Protein AF-F1QS24-F1 (afdb_monomer)

Sequence (1726 aa):
MYWSTQLLFSSIIFLLSGGHLGSCASAANSGDDTFKIQHSTDGKCLLVQNGALKLGNCSSVPAVLWKWGSAHRLFHMESSMCLGLEVRTKTVTLFSCDSTEILRWKCYEDVIYTEYQMKLSVGAGESVIAKRDGQDTWKREGSTDNICQRTYRKMHTSGGNSKGAPCEFPFLYNGTWHHSCLPPTDENTLEWCSTTANYDQEQKWGNCLKYVEGCSSLWEKEPVTGRCYQVVSTAVVTWHEARDACRSQGGDLLSLSSPQELQFFKDRKDLPSKLWIGVNHLDWMQGWQWSDGSPLSFAPWETGIPIRSLLSDEDCGVLKESLRFGAETCENRLPFICMKNENDTESTVRDVYKPTNCSDGWIGWKGYCYKLHSAESKMSQHEALDLCKMDDAKLASLHSLDDIEMLHTNFHGDLKTEVWIGLWGNGSTSVFEWVDKAPVSFTYWARAQPPPLLPNTINCVYYSGEHHTWSVSDCDKPRAYMCMRNSQNVNESAAEEGCPPDGNWKRHGDACYTVDTNLVFYKNSCHISINNRFEQAFINSLLKEHISTEVLYFWTGLQDSKGSGEYQWFSQDETADQVTYTNWKWLEPASAGGCVVMSSGNPLGRWAVKNCTSFKAGNICKKPIKSKVQPIPDPFVPNPNASCAPGWVSREGLNYCYKVFHEERLTRKRSWEEAERFCEALGGHLPSFTEVKDMEALHLILRNSVSNNRFFWVGLNRRNPNTNNNWEWSDGRPVSMMIFPEEFKEDDDYNRDCIAFKTMKPTYKPFLFLLIHKASPRPFYPSTFHCDAKLEWVCQIPRGQTPKTPEWYNPDGHHNTSAFIDGQEFWFVTEPKLSYEEAVLYCSSNNSKLASPDTLKAALHLQEQISEHSGPHFIRWWADLRYPGPHVPFMFSHMRYYESSFRGPCPSITPVSLDPGYSRICNEKQPFVCETLNVTSVEKGTPEPHPVGTQCGGNTYHFKNKCYQILSESYFQNFKEANEFCQQLKGSLLTISDQVEQDFITTLLPKLPNQPRKVWIGLKFKRPDTQWVDNSPIEYLNFNPLLHGQFRSIFINPFEHDQLELCAYMYNDDHSDMMGTWDYTSCTDRQFNSICQYFADKLEEPKPENNFTVQNHTFKVVQQDNLTWADALQLCRSFNLELASVPNAYVQAVLTTQVSRRGKPLWIGLFSEDDGEHYKWTDNSHSEFNRWTSEATEGSCVFLDTDGFWKATDCEEELSGAICHIPSIDKTITPDKPCHHKSNGQSWIRFKKNCYTLLLMSSRWGNGDISDHKICSTLDKHGEILTIRDEAENNFIMQQLKPFKDLAMFVWLGMSTNKTDEQLKWLDGTYVQFSNWKYGERPNMTNSFIAGLNLNGEWETISKQHLDVFKQQSIVVCKIENDTKDEFLKGVVDINTPQDISYRRVAKKLNWYQALQECGSNGGHLASITDKTTNENMALIAKRDGFSLWIGLSKQDVSRWPFEWSDGTAVKFKTDGFEDDGDDSEEKCVFIDSTGNWSAVNCHATQQGAICYNHLNEGTSDRFSKSSSSCPKSDGQSSWVLFKDHCYNFNTYNFSVFTMDDAKNVCQTLDSSSNLLTIKSKEENDFVSDYINKNPSITSRVWLALIVDAKGNPTGWQDGSELDFSSWDLSNSKAQHSLDGTQLCAVMLSSSGSWTQASCSNSRSRVVCKAPAHPGTPVALIFFIIIVLILAAAVGFILYQKNKHRFHSPVRYQRNFDDADSTSMINDAD

Structure (mmCIF, N/CA/C/O backbone):
data_AF-F1QS24-F1
#
_entry.id   AF-F1QS24-F1
#
loop_
_atom_site.group_PDB
_atom_site.id
_atom_site.type_symbol
_atom_site.label_atom_id
_atom_site.label_alt_id
_atom_site.label_comp_id
_atom_site.label_asym_id
_atom_site.label_entity_id
_atom_site.label_seq_id
_atom_site.pdbx_PDB_ins_code
_atom_site.Cartn_x
_atom_site.Cartn_y
_atom_site.Cartn_z
_atom_site.occupancy
_atom_site.B_iso_or_equiv
_atom_site.auth_seq_id
_atom_site.auth_comp_id
_atom_site.auth_asym_id
_atom_site.auth_atom_id
_atom_site.pdbx_PDB_model_num
ATOM 1 N N . MET A 1 1 ? -14.516 -34.956 -35.132 1.00 27.47 1 MET A N 1
ATOM 2 C CA . MET A 1 1 ? -15.776 -34.553 -35.800 1.00 27.47 1 MET A CA 1
ATOM 3 C C . MET A 1 1 ? -15.842 -33.041 -35.741 1.00 27.47 1 MET A C 1
ATOM 5 O O . MET A 1 1 ? -15.813 -32.573 -34.623 1.00 27.47 1 MET A O 1
ATOM 9 N N . TYR A 1 2 ? -15.816 -32.341 -36.882 1.00 32.47 2 TYR A N 1
ATOM 10 C CA . TYR A 1 2 ? -16.049 -30.888 -37.114 1.00 32.47 2 TYR A CA 1
ATOM 11 C C . TYR A 1 2 ? -15.115 -30.363 -38.227 1.00 32.47 2 TYR A C 1
ATOM 13 O O . TYR A 1 2 ? -14.418 -29.374 -38.060 1.00 32.47 2 TYR A O 1
ATOM 21 N N . TRP A 1 3 ? -15.056 -31.059 -39.369 1.00 31.64 3 TRP A N 1
ATOM 22 C CA . TRP A 1 3 ? -14.285 -30.620 -40.551 1.00 31.64 3 TRP A CA 1
ATOM 23 C C . TRP A 1 3 ? -15.175 -30.383 -41.786 1.00 31.64 3 TRP A C 1
ATOM 25 O O . TRP A 1 3 ? -14.688 -30.344 -42.906 1.00 31.64 3 TRP A O 1
ATOM 35 N N . SER A 1 4 ? -16.490 -30.206 -41.611 1.00 38.78 4 SER A N 1
ATOM 36 C CA . SER A 1 4 ? -17.432 -30.094 -42.741 1.00 38.78 4 SER A CA 1
ATOM 37 C C . SER A 1 4 ? -18.411 -28.913 -42.691 1.00 38.78 4 SER A C 1
ATOM 39 O O . SER A 1 4 ? -19.319 -28.858 -43.512 1.00 38.78 4 SER A O 1
ATOM 41 N N . THR A 1 5 ? -18.223 -27.921 -41.813 1.00 43.25 5 THR A N 1
ATOM 42 C CA . THR A 1 5 ? -19.091 -26.721 -41.758 1.00 43.25 5 THR A CA 1
ATOM 43 C C . THR A 1 5 ? -18.448 -25.426 -42.268 1.00 43.25 5 THR A C 1
ATOM 45 O O . THR A 1 5 ? -19.099 -24.386 -42.240 1.00 43.25 5 THR A O 1
ATOM 48 N N . GLN A 1 6 ? -17.221 -25.454 -42.807 1.00 42.62 6 GLN A N 1
ATOM 49 C CA . GLN A 1 6 ? -16.571 -24.239 -43.332 1.00 42.62 6 GLN A CA 1
ATOM 50 C C . GLN A 1 6 ? -16.990 -23.825 -44.754 1.00 42.62 6 GLN A C 1
ATOM 52 O O . GLN A 1 6 ? -16.712 -22.699 -45.148 1.00 42.62 6 GLN A O 1
ATOM 57 N N . LEU A 1 7 ? -17.706 -24.655 -45.519 1.00 41.34 7 LEU A N 1
ATOM 58 C CA . LEU A 1 7 ? -18.046 -24.314 -46.913 1.00 41.34 7 LEU A CA 1
ATOM 59 C C . LEU A 1 7 ? -19.401 -23.616 -47.113 1.00 41.34 7 LEU A C 1
ATOM 61 O O . LEU A 1 7 ? -19.664 -23.138 -48.210 1.00 41.34 7 LEU A O 1
ATOM 65 N N . LEU A 1 8 ? -20.239 -23.482 -46.078 1.00 41.41 8 LEU A N 1
ATOM 66 C CA . LEU A 1 8 ? -21.527 -22.774 -46.191 1.00 41.41 8 LEU A CA 1
ATOM 67 C C . LEU A 1 8 ? -21.495 -21.316 -45.702 1.00 41.41 8 LEU A C 1
ATOM 69 O O . LEU A 1 8 ? -22.408 -20.558 -46.015 1.00 41.41 8 LEU A O 1
ATOM 73 N N . PHE A 1 9 ? -20.439 -20.881 -45.006 1.00 39.69 9 PHE A N 1
ATOM 74 C CA . PHE A 1 9 ? -20.346 -19.504 -44.495 1.00 39.69 9 PHE A CA 1
ATOM 75 C C . PHE A 1 9 ? -19.691 -18.504 -45.461 1.00 39.69 9 PHE A C 1
ATOM 77 O O . PHE A 1 9 ? -19.959 -17.306 -45.367 1.00 39.69 9 PHE A O 1
ATOM 84 N N . SER A 1 10 ? -18.900 -18.954 -46.440 1.00 44.06 10 SER A N 1
ATOM 85 C CA . SER A 1 10 ? -18.191 -18.035 -47.347 1.00 44.06 10 SER A CA 1
ATOM 86 C C . SER A 1 10 ? -19.079 -17.357 -48.398 1.00 44.06 10 SER A C 1
ATOM 88 O O . SER A 1 10 ? -18.651 -16.373 -48.993 1.00 44.06 10 SER A O 1
ATOM 90 N N . SER A 1 11 ? -20.315 -17.816 -48.621 1.00 44.66 11 SER A N 1
ATOM 91 C CA . SER A 1 11 ? -21.200 -17.211 -49.634 1.00 44.66 11 SER A CA 1
ATOM 92 C C . SER A 1 11 ? -22.160 -16.155 -49.081 1.00 44.66 11 SER A C 1
ATOM 94 O O . SER A 1 11 ? -22.655 -15.340 -49.851 1.00 44.66 11 SER A O 1
ATOM 96 N N . ILE A 1 12 ? -22.396 -16.110 -47.764 1.00 44.78 12 ILE A N 1
ATOM 97 C CA . ILE A 1 12 ? -23.300 -15.112 -47.161 1.00 44.78 12 ILE A CA 1
ATOM 98 C C . ILE A 1 12 ? -22.544 -13.827 -46.776 1.00 44.78 12 ILE A C 1
ATOM 100 O O . ILE A 1 12 ? -23.121 -12.744 -46.794 1.00 44.78 12 ILE A O 1
ATOM 104 N N . ILE A 1 13 ? -21.232 -13.903 -46.534 1.00 44.75 13 ILE A N 1
ATOM 105 C CA . ILE A 1 13 ? -20.430 -12.733 -46.129 1.00 44.75 13 ILE A CA 1
ATOM 106 C C . ILE A 1 13 ? -20.130 -11.779 -47.305 1.00 44.75 13 ILE A C 1
ATOM 108 O O . ILE A 1 13 ? -19.888 -10.596 -47.087 1.00 44.75 13 ILE A O 1
ATOM 112 N N . PHE A 1 14 ? -20.235 -12.223 -48.562 1.00 39.97 14 PHE A N 1
ATOM 113 C CA . PHE A 1 14 ? -19.926 -11.367 -49.719 1.00 39.97 14 PHE A CA 1
ATOM 114 C C . PHE A 1 14 ? -21.054 -10.423 -50.175 1.00 39.97 14 PHE A C 1
ATOM 116 O O . PHE A 1 14 ? -20.828 -9.634 -51.089 1.00 39.97 14 PHE A O 1
ATOM 123 N N . LEU A 1 15 ? -22.245 -10.456 -49.563 1.00 38.84 15 LEU A N 1
ATOM 124 C CA . LEU A 1 15 ? -23.392 -9.638 -50.002 1.00 38.84 15 LEU A CA 1
ATOM 125 C C . LEU A 1 15 ? -23.828 -8.530 -49.028 1.00 38.84 15 LEU A C 1
ATOM 127 O O . LEU A 1 15 ? -24.825 -7.864 -49.292 1.00 38.84 15 LEU A O 1
ATOM 131 N N . LEU A 1 16 ? -23.084 -8.269 -47.947 1.00 34.06 16 LEU A N 1
ATOM 132 C CA . LEU A 1 16 ? -23.411 -7.192 -46.991 1.00 34.06 16 LEU A CA 1
ATOM 133 C C . LEU A 1 16 ? -22.322 -6.114 -46.843 1.00 34.06 16 LEU A C 1
ATOM 135 O O . LEU A 1 16 ? -22.372 -5.296 -45.929 1.00 34.06 16 LEU A O 1
ATOM 139 N N . SER A 1 17 ? -21.373 -6.039 -47.777 1.00 29.91 17 SER A N 1
ATOM 140 C CA . SER A 1 17 ? -20.393 -4.950 -47.890 1.00 29.91 17 SER A CA 1
ATOM 141 C C . SER A 1 17 ? -20.945 -3.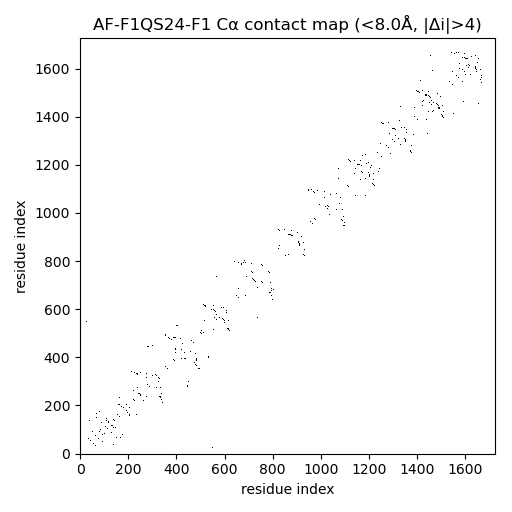777 -48.719 1.00 29.91 17 SER A C 1
ATOM 143 O O . SER A 1 17 ? -20.479 -3.481 -49.817 1.00 29.91 17 SER A O 1
ATOM 145 N N . GLY A 1 18 ? -21.968 -3.100 -48.192 1.00 27.25 18 GLY A N 1
ATOM 146 C CA . GLY A 1 18 ? -22.519 -1.858 -48.744 1.00 27.25 18 GLY A CA 1
ATOM 147 C C . GLY A 1 18 ? -22.177 -0.663 -47.854 1.00 27.25 18 GLY A C 1
ATOM 148 O O . GLY A 1 18 ? -22.786 -0.488 -46.809 1.00 27.25 18 GLY A O 1
ATOM 149 N N . GLY A 1 19 ? -21.179 0.114 -48.282 1.00 27.27 19 GLY A N 1
ATOM 150 C CA . GLY A 1 19 ? -20.576 1.298 -47.656 1.00 27.27 19 GLY A CA 1
ATOM 151 C C . GLY A 1 19 ? -21.374 2.090 -46.610 1.00 27.27 19 GLY A C 1
ATOM 152 O O . GLY A 1 19 ? -22.355 2.754 -46.929 1.00 27.27 19 GLY A O 1
ATOM 153 N N . HIS A 1 20 ? -20.808 2.178 -45.405 1.00 28.56 20 HIS A N 1
ATOM 154 C CA . HIS A 1 20 ? -20.936 3.357 -44.553 1.00 28.56 20 HIS A CA 1
ATOM 155 C C . HIS A 1 20 ? -19.619 4.140 -44.618 1.00 28.56 20 HIS A C 1
ATOM 157 O O . HIS A 1 20 ? -18.613 3.734 -44.039 1.00 28.56 20 HIS A O 1
ATOM 163 N N . LEU A 1 21 ? -19.625 5.255 -45.359 1.00 26.83 21 LEU A N 1
ATOM 164 C CA . LEU A 1 21 ? -18.616 6.306 -45.234 1.00 26.83 21 LEU A CA 1
ATOM 165 C C . LEU A 1 21 ? -18.785 6.953 -43.851 1.00 26.83 21 LEU A C 1
ATOM 167 O O . LEU A 1 21 ? -19.646 7.810 -43.663 1.00 26.83 21 LEU A O 1
ATOM 171 N N . GLY A 1 22 ? -18.001 6.503 -42.873 1.00 27.19 22 GLY A N 1
ATOM 172 C CA . GLY A 1 22 ? -17.864 7.169 -41.582 1.00 27.19 22 GLY A CA 1
ATOM 173 C C . GLY A 1 22 ? -16.982 8.404 -41.734 1.00 27.19 22 GLY A C 1
ATOM 174 O O . GLY A 1 22 ? -15.804 8.285 -42.058 1.00 27.19 22 GLY A O 1
ATOM 175 N N . SER A 1 23 ? -17.574 9.580 -41.534 1.00 24.39 23 SER A N 1
ATOM 176 C CA . SER A 1 23 ? -16.874 10.860 -41.429 1.00 24.39 23 SER A CA 1
ATOM 177 C C . SER A 1 23 ? -15.886 10.814 -40.259 1.00 24.39 23 SER A C 1
ATOM 179 O O . SER A 1 23 ? -16.292 10.576 -39.123 1.00 24.39 23 SER A O 1
ATOM 181 N N . CYS A 1 24 ? -14.603 11.039 -40.541 1.00 23.30 24 CYS A N 1
ATOM 182 C CA . CYS A 1 24 ? -13.529 11.135 -39.556 1.00 23.30 24 CYS A CA 1
ATOM 183 C C . CYS A 1 24 ? -13.788 12.319 -38.611 1.00 23.30 24 CYS A C 1
ATOM 185 O O . CYS A 1 24 ? -13.891 13.458 -39.065 1.00 23.30 24 CYS A O 1
ATOM 187 N N . ALA A 1 25 ? -13.923 12.053 -37.311 1.00 25.53 25 ALA A N 1
ATOM 188 C CA . ALA A 1 25 ? -13.939 13.085 -36.281 1.00 25.53 25 ALA A CA 1
ATOM 189 C C . ALA A 1 25 ? -12.496 13.397 -35.863 1.00 25.53 25 ALA A C 1
ATOM 191 O O . ALA A 1 25 ? -11.712 12.498 -35.561 1.00 25.53 25 ALA A O 1
ATOM 192 N N . SER A 1 26 ? -12.166 14.682 -35.890 1.00 23.38 26 SER A N 1
ATOM 193 C CA . SER A 1 26 ? -10.846 15.260 -35.671 1.00 23.38 26 SER A CA 1
ATOM 194 C C . SER A 1 26 ? -10.369 15.037 -34.233 1.00 23.38 26 SER A C 1
ATOM 196 O O . SER A 1 26 ? -10.944 15.588 -33.297 1.00 23.38 26 SER A O 1
ATOM 198 N N . ALA A 1 27 ? -9.284 14.284 -34.042 1.00 24.72 27 ALA A N 1
ATOM 199 C CA . ALA A 1 27 ? -8.576 14.198 -32.765 1.00 24.72 27 ALA A CA 1
ATOM 200 C C . ALA A 1 27 ? -7.667 15.428 -32.580 1.00 24.72 27 ALA A C 1
ATOM 202 O O . ALA A 1 27 ? -6.444 15.322 -32.555 1.00 24.72 27 ALA A O 1
ATOM 203 N N . ALA A 1 28 ? -8.267 16.617 -32.491 1.00 24.12 28 ALA A N 1
ATOM 204 C CA . ALA A 1 28 ? -7.588 17.751 -31.881 1.00 24.12 28 ALA A CA 1
ATOM 205 C C . ALA A 1 28 ? -7.610 17.542 -30.362 1.00 24.12 28 ALA A C 1
ATOM 207 O O . ALA A 1 28 ? -8.565 16.987 -29.824 1.00 24.12 28 ALA A O 1
ATOM 208 N N . ASN A 1 29 ? -6.557 17.977 -29.678 1.00 29.22 29 ASN A N 1
ATOM 209 C CA . ASN A 1 29 ? -6.343 17.862 -28.236 1.00 29.22 29 ASN A CA 1
ATOM 210 C C . ASN A 1 29 ? -7.324 18.751 -27.424 1.00 29.22 29 ASN A C 1
ATOM 212 O O . ASN A 1 29 ? -6.913 19.489 -26.535 1.00 29.22 29 ASN A O 1
ATOM 216 N N . SER A 1 30 ? -8.621 18.745 -27.759 1.00 29.11 30 SER A N 1
ATOM 217 C CA . SER A 1 30 ? -9.679 19.329 -26.940 1.00 29.11 30 SER A CA 1
ATOM 218 C C . SER A 1 30 ? -9.854 18.438 -25.716 1.00 29.11 30 SER A C 1
ATOM 220 O O . SER A 1 30 ? -10.035 17.233 -25.874 1.00 29.11 30 SER A O 1
ATOM 222 N N . GLY A 1 31 ? -9.771 19.015 -24.518 1.00 44.59 31 GLY A N 1
ATOM 223 C CA . GLY A 1 31 ? -9.753 18.325 -23.222 1.00 44.59 31 GLY A CA 1
ATOM 224 C C . GLY A 1 31 ? -11.025 17.565 -22.819 1.00 44.59 31 GLY A C 1
ATOM 225 O O . GLY A 1 31 ? -11.362 17.569 -21.641 1.00 44.59 31 GLY A O 1
ATOM 226 N N . ASP A 1 32 ? -11.720 16.930 -23.761 1.00 55.03 32 ASP A N 1
ATOM 227 C CA . ASP A 1 32 ? -12.821 16.014 -23.492 1.00 55.03 32 ASP A CA 1
ATOM 228 C C . ASP A 1 32 ? -12.269 14.577 -23.420 1.00 55.03 32 ASP A C 1
ATOM 230 O O . ASP A 1 32 ? -11.969 13.912 -24.416 1.00 55.03 32 ASP A O 1
ATOM 234 N N . ASP A 1 33 ? -12.017 14.131 -22.194 1.00 70.38 33 ASP A N 1
ATOM 235 C CA . ASP A 1 33 ? -11.506 12.805 -21.843 1.00 70.38 33 ASP A CA 1
ATOM 236 C C . ASP A 1 33 ? -12.621 11.762 -21.664 1.00 70.38 33 ASP A C 1
ATOM 238 O O . ASP A 1 33 ? -12.358 10.628 -21.251 1.00 70.38 33 ASP A O 1
ATOM 242 N N . THR A 1 34 ? -13.856 12.119 -22.023 1.00 80.69 34 THR A N 1
ATOM 243 C CA . THR A 1 34 ? -15.001 11.212 -22.032 1.00 80.69 34 THR A CA 1
ATOM 244 C C . THR A 1 34 ? -14.895 10.169 -23.150 1.00 80.69 34 THR A C 1
ATOM 246 O O . THR A 1 34 ? -14.278 10.370 -24.199 1.00 80.69 34 THR A O 1
ATOM 249 N N . PHE A 1 35 ? -15.477 8.996 -22.917 1.00 85.69 35 PHE A N 1
ATOM 250 C CA . PHE A 1 35 ? -15.517 7.894 -23.875 1.00 85.69 35 PHE A CA 1
ATOM 251 C C . PHE A 1 35 ? -16.807 7.087 -23.725 1.00 85.69 35 PHE A C 1
ATOM 253 O O . PHE A 1 35 ? -17.538 7.212 -22.745 1.00 85.69 35 PHE A O 1
ATOM 260 N N . LYS A 1 36 ? -17.085 6.222 -24.702 1.00 88.69 36 LYS A N 1
ATOM 261 C CA . LYS A 1 36 ? -18.207 5.278 -24.651 1.00 88.69 36 LYS A CA 1
ATOM 262 C C . LYS A 1 36 ? -17.684 3.858 -24.496 1.00 88.69 36 LYS A C 1
ATOM 264 O O . LYS A 1 36 ? -16.793 3.449 -25.242 1.00 88.69 36 LYS A O 1
ATOM 269 N N . ILE A 1 37 ? -18.250 3.113 -23.549 1.00 89.38 37 ILE A N 1
ATOM 270 C CA . ILE A 1 37 ? -17.905 1.711 -23.289 1.00 89.38 37 ILE A CA 1
ATOM 271 C C . ILE A 1 37 ? -18.734 0.833 -24.229 1.00 89.38 37 ILE A C 1
ATOM 273 O O . ILE A 1 37 ? -19.949 0.738 -24.073 1.00 89.38 37 ILE A O 1
ATOM 277 N N . GLN A 1 38 ? -18.088 0.197 -25.204 1.00 89.69 38 GLN A N 1
ATOM 278 C CA . GLN A 1 38 ? -18.722 -0.657 -26.207 1.00 89.69 38 GLN A CA 1
ATOM 279 C C . GLN A 1 38 ? -18.381 -2.129 -25.959 1.00 89.69 38 GLN A C 1
ATOM 281 O O . GLN A 1 38 ? -17.214 -2.487 -25.812 1.00 89.69 38 GLN A O 1
ATOM 286 N N . HIS A 1 39 ? -19.387 -2.999 -25.966 1.00 90.00 39 HIS A N 1
ATOM 287 C CA . HIS A 1 39 ? -19.186 -4.443 -25.917 1.00 90.00 39 HIS A CA 1
ATOM 288 C C . HIS A 1 39 ? -18.535 -4.926 -27.223 1.00 90.00 39 HIS A C 1
ATOM 290 O O . HIS A 1 39 ? -19.045 -4.648 -28.315 1.00 90.00 39 HIS A O 1
ATOM 296 N N . SER A 1 40 ? -17.410 -5.641 -27.133 1.00 84.25 40 SER A N 1
ATOM 297 C CA . SER A 1 40 ? -16.603 -6.004 -28.307 1.00 84.25 40 SER A CA 1
ATOM 298 C C . SER A 1 40 ? -17.350 -6.891 -29.305 1.00 84.25 40 SER A C 1
ATOM 300 O O . SER A 1 40 ? -17.178 -6.696 -30.511 1.00 84.25 40 SER A O 1
ATOM 302 N N . THR A 1 41 ? -18.189 -7.814 -28.816 1.00 82.31 41 THR A N 1
ATOM 303 C CA . THR A 1 41 ? -18.911 -8.805 -29.636 1.00 82.31 41 THR A CA 1
ATOM 304 C C . THR A 1 41 ? -20.208 -8.251 -30.223 1.00 82.31 41 THR A C 1
ATOM 306 O O . THR A 1 41 ? -20.439 -8.378 -31.423 1.00 82.31 41 THR A O 1
ATOM 309 N N . ASP A 1 42 ? -21.045 -7.604 -29.405 1.00 82.06 42 ASP A N 1
ATOM 310 C CA . ASP A 1 42 ? -22.376 -7.150 -29.842 1.00 82.06 42 ASP A CA 1
ATOM 311 C C . ASP A 1 42 ? -22.365 -5.750 -30.471 1.00 82.06 42 ASP A C 1
ATOM 313 O O . ASP A 1 42 ? -23.356 -5.328 -31.066 1.00 82.06 42 ASP A O 1
ATOM 317 N N . GLY A 1 43 ? -21.285 -4.982 -30.280 1.00 85.75 43 GLY A N 1
ATOM 318 C CA . GLY A 1 43 ? -21.175 -3.595 -30.740 1.00 85.75 43 GLY A CA 1
ATOM 319 C C . GLY A 1 43 ? -22.093 -2.601 -30.015 1.00 85.75 43 GLY A C 1
ATOM 320 O O . GLY A 1 43 ? -22.116 -1.426 -30.378 1.00 85.75 43 GLY A O 1
ATOM 321 N N . LYS A 1 44 ? -22.839 -3.040 -28.997 1.00 90.19 44 LYS A N 1
ATOM 322 C CA . LYS A 1 44 ? -23.717 -2.198 -28.170 1.00 90.19 44 LYS A CA 1
ATOM 323 C C . LYS A 1 44 ? -22.923 -1.472 -27.088 1.00 90.19 44 LYS A C 1
ATOM 325 O O . LYS A 1 44 ? -21.939 -2.011 -26.588 1.00 90.19 44 LYS A O 1
ATOM 330 N N . CYS A 1 45 ? -23.366 -0.280 -26.704 1.00 91.94 45 CYS A N 1
ATOM 331 C CA . CYS A 1 45 ? -22.731 0.511 -25.655 1.00 91.94 45 CYS A CA 1
ATOM 332 C C . CYS A 1 45 ? -23.435 0.365 -24.307 1.00 91.94 45 CYS A C 1
ATOM 334 O O . CYS A 1 45 ? -24.655 0.199 -24.252 1.00 91.94 45 CYS A O 1
ATOM 336 N N . LEU A 1 46 ? -22.651 0.461 -23.233 1.00 91.62 46 LEU A N 1
ATOM 337 C CA . LEU A 1 46 ? -23.133 0.557 -21.862 1.00 91.62 46 LEU A CA 1
ATOM 338 C C . LEU A 1 46 ? -23.815 1.911 -21.663 1.00 91.62 46 LEU A C 1
ATOM 340 O O . LEU A 1 46 ? -23.157 2.952 -21.725 1.00 91.62 46 LEU A O 1
ATOM 344 N N . LEU A 1 47 ? -25.124 1.881 -21.431 1.00 91.06 47 LEU A N 1
ATOM 345 C CA . LEU A 1 47 ? -25.939 3.069 -21.223 1.00 91.06 47 LEU A CA 1
ATOM 346 C C . LEU A 1 47 ? -26.770 2.970 -19.951 1.00 91.06 47 LEU A C 1
ATOM 348 O O . LEU A 1 47 ? -27.131 1.880 -19.496 1.00 91.06 47 LEU A O 1
ATOM 352 N N . VAL A 1 48 ? -27.101 4.128 -19.401 1.00 87.94 48 VAL A N 1
ATOM 353 C CA . VAL A 1 48 ? -27.948 4.251 -18.217 1.00 87.94 48 VAL A CA 1
ATOM 354 C C . VAL A 1 48 ? -29.324 4.725 -18.661 1.00 87.94 48 VAL A C 1
ATOM 356 O O . VAL A 1 48 ? -29.461 5.776 -19.272 1.00 87.94 48 VAL A O 1
ATOM 359 N N . GLN A 1 49 ? -30.365 3.950 -18.358 1.00 82.19 49 GLN A N 1
ATOM 360 C CA . GLN A 1 49 ? -31.741 4.315 -18.693 1.00 82.19 49 GLN A CA 1
ATOM 361 C C . GLN A 1 49 ? -32.649 4.070 -17.492 1.00 82.19 49 GLN A C 1
ATOM 363 O O . GLN A 1 49 ? -32.738 2.949 -16.990 1.00 82.19 49 GLN A O 1
ATOM 368 N N . ASN A 1 50 ? -33.339 5.119 -17.034 1.00 77.44 50 ASN A N 1
ATOM 369 C CA . ASN A 1 50 ? -34.199 5.090 -15.843 1.00 77.44 50 ASN A CA 1
ATOM 370 C C . ASN A 1 50 ? -33.479 4.549 -14.584 1.00 77.44 50 ASN A C 1
ATOM 372 O O . ASN A 1 50 ? -34.065 3.792 -13.815 1.00 77.44 50 ASN A O 1
ATOM 376 N N . GLY A 1 51 ? -32.195 4.880 -14.404 1.00 73.00 51 GLY A N 1
ATOM 377 C CA . GLY A 1 51 ? -31.377 4.430 -13.268 1.00 73.00 51 GLY A CA 1
ATOM 378 C C . GLY A 1 51 ? -30.834 2.996 -13.364 1.00 73.00 51 GLY A C 1
ATOM 379 O O . GLY A 1 51 ? -30.052 2.593 -12.509 1.00 73.00 51 GLY A O 1
ATOM 380 N N . ALA A 1 52 ? -31.194 2.232 -14.401 1.00 80.12 52 ALA A N 1
ATOM 381 C CA . ALA A 1 52 ? -30.691 0.877 -14.627 1.00 80.12 52 ALA A CA 1
ATOM 382 C C . ALA A 1 52 ? -29.626 0.839 -15.735 1.00 80.12 52 ALA A C 1
ATOM 384 O O . ALA A 1 52 ? -29.734 1.546 -16.740 1.00 80.12 52 ALA A O 1
ATOM 385 N N . LEU A 1 53 ? -28.629 -0.035 -15.573 1.00 89.12 53 LEU A N 1
ATOM 386 C CA . LEU A 1 53 ? -27.587 -0.287 -16.571 1.00 89.12 53 LEU A CA 1
ATOM 387 C C . LEU A 1 53 ? -28.080 -1.274 -17.626 1.00 89.12 53 LEU A C 1
ATOM 389 O O . LEU A 1 53 ? -28.537 -2.374 -17.298 1.00 89.12 53 LEU A O 1
ATOM 393 N N . LYS A 1 54 ? -27.961 -0.891 -18.897 1.00 89.69 54 LYS A N 1
ATOM 394 C CA . LYS A 1 54 ? -28.329 -1.725 -20.044 1.00 89.69 54 LYS A CA 1
ATOM 395 C C . LYS A 1 54 ? -27.338 -1.564 -21.186 1.00 89.69 54 LYS A C 1
ATOM 397 O O . LYS A 1 54 ? -26.606 -0.581 -21.264 1.00 89.69 54 LYS A O 1
ATOM 402 N N . LEU A 1 55 ? -27.344 -2.525 -22.100 1.00 90.06 55 LEU A N 1
ATOM 403 C CA . LEU A 1 55 ? -26.685 -2.388 -23.393 1.00 90.06 55 LEU A CA 1
ATOM 404 C C . LEU A 1 55 ? -27.656 -1.837 -24.434 1.00 90.06 55 LEU A C 1
ATOM 406 O O . LEU A 1 55 ? -28.762 -2.348 -24.583 1.00 90.06 55 LEU A O 1
ATOM 410 N N . GLY A 1 56 ? -27.229 -0.849 -25.216 1.00 89.00 56 GLY A N 1
ATOM 411 C CA . GLY A 1 56 ? -28.029 -0.346 -26.333 1.00 89.00 56 GLY A CA 1
ATOM 412 C C . GLY A 1 56 ? -27.234 0.467 -27.348 1.00 89.00 56 GLY A C 1
ATOM 413 O O . GLY A 1 56 ? -26.038 0.247 -27.539 1.00 89.00 56 GLY A O 1
ATOM 414 N N . ASN A 1 57 ? -27.917 1.360 -28.066 1.00 88.19 57 ASN A N 1
ATOM 415 C CA . ASN A 1 57 ? -27.317 2.100 -29.175 1.00 88.19 57 ASN A CA 1
ATOM 416 C C . ASN A 1 57 ? -26.336 3.178 -28.670 1.00 88.19 57 ASN A C 1
ATOM 418 O O . ASN A 1 57 ? -26.693 4.020 -27.851 1.00 88.19 57 ASN A O 1
ATOM 422 N N . CYS A 1 58 ? -25.119 3.182 -29.215 1.00 86.00 58 CYS A N 1
ATOM 423 C CA . CYS A 1 58 ? -24.055 4.130 -28.888 1.00 86.00 58 CYS A CA 1
ATOM 424 C C . CYS A 1 58 ? -24.347 5.587 -29.307 1.00 86.00 58 CYS A C 1
ATOM 426 O O . CYS A 1 58 ? -23.625 6.504 -28.912 1.00 86.00 58 CYS A O 1
ATOM 428 N N . SER A 1 59 ? -25.403 5.835 -30.091 1.00 85.06 59 SER A N 1
ATOM 429 C CA . SER A 1 59 ? -25.840 7.191 -30.460 1.00 85.06 59 SER A CA 1
ATOM 430 C C . SER A 1 59 ? -26.608 7.932 -29.353 1.00 85.06 59 SER A C 1
ATOM 432 O O . SER A 1 59 ? -26.863 9.124 -29.502 1.00 85.06 59 SER A O 1
ATOM 434 N N . SER A 1 60 ? -26.973 7.264 -28.254 1.00 76.38 60 SER A N 1
ATOM 435 C CA . SER A 1 60 ? -27.771 7.829 -27.153 1.00 76.38 60 SER A CA 1
ATOM 436 C C . SER A 1 60 ? -26.953 8.739 -26.220 1.00 76.38 60 SER A C 1
ATOM 438 O O . SER A 1 60 ? -26.780 8.436 -25.045 1.00 76.38 60 SER A O 1
ATOM 440 N N . VAL A 1 61 ? -26.403 9.839 -26.736 1.00 72.44 61 VAL A N 1
ATOM 441 C CA . VAL A 1 61 ? -25.661 10.845 -25.951 1.00 72.44 61 VAL A CA 1
ATOM 442 C C . VAL A 1 61 ? -26.656 11.734 -25.179 1.00 72.44 61 VAL A C 1
ATOM 444 O O . VAL A 1 61 ? -27.633 12.166 -25.795 1.00 72.44 61 VAL A O 1
ATOM 447 N N . PRO A 1 62 ? -26.447 12.040 -23.880 1.00 78.50 62 PRO A N 1
ATOM 448 C CA . PRO A 1 62 ? -25.260 11.762 -23.057 1.00 78.50 62 PRO A CA 1
ATOM 449 C C . PRO A 1 62 ? -25.276 10.440 -22.264 1.00 78.50 62 PRO A C 1
ATOM 451 O O . PRO A 1 62 ? -24.265 10.123 -21.645 1.00 78.50 62 PRO A O 1
ATOM 454 N N . ALA A 1 63 ? -26.343 9.636 -22.336 1.00 84.50 63 ALA A N 1
ATOM 455 C CA . ALA A 1 63 ? -26.548 8.393 -21.565 1.00 84.50 63 ALA A CA 1
ATOM 456 C C . ALA A 1 63 ? -25.503 7.272 -21.756 1.00 84.50 63 ALA A C 1
ATOM 458 O O . ALA A 1 63 ? -25.575 6.234 -21.101 1.00 84.50 63 ALA A O 1
ATOM 459 N N . VAL A 1 64 ? -24.575 7.431 -22.702 1.00 90.06 64 VAL A N 1
ATOM 460 C CA . VAL A 1 64 ? -23.495 6.482 -23.038 1.00 90.06 64 VAL A CA 1
ATOM 461 C C . VAL A 1 64 ? -22.102 7.011 -22.683 1.00 90.06 64 VAL A C 1
ATOM 463 O O . VAL A 1 64 ? -21.114 6.340 -22.981 1.00 90.06 64 VAL A O 1
ATOM 466 N N . LEU A 1 65 ? -21.997 8.228 -22.138 1.00 89.38 65 LEU A N 1
ATOM 467 C CA . LEU A 1 65 ? -20.717 8.881 -21.870 1.00 89.38 65 LEU A CA 1
ATOM 468 C C . LEU A 1 65 ? -20.198 8.536 -20.471 1.00 89.38 65 LEU A C 1
ATOM 470 O O . LEU A 1 65 ? -20.863 8.761 -19.458 1.00 89.38 65 LEU A O 1
ATOM 474 N N . TRP A 1 66 ? -18.967 8.039 -20.441 1.00 89.38 66 TRP A N 1
ATOM 475 C CA . TRP A 1 66 ? -18.246 7.610 -19.250 1.00 89.38 66 TRP A CA 1
ATOM 476 C C . TRP A 1 66 ? -16.884 8.287 -19.173 1.00 89.38 66 TRP A C 1
ATOM 478 O O . TRP A 1 66 ? -16.307 8.679 -20.190 1.00 89.38 66 TRP A O 1
ATOM 488 N N . LYS A 1 67 ? -16.353 8.387 -17.959 1.00 86.75 67 LYS A N 1
ATOM 489 C CA . LYS A 1 67 ? -15.022 8.925 -17.694 1.00 86.75 67 LYS A CA 1
ATOM 490 C C . LYS A 1 67 ? -14.368 8.180 -16.530 1.00 86.75 67 LYS A C 1
ATOM 492 O O . LYS A 1 67 ? -15.037 7.839 -15.557 1.00 86.75 67 LYS A O 1
ATOM 497 N N . TRP A 1 68 ? -13.059 7.951 -16.623 1.00 84.19 68 TRP A N 1
ATOM 498 C CA . TRP A 1 68 ? -12.261 7.471 -15.494 1.00 84.19 68 TRP A CA 1
ATOM 499 C C . TRP A 1 68 ? -11.971 8.633 -14.536 1.00 84.19 68 TRP A C 1
ATOM 501 O O . TRP A 1 68 ? -11.433 9.661 -14.947 1.00 84.19 68 TRP A O 1
ATOM 511 N N . GLY A 1 69 ? -12.343 8.470 -13.271 1.00 79.56 69 GLY A N 1
ATOM 512 C CA . GLY A 1 69 ? -11.967 9.354 -12.172 1.00 79.56 69 GLY A CA 1
ATOM 513 C C . GLY A 1 69 ? -10.756 8.837 -11.390 1.00 79.56 69 GLY A C 1
ATOM 514 O O . GLY A 1 69 ? -10.232 7.754 -11.663 1.00 79.56 69 GLY A O 1
ATOM 515 N N . SER A 1 70 ? -10.350 9.600 -10.375 1.00 75.31 70 SER A N 1
ATOM 516 C CA . SER A 1 70 ? -9.462 9.152 -9.305 1.00 75.31 70 SER A CA 1
ATOM 517 C C . SER A 1 70 ? -9.985 7.858 -8.674 1.00 75.31 70 SER A C 1
ATOM 519 O O . SER A 1 70 ? -11.191 7.573 -8.717 1.00 75.31 70 SER A O 1
ATOM 521 N N . ALA A 1 71 ? -9.072 7.064 -8.109 1.00 67.06 71 ALA A N 1
ATOM 522 C CA . ALA A 1 71 ? -9.373 5.754 -7.522 1.00 67.06 71 ALA A CA 1
ATOM 523 C C . ALA A 1 71 ? -9.941 4.715 -8.520 1.00 67.06 71 ALA A C 1
ATOM 525 O O . ALA A 1 71 ? -10.601 3.756 -8.122 1.00 67.06 71 ALA A O 1
ATOM 526 N N . HIS A 1 72 ? -9.724 4.897 -9.832 1.00 77.69 72 HIS A N 1
ATOM 527 C CA . HIS A 1 72 ? -10.321 4.094 -10.918 1.00 77.69 72 HIS A CA 1
ATOM 528 C C . HIS A 1 72 ? -11.848 3.954 -10.790 1.00 77.69 72 HIS A C 1
ATOM 530 O O . HIS A 1 72 ? -12.436 2.885 -10.989 1.00 77.69 72 HIS A O 1
ATOM 536 N N . ARG A 1 73 ? -12.509 5.053 -10.425 1.00 84.81 73 ARG A N 1
ATOM 537 C CA . ARG A 1 73 ? -13.970 5.137 -10.432 1.00 84.81 73 ARG A CA 1
ATOM 538 C C . ARG A 1 73 ? -14.451 5.384 -11.858 1.00 84.81 73 ARG A C 1
ATOM 540 O O . ARG A 1 73 ? -13.911 6.238 -12.560 1.00 84.81 73 ARG A O 1
ATOM 547 N N . LEU A 1 74 ? -15.478 4.659 -12.291 1.00 87.69 74 LEU A N 1
ATOM 548 C CA . LEU A 1 74 ? -16.141 4.903 -13.576 1.00 87.69 74 LEU A CA 1
ATOM 549 C C . LEU A 1 74 ? -17.314 5.859 -13.362 1.00 87.69 74 LEU A C 1
ATOM 551 O O . LEU A 1 74 ? -18.369 5.458 -12.872 1.00 87.69 74 LEU A O 1
ATOM 555 N N . PHE A 1 75 ? -17.113 7.125 -13.717 1.00 89.06 75 PHE A N 1
ATOM 556 C CA . PHE A 1 75 ? -18.110 8.183 -13.590 1.00 89.06 75 PHE A CA 1
ATOM 557 C C . PHE A 1 75 ? -19.006 8.236 -14.829 1.00 89.06 75 PHE A C 1
ATOM 559 O O . PHE A 1 75 ? -18.513 8.291 -15.960 1.00 89.06 75 PHE A O 1
ATOM 566 N N . HIS A 1 76 ? -20.320 8.232 -14.615 1.00 91.38 76 HIS A N 1
ATOM 567 C CA . HIS A 1 76 ? -21.319 8.388 -15.665 1.00 91.38 76 HIS A CA 1
ATOM 568 C C . HIS A 1 76 ? -21.756 9.850 -15.786 1.00 91.38 76 HIS A C 1
ATOM 570 O O . HIS A 1 76 ? -22.242 10.444 -14.821 1.00 91.38 76 HIS A O 1
ATOM 576 N N . MET A 1 77 ? -21.620 10.413 -16.987 1.00 85.69 77 MET A N 1
ATOM 577 C CA . MET A 1 77 ? -21.721 11.858 -17.217 1.00 85.69 77 MET A CA 1
ATOM 578 C C . MET A 1 77 ? -23.137 12.420 -17.058 1.00 85.69 77 MET A C 1
ATOM 580 O O . MET A 1 77 ? -23.298 13.520 -16.547 1.00 85.69 77 MET A O 1
ATOM 584 N N . GLU A 1 78 ? -24.170 11.693 -17.496 1.00 85.31 78 GLU A N 1
ATOM 585 C CA . GLU A 1 78 ? -25.553 12.196 -17.442 1.00 85.31 78 GLU A CA 1
ATOM 586 C C . GLU A 1 78 ? -26.151 12.107 -16.035 1.00 85.31 78 GLU A C 1
ATOM 588 O O . GLU A 1 78 ? -26.892 12.989 -15.612 1.00 85.31 78 GLU A O 1
ATOM 593 N N . SER A 1 79 ? -25.848 11.030 -15.309 1.00 86.38 79 SER A N 1
ATOM 594 C CA . SER A 1 79 ? -26.441 10.791 -13.991 1.00 86.38 79 SER A CA 1
ATOM 595 C C . SER A 1 79 ? -25.622 11.367 -12.841 1.00 86.38 79 SER A C 1
ATOM 597 O O . SER A 1 79 ? -26.072 11.282 -11.704 1.00 86.38 79 SER A O 1
ATOM 599 N N . SER A 1 80 ? -24.410 11.861 -13.110 1.00 87.94 80 SER A N 1
ATOM 600 C CA . SER A 1 80 ? -23.443 12.317 -12.105 1.00 87.94 80 SER A CA 1
ATOM 601 C C . SER A 1 80 ? -23.228 11.316 -10.963 1.00 87.94 80 SER A C 1
ATOM 603 O O . SER A 1 80 ? -23.193 11.679 -9.790 1.00 87.94 80 SER A O 1
ATOM 605 N N . MET A 1 81 ? -23.119 10.034 -11.314 1.00 88.44 81 MET A N 1
ATOM 606 C CA . MET A 1 81 ? -22.978 8.917 -10.373 1.00 88.44 81 MET A CA 1
ATOM 607 C C . MET A 1 81 ? -21.862 7.977 -10.821 1.00 88.44 81 MET A C 1
ATOM 609 O O . MET A 1 81 ? -21.478 7.960 -11.992 1.00 88.44 81 MET A O 1
ATOM 613 N N . CYS A 1 82 ? -21.362 7.171 -9.890 1.00 90.25 82 CYS A N 1
ATOM 614 C CA . CYS A 1 82 ? -20.281 6.226 -10.125 1.00 90.25 82 CYS A CA 1
ATOM 615 C C . CYS A 1 82 ? -20.819 4.801 -10.292 1.00 90.25 82 CYS A C 1
ATOM 617 O O . CYS A 1 82 ? -21.748 4.385 -9.601 1.00 90.25 82 CYS A O 1
ATOM 619 N N . LEU A 1 83 ? -20.223 4.038 -11.208 1.00 92.06 83 LEU A N 1
ATOM 620 C CA . LEU A 1 83 ? -20.491 2.610 -11.354 1.00 92.06 83 LEU A CA 1
ATOM 621 C C . LEU A 1 83 ? -19.961 1.862 -10.129 1.00 92.06 83 LEU A C 1
ATOM 623 O O . LEU A 1 83 ? -18.775 1.965 -9.821 1.00 92.06 83 LEU A O 1
ATOM 627 N N . GLY A 1 84 ? -20.795 1.053 -9.483 1.00 90.31 84 GLY A N 1
ATOM 628 C CA . GLY A 1 84 ? -20.376 0.237 -8.349 1.00 90.31 84 GLY A CA 1
ATOM 629 C C . GLY A 1 84 ? -20.980 -1.159 -8.328 1.00 90.31 84 GLY A C 1
ATOM 630 O O . GLY A 1 84 ? -21.888 -1.487 -9.096 1.00 90.31 84 GLY A O 1
ATOM 631 N N . LEU A 1 85 ? -20.444 -1.990 -7.439 1.00 87.12 85 LEU A N 1
ATOM 632 C CA . LEU A 1 85 ? -20.869 -3.364 -7.202 1.00 87.12 85 LEU A CA 1
ATOM 633 C C . LEU A 1 85 ? -21.290 -3.539 -5.743 1.00 87.12 85 LEU A C 1
ATOM 635 O O . LEU A 1 85 ? -20.453 -3.472 -4.845 1.00 87.12 85 LEU A O 1
ATOM 639 N N . GLU A 1 86 ? -22.555 -3.896 -5.532 1.00 83.56 86 GLU A N 1
ATOM 640 C CA . GLU A 1 86 ? -23.018 -4.387 -4.235 1.00 83.56 86 GLU A CA 1
ATOM 641 C C . GLU A 1 86 ? -22.641 -5.871 -4.095 1.00 83.56 86 GLU A C 1
ATOM 643 O O . GLU A 1 86 ? -23.140 -6.744 -4.812 1.00 83.56 86 GLU A O 1
ATOM 648 N N . VAL A 1 87 ? -21.730 -6.194 -3.174 1.00 72.62 87 VAL A N 1
ATOM 649 C CA . VAL A 1 87 ? -21.136 -7.546 -3.074 1.00 72.62 87 VAL A CA 1
ATOM 650 C C . VAL A 1 87 ? -22.158 -8.609 -2.678 1.00 72.62 87 VAL A C 1
ATOM 652 O O . VAL A 1 87 ? -22.101 -9.741 -3.168 1.00 72.62 87 VAL A O 1
ATOM 655 N N . ARG A 1 88 ? -23.085 -8.265 -1.775 1.00 71.00 88 ARG A N 1
ATOM 656 C CA . ARG A 1 88 ? -24.044 -9.217 -1.187 1.00 71.00 88 ARG A CA 1
ATOM 657 C C . ARG A 1 88 ? -25.034 -9.733 -2.227 1.00 71.00 88 ARG A C 1
ATOM 659 O O . ARG A 1 88 ? -25.303 -10.931 -2.283 1.00 71.00 88 ARG A O 1
ATOM 666 N N . THR A 1 89 ? -25.536 -8.832 -3.060 1.00 78.06 89 THR A N 1
ATOM 667 C CA . THR A 1 89 ? -26.510 -9.104 -4.125 1.00 78.06 89 THR A CA 1
ATOM 668 C C . THR A 1 89 ? -25.834 -9.422 -5.462 1.00 78.06 89 THR A C 1
ATOM 670 O O . THR A 1 89 ? -26.458 -10.032 -6.331 1.00 78.06 89 THR A O 1
ATOM 673 N N . LYS A 1 90 ? -24.547 -9.069 -5.619 1.00 75.06 90 LYS A N 1
ATOM 674 C CA . LYS A 1 90 ? -23.757 -9.149 -6.863 1.00 75.06 90 LYS A CA 1
ATOM 675 C C . LYS A 1 90 ? -24.339 -8.303 -8.000 1.00 75.06 90 LYS A C 1
ATOM 677 O O . LYS A 1 90 ? -24.105 -8.601 -9.176 1.00 75.06 90 LYS A O 1
ATOM 682 N N . THR A 1 91 ? -25.113 -7.271 -7.671 1.00 81.31 91 THR A N 1
ATOM 683 C CA . THR A 1 91 ? -25.714 -6.367 -8.652 1.00 81.31 91 THR A CA 1
ATOM 684 C C . THR A 1 91 ? -24.778 -5.208 -8.959 1.00 81.31 91 THR A C 1
ATOM 686 O O . THR A 1 91 ? -24.227 -4.587 -8.053 1.00 81.31 91 THR A O 1
ATOM 689 N N . VAL A 1 92 ? -24.608 -4.919 -10.250 1.00 88.25 92 VAL A N 1
ATOM 690 C CA . VAL A 1 92 ? -23.882 -3.737 -10.722 1.00 88.25 92 VAL A CA 1
ATOM 691 C C . VAL A 1 92 ? -24.901 -2.631 -10.941 1.00 88.25 92 VAL A C 1
ATOM 693 O O . VAL A 1 92 ? -25.862 -2.828 -11.686 1.00 88.25 92 VAL A O 1
ATOM 696 N N . THR A 1 93 ? -24.711 -1.491 -10.287 1.00 89.62 93 THR A N 1
ATOM 697 C CA . THR A 1 93 ? -25.620 -0.339 -10.353 1.00 89.62 93 THR A CA 1
ATOM 698 C C . THR A 1 93 ? -24.835 0.966 -10.245 1.00 89.62 93 THR A C 1
ATOM 700 O O . THR A 1 93 ? -23.611 0.966 -10.120 1.00 89.62 93 THR A O 1
ATOM 703 N N . LEU A 1 94 ? -25.540 2.092 -10.333 1.00 89.69 94 LEU A N 1
ATOM 704 C CA . LEU A 1 94 ? -24.971 3.402 -10.047 1.00 89.69 94 LEU A CA 1
ATOM 705 C C . LEU A 1 94 ? -25.150 3.740 -8.571 1.00 89.69 94 LEU A C 1
ATOM 707 O O . LEU A 1 94 ? -26.224 3.526 -8.011 1.00 89.69 94 LEU A O 1
ATOM 711 N N . PHE A 1 95 ? -24.104 4.294 -7.977 1.00 88.06 95 PHE A N 1
ATOM 712 C CA . PHE A 1 95 ? -24.083 4.794 -6.612 1.00 88.06 95 PHE A CA 1
ATOM 713 C C . PHE A 1 95 ? -23.640 6.255 -6.608 1.00 88.06 95 PHE A C 1
ATOM 715 O O . PHE A 1 95 ? -22.982 6.727 -7.541 1.00 88.06 95 PHE A O 1
ATOM 722 N N . SER A 1 96 ? -23.959 6.968 -5.528 1.00 85.50 96 SER A N 1
ATOM 723 C CA . SER A 1 96 ? -23.257 8.217 -5.236 1.00 85.50 96 SER A CA 1
ATOM 724 C C . SER A 1 96 ? -21.753 7.936 -5.127 1.00 85.50 96 SER A C 1
ATOM 726 O O . SER A 1 96 ? -21.351 6.865 -4.668 1.00 85.50 96 SER A O 1
ATOM 728 N N . CYS A 1 97 ? -20.911 8.856 -5.593 1.00 83.56 97 CYS A N 1
ATOM 729 C CA . CYS A 1 97 ? -19.468 8.617 -5.706 1.00 83.56 97 CYS A CA 1
ATOM 730 C C . CYS A 1 97 ? -18.713 8.617 -4.359 1.00 83.56 97 CYS A C 1
ATOM 732 O O . CYS A 1 97 ? -17.507 8.363 -4.349 1.00 83.56 97 CYS A O 1
ATOM 734 N N . ASP A 1 98 ? -19.425 8.868 -3.258 1.00 78.12 98 ASP A N 1
ATOM 735 C CA . ASP A 1 98 ? -19.029 8.742 -1.847 1.00 78.12 98 ASP A CA 1
ATOM 736 C C . ASP A 1 98 ? -19.622 7.488 -1.169 1.00 78.12 98 ASP A C 1
ATOM 738 O O . ASP A 1 98 ? -19.512 7.323 0.045 1.00 78.12 98 ASP A O 1
ATOM 742 N N . SER A 1 99 ? -20.283 6.605 -1.927 1.00 77.12 99 SER A N 1
ATOM 743 C CA . SER A 1 99 ? -20.859 5.375 -1.386 1.00 77.12 99 SER A CA 1
ATOM 744 C C . SER A 1 99 ? -19.787 4.455 -0.800 1.00 77.12 99 SER A C 1
ATOM 746 O O . SER A 1 99 ? -18.693 4.322 -1.341 1.00 77.12 99 SER A O 1
ATOM 748 N N . THR A 1 100 ? -20.148 3.758 0.279 1.00 68.50 100 THR A N 1
ATOM 749 C CA . THR A 1 100 ? -19.324 2.722 0.917 1.00 68.50 100 THR A CA 1
ATOM 750 C C . THR A 1 100 ? -19.300 1.396 0.146 1.00 68.50 100 THR A C 1
ATOM 752 O O . THR A 1 100 ? -18.576 0.478 0.534 1.00 68.50 100 THR A O 1
ATOM 755 N N . GLU A 1 101 ? -20.086 1.273 -0.930 1.00 76.44 101 GLU A N 1
ATOM 756 C CA . GLU A 1 101 ? -20.046 0.131 -1.847 1.00 76.44 101 GLU A CA 1
ATOM 757 C C . GLU A 1 101 ? -18.795 0.171 -2.742 1.00 76.44 101 GLU A C 1
ATOM 759 O O . GLU A 1 101 ? -18.081 1.168 -2.827 1.00 76.44 101 GLU A O 1
ATOM 764 N N . ILE A 1 102 ? -18.497 -0.926 -3.442 1.00 75.88 102 ILE A N 1
ATOM 765 C CA . ILE A 1 102 ? -17.275 -1.009 -4.254 1.00 75.88 102 ILE A CA 1
ATOM 766 C C . ILE A 1 102 ? -17.438 -0.188 -5.530 1.00 75.88 102 ILE A C 1
ATOM 768 O O . ILE A 1 102 ? -18.113 -0.627 -6.460 1.00 75.88 102 ILE A O 1
ATOM 772 N N . LEU A 1 103 ? -16.764 0.959 -5.605 1.00 78.69 103 LEU A N 1
ATOM 773 C CA . LEU A 1 103 ? -16.761 1.840 -6.784 1.00 78.69 103 LEU A CA 1
ATOM 774 C C . LEU A 1 103 ? -15.507 1.700 -7.661 1.00 78.69 103 LEU A C 1
ATOM 776 O O . LEU A 1 103 ? -15.454 2.254 -8.760 1.00 78.69 103 LEU A O 1
ATOM 780 N N . ARG A 1 104 ? -14.487 0.979 -7.180 1.00 76.25 104 ARG A N 1
ATOM 781 C CA . ARG A 1 104 ? -13.199 0.820 -7.861 1.00 76.25 104 ARG A CA 1
ATOM 782 C C . ARG A 1 104 ? -13.254 -0.297 -8.895 1.00 76.25 104 ARG A C 1
ATOM 784 O O . ARG A 1 104 ? -13.503 -1.462 -8.571 1.00 76.25 104 ARG A O 1
ATOM 791 N N . TRP A 1 105 ? -12.929 0.055 -10.132 1.00 83.56 105 TRP A N 1
ATOM 792 C CA . TRP A 1 105 ? -12.828 -0.878 -11.244 1.00 83.56 105 TRP A CA 1
ATOM 793 C C . TRP A 1 105 ? -11.402 -0.892 -11.775 1.00 83.56 105 TRP A C 1
ATOM 795 O O . TRP A 1 105 ? -10.885 0.117 -12.233 1.00 83.56 105 TRP A O 1
ATOM 805 N N . LYS A 1 106 ? -10.761 -2.054 -11.731 1.00 75.50 106 LYS A N 1
ATOM 806 C CA . LYS A 1 106 ? -9.513 -2.303 -12.442 1.00 75.50 106 LYS A CA 1
ATOM 807 C C . LYS A 1 106 ? -9.805 -2.650 -13.895 1.00 75.50 106 LYS A C 1
ATOM 809 O O . LYS A 1 106 ? -10.887 -3.136 -14.239 1.00 75.50 106 LYS A O 1
ATOM 814 N N . CYS A 1 107 ? -8.809 -2.419 -14.734 1.00 74.00 107 CYS A N 1
ATOM 815 C CA . CYS A 1 107 ? -8.870 -2.691 -16.154 1.00 74.00 107 CYS A CA 1
ATOM 816 C C . CYS A 1 107 ? -7.646 -3.514 -16.550 1.00 74.00 107 CYS A C 1
ATOM 818 O O . CYS A 1 107 ? -6.527 -3.153 -16.197 1.00 74.00 107 CYS A O 1
ATOM 820 N N . TYR A 1 108 ? -7.868 -4.636 -17.228 1.00 64.75 108 TYR A N 1
ATOM 821 C CA . TYR A 1 108 ? -6.807 -5.481 -17.769 1.00 64.75 108 TYR A CA 1
ATOM 822 C C . TYR A 1 108 ? -7.210 -5.916 -19.173 1.00 64.75 108 TYR A C 1
ATOM 824 O O . TYR A 1 108 ? -8.260 -6.538 -19.344 1.00 64.75 108 TYR A O 1
ATOM 832 N N . GLU A 1 109 ? -6.388 -5.564 -20.154 1.00 66.25 109 GLU A N 1
ATOM 833 C CA . GLU A 1 109 ? -6.618 -5.693 -21.589 1.00 66.25 109 GLU A CA 1
ATOM 834 C C . GLU A 1 109 ? -7.930 -5.024 -22.021 1.00 66.25 109 GLU A C 1
ATOM 836 O O . GLU A 1 109 ? -7.986 -3.820 -22.261 1.00 66.25 109 GLU A O 1
ATOM 841 N N . ASP A 1 110 ? -9.002 -5.794 -22.130 1.00 74.69 110 ASP A N 1
ATOM 842 C CA . ASP A 1 110 ? -10.347 -5.367 -22.498 1.00 74.69 110 ASP A CA 1
ATOM 843 C C . ASP A 1 110 ? -11.390 -5.769 -21.438 1.00 74.69 110 ASP A C 1
ATOM 845 O O . ASP A 1 110 ? -12.594 -5.651 -21.659 1.00 74.69 110 ASP A O 1
ATOM 849 N N . VAL A 1 111 ? -10.954 -6.197 -20.251 1.00 80.62 111 VAL A N 1
ATOM 850 C CA . VAL A 1 111 ? -11.818 -6.635 -19.151 1.00 80.62 111 VAL A CA 1
ATOM 851 C C . VAL A 1 111 ? -11.830 -5.603 -18.027 1.00 80.62 111 VAL A C 1
ATOM 853 O O . VAL A 1 111 ? -10.791 -5.184 -17.523 1.00 80.62 111 VAL A O 1
ATOM 856 N N . ILE A 1 112 ? -13.034 -5.255 -17.572 1.00 86.06 112 ILE A N 1
ATOM 857 C CA . ILE A 1 112 ? -13.270 -4.387 -16.412 1.00 86.06 112 ILE A CA 1
ATOM 858 C C . ILE A 1 112 ? -13.646 -5.274 -15.217 1.00 86.06 112 ILE A C 1
ATOM 860 O O . ILE A 1 112 ? -14.561 -6.092 -15.331 1.00 86.06 112 ILE A O 1
ATOM 864 N N . TYR A 1 113 ? -12.952 -5.161 -14.081 1.00 84.81 113 TYR A N 1
ATOM 865 C CA . TYR A 1 113 ? -13.144 -6.052 -12.928 1.00 84.81 113 TYR A CA 1
ATOM 866 C C . TYR A 1 113 ? -12.909 -5.373 -11.578 1.00 84.81 113 TYR A C 1
ATOM 868 O O . TYR A 1 113 ? -12.178 -4.397 -11.479 1.00 84.81 113 TYR A O 1
ATOM 876 N N . THR A 1 114 ? -13.514 -5.901 -10.515 1.00 79.06 114 THR A N 1
ATOM 877 C CA . THR A 1 114 ? -13.301 -5.408 -9.145 1.00 79.06 114 THR A CA 1
ATOM 878 C C . THR A 1 114 ? -12.174 -6.157 -8.433 1.00 79.06 114 THR A C 1
ATOM 880 O O . THR A 1 114 ? -11.749 -7.239 -8.842 1.00 79.06 114 THR A O 1
ATOM 883 N N . GLU A 1 115 ? -11.737 -5.632 -7.293 1.00 67.06 115 GLU A N 1
ATOM 884 C CA . GLU A 1 115 ? -10.768 -6.254 -6.377 1.00 67.06 115 GLU A CA 1
ATOM 885 C C . GLU A 1 115 ? -11.159 -7.663 -5.872 1.00 67.06 115 GLU A C 1
ATOM 887 O O . GLU A 1 115 ? -10.288 -8.458 -5.516 1.00 67.06 115 GLU A O 1
ATOM 892 N N . TYR A 1 116 ? -12.441 -8.041 -5.946 1.00 69.56 116 TYR A N 1
ATOM 893 C CA . TYR A 1 116 ? -12.928 -9.400 -5.648 1.00 69.56 116 TYR A CA 1
ATOM 894 C C . TYR A 1 116 ? -12.914 -10.344 -6.866 1.00 69.56 116 TYR A C 1
ATOM 896 O O . TYR A 1 116 ? -13.506 -11.434 -6.820 1.00 69.56 116 TYR A O 1
ATOM 904 N N . GLN A 1 117 ? -12.247 -9.924 -7.949 1.00 70.94 117 GLN A N 1
ATOM 905 C CA . GLN A 1 117 ? -12.188 -10.584 -9.258 1.00 70.94 117 GLN A CA 1
ATOM 906 C C . GLN A 1 117 ? -13.563 -10.744 -9.917 1.00 70.94 117 GLN A C 1
ATOM 908 O O . GLN A 1 117 ? -13.787 -11.671 -10.693 1.00 70.94 117 GLN A O 1
ATOM 913 N N . MET A 1 118 ? -14.511 -9.865 -9.592 1.00 81.00 118 MET A N 1
ATOM 914 C CA . MET A 1 118 ? -15.830 -9.854 -10.218 1.00 81.00 118 MET A CA 1
ATOM 915 C C . MET A 1 118 ? -15.752 -8.990 -11.476 1.00 81.00 118 MET A C 1
ATOM 917 O O . MET A 1 118 ? -15.523 -7.788 -11.388 1.00 81.00 118 MET A O 1
ATOM 921 N N . LYS A 1 119 ? -15.896 -9.610 -12.645 1.00 86.69 119 LYS A N 1
ATOM 922 C CA . LYS A 1 119 ? -15.767 -8.965 -13.955 1.00 86.69 119 LYS A CA 1
ATOM 923 C C . LYS A 1 119 ? -17.110 -8.415 -14.422 1.00 86.69 119 LYS A C 1
ATOM 925 O O . LYS A 1 119 ? -18.136 -9.066 -14.220 1.00 86.69 119 LYS A O 1
ATOM 930 N N . LEU A 1 120 ? -17.096 -7.250 -15.064 1.00 90.06 120 LEU A N 1
ATOM 931 C CA . LEU A 1 120 ? -18.257 -6.650 -15.713 1.00 90.06 120 LEU A CA 1
ATOM 932 C C . LEU A 1 120 ? -18.648 -7.498 -16.926 1.00 90.06 120 LEU A C 1
ATOM 934 O O . LEU A 1 120 ? -17.834 -7.746 -17.815 1.00 90.06 120 LEU A O 1
ATOM 938 N N . SER A 1 121 ? -19.883 -7.983 -16.943 1.00 90.19 121 SER A N 1
ATOM 939 C CA . SER A 1 121 ? -20.341 -9.009 -17.877 1.00 90.19 121 SER A CA 1
ATOM 940 C C . SER A 1 121 ? -21.764 -8.757 -18.352 1.00 90.19 121 SER A C 1
ATOM 942 O O . SER A 1 121 ? -22.570 -8.119 -17.670 1.00 90.19 121 SER A O 1
ATOM 944 N N . VAL A 1 122 ? -22.092 -9.310 -19.516 1.00 88.19 122 VAL A N 1
ATOM 945 C CA . VAL A 1 122 ? -23.430 -9.205 -20.095 1.00 88.19 122 VAL A CA 1
ATOM 946 C C . VAL A 1 122 ? -24.342 -10.264 -19.466 1.00 88.19 122 VAL A C 1
ATOM 948 O O . VAL A 1 122 ? -24.014 -11.452 -19.343 1.00 88.19 122 VAL A O 1
ATOM 951 N N . GLY A 1 123 ? -25.493 -9.813 -18.978 1.00 84.31 123 GLY A N 1
ATOM 952 C CA . GLY A 1 123 ? -26.547 -10.631 -18.397 1.00 84.31 123 GLY A CA 1
ATOM 953 C C . GLY A 1 123 ? -27.623 -11.021 -19.409 1.00 84.31 123 GLY A C 1
ATOM 954 O O . GLY A 1 123 ? -27.542 -10.745 -20.604 1.00 84.31 123 GLY A O 1
ATOM 955 N N . ALA A 1 124 ? -28.671 -11.687 -18.924 1.00 79.94 124 ALA A N 1
ATOM 956 C CA . ALA A 1 124 ? -29.826 -12.010 -19.756 1.00 79.94 124 ALA A CA 1
ATOM 957 C C . ALA A 1 124 ? -30.609 -10.730 -20.110 1.00 79.94 124 ALA A C 1
ATOM 959 O O . ALA A 1 124 ? -30.810 -9.869 -19.253 1.00 79.94 124 ALA A O 1
ATOM 960 N N . GLY A 1 125 ? -31.067 -10.611 -21.360 1.00 79.12 125 GLY A N 1
ATOM 961 C CA . GLY A 1 125 ? -31.928 -9.504 -21.797 1.00 79.12 125 GLY A CA 1
ATOM 962 C C . GLY A 1 125 ? -31.258 -8.125 -21.784 1.00 79.12 125 GLY A C 1
ATOM 963 O O . GLY A 1 125 ? -31.872 -7.176 -21.311 1.00 79.12 125 GLY A O 1
ATOM 964 N N . GLU A 1 126 ? -30.010 -8.020 -22.262 1.00 82.06 126 GLU A N 1
ATOM 965 C CA . GLU A 1 126 ? -29.236 -6.758 -22.341 1.00 82.06 126 GLU A CA 1
ATOM 966 C C . GLU A 1 126 ? -28.919 -6.108 -20.981 1.00 82.06 126 GLU A C 1
ATOM 968 O O . GLU A 1 126 ? -28.450 -4.971 -20.931 1.00 82.06 126 GLU A O 1
ATOM 973 N N . SER A 1 127 ? -29.156 -6.822 -19.876 1.00 85.44 127 SER A N 1
ATOM 974 C CA . SER A 1 127 ? -28.732 -6.402 -18.539 1.00 85.44 127 SER A CA 1
ATOM 975 C C . SER A 1 127 ? -27.215 -6.501 -18.380 1.00 85.44 127 SER A C 1
ATOM 977 O O . SER A 1 127 ? -26.545 -7.248 -19.095 1.00 85.44 127 SER A O 1
ATOM 979 N N . VAL A 1 128 ? -26.671 -5.759 -17.420 1.00 88.06 128 VAL A N 1
ATOM 980 C CA . VAL A 1 128 ? -25.242 -5.760 -17.091 1.00 88.06 128 VAL A CA 1
ATOM 981 C C . VAL A 1 128 ? -25.078 -6.227 -15.652 1.00 88.06 128 VAL A C 1
ATOM 983 O O . VAL A 1 128 ? -25.796 -5.778 -14.762 1.00 88.06 128 VAL A O 1
ATOM 986 N N . ILE A 1 129 ? -24.180 -7.183 -15.434 1.00 88.19 129 ILE A N 1
ATOM 987 C CA . ILE A 1 129 ? -23.990 -7.881 -14.156 1.00 88.19 129 ILE A CA 1
ATOM 988 C C . ILE A 1 129 ? -22.503 -8.102 -13.879 1.00 88.19 129 ILE A C 1
ATOM 990 O O . ILE A 1 129 ? -21.672 -7.928 -14.767 1.00 88.19 129 ILE A O 1
ATOM 994 N N . ALA A 1 130 ? -22.161 -8.531 -12.663 1.00 87.44 130 ALA A N 1
ATOM 995 C CA . ALA A 1 130 ? -20.796 -8.906 -12.313 1.00 87.44 130 ALA A CA 1
ATOM 996 C C . ALA A 1 130 ? -20.662 -10.420 -12.102 1.00 87.44 130 ALA A C 1
ATOM 998 O O . ALA A 1 130 ? -21.406 -11.025 -11.325 1.00 87.44 130 ALA A O 1
ATOM 999 N N . LYS A 1 131 ? -19.691 -11.050 -12.771 1.00 81.94 131 LYS A N 1
ATOM 1000 C CA . LYS A 1 131 ? -19.394 -12.487 -12.647 1.00 81.94 131 LYS A CA 1
ATOM 1001 C C . LYS A 1 131 ? -17.905 -12.716 -12.444 1.00 81.94 131 LYS A C 1
ATOM 1003 O O . LYS A 1 131 ? -17.086 -12.114 -13.125 1.00 81.94 131 LYS A O 1
ATOM 1008 N N . ARG A 1 132 ? -17.544 -13.657 -11.571 1.00 77.25 132 ARG A N 1
ATOM 1009 C CA . ARG A 1 132 ? -16.138 -14.055 -11.394 1.00 77.25 132 ARG A CA 1
ATOM 1010 C C . ARG A 1 132 ? -15.554 -14.694 -12.664 1.00 77.25 132 ARG A C 1
ATOM 1012 O O . ARG A 1 132 ? -14.478 -14.310 -13.107 1.00 77.25 132 ARG A O 1
ATOM 1019 N N . ASP A 1 133 ? -16.319 -15.574 -13.309 1.00 74.94 133 ASP A N 1
ATOM 1020 C CA . ASP A 1 133 ? -15.926 -16.256 -14.556 1.00 74.94 133 ASP A CA 1
ATOM 1021 C C . ASP A 1 133 ? -16.380 -15.509 -15.828 1.00 74.94 133 ASP A C 1
ATOM 1023 O O . ASP A 1 133 ? -16.637 -16.123 -16.863 1.00 74.94 133 ASP A O 1
ATOM 1027 N N . GLY A 1 134 ? -16.526 -14.180 -15.759 1.00 73.88 134 GLY A N 1
ATOM 1028 C CA . GLY A 1 134 ? -16.864 -13.356 -16.923 1.00 73.88 134 GLY A CA 1
ATOM 1029 C C . GLY A 1 134 ? -15.803 -13.447 -18.030 1.00 73.88 134 GLY A C 1
ATOM 1030 O O . GLY A 1 134 ? -14.600 -13.417 -17.750 1.00 73.88 134 GLY A O 1
ATOM 1031 N N . GLN A 1 135 ? -16.251 -13.564 -19.281 1.00 77.56 135 GLN A N 1
ATOM 1032 C CA . GLN A 1 135 ? -15.401 -13.564 -20.486 1.00 77.56 135 GLN A CA 1
ATOM 1033 C C . GLN A 1 135 ? -15.748 -12.417 -21.446 1.00 77.56 135 GLN A C 1
ATOM 1035 O O . GLN A 1 135 ? -15.223 -12.369 -22.552 1.00 77.56 135 GLN A O 1
ATOM 1040 N N . ASP A 1 136 ? -16.647 -11.521 -21.039 1.00 85.38 136 ASP A N 1
ATOM 1041 C CA . ASP A 1 136 ? -17.036 -10.367 -21.842 1.00 85.38 136 ASP A CA 1
ATOM 1042 C C . ASP A 1 136 ? -15.915 -9.321 -21.862 1.00 85.38 136 ASP A C 1
ATOM 1044 O O . ASP A 1 136 ? -15.258 -9.065 -20.850 1.00 85.38 136 ASP A O 1
ATOM 1048 N N . THR A 1 137 ? -15.735 -8.709 -23.028 1.00 83.94 137 THR A N 1
ATOM 1049 C CA . THR A 1 137 ? -14.642 -7.779 -23.336 1.00 83.94 137 THR A CA 1
ATOM 1050 C C . THR A 1 137 ? -15.188 -6.459 -23.875 1.00 83.94 137 THR A C 1
ATOM 1052 O O . THR A 1 137 ? -16.211 -6.441 -24.571 1.00 83.94 137 THR A O 1
ATOM 1055 N N . TRP A 1 138 ? -14.485 -5.365 -23.608 1.00 86.62 138 TRP A N 1
ATOM 1056 C CA . TRP A 1 138 ? -14.944 -3.995 -23.791 1.00 86.62 138 TRP A CA 1
ATOM 1057 C C . TRP A 1 138 ? -13.908 -3.146 -24.538 1.00 86.62 138 TRP A C 1
ATOM 1059 O O . TRP A 1 138 ? -12.706 -3.200 -24.277 1.00 86.62 138 TRP A O 1
ATOM 1069 N N . LYS A 1 139 ? -14.388 -2.298 -25.447 1.00 84.19 139 LYS A N 1
ATOM 1070 C CA . LYS A 1 139 ? -13.584 -1.369 -26.255 1.00 84.19 139 LYS A CA 1
ATOM 1071 C C . LYS A 1 139 ? -14.203 0.025 -26.270 1.00 84.19 139 LYS A C 1
ATOM 1073 O O . LYS A 1 139 ? -15.334 0.213 -25.822 1.00 84.19 139 LYS A O 1
ATOM 1078 N N . ARG A 1 140 ? -13.479 1.008 -26.801 1.00 79.31 140 ARG A N 1
ATOM 1079 C CA . ARG A 1 140 ? -14.007 2.368 -26.991 1.00 79.31 140 ARG A CA 1
ATOM 1080 C C . ARG A 1 140 ? -14.708 2.499 -28.333 1.00 79.31 140 ARG A C 1
ATOM 1082 O O . ARG A 1 140 ? -14.196 2.031 -29.345 1.00 79.31 140 ARG A O 1
ATOM 1089 N N . GLU A 1 141 ? -15.862 3.161 -28.359 1.00 68.88 141 GLU A N 1
ATOM 1090 C CA . GLU A 1 141 ? -16.526 3.468 -29.632 1.00 68.88 141 GLU A CA 1
ATOM 1091 C C . GLU A 1 141 ? -15.620 4.364 -30.502 1.00 68.88 141 GLU A C 1
ATOM 1093 O O . GLU A 1 141 ? -15.074 5.357 -30.026 1.00 68.88 141 GLU A O 1
ATOM 1098 N N . GLY A 1 142 ? -15.449 4.007 -31.779 1.00 64.94 142 GLY A N 1
ATOM 1099 C CA . GLY A 1 142 ? -14.684 4.795 -32.753 1.00 64.94 142 GLY A CA 1
ATOM 1100 C C . GLY A 1 142 ? -13.166 4.576 -32.740 1.00 64.94 142 GLY A C 1
ATOM 1101 O O . GLY A 1 142 ? -12.493 5.083 -33.634 1.00 64.94 142 GLY A O 1
ATOM 1102 N N . SER A 1 143 ? -12.627 3.791 -31.799 1.00 61.28 143 SER A N 1
ATOM 1103 C CA . SER A 1 143 ? -11.206 3.422 -31.760 1.00 61.28 143 SER A CA 1
ATOM 1104 C C . SER A 1 143 ? -11.008 1.900 -31.748 1.00 61.28 143 SER A C 1
ATOM 1106 O O . SER A 1 143 ? -11.852 1.145 -31.270 1.00 61.28 143 SER A O 1
ATOM 1108 N N . THR A 1 144 ? -9.877 1.431 -32.286 1.00 56.88 144 THR A N 1
ATOM 1109 C CA . THR A 1 144 ? -9.391 0.051 -32.081 1.00 56.88 144 THR A CA 1
ATOM 1110 C C . THR A 1 144 ? -8.754 -0.149 -30.707 1.00 56.88 144 THR A C 1
ATOM 1112 O O . THR A 1 144 ? -8.375 -1.266 -30.366 1.00 56.88 144 THR A O 1
ATOM 1115 N N . ASP A 1 145 ? -8.584 0.930 -29.950 1.00 60.22 145 ASP A N 1
ATOM 1116 C CA . ASP A 1 145 ? -7.955 0.925 -28.640 1.00 60.22 145 ASP A CA 1
ATOM 1117 C C . ASP A 1 145 ? -8.852 0.227 -27.606 1.00 60.22 145 ASP A C 1
ATOM 1119 O O . ASP A 1 145 ? -10.078 0.409 -27.573 1.00 60.22 145 ASP A O 1
ATOM 1123 N N . ASN A 1 146 ? -8.226 -0.578 -26.747 1.00 65.69 146 ASN A N 1
ATOM 1124 C CA . ASN A 1 146 ? -8.918 -1.229 -25.642 1.00 65.69 146 ASN A CA 1
ATOM 1125 C C . ASN A 1 146 ? -9.440 -0.186 -24.630 1.00 65.69 146 ASN A C 1
ATOM 1127 O O . ASN A 1 146 ? -9.040 0.985 -24.634 1.00 65.69 146 ASN A O 1
ATOM 1131 N N . ILE A 1 147 ? -10.364 -0.588 -23.754 1.00 73.31 147 ILE A N 1
ATOM 1132 C CA . ILE A 1 147 ? -10.980 0.347 -22.802 1.00 73.31 147 ILE A CA 1
ATOM 1133 C C . ILE A 1 147 ? -9.994 0.880 -21.741 1.00 73.31 147 ILE A C 1
ATOM 1135 O O . ILE A 1 147 ? -10.222 1.970 -21.203 1.00 73.31 147 ILE A O 1
ATOM 1139 N N . CYS A 1 148 ? -8.881 0.173 -21.512 1.00 70.38 148 CYS A N 1
ATOM 1140 C CA . CYS A 1 148 ? -7.855 0.487 -20.515 1.00 70.38 148 CYS A CA 1
ATOM 1141 C C . CYS A 1 148 ? -6.819 1.533 -20.979 1.00 70.38 148 CYS A C 1
ATOM 1143 O O . CYS A 1 148 ? -6.131 2.118 -20.153 1.00 70.38 148 CYS A O 1
ATOM 1145 N N . GLN A 1 149 ? -6.710 1.830 -22.281 1.00 60.69 149 GLN A N 1
ATOM 1146 C CA . GLN A 1 149 ? -5.600 2.632 -22.830 1.00 60.69 149 GLN A CA 1
ATOM 1147 C C . GLN A 1 149 ? -5.569 4.132 -22.468 1.00 60.69 149 GLN A C 1
ATOM 1149 O O . GLN A 1 149 ? -4.506 4.741 -22.528 1.00 60.69 149 GLN A O 1
ATOM 1154 N N . ARG A 1 150 ? -6.699 4.770 -22.122 1.00 61.12 150 ARG A N 1
ATOM 1155 C CA . ARG A 1 150 ? -6.684 6.084 -21.423 1.00 61.12 150 ARG A CA 1
ATOM 1156 C C . ARG A 1 150 ? -7.099 5.848 -19.987 1.00 61.12 150 ARG A C 1
ATOM 1158 O O . ARG A 1 150 ? -8.277 5.585 -19.750 1.00 61.12 150 ARG A O 1
ATOM 1165 N N . THR A 1 151 ? -6.146 5.973 -19.092 1.00 60.34 151 THR A N 1
ATOM 1166 C CA . THR A 1 151 ? -6.351 5.958 -17.654 1.00 60.34 151 THR A CA 1
ATOM 1167 C C . THR A 1 151 ? -6.645 7.373 -17.159 1.00 60.34 151 THR A C 1
ATOM 1169 O O . THR A 1 151 ? -6.607 8.348 -17.920 1.00 60.34 151 THR A O 1
ATOM 1172 N N . TYR A 1 152 ? -6.987 7.480 -15.880 1.00 68.25 152 TYR A N 1
ATOM 1173 C CA . TYR A 1 152 ? -7.075 8.762 -15.197 1.00 68.25 152 TYR A CA 1
ATOM 1174 C C . TYR A 1 152 ? -5.710 9.468 -15.230 1.00 68.25 152 TYR A C 1
ATOM 1176 O O . TYR A 1 152 ? -4.701 8.877 -14.854 1.00 68.25 152 TYR A O 1
ATOM 1184 N N . ARG A 1 153 ? -5.675 10.734 -15.666 1.00 65.56 153 ARG A N 1
ATOM 1185 C CA . ARG A 1 153 ? -4.479 11.583 -15.582 1.00 65.56 153 ARG A CA 1
ATOM 1186 C C . ARG A 1 153 ? -4.648 12.560 -14.428 1.00 65.56 153 ARG A C 1
ATOM 1188 O O . ARG A 1 153 ? -5.597 13.345 -14.417 1.00 65.56 153 ARG A O 1
ATOM 1195 N N . LYS A 1 154 ? -3.711 12.525 -13.484 1.00 74.06 154 LYS A N 1
ATOM 1196 C CA . LYS A 1 154 ? -3.709 13.403 -12.316 1.00 74.06 154 LYS A CA 1
ATOM 1197 C C . LYS A 1 154 ? -3.635 14.871 -12.759 1.00 74.06 154 LYS A C 1
ATOM 1199 O O . LYS A 1 154 ? -2.788 15.252 -13.566 1.00 74.06 154 LYS A O 1
ATOM 1204 N N . MET A 1 155 ? -4.556 15.693 -12.259 1.00 83.62 155 MET A N 1
ATOM 1205 C CA . MET A 1 155 ? -4.584 17.133 -12.520 1.00 83.62 155 MET A CA 1
ATOM 1206 C C . MET A 1 155 ? -3.929 17.849 -11.346 1.00 83.62 155 MET A C 1
ATOM 1208 O O . MET A 1 155 ? -4.478 17.869 -10.248 1.00 83.62 155 MET A O 1
ATOM 1212 N N . HIS A 1 156 ? -2.748 18.412 -11.561 1.00 86.75 156 HIS A N 1
ATOM 1213 C CA . HIS A 1 156 ? -2.030 19.129 -10.515 1.00 86.75 156 HIS A CA 1
ATOM 1214 C C . HIS A 1 156 ? -2.645 20.503 -10.255 1.00 86.75 156 HIS A C 1
ATOM 1216 O O . HIS A 1 156 ? -3.296 21.091 -11.128 1.00 86.75 156 HIS A O 1
ATOM 1222 N N . THR A 1 157 ? -2.402 21.024 -9.054 1.00 89.88 157 THR A N 1
ATOM 1223 C CA . THR A 1 157 ? -2.923 22.324 -8.648 1.00 89.88 157 THR A CA 1
ATOM 1224 C C . THR A 1 157 ? -1.830 23.265 -8.160 1.00 89.88 157 THR A C 1
ATOM 1226 O O . THR A 1 157 ? -0.737 22.852 -7.776 1.00 89.88 157 THR A O 1
ATOM 1229 N N . SER A 1 158 ? -2.135 24.558 -8.176 1.00 88.06 158 SER A N 1
ATOM 1230 C CA . SER A 1 158 ? -1.367 25.598 -7.489 1.00 88.06 158 SER A CA 1
ATOM 1231 C C . SER A 1 158 ? -2.309 26.563 -6.781 1.00 88.06 158 SER A C 1
ATOM 1233 O O . SER A 1 158 ? -3.494 26.643 -7.102 1.00 88.06 158 SER A O 1
ATOM 1235 N N . GLY A 1 159 ? -1.800 27.334 -5.827 1.00 82.88 159 GLY A N 1
ATOM 1236 C CA . GLY A 1 159 ? -2.639 28.202 -5.010 1.00 82.88 159 GLY A CA 1
ATOM 1237 C C . GLY A 1 159 ? -3.657 27.411 -4.187 1.00 82.88 159 GLY A C 1
ATOM 1238 O O . GLY A 1 159 ? -3.464 26.229 -3.891 1.00 82.88 159 GLY A O 1
ATOM 1239 N N . GLY A 1 160 ? -4.737 28.087 -3.798 1.00 85.56 160 GLY A N 1
ATOM 1240 C CA . GLY A 1 160 ? -5.714 27.537 -2.864 1.00 85.56 160 GLY A CA 1
ATOM 1241 C C . GLY A 1 160 ? -5.095 27.199 -1.504 1.00 85.56 160 GLY A C 1
ATOM 1242 O O . GLY A 1 160 ? -4.041 27.710 -1.122 1.00 85.56 160 GLY A O 1
ATOM 1243 N N . ASN A 1 161 ? -5.761 26.323 -0.762 1.00 88.19 161 ASN A N 1
ATOM 1244 C CA . ASN A 1 161 ? -5.355 25.884 0.576 1.00 88.19 161 ASN A CA 1
ATOM 1245 C C . ASN A 1 161 ? -4.794 24.448 0.600 1.00 88.19 161 ASN A C 1
ATOM 1247 O O . ASN A 1 161 ? -4.478 23.934 1.672 1.00 88.19 161 ASN A O 1
ATOM 1251 N N . SER A 1 162 ? -4.629 23.817 -0.568 1.00 86.12 162 SER A N 1
ATOM 1252 C CA . SER A 1 162 ? -4.222 22.405 -0.686 1.00 86.12 162 SER A CA 1
ATOM 1253 C C . SER A 1 162 ? -2.733 22.177 -0.943 1.00 86.12 162 SER A C 1
ATOM 1255 O O . SER A 1 162 ? -2.317 21.041 -1.154 1.00 86.12 162 SER A O 1
ATOM 1257 N N . LYS A 1 163 ? -1.916 23.237 -0.951 1.00 86.88 163 LYS A N 1
ATOM 1258 C CA . LYS A 1 163 ? -0.449 23.159 -1.074 1.00 86.88 163 LYS A CA 1
ATOM 1259 C C . LYS A 1 163 ? 0.066 22.332 -2.269 1.00 86.88 163 LYS A C 1
ATOM 1261 O O . LYS A 1 163 ? 1.126 21.713 -2.187 1.00 86.88 163 LYS A O 1
ATOM 1266 N N . GLY A 1 164 ? -0.663 22.337 -3.386 1.00 84.69 164 GLY A N 1
ATOM 1267 C CA . GLY A 1 164 ? -0.305 21.602 -4.604 1.00 84.69 164 GLY A CA 1
ATOM 1268 C C . GLY A 1 164 ? -0.840 20.172 -4.696 1.00 84.69 164 GLY A C 1
ATOM 1269 O O . GLY A 1 164 ? -0.492 19.464 -5.640 1.00 84.69 164 GLY A O 1
ATOM 1270 N N . ALA A 1 165 ? -1.687 19.733 -3.756 1.00 84.75 165 ALA A N 1
ATOM 1271 C CA . ALA A 1 165 ? -2.376 18.451 -3.883 1.00 84.75 165 ALA A CA 1
ATOM 1272 C C . ALA A 1 165 ? -3.193 18.399 -5.192 1.00 84.75 165 ALA A C 1
ATOM 1274 O O . ALA A 1 165 ? -3.791 19.403 -5.586 1.00 84.75 165 ALA A O 1
ATOM 1275 N N . PRO A 1 166 ? -3.212 17.262 -5.898 1.00 86.12 166 PRO A N 1
ATOM 1276 C CA . PRO A 1 166 ? -3.929 17.144 -7.160 1.00 86.12 166 PRO A CA 1
ATOM 1277 C C . PRO A 1 166 ? -5.447 17.198 -6.962 1.00 86.12 166 PRO A C 1
ATOM 1279 O O . PRO A 1 166 ? -5.952 16.937 -5.873 1.00 86.12 166 PRO A O 1
ATOM 1282 N N . CYS A 1 167 ? -6.179 17.495 -8.033 1.00 88.00 167 CYS A N 1
ATOM 1283 C CA . CYS A 1 167 ? -7.633 17.402 -8.039 1.00 88.00 167 CYS A CA 1
ATOM 1284 C C . CYS A 1 167 ? -8.099 15.968 -7.771 1.00 88.00 167 CYS A C 1
ATOM 1286 O O . CYS A 1 167 ? -7.505 15.012 -8.281 1.00 88.00 167 CYS A O 1
ATOM 1288 N N . GLU A 1 168 ? -9.220 15.829 -7.070 1.00 86.31 168 GLU A N 1
ATOM 1289 C CA . GLU A 1 168 ? -9.894 14.551 -6.875 1.00 86.31 168 GLU A CA 1
ATOM 1290 C C . GLU A 1 168 ? -11.161 14.489 -7.735 1.00 86.31 168 GLU A C 1
ATOM 1292 O O . GLU A 1 168 ? -12.153 15.138 -7.436 1.00 86.31 168 GLU A O 1
ATOM 1297 N N . PHE A 1 169 ? -11.144 13.735 -8.837 1.00 86.06 169 PHE A N 1
ATOM 1298 C CA . PHE A 1 169 ? -12.296 13.642 -9.740 1.00 86.06 169 PHE A CA 1
ATOM 1299 C C . PHE A 1 169 ? -13.018 12.290 -9.620 1.00 86.06 169 PHE A C 1
ATOM 1301 O O . PHE A 1 169 ? -12.367 11.262 -9.722 1.00 86.06 169 PHE A O 1
ATOM 1308 N N . PRO A 1 170 ? -14.352 12.234 -9.526 1.00 88.44 170 PRO A N 1
ATOM 1309 C CA . PRO A 1 170 ? -15.237 13.359 -9.284 1.00 88.44 170 PRO A CA 1
ATOM 1310 C C . PRO A 1 170 ? -15.152 13.850 -7.825 1.00 88.44 170 PRO A C 1
ATOM 1312 O O . PRO A 1 170 ? -14.840 13.064 -6.928 1.00 88.44 170 PRO A O 1
ATOM 1315 N N . PHE A 1 171 ? -15.480 15.125 -7.605 1.00 88.75 171 PHE A N 1
ATOM 1316 C CA . PHE A 1 171 ? -15.671 15.720 -6.278 1.00 88.75 171 PHE A CA 1
ATOM 1317 C C . PHE A 1 171 ? -17.075 16.309 -6.132 1.00 88.75 171 PHE A C 1
ATOM 1319 O O . PHE A 1 171 ? -17.660 16.783 -7.107 1.00 88.75 171 PHE A O 1
ATOM 1326 N N . LEU A 1 172 ? -17.613 16.291 -4.917 1.00 87.94 172 LEU A N 1
ATOM 1327 C CA . LEU A 1 172 ? -18.894 16.888 -4.559 1.00 87.94 172 LEU A CA 1
ATOM 1328 C C . LEU A 1 172 ? -18.705 18.375 -4.233 1.00 87.94 172 LEU A C 1
ATOM 1330 O O . LEU A 1 172 ? -17.883 18.708 -3.381 1.00 87.94 172 LEU A O 1
ATOM 1334 N N . TYR A 1 173 ? -19.455 19.249 -4.906 1.00 88.56 173 TYR A N 1
ATOM 1335 C CA . TYR A 1 173 ? -19.528 20.685 -4.627 1.00 88.56 173 TYR A CA 1
ATOM 1336 C C . TYR A 1 173 ? -20.961 21.193 -4.810 1.00 88.56 173 TYR A C 1
ATOM 1338 O O . TYR A 1 173 ? -21.605 20.921 -5.825 1.00 88.56 173 TYR A O 1
ATOM 1346 N N . ASN A 1 174 ? -21.452 21.938 -3.822 1.00 87.00 174 ASN A N 1
ATOM 1347 C CA . ASN A 1 174 ? -22.806 22.475 -3.739 1.00 87.00 174 ASN A CA 1
ATOM 1348 C C . ASN A 1 174 ? -23.889 21.399 -3.969 1.00 87.00 174 ASN A C 1
ATOM 1350 O O . ASN A 1 174 ? -24.886 21.627 -4.657 1.00 87.00 174 ASN A O 1
ATOM 1354 N N . GLY A 1 175 ? -23.657 20.193 -3.435 1.00 82.12 175 GLY A N 1
ATOM 1355 C CA . GLY A 1 175 ? -24.541 19.036 -3.601 1.00 82.12 175 GLY A CA 1
ATOM 1356 C C . GLY A 1 175 ? -24.510 18.363 -4.982 1.00 82.12 175 GLY A C 1
ATOM 1357 O O . GLY A 1 175 ? -25.301 17.449 -5.219 1.00 82.12 175 GLY A O 1
ATOM 1358 N N . THR A 1 176 ? -23.618 18.766 -5.893 1.00 84.06 176 THR A N 1
ATOM 1359 C CA . THR A 1 176 ? -23.466 18.159 -7.226 1.00 84.06 176 THR A CA 1
ATOM 1360 C C . THR A 1 176 ? -22.061 17.608 -7.460 1.00 84.06 176 THR A C 1
ATOM 1362 O O . THR A 1 176 ? -21.067 18.222 -7.088 1.00 84.06 176 THR A O 1
ATOM 1365 N N . TRP A 1 177 ? -21.963 16.430 -8.084 1.00 87.00 177 TRP A N 1
ATOM 1366 C CA . TRP A 1 177 ? -20.679 15.813 -8.427 1.00 87.00 177 TRP A CA 1
ATOM 1367 C C . TRP A 1 177 ? -20.098 16.411 -9.712 1.00 87.00 177 TRP A C 1
ATOM 1369 O O . TRP A 1 177 ? -20.752 16.417 -10.756 1.00 87.00 177 TRP A O 1
ATOM 1379 N N . HIS A 1 178 ? -18.845 16.855 -9.649 1.00 87.38 178 HIS A N 1
ATOM 1380 C CA . HIS A 1 178 ? -18.101 17.436 -10.762 1.00 87.38 178 HIS A CA 1
ATOM 1381 C C . HIS A 1 178 ? -16.883 16.587 -11.115 1.00 87.38 178 HIS A C 1
ATOM 1383 O O . HIS A 1 178 ? -16.169 16.109 -10.242 1.00 87.38 178 HIS A O 1
ATOM 1389 N N . HIS A 1 179 ? -16.616 16.424 -12.409 1.00 85.50 179 HIS A N 1
ATOM 1390 C CA . HIS A 1 179 ? -15.572 15.537 -12.946 1.00 85.50 179 HIS A CA 1
ATOM 1391 C C . HIS A 1 179 ? -14.461 16.294 -13.704 1.00 85.50 179 HIS A C 1
ATOM 1393 O O . HIS A 1 179 ? -13.624 15.689 -14.385 1.00 85.50 179 HIS A O 1
ATOM 1399 N N . SER A 1 180 ? -14.490 17.623 -13.667 1.00 87.06 180 SER A N 1
ATOM 1400 C CA . SER A 1 180 ? -13.539 18.515 -14.330 1.00 87.06 180 SER A CA 1
ATOM 1401 C C . SER A 1 180 ? -13.373 19.791 -13.515 1.00 87.06 180 SER A C 1
ATOM 1403 O O . SER A 1 180 ? -14.194 20.084 -12.647 1.00 87.06 180 SER A O 1
ATOM 1405 N N . CYS A 1 181 ? -12.319 20.556 -13.797 1.00 89.56 181 CYS A N 1
ATOM 1406 C CA . CYS A 1 181 ? -12.137 21.862 -13.171 1.00 89.56 181 CYS A CA 1
ATOM 1407 C C . CYS A 1 181 ? -13.342 22.761 -13.443 1.00 89.56 181 CYS A C 1
ATOM 1409 O O . CYS A 1 181 ? -13.853 22.802 -14.566 1.00 89.56 181 CYS A O 1
ATOM 1411 N N . LEU A 1 182 ? -13.786 23.440 -12.397 1.00 90.19 182 LEU A N 1
ATOM 1412 C CA . LEU A 1 182 ? -14.878 24.389 -12.419 1.00 90.19 182 LEU A CA 1
ATOM 1413 C C . LEU A 1 182 ? -14.393 25.743 -12.940 1.00 90.19 182 LEU A C 1
ATOM 1415 O O . LEU A 1 182 ? -13.231 26.097 -12.723 1.00 90.19 182 LEU A O 1
ATOM 1419 N N . PRO A 1 183 ? -15.266 26.500 -13.625 1.00 87.62 183 PRO A N 1
ATOM 1420 C CA . PRO A 1 183 ? -14.922 27.816 -14.141 1.00 87.62 183 PRO A CA 1
ATOM 1421 C C . PRO A 1 183 ? -14.584 28.815 -13.014 1.00 87.62 183 PRO A C 1
ATOM 1423 O O . PRO A 1 183 ? -14.995 28.609 -11.867 1.00 87.62 183 PRO A O 1
ATOM 1426 N N . PRO A 1 184 ? -13.865 29.908 -13.341 1.00 80.69 184 PRO A N 1
ATOM 1427 C CA . PRO A 1 184 ? -13.582 31.008 -12.418 1.00 80.69 184 PRO A CA 1
ATOM 1428 C C . PRO A 1 184 ? -14.856 31.560 -11.757 1.00 80.69 184 PRO A C 1
ATOM 1430 O O . PRO A 1 184 ? -15.899 31.665 -12.407 1.00 80.69 184 PRO A O 1
ATOM 1433 N N . THR A 1 185 ? -14.764 31.948 -10.486 1.00 76.44 185 THR A N 1
ATOM 1434 C CA . THR A 1 185 ? -15.827 32.631 -9.723 1.00 76.44 185 THR A CA 1
ATOM 1435 C C . THR A 1 185 ? -15.401 34.069 -9.409 1.00 76.44 185 THR A C 1
ATOM 1437 O O . THR A 1 185 ? -14.249 34.431 -9.633 1.00 76.44 185 THR A O 1
ATOM 1440 N N . ASP A 1 186 ? -16.287 34.907 -8.858 1.00 72.00 186 ASP A N 1
ATOM 1441 C CA . ASP A 1 186 ? -15.916 36.277 -8.448 1.00 72.00 186 ASP A CA 1
ATOM 1442 C C . ASP A 1 186 ? -14.757 36.305 -7.421 1.00 72.00 186 ASP A C 1
ATOM 1444 O O . ASP A 1 186 ? -14.029 37.294 -7.334 1.00 72.00 186 ASP A O 1
ATOM 1448 N N . GLU A 1 187 ? -14.557 35.213 -6.670 1.00 64.00 187 GLU A N 1
ATOM 1449 C CA . GLU A 1 187 ? -13.458 35.032 -5.708 1.00 64.00 187 GLU A CA 1
ATOM 1450 C C . GLU A 1 187 ? -12.185 34.432 -6.341 1.00 64.00 187 GLU A C 1
ATOM 1452 O O . GLU A 1 187 ? -11.077 34.741 -5.900 1.00 64.00 187 GLU A O 1
ATOM 1457 N N . ASN A 1 188 ? -12.327 33.613 -7.393 1.00 63.88 188 ASN A N 1
ATOM 1458 C CA . ASN A 1 188 ? -11.242 32.846 -8.011 1.00 63.88 188 ASN A CA 1
ATOM 1459 C C . ASN A 1 188 ? -11.098 33.198 -9.495 1.00 63.88 188 ASN A C 1
ATOM 1461 O O . ASN A 1 188 ? -11.934 32.822 -10.308 1.00 63.88 188 ASN A O 1
ATOM 1465 N N . THR A 1 189 ? -9.995 33.843 -9.883 1.00 71.62 189 THR A N 1
ATOM 1466 C CA . THR A 1 189 ? -9.732 34.253 -11.279 1.00 71.62 189 THR A CA 1
ATOM 1467 C C . THR A 1 189 ? -9.405 33.099 -12.232 1.00 71.62 189 THR A C 1
ATOM 1469 O O . THR A 1 189 ? -9.391 33.294 -13.448 1.00 71.62 189 THR A O 1
ATOM 1472 N N . LEU A 1 190 ? -9.127 31.907 -11.701 1.00 83.56 190 LEU A N 1
ATOM 1473 C CA . LEU A 1 190 ? -8.692 30.729 -12.446 1.00 83.56 190 LEU A CA 1
ATOM 1474 C C . LEU A 1 190 ? -9.667 29.572 -12.254 1.00 83.56 190 LEU A C 1
ATOM 1476 O O . LEU A 1 190 ? -10.379 29.493 -11.253 1.00 83.56 190 LEU A O 1
ATOM 1480 N N . GLU A 1 191 ? -9.671 28.655 -13.221 1.00 89.19 191 GLU A N 1
ATOM 1481 C CA . GLU A 1 191 ? -10.373 27.388 -13.061 1.00 89.19 191 GLU A CA 1
ATOM 1482 C C . GLU A 1 191 ? -9.800 26.611 -11.878 1.00 89.19 191 GLU A C 1
ATOM 1484 O O . GLU A 1 191 ? -8.581 26.527 -11.697 1.00 89.19 191 GLU A O 1
ATOM 1489 N N . TRP A 1 192 ? -10.677 26.004 -11.091 1.00 91.94 192 TRP A N 1
ATOM 1490 C CA . TRP A 1 192 ? -10.303 25.365 -9.838 1.00 91.94 192 TRP A CA 1
ATOM 1491 C C . TRP A 1 192 ? -10.939 23.987 -9.700 1.00 91.94 192 TRP A C 1
ATOM 1493 O O . TRP A 1 192 ? -11.871 23.625 -10.416 1.00 91.94 192 TRP A O 1
ATOM 1503 N N . CYS A 1 193 ? -10.420 23.187 -8.782 1.00 92.38 193 CYS A N 1
ATOM 1504 C CA . CYS A 1 193 ? -10.983 21.889 -8.440 1.00 92.38 193 CYS A CA 1
ATOM 1505 C C . CYS A 1 193 ? -10.858 21.644 -6.941 1.00 92.38 193 CYS A C 1
ATOM 1507 O O . CYS A 1 193 ? -9.986 22.218 -6.279 1.00 92.38 193 CYS A O 1
ATOM 1509 N N . SER A 1 194 ? -11.692 20.753 -6.414 1.00 91.38 194 SER A N 1
ATOM 1510 C CA . SER A 1 194 ? -11.424 20.196 -5.096 1.00 91.38 194 SER A CA 1
ATOM 1511 C C . SER A 1 194 ? -10.303 19.168 -5.166 1.00 91.38 194 SER A C 1
ATOM 1513 O O . SER A 1 194 ? -10.170 18.427 -6.142 1.00 91.38 194 SER A O 1
ATOM 1515 N N . THR A 1 195 ? -9.500 19.135 -4.113 1.00 87.75 195 THR A N 1
ATOM 1516 C CA . THR A 1 195 ? -8.427 18.155 -3.889 1.00 87.75 195 THR A CA 1
ATOM 1517 C C . THR A 1 195 ? -8.870 17.031 -2.947 1.00 87.75 195 THR A C 1
ATOM 1519 O O . THR A 1 195 ? -8.043 16.257 -2.474 1.00 87.75 195 THR A O 1
ATOM 1522 N N . THR A 1 196 ? -10.175 16.978 -2.663 1.00 84.75 196 THR A N 1
ATOM 1523 C CA . THR A 1 196 ? -10.859 16.030 -1.778 1.00 84.75 196 THR A CA 1
ATOM 1524 C C . THR A 1 196 ? -12.166 15.578 -2.427 1.00 84.75 196 THR A C 1
ATOM 1526 O O . THR A 1 196 ? -12.791 16.362 -3.143 1.00 84.75 196 THR A O 1
ATOM 1529 N N . ALA A 1 197 ? -12.636 14.365 -2.134 1.00 81.88 197 ALA A N 1
ATOM 1530 C CA . ALA A 1 197 ? -13.881 13.827 -2.685 1.00 81.88 197 ALA A CA 1
ATOM 1531 C C . ALA A 1 197 ? -15.096 14.710 -2.373 1.00 81.88 197 ALA A C 1
ATOM 1533 O O . ALA A 1 197 ? -16.025 14.780 -3.174 1.00 81.88 197 ALA A O 1
ATOM 1534 N N . ASN A 1 198 ? -15.100 15.370 -1.211 1.00 86.62 198 ASN A N 1
ATOM 1535 C CA . ASN A 1 198 ? -16.205 16.192 -0.736 1.00 86.62 198 ASN A CA 1
ATOM 1536 C C . ASN A 1 198 ? -15.724 17.597 -0.348 1.00 86.62 198 ASN A C 1
ATOM 1538 O O . ASN A 1 198 ? -15.299 17.845 0.783 1.00 86.62 198 ASN A O 1
ATOM 1542 N N . TYR A 1 199 ? -15.816 18.529 -1.297 1.00 86.69 199 TYR A N 1
ATOM 1543 C CA . TYR A 1 199 ? -15.461 19.926 -1.064 1.00 86.69 199 TYR A CA 1
ATOM 1544 C C . TYR A 1 199 ? -16.383 20.592 -0.044 1.00 86.69 199 TYR A C 1
ATOM 1546 O O . TYR A 1 199 ? -15.919 21.409 0.747 1.00 86.69 199 TYR A O 1
ATOM 1554 N N . ASP A 1 200 ? -17.673 20.246 -0.045 1.00 86.44 200 ASP A N 1
ATOM 1555 C CA . ASP A 1 200 ? -18.669 20.877 0.826 1.00 86.44 200 ASP A CA 1
ATOM 1556 C C . ASP A 1 200 ? -18.333 20.681 2.312 1.00 86.44 200 ASP A C 1
ATOM 1558 O O . ASP A 1 200 ? -18.626 21.548 3.136 1.00 86.44 200 ASP A O 1
ATOM 1562 N N . GLN A 1 201 ? -17.664 19.573 2.643 1.00 80.19 201 GLN A N 1
ATOM 1563 C CA . GLN A 1 201 ? -17.204 19.261 3.992 1.00 80.19 201 GLN A CA 1
ATOM 1564 C C . GLN A 1 201 ? -15.780 19.759 4.279 1.00 80.19 201 GLN A C 1
ATOM 1566 O O . GLN A 1 201 ? -15.547 20.371 5.321 1.00 80.19 201 GLN A O 1
ATOM 1571 N N . GLU A 1 202 ? -14.813 19.472 3.400 1.00 80.94 202 GLU A N 1
ATOM 1572 C CA . GLU A 1 202 ? -13.390 19.725 3.686 1.00 80.94 202 GLU A CA 1
ATOM 1573 C C . GLU A 1 202 ? -12.882 21.092 3.214 1.00 80.94 202 GLU A C 1
ATOM 1575 O O . GLU A 1 202 ? -11.855 21.568 3.700 1.00 80.94 202 GLU A O 1
ATOM 1580 N N . GLN A 1 203 ? -13.567 21.716 2.253 1.00 87.31 203 GLN A N 1
ATOM 1581 C CA . GLN A 1 203 ? -13.213 22.999 1.636 1.00 87.31 203 GLN A CA 1
ATOM 1582 C C . GLN A 1 203 ? -11.761 23.079 1.129 1.00 87.31 203 GLN A C 1
ATOM 1584 O O . GLN A 1 203 ? -11.179 24.165 1.043 1.00 87.31 203 GLN A O 1
ATOM 1589 N N . LYS A 1 204 ? -11.153 21.938 0.774 1.00 87.38 204 LYS A N 1
ATOM 1590 C CA . LYS A 1 204 ? -9.810 21.882 0.188 1.00 87.38 204 LYS A CA 1
ATOM 1591 C C . LYS A 1 204 ? -9.872 21.978 -1.331 1.00 87.38 204 LYS A C 1
ATOM 1593 O O . LYS A 1 204 ? -10.568 21.209 -2.003 1.00 87.38 204 LYS A O 1
ATOM 1598 N N . TRP A 1 205 ? -9.137 22.940 -1.877 1.00 91.44 205 TRP A N 1
ATOM 1599 C CA . TRP A 1 205 ? -9.070 23.193 -3.313 1.00 91.44 205 TRP A CA 1
ATOM 1600 C C . TRP A 1 205 ? -7.727 23.762 -3.771 1.00 91.44 205 TRP A C 1
ATOM 1602 O O . TRP A 1 205 ? -6.886 24.164 -2.957 1.00 91.44 205 TRP A O 1
ATOM 1612 N N . GLY A 1 206 ? -7.550 23.809 -5.090 1.00 89.75 206 GLY A N 1
ATOM 1613 C CA . GLY A 1 206 ? -6.461 24.511 -5.762 1.00 89.75 206 GLY A CA 1
ATOM 1614 C C . GLY A 1 206 ? -6.836 24.909 -7.194 1.00 89.75 206 GLY A C 1
ATOM 1615 O O . GLY A 1 206 ? -7.811 24.408 -7.759 1.00 89.75 206 GLY A O 1
ATOM 1616 N N . ASN A 1 207 ? -6.065 25.826 -7.781 1.00 90.69 207 ASN A N 1
ATOM 1617 C CA . ASN A 1 207 ? -6.214 26.241 -9.176 1.00 90.69 207 ASN A CA 1
ATOM 1618 C C . ASN A 1 207 ? -5.656 25.159 -10.096 1.00 90.69 207 ASN A C 1
ATOM 1620 O O . ASN A 1 207 ? -4.519 24.720 -9.910 1.00 90.69 207 ASN A O 1
ATOM 1624 N N . CYS A 1 208 ? -6.421 24.764 -11.106 1.00 90.12 208 CYS A N 1
ATOM 1625 C CA . CYS A 1 208 ? -6.026 23.719 -12.035 1.00 90.12 208 CYS A CA 1
ATOM 1626 C C . CYS A 1 208 ? -4.907 24.169 -12.975 1.00 90.12 208 CYS A C 1
ATOM 1628 O O . CYS A 1 208 ? -5.043 25.152 -13.703 1.00 90.12 208 CYS A O 1
ATOM 1630 N N . LEU A 1 209 ? -3.828 23.389 -13.028 1.00 87.44 209 LEU A N 1
ATOM 1631 C CA . LEU A 1 209 ? -2.685 23.633 -13.905 1.00 87.44 209 LEU A CA 1
ATOM 1632 C C . LEU A 1 209 ? -2.896 22.963 -15.272 1.00 87.44 209 LEU A C 1
ATOM 1634 O O . LEU A 1 209 ? -2.382 21.875 -15.544 1.00 87.44 209 LEU A O 1
ATOM 1638 N N . LYS A 1 210 ? -3.691 23.612 -16.131 1.00 82.44 210 LYS A N 1
ATOM 1639 C CA . LYS A 1 210 ? -3.990 23.156 -17.500 1.00 82.44 210 LYS A CA 1
ATOM 1640 C C . LYS A 1 210 ? -3.032 23.741 -18.535 1.00 82.44 210 LYS A C 1
ATOM 1642 O O . LYS A 1 210 ? -2.369 24.744 -18.291 1.00 82.44 210 LYS A O 1
ATOM 1647 N N . TYR A 1 211 ? -3.013 23.137 -19.720 1.00 80.31 211 TYR A N 1
ATOM 1648 C CA . TYR A 1 211 ? -2.321 23.682 -20.884 1.00 80.31 211 TYR A CA 1
ATOM 1649 C C . TYR A 1 211 ? -2.845 25.086 -21.212 1.00 80.31 211 TYR A C 1
ATOM 1651 O O . TYR A 1 211 ? -4.047 25.270 -21.408 1.00 80.31 211 TYR A O 1
ATOM 1659 N N . VAL A 1 212 ? -1.936 26.060 -21.278 1.00 73.25 212 VAL A N 1
ATOM 1660 C CA . VAL A 1 212 ? -2.240 27.452 -21.629 1.00 73.25 212 VAL A CA 1
ATOM 1661 C C . VAL A 1 212 ? -1.328 27.873 -22.775 1.00 73.25 212 VAL A C 1
ATOM 1663 O O . VAL A 1 212 ? -0.102 27.876 -22.630 1.00 73.25 212 VAL A O 1
ATOM 1666 N N . GLU A 1 213 ? -1.937 28.247 -23.898 1.00 73.06 213 GLU A N 1
ATOM 1667 C CA . GLU A 1 213 ? -1.236 28.734 -25.086 1.00 73.06 213 GLU A CA 1
ATOM 1668 C C . GLU A 1 213 ? -0.643 30.132 -24.831 1.00 73.06 213 GLU A C 1
ATOM 1670 O O . GLU A 1 213 ? -1.304 31.023 -24.284 1.00 73.06 213 GLU A O 1
ATOM 1675 N N . GLY A 1 214 ? 0.631 30.323 -25.189 1.00 77.69 214 GLY A N 1
ATOM 1676 C CA . GLY A 1 214 ? 1.366 31.562 -24.911 1.00 77.69 214 GLY A CA 1
ATOM 1677 C C . GLY A 1 214 ? 1.470 31.890 -23.414 1.00 77.69 214 GLY A C 1
ATOM 1678 O O . GLY A 1 214 ? 1.273 31.043 -22.548 1.00 77.69 214 GLY A O 1
ATOM 1679 N N . CYS A 1 215 ? 1.797 33.133 -23.071 1.00 81.69 215 CYS A N 1
ATOM 1680 C CA . CYS A 1 215 ? 2.190 33.516 -21.705 1.00 81.69 215 CYS A CA 1
ATOM 1681 C C . CYS A 1 215 ? 1.087 34.240 -20.931 1.00 81.69 215 CYS A C 1
ATOM 1683 O O . CYS A 1 215 ? 1.290 35.344 -20.434 1.00 81.69 215 CYS A O 1
ATOM 1685 N N . SER A 1 216 ? -0.107 33.651 -20.878 1.00 73.69 216 SER A N 1
ATOM 1686 C CA . SER A 1 216 ? -1.270 34.257 -20.222 1.00 73.69 216 SER A CA 1
ATOM 1687 C C . SER A 1 216 ? -1.503 33.739 -18.788 1.00 73.69 216 SER A C 1
ATOM 1689 O O . SER A 1 216 ? -1.024 32.668 -18.414 1.00 73.69 216 SER A O 1
ATOM 1691 N N . SER A 1 217 ? -2.220 34.561 -18.002 1.00 72.50 217 SER A N 1
ATOM 1692 C CA . SER A 1 217 ? -2.700 34.381 -16.614 1.00 72.50 217 SER A CA 1
ATOM 1693 C C . SER A 1 217 ? -1.655 34.114 -15.519 1.00 72.50 217 SER A C 1
ATOM 1695 O O . SER A 1 217 ? -1.457 34.970 -14.662 1.00 72.50 217 SER A O 1
ATOM 1697 N N . LEU A 1 218 ? -1.018 32.942 -15.521 1.00 78.88 218 LEU A N 1
ATOM 1698 C CA . LEU A 1 218 ? -0.098 32.474 -14.471 1.00 78.88 218 LEU A CA 1
ATOM 1699 C C . LEU A 1 218 ? 1.386 32.654 -14.818 1.00 78.88 218 LEU A C 1
ATOM 1701 O O . LEU A 1 218 ? 2.251 32.440 -13.970 1.00 78.88 218 LEU A O 1
ATOM 1705 N N . TRP A 1 219 ? 1.678 33.007 -16.066 1.00 86.81 219 TRP A N 1
ATOM 1706 C CA . TRP A 1 219 ? 3.029 33.066 -16.606 1.00 86.81 219 TRP A CA 1
ATOM 1707 C C . TRP A 1 219 ? 3.483 34.516 -16.760 1.00 86.81 219 TRP A C 1
ATOM 1709 O O . TRP A 1 219 ? 2.827 35.314 -17.427 1.00 86.81 219 TRP A O 1
ATOM 1719 N N . GLU A 1 220 ? 4.628 34.856 -16.176 1.00 87.38 220 GLU A N 1
ATOM 1720 C CA . GLU A 1 220 ? 5.259 36.165 -16.315 1.00 87.38 220 GLU A CA 1
ATOM 1721 C C . GLU A 1 220 ? 6.255 36.135 -17.475 1.00 87.38 220 GLU A C 1
ATOM 1723 O O . GLU A 1 220 ? 7.180 35.321 -17.504 1.00 87.38 220 GLU A O 1
ATOM 1728 N N . LYS A 1 221 ? 6.061 37.024 -18.451 1.00 85.50 221 LYS A N 1
ATOM 1729 C CA . LYS A 1 221 ? 6.925 37.128 -19.627 1.00 85.50 221 LYS A CA 1
ATOM 1730 C C . LYS A 1 221 ? 8.152 37.983 -19.326 1.00 85.50 221 LYS A C 1
ATOM 1732 O O . LYS A 1 221 ? 8.027 39.137 -18.916 1.00 85.50 221 LYS A O 1
ATOM 1737 N N . GLU A 1 222 ? 9.330 37.454 -19.621 1.00 84.00 222 GLU A N 1
ATOM 1738 C CA . GLU A 1 222 ? 10.570 38.212 -19.592 1.00 84.00 222 GLU A CA 1
ATOM 1739 C C . GLU A 1 222 ? 10.676 39.096 -20.855 1.00 84.00 222 GLU A C 1
ATOM 1741 O O . GLU A 1 222 ? 10.621 38.581 -21.976 1.00 84.00 222 GLU A O 1
ATOM 1746 N N . PRO A 1 223 ? 10.834 40.428 -20.722 1.00 78.31 223 PRO A N 1
ATOM 1747 C CA . PRO A 1 223 ? 10.775 41.340 -21.867 1.00 78.31 223 PRO A CA 1
ATOM 1748 C C . PRO A 1 223 ? 11.870 41.136 -22.921 1.00 78.31 223 PRO A C 1
ATOM 1750 O O . PRO A 1 223 ? 11.676 41.531 -24.068 1.00 78.31 223 PRO A O 1
ATOM 1753 N N . VAL A 1 224 ? 13.028 40.593 -22.529 1.00 72.88 224 VAL A N 1
ATOM 1754 C CA . VAL A 1 224 ? 14.230 40.550 -23.375 1.00 72.88 224 VAL A CA 1
ATOM 1755 C C . VAL A 1 224 ? 14.264 39.285 -24.226 1.00 72.88 224 VAL A C 1
ATOM 1757 O O . VAL A 1 224 ? 14.427 39.377 -25.440 1.00 72.88 224 VAL A O 1
ATOM 1760 N N . THR A 1 225 ? 14.102 38.115 -23.612 1.00 77.56 225 THR A N 1
ATOM 1761 C CA . THR A 1 225 ? 14.135 36.823 -24.314 1.00 77.56 225 THR A CA 1
ATOM 1762 C C . THR A 1 225 ? 12.762 36.380 -24.815 1.00 77.56 225 THR A C 1
ATOM 1764 O O . THR A 1 225 ? 12.688 35.511 -25.678 1.00 77.56 225 THR A O 1
ATOM 1767 N N . GLY A 1 226 ? 11.670 36.947 -24.285 1.00 80.88 226 GLY A N 1
ATOM 1768 C CA . GLY A 1 226 ? 10.310 36.477 -24.555 1.00 80.88 226 GLY A CA 1
ATOM 1769 C C . GLY A 1 226 ? 9.966 35.143 -23.882 1.00 80.88 226 GLY A C 1
ATOM 1770 O O . GLY A 1 226 ? 8.882 34.615 -24.127 1.00 80.88 226 GLY A O 1
ATOM 1771 N N . ARG A 1 227 ? 10.859 34.605 -23.036 1.00 87.19 227 ARG A N 1
ATOM 1772 C CA . ARG A 1 227 ? 10.609 33.421 -22.206 1.00 87.19 227 ARG A CA 1
ATOM 1773 C C . ARG A 1 227 ? 9.592 33.728 -21.126 1.00 87.19 227 ARG A C 1
ATOM 1775 O O . ARG A 1 227 ? 9.469 34.863 -20.667 1.00 87.19 227 ARG A O 1
ATOM 1782 N N . CYS A 1 228 ? 8.873 32.701 -20.709 1.00 91.50 228 CYS A N 1
ATOM 1783 C CA . CYS A 1 228 ? 7.790 32.842 -19.757 1.00 91.50 228 CYS A CA 1
ATOM 1784 C C . CYS A 1 228 ? 8.049 31.959 -18.556 1.00 91.50 228 CYS A C 1
ATOM 1786 O O . CYS A 1 228 ? 8.297 30.765 -18.706 1.00 91.50 228 CYS A O 1
ATOM 1788 N N . TYR A 1 229 ? 7.986 32.561 -17.374 1.00 91.50 229 TYR A N 1
ATOM 1789 C CA . TYR A 1 229 ? 8.316 31.926 -16.108 1.00 91.50 229 TYR A CA 1
ATOM 1790 C C . TYR A 1 229 ? 7.099 31.897 -15.191 1.00 91.50 229 TYR A C 1
ATOM 1792 O O . TYR A 1 229 ? 6.319 32.847 -15.141 1.00 91.50 229 TYR A O 1
ATOM 1800 N N . GLN A 1 230 ? 6.953 30.817 -14.435 1.00 91.19 230 GLN A N 1
ATOM 1801 C CA . GLN A 1 230 ? 5.927 30.679 -13.408 1.00 91.19 230 GLN A CA 1
ATOM 1802 C C . GLN A 1 230 ? 6.598 30.199 -12.123 1.00 91.19 230 GLN A C 1
ATOM 1804 O O . GLN A 1 230 ? 7.085 29.073 -12.053 1.00 91.19 230 GLN A O 1
ATOM 1809 N N . VAL A 1 231 ? 6.623 31.053 -11.098 1.00 90.44 231 VAL A N 1
ATOM 1810 C CA . VAL A 1 231 ? 7.110 30.683 -9.763 1.00 90.44 231 VAL A CA 1
ATOM 1811 C C . VAL A 1 231 ? 5.933 30.143 -8.957 1.00 90.44 231 VAL A C 1
ATOM 1813 O O . VAL A 1 231 ? 5.053 30.897 -8.543 1.00 90.44 231 VAL A O 1
ATOM 1816 N N . VAL A 1 232 ? 5.904 28.833 -8.724 1.00 90.50 232 VAL A N 1
ATOM 1817 C CA . VAL A 1 232 ? 4.828 28.161 -7.988 1.00 90.50 232 VAL A CA 1
ATOM 1818 C C . VAL A 1 232 ? 5.228 28.025 -6.518 1.00 90.50 232 VAL A C 1
ATOM 1820 O O . VAL A 1 232 ? 5.613 26.959 -6.045 1.00 90.50 232 VAL A O 1
ATOM 1823 N N . SER A 1 233 ? 5.146 29.130 -5.775 1.00 87.44 233 SER A N 1
ATOM 1824 C CA . SER A 1 233 ? 5.520 29.185 -4.349 1.00 87.44 233 SER A CA 1
ATOM 1825 C C . SER A 1 233 ? 4.492 28.556 -3.401 1.00 87.44 233 SER A C 1
ATOM 1827 O O . SER A 1 233 ? 4.800 28.277 -2.245 1.00 87.44 233 SER A O 1
ATOM 1829 N N . THR A 1 234 ? 3.265 28.334 -3.876 1.00 85.00 234 THR A N 1
ATOM 1830 C CA . THR A 1 234 ? 2.131 27.838 -3.079 1.00 85.00 234 THR A CA 1
ATOM 1831 C C . THR A 1 234 ? 1.974 26.320 -3.105 1.00 85.00 234 THR A C 1
ATOM 1833 O O . THR A 1 234 ? 1.222 25.783 -2.296 1.00 85.00 234 THR A O 1
ATOM 1836 N N . ALA A 1 235 ? 2.671 25.624 -4.003 1.00 88.44 235 ALA A N 1
ATOM 1837 C CA . ALA A 1 235 ? 2.695 24.168 -4.065 1.00 88.44 235 ALA A CA 1
ATOM 1838 C C . ALA A 1 235 ? 3.998 23.646 -3.450 1.00 88.44 235 ALA A C 1
ATOM 1840 O O . ALA A 1 235 ? 5.053 24.205 -3.715 1.00 88.44 235 ALA A O 1
ATOM 1841 N N . VAL A 1 236 ? 3.942 22.588 -2.637 1.00 88.12 236 VAL A N 1
ATOM 1842 C CA . VAL A 1 236 ? 5.133 21.914 -2.086 1.00 88.12 236 VAL A CA 1
ATOM 1843 C C . VAL A 1 236 ? 5.099 20.438 -2.463 1.00 88.12 236 VAL A C 1
ATOM 1845 O O . VAL A 1 236 ? 4.417 19.621 -1.840 1.00 88.12 236 VAL A O 1
ATOM 1848 N N . VAL A 1 237 ? 5.824 20.106 -3.524 1.00 86.94 237 VAL A N 1
ATOM 1849 C CA . VAL A 1 237 ? 5.731 18.818 -4.222 1.00 86.94 237 VAL A CA 1
ATOM 1850 C C . VAL A 1 237 ? 7.125 18.253 -4.498 1.00 86.94 237 VAL A C 1
ATOM 1852 O O . VAL A 1 237 ? 8.127 18.962 -4.380 1.00 86.94 237 VAL A O 1
ATOM 1855 N N . THR A 1 238 ? 7.199 16.962 -4.799 1.00 86.56 238 THR A N 1
ATOM 1856 C CA . THR A 1 238 ? 8.445 16.290 -5.211 1.00 86.56 238 THR A CA 1
ATOM 1857 C C . THR A 1 238 ? 8.939 16.823 -6.557 1.00 86.56 238 THR A C 1
ATOM 1859 O O . THR A 1 238 ? 8.181 17.457 -7.297 1.00 86.56 238 THR A O 1
ATOM 1862 N N . TRP A 1 239 ? 10.202 16.567 -6.907 1.00 87.94 239 TRP A N 1
ATOM 1863 C CA . TRP A 1 239 ? 10.764 17.039 -8.177 1.00 87.94 239 TRP A CA 1
ATOM 1864 C C . TRP A 1 239 ? 10.000 16.487 -9.398 1.00 87.94 239 TRP A C 1
ATOM 1866 O O . TRP A 1 239 ? 9.715 17.229 -10.340 1.00 87.94 239 TRP A O 1
ATOM 1876 N N . HIS A 1 240 ? 9.591 15.212 -9.358 1.00 81.94 240 HIS A N 1
ATOM 1877 C CA . HIS A 1 240 ? 8.797 14.586 -10.422 1.00 81.94 240 HIS A CA 1
ATOM 1878 C C . HIS A 1 240 ? 7.395 15.207 -10.538 1.00 81.94 240 HIS A C 1
ATOM 1880 O O . HIS A 1 240 ? 7.013 15.640 -11.626 1.00 81.94 240 HIS A O 1
ATOM 1886 N N . GLU A 1 241 ? 6.676 15.369 -9.418 1.00 83.69 241 GLU A N 1
ATOM 1887 C CA . GLU A 1 241 ? 5.370 16.051 -9.388 1.00 83.69 241 GLU A CA 1
ATOM 1888 C C . GLU A 1 241 ? 5.470 17.507 -9.890 1.00 83.69 241 GLU A C 1
ATOM 1890 O O . GLU A 1 241 ? 4.575 17.981 -10.589 1.00 83.69 241 GLU A O 1
ATOM 1895 N N . ALA A 1 242 ? 6.554 18.223 -9.559 1.00 90.56 242 ALA A N 1
ATOM 1896 C CA . ALA A 1 242 ? 6.809 19.585 -10.031 1.00 90.56 242 ALA A CA 1
ATOM 1897 C C . ALA A 1 242 ? 7.005 19.637 -11.552 1.00 90.56 242 ALA A C 1
ATOM 1899 O O . ALA A 1 242 ? 6.492 20.533 -12.226 1.00 90.56 242 ALA A O 1
ATOM 1900 N N . ARG A 1 243 ? 7.730 18.665 -12.112 1.00 87.81 243 ARG A N 1
ATOM 1901 C CA . ARG A 1 243 ? 7.949 18.575 -13.556 1.00 87.81 243 ARG A CA 1
ATOM 1902 C C . ARG A 1 243 ? 6.679 18.223 -14.316 1.00 87.81 243 ARG A C 1
ATOM 1904 O O . ARG A 1 243 ? 6.381 18.879 -15.316 1.00 87.81 243 ARG A O 1
ATOM 1911 N N . ASP A 1 244 ? 5.920 17.241 -13.839 1.00 81.69 244 ASP A N 1
ATOM 1912 C CA . ASP A 1 244 ? 4.613 16.896 -14.408 1.00 81.69 244 ASP A CA 1
ATOM 1913 C C . ASP A 1 244 ? 3.649 18.091 -14.308 1.00 81.69 244 ASP A C 1
ATOM 1915 O O . ASP A 1 244 ? 2.965 18.417 -15.282 1.00 81.69 244 ASP A O 1
ATOM 1919 N N . ALA A 1 245 ? 3.754 18.823 -13.193 1.00 87.38 245 ALA A N 1
ATOM 1920 C CA . ALA A 1 245 ? 3.396 20.222 -12.953 1.00 87.38 245 ALA A CA 1
ATOM 1921 C C . ALA A 1 245 ? 3.504 21.162 -14.158 1.00 87.38 245 ALA A C 1
ATOM 1923 O O . ALA A 1 245 ? 2.542 21.740 -14.677 1.00 87.38 245 ALA A O 1
ATOM 1924 N N . CYS A 1 246 ? 4.747 21.369 -14.568 1.00 89.25 246 CYS A N 1
ATOM 1925 C CA . CYS A 1 246 ? 5.088 22.276 -15.649 1.00 89.25 246 CYS A CA 1
ATOM 1926 C C . CYS A 1 246 ? 4.650 21.719 -17.011 1.00 89.25 246 CYS A C 1
ATOM 1928 O O . CYS A 1 246 ? 4.124 22.456 -17.851 1.00 89.25 246 CYS A O 1
ATOM 1930 N N . ARG A 1 247 ? 4.788 20.402 -17.212 1.00 84.31 247 ARG A N 1
ATOM 1931 C CA . ARG A 1 247 ? 4.442 19.717 -18.466 1.00 84.31 247 ARG A CA 1
ATOM 1932 C C . ARG A 1 247 ? 2.951 19.683 -18.747 1.00 84.31 247 ARG A C 1
ATOM 1934 O O . ARG A 1 247 ? 2.558 19.789 -19.910 1.00 84.31 247 ARG A O 1
ATOM 1941 N N . SER A 1 248 ? 2.103 19.579 -17.724 1.00 79.38 248 SER A N 1
ATOM 1942 C CA . SER A 1 248 ? 0.646 19.657 -17.897 1.00 79.38 248 SER A CA 1
ATOM 1943 C C . SER A 1 248 ? 0.204 21.017 -18.447 1.00 79.38 248 SER A C 1
ATOM 1945 O O . SER A 1 248 ? -0.832 21.101 -19.107 1.00 79.38 248 SER A O 1
ATOM 1947 N N . GLN A 1 249 ? 1.018 22.056 -18.236 1.00 85.62 249 GLN A N 1
ATOM 1948 C CA . GLN A 1 249 ? 0.783 23.424 -18.693 1.00 85.62 249 GLN A CA 1
ATOM 1949 C C . GLN A 1 249 ? 1.465 23.770 -20.027 1.00 85.62 249 GLN A C 1
ATOM 1951 O O . GLN A 1 249 ? 1.291 24.884 -20.525 1.00 85.62 249 GLN A O 1
ATOM 1956 N N . GLY A 1 250 ? 2.217 22.833 -20.619 1.00 80.75 250 GLY A N 1
ATOM 1957 C CA . GLY A 1 250 ? 2.975 23.047 -21.857 1.00 80.75 250 GLY A CA 1
ATOM 1958 C C . GLY A 1 250 ? 4.369 23.660 -21.669 1.00 80.75 250 GLY A C 1
ATOM 1959 O O . GLY A 1 250 ? 4.941 24.130 -22.645 1.00 80.75 250 GLY A O 1
ATOM 1960 N N . GLY A 1 251 ? 4.902 23.680 -20.444 1.00 87.19 251 GLY A N 1
ATOM 1961 C CA . GLY A 1 251 ? 6.292 24.044 -20.149 1.00 87.19 251 GLY A CA 1
ATOM 1962 C C . GLY A 1 251 ? 7.110 22.866 -19.608 1.00 87.19 251 GLY A C 1
ATOM 1963 O O . GLY A 1 251 ? 6.685 21.715 -19.670 1.00 87.19 251 GLY A O 1
ATOM 1964 N N . ASP A 1 252 ? 8.269 23.153 -19.028 1.00 89.88 252 ASP A N 1
ATOM 1965 C CA . ASP A 1 252 ? 9.063 22.212 -18.220 1.00 89.88 252 ASP A CA 1
ATOM 1966 C C . ASP A 1 252 ? 9.634 22.974 -17.005 1.00 89.88 252 ASP A C 1
ATOM 1968 O O . ASP A 1 252 ? 9.357 24.167 -16.828 1.00 89.88 252 ASP A O 1
ATOM 1972 N N . LEU A 1 253 ? 10.374 22.301 -16.127 1.00 93.69 253 LEU A N 1
ATOM 1973 C CA . LEU A 1 253 ? 11.067 22.976 -15.028 1.00 93.69 253 LEU A CA 1
ATOM 1974 C C . LEU A 1 253 ? 12.115 23.960 -15.565 1.00 93.69 253 LEU A C 1
ATOM 1976 O O . LEU A 1 253 ? 12.696 23.748 -16.626 1.00 93.69 253 LEU A O 1
ATOM 1980 N N . LEU A 1 254 ? 12.373 25.027 -14.804 1.00 94.00 254 LEU A N 1
ATOM 1981 C CA . LEU A 1 254 ? 13.314 26.084 -15.176 1.00 94.00 254 LEU A CA 1
ATOM 1982 C C . LEU A 1 254 ? 14.695 25.520 -15.543 1.00 94.00 254 LEU A C 1
ATOM 1984 O O . LEU A 1 254 ? 15.340 24.885 -14.711 1.00 94.00 254 LEU A O 1
ATOM 1988 N N . SER A 1 255 ? 15.163 25.848 -16.740 1.00 91.56 255 SER A N 1
ATOM 1989 C CA . SER A 1 255 ? 16.533 25.767 -17.224 1.00 91.56 255 SER A CA 1
ATOM 1990 C C . SER A 1 255 ? 17.117 27.170 -17.376 1.00 91.56 255 SER A C 1
ATOM 1992 O O . SER A 1 255 ? 16.410 28.142 -17.640 1.00 91.56 255 SER A O 1
ATOM 1994 N N . LEU A 1 256 ? 18.422 27.291 -17.134 1.00 89.19 256 LEU A N 1
ATOM 1995 C CA . LEU A 1 256 ? 19.151 28.555 -17.199 1.00 89.19 256 LEU A CA 1
ATOM 1996 C C . LEU A 1 256 ? 20.357 28.381 -18.116 1.00 89.19 256 LEU A C 1
ATOM 1998 O O . LEU A 1 256 ? 21.202 27.513 -17.889 1.00 89.19 256 LEU A O 1
ATOM 2002 N N . SER A 1 257 ? 20.451 29.232 -19.134 1.00 85.88 257 SER A N 1
ATOM 2003 C CA . SER A 1 257 ? 21.532 29.205 -20.124 1.00 85.88 257 SER A CA 1
ATOM 2004 C C . SER A 1 257 ? 22.576 30.299 -19.896 1.00 85.88 257 SER A C 1
ATOM 2006 O O . SER A 1 257 ? 23.718 30.169 -20.349 1.00 85.88 257 SER A O 1
ATOM 2008 N N . SER A 1 258 ? 22.222 31.365 -19.167 1.00 85.75 258 SER A N 1
ATOM 2009 C CA . SER A 1 258 ? 23.112 32.502 -18.937 1.00 85.75 258 SER A CA 1
ATOM 2010 C C . SER A 1 258 ? 22.920 33.191 -17.573 1.00 85.75 258 SER A C 1
ATOM 2012 O O . SER A 1 258 ? 21.842 33.125 -16.977 1.00 85.75 258 SER A O 1
ATOM 2014 N N . PRO A 1 259 ? 23.943 33.918 -17.075 1.00 85.44 259 PRO A N 1
ATOM 2015 C CA . PRO A 1 259 ? 23.824 34.722 -15.858 1.00 85.44 259 PRO A CA 1
ATOM 2016 C C . PRO A 1 259 ? 22.769 35.836 -15.941 1.00 85.44 259 PRO A C 1
ATOM 2018 O O . PRO A 1 259 ? 22.300 36.305 -14.907 1.00 85.44 259 PRO A O 1
ATOM 2021 N N . GLN A 1 260 ? 22.414 36.296 -17.146 1.00 82.81 260 GLN A N 1
ATOM 2022 C CA . GLN A 1 260 ? 21.441 37.370 -17.347 1.00 82.81 260 GLN A CA 1
ATOM 2023 C C . GLN A 1 260 ? 20.026 36.941 -16.944 1.00 82.81 260 GLN A C 1
ATOM 2025 O O . GLN A 1 260 ? 19.293 37.754 -16.393 1.00 82.81 260 GLN A O 1
ATOM 2030 N N . GLU A 1 261 ? 19.669 35.671 -17.139 1.00 85.44 261 GLU A N 1
ATOM 2031 C CA . GLU A 1 261 ? 18.351 35.134 -16.768 1.00 85.44 261 GLU A CA 1
ATOM 2032 C C . GLU A 1 261 ? 18.117 35.180 -15.249 1.00 85.44 261 GLU A C 1
ATOM 2034 O O . GLU A 1 261 ? 17.005 35.426 -14.788 1.00 85.44 261 GLU A O 1
ATOM 2039 N N . LEU A 1 262 ? 19.181 35.050 -14.442 1.00 86.00 262 LEU A N 1
ATOM 2040 C CA . LEU A 1 262 ? 19.089 35.206 -12.984 1.00 86.00 262 LEU A CA 1
ATOM 2041 C C . LEU A 1 262 ? 18.714 36.630 -12.556 1.00 86.00 262 LEU A C 1
ATOM 2043 O O . LEU A 1 262 ? 18.202 36.821 -11.451 1.00 86.00 262 LEU A O 1
ATOM 2047 N N . GLN A 1 263 ? 18.939 37.637 -13.407 1.00 81.56 263 GLN A N 1
ATOM 2048 C CA . GLN A 1 263 ? 18.578 39.020 -13.099 1.00 81.56 263 GLN A CA 1
ATOM 2049 C C . GLN A 1 263 ? 17.060 39.184 -12.944 1.00 81.56 263 GLN A C 1
ATOM 2051 O O . GLN A 1 263 ? 16.639 40.014 -12.142 1.00 81.56 263 GLN A O 1
ATOM 2056 N N . PHE A 1 264 ? 16.255 38.360 -13.630 1.00 83.12 264 PHE A N 1
ATOM 2057 C CA . PHE A 1 264 ? 14.798 38.327 -13.470 1.00 83.12 264 PHE A CA 1
ATOM 2058 C C . PHE A 1 264 ? 14.379 37.967 -12.033 1.00 83.12 264 PHE A C 1
ATOM 2060 O O . PHE A 1 264 ? 13.423 38.524 -11.500 1.00 83.12 264 PHE A O 1
ATOM 2067 N N . PHE A 1 265 ? 15.129 37.079 -11.372 1.00 85.69 265 PHE A N 1
ATOM 2068 C CA . PHE A 1 265 ? 14.830 36.602 -10.017 1.00 85.69 265 PHE A CA 1
ATOM 2069 C C . PHE A 1 265 ? 15.492 37.438 -8.908 1.00 85.69 265 PHE A C 1
ATOM 2071 O O . PHE A 1 265 ? 15.067 37.379 -7.760 1.00 85.69 265 PHE A O 1
ATOM 2078 N N . LYS A 1 266 ? 16.511 38.244 -9.229 1.00 81.25 266 LYS A N 1
ATOM 2079 C CA . LYS A 1 266 ? 17.340 38.969 -8.248 1.00 81.25 266 LYS A CA 1
ATOM 2080 C C . LYS A 1 266 ? 16.597 39.997 -7.401 1.00 81.25 266 LYS A C 1
ATOM 2082 O O . LYS A 1 266 ? 16.938 40.177 -6.234 1.00 81.25 266 LYS A O 1
ATOM 2087 N N . ASP A 1 267 ? 15.595 40.655 -7.974 1.00 76.06 267 ASP A N 1
ATOM 2088 C CA . ASP A 1 267 ? 14.852 41.718 -7.292 1.00 76.06 267 ASP A CA 1
ATOM 2089 C C . ASP A 1 267 ? 13.593 41.198 -6.560 1.00 76.06 267 ASP A C 1
ATOM 2091 O O . ASP A 1 267 ? 12.908 41.966 -5.876 1.00 76.06 267 ASP A O 1
ATOM 2095 N N . ARG A 1 268 ? 13.302 39.888 -6.642 1.00 79.94 268 ARG A N 1
ATOM 2096 C CA . ARG A 1 268 ? 12.181 39.233 -5.949 1.00 79.94 268 ARG A CA 1
ATOM 2097 C C . ARG A 1 268 ? 12.561 38.858 -4.517 1.00 79.94 268 ARG A C 1
ATOM 2099 O O . ARG A 1 268 ? 13.305 37.913 -4.281 1.00 79.94 268 ARG A O 1
ATOM 2106 N N . LYS A 1 269 ? 12.016 39.591 -3.543 1.00 70.75 269 LYS A N 1
ATOM 2107 C CA . LYS A 1 269 ? 12.204 39.318 -2.101 1.00 70.75 269 LYS A CA 1
ATOM 2108 C C . LYS A 1 269 ? 11.278 38.231 -1.545 1.00 70.75 269 LYS A C 1
ATOM 2110 O O . LYS A 1 269 ? 11.411 37.852 -0.390 1.00 70.75 269 LYS A O 1
ATOM 2115 N N . ASP A 1 270 ? 10.315 37.786 -2.339 1.00 76.38 270 ASP A N 1
ATOM 2116 C CA . ASP A 1 270 ? 9.258 36.830 -2.006 1.00 76.38 270 ASP A CA 1
ATOM 2117 C C . ASP A 1 270 ? 9.590 35.384 -2.414 1.00 76.38 270 ASP A C 1
ATOM 2119 O O . ASP A 1 270 ? 8.750 34.495 -2.271 1.00 76.38 270 ASP A O 1
ATOM 2123 N N . LEU A 1 271 ? 10.804 35.128 -2.915 1.00 82.31 271 LEU A N 1
ATOM 2124 C CA . LEU A 1 271 ? 11.228 33.784 -3.296 1.00 82.31 271 LEU A CA 1
ATOM 2125 C C . LEU A 1 271 ? 11.420 32.891 -2.057 1.00 82.31 271 LEU A C 1
ATOM 2127 O O . LEU A 1 271 ? 12.127 33.277 -1.123 1.00 82.31 271 LEU A O 1
ATOM 2131 N N . PRO A 1 272 ? 10.840 31.677 -2.047 1.00 84.56 272 PRO A N 1
ATOM 2132 C CA . PRO A 1 272 ? 11.158 30.661 -1.051 1.00 84.56 272 PRO A CA 1
ATOM 2133 C C . PRO A 1 272 ? 12.656 30.329 -0.993 1.00 84.56 272 PRO A C 1
ATOM 2135 O O . PRO A 1 272 ? 13.380 30.467 -1.978 1.00 84.56 272 PRO A O 1
ATOM 2138 N N . SER A 1 273 ? 13.110 29.814 0.153 1.00 85.81 273 SER A N 1
ATOM 2139 C CA . SER A 1 273 ? 14.532 29.532 0.408 1.00 85.81 273 SER A CA 1
ATOM 2140 C C . SER A 1 273 ? 15.155 28.501 -0.540 1.00 85.81 273 SER A C 1
ATOM 2142 O O . SER A 1 273 ? 16.354 28.576 -0.821 1.00 85.81 273 SER A O 1
ATOM 2144 N N . LYS A 1 274 ? 14.355 27.540 -1.015 1.00 90.31 274 LYS A N 1
ATOM 2145 C CA . LYS A 1 274 ? 14.728 26.509 -1.991 1.00 90.31 274 LYS A CA 1
ATOM 2146 C C . LYS A 1 274 ? 13.570 26.292 -2.960 1.00 90.31 274 LYS A C 1
ATOM 2148 O O . LYS A 1 274 ? 12.431 26.135 -2.520 1.00 90.31 274 LYS A O 1
ATOM 2153 N N . LEU A 1 275 ? 13.873 26.249 -4.252 1.00 93.38 275 LEU A N 1
ATOM 2154 C CA . LEU A 1 275 ? 12.913 26.016 -5.329 1.00 93.38 275 LEU A CA 1
ATOM 2155 C C . LEU A 1 275 ? 13.439 24.931 -6.271 1.00 93.38 275 LEU A C 1
ATOM 2157 O O . LEU A 1 275 ? 14.590 25.010 -6.695 1.00 93.38 275 LEU A O 1
ATOM 2161 N N . TRP A 1 276 ? 12.614 23.952 -6.638 1.00 95.88 276 TRP A N 1
ATOM 2162 C CA . TRP A 1 276 ? 12.965 22.983 -7.674 1.00 95.88 276 TRP A CA 1
ATOM 2163 C C . TRP A 1 276 ? 13.156 23.665 -9.031 1.00 95.88 276 TRP A C 1
ATOM 2165 O O . TRP A 1 276 ? 12.353 24.508 -9.446 1.00 95.88 276 TRP A O 1
ATOM 2175 N N . ILE A 1 277 ? 14.219 23.255 -9.720 1.00 94.75 277 ILE A N 1
ATOM 2176 C CA . ILE A 1 277 ? 14.566 23.644 -11.090 1.00 94.75 277 ILE A CA 1
ATOM 2177 C C . ILE A 1 277 ? 14.882 22.384 -11.908 1.00 94.75 277 ILE A C 1
ATOM 2179 O O . ILE A 1 277 ? 14.990 21.288 -11.362 1.00 94.75 277 ILE A O 1
ATOM 2183 N N . GLY A 1 278 ? 15.032 22.513 -13.224 1.00 91.88 278 GLY A N 1
ATOM 2184 C CA . GLY A 1 278 ? 15.147 21.367 -14.128 1.00 91.88 278 GLY A CA 1
ATOM 2185 C C . GLY A 1 278 ? 16.491 20.634 -14.091 1.00 91.88 278 GLY A C 1
ATOM 2186 O O . GLY A 1 278 ? 16.633 19.614 -14.765 1.00 91.88 278 GLY A O 1
ATOM 2187 N N . VAL A 1 279 ? 17.493 21.133 -13.354 1.00 92.06 279 VAL A N 1
ATOM 2188 C CA . VAL A 1 279 ? 18.830 20.522 -13.326 1.00 92.06 279 VAL A CA 1
ATOM 2189 C C . VAL A 1 279 ? 18.793 19.262 -12.467 1.00 92.06 279 VAL A C 1
ATOM 2191 O O . VAL A 1 279 ? 18.309 19.285 -11.338 1.00 92.06 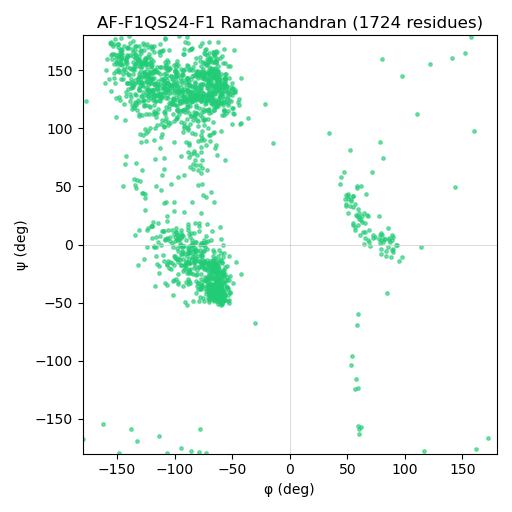279 VAL A O 1
ATOM 2194 N N . ASN A 1 280 ? 19.265 18.148 -13.007 1.00 90.12 280 ASN A N 1
ATOM 2195 C CA . ASN A 1 280 ? 19.204 16.846 -12.350 1.00 90.12 280 ASN A CA 1
ATOM 2196 C C . ASN A 1 280 ? 20.370 15.948 -12.787 1.00 90.12 280 ASN A C 1
ATOM 2198 O O . ASN A 1 280 ? 21.012 16.201 -13.807 1.00 90.12 280 ASN A O 1
ATOM 2202 N N . HIS A 1 281 ? 20.612 14.898 -12.009 1.00 83.50 281 HIS A N 1
ATOM 2203 C CA . HIS A 1 281 ? 21.618 13.858 -12.216 1.00 83.50 281 HIS A CA 1
ATOM 2204 C C . HIS A 1 281 ? 20.965 12.466 -12.114 1.00 83.50 281 HIS A C 1
ATOM 2206 O O . HIS A 1 281 ? 21.443 11.562 -11.439 1.00 83.50 281 HIS A O 1
ATOM 2212 N N . LEU A 1 282 ? 19.803 12.316 -12.757 1.00 81.00 282 LEU A N 1
ATOM 2213 C CA . LEU A 1 282 ? 18.982 11.101 -12.686 1.00 81.00 282 LEU A CA 1
ATOM 2214 C C . LEU A 1 282 ? 19.318 10.063 -13.772 1.00 81.00 282 LEU A C 1
ATOM 2216 O O . LEU A 1 282 ? 18.909 8.910 -13.658 1.00 81.00 282 LEU A O 1
ATOM 2220 N N . ASP A 1 283 ? 20.045 10.459 -14.821 1.00 76.31 283 ASP A N 1
ATOM 2221 C CA . ASP A 1 283 ? 20.609 9.537 -15.814 1.00 76.31 283 ASP A CA 1
ATOM 2222 C C . ASP A 1 283 ? 21.924 8.978 -15.273 1.00 76.31 283 ASP A C 1
ATOM 2224 O O . ASP A 1 283 ? 22.895 9.712 -15.105 1.00 76.31 283 ASP A O 1
ATOM 2228 N N . TRP A 1 284 ? 21.963 7.675 -15.006 1.00 68.56 284 TRP A N 1
ATOM 2229 C CA . TRP A 1 284 ? 23.107 7.041 -14.354 1.00 68.56 284 TRP A CA 1
ATOM 2230 C C . TRP A 1 284 ? 24.402 7.082 -15.192 1.00 68.56 284 TRP A C 1
ATOM 2232 O O . TRP A 1 284 ? 25.496 7.017 -14.623 1.00 68.56 284 TRP A O 1
ATOM 2242 N N . MET A 1 285 ? 24.293 7.222 -16.522 1.00 67.81 285 MET A N 1
ATOM 2243 C CA . MET A 1 285 ? 25.429 7.279 -17.456 1.00 67.81 285 MET A CA 1
ATOM 2244 C C . MET A 1 285 ? 25.951 8.696 -17.700 1.00 67.81 285 MET A C 1
ATOM 2246 O O . MET A 1 285 ? 27.031 8.860 -18.274 1.00 67.81 285 MET A O 1
ATOM 2250 N N . GLN A 1 286 ? 25.195 9.724 -17.315 1.00 77.81 286 GLN A N 1
ATOM 2251 C CA . GLN A 1 286 ? 25.494 11.118 -17.637 1.00 77.81 286 GLN A CA 1
ATOM 2252 C C . GLN A 1 286 ? 25.583 11.986 -16.381 1.00 77.81 286 GLN A C 1
ATOM 2254 O O . GLN A 1 286 ? 25.169 11.620 -15.289 1.00 77.81 286 GLN A O 1
ATOM 2259 N N . GLY A 1 287 ? 26.213 13.146 -16.534 1.00 83.75 287 GLY A N 1
ATOM 2260 C CA . GLY A 1 287 ? 26.331 14.155 -15.492 1.00 83.75 287 GLY A CA 1
ATOM 2261 C C . GLY A 1 287 ? 25.067 14.984 -15.305 1.00 83.75 287 GLY A C 1
ATOM 2262 O O . GLY A 1 287 ? 23.961 14.599 -15.684 1.00 83.75 287 GLY A O 1
ATOM 2263 N N . TRP A 1 288 ? 25.255 16.163 -14.720 1.00 88.06 288 TRP A N 1
ATOM 2264 C CA . TRP A 1 288 ? 24.183 17.134 -14.566 1.00 88.06 288 TRP A CA 1
ATOM 2265 C C . TRP A 1 288 ? 23.655 17.575 -15.929 1.00 88.06 288 TRP A C 1
ATOM 2267 O O . TRP A 1 288 ? 24.419 17.939 -16.827 1.00 88.06 288 TRP A O 1
ATOM 2277 N N . GLN A 1 289 ? 22.334 17.585 -16.060 1.00 87.69 289 GLN A N 1
ATOM 2278 C CA . GLN A 1 289 ? 21.633 17.970 -17.279 1.00 87.69 289 GLN A CA 1
ATOM 2279 C C . GLN A 1 289 ? 20.305 18.651 -16.954 1.00 87.69 289 GLN A C 1
ATOM 2281 O O . GLN A 1 289 ? 19.759 18.480 -15.863 1.00 87.69 289 GLN A O 1
ATOM 2286 N N . TRP A 1 290 ? 19.778 19.418 -17.907 1.00 89.94 290 TRP A N 1
ATOM 2287 C CA . TRP A 1 290 ? 18.452 20.018 -17.792 1.00 89.94 290 TRP A CA 1
ATOM 2288 C C . TRP A 1 290 ? 17.355 19.050 -18.251 1.00 89.94 290 TRP A C 1
ATOM 2290 O O . TRP A 1 290 ? 17.538 18.265 -19.182 1.00 89.94 290 TRP A O 1
ATOM 2300 N N . SER A 1 291 ? 16.198 19.112 -17.594 1.00 86.75 291 SER A N 1
ATOM 2301 C CA . SER A 1 291 ? 15.040 18.250 -17.856 1.00 86.75 291 SER A CA 1
ATOM 2302 C C . SER A 1 291 ? 14.280 18.576 -19.146 1.00 86.75 291 SER A C 1
ATOM 2304 O O . SER A 1 291 ? 13.518 17.737 -19.632 1.00 86.75 291 SER A O 1
ATOM 2306 N N . ASP A 1 292 ? 14.471 19.776 -19.691 1.00 82.69 292 ASP A N 1
ATOM 2307 C CA . ASP A 1 292 ? 13.910 20.249 -20.961 1.00 82.69 292 ASP A CA 1
ATOM 2308 C C . ASP A 1 292 ? 14.796 19.895 -22.174 1.00 82.69 292 ASP A C 1
ATOM 2310 O O . ASP A 1 292 ? 14.384 20.083 -23.318 1.00 82.69 292 ASP A O 1
ATOM 2314 N N . GLY A 1 293 ? 15.999 19.359 -21.936 1.00 78.88 293 GLY A N 1
ATOM 2315 C CA . GLY A 1 293 ? 16.994 19.048 -22.965 1.00 78.88 293 GLY A CA 1
ATOM 2316 C C . GLY A 1 293 ? 17.925 20.208 -23.333 1.00 78.88 293 GLY A C 1
ATOM 2317 O O . GLY A 1 293 ? 18.785 20.031 -24.197 1.00 78.88 293 GLY A O 1
ATOM 2318 N N . SER A 1 294 ? 17.797 21.368 -22.684 1.00 86.62 294 SER A N 1
ATOM 2319 C CA . SER A 1 294 ? 18.711 22.495 -22.871 1.00 86.62 294 SER A CA 1
ATOM 2320 C C . SER A 1 294 ? 20.147 22.133 -22.446 1.00 86.62 294 SER A C 1
ATOM 2322 O O . SER A 1 294 ? 20.349 21.348 -21.514 1.00 86.62 294 SER A O 1
ATOM 2324 N N . PRO A 1 295 ? 21.183 22.706 -23.084 1.00 89.38 295 PRO A N 1
ATOM 2325 C CA . PRO A 1 295 ? 22.573 22.448 -22.715 1.00 89.38 295 PRO A CA 1
ATOM 2326 C C . PRO A 1 295 ? 22.941 23.093 -21.370 1.00 89.38 295 PRO A C 1
ATOM 2328 O O . PRO A 1 295 ? 22.617 24.253 -21.109 1.00 89.38 295 PRO A O 1
ATOM 2331 N N . LEU A 1 296 ? 23.677 22.374 -20.515 1.00 90.69 296 LEU A N 1
ATOM 2332 C CA . LEU A 1 296 ? 24.153 22.899 -19.227 1.00 90.69 296 LEU A CA 1
ATOM 2333 C C . LEU A 1 296 ? 25.441 23.727 -19.409 1.00 90.69 296 LEU A C 1
ATOM 2335 O O . LEU A 1 296 ? 26.539 23.285 -19.067 1.00 90.69 296 LEU A O 1
ATOM 2339 N N . SER A 1 297 ? 25.306 24.927 -19.981 1.00 91.19 297 SER A N 1
ATOM 2340 C CA . SER A 1 297 ? 26.405 25.883 -20.218 1.00 91.19 297 SER A CA 1
ATOM 2341 C C . SER A 1 297 ? 26.684 26.824 -19.041 1.00 91.19 297 SER A C 1
ATOM 2343 O O . SER A 1 297 ? 27.733 27.466 -18.996 1.00 91.19 297 SER A O 1
ATOM 2345 N N . PHE A 1 298 ? 25.760 26.926 -18.087 1.00 91.25 298 PHE A N 1
ATOM 2346 C CA . PHE A 1 298 ? 25.853 27.802 -16.922 1.00 91.25 298 PHE A CA 1
ATOM 2347 C C . PHE A 1 298 ? 25.473 27.027 -15.655 1.00 91.25 298 PHE A C 1
ATOM 2349 O O . PHE A 1 298 ? 24.365 26.505 -15.556 1.00 91.25 298 PHE A O 1
ATOM 2356 N N . ALA A 1 299 ? 26.398 26.934 -14.694 1.00 88.88 299 ALA A N 1
ATOM 2357 C CA . ALA A 1 299 ? 26.226 26.104 -13.496 1.00 88.88 299 ALA A CA 1
ATOM 2358 C C . ALA A 1 299 ? 26.814 26.767 -12.226 1.00 88.88 299 ALA A C 1
ATOM 2360 O O . ALA A 1 299 ? 27.898 26.394 -11.768 1.00 88.88 299 ALA A O 1
ATOM 2361 N N . PRO A 1 300 ? 26.136 27.774 -11.639 1.00 88.88 300 PRO A N 1
ATOM 2362 C CA . PRO A 1 300 ? 26.587 28.492 -10.444 1.00 88.88 300 PRO A CA 1
ATOM 2363 C C . PRO A 1 300 ? 26.346 27.691 -9.147 1.00 88.88 300 PRO A C 1
ATOM 2365 O O . PRO A 1 300 ? 25.528 28.070 -8.308 1.00 88.88 300 PRO A O 1
ATOM 2368 N N . TRP A 1 301 ? 27.065 26.584 -8.958 1.00 86.12 301 TRP A N 1
ATOM 2369 C CA . TRP A 1 301 ? 26.977 25.747 -7.752 1.00 86.12 301 TRP A CA 1
ATOM 2370 C C . TRP A 1 301 ? 27.414 26.472 -6.471 1.00 86.12 301 TRP A C 1
ATOM 2372 O O . TRP A 1 301 ? 28.382 27.237 -6.484 1.00 86.12 301 TRP A O 1
ATOM 2382 N N . GLU A 1 302 ? 26.753 26.201 -5.341 1.00 80.25 302 GLU A N 1
ATOM 2383 C CA . GLU A 1 302 ? 27.129 26.719 -4.017 1.00 80.25 302 GLU A CA 1
ATOM 2384 C C . GLU A 1 302 ? 28.531 26.251 -3.558 1.00 80.25 302 GLU A C 1
ATOM 2386 O O . GLU A 1 302 ? 28.917 25.095 -3.726 1.00 80.25 302 GLU A O 1
ATOM 2391 N N . THR A 1 303 ? 29.328 27.164 -2.990 1.00 64.88 303 THR A N 1
ATOM 2392 C CA . THR A 1 303 ? 30.697 26.900 -2.508 1.00 64.88 303 THR A CA 1
ATOM 2393 C C . THR A 1 303 ? 30.683 26.283 -1.111 1.00 64.88 303 THR A C 1
ATOM 2395 O O . THR A 1 303 ? 29.992 26.798 -0.238 1.00 64.88 303 THR A O 1
ATOM 2398 N N . GLY A 1 304 ? 31.509 25.258 -0.870 1.00 55.84 304 GLY A N 1
ATOM 2399 C CA . GLY A 1 304 ? 31.680 24.632 0.454 1.00 55.84 304 GLY A CA 1
ATOM 2400 C C . GLY A 1 304 ? 31.193 23.184 0.555 1.00 55.84 304 GLY A C 1
ATOM 2401 O O . GLY A 1 304 ? 31.383 22.555 1.590 1.00 55.84 304 GLY A O 1
ATOM 2402 N N . ILE A 1 305 ? 30.620 22.636 -0.518 1.00 50.53 305 ILE A N 1
ATOM 2403 C CA . ILE A 1 305 ? 30.261 21.219 -0.602 1.00 50.53 305 ILE A CA 1
ATOM 2404 C C . ILE A 1 305 ? 31.543 20.446 -0.974 1.00 50.53 305 ILE A C 1
ATOM 2406 O O . ILE A 1 305 ? 32.131 20.755 -2.018 1.00 50.53 305 ILE A O 1
ATOM 2410 N N . PRO A 1 306 ? 32.040 19.492 -0.155 1.00 47.22 306 PRO A N 1
ATOM 2411 C CA . PRO A 1 306 ? 33.117 18.603 -0.590 1.00 47.22 306 PRO A CA 1
ATOM 2412 C C . PRO A 1 306 ? 32.657 17.903 -1.868 1.00 47.22 306 PRO A C 1
ATOM 2414 O O . PRO A 1 306 ? 31.467 17.623 -1.980 1.00 47.22 306 PRO A O 1
ATOM 2417 N N . ILE A 1 307 ? 33.568 17.665 -2.826 1.00 50.28 307 ILE A N 1
ATOM 2418 C CA . ILE A 1 307 ? 33.299 16.901 -4.062 1.00 50.28 307 ILE A CA 1
ATOM 2419 C C . ILE A 1 307 ? 32.342 15.772 -3.688 1.00 50.28 307 ILE A C 1
ATOM 2421 O O . ILE A 1 307 ? 32.722 14.923 -2.879 1.00 50.28 307 ILE A O 1
ATOM 2425 N N . ARG A 1 308 ? 31.079 15.887 -4.130 1.00 49.84 308 ARG A N 1
ATOM 2426 C CA . ARG A 1 308 ? 29.961 15.170 -3.509 1.00 49.84 308 ARG A CA 1
ATOM 2427 C C . ARG A 1 308 ? 30.326 13.704 -3.385 1.00 49.84 308 ARG A C 1
ATOM 2429 O O . ARG A 1 308 ? 30.794 13.104 -4.353 1.00 49.84 308 ARG A O 1
ATOM 2436 N N . SER A 1 309 ? 30.171 13.161 -2.178 1.00 49.12 309 SER A N 1
ATOM 2437 C CA . SER A 1 309 ? 30.415 11.743 -1.950 1.00 49.12 309 SER A CA 1
ATOM 2438 C C . SER A 1 309 ? 29.581 10.964 -2.960 1.00 49.12 309 SER A C 1
ATOM 2440 O O . SER A 1 309 ? 28.384 11.217 -3.083 1.00 49.12 309 SER A O 1
ATOM 2442 N N . LEU A 1 310 ? 30.202 10.008 -3.652 1.00 50.03 310 LEU A N 1
ATOM 2443 C CA . LEU A 1 310 ? 29.541 9.084 -4.583 1.00 50.03 310 LEU A CA 1
ATOM 2444 C C . LEU A 1 310 ? 28.339 8.346 -3.959 1.00 50.03 310 LEU A C 1
ATOM 2446 O O . LEU A 1 310 ? 27.619 7.671 -4.677 1.00 50.03 310 LEU A O 1
ATOM 2450 N N . LEU A 1 311 ? 28.140 8.451 -2.642 1.00 50.47 311 LEU A N 1
ATOM 2451 C CA . LEU A 1 311 ? 27.068 7.829 -1.869 1.00 50.47 311 LEU A CA 1
ATOM 2452 C C . LEU A 1 311 ? 25.871 8.754 -1.567 1.00 50.47 311 LEU A C 1
ATOM 2454 O O . LEU A 1 311 ? 24.928 8.285 -0.941 1.00 50.47 311 LEU A O 1
ATOM 2458 N N . SER A 1 312 ? 25.903 10.036 -1.947 1.00 61.03 312 SER A N 1
ATOM 2459 C CA . SER A 1 312 ? 24.787 10.966 -1.701 1.00 61.03 312 SER A CA 1
ATOM 2460 C C . SER A 1 312 ? 23.618 10.722 -2.669 1.00 61.03 312 SER A C 1
ATOM 2462 O O . SER A 1 312 ? 23.829 10.402 -3.840 1.00 61.03 312 SER A O 1
ATOM 2464 N N . ASP A 1 313 ? 22.400 10.870 -2.157 1.00 66.56 313 ASP A N 1
ATOM 2465 C CA . ASP A 1 313 ? 21.090 10.737 -2.815 1.00 66.56 313 ASP A CA 1
ATOM 2466 C C . ASP A 1 313 ? 20.534 12.082 -3.349 1.00 66.56 313 ASP A C 1
ATOM 2468 O O . ASP A 1 313 ? 19.391 12.173 -3.798 1.00 66.56 313 ASP A O 1
ATOM 2472 N N . GLU A 1 314 ? 21.343 13.147 -3.323 1.00 76.38 314 GLU A N 1
ATOM 2473 C CA . GLU A 1 314 ? 20.981 14.501 -3.765 1.00 76.38 314 GLU A CA 1
ATOM 2474 C C . GLU A 1 314 ? 21.150 14.698 -5.288 1.00 76.38 314 GLU A C 1
ATOM 2476 O O . GLU A 1 314 ? 21.993 15.480 -5.753 1.00 76.38 314 GLU A O 1
ATOM 2481 N N . ASP A 1 315 ? 20.352 13.984 -6.083 1.00 81.56 315 ASP A N 1
ATOM 2482 C CA . ASP A 1 315 ? 20.425 14.014 -7.554 1.00 81.56 315 ASP A CA 1
ATOM 2483 C C . ASP A 1 315 ? 19.556 15.099 -8.213 1.00 81.56 315 ASP A C 1
ATOM 2485 O O . ASP A 1 315 ? 19.695 15.352 -9.412 1.00 81.56 315 ASP A O 1
ATOM 2489 N N . CYS A 1 316 ? 18.677 15.775 -7.469 1.00 88.38 316 CYS A N 1
ATOM 2490 C CA . CYS A 1 316 ? 17.807 16.822 -8.007 1.00 88.38 316 CYS A CA 1
ATOM 2491 C C . CYS A 1 316 ? 18.277 18.213 -7.584 1.00 88.38 316 CYS A C 1
ATOM 2493 O O . CYS A 1 316 ? 18.596 18.462 -6.423 1.00 88.38 316 CYS A O 1
ATOM 2495 N N . GLY A 1 317 ? 18.331 19.148 -8.529 1.00 90.31 317 GLY A N 1
ATOM 2496 C CA . GLY A 1 317 ? 18.852 20.486 -8.292 1.00 90.31 317 GLY A CA 1
ATOM 2497 C C . GLY A 1 317 ? 17.801 21.486 -7.825 1.00 90.31 317 GLY A C 1
ATOM 2498 O O . GLY A 1 317 ? 16.667 21.509 -8.304 1.00 90.31 317 GLY A O 1
ATOM 2499 N N . VAL A 1 318 ? 18.218 22.372 -6.922 1.00 93.00 318 VAL A N 1
ATOM 2500 C CA . VAL A 1 318 ? 17.397 23.474 -6.401 1.00 93.00 318 VAL A CA 1
ATOM 2501 C C . VAL A 1 318 ? 18.059 24.820 -6.652 1.00 93.00 318 VAL A C 1
ATOM 2503 O O . VAL A 1 318 ? 19.281 24.951 -6.566 1.00 93.00 318 VAL A O 1
ATOM 2506 N N . LEU A 1 319 ? 17.251 25.848 -6.885 1.00 92.19 319 LEU A N 1
ATOM 2507 C CA . LEU A 1 319 ? 17.672 27.239 -6.797 1.00 92.19 319 LEU A CA 1
ATOM 2508 C C . LEU A 1 319 ? 17.471 27.724 -5.359 1.00 92.19 319 LEU A C 1
ATOM 2510 O O . LEU A 1 319 ? 16.353 27.696 -4.842 1.00 92.19 319 LEU A O 1
ATOM 2514 N N . LYS A 1 320 ? 18.556 28.140 -4.702 1.00 89.12 320 LYS A N 1
ATOM 2515 C CA . LYS A 1 320 ? 18.509 28.707 -3.346 1.00 89.12 320 LYS A CA 1
ATOM 2516 C C . LYS A 1 320 ? 18.268 30.219 -3.372 1.00 89.12 320 LYS A C 1
ATOM 2518 O O . LYS A 1 320 ? 18.475 30.862 -4.398 1.00 89.12 320 LYS A O 1
ATOM 2523 N N . GLU A 1 321 ? 17.941 30.800 -2.217 1.00 83.62 321 GLU A N 1
ATOM 2524 C CA . GLU A 1 321 ? 17.804 32.259 -2.018 1.00 83.62 321 GLU A CA 1
ATOM 2525 C C . GLU A 1 321 ? 19.043 33.055 -2.484 1.00 83.62 321 GLU A C 1
ATOM 2527 O O . GLU A 1 321 ? 18.933 34.169 -2.987 1.00 83.62 321 GLU A O 1
ATOM 2532 N N . SER A 1 322 ? 20.236 32.454 -2.402 1.00 82.75 322 SER A N 1
ATOM 2533 C CA . SER A 1 322 ? 21.493 33.025 -2.908 1.00 82.75 322 SER A CA 1
ATOM 2534 C C . SER A 1 322 ? 21.619 33.034 -4.442 1.00 82.75 322 SER A C 1
ATOM 2536 O O . SER A 1 322 ? 22.664 33.433 -4.959 1.00 82.75 322 SER A O 1
ATOM 2538 N N . LEU A 1 323 ? 20.587 32.585 -5.169 1.00 88.00 323 LEU A N 1
ATOM 2539 C CA . LEU A 1 323 ? 20.559 32.367 -6.622 1.00 88.00 323 LEU A CA 1
ATOM 2540 C C . LEU A 1 323 ? 21.679 31.450 -7.124 1.00 88.00 323 LEU A C 1
ATOM 2542 O O . LEU A 1 323 ? 22.198 31.602 -8.231 1.00 88.00 323 LEU A O 1
ATOM 2546 N N . ARG A 1 324 ? 22.062 30.490 -6.283 1.00 87.81 324 ARG A N 1
ATOM 2547 C CA . ARG A 1 324 ? 23.045 29.451 -6.585 1.00 87.81 324 ARG A CA 1
ATOM 2548 C C . ARG A 1 324 ? 22.384 28.086 -6.575 1.00 87.81 324 ARG A C 1
ATOM 2550 O O . ARG A 1 324 ? 21.384 27.873 -5.886 1.00 87.81 324 ARG A O 1
ATOM 2557 N N . PHE A 1 325 ? 22.956 27.172 -7.349 1.00 90.38 325 PHE A N 1
ATOM 2558 C CA . PHE A 1 325 ? 22.453 25.811 -7.443 1.00 90.38 325 PHE A CA 1
ATOM 2559 C C . PHE A 1 325 ? 22.875 25.028 -6.201 1.00 90.38 325 PHE A C 1
ATOM 2561 O O . PHE A 1 325 ? 24.058 24.974 -5.850 1.00 90.38 325 PHE A O 1
ATOM 2568 N N . GLY A 1 326 ? 21.894 24.426 -5.541 1.00 88.12 326 GLY A N 1
ATOM 2569 C CA . GLY A 1 326 ? 22.083 23.340 -4.591 1.00 88.12 326 GLY A CA 1
ATOM 2570 C C . GLY A 1 326 ? 21.623 22.024 -5.202 1.00 88.12 326 GLY A C 1
ATOM 2571 O O . GLY A 1 326 ? 21.146 21.988 -6.336 1.00 88.12 326 GLY A O 1
ATOM 2572 N N . ALA A 1 327 ? 21.724 20.949 -4.436 1.00 86.31 327 ALA A N 1
ATOM 2573 C CA . ALA A 1 327 ? 20.924 19.769 -4.702 1.00 86.31 327 ALA A CA 1
ATOM 2574 C C . ALA A 1 327 ? 20.325 19.239 -3.417 1.00 86.31 327 ALA A C 1
ATOM 2576 O O . ALA A 1 327 ? 20.763 19.588 -2.325 1.00 86.31 327 ALA A O 1
ATOM 2577 N N . GLU A 1 328 ? 19.287 18.452 -3.605 1.00 84.50 328 GLU A N 1
ATOM 2578 C CA . GLU A 1 328 ? 18.481 17.848 -2.570 1.00 84.50 328 GLU A CA 1
ATOM 2579 C C . GLU A 1 328 ? 18.014 16.483 -3.083 1.00 84.50 328 GLU A C 1
ATOM 2581 O O . GLU A 1 328 ? 17.979 16.233 -4.295 1.00 84.50 328 GLU A O 1
ATOM 2586 N N . THR A 1 329 ? 17.614 15.609 -2.166 1.00 80.00 329 THR A N 1
ATOM 2587 C CA . THR A 1 329 ? 16.926 14.365 -2.512 1.00 80.00 329 THR A CA 1
ATOM 2588 C C . THR A 1 329 ? 15.633 14.693 -3.262 1.00 80.00 329 THR A C 1
ATOM 2590 O O . THR A 1 329 ? 14.839 15.520 -2.809 1.00 80.00 329 THR A O 1
ATOM 2593 N N . CYS A 1 330 ? 15.407 14.056 -4.412 1.00 81.38 330 CYS A N 1
ATOM 2594 C CA . CYS A 1 330 ? 14.290 14.348 -5.327 1.00 81.38 330 CYS A CA 1
ATOM 2595 C C . CYS A 1 330 ? 12.891 14.241 -4.688 1.00 81.38 330 CYS A C 1
ATOM 2597 O O . CYS A 1 330 ? 11.936 14.867 -5.155 1.00 81.38 330 CYS A O 1
ATOM 2599 N N . GLU A 1 331 ? 12.791 13.493 -3.590 1.00 77.62 331 GLU A N 1
ATOM 2600 C CA . GLU A 1 331 ? 11.566 13.259 -2.820 1.00 77.62 331 GLU A CA 1
ATOM 2601 C C . GLU A 1 331 ? 11.232 14.383 -1.828 1.00 77.62 331 GLU A C 1
ATOM 2603 O O . GLU A 1 331 ? 10.161 14.386 -1.209 1.00 77.62 331 GLU A O 1
ATOM 2608 N N . ASN A 1 332 ? 12.118 15.371 -1.678 1.00 81.56 332 ASN A N 1
ATOM 2609 C CA . ASN A 1 332 ? 11.833 16.549 -0.872 1.00 81.56 332 ASN A CA 1
ATOM 2610 C C . ASN A 1 332 ? 10.675 17.349 -1.492 1.00 81.56 332 ASN A C 1
ATOM 2612 O O . ASN A 1 332 ? 10.627 17.625 -2.690 1.00 81.56 332 ASN A O 1
ATOM 2616 N N . ARG A 1 333 ? 9.715 17.753 -0.654 1.00 84.69 333 ARG A N 1
ATOM 2617 C CA . ARG A 1 333 ? 8.555 18.541 -1.088 1.00 84.69 333 ARG A CA 1
ATOM 2618 C C . ARG A 1 333 ? 8.873 20.028 -1.025 1.00 84.69 333 ARG A C 1
ATOM 2620 O O . ARG A 1 333 ? 8.832 20.623 0.050 1.00 84.69 333 ARG A O 1
ATOM 2627 N N . LEU A 1 334 ? 9.182 20.621 -2.173 1.00 90.00 334 LEU A N 1
ATOM 2628 C CA . LEU A 1 334 ? 9.590 22.020 -2.305 1.00 90.00 334 LEU A CA 1
ATOM 2629 C C . LEU A 1 334 ? 8.703 22.746 -3.330 1.00 90.00 334 LEU A C 1
ATOM 2631 O O . LEU A 1 334 ? 8.083 22.103 -4.182 1.00 90.00 334 LEU A O 1
ATOM 2635 N N . PRO A 1 335 ? 8.613 24.084 -3.253 1.00 93.06 335 PRO A N 1
ATOM 2636 C CA . PRO A 1 335 ? 8.068 24.881 -4.344 1.00 93.06 335 PRO A CA 1
ATOM 2637 C C . PRO A 1 335 ? 8.973 24.809 -5.571 1.00 93.06 335 PRO A C 1
ATOM 2639 O O . PRO A 1 335 ? 10.114 24.361 -5.485 1.00 93.06 335 PRO A O 1
ATOM 2642 N N . PHE A 1 336 ? 8.478 25.239 -6.727 1.00 95.31 336 PHE A N 1
ATOM 2643 C CA . PHE A 1 336 ? 9.165 25.020 -8.001 1.00 95.31 336 PHE A CA 1
ATOM 2644 C C . PHE A 1 336 ? 8.977 26.172 -8.983 1.00 95.31 336 PHE A C 1
ATOM 2646 O O . PHE A 1 336 ? 8.100 27.022 -8.813 1.00 95.31 336 PHE A O 1
ATOM 2653 N N . ILE A 1 337 ? 9.825 26.207 -10.012 1.00 93.75 337 ILE A N 1
ATOM 2654 C CA . ILE A 1 337 ? 9.747 27.192 -11.092 1.00 93.75 337 ILE A CA 1
ATOM 2655 C C . ILE A 1 337 ? 9.570 26.464 -12.422 1.00 93.75 337 ILE A C 1
ATOM 2657 O O . ILE A 1 337 ? 10.389 25.618 -12.781 1.00 93.75 337 ILE A O 1
ATOM 2661 N N . CYS A 1 338 ? 8.530 26.832 -13.164 1.00 93.06 338 CYS A N 1
ATOM 2662 C CA . CYS A 1 338 ? 8.319 26.385 -14.535 1.00 93.06 338 CYS A CA 1
ATOM 2663 C C . CYS A 1 338 ? 8.785 27.439 -15.541 1.00 93.06 338 CYS A C 1
ATOM 2665 O O . CYS A 1 338 ? 8.721 28.643 -15.272 1.00 93.06 338 CYS A O 1
ATOM 2667 N N . MET A 1 339 ? 9.180 26.987 -16.728 1.00 91.81 339 MET A N 1
ATOM 2668 C CA . MET A 1 339 ? 9.474 27.836 -17.879 1.00 91.81 339 MET A CA 1
ATOM 2669 C C . MET A 1 339 ? 8.807 27.320 -19.160 1.00 91.81 339 MET A C 1
ATOM 2671 O O . MET A 1 339 ? 8.562 26.121 -19.304 1.00 91.81 339 MET A O 1
ATOM 2675 N N . LYS A 1 340 ? 8.534 28.225 -20.104 1.00 87.88 340 LYS A N 1
ATOM 2676 C CA . LYS A 1 340 ? 8.113 27.894 -21.474 1.00 87.88 340 LYS A CA 1
ATOM 2677 C C . LYS A 1 340 ? 8.474 29.000 -22.466 1.00 87.88 340 LYS A C 1
ATOM 2679 O O . LYS A 1 340 ? 8.640 30.159 -22.077 1.00 87.88 340 LYS A O 1
ATOM 2684 N N . ASN A 1 341 ? 8.537 28.649 -23.747 1.00 80.31 341 ASN A N 1
ATOM 2685 C CA . ASN A 1 341 ? 8.766 29.590 -24.843 1.00 80.31 341 ASN A CA 1
ATOM 2686 C C . ASN A 1 341 ? 7.429 30.037 -25.466 1.00 80.31 341 ASN A C 1
ATOM 2688 O O . ASN A 1 341 ? 6.492 29.250 -25.564 1.00 80.31 341 ASN A O 1
ATOM 2692 N N . GLU A 1 342 ? 7.326 31.305 -25.880 1.00 69.12 342 GLU A N 1
ATOM 2693 C CA . GLU A 1 342 ? 6.099 31.865 -26.480 1.00 69.12 342 GLU A CA 1
ATOM 2694 C C . GLU A 1 342 ? 5.820 31.312 -27.889 1.00 69.12 342 GLU A C 1
ATOM 2696 O O . GLU A 1 342 ? 4.668 31.077 -28.238 1.00 69.12 342 GLU A O 1
ATOM 2701 N N . ASN A 1 343 ? 6.875 31.071 -28.674 1.00 61.12 343 ASN A N 1
ATOM 2702 C CA . ASN A 1 343 ? 6.810 30.462 -29.999 1.00 61.12 343 ASN A CA 1
ATOM 2703 C C . ASN A 1 343 ? 7.791 29.284 -30.054 1.00 61.12 343 ASN A C 1
ATOM 2705 O O . ASN A 1 343 ? 8.999 29.501 -30.119 1.00 61.12 343 ASN A O 1
ATOM 2709 N N . ASP A 1 344 ? 7.285 28.052 -30.135 1.00 52.06 344 ASP A N 1
ATOM 2710 C CA . ASP A 1 344 ? 8.091 26.835 -30.364 1.00 52.06 344 ASP A CA 1
ATOM 2711 C C . ASP A 1 344 ? 8.738 26.773 -31.768 1.00 52.06 344 ASP A C 1
ATOM 2713 O O . ASP A 1 344 ? 9.288 25.752 -32.187 1.00 52.06 344 ASP A O 1
ATOM 2717 N N . THR A 1 345 ? 8.720 27.869 -32.532 1.00 43.09 345 THR A N 1
ATOM 2718 C CA . THR A 1 345 ? 9.396 27.980 -33.828 1.00 43.09 345 THR A CA 1
ATOM 2719 C C . THR A 1 345 ? 10.892 28.253 -33.667 1.00 43.09 345 THR A C 1
ATOM 2721 O O . THR A 1 345 ? 11.429 29.158 -34.306 1.00 43.09 345 THR A O 1
ATOM 2724 N N . GLU A 1 346 ? 11.607 27.468 -32.863 1.00 39.59 346 GLU A N 1
ATOM 2725 C CA . GLU A 1 346 ? 13.043 27.330 -33.090 1.00 39.59 346 GLU A CA 1
ATOM 2726 C C . GLU A 1 346 ? 13.238 26.442 -34.322 1.00 39.59 346 GLU A C 1
ATOM 2728 O O . GLU A 1 346 ? 13.309 25.210 -34.278 1.00 39.59 346 GLU A O 1
ATOM 2733 N N . SER A 1 347 ? 13.288 27.115 -35.473 1.00 37.28 347 SER A N 1
ATOM 2734 C CA . SER A 1 347 ? 13.895 26.599 -36.694 1.00 37.28 347 SER A CA 1
ATOM 2735 C C . SER A 1 347 ? 15.386 26.396 -36.424 1.00 37.28 347 SER A C 1
ATOM 2737 O O . SER A 1 347 ? 16.216 27.202 -36.844 1.00 37.28 347 SER A O 1
ATOM 2739 N N . THR A 1 348 ? 15.739 25.326 -35.713 1.00 41.16 348 THR A N 1
ATOM 2740 C CA . THR A 1 348 ? 17.114 24.838 -35.682 1.00 41.16 348 THR A CA 1
ATOM 2741 C C . THR A 1 348 ? 17.527 24.563 -37.124 1.00 41.16 348 THR A C 1
ATOM 2743 O O . THR A 1 348 ? 16.955 23.722 -37.823 1.00 41.16 348 THR A O 1
ATOM 2746 N N . VAL A 1 349 ? 18.458 25.384 -37.610 1.00 38.31 349 VAL A N 1
ATOM 2747 C CA . VAL A 1 349 ? 19.075 25.248 -38.926 1.00 38.31 349 VAL A CA 1
ATOM 2748 C C . VAL A 1 349 ? 19.617 23.822 -39.015 1.00 38.31 349 VAL A C 1
ATOM 2750 O O . VAL A 1 349 ? 20.366 23.380 -38.151 1.00 38.31 349 VAL A O 1
ATOM 2753 N N . ARG A 1 350 ? 19.152 23.071 -40.016 1.00 42.16 350 ARG A N 1
ATOM 2754 C CA . ARG A 1 350 ? 19.490 21.656 -40.203 1.00 42.16 350 ARG A CA 1
ATOM 2755 C C . ARG A 1 350 ? 20.985 21.493 -40.475 1.00 42.16 350 ARG A C 1
ATOM 2757 O O . ARG A 1 350 ? 21.443 21.898 -41.542 1.00 42.16 350 ARG A O 1
ATOM 2764 N N . ASP A 1 351 ? 21.698 20.780 -39.613 1.00 50.78 351 ASP A N 1
ATOM 2765 C CA . ASP A 1 351 ? 23.023 20.246 -39.941 1.00 50.78 351 ASP A CA 1
ATOM 2766 C C . ASP A 1 351 ? 22.882 18.920 -40.701 1.00 50.78 351 ASP A C 1
ATOM 2768 O O . ASP A 1 351 ? 22.997 17.827 -40.145 1.00 50.78 351 ASP A O 1
ATOM 2772 N N . VAL A 1 352 ? 22.574 19.021 -41.997 1.00 50.09 352 VAL A N 1
ATOM 2773 C CA . VAL A 1 352 ? 22.548 17.877 -42.926 1.00 50.09 352 VAL A CA 1
ATOM 2774 C C . VAL A 1 352 ? 23.976 17.362 -43.145 1.00 50.09 352 VAL A C 1
ATOM 2776 O O . VAL A 1 352 ? 24.912 18.158 -43.232 1.00 50.09 352 VAL A O 1
ATOM 2779 N N . TYR A 1 353 ? 24.155 16.041 -43.262 1.00 57.72 353 TYR A N 1
ATOM 2780 C CA . TYR A 1 353 ? 25.437 15.434 -43.633 1.00 57.72 353 TYR A CA 1
ATOM 2781 C C . TYR A 1 353 ? 25.928 16.016 -44.966 1.00 57.72 353 TYR A C 1
ATOM 2783 O O . TYR A 1 353 ? 25.321 15.808 -46.014 1.00 57.72 353 TYR A O 1
ATOM 2791 N N . LYS A 1 354 ? 27.037 16.761 -44.928 1.00 61.31 354 LYS A N 1
ATOM 2792 C CA . LYS A 1 354 ? 27.691 17.286 -46.128 1.00 61.31 354 LYS A CA 1
ATOM 2793 C C . LYS A 1 354 ? 28.896 16.402 -46.454 1.00 61.31 354 LYS A C 1
ATOM 2795 O O . LYS A 1 354 ? 29.768 16.263 -45.590 1.00 61.31 354 LYS A O 1
ATOM 2800 N N . PRO A 1 355 ? 28.999 15.829 -47.666 1.00 63.41 355 PRO A N 1
ATOM 2801 C CA . PRO A 1 355 ? 30.224 15.179 -48.119 1.00 63.41 355 PRO A CA 1
ATOM 2802 C C . PRO A 1 355 ? 31.393 16.160 -47.973 1.00 63.41 355 PRO A C 1
ATOM 2804 O O . PRO A 1 355 ? 31.397 17.232 -48.581 1.00 63.41 355 PRO A O 1
ATOM 2807 N N . THR A 1 356 ? 32.343 15.827 -47.101 1.00 73.56 356 THR A N 1
ATOM 2808 C CA . THR A 1 356 ? 33.388 16.752 -46.650 1.00 73.56 356 THR A CA 1
ATOM 2809 C C . THR A 1 356 ? 34.745 16.200 -47.043 1.00 73.56 356 THR A C 1
ATOM 2811 O O . THR A 1 356 ? 35.172 15.178 -46.512 1.00 73.56 356 THR A O 1
ATOM 2814 N N . ASN A 1 357 ? 35.428 16.869 -47.973 1.00 78.81 357 ASN A N 1
ATOM 2815 C CA . ASN A 1 357 ? 36.768 16.462 -48.380 1.00 78.81 357 ASN A CA 1
ATOM 2816 C C . ASN A 1 357 ? 37.819 17.144 -47.489 1.00 78.81 357 ASN A C 1
ATOM 2818 O O . ASN A 1 357 ? 37.783 18.364 -47.303 1.00 78.81 357 ASN A O 1
ATOM 2822 N N . CYS A 1 358 ? 38.749 16.369 -46.938 1.00 84.56 358 CYS A N 1
ATOM 2823 C CA . CYS A 1 358 ? 39.770 16.834 -46.001 1.00 84.56 358 CYS A CA 1
ATOM 2824 C C . CYS A 1 358 ? 41.164 16.386 -46.451 1.00 84.56 358 CYS A C 1
ATOM 2826 O O . CYS A 1 358 ? 41.312 15.426 -47.199 1.00 84.56 358 CYS A O 1
ATOM 2828 N N . SER A 1 359 ? 42.197 17.110 -46.016 1.00 84.25 359 SER A N 1
ATOM 2829 C CA . SER A 1 359 ? 43.597 16.735 -46.264 1.00 84.25 359 SER A CA 1
ATOM 2830 C C . SER A 1 359 ? 43.955 15.412 -45.579 1.00 84.25 359 SER A C 1
ATOM 2832 O O . SER A 1 359 ? 43.347 15.064 -44.568 1.00 84.25 359 SER A O 1
ATOM 2834 N N . ASP A 1 360 ? 44.988 14.724 -46.071 1.00 81.50 360 ASP A N 1
ATOM 2835 C CA . ASP A 1 360 ? 45.459 13.461 -45.491 1.00 81.50 360 ASP A CA 1
ATOM 2836 C C . ASP A 1 360 ? 45.672 13.558 -43.967 1.00 81.50 360 ASP A C 1
ATOM 2838 O O . ASP A 1 360 ? 46.292 14.496 -43.456 1.00 81.50 360 ASP A O 1
ATOM 2842 N N . GLY A 1 361 ? 45.131 12.578 -43.235 1.00 81.56 361 GLY A N 1
ATOM 2843 C CA . GLY A 1 361 ? 45.174 12.508 -41.769 1.00 81.56 361 GLY A CA 1
ATOM 2844 C C . GLY A 1 361 ? 44.070 13.279 -41.032 1.00 81.56 361 GLY A C 1
ATOM 2845 O O . GLY A 1 361 ? 44.025 13.214 -39.806 1.00 81.56 361 GLY A O 1
ATOM 2846 N N . TRP A 1 362 ? 43.184 13.983 -41.742 1.00 89.00 362 TRP A N 1
ATOM 2847 C CA . TRP A 1 362 ? 41.997 14.634 -41.179 1.00 89.00 362 TRP A CA 1
ATOM 2848 C C . TRP A 1 362 ? 40.719 13.901 -41.604 1.00 89.00 362 TRP A C 1
ATOM 2850 O O . TRP A 1 362 ? 40.573 13.530 -42.767 1.00 89.00 362 TRP A O 1
ATOM 2860 N N . ILE A 1 363 ? 39.765 13.749 -40.687 1.00 85.88 3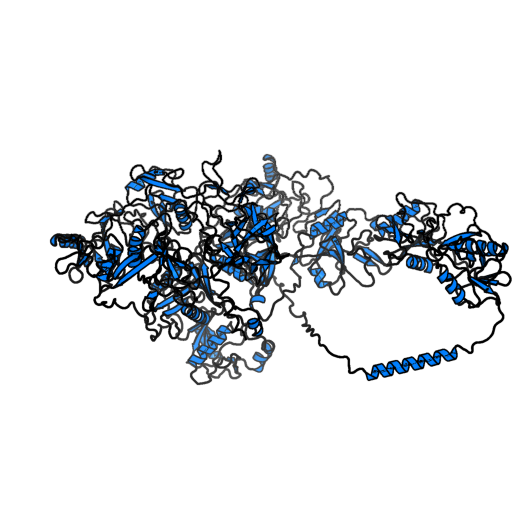63 ILE A N 1
ATOM 2861 C CA . ILE A 1 363 ? 38.464 13.120 -40.951 1.00 85.88 363 ILE A CA 1
ATOM 2862 C C . ILE A 1 363 ? 37.412 14.200 -41.198 1.00 85.88 363 ILE A C 1
ATOM 2864 O O . ILE A 1 363 ? 37.217 15.081 -40.363 1.00 85.88 363 ILE A O 1
ATOM 2868 N N . GLY A 1 364 ? 36.741 14.133 -42.347 1.00 82.50 364 GLY A N 1
ATOM 2869 C CA . GLY A 1 364 ? 35.664 15.051 -42.709 1.00 82.50 364 GLY A CA 1
ATOM 2870 C C . GLY A 1 364 ? 34.318 14.646 -42.119 1.00 82.50 364 GLY A C 1
ATOM 2871 O O . GLY A 1 364 ? 33.870 13.519 -42.314 1.00 82.50 364 GLY A O 1
ATOM 2872 N N . TRP A 1 365 ? 33.649 15.581 -41.450 1.00 80.06 365 TRP A N 1
ATOM 2873 C CA . TRP A 1 365 ? 32.321 15.408 -40.870 1.00 80.06 365 TRP A CA 1
ATOM 2874 C C . TRP A 1 365 ? 31.537 16.725 -40.900 1.00 80.06 365 TRP A C 1
ATOM 2876 O O . TRP A 1 365 ? 32.011 17.741 -40.398 1.00 80.06 365 TRP A O 1
ATOM 2886 N N . LYS A 1 366 ? 30.344 16.721 -41.515 1.00 74.50 366 LYS A N 1
ATOM 2887 C CA . LYS A 1 366 ? 29.408 17.869 -41.575 1.00 74.50 366 LYS A CA 1
ATOM 2888 C C . LYS A 1 366 ? 30.041 19.222 -41.980 1.00 74.50 366 LYS A C 1
ATOM 2890 O O . LYS A 1 366 ? 29.669 20.273 -41.479 1.00 74.50 366 LYS A O 1
ATOM 2895 N N . GLY A 1 367 ? 30.979 19.222 -42.926 1.00 79.00 367 GLY A N 1
ATOM 2896 C CA . GLY A 1 367 ? 31.667 20.426 -43.418 1.00 79.00 367 GLY A CA 1
ATOM 2897 C C . GLY A 1 367 ? 32.939 20.796 -42.648 1.00 79.00 367 GLY A C 1
ATOM 2898 O O . GLY A 1 367 ? 33.656 21.710 -43.059 1.00 79.00 367 GLY A O 1
ATOM 2899 N N . TYR A 1 368 ? 33.265 20.061 -41.586 1.00 86.69 368 TYR A N 1
ATOM 2900 C CA . TYR A 1 368 ? 34.450 20.260 -40.761 1.00 86.69 368 TYR A CA 1
ATOM 2901 C C . TYR A 1 368 ? 35.430 19.098 -40.901 1.00 86.69 368 TYR A C 1
ATOM 2903 O O . TYR A 1 368 ? 35.055 17.971 -41.204 1.00 86.69 368 TYR A O 1
ATOM 2911 N N . CYS A 1 369 ? 36.707 19.374 -40.683 1.00 91.25 369 CYS A N 1
ATOM 2912 C CA . CYS A 1 369 ? 37.776 18.390 -40.657 1.00 91.25 369 CYS A CA 1
ATOM 2913 C C . CYS A 1 369 ? 38.299 18.266 -39.222 1.00 91.25 369 CYS A C 1
ATOM 2915 O O . CYS A 1 369 ? 38.710 19.274 -38.646 1.00 91.25 369 CYS A O 1
ATOM 2917 N N . TYR A 1 370 ? 38.342 17.046 -38.682 1.00 92.00 370 TYR A N 1
ATOM 2918 C CA . TYR A 1 370 ? 38.799 16.722 -37.325 1.00 92.00 370 TYR A CA 1
ATOM 2919 C C . TYR A 1 370 ? 40.096 15.905 -37.338 1.00 92.00 370 TYR A C 1
ATOM 2921 O O . TYR A 1 370 ? 40.309 15.089 -38.239 1.00 92.00 370 TYR A O 1
ATOM 2929 N N . LYS A 1 371 ? 40.961 16.101 -36.338 1.00 90.81 371 LYS A N 1
ATOM 2930 C CA . LYS A 1 371 ? 42.216 15.348 -36.188 1.00 90.81 371 LYS A CA 1
ATOM 2931 C C . LYS A 1 371 ? 42.609 15.173 -34.722 1.00 90.81 371 LYS A C 1
ATOM 2933 O O . LYS A 1 371 ? 42.736 16.148 -33.982 1.00 90.81 371 LYS A O 1
ATOM 2938 N N . LEU A 1 372 ? 42.845 13.919 -34.332 1.00 89.12 372 LEU A N 1
ATOM 2939 C CA . LEU A 1 372 ? 43.281 13.523 -32.994 1.00 89.12 372 LEU A CA 1
ATOM 2940 C C . LEU A 1 372 ? 44.808 13.418 -32.920 1.00 89.12 372 LEU A C 1
ATOM 2942 O O . LEU A 1 372 ? 45.431 12.746 -33.740 1.00 89.12 372 LEU A O 1
ATOM 2946 N N . HIS A 1 373 ? 45.396 13.995 -31.876 1.00 87.75 373 HIS A N 1
ATOM 2947 C CA . HIS A 1 373 ? 46.827 13.918 -31.586 1.00 87.75 373 HIS A CA 1
ATOM 2948 C C . HIS A 1 373 ? 47.055 13.091 -30.297 1.00 87.75 373 HIS A C 1
ATOM 2950 O O . HIS A 1 373 ? 47.123 13.655 -29.205 1.00 87.75 373 HIS A O 1
ATOM 2956 N N . SER A 1 374 ? 47.085 11.745 -30.394 1.00 71.44 374 SER A N 1
ATOM 2957 C CA . SER A 1 374 ? 46.903 10.832 -29.238 1.00 71.44 374 SER A CA 1
ATOM 2958 C C . SER A 1 374 ? 48.149 10.192 -28.604 1.00 71.44 374 SER A C 1
ATOM 2960 O O . SER A 1 374 ? 48.113 9.919 -27.404 1.00 71.44 374 SER A O 1
ATOM 2962 N N . ALA A 1 375 ? 49.234 9.927 -29.345 1.00 60.78 375 ALA A N 1
ATOM 2963 C CA . ALA A 1 375 ? 50.259 8.973 -28.880 1.00 60.78 375 ALA A CA 1
ATOM 2964 C C . ALA A 1 375 ? 51.544 9.595 -28.291 1.00 60.78 375 ALA A C 1
ATOM 2966 O O . ALA A 1 375 ? 52.011 9.144 -27.249 1.00 60.78 375 ALA A O 1
ATOM 2967 N N . GLU A 1 376 ? 52.108 10.636 -28.910 1.00 66.44 376 GLU A N 1
ATOM 2968 C CA . GLU A 1 376 ? 53.436 11.178 -28.538 1.00 66.44 376 GLU A CA 1
ATOM 2969 C C . GLU A 1 376 ? 53.394 12.639 -28.052 1.00 66.44 376 GLU A C 1
ATOM 2971 O O . GLU A 1 376 ? 54.412 13.208 -27.670 1.00 66.44 376 GLU A O 1
ATOM 2976 N N . SER A 1 377 ? 52.210 13.255 -28.034 1.00 73.62 377 SER A N 1
ATOM 2977 C CA . SER A 1 377 ? 52.028 14.702 -27.873 1.00 73.62 377 SER A CA 1
ATOM 2978 C C . SER A 1 377 ? 51.052 15.061 -26.748 1.00 73.62 377 SER A C 1
ATOM 2980 O O . SER A 1 377 ? 50.167 15.890 -26.942 1.00 73.62 377 SER A O 1
ATOM 2982 N N . LYS A 1 378 ? 51.150 14.423 -25.576 1.00 86.69 378 LYS A N 1
ATOM 2983 C CA . LYS A 1 378 ? 50.332 14.834 -24.422 1.00 86.69 378 LYS A CA 1
ATOM 2984 C C . LYS A 1 378 ? 50.841 16.165 -23.873 1.00 86.69 378 LYS A C 1
ATOM 2986 O O . LYS A 1 378 ? 52.031 16.287 -23.602 1.00 86.69 378 LYS A O 1
ATOM 2991 N N . MET A 1 379 ? 49.955 17.136 -23.687 1.00 90.31 379 MET A N 1
ATOM 2992 C CA . MET A 1 379 ? 50.324 18.492 -23.259 1.00 90.31 379 MET A CA 1
ATOM 2993 C C . MET A 1 379 ? 49.170 19.204 -22.553 1.00 90.31 379 MET A C 1
ATOM 2995 O O . MET A 1 379 ? 48.063 18.659 -22.467 1.00 90.31 379 MET A O 1
ATOM 2999 N N . SER A 1 380 ? 49.441 20.392 -22.015 1.00 93.94 380 SER A N 1
ATOM 3000 C CA . SER A 1 380 ? 48.404 21.248 -21.429 1.00 93.94 380 SER A CA 1
ATOM 3001 C C . SER A 1 380 ? 47.401 21.709 -22.496 1.00 93.94 380 SER A C 1
ATOM 3003 O O . SER A 1 380 ? 47.716 21.746 -23.690 1.00 93.94 380 SER A O 1
ATOM 3005 N N . GLN A 1 381 ? 46.184 22.094 -22.094 1.00 92.75 381 GLN A N 1
ATOM 3006 C CA . GLN A 1 381 ? 45.183 22.580 -23.058 1.00 92.75 381 GLN A CA 1
ATOM 3007 C C . GLN A 1 381 ? 45.662 23.862 -23.771 1.00 92.75 381 GLN A C 1
ATOM 3009 O O . GLN A 1 381 ? 45.388 24.049 -24.956 1.00 92.75 381 GLN A O 1
ATOM 3014 N N . HIS A 1 382 ? 46.411 24.722 -23.072 1.00 91.25 382 HIS A N 1
ATOM 3015 C CA . HIS A 1 382 ? 46.966 25.956 -23.634 1.00 91.25 382 HIS A CA 1
ATOM 3016 C C . HIS A 1 382 ? 47.975 25.671 -24.756 1.00 91.25 382 HIS A C 1
ATOM 3018 O O . HIS A 1 382 ? 47.868 26.246 -25.838 1.00 91.25 382 HIS A O 1
ATOM 3024 N N . GLU A 1 383 ? 48.903 24.736 -24.537 1.00 92.75 383 GLU A N 1
ATOM 3025 C CA . GLU A 1 383 ? 49.861 24.305 -25.564 1.00 92.75 383 GLU A CA 1
ATOM 3026 C C . GLU A 1 383 ? 49.151 23.625 -26.743 1.00 92.75 383 GLU A C 1
ATOM 3028 O O . GLU A 1 383 ? 49.453 23.912 -27.903 1.00 92.75 383 GLU A O 1
ATOM 3033 N N . ALA A 1 384 ? 48.158 22.775 -26.459 1.00 92.31 384 ALA A N 1
ATOM 3034 C CA . ALA A 1 384 ? 47.350 22.115 -27.481 1.00 92.31 384 ALA A CA 1
ATOM 3035 C C . ALA A 1 384 ? 46.600 23.122 -28.364 1.00 92.31 384 ALA A C 1
ATOM 3037 O O . ALA A 1 384 ? 46.542 22.970 -29.585 1.00 92.31 384 ALA A O 1
ATOM 3038 N N . LEU A 1 385 ? 46.052 24.177 -27.756 1.00 92.06 385 LEU A N 1
ATOM 3039 C CA . LEU A 1 385 ? 45.381 25.252 -28.472 1.00 92.06 385 LEU A CA 1
ATOM 3040 C C . LEU A 1 385 ? 46.333 25.968 -29.436 1.00 92.06 385 LEU A C 1
ATOM 3042 O O . LEU A 1 385 ? 45.955 26.239 -30.577 1.00 92.06 385 LEU A O 1
ATOM 3046 N N . ASP A 1 386 ? 47.552 26.272 -28.999 1.00 91.88 386 ASP A N 1
ATOM 3047 C CA . ASP A 1 386 ? 48.541 26.934 -29.847 1.00 91.88 386 ASP A CA 1
ATOM 3048 C C . ASP A 1 386 ? 49.017 26.032 -30.992 1.00 91.88 386 ASP A C 1
ATOM 3050 O O . ASP A 1 386 ? 49.192 26.521 -32.109 1.00 91.88 386 ASP A O 1
ATOM 3054 N N . LEU A 1 387 ? 49.119 24.717 -30.777 1.00 90.69 387 LEU A N 1
ATOM 3055 C CA . LEU A 1 387 ? 49.412 23.769 -31.856 1.00 90.69 387 LEU A CA 1
ATOM 3056 C C . LEU A 1 387 ? 48.264 23.620 -32.856 1.00 90.69 387 LEU A C 1
ATOM 3058 O O . LEU A 1 387 ? 48.525 23.610 -34.058 1.00 90.69 387 LEU A O 1
ATOM 3062 N N . CYS A 1 388 ? 47.002 23.584 -32.414 1.00 92.69 388 CYS A N 1
ATOM 3063 C CA . CYS A 1 388 ? 45.884 23.605 -33.359 1.00 92.69 388 CYS A CA 1
ATOM 3064 C C . CYS A 1 388 ? 45.917 24.880 -34.220 1.00 92.69 388 CYS A C 1
ATOM 3066 O O . CYS A 1 388 ? 45.701 24.799 -35.428 1.00 92.69 388 CYS A O 1
ATOM 3068 N N . LYS A 1 389 ? 46.257 26.043 -33.638 1.00 91.94 389 LYS A N 1
ATOM 3069 C CA . LYS A 1 389 ? 46.397 27.299 -34.401 1.00 91.94 389 LYS A CA 1
ATOM 3070 C C . LYS A 1 389 ? 47.505 27.230 -35.453 1.00 91.94 389 LYS A C 1
ATOM 3072 O O . LYS A 1 389 ? 47.348 27.832 -36.511 1.00 91.94 389 LYS A O 1
ATOM 3077 N N . MET A 1 390 ? 48.608 26.522 -35.187 1.00 89.62 390 MET A N 1
ATOM 3078 C CA . MET A 1 390 ? 49.684 26.337 -36.174 1.00 89.62 390 MET A CA 1
ATOM 3079 C C . MET A 1 390 ? 49.209 25.578 -37.422 1.00 89.62 390 MET A C 1
ATOM 3081 O O . MET A 1 390 ? 49.685 25.865 -38.517 1.00 89.62 390 MET A O 1
ATOM 3085 N N . ASP A 1 391 ? 48.235 24.678 -37.267 1.00 85.94 391 ASP A N 1
ATOM 3086 C CA . ASP A 1 391 ? 47.604 23.911 -38.352 1.00 85.94 391 ASP A CA 1
ATOM 3087 C C . ASP A 1 391 ? 46.387 24.635 -38.991 1.00 85.94 391 ASP A C 1
ATOM 3089 O O . ASP A 1 391 ? 45.600 24.015 -39.718 1.00 85.94 391 ASP A O 1
ATOM 3093 N N . ASP A 1 392 ? 46.222 25.943 -38.734 1.00 88.75 392 ASP A N 1
ATOM 3094 C CA . ASP A 1 392 ? 45.050 26.753 -39.126 1.00 88.75 392 ASP A CA 1
ATOM 3095 C C . ASP A 1 392 ? 43.724 26.120 -38.656 1.00 88.75 392 ASP A C 1
ATOM 3097 O O . ASP A 1 392 ? 42.710 26.064 -39.357 1.00 88.75 392 ASP A O 1
ATOM 3101 N N . ALA A 1 393 ? 43.763 25.567 -37.444 1.00 91.38 393 ALA A N 1
ATOM 3102 C CA . ALA A 1 393 ? 42.664 24.893 -36.776 1.00 91.38 393 ALA A CA 1
ATOM 3103 C C . ALA A 1 393 ? 42.446 25.470 -35.369 1.00 91.38 393 ALA A C 1
ATOM 3105 O O . ALA A 1 393 ? 43.194 26.310 -34.864 1.00 91.38 393 ALA A O 1
ATOM 3106 N N . LYS A 1 394 ? 41.384 25.019 -34.708 1.00 93.50 394 LYS A N 1
ATOM 3107 C CA . LYS A 1 394 ? 41.097 25.309 -33.297 1.00 93.50 394 LYS A CA 1
ATOM 3108 C C . LYS A 1 394 ? 40.875 23.997 -32.555 1.00 93.50 394 LYS A C 1
ATOM 3110 O O . LYS A 1 394 ? 40.716 22.959 -33.190 1.00 93.50 394 LYS A O 1
ATOM 3115 N N . LEU A 1 395 ? 40.860 24.025 -31.225 1.00 94.50 395 LEU A N 1
ATOM 3116 C CA . LEU A 1 395 ? 40.398 22.862 -30.464 1.00 94.50 395 LEU A CA 1
ATOM 3117 C C . LEU A 1 395 ? 38.930 22.569 -30.801 1.00 94.50 395 LEU A C 1
ATOM 3119 O O . LEU A 1 395 ? 38.139 23.497 -30.968 1.00 94.50 395 LEU A O 1
ATOM 3123 N N . ALA A 1 396 ? 38.593 21.286 -30.917 1.00 94.12 396 ALA A N 1
ATOM 3124 C CA . ALA A 1 396 ? 37.298 20.847 -31.422 1.00 94.12 396 ALA A CA 1
ATOM 3125 C C . ALA A 1 396 ? 36.127 21.287 -30.539 1.00 94.12 396 ALA A C 1
ATOM 3127 O O . ALA A 1 396 ? 36.203 21.176 -29.311 1.00 94.12 396 ALA A O 1
ATOM 3128 N N . SER A 1 397 ? 35.049 21.728 -31.190 1.00 92.81 397 SER A N 1
ATOM 3129 C CA . SER A 1 397 ? 33.734 21.942 -30.593 1.00 92.81 397 SER A CA 1
ATOM 3130 C C . SER A 1 397 ? 32.755 20.851 -31.040 1.00 92.81 397 SER A C 1
ATOM 3132 O O . SER A 1 397 ? 32.834 20.353 -32.165 1.00 92.81 397 SER A O 1
ATOM 3134 N N . LEU A 1 398 ? 31.897 20.408 -30.117 1.00 90.75 398 LEU A N 1
ATOM 3135 C CA . LEU A 1 398 ? 30.993 19.262 -30.281 1.00 90.75 398 LEU A CA 1
ATOM 3136 C C . LEU A 1 398 ? 29.569 19.721 -29.949 1.00 90.75 398 LEU A C 1
ATOM 3138 O O . LEU A 1 398 ? 29.318 20.162 -28.828 1.00 90.75 398 LEU A O 1
ATOM 3142 N N . HIS A 1 399 ? 28.648 19.635 -30.909 1.00 86.25 399 HIS A N 1
ATOM 3143 C CA . HIS A 1 399 ? 27.350 20.329 -30.864 1.00 86.25 399 HIS A CA 1
ATOM 3144 C C . HIS A 1 399 ? 26.146 19.398 -31.002 1.00 86.25 399 HIS A C 1
ATOM 3146 O O . HIS A 1 399 ? 25.003 19.844 -30.950 1.00 86.25 399 HIS A O 1
ATOM 3152 N N . SER A 1 400 ? 26.367 18.100 -31.181 1.00 79.75 400 SER A N 1
ATOM 3153 C CA . SER A 1 400 ? 25.287 17.138 -31.366 1.00 79.75 400 SER A CA 1
ATOM 3154 C C . SER A 1 400 ? 25.691 15.727 -30.954 1.00 79.75 400 SER A C 1
ATOM 3156 O O . SER A 1 400 ? 26.873 15.393 -30.862 1.00 79.75 400 SER A O 1
ATOM 3158 N N . LEU A 1 401 ? 24.690 14.864 -30.763 1.00 76.62 401 LEU A N 1
ATOM 3159 C CA . LEU A 1 401 ? 24.931 13.434 -30.572 1.00 76.62 401 LEU A CA 1
ATOM 3160 C C . LEU A 1 401 ? 25.602 12.790 -31.791 1.00 76.62 401 LEU A C 1
ATOM 3162 O O . LEU A 1 401 ? 26.424 11.899 -31.613 1.00 76.62 401 LEU A O 1
ATOM 3166 N N . ASP A 1 402 ? 25.344 13.291 -32.999 1.00 74.94 402 ASP A N 1
ATOM 3167 C CA . ASP A 1 402 ? 26.018 12.832 -34.218 1.00 74.94 402 ASP A CA 1
ATOM 3168 C C . ASP A 1 402 ? 27.535 13.101 -34.175 1.00 74.94 402 ASP A C 1
ATOM 3170 O O . ASP A 1 402 ? 28.322 12.340 -34.734 1.00 74.94 402 ASP A O 1
ATOM 3174 N N . ASP A 1 403 ? 27.977 14.171 -33.502 1.00 83.38 403 ASP A N 1
ATOM 3175 C CA . ASP A 1 403 ? 29.410 14.442 -33.324 1.00 83.38 403 ASP A CA 1
ATOM 3176 C C . ASP A 1 403 ? 30.045 13.426 -32.369 1.00 83.38 403 ASP A C 1
ATOM 3178 O O . ASP A 1 403 ? 31.179 13.002 -32.579 1.00 83.38 403 ASP A O 1
ATOM 3182 N N . ILE A 1 404 ? 29.303 12.983 -31.350 1.00 84.44 404 ILE A N 1
ATOM 3183 C CA . ILE A 1 404 ? 29.743 11.919 -30.438 1.00 84.44 404 ILE A CA 1
ATOM 3184 C C . ILE A 1 404 ? 29.817 10.569 -31.169 1.00 84.44 404 ILE A C 1
ATOM 3186 O O . ILE A 1 404 ? 30.778 9.823 -30.981 1.00 84.44 404 ILE A O 1
ATOM 3190 N N . GLU A 1 405 ? 28.861 10.273 -32.053 1.00 78.25 405 GLU A N 1
ATOM 3191 C CA . GLU A 1 405 ? 28.913 9.088 -32.921 1.00 78.25 405 GLU A CA 1
ATOM 3192 C C . GLU A 1 405 ? 30.134 9.122 -33.853 1.00 78.25 405 GLU A C 1
ATOM 3194 O O . GLU A 1 405 ? 30.824 8.113 -34.024 1.00 78.25 405 GLU A O 1
ATOM 3199 N N . MET A 1 406 ? 30.453 10.292 -34.413 1.00 84.25 406 MET A N 1
ATOM 3200 C CA . MET A 1 406 ? 31.654 10.493 -35.223 1.00 84.25 406 MET A CA 1
ATOM 3201 C C . MET A 1 406 ? 32.932 10.222 -34.432 1.00 84.25 406 MET A C 1
ATOM 3203 O O . MET A 1 406 ? 33.824 9.550 -34.966 1.00 84.25 406 MET A O 1
ATOM 3207 N N . LEU A 1 407 ? 33.009 10.696 -33.181 1.00 83.44 407 LEU A N 1
ATOM 3208 C CA . LEU A 1 407 ? 34.130 10.405 -32.289 1.00 83.44 407 LEU A CA 1
ATOM 3209 C C . LEU A 1 407 ? 34.273 8.904 -32.081 1.00 83.44 407 LEU A C 1
ATOM 3211 O O . LEU A 1 407 ? 35.358 8.389 -32.307 1.00 83.44 407 LEU A O 1
ATOM 3215 N N . HIS A 1 408 ? 33.189 8.210 -31.735 1.00 78.75 408 HIS A N 1
ATOM 3216 C CA . HIS A 1 408 ? 33.196 6.764 -31.520 1.00 78.75 408 HIS A CA 1
ATOM 3217 C C . HIS A 1 408 ? 33.593 5.968 -32.776 1.00 78.75 408 HIS A C 1
ATOM 3219 O O . HIS A 1 408 ? 34.329 4.991 -32.685 1.00 78.75 408 HIS A O 1
ATOM 3225 N N . THR A 1 409 ? 33.120 6.383 -33.955 1.00 75.19 409 THR A N 1
ATOM 3226 C CA . THR A 1 409 ? 33.298 5.627 -35.207 1.00 75.19 409 THR A CA 1
ATOM 3227 C C . THR A 1 409 ? 34.683 5.820 -35.828 1.00 75.19 409 THR A C 1
ATOM 3229 O O . THR A 1 409 ? 35.248 4.884 -36.389 1.00 75.19 409 THR A O 1
ATOM 3232 N N . ASN A 1 410 ? 35.232 7.038 -35.771 1.00 79.69 410 ASN A N 1
ATOM 3233 C CA . ASN A 1 410 ? 36.461 7.392 -36.494 1.00 79.69 410 ASN A CA 1
ATOM 3234 C C . ASN A 1 410 ? 37.687 7.529 -35.586 1.00 79.69 410 ASN A C 1
ATOM 3236 O O . ASN A 1 410 ? 38.819 7.522 -36.075 1.00 79.69 410 ASN A O 1
ATOM 3240 N N . PHE A 1 411 ? 37.480 7.679 -34.278 1.00 78.69 411 PHE A N 1
ATOM 3241 C CA . PHE A 1 411 ? 38.527 7.965 -33.310 1.00 78.69 411 PHE A CA 1
ATOM 3242 C C . PHE A 1 411 ? 38.418 6.989 -32.119 1.00 78.69 411 PHE A C 1
ATOM 3244 O O . PHE A 1 411 ? 37.338 6.563 -31.744 1.00 78.69 411 PHE A O 1
ATOM 3251 N N . HIS A 1 412 ? 39.553 6.614 -31.517 1.00 70.75 412 HIS A N 1
ATOM 3252 C CA . HIS A 1 412 ? 39.625 5.739 -30.322 1.00 70.75 412 HIS A CA 1
ATOM 3253 C C . HIS A 1 412 ? 39.286 4.252 -30.511 1.00 70.75 412 HIS A C 1
ATOM 3255 O O . HIS A 1 412 ? 38.447 3.697 -29.811 1.00 70.75 412 HIS A O 1
ATOM 3261 N N . GLY A 1 413 ? 40.069 3.547 -31.335 1.00 60.50 413 GLY A N 1
ATOM 3262 C CA . GLY A 1 413 ? 40.149 2.079 -31.236 1.00 60.50 413 GLY A CA 1
ATOM 3263 C C . GLY A 1 413 ? 40.699 1.571 -29.884 1.00 60.50 413 GLY A C 1
ATOM 3264 O O . GLY A 1 413 ? 40.486 0.414 -29.537 1.00 60.50 413 GLY A O 1
ATOM 3265 N N . ASP A 1 414 ? 41.389 2.432 -29.118 1.00 59.28 414 ASP A N 1
ATOM 3266 C CA . ASP A 1 414 ? 41.847 2.193 -27.740 1.00 59.28 414 ASP A CA 1
ATOM 3267 C C . ASP A 1 414 ? 41.061 3.102 -26.772 1.00 59.28 414 ASP A C 1
ATOM 3269 O O . ASP A 1 414 ? 41.249 4.323 -26.738 1.00 59.28 414 ASP A O 1
ATOM 3273 N N . LEU A 1 415 ? 40.151 2.494 -26.006 1.00 61.31 415 LEU A N 1
ATOM 3274 C CA . LEU A 1 415 ? 39.100 3.144 -25.209 1.00 61.31 415 LEU A CA 1
ATOM 3275 C C . LEU A 1 415 ? 39.616 3.996 -24.027 1.00 61.31 415 LEU A C 1
ATOM 3277 O O . LEU A 1 415 ? 38.828 4.652 -23.362 1.00 61.31 415 LEU A O 1
ATOM 3281 N N . LYS A 1 416 ? 40.919 4.028 -23.719 1.00 68.94 416 LYS A N 1
ATOM 3282 C CA . LYS A 1 416 ? 41.435 4.679 -22.489 1.00 68.94 416 LYS A CA 1
ATOM 3283 C C . LYS A 1 416 ? 42.005 6.089 -22.667 1.00 68.94 416 LYS A C 1
ATOM 3285 O O . LYS A 1 416 ? 42.540 6.658 -21.715 1.00 68.94 416 LYS A O 1
ATOM 3290 N N . THR A 1 417 ? 41.943 6.663 -23.865 1.00 80.19 417 THR A N 1
ATOM 3291 C CA . THR A 1 417 ? 42.578 7.963 -24.140 1.00 80.19 417 THR A CA 1
ATOM 3292 C C . THR A 1 417 ? 41.724 9.125 -23.628 1.00 80.19 417 THR A C 1
ATOM 3294 O O . THR A 1 417 ? 40.554 9.235 -23.969 1.00 80.19 417 THR A O 1
ATOM 3297 N N . GLU A 1 418 ? 42.307 10.031 -22.846 1.00 88.38 418 GLU A N 1
ATOM 3298 C CA . GLU A 1 418 ? 41.655 11.274 -22.411 1.00 88.38 418 GLU A CA 1
ATOM 3299 C C . GLU A 1 418 ? 42.082 12.429 -23.328 1.00 88.38 418 GLU A C 1
ATOM 3301 O O . GLU A 1 418 ? 43.283 12.614 -23.567 1.00 88.38 418 GLU A O 1
ATOM 3306 N N . VAL A 1 419 ? 41.119 13.202 -23.841 1.00 91.69 419 VAL A N 1
ATOM 3307 C CA . VAL A 1 419 ? 41.355 14.153 -24.941 1.00 91.69 419 VAL A CA 1
ATOM 3308 C C . VAL A 1 419 ? 40.800 15.540 -24.636 1.00 91.69 419 VAL A C 1
ATOM 3310 O O . VAL A 1 419 ? 39.600 15.708 -24.430 1.00 91.69 419 VAL A O 1
ATOM 3313 N N . TRP A 1 420 ? 41.667 16.549 -24.670 1.00 94.81 420 TRP A N 1
ATOM 3314 C CA . TRP A 1 420 ? 41.298 17.957 -24.598 1.00 94.81 420 TRP A CA 1
ATOM 3315 C C . TRP A 1 420 ? 40.434 18.379 -25.791 1.00 94.81 420 TRP A C 1
ATOM 3317 O O . TRP A 1 420 ? 40.781 18.139 -26.952 1.00 94.81 420 TRP A O 1
ATOM 3327 N N . ILE A 1 421 ? 39.341 19.072 -25.475 1.00 95.00 421 ILE A N 1
ATOM 3328 C CA . ILE A 1 421 ? 38.452 19.752 -26.422 1.00 95.00 421 ILE A CA 1
ATOM 3329 C C . ILE A 1 421 ? 38.440 21.252 -26.143 1.00 95.00 421 ILE A C 1
ATOM 3331 O O . ILE A 1 421 ? 38.995 21.714 -25.148 1.00 95.00 421 ILE A O 1
ATOM 3335 N N . GLY A 1 422 ? 37.824 22.025 -27.034 1.00 94.31 422 GLY A N 1
ATOM 3336 C CA . GLY A 1 422 ? 37.827 23.484 -26.979 1.00 94.31 422 GLY A CA 1
ATOM 3337 C C . GLY A 1 422 ? 36.847 24.095 -25.982 1.00 94.31 422 GLY A C 1
ATOM 3338 O O . GLY A 1 422 ? 36.501 25.255 -26.165 1.00 94.31 422 GLY A O 1
ATOM 3339 N N . LEU A 1 423 ? 36.345 23.347 -24.995 1.00 95.06 423 LEU A N 1
ATOM 3340 C CA . LEU A 1 423 ? 35.425 23.865 -23.980 1.00 95.06 423 LEU A CA 1
ATOM 3341 C C . LEU A 1 423 ? 36.216 24.213 -22.714 1.00 95.06 423 LEU A C 1
ATOM 3343 O O . LEU A 1 423 ? 37.012 23.408 -22.218 1.00 95.06 423 LEU A O 1
ATOM 3347 N N . TRP A 1 424 ? 35.989 25.408 -22.181 1.00 92.94 424 TRP A N 1
ATOM 3348 C CA . TRP A 1 424 ? 36.523 25.828 -20.887 1.00 92.94 424 TRP A CA 1
ATOM 3349 C C . TRP A 1 424 ? 35.424 26.454 -20.029 1.00 92.94 424 TRP A C 1
ATOM 3351 O O . TRP A 1 424 ? 34.409 26.915 -20.548 1.00 92.94 424 TRP A O 1
ATOM 3361 N N . GLY A 1 425 ? 35.614 26.455 -18.714 1.00 91.44 425 GLY A N 1
ATOM 3362 C CA . GLY A 1 425 ? 34.727 27.059 -17.726 1.00 91.44 425 GLY A CA 1
ATOM 3363 C C . GLY A 1 425 ? 35.435 28.168 -16.957 1.00 91.44 425 GLY A C 1
ATOM 3364 O O . GLY A 1 425 ? 36.528 27.968 -16.422 1.00 91.44 425 GLY A O 1
ATOM 3365 N N . ASN A 1 426 ? 34.805 29.338 -16.870 1.00 89.81 426 ASN A N 1
ATOM 3366 C CA . ASN A 1 426 ? 35.315 30.469 -16.098 1.00 89.81 426 ASN A CA 1
ATOM 3367 C C . ASN A 1 426 ? 34.737 30.441 -14.677 1.00 89.81 426 ASN A C 1
ATOM 3369 O O . ASN A 1 426 ? 33.537 30.630 -14.489 1.00 89.81 426 ASN A O 1
ATOM 3373 N N . GLY A 1 427 ? 35.584 30.257 -13.661 1.00 84.12 427 GLY A N 1
ATOM 3374 C CA . GLY A 1 427 ? 35.148 30.177 -12.266 1.00 84.12 427 GLY A CA 1
ATOM 3375 C C . GLY A 1 427 ? 34.516 31.456 -11.706 1.00 84.12 427 GLY A C 1
ATOM 3376 O O . GLY A 1 427 ? 33.709 31.378 -10.783 1.00 84.12 427 GLY A O 1
ATOM 3377 N N . SER A 1 428 ? 34.819 32.634 -12.260 1.00 84.00 428 SER A N 1
ATOM 3378 C CA . SER A 1 428 ? 34.219 33.900 -11.807 1.00 84.00 428 SER A CA 1
ATOM 3379 C C . SER A 1 428 ? 32.780 34.080 -12.302 1.00 84.00 428 SER A C 1
ATOM 3381 O O . SER A 1 428 ? 31.969 34.680 -11.602 1.00 84.00 428 SER A O 1
ATOM 3383 N N . THR A 1 429 ? 32.447 33.565 -13.490 1.00 86.19 429 THR A N 1
ATOM 3384 C CA . THR A 1 429 ? 31.095 33.663 -14.074 1.00 86.19 429 THR A CA 1
ATOM 3385 C C . THR A 1 429 ? 30.303 32.361 -13.987 1.00 86.19 429 THR A C 1
ATOM 3387 O O . THR A 1 429 ? 29.092 32.391 -14.162 1.00 86.19 429 THR A O 1
ATOM 3390 N N . SER A 1 430 ? 30.958 31.230 -13.706 1.00 87.56 430 SER A N 1
ATOM 3391 C CA . SER A 1 430 ? 30.384 29.874 -13.775 1.00 87.56 430 SER A CA 1
ATOM 3392 C C . SER A 1 430 ? 29.812 29.505 -15.155 1.00 87.56 430 SER A C 1
ATOM 3394 O O . SER A 1 430 ? 28.905 28.679 -15.253 1.00 87.56 430 SER A O 1
ATOM 3396 N N . VAL A 1 431 ? 30.325 30.136 -16.218 1.00 91.12 431 VAL A N 1
ATOM 3397 C CA . VAL A 1 431 ? 29.904 29.921 -17.612 1.00 91.12 431 VAL A CA 1
ATOM 3398 C C . VAL A 1 431 ? 30.947 29.088 -18.349 1.00 91.12 431 VAL A C 1
ATOM 3400 O O . VAL A 1 431 ? 32.149 29.350 -18.230 1.00 91.12 431 VAL A O 1
ATOM 3403 N N . PHE A 1 432 ? 30.470 28.128 -19.136 1.00 93.25 432 PHE A N 1
ATOM 3404 C CA . PHE A 1 432 ? 31.249 27.365 -20.099 1.00 93.25 432 PHE A CA 1
ATOM 3405 C C . PHE A 1 432 ? 31.085 27.947 -21.503 1.00 93.25 432 PHE A C 1
ATOM 3407 O O . PHE A 1 432 ? 29.974 28.253 -21.933 1.00 93.25 432 PHE A O 1
ATOM 3414 N N . GLU A 1 433 ? 32.189 28.099 -22.226 1.00 92.69 433 GLU A N 1
ATOM 3415 C CA . GLU A 1 433 ? 32.189 28.631 -23.589 1.00 92.69 433 GLU A CA 1
ATOM 3416 C C . GLU A 1 433 ? 33.223 27.906 -24.459 1.00 92.69 433 GLU A C 1
ATOM 3418 O O . GLU A 1 433 ? 34.267 27.458 -23.973 1.00 92.69 433 GLU A O 1
ATOM 3423 N N . TRP A 1 434 ? 32.928 27.791 -25.754 1.00 93.50 434 TRP A N 1
ATOM 3424 C CA . TRP A 1 434 ? 33.862 27.227 -26.721 1.00 93.50 434 TRP A CA 1
ATOM 3425 C C . TRP A 1 434 ? 34.923 28.257 -27.133 1.00 93.50 434 TRP A C 1
ATOM 3427 O O . TRP A 1 434 ? 34.640 29.445 -27.324 1.00 93.50 434 TRP A O 1
ATOM 3437 N N . VAL A 1 435 ? 36.157 27.798 -27.344 1.00 91.31 435 VAL A N 1
ATOM 3438 C CA . VAL A 1 435 ? 37.291 28.627 -27.792 1.00 91.31 435 VAL A CA 1
ATOM 3439 C C . VAL A 1 435 ? 37.049 29.240 -29.177 1.00 91.31 435 VAL A C 1
ATOM 3441 O O . VAL A 1 435 ? 37.537 30.329 -29.483 1.00 91.31 435 VAL A O 1
ATOM 3444 N N . ASP A 1 436 ? 36.280 28.565 -30.028 1.00 88.25 436 ASP A N 1
ATOM 3445 C CA . ASP A 1 436 ? 35.893 29.060 -31.349 1.00 88.25 436 ASP A CA 1
ATOM 3446 C C . ASP A 1 436 ? 34.761 30.102 -31.320 1.00 88.25 436 ASP A C 1
ATOM 3448 O O . ASP A 1 436 ? 34.491 30.699 -32.364 1.00 88.25 436 ASP A O 1
ATOM 3452 N N . LYS A 1 437 ? 34.185 30.370 -30.137 1.00 88.94 437 LYS A N 1
ATOM 3453 C CA . LYS A 1 437 ? 33.028 31.244 -29.891 1.00 88.94 437 LYS A CA 1
ATOM 3454 C C . LYS A 1 437 ? 31.716 30.751 -30.507 1.00 88.94 437 LYS A C 1
ATOM 3456 O O . LYS A 1 437 ? 30.772 31.533 -30.617 1.00 88.94 437 LYS A O 1
ATOM 3461 N N . ALA A 1 438 ? 31.627 29.467 -30.855 1.00 88.25 438 ALA A N 1
ATOM 3462 C CA . ALA A 1 438 ? 30.352 28.830 -31.144 1.00 88.25 438 ALA A CA 1
ATOM 3463 C C . ALA A 1 438 ? 29.474 28.797 -29.874 1.00 88.25 438 ALA A C 1
ATOM 3465 O O . ALA A 1 438 ? 29.998 28.638 -28.764 1.00 88.25 438 ALA A O 1
ATOM 3466 N N . PRO A 1 439 ? 28.144 28.950 -30.000 1.00 87.62 439 PRO A N 1
ATOM 3467 C CA . PRO A 1 439 ? 27.243 28.794 -28.865 1.00 87.62 439 PRO A CA 1
ATOM 3468 C C . PRO A 1 439 ? 27.291 27.352 -28.346 1.00 87.62 439 PRO A C 1
ATOM 3470 O O . PRO A 1 439 ? 27.397 26.403 -29.121 1.00 87.62 439 PRO A O 1
ATOM 3473 N N . VAL A 1 440 ? 27.198 27.178 -27.028 1.00 89.19 440 VAL A N 1
ATOM 3474 C CA . VAL A 1 440 ? 27.076 25.847 -26.421 1.00 89.19 440 VAL A CA 1
ATOM 3475 C C . VAL A 1 440 ? 25.643 25.370 -26.640 1.00 89.19 440 VAL A C 1
ATOM 3477 O O . VAL A 1 440 ? 24.739 25.784 -25.925 1.00 89.19 440 VAL A O 1
ATOM 3480 N N . SER A 1 441 ? 25.436 24.551 -27.669 1.00 85.88 441 SER A N 1
ATOM 3481 C CA . SER A 1 441 ? 24.122 24.014 -28.060 1.00 85.88 441 SER A CA 1
ATOM 3482 C C . SER A 1 441 ? 23.865 22.593 -27.543 1.00 85.88 441 SER A C 1
ATOM 3484 O O . SER A 1 441 ? 22.731 22.124 -27.555 1.00 85.88 441 SER A O 1
ATOM 3486 N N . PHE A 1 442 ? 24.907 21.921 -27.047 1.00 87.75 442 PHE A N 1
ATOM 3487 C CA . PHE A 1 442 ? 24.869 20.546 -26.563 1.00 87.75 442 PHE A CA 1
ATOM 3488 C C . PHE A 1 442 ? 25.878 20.352 -25.430 1.00 87.75 442 PHE A C 1
ATOM 3490 O O . PHE A 1 442 ? 26.938 20.981 -25.412 1.00 87.75 442 PHE A O 1
ATOM 3497 N N . THR A 1 443 ? 25.553 19.466 -24.490 1.00 90.00 443 THR A N 1
ATOM 3498 C CA . THR A 1 443 ? 26.450 19.062 -23.404 1.00 90.00 443 THR A CA 1
ATOM 3499 C C . THR A 1 443 ? 26.371 17.565 -23.164 1.00 90.00 443 THR A C 1
ATOM 3501 O O . THR A 1 443 ? 25.275 17.012 -23.154 1.00 90.00 443 THR A O 1
ATOM 3504 N N . TYR A 1 444 ? 27.516 16.927 -22.919 1.00 89.44 444 TYR A N 1
ATOM 3505 C CA . TYR A 1 444 ? 27.600 15.487 -22.656 1.00 89.44 444 TYR A CA 1
ATOM 3506 C C . TYR A 1 444 ? 28.475 15.196 -21.435 1.00 89.44 444 TYR A C 1
ATOM 3508 O O . TYR A 1 444 ? 29.492 14.512 -21.517 1.00 89.44 444 TYR A O 1
ATOM 3516 N N . TRP A 1 445 ? 28.126 15.806 -20.301 1.00 91.56 445 TRP A N 1
ATOM 3517 C CA . TRP A 1 445 ? 28.886 15.711 -19.056 1.00 91.56 445 TRP A CA 1
ATOM 3518 C C . TRP A 1 445 ? 28.983 14.269 -18.544 1.00 91.56 445 TRP A C 1
ATOM 3520 O O . TRP A 1 445 ? 28.036 13.494 -18.643 1.00 91.56 445 TRP A O 1
ATOM 3530 N N . ALA A 1 446 ? 30.136 13.916 -17.981 1.00 87.44 446 ALA A N 1
ATOM 3531 C CA . ALA A 1 446 ? 30.339 12.673 -17.251 1.00 87.44 446 ALA A CA 1
ATOM 3532 C C . ALA A 1 446 ? 29.648 12.730 -15.886 1.00 87.44 446 ALA A C 1
ATOM 3534 O O . ALA A 1 446 ? 29.320 13.807 -15.387 1.00 87.44 446 ALA A O 1
ATOM 3535 N N . ARG A 1 447 ? 29.466 11.569 -15.261 1.00 79.12 447 ARG A N 1
ATOM 3536 C CA . ARG A 1 447 ? 28.801 11.434 -13.960 1.00 79.12 447 ARG A CA 1
ATOM 3537 C C . ARG A 1 447 ? 29.334 12.442 -12.930 1.00 79.12 447 ARG A C 1
ATOM 3539 O O . ARG A 1 447 ? 30.546 12.628 -12.791 1.00 79.12 447 ARG A O 1
ATOM 3546 N N . ALA A 1 448 ? 28.418 13.106 -12.227 1.00 77.44 448 ALA A N 1
ATOM 3547 C CA . ALA A 1 448 ? 28.681 14.177 -11.261 1.00 77.44 448 ALA A CA 1
ATOM 3548 C C . ALA A 1 448 ? 29.466 15.406 -11.792 1.00 77.44 448 ALA A C 1
ATOM 3550 O O . ALA A 1 448 ? 29.951 16.215 -10.999 1.00 77.44 448 ALA A O 1
ATOM 3551 N N . GLN A 1 449 ? 29.590 15.584 -13.113 1.00 87.44 449 GLN A N 1
ATOM 3552 C CA . GLN A 1 449 ? 30.170 16.774 -13.751 1.00 87.44 449 GLN A CA 1
ATOM 3553 C C . GLN A 1 449 ? 29.064 17.717 -14.270 1.00 87.44 449 GLN A C 1
ATOM 3555 O O . GLN A 1 449 ? 27.970 17.244 -14.582 1.00 87.44 449 GLN A O 1
ATOM 3560 N N . PRO A 1 450 ? 29.329 19.031 -14.397 1.00 88.75 450 PRO A N 1
ATOM 3561 C CA . PRO A 1 450 ? 30.536 19.729 -13.961 1.00 88.75 450 PRO A CA 1
ATOM 3562 C C . PRO A 1 450 ? 30.519 20.019 -12.444 1.00 88.75 450 PRO A C 1
ATOM 3564 O O . PRO A 1 450 ? 29.461 20.328 -11.892 1.00 88.75 450 PRO A O 1
ATOM 3567 N N . PRO A 1 451 ? 31.674 19.970 -11.757 1.00 84.94 451 PRO A N 1
ATOM 3568 C CA . PRO A 1 451 ? 31.782 20.323 -10.345 1.00 84.94 451 PRO A CA 1
ATOM 3569 C C . PRO A 1 451 ? 31.677 21.844 -10.129 1.00 84.94 451 PRO A C 1
ATOM 3571 O O . PRO A 1 451 ? 31.801 22.619 -11.085 1.00 84.94 451 PRO A O 1
ATOM 3574 N N . PRO A 1 452 ? 31.526 22.302 -8.870 1.00 82.62 452 PRO A N 1
ATOM 3575 C CA . PRO A 1 452 ? 31.700 23.710 -8.528 1.00 82.62 452 PRO A CA 1
ATOM 3576 C C . PRO A 1 452 ? 33.068 24.221 -9.004 1.00 82.62 452 PRO A C 1
ATOM 3578 O O . PRO A 1 452 ? 34.109 23.704 -8.594 1.00 82.62 452 PRO A O 1
ATOM 3581 N N . LEU A 1 453 ? 33.072 25.232 -9.878 1.00 82.75 453 LEU A N 1
ATOM 3582 C CA . LEU A 1 453 ? 34.308 25.822 -10.391 1.00 82.75 453 LEU A CA 1
ATOM 3583 C C . LEU A 1 453 ? 34.990 26.664 -9.308 1.00 82.75 453 LEU A C 1
ATOM 3585 O O . LEU A 1 453 ? 34.343 27.443 -8.604 1.00 82.75 453 LEU A O 1
ATOM 3589 N N . LEU A 1 454 ? 36.313 26.535 -9.191 1.00 77.19 454 LEU A N 1
ATOM 3590 C CA . LEU A 1 454 ? 37.089 27.316 -8.231 1.00 77.19 454 LEU A CA 1
ATOM 3591 C C . LEU A 1 454 ? 37.071 28.811 -8.618 1.00 77.19 454 LEU A C 1
ATOM 3593 O O . LEU A 1 454 ? 37.318 29.140 -9.785 1.00 77.19 454 LEU A O 1
ATOM 3597 N N . PRO A 1 455 ? 36.822 29.738 -7.673 1.00 77.75 455 PRO A N 1
ATOM 3598 C CA . PRO A 1 455 ? 36.764 31.167 -7.972 1.00 77.75 455 PRO A CA 1
ATOM 3599 C C . PRO A 1 455 ? 38.051 31.675 -8.633 1.00 77.75 455 PRO A C 1
ATOM 3601 O O . PRO A 1 455 ? 39.146 31.331 -8.196 1.00 77.75 455 PRO A O 1
ATOM 3604 N N . ASN A 1 456 ? 37.925 32.533 -9.652 1.00 78.75 456 ASN A N 1
ATOM 3605 C CA . ASN A 1 456 ? 39.048 33.147 -10.381 1.00 78.75 456 ASN A CA 1
ATOM 3606 C C . ASN A 1 456 ? 40.023 32.151 -11.042 1.00 78.75 456 ASN A C 1
ATOM 3608 O O . ASN A 1 456 ? 41.180 32.493 -11.285 1.00 78.75 456 ASN A O 1
ATOM 3612 N N . THR A 1 457 ? 39.563 30.937 -11.354 1.00 83.75 457 THR A N 1
ATOM 3613 C CA . THR A 1 457 ? 40.332 29.947 -12.121 1.00 83.75 457 THR A CA 1
ATOM 3614 C C . THR A 1 457 ? 39.656 29.646 -13.454 1.00 83.75 457 THR A C 1
ATOM 3616 O O . THR A 1 457 ? 38.427 29.697 -13.573 1.00 83.75 457 THR A O 1
ATOM 3619 N N . ILE A 1 458 ? 40.465 29.332 -14.464 1.00 86.62 458 ILE A N 1
ATOM 3620 C CA . ILE A 1 458 ? 39.993 28.753 -15.722 1.00 86.62 458 ILE A CA 1
ATOM 3621 C C . ILE A 1 458 ? 40.093 27.241 -15.565 1.00 86.62 458 ILE A C 1
ATOM 3623 O O . ILE A 1 458 ? 41.139 26.729 -15.176 1.00 86.62 458 ILE A O 1
ATOM 3627 N N . ASN A 1 459 ? 39.000 26.540 -15.842 1.00 90.25 459 ASN A N 1
ATOM 3628 C CA . ASN A 1 459 ? 38.941 25.087 -15.789 1.00 90.25 459 ASN A CA 1
ATOM 3629 C C . ASN A 1 459 ? 38.706 24.555 -17.200 1.00 90.25 459 ASN A C 1
ATOM 3631 O O . ASN A 1 459 ? 37.891 25.100 -17.941 1.00 90.25 459 ASN A O 1
ATOM 3635 N N . CYS A 1 460 ? 39.403 23.494 -17.576 1.00 94.00 460 CYS A N 1
ATOM 3636 C CA . CYS A 1 460 ? 39.397 22.983 -18.938 1.00 94.00 460 CYS A CA 1
ATOM 3637 C C . CYS A 1 460 ? 38.618 21.673 -19.019 1.00 94.00 460 CYS A C 1
ATOM 3639 O O . CYS A 1 460 ? 38.553 20.918 -18.047 1.00 94.00 460 CYS A O 1
ATOM 3641 N N . VAL A 1 461 ? 38.031 21.386 -20.180 1.00 94.81 461 VAL A N 1
ATOM 3642 C CA . VAL A 1 461 ? 37.193 20.199 -20.374 1.00 94.81 461 VAL A CA 1
ATOM 3643 C C . VAL A 1 461 ? 37.850 19.223 -21.341 1.00 94.81 461 VAL A C 1
ATOM 3645 O O . VAL A 1 461 ? 38.343 19.602 -22.406 1.00 94.81 461 VAL A O 1
ATOM 3648 N N . TYR A 1 462 ? 37.839 17.948 -20.968 1.00 93.69 462 TYR A N 1
ATOM 3649 C CA . TYR A 1 462 ? 38.276 16.831 -21.801 1.00 93.69 462 TYR A CA 1
ATOM 3650 C C . TYR A 1 462 ? 37.159 15.791 -21.899 1.00 93.69 462 TYR A C 1
ATOM 3652 O O . TYR A 1 462 ? 36.312 15.724 -21.009 1.00 93.69 462 TYR A O 1
ATOM 3660 N N . TYR A 1 463 ? 37.168 14.960 -22.940 1.00 92.44 463 TYR A N 1
ATOM 3661 C CA . TYR A 1 463 ? 36.325 13.763 -22.986 1.00 92.44 463 TYR A CA 1
ATOM 3662 C C . TYR A 1 463 ? 37.140 12.489 -22.745 1.00 92.44 463 TYR A C 1
ATOM 3664 O O . TYR A 1 463 ? 38.339 12.435 -23.044 1.00 92.44 463 TYR A O 1
ATOM 3672 N N . SER A 1 464 ? 36.489 11.467 -22.185 1.00 85.38 464 SER A N 1
ATOM 3673 C CA . SER A 1 464 ? 37.054 10.121 -22.042 1.00 85.38 464 SER A CA 1
ATOM 3674 C C . SER A 1 464 ? 36.839 9.305 -23.318 1.00 85.38 464 SER A C 1
ATOM 3676 O O . SER A 1 464 ? 35.748 9.312 -23.871 1.00 85.38 464 SER A O 1
ATOM 3678 N N . GLY A 1 465 ? 37.845 8.571 -23.790 1.00 72.69 465 GLY A N 1
ATOM 3679 C CA . GLY A 1 465 ? 37.710 7.727 -24.985 1.00 72.69 465 GLY A CA 1
ATOM 3680 C C . GLY A 1 465 ? 36.711 6.572 -24.831 1.00 72.69 465 GLY A C 1
ATOM 3681 O O . GLY A 1 465 ? 36.176 6.101 -25.828 1.00 72.69 465 GLY A O 1
ATOM 3682 N N . GLU A 1 466 ? 36.440 6.132 -23.597 1.00 71.62 466 GLU A N 1
ATOM 3683 C CA . GLU A 1 466 ? 35.580 4.976 -23.306 1.00 71.62 466 GLU A CA 1
ATOM 3684 C C . GLU A 1 466 ? 34.099 5.316 -23.483 1.00 71.62 466 GLU A C 1
ATOM 3686 O O . GLU A 1 466 ? 33.355 4.576 -24.123 1.00 71.62 466 GLU A O 1
ATOM 3691 N N . HIS A 1 467 ? 33.681 6.459 -22.935 1.00 74.44 467 HIS A N 1
ATOM 3692 C CA . HIS A 1 467 ? 32.275 6.867 -22.887 1.00 74.44 467 HIS A CA 1
ATOM 3693 C C . HIS A 1 467 ? 31.986 8.137 -23.694 1.00 74.44 467 HIS A C 1
ATOM 3695 O O . HIS A 1 467 ? 30.825 8.497 -23.864 1.00 74.44 467 HIS A O 1
ATOM 3701 N N . HIS A 1 468 ? 33.021 8.836 -24.174 1.00 85.94 468 HIS A N 1
ATOM 3702 C CA . HIS A 1 468 ? 32.960 10.148 -24.842 1.00 85.94 468 HIS A CA 1
ATOM 3703 C C . HIS A 1 468 ? 32.380 11.278 -23.982 1.00 85.94 468 HIS A C 1
ATOM 3705 O O . HIS A 1 468 ? 32.183 12.393 -24.462 1.00 85.94 468 HIS A O 1
ATOM 3711 N N . THR A 1 469 ? 32.148 11.013 -22.696 1.00 87.81 469 THR A N 1
ATOM 3712 C CA . THR A 1 469 ? 31.593 11.953 -21.720 1.00 87.81 469 THR A CA 1
ATOM 3713 C C . THR A 1 469 ? 32.623 12.978 -21.261 1.00 87.81 469 THR A C 1
ATOM 3715 O O . THR A 1 469 ? 33.815 12.678 -21.169 1.00 87.81 469 THR A O 1
ATOM 3718 N N . TRP A 1 470 ? 32.162 14.175 -20.920 1.00 93.12 470 TRP A N 1
ATOM 3719 C CA . TRP A 1 470 ? 32.996 15.340 -20.659 1.00 93.12 470 TRP A CA 1
ATOM 3720 C C . TRP A 1 470 ? 33.276 15.515 -19.170 1.00 93.12 470 TRP A C 1
ATOM 3722 O O . TRP A 1 470 ? 32.368 15.498 -18.345 1.00 93.12 470 TRP A O 1
ATOM 3732 N N . SER A 1 471 ? 34.534 15.731 -18.814 1.00 92.25 471 SER A N 1
ATOM 3733 C CA . SER A 1 471 ? 34.965 15.976 -17.440 1.00 92.25 471 SER A CA 1
ATOM 3734 C C . SER A 1 471 ? 35.763 17.265 -17.341 1.00 92.25 471 SER A C 1
ATOM 3736 O O . SER A 1 471 ? 36.545 17.608 -18.230 1.00 92.25 471 SER A O 1
ATOM 3738 N N . VAL A 1 472 ? 35.586 17.969 -16.227 1.00 91.31 472 VAL A N 1
ATOM 3739 C CA . VAL A 1 472 ? 36.336 19.179 -15.904 1.00 91.31 472 VAL A CA 1
ATOM 3740 C C . VAL A 1 472 ? 37.647 18.788 -15.224 1.00 91.31 472 VAL A C 1
ATOM 3742 O O . VAL A 1 472 ? 37.694 17.911 -14.361 1.00 91.31 472 VAL A O 1
ATOM 3745 N N . SER A 1 473 ? 38.741 19.424 -15.623 1.00 90.50 473 SER A N 1
ATOM 3746 C CA . SER A 1 473 ? 40.067 19.204 -15.055 1.00 90.50 473 SER A CA 1
ATOM 3747 C C . SER A 1 473 ? 40.873 20.496 -15.051 1.00 90.50 473 SER A C 1
ATOM 3749 O O . SER A 1 473 ? 40.606 21.431 -15.805 1.00 90.50 473 SER A O 1
ATOM 3751 N N . ASP A 1 474 ? 41.916 20.498 -14.228 1.00 89.31 474 ASP A N 1
ATOM 3752 C CA . ASP A 1 474 ? 43.010 21.453 -14.331 1.00 89.31 474 ASP A CA 1
ATOM 3753 C C . ASP A 1 474 ? 43.606 21.422 -15.752 1.00 89.31 474 ASP A C 1
ATOM 3755 O O . ASP A 1 474 ? 43.879 20.339 -16.291 1.00 89.31 474 ASP A O 1
ATOM 3759 N N . CYS A 1 475 ? 43.751 22.610 -16.341 1.00 92.12 475 CYS A N 1
ATOM 3760 C CA . CYS A 1 475 ? 44.209 22.870 -17.703 1.00 92.12 475 CYS A CA 1
ATOM 3761 C C . CYS A 1 475 ? 45.663 22.454 -17.952 1.00 92.12 475 CYS A C 1
ATOM 3763 O O . CYS A 1 475 ? 46.032 22.192 -19.100 1.00 92.12 475 CYS A O 1
ATOM 3765 N N . ASP A 1 476 ? 46.472 22.373 -16.892 1.00 91.81 476 ASP A N 1
ATOM 3766 C CA . ASP A 1 476 ? 47.903 22.069 -16.978 1.00 91.81 476 ASP A CA 1
ATOM 3767 C C . ASP A 1 476 ? 48.186 20.560 -17.056 1.00 91.81 476 ASP A C 1
ATOM 3769 O O . ASP A 1 476 ? 49.319 20.139 -17.307 1.00 91.81 476 ASP A O 1
ATOM 3773 N N . LYS A 1 477 ? 47.164 19.708 -16.877 1.00 91.44 477 LYS A N 1
ATOM 3774 C CA . LYS A 1 477 ? 47.344 18.255 -16.979 1.00 91.44 477 LYS A CA 1
ATOM 3775 C C . LYS A 1 477 ? 47.656 17.836 -18.425 1.00 91.44 477 LYS A C 1
ATOM 3777 O O . LYS A 1 477 ? 46.882 18.155 -19.330 1.00 91.44 477 LYS A O 1
ATOM 3782 N N . PRO A 1 478 ? 48.732 17.057 -18.657 1.00 91.19 478 PRO A N 1
ATOM 3783 C CA . PRO A 1 478 ? 49.110 16.632 -19.997 1.00 91.19 478 PRO A CA 1
ATOM 3784 C C . PRO A 1 478 ? 48.141 15.571 -20.535 1.00 91.19 478 PRO A C 1
ATOM 3786 O O . PRO A 1 478 ? 48.075 14.457 -20.009 1.00 91.19 478 PRO A O 1
ATOM 3789 N N . ARG A 1 479 ? 47.408 15.889 -21.608 1.00 91.19 479 ARG A N 1
ATOM 3790 C CA . ARG A 1 479 ? 46.465 14.974 -22.282 1.00 91.19 479 ARG A CA 1
ATOM 3791 C C . ARG A 1 479 ? 46.609 15.050 -23.802 1.00 91.19 479 ARG A C 1
ATOM 3793 O O . ARG A 1 479 ? 47.243 15.968 -24.320 1.00 91.19 479 ARG A O 1
ATOM 3800 N N . ALA A 1 480 ? 46.038 14.075 -24.510 1.00 91.88 480 ALA A N 1
ATOM 3801 C CA . ALA A 1 480 ? 45.861 14.174 -25.958 1.00 91.88 480 ALA A CA 1
ATOM 3802 C C . ALA A 1 480 ? 44.909 15.334 -26.286 1.00 91.88 480 ALA A C 1
ATOM 3804 O O . ALA A 1 480 ? 44.228 15.838 -25.397 1.00 91.88 480 ALA A O 1
ATOM 3805 N N . TYR A 1 481 ? 44.829 15.757 -27.543 1.00 92.94 481 TYR A N 1
ATOM 3806 C CA . TYR A 1 481 ? 43.939 16.850 -27.944 1.00 92.94 481 TYR A CA 1
ATOM 3807 C C . TYR A 1 481 ? 43.372 16.637 -29.347 1.00 92.94 481 TYR A C 1
ATOM 3809 O O . TYR A 1 481 ? 43.959 15.933 -30.174 1.00 92.94 481 TYR A O 1
ATOM 3817 N N . MET A 1 482 ? 42.203 17.229 -29.594 1.00 92.56 482 MET A N 1
ATOM 3818 C CA . MET A 1 482 ? 41.493 17.150 -30.869 1.00 92.56 482 MET A CA 1
ATOM 3819 C C . MET A 1 482 ? 41.404 18.537 -31.503 1.00 92.56 482 MET A C 1
ATOM 3821 O O . MET A 1 482 ? 40.847 19.458 -30.903 1.00 92.56 482 MET A O 1
ATOM 3825 N N . CYS A 1 483 ? 41.903 18.668 -32.731 1.00 93.69 483 CYS A N 1
ATOM 3826 C CA . CYS A 1 483 ? 41.765 19.886 -33.523 1.00 93.69 483 CYS A CA 1
ATOM 3827 C C . CYS A 1 483 ? 40.618 19.756 -34.540 1.00 93.69 483 CYS A C 1
ATOM 3829 O O . CYS A 1 483 ? 40.334 18.667 -35.041 1.00 93.69 483 CYS A O 1
ATOM 3831 N N . MET A 1 484 ? 39.989 20.881 -34.868 1.00 93.50 484 MET A N 1
ATOM 3832 C CA . MET A 1 484 ? 38.887 21.027 -35.818 1.00 93.50 484 MET A CA 1
ATOM 3833 C C . MET A 1 484 ? 39.111 22.265 -36.693 1.00 93.50 484 MET A C 1
ATOM 3835 O O . MET A 1 484 ? 39.536 23.315 -36.202 1.00 93.50 484 MET A O 1
ATOM 3839 N N . ARG A 1 485 ? 38.799 22.162 -37.987 1.00 90.69 485 ARG A N 1
ATOM 3840 C CA . ARG A 1 485 ? 38.818 23.292 -38.934 1.00 90.69 485 ARG A CA 1
ATOM 3841 C C . ARG A 1 485 ? 37.741 23.158 -40.005 1.00 90.69 485 ARG A C 1
ATOM 3843 O O . ARG A 1 485 ? 37.224 22.068 -40.228 1.00 90.69 485 ARG A O 1
ATOM 3850 N N . ASN A 1 486 ? 37.439 24.245 -40.706 1.00 85.94 486 ASN A N 1
ATOM 3851 C CA . ASN A 1 486 ? 36.503 24.224 -41.833 1.00 85.94 486 ASN A CA 1
ATOM 3852 C C . ASN A 1 486 ? 37.102 23.473 -43.034 1.00 85.94 486 ASN A C 1
ATOM 3854 O O . ASN A 1 486 ? 38.288 23.624 -43.337 1.00 85.94 486 ASN A O 1
ATOM 3858 N N . SER A 1 487 ? 36.286 22.696 -43.748 1.00 79.56 487 SER A N 1
ATOM 3859 C CA . SER A 1 487 ? 36.682 22.130 -45.041 1.00 79.56 487 SER A CA 1
ATOM 3860 C C . SER A 1 487 ? 36.662 23.197 -46.139 1.00 79.56 487 SER A C 1
ATOM 3862 O O . SER A 1 487 ? 35.797 24.070 -46.164 1.00 79.56 487 SER A O 1
ATOM 3864 N N . GLN A 1 488 ? 37.612 23.112 -47.075 1.00 70.69 488 GLN A N 1
ATOM 3865 C CA . GLN A 1 488 ? 37.691 24.007 -48.236 1.00 70.69 488 GLN A CA 1
ATOM 3866 C C . GLN A 1 488 ? 36.733 23.599 -49.372 1.00 70.69 488 GLN A C 1
ATOM 3868 O O . GLN A 1 488 ? 36.385 24.440 -50.194 1.00 70.69 488 GLN A O 1
ATOM 3873 N N . ASN A 1 489 ? 36.299 22.332 -49.418 1.00 66.75 489 ASN A N 1
ATOM 3874 C CA . ASN A 1 489 ? 35.488 21.764 -50.500 1.00 66.75 489 ASN A CA 1
ATOM 3875 C C . ASN A 1 489 ? 34.251 21.058 -49.927 1.00 66.75 489 ASN A C 1
ATOM 3877 O O . ASN A 1 489 ? 34.267 19.850 -49.682 1.00 66.75 489 ASN A O 1
ATOM 3881 N N . VAL A 1 490 ? 33.172 21.818 -49.742 1.00 60.12 490 VAL A N 1
ATOM 3882 C CA . VAL A 1 490 ? 31.852 21.300 -49.365 1.00 60.12 490 VAL A CA 1
ATOM 3883 C C . VAL A 1 490 ? 30.990 21.244 -50.627 1.00 60.12 490 VAL A C 1
ATOM 3885 O O . VAL A 1 490 ? 30.588 22.277 -51.156 1.00 60.12 490 VAL A O 1
ATOM 3888 N N . ASN A 1 491 ? 30.749 20.045 -51.160 1.00 61.31 491 ASN A N 1
ATOM 3889 C CA . ASN A 1 491 ? 30.040 19.872 -52.432 1.00 61.31 491 ASN A CA 1
ATOM 3890 C C . ASN A 1 491 ? 28.518 19.801 -52.192 1.00 61.31 491 ASN A C 1
ATOM 3892 O O . ASN A 1 491 ? 27.954 18.720 -52.053 1.00 61.31 491 ASN A O 1
ATOM 3896 N N . GLU A 1 492 ? 27.844 20.954 -52.133 1.00 56.78 492 GLU A N 1
ATOM 3897 C CA . GLU A 1 492 ? 26.415 21.049 -51.765 1.00 56.78 492 GLU A CA 1
ATOM 3898 C C . GLU A 1 492 ? 25.444 20.402 -52.774 1.00 56.78 492 GLU A C 1
ATOM 3900 O O . GLU A 1 492 ? 24.308 20.102 -52.423 1.00 56.78 492 GLU A O 1
ATOM 3905 N N . SER A 1 493 ? 25.868 20.177 -54.024 1.00 55.75 493 SER A N 1
ATOM 3906 C CA . SER A 1 493 ? 25.019 19.627 -55.100 1.00 55.75 493 SER A CA 1
ATOM 3907 C C . SER A 1 493 ? 25.274 18.149 -55.426 1.00 55.75 493 SER A C 1
ATOM 3909 O O . SER A 1 493 ? 24.692 17.629 -56.378 1.00 55.75 493 SER A O 1
ATOM 3911 N N . ALA A 1 494 ? 26.170 17.472 -54.703 1.00 54.50 494 ALA A N 1
ATOM 3912 C CA . ALA A 1 494 ? 26.451 16.061 -54.949 1.00 54.50 494 ALA A CA 1
ATOM 3913 C C . ALA A 1 494 ? 25.337 15.184 -54.355 1.00 54.50 494 ALA A C 1
ATOM 3915 O O . ALA A 1 494 ? 24.984 15.343 -53.189 1.00 54.50 494 ALA A O 1
ATOM 3916 N N . ALA A 1 495 ? 24.800 14.248 -55.147 1.00 56.53 495 ALA A N 1
ATOM 3917 C CA . ALA A 1 495 ? 23.956 13.176 -54.622 1.00 56.53 495 ALA A CA 1
ATOM 3918 C C . ALA A 1 495 ? 24.719 12.439 -53.511 1.00 56.53 495 ALA A C 1
ATOM 3920 O O . ALA A 1 495 ? 25.915 12.178 -53.665 1.00 56.53 495 ALA A O 1
ATOM 3921 N N . GLU A 1 496 ? 24.046 12.139 -52.399 1.00 61.09 496 GLU A N 1
ATOM 3922 C CA . GLU A 1 496 ? 24.683 11.502 -51.250 1.00 61.09 496 GLU A CA 1
ATOM 3923 C C . GLU A 1 496 ? 25.324 10.176 -51.665 1.00 61.09 496 GLU A C 1
ATOM 3925 O O . GLU A 1 496 ? 24.665 9.238 -52.120 1.00 61.09 496 GLU A O 1
ATOM 3930 N N . GLU A 1 497 ? 26.650 10.138 -51.568 1.00 62.56 497 GLU A N 1
ATOM 3931 C CA . GLU A 1 497 ? 27.475 9.089 -52.148 1.00 62.56 497 GLU A CA 1
ATOM 3932 C C . GLU A 1 497 ? 27.073 7.711 -51.599 1.00 62.56 497 GLU A C 1
ATOM 3934 O O . GLU A 1 497 ? 27.119 7.468 -50.391 1.00 62.56 497 GLU A O 1
ATOM 3939 N N . GLY A 1 498 ? 26.653 6.815 -52.498 1.00 70.44 498 GLY A N 1
ATOM 3940 C CA . GLY A 1 498 ? 26.205 5.459 -52.169 1.00 70.44 498 GLY A CA 1
ATOM 3941 C C . GLY A 1 498 ? 24.692 5.284 -51.992 1.00 70.44 498 GLY A C 1
ATOM 3942 O O . GLY A 1 498 ? 24.229 4.141 -52.037 1.00 70.44 498 GLY A O 1
ATOM 3943 N N . CYS A 1 499 ? 23.916 6.365 -51.860 1.00 80.06 499 CYS A N 1
ATOM 3944 C CA . CYS A 1 499 ? 22.457 6.285 -51.791 1.00 80.06 499 CYS A CA 1
ATOM 3945 C C . CYS A 1 499 ? 21.804 6.252 -53.186 1.00 80.06 499 CYS A C 1
ATOM 3947 O O . CYS A 1 499 ? 22.354 6.800 -54.146 1.00 80.06 499 CYS A O 1
ATOM 3949 N N . PRO A 1 500 ? 20.637 5.593 -53.342 1.00 79.19 500 PRO A N 1
ATOM 3950 C CA . PRO A 1 500 ? 19.906 5.597 -54.607 1.00 79.19 500 PRO A CA 1
ATOM 3951 C C . PRO A 1 500 ? 19.546 7.031 -55.042 1.00 79.19 500 PRO A C 1
ATOM 3953 O O . PRO A 1 500 ? 19.052 7.787 -54.209 1.00 79.19 500 PRO A O 1
ATOM 3956 N N . PRO A 1 501 ? 19.740 7.404 -56.323 1.00 70.94 501 PRO A N 1
ATOM 3957 C CA . PRO A 1 501 ? 19.412 8.748 -56.810 1.00 70.94 501 PRO A CA 1
ATOM 3958 C C . PRO A 1 501 ? 17.898 8.993 -56.924 1.00 70.94 501 PRO A C 1
ATOM 3960 O O . PRO A 1 501 ? 17.464 10.142 -56.915 1.00 70.94 501 PRO A O 1
ATOM 3963 N N . ASP A 1 502 ? 17.102 7.922 -57.025 1.00 68.88 502 ASP A N 1
ATOM 3964 C CA . ASP A 1 502 ? 15.643 7.975 -57.111 1.00 68.88 502 ASP A CA 1
ATOM 3965 C C . ASP A 1 502 ? 15.007 7.786 -55.721 1.00 68.88 502 ASP A C 1
ATOM 3967 O O . ASP A 1 502 ? 15.188 6.754 -55.063 1.00 68.88 502 ASP A O 1
ATOM 3971 N N . GLY A 1 503 ? 14.221 8.780 -55.297 1.00 65.19 503 GLY A N 1
ATOM 3972 C CA . GLY A 1 503 ? 13.611 8.869 -53.966 1.00 65.19 503 GLY A CA 1
ATOM 3973 C C . GLY A 1 503 ? 14.436 9.751 -53.029 1.00 65.19 503 GLY A C 1
ATOM 3974 O O . GLY A 1 503 ? 15.656 9.787 -53.120 1.00 65.19 503 GLY A O 1
ATOM 3975 N N . ASN A 1 504 ? 13.777 10.487 -52.133 1.00 76.44 504 ASN A N 1
ATOM 3976 C CA . ASN A 1 504 ? 14.428 11.376 -51.162 1.00 76.44 504 ASN A CA 1
ATOM 3977 C C . ASN A 1 504 ? 15.150 10.555 -50.067 1.00 76.44 504 ASN A C 1
ATOM 3979 O O . ASN A 1 504 ? 14.729 10.552 -48.909 1.00 76.44 504 ASN A O 1
ATOM 3983 N N . TRP A 1 505 ? 16.175 9.788 -50.442 1.00 84.88 505 TRP A N 1
ATOM 3984 C CA . TRP A 1 505 ? 17.017 9.008 -49.538 1.00 84.88 505 TRP A CA 1
ATOM 3985 C C . TRP A 1 505 ? 18.036 9.923 -48.865 1.00 84.88 505 TRP A C 1
ATOM 3987 O O . TRP A 1 505 ? 18.680 10.727 -49.534 1.00 84.88 505 TRP A O 1
ATOM 3997 N N . LYS A 1 506 ? 18.172 9.781 -47.547 1.00 81.06 506 LYS A N 1
ATOM 3998 C CA . LYS A 1 506 ? 19.120 10.520 -46.712 1.00 81.06 506 LYS A CA 1
ATOM 3999 C C . LYS A 1 506 ? 20.015 9.549 -45.952 1.00 81.06 506 LYS A C 1
ATOM 4001 O O . LYS A 1 506 ? 19.533 8.574 -45.376 1.00 81.06 506 LYS A O 1
ATOM 4006 N N . ARG A 1 507 ? 21.308 9.806 -45.943 1.00 78.69 507 ARG A N 1
ATOM 4007 C CA . ARG A 1 507 ? 22.367 8.972 -45.398 1.00 78.69 507 ARG A CA 1
ATOM 4008 C C . ARG A 1 507 ? 22.558 9.278 -43.925 1.00 78.69 507 ARG A C 1
ATOM 4010 O O . ARG A 1 507 ? 22.645 10.435 -43.522 1.00 78.69 507 ARG A O 1
ATOM 4017 N N . HIS A 1 508 ? 22.713 8.220 -43.148 1.00 76.88 508 HIS A N 1
ATOM 4018 C CA . HIS A 1 508 ? 23.174 8.277 -41.772 1.00 76.88 508 HIS A CA 1
ATOM 4019 C C . HIS A 1 508 ? 24.050 7.051 -41.514 1.00 76.88 508 HIS A C 1
ATOM 4021 O O . HIS A 1 508 ? 23.632 5.916 -41.755 1.00 76.88 508 HIS A O 1
ATOM 4027 N N . GLY A 1 509 ? 25.304 7.297 -41.130 1.00 70.56 509 GLY A N 1
ATOM 4028 C CA . GLY A 1 509 ? 26.331 6.261 -41.051 1.00 70.56 509 GLY A CA 1
ATOM 4029 C C . GLY A 1 509 ? 26.584 5.565 -42.398 1.00 70.56 509 GLY A C 1
ATOM 4030 O O . GLY A 1 509 ? 26.921 6.196 -43.412 1.00 70.56 509 GLY A O 1
ATOM 4031 N N . ASP A 1 510 ? 26.433 4.244 -42.392 1.00 75.31 510 ASP A N 1
ATOM 4032 C CA . ASP A 1 510 ? 26.616 3.317 -43.510 1.00 75.31 510 ASP A CA 1
ATOM 4033 C C . ASP A 1 510 ? 25.294 2.909 -44.190 1.00 75.31 510 ASP A C 1
ATOM 4035 O O . ASP A 1 510 ? 25.281 2.018 -45.043 1.00 75.31 510 ASP A O 1
ATOM 4039 N N . ALA A 1 511 ? 24.182 3.572 -43.861 1.00 82.44 511 ALA A N 1
ATOM 4040 C CA . ALA A 1 511 ? 22.869 3.292 -44.427 1.00 82.44 511 ALA A CA 1
ATOM 4041 C C . ALA A 1 511 ? 22.167 4.553 -44.953 1.00 82.44 511 ALA A C 1
ATOM 4043 O O . ALA A 1 511 ? 22.418 5.680 -44.530 1.00 82.44 511 ALA A O 1
ATOM 4044 N N . CYS A 1 512 ? 21.256 4.340 -45.895 1.00 87.31 512 CYS A N 1
ATOM 4045 C CA . CYS A 1 512 ? 20.368 5.344 -46.462 1.00 87.31 512 CYS A CA 1
ATOM 4046 C C . CYS A 1 512 ? 18.942 5.095 -45.970 1.00 87.31 512 CYS A C 1
ATOM 4048 O O . CYS A 1 512 ? 18.473 3.956 -45.992 1.00 87.31 512 CYS A O 1
ATOM 4050 N N . TYR A 1 513 ? 18.233 6.157 -45.603 1.00 89.56 513 TYR A N 1
ATOM 4051 C CA . TYR A 1 513 ? 16.883 6.124 -45.052 1.00 89.56 513 TYR A CA 1
ATOM 4052 C C . TYR A 1 513 ? 15.935 6.962 -45.902 1.00 89.56 513 TYR A C 1
ATOM 4054 O O . TYR A 1 513 ? 16.311 8.011 -46.418 1.00 89.56 513 TYR A O 1
ATOM 4062 N N . THR A 1 514 ? 14.686 6.533 -46.030 1.00 89.56 514 THR A N 1
ATOM 4063 C CA . THR A 1 514 ? 13.631 7.346 -46.643 1.00 89.56 514 THR A CA 1
ATOM 4064 C C . THR A 1 514 ? 12.305 7.115 -45.929 1.00 89.56 514 THR A C 1
ATOM 4066 O O . THR A 1 514 ? 12.082 6.037 -45.372 1.00 89.56 514 THR A O 1
ATOM 4069 N N . VAL A 1 515 ? 11.443 8.131 -45.931 1.00 88.81 515 VAL A N 1
ATOM 4070 C CA . VAL A 1 515 ? 10.127 8.110 -45.284 1.00 88.81 515 VAL A CA 1
ATOM 4071 C C . VAL A 1 515 ? 9.050 8.168 -46.362 1.00 88.81 515 VAL A C 1
ATOM 4073 O O . VAL A 1 515 ? 9.062 9.058 -47.211 1.00 88.81 515 VAL A O 1
ATOM 4076 N N . ASP A 1 516 ? 8.116 7.224 -46.316 1.00 88.06 516 ASP A N 1
ATOM 4077 C CA . ASP A 1 516 ? 6.919 7.180 -47.151 1.00 88.06 516 ASP A CA 1
ATOM 4078 C C . ASP A 1 516 ? 5.676 7.296 -46.256 1.00 88.06 516 ASP A C 1
ATOM 4080 O O . ASP A 1 516 ? 5.475 6.516 -45.323 1.00 88.06 516 ASP A O 1
ATOM 4084 N N . THR A 1 517 ? 4.829 8.286 -46.524 1.00 87.12 517 THR A N 1
ATOM 4085 C CA . THR A 1 517 ? 3.601 8.537 -45.759 1.00 87.12 517 THR A CA 1
ATOM 4086 C C . THR A 1 517 ? 2.421 7.673 -46.212 1.00 87.12 517 THR A C 1
ATOM 4088 O O . THR A 1 517 ? 1.369 7.698 -45.572 1.00 87.12 517 THR A O 1
ATOM 4091 N N . ASN A 1 518 ? 2.569 6.878 -47.279 1.00 88.38 518 ASN A N 1
ATOM 4092 C CA . ASN A 1 518 ? 1.536 5.950 -47.731 1.00 88.38 518 ASN A CA 1
ATOM 4093 C C . ASN A 1 518 ? 1.237 4.886 -46.662 1.00 88.38 518 ASN A C 1
ATOM 4095 O O . ASN A 1 518 ? 2.101 4.103 -46.270 1.00 88.38 518 ASN A O 1
ATOM 4099 N N . LEU A 1 519 ? -0.021 4.831 -46.217 1.00 90.19 519 LEU A N 1
ATOM 4100 C CA . LEU A 1 519 ? -0.454 3.930 -45.151 1.00 90.19 519 LEU A CA 1
ATOM 4101 C C . LEU A 1 519 ? -0.545 2.477 -45.639 1.00 90.19 519 LEU A C 1
ATOM 4103 O O . LEU A 1 519 ? -1.416 2.122 -46.439 1.00 90.19 519 LEU A O 1
ATOM 4107 N N . VAL A 1 520 ? 0.306 1.614 -45.089 1.00 92.00 520 VAL A N 1
ATOM 4108 C CA . VAL A 1 520 ? 0.388 0.184 -45.409 1.00 92.00 520 VAL A CA 1
ATOM 4109 C C . VAL A 1 520 ? 0.156 -0.686 -44.172 1.00 92.00 520 VAL A C 1
ATOM 4111 O O . VAL A 1 520 ? 0.327 -0.250 -43.034 1.00 92.00 520 VAL A O 1
ATOM 4114 N N . PHE A 1 521 ? -0.251 -1.939 -44.389 1.00 91.25 521 PHE A N 1
ATOM 4115 C CA . PHE A 1 521 ? -0.254 -2.968 -43.342 1.00 91.25 521 PHE A CA 1
ATOM 4116 C C . PHE A 1 521 ? 1.175 -3.447 -43.061 1.00 91.25 521 PHE A C 1
ATOM 4118 O O . PHE A 1 521 ? 2.015 -3.400 -43.960 1.00 91.25 521 PHE A O 1
ATOM 4125 N N . TYR A 1 522 ? 1.429 -3.989 -41.865 1.00 89.38 522 TYR A N 1
ATOM 4126 C CA . TYR A 1 522 ? 2.769 -4.417 -41.441 1.00 89.38 522 TYR A CA 1
ATOM 4127 C C . TYR A 1 522 ? 3.455 -5.375 -42.425 1.00 89.38 522 TYR A C 1
ATOM 4129 O O . TYR A 1 522 ? 4.638 -5.236 -42.705 1.00 89.38 522 TYR A O 1
ATOM 4137 N N . LYS A 1 523 ? 2.711 -6.318 -43.019 1.00 86.56 523 LYS A N 1
ATOM 4138 C CA . LYS A 1 523 ? 3.256 -7.272 -44.004 1.00 86.56 523 LYS A CA 1
ATOM 4139 C C . LYS A 1 523 ? 3.895 -6.594 -45.230 1.00 86.56 523 LYS A C 1
ATOM 4141 O O . LYS A 1 523 ? 4.747 -7.188 -45.876 1.00 86.56 523 LYS A O 1
ATOM 4146 N N . ASN A 1 524 ? 3.463 -5.377 -45.557 1.00 88.69 524 ASN A N 1
ATOM 4147 C CA . ASN A 1 524 ? 3.911 -4.630 -46.729 1.00 88.69 524 ASN A CA 1
ATOM 4148 C C . ASN A 1 524 ? 4.875 -3.482 -46.362 1.00 88.69 524 ASN A C 1
ATOM 4150 O O . ASN A 1 524 ? 5.092 -2.600 -47.192 1.00 88.69 524 ASN A O 1
ATOM 4154 N N . SER A 1 525 ? 5.396 -3.439 -45.130 1.00 88.69 525 SER A N 1
ATOM 4155 C CA . SER A 1 525 ? 6.352 -2.416 -44.692 1.00 88.69 525 SER A CA 1
ATOM 4156 C C . SER A 1 525 ? 7.810 -2.846 -44.933 1.00 88.69 525 SER A C 1
ATOM 4158 O O . SER A 1 525 ? 8.087 -3.950 -45.398 1.00 88.69 525 SER A O 1
ATOM 4160 N N . CYS A 1 526 ? 8.759 -1.942 -44.686 1.00 88.56 526 CYS A N 1
ATOM 4161 C CA . CYS A 1 526 ? 10.187 -2.159 -44.928 1.00 88.56 526 CYS A CA 1
ATOM 4162 C C . CYS A 1 526 ? 10.939 -2.829 -43.765 1.00 88.56 526 CYS A C 1
ATOM 4164 O O . CYS A 1 526 ? 12.110 -3.144 -43.941 1.00 88.56 526 CYS A O 1
ATOM 4166 N N . HIS A 1 527 ? 10.292 -3.029 -42.610 1.00 88.44 527 HIS A N 1
ATOM 4167 C CA . HIS A 1 527 ? 10.852 -3.690 -41.418 1.00 88.44 527 HIS A CA 1
ATOM 4168 C C . HIS A 1 527 ? 12.254 -3.196 -41.010 1.00 88.44 527 HIS A C 1
ATOM 4170 O O . HIS A 1 527 ? 13.226 -3.944 -41.010 1.00 88.44 527 HIS A O 1
ATOM 4176 N N . ILE A 1 528 ? 12.379 -1.912 -40.664 1.00 89.12 528 ILE A N 1
ATOM 4177 C CA . ILE A 1 528 ? 13.674 -1.340 -40.255 1.00 89.12 528 ILE A CA 1
ATOM 4178 C C . ILE A 1 528 ? 14.086 -1.765 -38.844 1.00 89.12 528 ILE A C 1
ATOM 4180 O O . ILE A 1 528 ? 13.241 -1.806 -37.952 1.00 89.12 528 ILE A O 1
ATOM 4184 N N . SER A 1 529 ? 15.380 -2.000 -38.627 1.00 88.06 529 SER A N 1
ATOM 4185 C CA . SER A 1 529 ? 15.988 -2.109 -37.296 1.00 88.06 529 SER A CA 1
ATOM 4186 C C . SER A 1 529 ? 16.574 -0.775 -36.849 1.00 88.06 529 SER A C 1
ATOM 4188 O O . SER A 1 529 ? 17.161 -0.073 -37.672 1.00 88.06 529 SER A O 1
ATOM 4190 N N . ILE A 1 530 ? 16.414 -0.442 -35.564 1.00 86.19 530 ILE A N 1
ATOM 4191 C CA . ILE A 1 530 ? 16.985 0.755 -34.929 1.00 86.19 530 ILE A CA 1
ATOM 4192 C C . ILE A 1 530 ? 17.961 0.297 -33.848 1.00 86.19 530 ILE A C 1
ATOM 4194 O O . ILE A 1 530 ? 17.557 -0.307 -32.852 1.00 86.19 530 ILE A O 1
ATOM 4198 N N . ASN A 1 531 ? 19.244 0.574 -34.051 1.00 81.62 531 ASN A N 1
ATOM 4199 C CA . ASN A 1 531 ? 20.315 -0.084 -33.310 1.00 81.62 531 ASN A CA 1
ATOM 4200 C C . ASN A 1 531 ? 20.818 0.721 -32.107 1.00 81.62 531 ASN A C 1
ATOM 4202 O O . ASN A 1 531 ? 21.361 0.138 -31.169 1.00 81.62 531 ASN A O 1
ATOM 4206 N N . ASN A 1 532 ? 20.678 2.047 -32.120 1.00 76.69 532 ASN A N 1
ATOM 4207 C CA . ASN A 1 532 ? 21.196 2.922 -31.069 1.00 76.69 532 ASN A CA 1
ATOM 4208 C C . ASN A 1 532 ? 20.426 4.259 -30.998 1.00 76.69 532 ASN A C 1
ATOM 4210 O O . ASN A 1 532 ? 19.575 4.566 -31.838 1.00 76.69 532 ASN A O 1
ATOM 4214 N N . ARG A 1 533 ? 20.744 5.074 -29.981 1.00 77.12 533 ARG A N 1
ATOM 4215 C CA . ARG A 1 533 ? 20.136 6.403 -29.773 1.00 77.12 533 ARG A CA 1
ATOM 4216 C C . ARG A 1 533 ? 20.430 7.403 -30.900 1.00 77.12 533 ARG A C 1
ATOM 4218 O O . ARG A 1 533 ? 19.623 8.307 -31.102 1.00 77.12 533 ARG A O 1
ATOM 4225 N N . PHE A 1 534 ? 21.555 7.258 -31.606 1.00 76.50 534 PHE A N 1
ATOM 4226 C CA . PHE A 1 534 ? 21.963 8.146 -32.702 1.00 76.50 534 PHE A CA 1
ATOM 4227 C C . PHE A 1 534 ? 21.057 7.937 -33.918 1.00 76.50 534 PHE A C 1
ATOM 4229 O O . PHE A 1 534 ? 20.418 8.879 -34.385 1.00 76.50 534 PHE A O 1
ATOM 4236 N N . GLU A 1 535 ? 20.860 6.677 -34.308 1.00 82.88 535 GLU A N 1
ATOM 4237 C CA . GLU A 1 535 ? 19.949 6.290 -35.383 1.00 82.88 535 GLU A CA 1
ATOM 4238 C C . GLU A 1 535 ? 18.510 6.742 -35.092 1.00 82.88 535 GLU A C 1
ATOM 4240 O O . GLU A 1 535 ? 17.846 7.311 -35.959 1.00 82.88 535 GLU A O 1
ATOM 4245 N N . GLN A 1 536 ? 18.029 6.568 -33.854 1.00 86.25 536 GLN A N 1
ATOM 4246 C CA . GLN A 1 536 ? 16.700 7.045 -33.463 1.00 86.25 536 GLN A CA 1
ATOM 4247 C C . GLN A 1 536 ? 16.579 8.572 -33.548 1.00 86.25 536 GLN A C 1
ATOM 4249 O O . GLN A 1 536 ? 15.559 9.076 -34.020 1.00 86.25 536 GLN A O 1
ATOM 4254 N N . ALA A 1 537 ? 17.588 9.319 -33.093 1.00 79.81 537 ALA A N 1
ATOM 4255 C CA . ALA A 1 537 ? 17.588 10.777 -33.168 1.00 79.81 537 ALA A CA 1
ATOM 4256 C C . ALA A 1 537 ? 17.572 11.262 -34.627 1.00 79.81 537 ALA A C 1
ATOM 4258 O O . ALA A 1 537 ? 16.784 12.148 -34.977 1.00 79.81 537 ALA A O 1
ATOM 4259 N N . PHE A 1 538 ? 18.359 10.624 -35.496 1.00 82.12 538 PHE A N 1
ATOM 4260 C CA . PHE A 1 538 ? 18.334 10.881 -36.931 1.00 82.12 538 PHE A CA 1
ATOM 4261 C C . PHE A 1 538 ? 16.951 10.600 -37.529 1.00 82.12 538 PHE A C 1
ATOM 4263 O O . PHE A 1 538 ? 16.385 11.456 -38.210 1.00 82.12 538 PHE A O 1
ATOM 4270 N N . ILE A 1 539 ? 16.347 9.453 -37.218 1.00 87.19 539 ILE A N 1
ATOM 4271 C CA . ILE A 1 539 ? 14.995 9.104 -37.669 1.00 87.19 539 ILE A CA 1
ATOM 4272 C C . ILE A 1 539 ? 13.957 10.126 -37.178 1.00 87.19 539 ILE A C 1
ATOM 4274 O O . ILE A 1 539 ? 13.095 10.549 -37.951 1.00 87.19 539 ILE A O 1
ATOM 4278 N N . ASN A 1 540 ? 14.051 10.587 -35.928 1.00 84.19 540 ASN A N 1
ATOM 4279 C CA . ASN A 1 540 ? 13.169 11.630 -35.397 1.00 84.19 540 ASN A CA 1
ATOM 4280 C C . ASN A 1 540 ? 13.281 12.925 -36.213 1.00 84.19 540 ASN A C 1
ATOM 4282 O O . ASN A 1 540 ? 12.270 13.586 -36.454 1.00 84.19 540 ASN A O 1
ATOM 4286 N N . SER A 1 541 ? 14.481 13.266 -36.693 1.00 78.50 541 SER A N 1
ATOM 4287 C CA . SER A 1 541 ? 14.683 14.422 -37.573 1.00 78.50 541 SER A CA 1
ATOM 4288 C C . SER A 1 541 ? 13.951 14.278 -38.916 1.00 78.50 541 SER A C 1
ATOM 4290 O O . SER A 1 541 ? 13.410 15.263 -39.421 1.00 78.50 541 SER A O 1
ATOM 4292 N N . LEU A 1 542 ? 13.859 13.055 -39.458 1.00 84.06 542 LEU A N 1
ATOM 4293 C CA . LEU A 1 542 ? 13.082 12.758 -40.666 1.00 84.06 542 LEU A CA 1
ATOM 4294 C C . LEU A 1 542 ? 11.581 12.890 -40.403 1.00 84.06 542 LEU A C 1
ATOM 4296 O O . LEU A 1 542 ? 10.862 13.516 -41.176 1.00 84.06 542 LEU A O 1
ATOM 4300 N N . LEU A 1 543 ? 11.109 12.346 -39.279 1.00 85.25 543 LEU A N 1
ATOM 4301 C CA . LEU A 1 543 ? 9.701 12.420 -38.894 1.00 85.25 543 LEU A CA 1
ATOM 4302 C C . LEU A 1 543 ? 9.222 13.851 -38.639 1.00 85.25 543 LEU A C 1
ATOM 4304 O O . LEU A 1 543 ? 8.051 14.149 -38.876 1.00 85.25 543 LEU A O 1
ATOM 4308 N N . LYS A 1 544 ? 10.118 14.743 -38.196 1.00 77.50 544 LYS A N 1
ATOM 4309 C CA . LYS A 1 544 ? 9.811 16.162 -37.966 1.00 77.50 544 LYS A CA 1
ATOM 4310 C C . LYS A 1 544 ? 9.281 16.855 -39.232 1.00 77.50 544 LYS A C 1
ATOM 4312 O O . LYS A 1 544 ? 8.493 17.788 -39.122 1.00 77.50 544 LYS A O 1
ATOM 4317 N N . GLU A 1 545 ? 9.653 16.378 -40.426 1.00 77.31 545 GLU A N 1
ATOM 4318 C CA . GLU A 1 545 ? 9.167 16.888 -41.724 1.00 77.31 545 GLU A CA 1
ATOM 4319 C C . GLU A 1 545 ? 7.692 16.560 -42.000 1.00 77.31 545 GLU A C 1
ATOM 4321 O O . GLU A 1 545 ? 7.074 17.162 -42.876 1.00 77.31 545 GLU A O 1
ATOM 4326 N N . HIS A 1 546 ? 7.131 15.612 -41.250 1.00 79.31 546 HIS A N 1
ATOM 4327 C CA . HIS A 1 546 ? 5.787 15.077 -41.438 1.00 79.31 546 HIS A CA 1
ATOM 4328 C C . HIS A 1 546 ? 4.891 15.293 -40.211 1.00 79.31 546 HIS A C 1
ATOM 4330 O O . HIS A 1 546 ? 3.843 14.656 -40.096 1.00 79.31 546 HIS A O 1
ATOM 4336 N N . ILE A 1 547 ? 5.283 16.177 -39.286 1.00 70.56 547 ILE A N 1
ATOM 4337 C CA . ILE A 1 547 ? 4.413 16.584 -38.179 1.00 70.56 547 ILE A CA 1
ATOM 4338 C C . ILE A 1 547 ? 3.206 17.310 -38.774 1.00 70.56 547 ILE A C 1
ATOM 4340 O O . ILE A 1 547 ? 3.341 18.335 -39.441 1.00 70.56 547 ILE A O 1
ATOM 4344 N N . SER A 1 548 ? 2.022 16.755 -38.535 1.00 68.81 548 SER A N 1
ATOM 4345 C CA . SER A 1 548 ? 0.737 17.308 -38.957 1.00 68.81 548 SER A CA 1
ATOM 4346 C C . SER A 1 548 ? -0.191 17.432 -37.746 1.00 68.81 548 SER A C 1
ATOM 4348 O O . SER A 1 548 ? 0.130 16.932 -36.666 1.00 68.81 548 SER A O 1
ATOM 4350 N N . THR A 1 549 ? -1.346 18.083 -37.906 1.00 61.53 549 THR A N 1
ATOM 4351 C CA . THR A 1 549 ? -2.391 18.110 -36.868 1.00 61.53 549 THR A CA 1
ATOM 4352 C C . THR A 1 549 ? -2.902 16.711 -36.516 1.00 61.53 549 THR A C 1
ATOM 4354 O O . THR A 1 549 ? -3.283 16.478 -35.373 1.00 61.53 549 THR A O 1
ATOM 4357 N N . GLU A 1 550 ? -2.881 15.772 -37.466 1.00 67.75 550 GLU A N 1
ATOM 4358 C CA . GLU A 1 550 ? -3.140 14.354 -37.215 1.00 67.75 550 GLU A CA 1
ATOM 4359 C C . GLU A 1 550 ? -1.823 13.611 -36.952 1.00 67.75 550 GLU A C 1
ATOM 4361 O O . GLU A 1 550 ? -0.844 13.738 -37.696 1.00 67.75 550 GLU A O 1
ATOM 4366 N N . VAL A 1 551 ? -1.794 12.823 -35.877 1.00 74.12 551 VAL A N 1
ATOM 4367 C CA . VAL A 1 551 ? -0.632 12.006 -35.519 1.00 74.12 551 VAL A CA 1
ATOM 4368 C C . VAL A 1 551 ? -0.496 10.861 -36.520 1.00 74.12 551 VAL A C 1
ATOM 4370 O O . VAL A 1 551 ? -1.346 9.974 -36.582 1.00 74.12 551 VAL A O 1
ATOM 4373 N N . LEU A 1 552 ? 0.596 10.864 -37.282 1.00 84.00 552 LEU A N 1
ATOM 4374 C CA . LEU A 1 552 ? 0.971 9.767 -38.162 1.00 84.00 552 LEU A CA 1
ATOM 4375 C C . LEU A 1 552 ? 1.794 8.738 -37.385 1.00 84.00 552 LEU A C 1
ATOM 4377 O O . LEU A 1 552 ? 2.534 9.058 -36.454 1.00 84.00 552 LEU A O 1
ATOM 4381 N N . TYR A 1 553 ? 1.679 7.486 -37.803 1.00 90.19 553 TYR A N 1
ATOM 4382 C CA . TYR A 1 553 ? 2.465 6.377 -37.281 1.00 90.19 553 TYR A CA 1
ATOM 4383 C C . TYR A 1 553 ? 3.294 5.776 -38.405 1.00 90.19 553 TYR A C 1
ATOM 4385 O O . TYR A 1 553 ? 2.846 5.775 -39.550 1.00 90.19 553 TYR A O 1
ATOM 4393 N N . PHE A 1 554 ? 4.464 5.231 -38.082 1.00 93.69 554 PHE A N 1
ATOM 4394 C CA . PHE A 1 554 ? 5.373 4.612 -39.047 1.00 93.69 554 PHE A CA 1
ATOM 4395 C C . PHE A 1 554 ? 5.828 3.238 -38.559 1.00 93.69 554 PHE A C 1
ATOM 4397 O O . PHE A 1 554 ? 6.200 3.101 -37.397 1.00 93.69 554 PHE A O 1
ATOM 4404 N N . TRP A 1 555 ? 5.793 2.221 -39.420 1.00 93.50 555 TRP A N 1
ATOM 4405 C CA . TRP A 1 555 ? 6.195 0.859 -39.055 1.00 93.50 555 TRP A CA 1
ATOM 4406 C C . TRP A 1 555 ? 7.698 0.733 -38.799 1.00 93.50 555 TRP A C 1
ATOM 4408 O O . TRP A 1 555 ? 8.511 1.269 -39.552 1.00 93.50 555 TRP A O 1
ATOM 4418 N N . THR A 1 556 ? 8.052 -0.060 -37.788 1.00 92.75 556 THR A N 1
ATOM 4419 C CA . THR A 1 556 ? 9.410 -0.584 -37.588 1.00 92.75 556 THR A CA 1
ATOM 4420 C C . THR A 1 556 ? 9.448 -2.087 -37.896 1.00 92.75 556 THR A C 1
ATOM 4422 O O . THR A 1 556 ? 8.427 -2.685 -38.231 1.00 92.75 556 THR A O 1
ATOM 4425 N N . GLY A 1 557 ? 10.622 -2.715 -37.832 1.00 89.75 557 GLY A N 1
ATOM 4426 C CA . GLY A 1 557 ? 10.790 -4.170 -37.920 1.00 89.75 557 GLY A CA 1
ATOM 4427 C C . GLY A 1 557 ? 10.609 -4.910 -36.592 1.00 89.75 557 GLY A C 1
ATOM 4428 O O . GLY A 1 557 ? 10.763 -6.126 -36.559 1.00 89.75 557 GLY A O 1
ATOM 4429 N N . LEU A 1 558 ? 10.298 -4.216 -35.492 1.00 90.75 558 LEU A N 1
ATOM 4430 C CA . LEU A 1 558 ? 10.185 -4.822 -34.163 1.00 90.75 558 LEU A CA 1
ATOM 4431 C C . LEU A 1 558 ? 8.801 -5.469 -33.993 1.00 90.75 558 LEU A C 1
ATOM 4433 O O . LEU A 1 558 ? 7.772 -4.816 -34.197 1.00 90.75 558 LEU A O 1
ATOM 4437 N N . GLN A 1 559 ? 8.765 -6.747 -33.618 1.00 90.00 559 GLN A N 1
ATOM 4438 C CA . GLN A 1 559 ? 7.522 -7.477 -33.341 1.00 90.00 559 GLN A CA 1
ATOM 4439 C C . GLN A 1 559 ? 7.725 -8.584 -32.301 1.00 90.00 559 GLN A C 1
ATOM 4441 O O . GLN A 1 559 ? 8.827 -9.110 -32.139 1.00 90.00 559 GLN A O 1
ATOM 4446 N N . ASP A 1 560 ? 6.635 -8.970 -31.645 1.00 88.19 560 ASP A N 1
ATOM 4447 C CA . ASP A 1 560 ? 6.532 -10.218 -30.890 1.00 88.19 560 ASP A CA 1
ATOM 4448 C C . ASP A 1 560 ? 5.666 -11.199 -31.690 1.00 88.19 560 ASP A C 1
ATOM 4450 O O . ASP A 1 560 ? 4.437 -11.091 -31.747 1.00 88.19 560 ASP A O 1
ATOM 4454 N N . SER A 1 561 ? 6.329 -12.160 -32.335 1.00 81.56 561 SER A N 1
ATOM 4455 C CA . SER A 1 561 ? 5.686 -13.170 -33.181 1.00 81.56 561 SER A CA 1
ATOM 4456 C C . SER A 1 561 ? 5.110 -14.354 -32.397 1.00 81.56 561 SER A C 1
ATOM 4458 O O . SER A 1 561 ? 4.269 -15.082 -32.928 1.00 81.56 561 SER A O 1
ATOM 4460 N N . LYS A 1 562 ? 5.546 -14.567 -31.148 1.00 80.31 562 LYS A N 1
ATOM 4461 C CA . LYS A 1 562 ? 5.134 -15.708 -30.312 1.00 80.31 562 LYS A CA 1
ATOM 4462 C C . LYS A 1 562 ? 3.999 -15.354 -29.353 1.00 80.31 562 LYS A C 1
ATOM 4464 O O . LYS A 1 562 ? 3.388 -16.266 -28.798 1.00 80.31 562 LYS A O 1
ATOM 4469 N N . GLY A 1 563 ? 3.731 -14.065 -29.146 1.00 76.62 563 GLY A N 1
ATOM 4470 C CA . GLY A 1 563 ? 2.837 -13.594 -28.092 1.00 76.62 563 GLY A CA 1
ATOM 4471 C C . GLY A 1 563 ? 3.407 -13.854 -26.696 1.00 76.62 563 GLY A C 1
ATOM 4472 O O . GLY A 1 563 ? 2.643 -14.047 -25.754 1.00 76.62 563 GLY A O 1
ATOM 4473 N N . SER A 1 564 ? 4.736 -13.947 -26.563 1.00 76.06 564 SER A N 1
ATOM 4474 C CA . SER A 1 564 ? 5.406 -14.199 -25.279 1.00 76.06 564 SER A CA 1
ATOM 4475 C C . SER A 1 564 ? 5.604 -12.927 -24.451 1.00 76.06 564 SER A C 1
ATOM 4477 O O . SER A 1 564 ? 5.883 -13.019 -23.256 1.00 76.06 564 SER A O 1
ATOM 4479 N N . GLY A 1 565 ? 5.453 -11.758 -25.073 1.00 78.75 565 GLY A N 1
ATOM 4480 C CA . GLY A 1 565 ? 5.870 -10.463 -24.555 1.00 78.75 565 GLY A CA 1
ATOM 4481 C C . GLY A 1 565 ? 7.331 -10.130 -24.861 1.00 78.75 565 GLY A C 1
ATOM 4482 O O . GLY A 1 565 ? 7.808 -9.115 -24.367 1.00 78.75 565 GLY A O 1
ATOM 4483 N N . GLU A 1 566 ? 8.046 -10.953 -25.636 1.00 83.88 566 GLU A N 1
ATOM 4484 C CA . GLU A 1 566 ? 9.453 -10.746 -26.013 1.00 83.88 566 GLU A CA 1
ATOM 4485 C C . GLU A 1 566 ? 9.537 -10.214 -27.450 1.00 83.88 566 GLU A C 1
ATOM 4487 O O . GLU A 1 566 ? 9.087 -10.863 -28.395 1.00 83.88 566 GLU A O 1
ATOM 4492 N N . TYR A 1 567 ? 10.126 -9.032 -27.620 1.00 87.69 567 TYR A N 1
ATOM 4493 C CA . TYR A 1 567 ? 10.200 -8.338 -28.903 1.00 87.69 567 TYR A CA 1
ATOM 4494 C C . TYR A 1 567 ? 11.565 -8.541 -29.559 1.00 87.69 567 TYR A C 1
ATOM 4496 O O . TYR A 1 567 ? 12.602 -8.454 -28.902 1.00 87.69 567 TYR A O 1
ATOM 4504 N N . GLN A 1 568 ? 11.566 -8.793 -30.869 1.00 87.50 568 GLN A N 1
ATOM 4505 C CA . GLN A 1 568 ? 12.778 -9.001 -31.667 1.00 87.50 568 GLN A CA 1
ATOM 4506 C C . GLN A 1 568 ? 12.695 -8.229 -32.984 1.00 87.50 568 GLN A C 1
ATOM 4508 O O . GLN A 1 568 ? 11.602 -8.000 -33.512 1.00 87.50 568 GLN A O 1
ATOM 4513 N N . TRP A 1 569 ? 13.848 -7.804 -33.503 1.00 86.94 569 TRP A N 1
ATOM 4514 C CA . TRP A 1 569 ? 13.921 -7.175 -34.817 1.00 86.94 569 TRP A CA 1
ATOM 4515 C C . TRP A 1 569 ? 13.774 -8.247 -35.888 1.00 86.94 569 TRP A C 1
ATOM 4517 O O . TRP A 1 569 ? 14.465 -9.257 -35.845 1.00 86.94 569 TRP A O 1
ATOM 4527 N N . PHE A 1 570 ? 12.899 -8.031 -36.861 1.00 81.50 570 PHE A N 1
ATOM 4528 C CA . PHE A 1 570 ? 12.806 -8.864 -38.052 1.00 81.50 570 PHE A CA 1
ATOM 4529 C C . PHE A 1 570 ? 13.220 -8.036 -39.259 1.00 81.50 570 PHE A C 1
ATOM 4531 O O . PHE A 1 570 ? 12.728 -6.927 -39.444 1.00 81.50 570 PHE A O 1
ATOM 4538 N N . SER A 1 571 ? 14.135 -8.573 -40.062 1.00 70.44 571 SER A N 1
ATOM 4539 C CA . SER A 1 571 ? 14.498 -8.002 -41.362 1.00 70.44 571 SER A CA 1
ATOM 4540 C C . SER A 1 571 ? 13.545 -8.492 -42.461 1.00 70.44 571 SER A C 1
ATOM 4542 O O . SER A 1 571 ? 12.816 -9.469 -42.275 1.00 70.44 571 SER A O 1
ATOM 4544 N N . GLN A 1 572 ? 13.599 -7.868 -43.644 1.00 65.06 572 GLN A N 1
ATOM 4545 C CA . GLN A 1 572 ? 12.876 -8.333 -44.840 1.00 65.06 572 GLN A CA 1
ATOM 4546 C C . GLN A 1 572 ? 13.215 -9.783 -45.228 1.00 65.06 572 GLN A C 1
ATOM 4548 O O . GLN A 1 572 ? 12.383 -10.454 -45.834 1.00 65.06 572 GLN A O 1
ATOM 4553 N N . ASP A 1 573 ? 14.399 -10.272 -44.849 1.00 66.06 573 ASP A N 1
ATOM 4554 C CA . ASP A 1 573 ? 14.840 -11.656 -45.075 1.00 66.06 573 ASP A CA 1
ATOM 4555 C C . ASP A 1 573 ? 14.315 -12.646 -44.005 1.00 66.06 573 ASP A C 1
ATOM 4557 O O . ASP A 1 573 ? 14.759 -13.791 -43.950 1.00 66.06 573 ASP A O 1
ATOM 4561 N N . GLU A 1 574 ? 13.390 -12.214 -43.135 1.00 65.00 574 GLU A N 1
ATOM 4562 C CA . GLU A 1 574 ? 12.818 -12.975 -42.007 1.00 65.00 574 GLU A CA 1
ATOM 4563 C C . GLU A 1 574 ? 13.848 -13.450 -40.958 1.00 65.00 574 GLU A C 1
ATOM 4565 O O . GLU A 1 574 ? 13.552 -14.300 -40.115 1.00 65.00 574 GLU A O 1
ATOM 4570 N N . THR A 1 575 ? 15.056 -12.880 -40.955 1.00 66.00 575 THR A N 1
ATOM 4571 C CA . THR A 1 575 ? 16.057 -13.118 -39.909 1.00 66.00 575 THR A CA 1
ATOM 4572 C C . THR A 1 575 ? 15.708 -12.323 -38.653 1.00 66.00 575 THR A C 1
ATOM 4574 O O . THR A 1 575 ? 15.471 -11.115 -38.727 1.00 66.00 575 THR A O 1
ATOM 4577 N N . ALA A 1 576 ? 15.662 -13.014 -37.512 1.00 68.31 576 ALA A N 1
ATOM 4578 C CA . ALA A 1 576 ? 15.429 -12.410 -36.207 1.00 68.31 576 ALA A CA 1
ATOM 4579 C C . ALA A 1 576 ? 16.756 -11.930 -35.598 1.00 68.31 576 ALA A C 1
ATOM 4581 O O . ALA A 1 576 ? 17.642 -12.745 -35.337 1.00 68.31 576 ALA A O 1
ATOM 4582 N N . ASP A 1 577 ? 16.856 -10.628 -35.346 1.00 75.44 577 ASP A N 1
ATOM 4583 C CA . ASP A 1 577 ? 17.994 -9.969 -34.710 1.00 75.44 577 ASP A CA 1
ATOM 4584 C C . ASP A 1 577 ? 17.641 -9.517 -33.281 1.00 75.44 577 ASP A C 1
ATOM 4586 O O . ASP A 1 577 ? 16.481 -9.256 -32.935 1.00 75.44 577 ASP A O 1
ATOM 4590 N N . GLN A 1 578 ? 18.661 -9.424 -32.425 1.00 75.50 578 GLN A N 1
ATOM 4591 C CA . GLN A 1 578 ? 18.501 -8.980 -31.040 1.00 75.50 578 GLN A CA 1
ATOM 4592 C C . GLN A 1 578 ? 18.245 -7.474 -30.952 1.00 75.50 578 GLN A C 1
ATOM 4594 O O . GLN A 1 578 ? 18.814 -6.678 -31.696 1.00 75.50 578 GLN A O 1
ATOM 4599 N N . VAL A 1 579 ? 17.410 -7.075 -29.993 1.00 84.06 579 VAL A N 1
ATOM 4600 C CA . VAL A 1 579 ? 17.156 -5.664 -29.691 1.00 84.06 579 VAL A CA 1
ATOM 4601 C C . VAL A 1 579 ? 18.357 -5.091 -28.948 1.00 84.06 579 VAL A C 1
ATOM 4603 O O . VAL A 1 579 ? 18.734 -5.611 -27.903 1.00 84.06 579 VAL A O 1
ATOM 4606 N N . THR A 1 580 ? 18.937 -4.010 -29.466 1.00 80.00 580 THR A N 1
ATOM 4607 C CA . THR A 1 580 ? 20.078 -3.304 -28.853 1.00 80.00 580 THR A CA 1
ATOM 4608 C C . THR A 1 580 ? 19.703 -1.939 -28.273 1.00 80.00 580 THR A C 1
ATOM 4610 O O . THR A 1 580 ? 20.461 -1.375 -27.492 1.00 80.00 580 THR A O 1
ATOM 4613 N N . TYR A 1 581 ? 18.529 -1.405 -28.619 1.00 82.56 581 TYR A N 1
ATOM 4614 C CA . TYR A 1 581 ? 18.045 -0.101 -28.172 1.00 82.56 581 TYR A CA 1
ATOM 4615 C C . TYR A 1 581 ? 16.515 -0.079 -28.115 1.00 82.56 581 TYR A C 1
ATOM 4617 O O . TYR A 1 581 ? 15.857 -0.751 -28.909 1.00 82.56 581 TYR A O 1
ATOM 4625 N N . THR A 1 582 ? 15.949 0.704 -27.192 1.00 86.00 582 THR A N 1
ATOM 4626 C CA . THR A 1 582 ? 14.497 0.877 -27.041 1.00 86.00 582 THR A CA 1
ATOM 4627 C C . THR A 1 582 ? 14.102 2.331 -26.841 1.00 86.00 582 THR A C 1
ATOM 4629 O O . THR A 1 582 ? 14.731 3.037 -26.058 1.00 86.00 582 THR A O 1
ATOM 4632 N N . ASN A 1 583 ? 13.020 2.764 -27.494 1.00 86.56 583 ASN A N 1
ATOM 4633 C CA . ASN A 1 583 ? 12.455 4.109 -27.344 1.00 86.56 583 ASN A CA 1
ATOM 4634 C C . ASN A 1 583 ? 10.925 4.083 -27.189 1.00 86.56 583 ASN A C 1
ATOM 4636 O O . ASN A 1 583 ? 10.195 4.762 -27.915 1.00 86.56 583 ASN A O 1
ATOM 4640 N N . TRP A 1 584 ? 10.432 3.264 -26.259 1.00 85.50 584 TRP A N 1
ATOM 4641 C CA . TRP A 1 584 ? 9.003 3.079 -25.994 1.00 85.50 584 TRP A CA 1
ATOM 4642 C C . TRP A 1 584 ? 8.260 4.394 -25.721 1.00 85.50 584 TRP A C 1
ATOM 4644 O O . TRP A 1 584 ? 8.831 5.398 -25.306 1.00 85.50 584 TRP A O 1
ATOM 4654 N N . LYS A 1 585 ? 6.964 4.423 -26.000 1.00 76.50 585 LYS A N 1
ATOM 4655 C CA . LYS A 1 585 ? 6.049 5.459 -25.527 1.00 76.50 585 LYS A CA 1
ATOM 4656 C C . LYS A 1 585 ? 5.633 5.117 -24.095 1.00 76.50 585 LYS A C 1
ATOM 4658 O O . LYS A 1 585 ? 5.725 3.968 -23.676 1.00 76.50 585 LYS A O 1
ATOM 4663 N N . TRP A 1 586 ? 5.148 6.114 -23.362 1.00 67.69 586 TRP A N 1
ATOM 4664 C CA . TRP A 1 586 ? 4.553 5.906 -22.045 1.00 67.69 586 TRP A CA 1
ATOM 4665 C C . TRP A 1 586 ? 3.525 4.756 -22.082 1.00 67.69 586 TRP A C 1
ATOM 4667 O O . TRP A 1 586 ? 2.669 4.733 -22.969 1.00 67.69 586 TRP A O 1
ATOM 4677 N N . LEU A 1 587 ? 3.641 3.823 -21.127 1.00 65.12 587 LEU A N 1
ATOM 4678 C CA . LEU A 1 587 ? 2.849 2.586 -20.963 1.00 65.12 587 LEU A CA 1
ATOM 4679 C C . LEU A 1 587 ? 3.114 1.442 -21.965 1.00 65.12 587 LEU A C 1
ATOM 4681 O O . LEU A 1 587 ? 2.401 0.432 -21.938 1.00 65.12 587 LEU A O 1
ATOM 4685 N N . GLU A 1 588 ? 4.141 1.562 -22.811 1.00 74.94 588 GLU A N 1
ATOM 4686 C CA . GLU A 1 588 ? 4.533 0.550 -23.802 1.00 74.94 588 GLU A CA 1
ATOM 4687 C C . GLU A 1 588 ? 5.805 -0.223 -23.375 1.00 74.94 588 GLU A C 1
ATOM 4689 O O . GLU A 1 588 ? 6.645 0.342 -22.670 1.00 74.94 588 GLU A O 1
ATOM 4694 N N . PRO A 1 589 ? 5.986 -1.494 -23.796 1.00 76.38 589 PRO A N 1
ATOM 4695 C CA . PRO A 1 589 ? 5.072 -2.292 -24.617 1.00 76.38 589 PRO A CA 1
ATOM 4696 C C . PRO A 1 589 ? 3.801 -2.695 -23.855 1.00 76.38 589 PRO A C 1
ATOM 4698 O O . PRO A 1 589 ? 3.855 -3.199 -22.730 1.00 76.38 589 PRO A O 1
ATOM 4701 N N . ALA A 1 590 ? 2.639 -2.438 -24.463 1.00 64.38 590 ALA A N 1
ATOM 4702 C CA . ALA A 1 590 ? 1.367 -2.560 -23.768 1.00 64.38 590 ALA A CA 1
ATOM 4703 C C . ALA A 1 590 ? 0.887 -4.017 -23.630 1.00 64.38 590 ALA A C 1
ATOM 4705 O O . ALA A 1 590 ? 0.474 -4.433 -22.550 1.00 64.38 590 ALA A O 1
ATOM 4706 N N . SER A 1 591 ? 0.970 -4.789 -24.709 1.00 64.50 591 SER A N 1
ATOM 4707 C CA . SER A 1 591 ? 0.426 -6.145 -24.814 1.00 64.50 591 SER A CA 1
ATOM 4708 C C . SER A 1 591 ? 1.513 -7.174 -25.117 1.00 64.50 591 SER A C 1
ATOM 4710 O O . SER A 1 591 ? 2.572 -6.834 -25.646 1.00 64.50 591 SER A O 1
ATOM 4712 N N . ALA A 1 592 ? 1.238 -8.447 -24.830 1.00 72.94 592 ALA A N 1
ATOM 4713 C CA . ALA A 1 592 ? 2.009 -9.547 -25.399 1.00 72.94 592 ALA A CA 1
ATOM 4714 C C . ALA A 1 592 ? 1.568 -9.769 -26.856 1.00 72.94 592 ALA A C 1
ATOM 4716 O O . ALA A 1 592 ? 0.373 -9.814 -27.152 1.00 72.94 592 ALA A O 1
ATOM 4717 N N . GLY A 1 593 ? 2.522 -9.896 -27.774 1.00 78.81 593 GLY A N 1
ATOM 4718 C CA . GLY A 1 593 ? 2.268 -9.954 -29.210 1.00 78.81 593 GLY A CA 1
ATOM 4719 C C . GLY A 1 593 ? 2.024 -8.587 -29.856 1.00 78.81 593 GLY A C 1
ATOM 4720 O O . GLY A 1 593 ? 1.641 -7.610 -29.211 1.00 78.81 593 GLY A O 1
ATOM 4721 N N . GLY A 1 594 ? 2.207 -8.539 -31.177 1.00 86.44 594 GLY A N 1
ATOM 4722 C CA . GLY A 1 594 ? 1.945 -7.352 -31.992 1.00 86.44 594 GLY A CA 1
ATOM 4723 C C . GLY A 1 594 ? 3.192 -6.786 -32.665 1.00 86.44 594 GLY A C 1
ATOM 4724 O O . GLY A 1 594 ? 4.285 -7.343 -32.570 1.00 86.44 594 GLY A O 1
ATOM 4725 N N . CYS A 1 595 ? 2.998 -5.679 -33.380 1.00 90.88 595 CYS A N 1
ATOM 4726 C CA . CYS A 1 595 ? 4.010 -5.037 -34.210 1.00 90.88 595 CYS A CA 1
ATOM 4727 C C . CYS A 1 595 ? 4.181 -3.579 -33.804 1.00 90.88 595 CYS A C 1
ATOM 4729 O O . CYS A 1 595 ? 3.216 -2.907 -33.435 1.00 90.88 595 CYS A O 1
ATOM 4731 N N . VAL A 1 596 ? 5.406 -3.079 -33.887 1.00 91.62 596 VAL A N 1
ATOM 4732 C CA . VAL A 1 596 ? 5.754 -1.783 -33.309 1.00 91.62 596 VAL A CA 1
ATOM 4733 C C . VAL A 1 596 ? 5.716 -0.672 -34.358 1.00 91.62 596 VAL A C 1
ATOM 4735 O O . VAL A 1 596 ? 6.197 -0.816 -35.484 1.00 91.62 596 VAL A O 1
ATOM 4738 N N . VAL A 1 597 ? 5.136 0.463 -33.968 1.00 91.62 597 VAL A N 1
ATOM 4739 C CA . VAL A 1 597 ? 5.103 1.707 -34.746 1.00 91.62 597 VAL A CA 1
ATOM 4740 C C . VAL A 1 597 ? 5.755 2.849 -33.985 1.00 91.62 597 VAL A C 1
ATOM 4742 O O . VAL A 1 597 ? 5.730 2.875 -32.761 1.00 91.62 597 VAL A O 1
ATOM 4745 N N . MET A 1 598 ? 6.270 3.841 -34.702 1.00 90.94 598 MET A N 1
ATOM 4746 C CA . MET A 1 598 ? 6.789 5.092 -34.145 1.00 90.94 598 MET A CA 1
ATOM 4747 C C . MET A 1 598 ? 5.806 6.229 -34.418 1.00 90.94 598 MET A C 1
ATOM 4749 O O . MET A 1 598 ? 5.256 6.322 -35.514 1.00 90.94 598 MET A O 1
ATOM 4753 N N . SER A 1 599 ? 5.599 7.103 -33.437 1.00 86.31 599 SER A N 1
ATOM 4754 C CA . SER A 1 599 ? 4.665 8.234 -33.519 1.00 86.31 599 SER A CA 1
ATOM 4755 C C . SER A 1 599 ? 5.315 9.501 -34.092 1.00 86.31 599 SER A C 1
ATOM 4757 O O . SER A 1 599 ? 6.421 9.857 -33.691 1.00 86.31 599 SER A O 1
ATOM 4759 N N . SER A 1 600 ? 4.598 10.238 -34.949 1.00 82.31 600 SER A N 1
ATOM 4760 C CA . SER A 1 600 ? 4.947 11.609 -35.363 1.00 82.31 600 SER A CA 1
ATOM 4761 C C . SER A 1 600 ? 4.386 12.700 -34.436 1.00 82.31 600 SER A C 1
ATOM 4763 O O . SER A 1 600 ? 4.658 13.879 -34.639 1.00 82.31 600 SER A O 1
ATOM 4765 N N . GLY A 1 601 ? 3.557 12.326 -33.455 1.00 69.94 601 GLY A N 1
ATOM 4766 C CA . GLY A 1 601 ? 2.951 13.242 -32.481 1.00 69.94 601 GLY A CA 1
ATOM 4767 C C . GLY A 1 601 ? 3.914 13.641 -31.363 1.00 69.94 601 GLY A C 1
ATOM 4768 O O . GLY A 1 601 ? 5.048 13.186 -31.346 1.00 69.94 601 GLY A O 1
ATOM 4769 N N . ASN A 1 602 ? 3.467 14.450 -30.400 1.00 63.25 602 ASN A N 1
ATOM 4770 C CA . ASN A 1 602 ? 4.255 14.793 -29.211 1.00 63.25 602 ASN A CA 1
ATOM 4771 C C . ASN A 1 602 ? 3.996 13.766 -28.084 1.00 63.25 602 ASN A C 1
ATOM 4773 O O . ASN A 1 602 ? 2.838 13.623 -27.677 1.00 63.25 602 ASN A O 1
ATOM 4777 N N . PRO A 1 603 ? 5.009 13.038 -27.570 1.00 68.56 603 PRO A N 1
ATOM 4778 C CA . PRO A 1 603 ? 6.436 13.075 -27.930 1.00 68.56 603 PRO A CA 1
ATOM 4779 C C . PRO A 1 603 ? 6.787 12.327 -29.230 1.00 68.56 603 PRO A C 1
ATOM 4781 O O . PRO A 1 603 ? 6.321 11.208 -29.470 1.00 68.56 603 PRO A O 1
ATOM 4784 N N . LEU A 1 604 ? 7.660 12.946 -30.036 1.00 76.31 604 LEU A N 1
ATOM 4785 C CA . LEU A 1 604 ? 8.076 12.484 -31.367 1.00 76.31 604 LEU A CA 1
ATOM 4786 C C . LEU A 1 604 ? 8.964 11.238 -31.286 1.00 76.31 604 LEU A C 1
ATOM 4788 O O . LEU A 1 604 ? 9.842 11.145 -30.430 1.00 76.31 604 LEU A O 1
ATOM 4792 N N . GLY A 1 605 ? 8.758 10.286 -32.197 1.00 83.81 605 GLY A N 1
ATOM 4793 C CA . GLY A 1 605 ? 9.632 9.126 -32.369 1.00 83.81 605 GLY A CA 1
ATOM 4794 C C . GLY A 1 605 ? 9.452 8.000 -31.357 1.00 83.81 605 GLY A C 1
ATOM 4795 O O . GLY A 1 605 ? 10.171 7.005 -31.427 1.00 83.81 605 GLY A O 1
ATOM 4796 N N . ARG A 1 606 ? 8.513 8.133 -30.414 1.00 84.88 606 ARG A N 1
ATOM 4797 C CA . ARG A 1 606 ? 8.249 7.100 -29.406 1.00 84.88 606 ARG A CA 1
ATOM 4798 C C . ARG A 1 606 ? 7.502 5.908 -29.994 1.00 84.88 606 ARG A C 1
ATOM 4800 O O . ARG A 1 606 ? 6.651 6.077 -30.873 1.00 84.88 606 ARG A O 1
ATOM 4807 N N . TRP A 1 607 ? 7.817 4.721 -29.487 1.00 90.00 607 TRP A N 1
ATOM 4808 C CA . TRP A 1 607 ? 7.338 3.449 -30.020 1.00 90.00 607 TRP A CA 1
ATOM 4809 C C . TRP A 1 607 ? 6.073 2.953 -29.318 1.00 90.00 607 TRP A C 1
ATOM 4811 O O . TRP A 1 607 ? 5.975 3.022 -28.100 1.00 90.00 607 TRP A O 1
ATOM 4821 N N . ALA A 1 608 ? 5.118 2.415 -30.067 1.00 86.69 608 ALA A N 1
ATOM 4822 C CA . ALA A 1 608 ? 3.881 1.850 -29.538 1.00 86.69 608 ALA A CA 1
ATOM 4823 C C . ALA A 1 608 ? 3.554 0.518 -30.210 1.00 86.69 608 ALA A C 1
ATOM 4825 O O . ALA A 1 608 ? 3.836 0.335 -31.397 1.00 86.69 608 ALA A O 1
ATOM 4826 N N . VAL A 1 609 ? 2.940 -0.399 -29.467 1.00 86.38 609 VAL A N 1
ATOM 4827 C CA . VAL A 1 609 ? 2.534 -1.705 -29.989 1.00 86.38 609 VAL A CA 1
ATOM 4828 C C . VAL A 1 609 ? 1.155 -1.578 -30.628 1.00 86.38 609 VAL A C 1
ATOM 4830 O O . VAL A 1 609 ? 0.201 -1.079 -30.031 1.00 86.38 609 VAL A O 1
ATOM 4833 N N . LYS A 1 610 ? 1.030 -2.024 -31.878 1.00 85.62 610 LYS A N 1
ATOM 4834 C CA . LYS A 1 610 ? -0.233 -2.058 -32.618 1.00 85.62 610 LYS A CA 1
ATOM 4835 C C . LYS A 1 610 ? -0.435 -3.421 -33.271 1.00 85.62 610 LYS A C 1
ATOM 4837 O O . LYS A 1 610 ? 0.491 -4.200 -33.489 1.00 85.62 610 LYS A O 1
ATOM 4842 N N . ASN A 1 611 ? -1.689 -3.731 -33.583 1.00 83.62 611 ASN A N 1
ATOM 4843 C CA . ASN A 1 611 ? -2.023 -4.992 -34.227 1.00 83.62 611 ASN A CA 1
ATOM 4844 C C . ASN A 1 611 ? -1.463 -5.021 -35.659 1.00 83.62 611 ASN A C 1
ATOM 4846 O O . ASN A 1 611 ? -1.832 -4.195 -36.494 1.00 83.62 611 ASN A O 1
ATOM 4850 N N . CYS A 1 612 ? -0.618 -6.010 -35.948 1.00 85.81 612 CYS A N 1
ATOM 4851 C CA . CYS A 1 612 ? 0.077 -6.167 -37.227 1.00 85.81 612 CYS A CA 1
ATOM 4852 C C . CYS A 1 612 ? -0.855 -6.236 -38.450 1.00 85.81 612 CYS A C 1
ATOM 4854 O O . CYS A 1 612 ? -0.469 -5.874 -39.561 1.00 85.81 612 CYS A O 1
ATOM 4856 N N . THR A 1 613 ? -2.072 -6.758 -38.266 1.00 85.44 613 THR A N 1
ATOM 4857 C CA . THR A 1 613 ? -2.987 -7.099 -39.367 1.00 85.44 613 THR A CA 1
ATOM 4858 C C . THR A 1 613 ? -4.083 -6.067 -39.595 1.00 85.44 613 THR A C 1
ATOM 4860 O O . THR A 1 613 ? -4.516 -5.899 -40.733 1.00 85.44 613 THR A O 1
ATOM 4863 N N . SER A 1 614 ? -4.537 -5.378 -38.545 1.00 81.12 614 SER A N 1
ATOM 4864 C CA . SER A 1 614 ? -5.637 -4.414 -38.644 1.00 81.12 614 SER A CA 1
ATOM 4865 C C . SER A 1 614 ? -5.170 -2.963 -38.734 1.00 81.12 614 SER A C 1
ATOM 4867 O O . SER A 1 614 ? -5.850 -2.150 -39.360 1.00 81.12 614 SER A O 1
ATOM 4869 N N . PHE A 1 615 ? -4.017 -2.630 -38.150 1.00 85.81 615 PHE A N 1
ATOM 4870 C CA . PHE A 1 615 ? -3.494 -1.267 -38.144 1.00 85.81 615 PHE A CA 1
ATOM 4871 C C . PHE A 1 615 ? -2.780 -0.935 -39.464 1.00 85.81 615 PHE A C 1
ATOM 4873 O O . PHE A 1 615 ? -2.161 -1.802 -40.085 1.00 85.81 615 PHE A O 1
ATOM 4880 N N . LYS A 1 616 ? -2.852 0.327 -39.901 1.00 88.12 616 LYS A N 1
ATOM 4881 C CA . LYS A 1 616 ? -2.089 0.843 -41.048 1.00 88.12 616 LYS A CA 1
ATOM 4882 C C . LYS A 1 616 ? -1.221 2.008 -40.600 1.00 88.12 616 LYS A C 1
ATOM 4884 O O . LYS A 1 616 ? -1.686 2.862 -39.855 1.00 88.12 616 LYS A O 1
ATOM 4889 N N . ALA A 1 617 ? 0.006 2.055 -41.092 1.00 90.38 617 ALA A N 1
ATOM 4890 C CA . ALA A 1 617 ? 0.980 3.083 -40.756 1.00 90.38 617 ALA A CA 1
ATOM 4891 C C . ALA A 1 617 ? 1.825 3.410 -41.995 1.00 90.38 617 ALA A C 1
ATOM 4893 O O . ALA A 1 617 ? 1.869 2.618 -42.939 1.00 90.38 617 ALA A O 1
ATOM 4894 N N . GLY A 1 618 ? 2.472 4.573 -41.999 1.00 92.44 618 GLY A N 1
ATOM 4895 C CA . GLY A 1 618 ? 3.495 4.918 -42.978 1.00 92.44 618 GLY A CA 1
ATOM 4896 C C . GLY A 1 618 ? 4.694 3.975 -42.893 1.00 92.44 618 GLY A C 1
ATOM 4897 O O . GLY A 1 618 ? 4.796 3.120 -42.005 1.00 92.44 618 GLY A O 1
ATOM 4898 N N . ASN A 1 619 ? 5.621 4.130 -43.825 1.00 90.69 619 ASN A N 1
ATOM 4899 C CA . ASN A 1 619 ? 6.766 3.252 -43.968 1.00 90.69 619 ASN A CA 1
ATOM 4900 C C . ASN A 1 619 ? 8.069 4.044 -43.879 1.00 90.69 619 ASN A C 1
ATOM 4902 O O . ASN A 1 619 ? 8.186 5.141 -44.417 1.00 90.69 619 ASN A O 1
ATOM 4906 N N . ILE A 1 620 ? 9.066 3.471 -43.221 1.00 90.88 620 ILE A N 1
ATOM 4907 C CA . ILE A 1 620 ? 10.433 3.986 -43.243 1.00 90.88 620 ILE A CA 1
ATOM 4908 C C . ILE A 1 620 ? 11.283 2.858 -43.773 1.00 90.88 620 ILE A C 1
ATOM 4910 O O . ILE A 1 620 ? 11.143 1.727 -43.320 1.00 90.88 620 ILE A O 1
ATOM 4914 N N . CYS A 1 621 ? 12.131 3.146 -44.749 1.00 89.44 621 CYS A N 1
ATOM 4915 C CA . CYS A 1 621 ? 12.969 2.139 -45.378 1.00 89.44 621 CYS A CA 1
ATOM 4916 C C . CYS A 1 621 ? 14.435 2.475 -45.145 1.00 89.44 621 CYS A C 1
ATOM 4918 O O . CYS A 1 621 ? 14.843 3.614 -45.353 1.00 89.44 621 CYS A O 1
ATOM 4920 N N . LYS A 1 622 ? 15.211 1.466 -44.744 1.00 88.19 622 LYS A N 1
ATOM 4921 C CA . LYS A 1 622 ? 16.657 1.511 -44.502 1.00 88.19 622 LYS A CA 1
ATOM 4922 C C . LYS A 1 622 ? 17.348 0.648 -45.558 1.00 88.19 622 LYS A C 1
ATOM 4924 O O . LYS A 1 622 ? 16.943 -0.492 -45.773 1.00 88.19 622 LYS A O 1
ATOM 4929 N N . LYS A 1 623 ? 18.365 1.177 -46.242 1.00 84.38 623 LYS A N 1
ATOM 4930 C CA . LYS A 1 623 ? 19.186 0.447 -47.223 1.00 84.38 623 LYS A CA 1
ATOM 4931 C C . LYS A 1 623 ? 20.673 0.593 -46.894 1.00 84.38 623 LYS A C 1
ATOM 4933 O O . LYS A 1 623 ? 21.148 1.724 -46.862 1.00 84.38 623 LYS A O 1
ATOM 4938 N N . PRO A 1 624 ? 21.425 -0.504 -46.708 1.00 79.81 624 PRO A N 1
ATOM 4939 C CA . PRO A 1 624 ? 22.860 -0.427 -46.453 1.00 79.81 624 PRO A CA 1
ATOM 4940 C C . PRO A 1 624 ? 23.636 0.010 -47.706 1.00 79.81 624 PRO A C 1
ATOM 4942 O O . PRO A 1 624 ? 23.333 -0.416 -48.827 1.00 79.81 624 PRO A O 1
ATOM 4945 N N . ILE A 1 625 ? 24.669 0.831 -47.518 1.00 75.94 625 ILE A N 1
ATOM 4946 C CA . ILE A 1 625 ? 25.610 1.251 -48.561 1.00 75.94 625 ILE A CA 1
ATOM 4947 C C . ILE A 1 625 ? 26.651 0.136 -48.729 1.00 75.94 625 ILE A C 1
ATOM 4949 O O . ILE A 1 625 ? 27.301 -0.289 -47.777 1.00 75.94 625 ILE A O 1
ATOM 4953 N N . LYS A 1 626 ? 26.824 -0.389 -49.949 1.00 56.09 626 LYS A N 1
ATOM 4954 C CA . LYS A 1 626 ? 27.776 -1.483 -50.212 1.00 56.09 626 LYS A CA 1
ATOM 4955 C C . LYS A 1 626 ? 29.234 -1.040 -49.987 1.00 56.09 626 LYS A C 1
ATOM 4957 O O . LYS A 1 626 ? 29.863 -0.551 -50.921 1.00 56.09 626 LYS A O 1
ATOM 4962 N N . SER A 1 627 ? 29.808 -1.319 -48.814 1.00 48.09 627 SER A N 1
ATOM 4963 C CA . SER A 1 627 ? 31.204 -1.771 -48.638 1.00 48.09 627 SER A CA 1
ATOM 4964 C C . SER A 1 627 ? 31.541 -2.085 -47.180 1.00 48.09 627 SER A C 1
ATOM 4966 O O . SER A 1 627 ? 31.456 -1.215 -46.330 1.00 48.09 627 SER A O 1
ATOM 4968 N N . LYS A 1 628 ? 31.990 -3.331 -46.962 1.00 40.53 628 LYS A N 1
ATOM 4969 C CA . LYS A 1 628 ? 32.745 -3.864 -45.812 1.00 40.53 628 LYS A CA 1
ATOM 4970 C C . LYS A 1 628 ? 32.401 -3.257 -44.446 1.00 40.53 628 LYS A C 1
ATOM 4972 O O . LYS A 1 628 ? 33.033 -2.298 -44.019 1.00 40.53 628 LYS A O 1
ATOM 4977 N N . VAL A 1 629 ? 31.523 -3.952 -43.721 1.00 39.22 629 VAL A N 1
ATOM 4978 C CA . VAL A 1 629 ? 31.482 -3.924 -42.254 1.00 39.22 629 VAL A CA 1
ATOM 4979 C C . VAL A 1 629 ? 32.907 -4.195 -41.763 1.00 39.22 629 VAL A C 1
ATOM 4981 O O . VAL A 1 629 ? 33.402 -5.320 -41.867 1.00 39.22 629 VAL A O 1
ATOM 4984 N N . GLN A 1 630 ? 33.618 -3.160 -41.316 1.00 37.50 630 GLN A N 1
ATOM 4985 C CA . GLN A 1 630 ? 34.705 -3.398 -40.377 1.00 37.50 630 GLN A CA 1
ATOM 4986 C C . GLN A 1 630 ? 34.026 -3.932 -39.116 1.00 37.50 630 GLN A C 1
ATOM 4988 O O . GLN A 1 630 ? 33.025 -3.339 -38.706 1.00 37.50 630 GLN A O 1
ATOM 4993 N N . PRO A 1 631 ? 34.478 -5.063 -38.549 1.00 37.28 631 PRO A N 1
ATOM 4994 C CA . PRO A 1 631 ? 33.898 -5.548 -37.314 1.00 37.28 631 PRO A CA 1
ATOM 4995 C C . PRO A 1 631 ? 34.051 -4.433 -36.284 1.00 37.28 631 PRO A C 1
ATOM 4997 O O . PRO A 1 631 ? 35.173 -4.048 -35.947 1.00 37.28 631 PRO A O 1
ATOM 5000 N N . ILE A 1 632 ? 32.921 -3.900 -35.820 1.00 41.69 632 ILE A N 1
ATOM 5001 C CA . ILE A 1 632 ? 32.860 -3.219 -34.531 1.00 41.69 632 ILE A CA 1
ATOM 5002 C C . ILE A 1 632 ? 33.528 -4.196 -33.550 1.00 41.69 632 ILE A C 1
ATOM 5004 O O . ILE A 1 632 ? 33.264 -5.398 -33.667 1.00 41.69 632 ILE A O 1
ATOM 5008 N N . PRO A 1 633 ? 34.436 -3.758 -32.658 1.00 39.66 633 PRO A N 1
ATOM 5009 C CA . PRO A 1 633 ? 34.948 -4.642 -31.621 1.00 39.66 633 PRO A CA 1
ATOM 5010 C C . PRO A 1 633 ? 33.743 -5.290 -30.953 1.00 39.66 633 PRO A C 1
ATOM 5012 O O . PRO A 1 633 ? 32.888 -4.563 -30.444 1.00 39.66 633 PRO A O 1
ATOM 5015 N N . ASP A 1 634 ? 33.632 -6.620 -31.051 1.00 39.03 634 ASP A N 1
ATOM 5016 C CA . ASP A 1 634 ? 32.477 -7.323 -30.509 1.00 39.03 634 ASP A CA 1
ATOM 5017 C C . ASP A 1 634 ? 32.317 -6.858 -29.056 1.00 39.03 634 ASP A C 1
ATOM 5019 O O . ASP A 1 634 ? 33.292 -6.944 -28.289 1.00 39.03 634 ASP A O 1
ATOM 5023 N N . PRO A 1 635 ? 31.146 -6.313 -28.665 1.00 52.81 635 PRO A N 1
ATOM 5024 C CA . PRO A 1 635 ? 30.884 -6.049 -27.259 1.00 52.81 635 PRO A CA 1
ATOM 5025 C C . PRO A 1 635 ? 31.205 -7.336 -26.509 1.00 52.81 635 PRO A C 1
ATOM 5027 O O . PRO A 1 635 ? 30.926 -8.408 -27.040 1.00 52.81 635 PRO A O 1
ATOM 5030 N N . PHE A 1 636 ? 31.840 -7.243 -25.335 1.00 56.59 636 PHE A N 1
ATOM 5031 C CA . PHE A 1 636 ? 32.262 -8.419 -24.568 1.00 56.59 636 PHE A CA 1
ATOM 5032 C C . PHE A 1 636 ? 31.141 -9.466 -24.573 1.00 56.59 636 PHE A C 1
ATOM 5034 O O . PHE A 1 636 ? 30.130 -9.290 -23.897 1.00 56.59 636 PHE A O 1
ATOM 5041 N N . VAL A 1 637 ? 31.296 -10.520 -25.382 1.00 63.59 637 VAL A N 1
ATOM 5042 C CA . VAL A 1 637 ? 30.302 -11.583 -25.474 1.00 63.59 637 VAL A CA 1
ATOM 5043 C C . VAL A 1 637 ? 30.613 -12.495 -24.304 1.00 63.59 637 VAL A C 1
ATOM 5045 O O . VAL A 1 637 ? 31.674 -13.133 -24.301 1.00 63.59 637 VAL A O 1
ATOM 5048 N N . PRO A 1 638 ? 29.752 -12.538 -23.277 1.00 67.50 638 PRO A N 1
ATOM 5049 C CA . PRO A 1 638 ? 30.027 -13.346 -22.109 1.00 67.50 638 PRO A CA 1
ATOM 5050 C C . PRO A 1 638 ? 30.192 -14.790 -22.554 1.00 67.50 638 PRO A C 1
ATOM 5052 O O . PRO A 1 638 ? 29.382 -15.292 -23.328 1.00 67.50 638 PRO A O 1
ATOM 5055 N N . ASN A 1 639 ? 31.252 -15.455 -22.103 1.00 77.12 639 ASN A N 1
ATOM 5056 C CA . ASN A 1 639 ? 31.493 -16.834 -22.494 1.00 77.12 639 ASN A CA 1
ATOM 5057 C C . ASN A 1 639 ? 30.592 -17.741 -21.638 1.00 77.12 639 ASN A C 1
ATOM 5059 O O . ASN A 1 639 ? 30.911 -17.947 -20.461 1.00 77.12 639 ASN A O 1
ATOM 5063 N N . PRO A 1 640 ? 29.511 -18.333 -22.186 1.00 74.00 640 PRO A N 1
ATOM 5064 C CA . PRO A 1 640 ? 28.593 -19.162 -21.406 1.00 74.00 640 PRO A CA 1
ATOM 5065 C C . PRO A 1 640 ? 29.267 -20.422 -20.836 1.00 74.00 640 PRO A C 1
ATOM 5067 O O . PRO A 1 640 ? 28.734 -21.033 -19.914 1.00 74.00 640 PRO A O 1
ATOM 5070 N N . ASN A 1 641 ? 30.450 -20.798 -21.341 1.00 78.00 641 ASN A N 1
ATOM 5071 C CA . ASN A 1 641 ? 31.224 -21.949 -20.875 1.00 78.00 641 ASN A CA 1
ATOM 5072 C C . ASN A 1 641 ? 32.293 -21.592 -19.827 1.00 78.00 641 ASN A C 1
ATOM 5074 O O . ASN A 1 641 ? 32.906 -22.496 -19.262 1.00 78.00 641 ASN A O 1
ATOM 5078 N N . ALA A 1 642 ? 32.554 -20.307 -19.559 1.00 83.06 642 ALA A N 1
ATOM 5079 C CA . ALA A 1 642 ? 33.508 -19.913 -18.522 1.00 83.06 642 ALA A CA 1
ATOM 5080 C C . ALA A 1 642 ? 32.958 -20.223 -17.117 1.00 83.06 642 ALA A C 1
ATOM 5082 O O . ALA A 1 642 ? 31.748 -20.247 -16.898 1.00 83.06 642 ALA A O 1
ATOM 5083 N N . SER A 1 643 ? 33.826 -20.460 -16.137 1.00 83.06 643 SER A N 1
ATOM 5084 C CA . SER A 1 643 ? 33.408 -20.585 -14.735 1.00 83.06 643 SER A CA 1
ATOM 5085 C C . SER A 1 643 ? 33.174 -19.207 -14.110 1.00 83.06 643 SER A C 1
ATOM 5087 O O . SER A 1 643 ? 33.866 -18.245 -14.445 1.00 83.06 643 SER A O 1
ATOM 5089 N N . CYS A 1 644 ? 32.227 -19.110 -13.176 1.00 85.88 644 CYS A N 1
ATOM 5090 C CA . CYS A 1 644 ? 32.058 -17.911 -12.356 1.00 85.88 644 CYS A CA 1
ATOM 5091 C C . CYS A 1 644 ? 33.195 -17.777 -11.331 1.00 85.88 644 CYS A C 1
ATOM 5093 O O . CYS A 1 644 ? 33.814 -18.770 -10.943 1.00 85.88 644 CYS A O 1
ATOM 5095 N N . ALA A 1 645 ? 33.469 -16.546 -10.891 1.00 84.00 645 ALA A N 1
ATOM 5096 C CA . ALA A 1 645 ? 34.413 -16.291 -9.807 1.00 84.00 645 ALA A CA 1
ATOM 5097 C C . ALA A 1 645 ? 33.921 -16.907 -8.476 1.00 84.00 645 ALA A C 1
ATOM 5099 O O . ALA A 1 645 ? 32.713 -17.084 -8.301 1.00 84.00 645 ALA A O 1
ATOM 5100 N N . PRO A 1 646 ? 34.817 -17.204 -7.514 1.00 76.38 646 PRO A N 1
ATOM 5101 C CA . PRO A 1 646 ? 34.428 -17.753 -6.214 1.00 76.38 646 PRO A CA 1
ATOM 5102 C C . PRO A 1 646 ? 33.331 -16.926 -5.523 1.00 76.38 646 PRO A C 1
ATOM 5104 O O . PRO A 1 646 ? 33.418 -15.701 -5.418 1.00 76.38 646 PRO A O 1
ATOM 5107 N N . GLY A 1 647 ? 32.267 -17.598 -5.075 1.00 75.62 647 GLY A N 1
ATOM 5108 C CA . GLY A 1 647 ? 31.099 -16.968 -4.449 1.00 75.62 647 GLY A CA 1
ATOM 5109 C C . GLY A 1 647 ? 30.107 -16.292 -5.408 1.00 75.62 647 GLY A C 1
ATOM 5110 O O . GLY A 1 647 ? 29.164 -15.665 -4.929 1.00 75.62 647 GLY A O 1
ATOM 5111 N N . TRP A 1 648 ? 30.302 -16.397 -6.726 1.00 86.81 648 TRP A N 1
ATOM 5112 C CA . TRP A 1 648 ? 29.332 -16.010 -7.756 1.00 86.81 648 TRP A CA 1
ATOM 5113 C C . TRP A 1 648 ? 28.770 -17.262 -8.433 1.00 86.81 648 TRP A C 1
ATOM 5115 O O . TRP A 1 648 ? 29.507 -18.208 -8.707 1.00 86.81 648 TRP A O 1
ATOM 5125 N N . VAL A 1 649 ? 27.471 -17.274 -8.733 1.00 86.06 649 VAL A N 1
ATOM 5126 C CA . VAL A 1 649 ? 26.758 -18.464 -9.225 1.00 86.06 649 VAL A CA 1
ATOM 5127 C C . VAL A 1 649 ? 26.023 -18.197 -10.535 1.00 86.06 649 VAL A C 1
ATOM 5129 O O . VAL A 1 649 ? 25.540 -17.098 -10.790 1.00 86.06 649 VAL A O 1
ATOM 5132 N N . SER A 1 650 ? 25.936 -19.213 -11.390 1.00 86.50 650 SER A N 1
ATOM 5133 C CA . SER A 1 650 ? 25.201 -19.177 -12.660 1.00 86.50 650 SER A CA 1
ATOM 5134 C C . SER A 1 650 ? 24.669 -20.574 -12.996 1.00 86.50 650 SER A C 1
ATOM 5136 O O . SER A 1 650 ? 25.005 -21.547 -12.320 1.00 86.50 650 SER A O 1
ATOM 5138 N N . ARG A 1 651 ? 23.845 -20.694 -14.041 1.00 81.31 651 ARG A N 1
ATOM 5139 C CA . ARG A 1 651 ? 23.363 -21.980 -14.577 1.00 81.31 651 ARG A CA 1
ATOM 5140 C C . ARG A 1 651 ? 23.928 -22.230 -15.974 1.00 81.31 651 ARG A C 1
ATOM 5142 O O . ARG A 1 651 ? 24.488 -21.337 -16.610 1.00 81.31 651 ARG A O 1
ATOM 5149 N N . GLU A 1 652 ? 23.811 -23.462 -16.456 1.00 72.75 652 GLU A N 1
ATOM 5150 C CA . GLU A 1 652 ? 24.220 -23.807 -17.820 1.00 72.75 652 GLU A CA 1
ATOM 5151 C C . GLU A 1 652 ? 23.436 -22.997 -18.863 1.00 72.75 652 GLU A C 1
ATOM 5153 O O . GLU A 1 652 ? 22.213 -22.863 -18.785 1.00 72.75 652 GLU A O 1
ATOM 5158 N N . GLY A 1 653 ? 24.158 -22.446 -19.842 1.00 71.94 653 GLY A N 1
ATOM 5159 C CA . GLY A 1 653 ? 23.587 -21.651 -20.930 1.00 71.94 653 GLY A CA 1
ATOM 5160 C C . GLY A 1 653 ? 23.224 -20.204 -20.579 1.00 71.94 653 GLY A C 1
ATOM 5161 O O . GLY A 1 653 ? 22.592 -19.553 -21.402 1.00 71.94 653 GLY A O 1
ATOM 5162 N N . LEU A 1 654 ? 23.592 -19.703 -19.393 1.00 80.50 654 LEU A N 1
ATOM 5163 C CA . LEU A 1 654 ? 23.428 -18.291 -19.026 1.00 80.50 654 LEU A CA 1
ATOM 5164 C C . LEU A 1 654 ? 24.726 -17.501 -19.197 1.00 80.50 654 LEU A C 1
ATOM 5166 O O . LEU A 1 654 ? 25.820 -17.993 -18.900 1.00 80.50 654 LEU A O 1
ATOM 5170 N N . ASN A 1 655 ? 24.560 -16.240 -19.589 1.00 85.00 655 ASN A N 1
ATOM 5171 C CA . ASN A 1 655 ? 25.640 -15.309 -19.913 1.00 85.00 655 ASN A CA 1
ATOM 5172 C C . ASN A 1 655 ? 26.164 -14.518 -18.699 1.00 85.00 655 ASN A C 1
ATOM 5174 O O . ASN A 1 655 ? 27.167 -13.819 -18.810 1.00 85.00 655 ASN A O 1
ATOM 5178 N N . TYR A 1 656 ? 25.523 -14.630 -17.534 1.00 88.94 656 TYR A N 1
ATOM 5179 C CA . TYR A 1 656 ? 25.848 -13.823 -16.355 1.00 88.94 656 TYR A CA 1
ATOM 5180 C C . TYR A 1 656 ? 26.034 -14.680 -15.113 1.00 88.94 656 TYR A C 1
ATOM 5182 O O . TYR A 1 656 ? 25.409 -15.732 -14.960 1.00 88.94 656 TYR A O 1
ATOM 5190 N N . CYS A 1 657 ? 26.911 -14.218 -14.233 1.00 91.38 657 CYS A N 1
ATOM 5191 C CA . CYS A 1 657 ? 27.091 -14.733 -12.888 1.00 91.38 657 CYS A CA 1
ATOM 5192 C C . CYS A 1 657 ? 26.440 -13.765 -11.900 1.00 91.38 657 CYS A C 1
ATOM 5194 O O . CYS A 1 657 ? 26.604 -12.553 -12.021 1.00 91.38 657 CYS A O 1
ATOM 5196 N N . TYR A 1 658 ? 25.737 -14.301 -10.909 1.00 92.38 658 TYR A N 1
ATOM 5197 C CA . TYR A 1 658 ? 24.992 -13.537 -9.914 1.00 92.38 658 TYR A CA 1
ATOM 5198 C C . TYR A 1 658 ? 25.589 -13.724 -8.521 1.00 92.38 658 TYR A C 1
ATOM 5200 O O . TYR A 1 658 ? 26.093 -14.801 -8.190 1.00 92.38 658 TYR A O 1
ATOM 5208 N N . LYS A 1 659 ? 25.492 -12.688 -7.688 1.00 89.19 659 LYS A N 1
ATOM 5209 C CA . LYS A 1 659 ? 25.813 -12.747 -6.262 1.00 89.19 659 LYS A CA 1
ATOM 5210 C C . LYS A 1 659 ? 24.696 -12.120 -5.445 1.00 89.19 659 LYS A C 1
ATOM 5212 O O . LYS A 1 659 ? 24.317 -10.977 -5.685 1.00 89.19 659 LYS A O 1
ATOM 5217 N N . VAL A 1 660 ? 24.167 -12.892 -4.501 1.00 88.62 660 VAL A N 1
ATOM 5218 C CA . VAL A 1 660 ? 23.032 -12.504 -3.658 1.00 88.62 660 VAL A CA 1
ATOM 5219 C C . VAL A 1 660 ? 23.552 -11.849 -2.382 1.00 88.62 660 VAL A C 1
ATOM 5221 O O . VAL A 1 660 ? 24.379 -12.432 -1.681 1.00 88.62 660 VAL A O 1
ATOM 5224 N N . PHE A 1 661 ? 23.054 -10.652 -2.083 1.00 88.12 661 PHE A N 1
ATOM 5225 C CA . PHE A 1 661 ? 23.348 -9.895 -0.872 1.00 88.12 661 PHE A CA 1
ATOM 5226 C C . PHE A 1 661 ? 22.085 -9.846 -0.013 1.00 88.12 661 PHE A C 1
ATOM 5228 O O . PHE A 1 661 ? 21.195 -9.027 -0.234 1.00 88.12 661 PHE A O 1
ATOM 5235 N N . HIS A 1 662 ? 21.998 -10.782 0.928 1.00 85.06 662 HIS A N 1
ATOM 5236 C CA . HIS A 1 662 ? 20.851 -10.991 1.810 1.00 85.06 662 HIS A CA 1
ATOM 5237 C C . HIS A 1 662 ? 21.167 -10.525 3.242 1.00 85.06 662 HIS A C 1
ATOM 5239 O O . HIS A 1 662 ? 22.336 -10.459 3.631 1.00 85.06 662 HIS A O 1
ATOM 5245 N N . GLU A 1 663 ? 20.135 -10.164 4.008 1.00 77.94 663 GLU A N 1
ATOM 5246 C CA . GLU A 1 663 ? 20.230 -9.464 5.299 1.00 77.94 663 GLU A CA 1
ATOM 5247 C C . GLU A 1 663 ? 21.138 -10.171 6.308 1.00 77.94 663 GLU A C 1
ATOM 5249 O O . GLU A 1 663 ? 21.816 -9.520 7.090 1.00 77.94 663 GLU A O 1
ATOM 5254 N N . GLU A 1 664 ? 21.228 -11.495 6.235 1.00 74.56 664 GLU A N 1
ATOM 5255 C CA . GLU A 1 664 ? 21.988 -12.306 7.182 1.00 74.56 664 GLU A CA 1
ATOM 5256 C C . GLU A 1 664 ? 23.506 -12.153 7.058 1.00 74.56 664 GLU A C 1
ATOM 5258 O O . GLU A 1 664 ? 24.231 -12.530 7.972 1.00 74.56 664 GLU A O 1
ATOM 5263 N N . ARG A 1 665 ? 24.005 -11.590 5.952 1.00 77.06 665 ARG A N 1
ATOM 5264 C CA . ARG A 1 665 ? 25.431 -11.255 5.791 1.00 77.06 665 ARG A CA 1
ATOM 5265 C C . ARG A 1 665 ? 25.690 -9.759 5.632 1.00 77.06 665 ARG A C 1
ATOM 5267 O O . ARG A 1 665 ? 26.843 -9.349 5.479 1.00 77.06 665 ARG A O 1
ATOM 5274 N N . LEU A 1 666 ? 24.637 -8.952 5.607 1.00 77.06 666 LEU A N 1
ATOM 5275 C CA . LEU A 1 666 ? 24.722 -7.512 5.415 1.00 77.06 666 LEU A CA 1
ATOM 5276 C C . LEU A 1 666 ? 24.661 -6.796 6.760 1.00 77.06 666 LEU A C 1
ATOM 5278 O O . LEU A 1 666 ? 23.975 -7.221 7.680 1.00 77.06 666 LEU A O 1
ATOM 5282 N N . THR A 1 667 ? 25.338 -5.656 6.857 1.00 71.75 667 THR A N 1
ATOM 5283 C CA . THR A 1 667 ? 25.200 -4.759 8.014 1.00 71.75 667 THR A CA 1
ATOM 5284 C C . THR A 1 667 ? 23.836 -4.071 8.025 1.00 71.75 667 THR A C 1
ATOM 5286 O O . THR A 1 667 ? 23.276 -3.820 9.089 1.00 71.75 667 THR A O 1
ATOM 5289 N N . ARG A 1 668 ? 23.292 -3.768 6.836 1.00 76.81 668 ARG A N 1
ATOM 5290 C CA . ARG A 1 668 ? 21.971 -3.165 6.636 1.00 76.81 668 ARG A CA 1
ATOM 5291 C C . ARG A 1 668 ? 21.425 -3.417 5.231 1.00 76.81 668 ARG A C 1
ATOM 5293 O O . ARG A 1 668 ? 22.177 -3.623 4.278 1.00 76.81 668 ARG A O 1
ATOM 5300 N N . LYS A 1 669 ? 20.104 -3.295 5.093 1.00 85.25 669 LYS A N 1
ATOM 5301 C CA . LYS A 1 669 ? 19.423 -3.160 3.795 1.00 85.25 669 LYS A CA 1
ATOM 5302 C C . LYS A 1 669 ? 19.713 -1.783 3.175 1.00 85.25 669 LYS A C 1
ATOM 5304 O O . LYS A 1 669 ? 20.054 -0.830 3.886 1.00 85.25 669 LYS A O 1
ATOM 5309 N N . ARG A 1 670 ? 19.590 -1.667 1.851 1.00 83.69 670 ARG A N 1
ATOM 5310 C CA . ARG A 1 670 ? 20.003 -0.476 1.085 1.00 83.69 670 ARG A CA 1
ATOM 5311 C C . ARG A 1 670 ? 18.906 0.016 0.142 1.00 83.69 670 ARG A C 1
ATOM 5313 O O . ARG A 1 670 ? 18.047 -0.770 -0.263 1.00 83.69 670 ARG A O 1
ATOM 5320 N N . SER A 1 671 ? 18.918 1.315 -0.169 1.00 86.06 671 SER A N 1
ATOM 5321 C CA . SER A 1 671 ? 18.071 1.867 -1.237 1.00 86.06 671 SER A CA 1
ATOM 5322 C C . SER A 1 671 ? 18.510 1.311 -2.585 1.00 86.06 671 SER A C 1
ATOM 5324 O O . SER A 1 671 ? 19.614 0.773 -2.709 1.00 86.06 671 SER A O 1
ATOM 5326 N N . TRP A 1 672 ? 17.656 1.437 -3.598 1.00 88.69 672 TRP A N 1
ATOM 5327 C CA . TRP A 1 672 ? 17.968 0.956 -4.942 1.00 88.69 672 TRP A CA 1
ATOM 5328 C C . TRP A 1 672 ? 19.297 1.530 -5.451 1.00 88.69 672 TRP A C 1
ATOM 5330 O O . TRP A 1 672 ? 20.151 0.807 -5.956 1.00 88.69 672 TRP A O 1
ATOM 5340 N N . GLU A 1 673 ? 19.516 2.823 -5.225 1.00 80.31 673 GLU A N 1
ATOM 5341 C CA . GLU A 1 673 ? 20.719 3.501 -5.690 1.00 80.31 673 GLU A CA 1
ATOM 5342 C C . GLU A 1 673 ? 21.977 3.109 -4.900 1.00 80.31 673 GLU A C 1
ATOM 5344 O O . GLU A 1 673 ? 23.046 2.893 -5.473 1.00 80.31 673 GLU A O 1
ATOM 5349 N N . GLU A 1 674 ? 21.857 2.964 -3.578 1.00 83.38 674 GLU A N 1
ATOM 5350 C CA . GLU A 1 674 ? 22.935 2.429 -2.744 1.00 83.38 674 GLU A CA 1
ATOM 5351 C C . GLU A 1 674 ? 23.319 1.002 -3.171 1.00 83.38 674 GLU A C 1
ATOM 5353 O O . GLU A 1 674 ? 24.497 0.647 -3.106 1.00 83.38 674 GLU A O 1
ATOM 5358 N N . ALA A 1 675 ? 22.342 0.191 -3.590 1.00 90.38 675 ALA A N 1
ATOM 5359 C CA . ALA A 1 675 ? 22.543 -1.175 -4.059 1.00 90.38 675 ALA A CA 1
ATOM 5360 C C . ALA A 1 675 ? 23.202 -1.229 -5.449 1.00 90.38 675 ALA A C 1
ATOM 5362 O O . ALA A 1 675 ? 24.142 -2.000 -5.638 1.00 90.38 675 ALA A O 1
ATOM 5363 N N . GLU A 1 676 ? 22.783 -0.382 -6.394 1.00 89.62 676 GLU A N 1
ATOM 5364 C CA . GLU A 1 676 ? 23.436 -0.262 -7.705 1.00 89.62 676 GLU A CA 1
ATOM 5365 C C . GLU A 1 676 ? 24.903 0.152 -7.547 1.00 89.62 676 GLU A C 1
ATOM 5367 O O . GLU A 1 676 ? 25.798 -0.551 -8.010 1.00 89.62 676 GLU A O 1
ATOM 5372 N N . ARG A 1 677 ? 25.176 1.203 -6.763 1.00 83.25 677 ARG A N 1
ATOM 5373 C CA . ARG A 1 677 ? 26.548 1.651 -6.463 1.00 83.25 677 ARG A CA 1
ATOM 5374 C C . ARG A 1 677 ? 27.381 0.571 -5.769 1.00 83.25 677 ARG A C 1
ATOM 5376 O O . ARG A 1 677 ? 28.586 0.452 -6.003 1.00 83.25 677 ARG A O 1
ATOM 5383 N N . PHE A 1 678 ? 26.754 -0.234 -4.911 1.00 88.06 678 PHE A N 1
ATOM 5384 C CA . PHE A 1 678 ? 27.406 -1.380 -4.282 1.00 88.06 678 PHE A CA 1
ATOM 5385 C C . PHE A 1 678 ? 27.826 -2.424 -5.328 1.00 88.06 678 PHE A C 1
ATOM 5387 O O . PHE A 1 678 ? 28.945 -2.936 -5.263 1.00 88.06 678 PHE A O 1
ATOM 5394 N N . CYS A 1 679 ? 26.972 -2.720 -6.310 1.00 91.94 679 CYS A N 1
ATOM 5395 C CA . CYS A 1 679 ? 27.311 -3.616 -7.414 1.00 91.94 679 CYS A CA 1
ATOM 5396 C C . CYS A 1 679 ? 28.405 -3.037 -8.322 1.00 91.94 679 CYS A C 1
ATOM 5398 O O . CYS A 1 679 ? 29.347 -3.762 -8.660 1.00 91.94 679 CYS A O 1
ATOM 5400 N N . GLU A 1 680 ? 28.356 -1.739 -8.632 1.00 87.06 680 GLU A N 1
ATOM 5401 C CA . GLU A 1 680 ? 29.370 -1.046 -9.442 1.00 87.06 680 GLU A CA 1
ATOM 5402 C C . GLU A 1 680 ? 30.764 -1.142 -8.812 1.00 87.06 680 GLU A C 1
ATOM 5404 O O . GLU A 1 680 ? 31.760 -1.422 -9.491 1.00 87.06 680 GLU A O 1
ATOM 5409 N N . ALA A 1 681 ? 30.846 -0.979 -7.489 1.00 84.88 681 ALA A N 1
ATOM 5410 C CA . ALA A 1 681 ? 32.093 -1.120 -6.745 1.00 84.88 681 ALA A CA 1
ATOM 5411 C C . ALA A 1 681 ? 32.689 -2.539 -6.852 1.00 84.88 681 ALA A C 1
ATOM 5413 O O . ALA A 1 681 ? 33.911 -2.698 -6.824 1.00 84.88 681 ALA A O 1
ATOM 5414 N N . LEU A 1 682 ? 31.849 -3.561 -7.048 1.00 87.94 682 LEU A N 1
ATOM 5415 C CA . LEU A 1 682 ? 32.260 -4.943 -7.319 1.00 87.94 682 LEU A CA 1
ATOM 5416 C C . LEU A 1 682 ? 32.551 -5.213 -8.806 1.00 87.94 682 LEU A C 1
ATOM 5418 O O . LEU A 1 682 ? 32.952 -6.321 -9.166 1.00 87.94 682 LEU A O 1
ATOM 5422 N N . GLY A 1 683 ? 32.402 -4.210 -9.675 1.00 86.56 683 GLY A N 1
ATOM 5423 C CA . GLY A 1 683 ? 32.575 -4.335 -11.121 1.00 86.56 683 GLY A CA 1
ATOM 5424 C C . GLY A 1 683 ? 31.389 -4.986 -11.836 1.00 86.56 683 GLY A C 1
ATOM 5425 O O . GLY A 1 683 ? 31.593 -5.573 -12.897 1.00 86.56 683 GLY A O 1
ATOM 5426 N N . GLY A 1 684 ? 30.192 -4.918 -11.250 1.00 90.88 684 GLY A N 1
ATOM 5427 C CA . GLY A 1 684 ? 28.940 -5.391 -11.838 1.00 90.88 684 GLY A CA 1
ATOM 5428 C C . GLY A 1 684 ? 27.817 -4.366 -11.715 1.00 90.88 684 GLY A C 1
ATOM 5429 O O . GLY A 1 684 ? 28.053 -3.234 -11.319 1.00 90.88 684 GLY A O 1
ATOM 5430 N N . HIS A 1 685 ? 26.596 -4.789 -12.016 1.00 92.75 685 HIS A N 1
ATOM 5431 C CA . HIS A 1 685 ? 25.381 -3.968 -11.927 1.00 92.75 685 HIS A CA 1
ATOM 5432 C C . HIS A 1 685 ? 24.266 -4.760 -11.242 1.00 92.75 685 HIS A C 1
ATOM 5434 O O . HIS A 1 685 ? 24.411 -5.971 -11.031 1.00 92.75 685 HIS A O 1
ATOM 5440 N N . LEU A 1 686 ? 23.145 -4.128 -10.901 1.00 94.69 686 LEU A N 1
ATOM 5441 C CA . LEU A 1 686 ? 21.938 -4.882 -10.559 1.00 94.69 686 LEU A CA 1
ATOM 5442 C C . LEU A 1 686 ? 21.457 -5.724 -11.771 1.00 94.69 686 LEU A C 1
ATOM 5444 O O . LEU A 1 686 ? 21.734 -5.384 -12.924 1.00 94.69 686 LEU A O 1
ATOM 5448 N N . PRO A 1 687 ? 20.746 -6.849 -11.546 1.00 93.69 687 PRO A N 1
ATOM 5449 C CA . PRO A 1 687 ? 20.268 -7.719 -12.610 1.00 93.69 687 PRO A CA 1
ATOM 5450 C C . PRO A 1 687 ? 19.407 -7.015 -13.650 1.00 93.69 687 PRO A C 1
ATOM 5452 O O . PRO A 1 687 ? 18.521 -6.242 -13.287 1.00 93.69 687 PRO A O 1
ATOM 5455 N N . SER A 1 688 ? 19.608 -7.383 -14.913 1.00 90.62 688 SER A N 1
ATOM 5456 C CA . SER A 1 688 ? 18.762 -7.010 -16.045 1.00 90.62 688 SER A CA 1
ATOM 5457 C C . SER A 1 688 ? 18.218 -8.253 -16.742 1.00 90.62 688 SER A C 1
ATOM 5459 O O . SER A 1 688 ? 18.860 -9.307 -16.748 1.00 90.62 688 SER A O 1
ATOM 5461 N N . PHE A 1 689 ? 17.014 -8.143 -17.306 1.00 87.06 689 PHE A N 1
ATOM 5462 C CA . PHE A 1 689 ? 16.337 -9.248 -17.985 1.00 87.06 689 PHE A CA 1
ATOM 5463 C C . PHE A 1 689 ? 16.022 -8.880 -19.430 1.00 87.06 689 PHE A C 1
ATOM 5465 O O . PHE A 1 689 ? 15.466 -7.814 -19.706 1.00 87.06 689 PHE A O 1
ATOM 5472 N N . THR A 1 690 ? 16.357 -9.795 -20.333 1.00 78.88 690 THR A N 1
ATOM 5473 C CA . THR A 1 690 ? 16.015 -9.714 -21.760 1.00 78.88 690 THR A CA 1
ATOM 5474 C C . THR A 1 690 ? 15.037 -10.809 -22.170 1.00 78.88 690 THR A C 1
ATOM 5476 O O . THR A 1 690 ? 14.285 -10.626 -23.125 1.00 78.88 690 THR A O 1
ATOM 5479 N N . GLU A 1 691 ? 15.024 -11.921 -21.429 1.00 80.56 691 GLU A N 1
ATOM 5480 C CA . GLU A 1 691 ? 14.162 -13.079 -21.654 1.00 80.56 691 GLU A CA 1
ATOM 5481 C C . GLU A 1 691 ? 13.529 -13.557 -20.341 1.00 80.56 691 GLU A C 1
ATOM 5483 O O . GLU A 1 691 ? 14.101 -13.425 -19.253 1.00 80.56 691 GLU A O 1
ATOM 5488 N N . VAL A 1 692 ? 12.377 -14.230 -20.427 1.00 79.88 692 VAL A N 1
ATOM 5489 C CA . VAL A 1 692 ? 11.725 -14.825 -19.242 1.00 79.88 692 VAL A CA 1
ATOM 5490 C C . VAL A 1 692 ? 12.620 -15.878 -18.564 1.00 79.88 692 VAL A C 1
ATOM 5492 O O . VAL A 1 692 ? 12.576 -16.054 -17.344 1.00 79.88 692 VAL A O 1
ATOM 5495 N N . LYS A 1 693 ? 13.485 -16.549 -19.334 1.00 81.50 693 LYS A N 1
ATOM 5496 C CA . LYS A 1 693 ? 14.439 -17.550 -18.835 1.00 81.50 693 LYS A CA 1
ATOM 5497 C C . LYS A 1 693 ? 15.461 -16.959 -17.852 1.00 81.50 693 LYS A C 1
ATOM 5499 O O . LYS A 1 693 ? 15.865 -17.653 -16.915 1.00 81.50 693 LYS A O 1
ATOM 5504 N N . ASP A 1 694 ? 15.839 -15.690 -18.025 1.00 85.31 694 ASP A N 1
ATOM 5505 C CA . ASP A 1 694 ? 16.744 -14.982 -17.110 1.00 85.31 694 ASP A CA 1
ATOM 5506 C C . ASP A 1 694 ? 16.099 -14.836 -15.720 1.00 85.31 694 ASP A C 1
ATOM 5508 O O . ASP A 1 694 ? 16.728 -15.090 -14.689 1.00 85.31 694 ASP A O 1
ATOM 5512 N N . MET A 1 695 ? 14.800 -14.516 -15.691 1.00 86.62 695 MET A N 1
ATOM 5513 C CA . MET A 1 695 ? 14.019 -14.393 -14.457 1.00 86.62 695 MET A CA 1
ATOM 5514 C C . MET A 1 695 ? 13.862 -15.741 -13.740 1.00 86.62 695 MET A C 1
ATOM 5516 O O . MET A 1 695 ? 14.029 -15.819 -12.521 1.00 86.62 695 MET A O 1
ATOM 5520 N N . GLU A 1 696 ? 13.579 -16.819 -14.480 1.00 86.06 696 GLU A N 1
ATOM 5521 C CA . GLU A 1 696 ? 13.492 -18.177 -13.919 1.00 86.06 696 GLU A CA 1
ATOM 5522 C C . GLU A 1 696 ? 14.823 -18.631 -13.310 1.00 86.06 696 GLU A C 1
ATOM 5524 O O . GLU A 1 696 ? 14.858 -19.244 -12.239 1.00 86.06 696 GLU A O 1
ATOM 5529 N N . ALA A 1 697 ? 15.934 -18.314 -13.975 1.00 86.00 697 ALA A N 1
ATOM 5530 C CA . ALA A 1 697 ? 17.261 -18.612 -13.471 1.00 86.00 697 ALA A CA 1
ATOM 5531 C C . ALA A 1 697 ? 17.565 -17.870 -12.169 1.00 86.00 697 ALA A C 1
ATOM 5533 O O . ALA A 1 697 ? 17.996 -18.502 -11.200 1.00 86.00 697 ALA A O 1
ATOM 5534 N N . LEU A 1 698 ? 17.306 -16.559 -12.129 1.00 89.44 698 LEU A N 1
ATOM 5535 C CA . LEU A 1 698 ? 17.506 -15.761 -10.925 1.00 89.44 698 LEU A CA 1
ATOM 5536 C C . LEU A 1 698 ? 16.618 -16.252 -9.777 1.00 89.44 698 LEU A C 1
ATOM 5538 O O . LEU A 1 698 ? 17.090 -16.376 -8.648 1.00 89.44 698 LEU A O 1
ATOM 5542 N N . HIS A 1 699 ? 15.355 -16.593 -10.055 1.00 89.81 699 HIS A N 1
ATOM 5543 C CA . HIS A 1 699 ? 14.452 -17.180 -9.067 1.00 89.81 699 HIS A CA 1
ATOM 5544 C C . HIS A 1 699 ? 15.067 -18.417 -8.405 1.00 89.81 699 HIS A C 1
ATOM 5546 O O . HIS A 1 699 ? 15.088 -18.497 -7.176 1.00 89.81 699 HIS A O 1
ATOM 5552 N N . LEU A 1 700 ? 15.598 -19.348 -9.199 1.00 85.75 700 LEU A N 1
ATOM 5553 C CA . LEU A 1 700 ? 16.212 -20.576 -8.693 1.00 85.75 700 LEU A CA 1
ATOM 5554 C C . LEU A 1 700 ? 17.499 -20.304 -7.907 1.00 85.75 700 LEU A C 1
ATOM 5556 O O . LEU A 1 700 ? 17.685 -20.891 -6.846 1.00 85.75 700 LEU A O 1
ATOM 5560 N N . ILE A 1 701 ? 18.342 -19.377 -8.373 1.00 86.56 701 ILE A N 1
ATOM 5561 C CA . ILE A 1 701 ? 19.545 -18.941 -7.646 1.00 86.56 701 ILE A CA 1
ATOM 5562 C C . ILE A 1 701 ? 19.165 -18.379 -6.271 1.00 86.56 701 ILE A C 1
ATOM 5564 O O . ILE A 1 701 ? 19.689 -18.825 -5.254 1.00 86.56 701 ILE A O 1
ATOM 5568 N N . LEU A 1 702 ? 18.193 -17.465 -6.219 1.00 87.81 702 LEU A N 1
ATOM 5569 C CA . LEU A 1 702 ? 17.694 -16.902 -4.965 1.00 87.81 702 LEU A CA 1
ATOM 5570 C C . LEU A 1 702 ? 17.086 -17.976 -4.055 1.00 87.81 702 LEU A C 1
ATOM 5572 O O . LEU A 1 702 ? 17.269 -17.940 -2.840 1.00 87.81 702 LEU A O 1
ATOM 5576 N N . ARG A 1 703 ? 16.374 -18.960 -4.621 1.00 84.19 703 ARG A N 1
ATOM 5577 C CA . ARG A 1 703 ? 15.838 -20.097 -3.862 1.00 84.19 703 ARG A CA 1
ATOM 5578 C C . ARG A 1 703 ? 16.926 -21.020 -3.321 1.00 84.19 703 ARG A C 1
ATOM 5580 O O . ARG A 1 703 ? 16.604 -21.768 -2.410 1.00 84.19 703 ARG A O 1
ATOM 5587 N N . ASN A 1 704 ? 18.169 -20.963 -3.778 1.00 76.69 704 ASN A N 1
ATOM 5588 C CA . ASN A 1 704 ? 19.249 -21.693 -3.113 1.00 76.69 704 ASN A CA 1
ATOM 5589 C C . ASN A 1 704 ? 19.773 -20.942 -1.879 1.00 76.69 704 ASN A C 1
ATOM 5591 O O . ASN A 1 704 ? 20.240 -21.585 -0.949 1.00 76.69 704 ASN A O 1
ATOM 5595 N N . SER A 1 705 ? 19.635 -19.612 -1.834 1.00 74.25 705 SER A N 1
ATOM 5596 C CA . SER A 1 705 ? 20.142 -18.777 -0.734 1.00 74.25 705 SER A CA 1
ATOM 5597 C C . SER A 1 705 ? 19.124 -18.512 0.383 1.00 74.25 705 SER A C 1
ATOM 5599 O O . SER A 1 705 ? 19.508 -18.450 1.544 1.00 74.25 705 SER A O 1
ATOM 5601 N N . VAL A 1 706 ? 17.832 -18.357 0.063 1.00 77.19 706 VAL A N 1
ATOM 5602 C CA . VAL A 1 706 ? 16.799 -17.953 1.046 1.00 77.19 706 VAL A CA 1
ATOM 5603 C C . VAL A 1 706 ? 15.592 -18.898 1.062 1.00 77.19 706 VAL A C 1
ATOM 5605 O O . VAL A 1 706 ? 15.102 -19.321 0.007 1.00 77.19 706 VAL A O 1
ATOM 5608 N N . SER A 1 707 ? 15.091 -19.281 2.244 1.00 67.44 707 SER A N 1
ATOM 5609 C CA . SER A 1 707 ? 13.935 -20.193 2.397 1.00 67.44 707 SER A CA 1
ATOM 5610 C C . SER A 1 707 ? 12.568 -19.523 2.245 1.00 67.44 707 SER A C 1
ATOM 5612 O O . SER A 1 707 ? 11.677 -20.066 1.581 1.00 67.44 707 SER A O 1
ATOM 5614 N N . ASN A 1 708 ? 12.409 -18.335 2.817 1.00 71.12 708 ASN A N 1
ATOM 5615 C CA . ASN A 1 708 ? 11.178 -17.551 2.879 1.00 71.12 708 ASN A CA 1
ATOM 5616 C C . ASN A 1 708 ? 10.979 -16.691 1.618 1.00 71.12 708 ASN A C 1
ATOM 5618 O O . ASN A 1 708 ? 11.851 -16.602 0.753 1.00 71.12 708 ASN A O 1
ATOM 5622 N N . ASN A 1 709 ? 9.792 -16.105 1.450 1.00 82.00 709 ASN A N 1
ATOM 5623 C CA . ASN A 1 709 ? 9.524 -15.216 0.315 1.00 82.00 709 ASN A CA 1
ATOM 5624 C C . ASN A 1 709 ? 10.145 -13.844 0.606 1.00 82.00 709 ASN A C 1
ATOM 5626 O O . ASN A 1 709 ? 9.845 -13.278 1.654 1.00 82.00 709 ASN A O 1
ATOM 5630 N N . ARG A 1 710 ? 10.958 -13.314 -0.313 1.00 84.25 710 ARG A N 1
ATOM 5631 C CA . ARG A 1 710 ? 11.660 -12.028 -0.152 1.00 84.25 710 ARG A CA 1
ATOM 5632 C C . ARG A 1 710 ? 11.696 -11.234 -1.457 1.00 84.25 710 ARG A C 1
ATOM 5634 O O . ARG A 1 710 ? 11.460 -11.802 -2.530 1.00 84.25 710 ARG A O 1
ATOM 5641 N N . PHE A 1 711 ? 11.990 -9.942 -1.332 1.00 90.56 711 PHE A N 1
ATOM 5642 C CA . PHE A 1 711 ? 12.197 -9.002 -2.430 1.00 90.56 711 PHE A CA 1
ATOM 5643 C C . PHE A 1 711 ? 13.673 -8.620 -2.521 1.00 90.56 711 PHE A C 1
ATOM 5645 O O . PHE A 1 711 ? 14.279 -8.288 -1.506 1.00 90.56 711 PHE A O 1
ATOM 5652 N N . PHE A 1 712 ? 14.210 -8.624 -3.738 1.00 93.38 712 PHE A N 1
ATOM 5653 C CA . PHE A 1 712 ? 15.584 -8.218 -4.023 1.00 93.38 712 PHE A CA 1
ATOM 5654 C C . PHE A 1 712 ? 15.601 -7.129 -5.090 1.00 93.38 712 PHE A C 1
ATOM 5656 O O . PHE A 1 712 ? 14.928 -7.280 -6.109 1.00 93.38 712 PHE A O 1
ATOM 5663 N N . TRP A 1 713 ? 16.376 -6.065 -4.898 1.00 95.19 713 TRP A N 1
ATOM 5664 C CA . TRP A 1 713 ? 16.554 -5.041 -5.924 1.00 95.19 713 TRP A CA 1
ATOM 5665 C C . TRP A 1 713 ? 17.098 -5.628 -7.231 1.00 95.19 713 TRP A C 1
ATOM 5667 O O . TRP A 1 713 ? 18.000 -6.472 -7.228 1.00 95.19 713 TRP A O 1
ATOM 5677 N N . VAL A 1 714 ? 16.534 -5.155 -8.343 1.00 93.31 714 VAL A N 1
ATOM 5678 C CA . VAL A 1 714 ? 16.992 -5.404 -9.716 1.00 93.31 714 VAL A CA 1
ATOM 5679 C C . VAL A 1 714 ? 17.127 -4.072 -10.452 1.00 93.31 714 VAL A C 1
ATOM 5681 O O . VAL A 1 714 ? 16.613 -3.058 -9.993 1.00 93.31 714 VAL A O 1
ATOM 5684 N N . GLY A 1 715 ? 17.817 -4.050 -11.590 1.00 90.69 715 GLY A N 1
ATOM 5685 C CA . GLY A 1 715 ? 18.262 -2.809 -12.227 1.00 90.69 715 GLY A CA 1
ATOM 5686 C C . GLY A 1 715 ? 17.183 -1.984 -12.931 1.00 90.69 715 GLY A C 1
ATOM 5687 O O . GLY A 1 715 ? 17.512 -0.949 -13.504 1.00 90.69 715 GLY A O 1
ATOM 5688 N N . LEU A 1 716 ? 15.916 -2.415 -12.948 1.00 90.06 716 LEU A N 1
ATOM 5689 C CA . LEU A 1 716 ? 14.871 -1.695 -13.679 1.00 90.06 716 LEU A CA 1
ATOM 5690 C C . LEU A 1 716 ? 14.365 -0.513 -12.853 1.00 90.06 716 LEU A C 1
ATOM 5692 O O . LEU A 1 716 ? 13.914 -0.682 -11.717 1.00 90.06 716 LEU A O 1
ATOM 5696 N N . ASN A 1 717 ? 14.414 0.673 -13.444 1.00 87.38 717 ASN A N 1
ATOM 5697 C CA . ASN A 1 717 ? 14.001 1.919 -12.812 1.00 87.38 717 ASN A CA 1
ATOM 5698 C C . ASN A 1 717 ? 13.443 2.896 -13.862 1.00 87.38 717 ASN A C 1
ATOM 5700 O O . ASN A 1 717 ? 13.677 2.714 -15.055 1.00 87.38 717 ASN A O 1
ATOM 5704 N N . ARG A 1 718 ? 12.697 3.918 -13.435 1.00 80.69 718 ARG A N 1
ATOM 5705 C CA . ARG A 1 718 ? 12.211 5.010 -14.305 1.00 80.69 718 ARG A CA 1
ATOM 5706 C C . ARG A 1 718 ? 12.600 6.397 -13.783 1.00 80.69 718 ARG A C 1
ATOM 5708 O O . ARG A 1 718 ? 11.890 7.371 -14.016 1.00 80.69 718 ARG A O 1
ATOM 5715 N N . ARG A 1 719 ? 13.733 6.475 -13.074 1.00 78.88 719 ARG A N 1
ATOM 5716 C CA . ARG A 1 719 ? 14.239 7.709 -12.448 1.00 78.88 719 ARG A CA 1
ATOM 5717 C C . ARG A 1 719 ? 14.592 8.771 -13.486 1.00 78.88 719 ARG A C 1
ATOM 5719 O O . ARG A 1 719 ? 14.428 9.956 -13.221 1.00 78.88 719 ARG A O 1
ATOM 5726 N N . ASN A 1 720 ? 15.075 8.358 -14.663 1.00 75.00 720 ASN A N 1
ATOM 5727 C CA . ASN A 1 720 ? 15.550 9.271 -15.694 1.00 75.00 720 ASN A CA 1
ATOM 5728 C C . ASN A 1 720 ? 14.393 10.062 -16.344 1.00 75.00 720 ASN A C 1
ATOM 5730 O O . ASN A 1 720 ? 13.588 9.515 -17.100 1.00 75.00 720 ASN A O 1
ATOM 5734 N N . PRO A 1 721 ? 14.329 11.384 -16.139 1.00 64.44 721 PRO A N 1
ATOM 5735 C CA . PRO A 1 721 ? 13.244 12.213 -16.643 1.00 64.44 721 PRO A CA 1
ATOM 5736 C C . PRO A 1 721 ? 13.258 12.367 -18.167 1.00 64.44 721 PRO A C 1
ATOM 5738 O O . PRO A 1 721 ? 12.212 12.617 -18.782 1.00 64.44 721 PRO A O 1
ATOM 5741 N N . ASN A 1 722 ? 14.422 12.253 -18.803 1.00 63.56 722 ASN A N 1
ATOM 5742 C CA . ASN A 1 722 ? 14.582 12.490 -20.238 1.00 63.56 722 ASN A CA 1
ATOM 5743 C C . ASN A 1 722 ? 14.004 11.340 -21.079 1.00 63.56 722 ASN A C 1
ATOM 5745 O O . ASN A 1 722 ? 13.707 11.500 -22.268 1.00 63.56 722 ASN A O 1
ATOM 5749 N N . THR A 1 723 ? 13.714 10.199 -20.451 1.00 63.75 723 THR A N 1
ATOM 5750 C CA . THR A 1 723 ? 13.028 9.075 -21.093 1.00 63.75 723 THR A CA 1
ATOM 5751 C C . THR A 1 723 ? 11.499 9.197 -21.066 1.00 63.75 723 THR A C 1
ATOM 5753 O O . THR A 1 723 ? 10.842 8.311 -21.600 1.00 63.75 723 THR A O 1
ATOM 5756 N N . ASN A 1 724 ? 10.926 10.307 -20.566 1.00 63.09 724 ASN A N 1
ATOM 5757 C CA . ASN A 1 724 ? 9.478 10.493 -20.348 1.00 63.09 724 ASN A CA 1
ATOM 5758 C C . ASN A 1 724 ? 8.872 9.437 -19.402 1.00 63.09 724 ASN A C 1
ATOM 5760 O O . ASN A 1 724 ? 7.846 8.839 -19.724 1.00 63.09 724 ASN A O 1
ATOM 5764 N N . ASN A 1 725 ? 9.497 9.232 -18.237 1.00 65.81 725 ASN A N 1
ATOM 5765 C CA . ASN A 1 725 ? 9.041 8.302 -17.192 1.00 65.81 725 ASN A CA 1
ATOM 5766 C C . ASN A 1 725 ? 8.946 6.843 -17.691 1.00 65.81 725 ASN A C 1
ATOM 5768 O O . ASN A 1 725 ? 8.105 6.066 -17.234 1.00 65.81 725 ASN A O 1
ATOM 5772 N N . ASN A 1 726 ? 9.798 6.474 -18.654 1.00 73.56 726 ASN A N 1
ATOM 5773 C CA . ASN A 1 726 ? 9.907 5.107 -19.150 1.00 73.56 726 ASN A CA 1
ATOM 5774 C C . ASN A 1 726 ? 10.914 4.303 -18.330 1.00 73.56 726 ASN A C 1
ATOM 5776 O O . ASN A 1 726 ? 11.885 4.842 -17.804 1.00 73.56 726 ASN A O 1
ATOM 5780 N N . TRP A 1 727 ? 10.707 2.991 -18.306 1.00 81.25 727 TRP A N 1
ATOM 5781 C CA . TRP A 1 727 ? 11.597 2.051 -17.639 1.00 81.25 727 TRP A CA 1
ATOM 5782 C C . TRP A 1 727 ? 12.891 1.823 -18.428 1.00 81.25 727 TRP A C 1
ATOM 5784 O O . TRP A 1 727 ? 12.856 1.640 -19.646 1.00 81.25 727 TRP A O 1
ATOM 5794 N N . GLU A 1 728 ? 14.014 1.776 -17.719 1.00 82.44 728 GLU A N 1
ATOM 5795 C CA . GLU A 1 728 ? 15.343 1.454 -18.237 1.00 82.44 728 GLU A CA 1
ATOM 5796 C C . GLU A 1 728 ? 16.132 0.588 -17.246 1.00 82.44 728 GLU A C 1
ATOM 5798 O O . GLU A 1 728 ? 15.891 0.616 -16.035 1.00 82.44 728 GLU A O 1
ATOM 5803 N N . TRP A 1 729 ? 17.057 -0.220 -17.768 1.00 87.62 729 TRP A N 1
ATOM 5804 C CA . TRP A 1 729 ? 17.949 -1.046 -16.959 1.00 87.62 729 TRP A CA 1
ATOM 5805 C C . TRP A 1 729 ? 19.209 -0.270 -16.560 1.00 87.62 729 TRP A C 1
ATOM 5807 O O . TRP A 1 729 ? 19.812 0.414 -17.388 1.00 87.62 729 TRP A O 1
ATOM 5817 N N . SER A 1 730 ? 19.651 -0.437 -15.314 1.00 86.25 730 SER A N 1
ATOM 5818 C CA . SER A 1 730 ? 20.866 0.190 -14.779 1.00 86.25 730 SER A CA 1
ATOM 5819 C C . SER A 1 730 ? 22.168 -0.295 -15.411 1.00 86.25 730 SER A C 1
ATOM 5821 O O . SER A 1 730 ? 23.183 0.354 -15.233 1.00 86.25 730 SER A O 1
ATOM 5823 N N . ASP A 1 731 ? 22.164 -1.396 -16.168 1.00 84.25 731 ASP A N 1
ATOM 5824 C CA . ASP A 1 731 ? 23.324 -1.844 -16.951 1.00 84.25 731 ASP A CA 1
ATOM 5825 C C . ASP A 1 731 ? 23.292 -1.346 -18.411 1.00 84.25 731 ASP A C 1
ATOM 5827 O O . ASP A 1 731 ? 24.123 -1.745 -19.227 1.00 84.25 731 ASP A O 1
ATOM 5831 N N . GLY A 1 732 ? 22.317 -0.498 -18.761 1.00 77.00 732 GLY A N 1
ATOM 5832 C CA . GLY A 1 732 ? 22.157 0.088 -20.093 1.00 77.00 732 GLY A CA 1
ATOM 5833 C C . GLY A 1 732 ? 21.511 -0.828 -21.135 1.00 77.00 732 GLY A C 1
ATOM 5834 O O . GLY A 1 732 ? 21.390 -0.429 -22.296 1.00 77.00 732 GLY A O 1
ATOM 5835 N N . ARG A 1 733 ? 21.076 -2.042 -20.770 1.00 83.12 733 ARG A N 1
ATOM 5836 C CA . ARG A 1 733 ? 20.382 -2.922 -21.720 1.00 83.12 733 ARG A CA 1
ATOM 5837 C C . ARG A 1 733 ? 19.000 -2.399 -22.111 1.00 83.12 733 ARG A C 1
ATOM 5839 O O . ARG A 1 733 ? 18.308 -1.787 -21.296 1.00 83.12 733 ARG A O 1
ATOM 5846 N N . PRO A 1 734 ? 18.546 -2.694 -23.341 1.00 83.88 734 PRO A N 1
ATOM 5847 C CA . PRO A 1 734 ? 17.211 -2.318 -23.783 1.00 83.88 734 PRO A CA 1
ATOM 5848 C C . PRO A 1 734 ? 16.121 -3.113 -23.060 1.00 83.88 734 PRO A C 1
ATOM 5850 O O . PRO A 1 734 ? 16.279 -4.296 -22.754 1.00 83.88 734 PRO A O 1
ATOM 5853 N N . VAL A 1 735 ? 14.966 -2.481 -22.858 1.00 84.94 735 VAL A N 1
ATOM 5854 C CA . VAL A 1 735 ? 13.771 -3.138 -22.309 1.00 84.94 735 VAL A CA 1
ATOM 5855 C C . VAL A 1 735 ? 13.027 -3.847 -23.445 1.00 84.94 735 VAL A C 1
ATOM 5857 O O . VAL A 1 735 ? 12.082 -3.313 -24.025 1.00 84.94 735 VAL A O 1
ATOM 5860 N N . SER A 1 736 ? 13.499 -5.038 -23.818 1.00 83.62 736 SER A N 1
ATOM 5861 C CA . SER A 1 736 ? 12.996 -5.818 -24.963 1.00 83.62 736 SER A CA 1
ATOM 5862 C C . SER A 1 736 ? 11.821 -6.746 -24.641 1.00 83.62 736 SER A C 1
ATOM 5864 O O . SER A 1 736 ? 11.322 -7.430 -25.533 1.00 83.62 736 SER A O 1
ATOM 5866 N N . MET A 1 737 ? 11.379 -6.801 -23.383 1.00 82.19 737 MET A N 1
ATOM 5867 C CA . MET A 1 737 ? 10.303 -7.688 -22.945 1.00 82.19 737 MET A CA 1
ATOM 5868 C C . MET A 1 737 ? 9.273 -6.978 -22.063 1.00 82.19 737 MET A C 1
ATOM 5870 O O . MET A 1 737 ? 9.577 -5.994 -21.388 1.00 82.19 737 MET A O 1
ATOM 5874 N N . MET A 1 738 ? 8.054 -7.513 -22.026 1.00 75.00 738 MET A N 1
ATOM 5875 C CA . MET A 1 738 ? 7.014 -7.096 -21.088 1.00 75.00 738 MET A CA 1
ATOM 5876 C C . MET A 1 738 ? 7.334 -7.624 -19.682 1.00 75.00 738 MET A C 1
ATOM 5878 O O . MET A 1 738 ? 7.229 -8.819 -19.409 1.00 75.00 738 MET A O 1
ATOM 5882 N N . ILE A 1 739 ? 7.732 -6.721 -18.783 1.00 73.31 739 ILE A N 1
ATOM 5883 C CA . ILE A 1 739 ? 8.124 -7.061 -17.404 1.00 73.31 739 ILE A CA 1
ATOM 5884 C C . ILE A 1 739 ? 6.914 -7.019 -16.450 1.00 73.31 739 ILE A C 1
ATOM 5886 O O . ILE A 1 739 ? 6.833 -7.823 -15.522 1.00 73.31 739 ILE A O 1
ATOM 5890 N N . PHE A 1 740 ? 5.939 -6.135 -16.695 1.00 66.81 740 PHE A N 1
ATOM 5891 C CA . PHE A 1 740 ? 4.779 -5.917 -15.822 1.00 66.81 740 PHE A CA 1
ATOM 5892 C C . PHE A 1 740 ? 3.515 -6.648 -16.290 1.00 66.81 740 PHE A C 1
ATOM 5894 O O . PHE A 1 740 ? 3.182 -6.582 -17.472 1.00 66.81 740 PHE A O 1
ATOM 5901 N N . PRO A 1 741 ? 2.716 -7.217 -15.374 1.00 56.56 741 PRO A N 1
ATOM 5902 C CA . PRO A 1 741 ? 1.265 -7.295 -15.547 1.00 56.56 741 PRO A CA 1
ATOM 5903 C C . PRO A 1 741 ? 0.677 -5.869 -15.578 1.00 56.56 741 PRO A C 1
ATOM 5905 O O . PRO A 1 741 ? 1.148 -5.015 -14.830 1.00 56.56 741 PRO A O 1
ATOM 5908 N N . GLU A 1 742 ? -0.338 -5.587 -16.407 1.00 50.38 742 GLU A N 1
ATOM 5909 C CA . GLU A 1 742 ? -0.841 -4.212 -16.644 1.00 50.38 742 GLU A CA 1
ATOM 5910 C C . GLU A 1 742 ? -1.249 -3.421 -15.386 1.00 50.38 742 GLU A C 1
ATOM 5912 O O . GLU A 1 742 ? -1.274 -2.196 -15.433 1.00 50.38 742 GLU A O 1
ATOM 5917 N N . GLU A 1 743 ? -1.492 -4.090 -14.255 1.00 49.50 743 GLU A N 1
ATOM 5918 C CA . GLU A 1 743 ? -1.907 -3.481 -12.981 1.00 49.50 743 GLU A CA 1
ATOM 5919 C C . GLU A 1 743 ? -0.930 -2.431 -12.406 1.00 49.50 743 GLU A C 1
ATOM 5921 O O . GLU A 1 743 ? -1.313 -1.691 -11.506 1.00 49.50 743 GLU A O 1
ATOM 5926 N N . PHE A 1 744 ? 0.317 -2.364 -12.890 1.00 51.53 744 PHE A N 1
ATOM 5927 C CA . PHE A 1 744 ? 1.367 -1.465 -12.375 1.00 51.53 744 PHE A CA 1
ATOM 5928 C C . PHE A 1 744 ? 1.738 -0.320 -13.331 1.00 51.53 744 PHE A C 1
ATOM 5930 O O . PHE A 1 744 ? 2.764 0.330 -13.148 1.00 51.53 744 PHE A O 1
ATOM 5937 N N . LYS A 1 745 ? 0.945 -0.098 -14.386 1.00 49.56 745 LYS A N 1
ATOM 5938 C CA . LYS A 1 745 ? 1.246 0.892 -15.432 1.00 49.56 745 LYS A CA 1
ATOM 5939 C C . LYS A 1 745 ? 0.830 2.325 -15.085 1.00 49.56 745 LYS A C 1
ATOM 5941 O O . LYS A 1 745 ? 1.340 3.252 -15.696 1.00 49.56 745 LYS A O 1
ATOM 5946 N N . GLU A 1 746 ? -0.086 2.526 -14.148 1.00 52.56 746 GLU A N 1
ATOM 5947 C CA . GLU A 1 746 ? -0.630 3.856 -13.848 1.00 52.56 746 GLU A CA 1
ATOM 5948 C C . GLU A 1 746 ? 0.319 4.708 -12.991 1.00 52.56 746 GLU A C 1
ATOM 5950 O O . GLU A 1 746 ? 1.245 4.184 -12.367 1.00 52.56 746 GLU A O 1
ATOM 5955 N N . ASP A 1 747 ? 0.106 6.032 -12.995 1.00 51.44 747 ASP A N 1
ATOM 5956 C CA . ASP A 1 747 ? 0.803 6.954 -12.094 1.00 51.44 747 ASP A CA 1
ATOM 5957 C C . ASP A 1 747 ? 0.488 6.547 -10.660 1.00 51.44 747 ASP A C 1
ATOM 5959 O O . ASP A 1 747 ? -0.577 6.829 -10.112 1.00 51.44 747 ASP A O 1
ATOM 5963 N N . ASP A 1 748 ? 1.418 5.801 -10.088 1.00 57.00 748 ASP A N 1
ATOM 5964 C CA . ASP A 1 748 ? 1.366 5.396 -8.709 1.00 57.00 748 ASP A CA 1
ATOM 5965 C C . ASP A 1 748 ? 1.392 6.639 -7.818 1.00 57.00 748 ASP A C 1
ATOM 5967 O O . ASP A 1 748 ? 2.340 7.421 -7.858 1.00 57.00 748 ASP A O 1
ATOM 5971 N N . ASP A 1 749 ? 0.365 6.794 -6.981 1.00 56.66 749 ASP A N 1
ATOM 5972 C CA . ASP A 1 749 ? 0.204 7.917 -6.049 1.00 56.66 749 ASP A CA 1
ATOM 5973 C C . ASP A 1 749 ? 1.375 8.088 -5.063 1.00 56.66 749 ASP A C 1
ATOM 5975 O O . ASP A 1 749 ? 1.413 9.071 -4.319 1.00 56.66 749 ASP A O 1
ATOM 5979 N N . TYR A 1 750 ? 2.313 7.138 -5.049 1.00 62.69 750 TYR A N 1
ATOM 5980 C CA . TYR A 1 750 ? 3.404 7.031 -4.097 1.00 62.69 750 TYR A CA 1
ATOM 5981 C C . TYR A 1 750 ? 4.815 7.009 -4.720 1.00 62.69 750 TYR A C 1
ATOM 5983 O O . TYR A 1 750 ? 5.760 6.665 -4.008 1.00 62.69 750 TYR A O 1
ATOM 5991 N N . ASN A 1 751 ? 4.981 7.362 -6.003 1.00 67.88 751 ASN A N 1
ATOM 5992 C CA . ASN A 1 751 ? 6.291 7.469 -6.677 1.00 67.88 751 ASN A CA 1
ATOM 5993 C C . ASN A 1 751 ? 7.164 6.188 -6.596 1.00 67.88 751 ASN A C 1
ATOM 5995 O O . ASN A 1 751 ? 8.371 6.237 -6.348 1.00 67.88 751 ASN A O 1
ATOM 5999 N N . ARG A 1 752 ? 6.579 4.992 -6.768 1.00 74.62 752 ARG A N 1
ATOM 6000 C CA . ARG A 1 752 ? 7.327 3.717 -6.755 1.00 74.62 752 ARG A CA 1
ATOM 6001 C C . ARG A 1 752 ? 8.118 3.475 -8.060 1.00 74.62 752 ARG A C 1
ATOM 6003 O O . ARG A 1 752 ? 7.766 2.608 -8.859 1.00 74.62 752 ARG A O 1
ATOM 6010 N N . ASP A 1 753 ? 9.207 4.219 -8.262 1.00 81.06 753 ASP A N 1
ATOM 6011 C CA . ASP A 1 753 ? 9.960 4.296 -9.533 1.00 81.06 753 ASP A CA 1
ATOM 6012 C C . ASP A 1 753 ? 11.106 3.279 -9.707 1.00 81.06 753 ASP A C 1
ATOM 6014 O O . ASP A 1 753 ? 11.810 3.299 -10.721 1.00 81.06 753 ASP A O 1
ATOM 6018 N N . CYS A 1 754 ? 11.288 2.365 -8.752 1.00 87.44 754 CYS A N 1
ATOM 6019 C CA . CYS A 1 754 ? 12.317 1.322 -8.778 1.00 87.44 754 CYS A CA 1
ATOM 6020 C C . CYS A 1 754 ? 11.699 -0.074 -8.617 1.00 87.44 754 CYS A C 1
ATOM 6022 O O . CYS A 1 754 ? 10.625 -0.220 -8.036 1.00 87.44 754 CYS A O 1
ATOM 6024 N N . ILE A 1 755 ? 12.361 -1.130 -9.109 1.00 88.31 755 ILE A N 1
ATOM 6025 C CA . ILE A 1 755 ? 11.796 -2.492 -9.088 1.00 88.31 755 ILE A CA 1
ATOM 6026 C C . ILE A 1 755 ? 12.581 -3.453 -8.220 1.00 88.31 755 ILE A C 1
ATOM 6028 O O . ILE A 1 755 ? 13.793 -3.610 -8.359 1.00 88.31 755 ILE A O 1
ATOM 6032 N N . ALA A 1 756 ? 11.834 -4.207 -7.417 1.00 90.88 756 ALA A N 1
ATOM 6033 C CA . ALA A 1 756 ? 12.329 -5.385 -6.737 1.00 90.88 756 ALA A CA 1
ATOM 6034 C C . ALA A 1 756 ? 11.726 -6.669 -7.322 1.00 90.88 756 ALA A C 1
ATOM 6036 O O . ALA A 1 756 ? 10.541 -6.756 -7.653 1.00 90.88 756 ALA A O 1
ATOM 6037 N N . PHE A 1 757 ? 12.552 -7.701 -7.419 1.00 90.81 757 PHE A N 1
ATOM 6038 C CA . PHE A 1 757 ? 12.180 -9.039 -7.838 1.00 90.81 757 PHE A CA 1
ATOM 6039 C C . PHE A 1 757 ? 11.744 -9.866 -6.630 1.00 90.81 757 PHE A C 1
ATOM 6041 O O . PHE A 1 757 ? 12.534 -10.121 -5.716 1.00 90.81 757 PHE A O 1
ATOM 6048 N N . LYS A 1 758 ? 10.485 -10.313 -6.626 1.00 88.44 758 LYS A N 1
ATOM 6049 C CA . LYS A 1 758 ? 9.969 -11.221 -5.605 1.00 88.44 758 LYS A CA 1
ATOM 6050 C C . LYS A 1 758 ? 10.188 -12.665 -6.011 1.00 88.44 758 LYS A C 1
ATOM 6052 O O . LYS A 1 758 ? 9.815 -13.080 -7.104 1.00 88.44 758 LYS A O 1
ATOM 6057 N N . THR A 1 759 ? 10.699 -13.461 -5.083 1.00 86.62 759 THR A N 1
ATOM 6058 C CA . THR A 1 759 ? 10.864 -14.909 -5.241 1.00 86.62 759 THR A CA 1
ATOM 6059 C C . THR A 1 759 ? 10.048 -15.643 -4.172 1.00 86.62 759 THR A C 1
ATOM 6061 O O . THR A 1 759 ? 10.116 -15.309 -2.987 1.00 86.62 759 THR A O 1
ATOM 6064 N N . MET A 1 760 ? 9.210 -16.603 -4.579 1.00 80.62 760 MET A N 1
ATOM 6065 C CA . MET A 1 760 ? 8.249 -17.284 -3.704 1.00 80.62 760 MET A CA 1
ATOM 6066 C C . MET A 1 760 ? 8.435 -18.801 -3.701 1.00 80.62 760 MET A C 1
ATOM 6068 O O . MET A 1 760 ? 8.762 -19.410 -4.715 1.00 80.62 760 MET A O 1
ATOM 6072 N N . LYS A 1 761 ? 8.165 -19.442 -2.559 1.00 72.50 761 LYS A N 1
ATOM 6073 C CA . LYS A 1 761 ? 8.111 -20.909 -2.473 1.00 72.50 761 LYS A CA 1
ATOM 6074 C C . LYS A 1 761 ? 6.976 -21.471 -3.358 1.00 72.50 761 LYS A C 1
ATOM 6076 O O . LYS A 1 761 ? 5.861 -20.944 -3.295 1.00 72.50 761 LYS A O 1
ATOM 6081 N N . PRO A 1 762 ? 7.203 -22.547 -4.136 1.00 61.81 762 PRO A N 1
ATOM 6082 C CA . PRO A 1 762 ? 6.119 -23.242 -4.820 1.00 61.81 762 PRO A CA 1
ATOM 6083 C C . PRO A 1 762 ? 5.166 -23.836 -3.778 1.00 61.81 762 PRO A C 1
ATOM 6085 O O . PRO A 1 762 ? 5.571 -24.590 -2.893 1.00 61.81 762 PRO A O 1
ATOM 6088 N N . THR A 1 763 ? 3.889 -23.466 -3.844 1.00 54.44 763 THR A N 1
ATOM 6089 C CA . THR A 1 763 ? 2.867 -24.006 -2.944 1.00 54.44 763 THR A CA 1
ATOM 6090 C C . THR A 1 763 ? 2.535 -25.429 -3.395 1.00 54.44 763 THR A C 1
ATOM 6092 O O . THR A 1 763 ? 2.038 -25.615 -4.506 1.00 54.44 763 THR A O 1
ATOM 6095 N N . TYR A 1 764 ? 2.800 -26.440 -2.560 1.00 47.28 764 TYR A N 1
ATOM 6096 C CA . TYR A 1 764 ? 2.336 -27.814 -2.788 1.00 47.28 764 TYR A CA 1
ATOM 6097 C C . TYR A 1 764 ? 0.802 -27.834 -2.735 1.00 47.28 764 TYR A C 1
ATOM 6099 O O . TYR A 1 764 ? 0.205 -28.073 -1.690 1.00 47.28 764 TYR A O 1
ATOM 6107 N N . LYS A 1 765 ? 0.134 -27.555 -3.857 1.00 46.53 765 LYS A N 1
ATOM 6108 C CA . LYS A 1 765 ? -1.302 -27.813 -3.975 1.00 46.53 765 LYS A CA 1
ATOM 6109 C C . LYS A 1 765 ? -1.487 -29.268 -4.407 1.00 46.53 765 LYS A C 1
ATOM 6111 O O . LYS A 1 765 ? -0.919 -29.661 -5.427 1.00 46.53 765 LYS A O 1
ATOM 6116 N N . PRO A 1 766 ? -2.237 -30.090 -3.650 1.00 40.12 766 PRO A N 1
ATOM 6117 C CA . PRO A 1 766 ? -2.445 -31.489 -4.000 1.00 40.12 766 PRO A CA 1
ATOM 6118 C C . PRO A 1 766 ? -3.042 -31.595 -5.408 1.00 40.12 766 PRO A C 1
ATOM 6120 O O . PRO A 1 766 ? -3.866 -30.770 -5.801 1.00 40.12 766 PRO A O 1
ATOM 6123 N N . PHE A 1 767 ? -2.618 -32.625 -6.147 1.00 46.28 767 PHE A N 1
ATOM 6124 C CA . PHE A 1 767 ? -2.845 -32.884 -7.581 1.00 46.28 767 PHE A CA 1
ATOM 6125 C C . PHE A 1 767 ? -4.278 -32.607 -8.094 1.00 46.28 767 PHE A C 1
ATOM 6127 O O . PHE A 1 767 ? -4.471 -32.292 -9.264 1.00 46.28 767 PHE A O 1
ATOM 6134 N N . LEU A 1 768 ? -5.288 -32.669 -7.218 1.00 49.25 768 LEU A N 1
ATOM 6135 C CA . LEU A 1 768 ? -6.685 -32.370 -7.536 1.00 49.25 768 LEU A CA 1
ATOM 6136 C C . LEU A 1 768 ? -6.953 -30.881 -7.854 1.00 49.25 768 LEU A C 1
ATOM 6138 O O . LEU A 1 768 ? -7.842 -30.585 -8.647 1.00 49.25 768 LEU A O 1
ATOM 6142 N N . PHE A 1 769 ? -6.193 -29.937 -7.281 1.00 44.75 769 PHE A N 1
ATOM 6143 C CA . PHE A 1 769 ? -6.407 -28.491 -7.482 1.00 44.75 769 PHE A CA 1
ATOM 6144 C C . PHE A 1 769 ? -6.001 -28.022 -8.892 1.00 44.75 769 PHE A C 1
ATOM 6146 O O . PHE A 1 769 ? -6.603 -27.092 -9.431 1.00 44.75 769 PHE A O 1
ATOM 6153 N N . LEU A 1 770 ? -5.030 -28.706 -9.515 1.00 45.44 770 LEU A N 1
ATOM 6154 C CA . LEU A 1 770 ? -4.579 -28.450 -10.892 1.00 45.44 770 LEU A CA 1
ATOM 6155 C C . LEU A 1 770 ? -5.671 -28.725 -11.939 1.00 45.44 770 LEU A C 1
ATOM 6157 O O . LEU A 1 770 ? -5.619 -28.166 -13.030 1.00 45.44 770 LEU A O 1
ATOM 6161 N N . LEU A 1 771 ? -6.675 -29.548 -11.617 1.00 48.41 771 LEU A N 1
ATOM 6162 C CA . LEU A 1 771 ? -7.782 -29.841 -12.534 1.00 48.41 771 LEU A CA 1
ATOM 6163 C C . LEU A 1 771 ? -8.839 -28.725 -12.586 1.00 48.41 771 LEU A C 1
ATOM 6165 O O . LEU A 1 771 ? -9.603 -28.683 -13.547 1.00 48.41 771 LEU A O 1
ATOM 6169 N N . ILE A 1 772 ? -8.903 -27.837 -11.583 1.00 47.72 772 ILE A N 1
ATOM 6170 C CA . ILE A 1 772 ? -10.027 -26.894 -11.419 1.00 47.72 772 ILE A CA 1
ATOM 6171 C C . ILE A 1 772 ? -9.632 -25.442 -11.741 1.00 47.72 772 ILE A C 1
ATOM 6173 O O . ILE A 1 772 ? -10.447 -24.704 -12.290 1.00 47.72 772 ILE A O 1
ATOM 6177 N N . HIS A 1 773 ? -8.389 -25.022 -11.481 1.00 36.09 773 HIS A N 1
ATOM 6178 C CA . HIS A 1 773 ? -7.947 -23.643 -11.731 1.00 36.09 773 HIS A CA 1
ATOM 6179 C C . HIS A 1 773 ? -6.807 -23.584 -12.757 1.00 36.09 773 HIS A C 1
ATOM 6181 O O . HIS A 1 773 ? -5.703 -24.057 -12.506 1.00 36.09 773 HIS A O 1
ATOM 6187 N N . LYS A 1 774 ? -7.080 -22.974 -13.919 1.00 38.75 774 LYS A N 1
ATOM 6188 C CA . LYS A 1 774 ? -6.208 -22.961 -15.112 1.00 38.75 774 LYS A CA 1
ATOM 6189 C C . LYS A 1 774 ? -4.918 -22.126 -15.024 1.00 38.75 774 LYS A C 1
ATOM 6191 O O . LYS A 1 774 ? -4.190 -22.083 -16.008 1.00 38.75 774 LYS A O 1
ATOM 6196 N N . ALA A 1 775 ? -4.590 -21.497 -13.899 1.00 42.53 775 ALA A N 1
ATOM 6197 C CA . ALA A 1 775 ? -3.311 -20.804 -13.748 1.00 42.53 775 ALA A CA 1
ATOM 6198 C C . ALA A 1 775 ? -2.869 -20.797 -12.281 1.00 42.53 775 ALA A C 1
ATOM 6200 O O . ALA A 1 775 ? -3.458 -20.111 -11.447 1.00 42.53 775 ALA A O 1
ATOM 6201 N N . SER A 1 776 ? -1.823 -21.557 -11.952 1.00 43.56 776 SER A N 1
ATOM 6202 C CA . SER A 1 776 ? -1.031 -21.262 -10.759 1.00 43.56 776 SER A CA 1
ATOM 6203 C C . SER A 1 776 ? -0.268 -19.956 -11.012 1.00 43.56 776 SER A C 1
ATOM 6205 O O . SER A 1 776 ? 0.355 -19.848 -12.072 1.00 43.56 776 SER A O 1
ATOM 6207 N N . PRO A 1 777 ? -0.286 -18.976 -10.091 1.00 54.03 777 PRO A N 1
ATOM 6208 C CA . PRO A 1 777 ? 0.532 -17.775 -10.239 1.00 54.03 777 PRO A CA 1
ATOM 6209 C C . PRO A 1 777 ? 2.007 -18.167 -10.405 1.00 54.03 777 PRO A C 1
ATOM 6211 O O . PRO A 1 777 ? 2.468 -19.125 -9.776 1.00 54.03 777 PRO A O 1
ATOM 6214 N N . ARG A 1 778 ? 2.739 -17.455 -11.276 1.00 64.44 778 ARG A N 1
ATOM 6215 C CA . ARG A 1 778 ? 4.189 -17.658 -11.437 1.00 64.44 778 ARG A CA 1
ATOM 6216 C C . ARG A 1 778 ? 4.861 -17.504 -10.057 1.00 64.44 778 ARG A C 1
ATOM 6218 O O . ARG A 1 778 ? 4.512 -16.575 -9.330 1.00 64.44 778 ARG A O 1
ATOM 6225 N N . PRO A 1 779 ? 5.814 -18.375 -9.672 1.00 75.06 779 PRO A N 1
ATOM 6226 C CA . PRO A 1 779 ? 6.441 -18.354 -8.342 1.00 75.06 779 PRO A CA 1
ATOM 6227 C C . PRO A 1 779 ? 7.416 -17.179 -8.135 1.00 75.06 779 PRO A C 1
ATOM 6229 O O . PRO A 1 779 ? 8.121 -17.112 -7.129 1.00 75.06 779 PRO A O 1
ATOM 6232 N N . PHE A 1 780 ? 7.478 -16.251 -9.083 1.00 82.88 780 PHE A N 1
ATOM 6233 C CA . PHE A 1 780 ? 8.252 -15.024 -9.021 1.00 82.88 780 PHE A CA 1
ATOM 6234 C C . PHE A 1 780 ? 7.540 -13.931 -9.818 1.00 82.88 780 PHE A C 1
ATOM 6236 O O . PHE A 1 780 ? 6.832 -14.228 -10.785 1.00 82.88 780 PHE A O 1
ATOM 6243 N N . TYR A 1 781 ? 7.734 -12.676 -9.419 1.00 82.12 781 TYR A N 1
ATOM 6244 C CA . TYR A 1 781 ? 7.236 -11.513 -10.151 1.00 82.12 781 TYR A CA 1
ATOM 6245 C C . TYR A 1 781 ? 8.011 -10.238 -9.772 1.00 82.12 781 TYR A C 1
ATOM 6247 O O . TYR A 1 781 ? 8.498 -10.133 -8.644 1.00 82.12 781 TYR A O 1
ATOM 6255 N N . PRO A 1 782 ? 8.138 -9.269 -10.691 1.00 84.00 782 PRO A N 1
ATOM 6256 C CA . PRO A 1 782 ? 8.656 -7.940 -10.388 1.00 84.00 782 PRO A CA 1
ATOM 6257 C C . PRO A 1 782 ? 7.574 -7.077 -9.723 1.00 84.00 782 PRO A C 1
ATOM 6259 O O . PRO A 1 782 ? 6.394 -7.193 -10.048 1.00 84.00 782 PRO A O 1
ATOM 6262 N N . SER A 1 783 ? 7.972 -6.207 -8.800 1.00 82.19 783 SER A N 1
ATOM 6263 C CA . SER A 1 783 ? 7.084 -5.277 -8.099 1.00 82.19 783 SER A CA 1
ATOM 6264 C C . SER A 1 783 ? 7.738 -3.907 -7.988 1.00 82.19 783 SER A C 1
ATOM 6266 O O . SER A 1 783 ? 8.943 -3.813 -7.758 1.00 82.19 783 SER A O 1
ATOM 6268 N N . THR A 1 784 ? 6.937 -2.855 -8.113 1.00 82.94 784 THR A N 1
ATOM 6269 C CA . THR A 1 784 ? 7.363 -1.460 -7.959 1.00 82.94 784 THR A CA 1
ATOM 6270 C C . THR A 1 784 ? 7.534 -1.105 -6.481 1.00 82.94 784 THR A C 1
ATOM 6272 O O . THR A 1 784 ? 6.691 -1.458 -5.654 1.00 82.94 784 THR A O 1
ATOM 6275 N N . PHE A 1 785 ? 8.611 -0.404 -6.151 1.00 85.06 785 PHE A N 1
ATOM 6276 C CA . PHE A 1 785 ? 8.962 0.101 -4.826 1.00 85.06 785 PHE A CA 1
ATOM 6277 C C . PHE A 1 785 ? 9.436 1.550 -4.945 1.00 85.06 785 PHE A C 1
ATOM 6279 O O . PHE A 1 785 ? 10.004 1.956 -5.959 1.00 85.06 785 PHE A O 1
ATOM 6286 N N . HIS A 1 786 ? 9.245 2.317 -3.878 1.00 81.12 786 HIS A N 1
ATOM 6287 C CA . HIS A 1 786 ? 9.886 3.614 -3.732 1.00 81.12 786 HIS A CA 1
ATOM 6288 C C . HIS A 1 786 ? 11.408 3.406 -3.712 1.00 81.12 786 HIS A C 1
ATOM 6290 O O . HIS A 1 786 ? 11.892 2.519 -3.007 1.00 81.12 786 HIS A O 1
ATOM 6296 N N . CYS A 1 787 ? 12.173 4.192 -4.474 1.00 82.88 787 CYS A N 1
ATOM 6297 C CA . CYS A 1 787 ? 13.613 3.953 -4.657 1.00 82.88 787 CYS A CA 1
ATOM 6298 C C . CYS A 1 787 ? 14.414 3.998 -3.339 1.00 82.88 787 CYS A C 1
ATOM 6300 O O . CYS A 1 787 ? 15.389 3.260 -3.188 1.00 82.88 787 CYS A O 1
ATOM 6302 N N . ASP A 1 788 ? 13.953 4.780 -2.356 1.00 78.25 788 ASP A N 1
ATOM 6303 C CA . ASP A 1 788 ? 14.549 4.857 -1.010 1.00 78.25 788 ASP A CA 1
ATOM 6304 C C . ASP A 1 788 ? 14.235 3.672 -0.084 1.00 78.25 788 ASP A C 1
ATOM 6306 O O . ASP A 1 788 ? 14.843 3.557 0.985 1.00 78.25 788 ASP A O 1
ATOM 6310 N N . ALA A 1 789 ? 13.304 2.787 -0.463 1.00 83.88 789 ALA A N 1
ATOM 6311 C CA . ALA A 1 789 ? 12.984 1.607 0.333 1.00 83.88 789 ALA A CA 1
ATOM 6312 C C . ALA A 1 789 ? 14.245 0.757 0.557 1.00 83.88 789 ALA A C 1
ATOM 6314 O O . ALA A 1 789 ? 15.066 0.567 -0.338 1.00 83.88 789 ALA A O 1
ATOM 6315 N N . LYS A 1 790 ? 14.433 0.238 1.769 1.00 84.00 790 LYS A N 1
ATOM 6316 C CA . LYS A 1 790 ? 15.643 -0.516 2.106 1.00 84.00 790 LYS A CA 1
ATOM 6317 C C . LYS A 1 790 ? 15.391 -2.008 1.903 1.00 84.00 790 LYS A C 1
ATOM 6319 O O . LYS A 1 790 ? 14.729 -2.638 2.726 1.00 84.00 790 LYS A O 1
ATOM 6324 N N . LEU A 1 791 ? 15.941 -2.579 0.832 1.00 88.88 791 LEU A N 1
ATOM 6325 C CA . LEU A 1 791 ? 15.819 -4.004 0.505 1.00 88.88 791 LEU A CA 1
ATOM 6326 C C . LEU A 1 791 ? 17.185 -4.694 0.420 1.00 88.88 791 LEU A C 1
ATOM 6328 O O . LEU A 1 791 ? 18.243 -4.065 0.484 1.00 88.88 791 LEU A O 1
ATOM 6332 N N . GLU A 1 792 ? 17.127 -6.017 0.311 1.00 91.81 792 GLU A N 1
ATOM 6333 C CA . GLU A 1 792 ? 18.227 -6.868 -0.138 1.00 91.81 792 GLU A CA 1
ATOM 6334 C C . GLU A 1 792 ? 18.432 -6.682 -1.648 1.00 91.81 792 GLU A C 1
ATOM 6336 O O . GLU A 1 792 ? 17.548 -6.177 -2.344 1.00 91.81 792 GLU A O 1
ATOM 6341 N N . TRP A 1 793 ? 19.575 -7.090 -2.190 1.00 94.38 793 TRP A N 1
ATOM 6342 C CA . TRP A 1 793 ? 19.851 -6.924 -3.618 1.00 94.38 793 TRP A CA 1
ATOM 6343 C C . TRP A 1 793 ? 20.678 -8.069 -4.184 1.00 94.38 793 TRP A C 1
ATOM 6345 O O . TRP A 1 793 ? 21.229 -8.909 -3.471 1.00 94.38 793 TRP A O 1
ATOM 6355 N N . VAL A 1 794 ? 20.739 -8.123 -5.507 1.00 94.00 794 VAL A N 1
ATOM 6356 C CA . VAL A 1 794 ? 21.587 -9.057 -6.241 1.00 94.00 794 VAL A CA 1
ATOM 6357 C C . VAL A 1 794 ? 22.491 -8.231 -7.132 1.00 94.00 794 VAL A C 1
ATOM 6359 O O . VAL A 1 794 ? 22.041 -7.239 -7.682 1.00 94.00 794 VAL A O 1
ATOM 6362 N N . CYS A 1 795 ? 23.739 -8.644 -7.305 1.00 94.31 795 CYS A N 1
ATOM 6363 C CA . CYS A 1 795 ? 24.606 -8.097 -8.344 1.00 94.31 795 CYS A CA 1
ATOM 6364 C C . CYS A 1 795 ? 24.798 -9.128 -9.455 1.00 94.31 795 CYS A C 1
ATOM 6366 O O . CYS A 1 795 ? 24.841 -10.331 -9.185 1.00 94.31 795 CYS A O 1
ATOM 6368 N N . GLN A 1 796 ? 24.953 -8.664 -10.692 1.00 93.31 796 GLN A N 1
ATOM 6369 C CA . GLN A 1 796 ? 25.310 -9.471 -11.852 1.00 93.31 796 GLN A CA 1
ATOM 6370 C C . GLN A 1 796 ? 26.632 -8.998 -12.467 1.00 93.31 796 GLN A C 1
ATOM 6372 O O . GLN A 1 796 ? 26.898 -7.798 -12.539 1.00 93.31 796 GLN A O 1
ATOM 6377 N N . ILE A 1 797 ? 27.439 -9.947 -12.942 1.00 91.44 797 ILE A N 1
ATOM 6378 C CA . ILE A 1 797 ? 28.625 -9.698 -13.770 1.00 91.44 797 ILE A CA 1
ATOM 6379 C C . ILE A 1 797 ? 28.601 -10.602 -15.010 1.00 91.44 797 ILE A C 1
ATOM 6381 O O . ILE A 1 797 ? 28.161 -11.755 -14.922 1.00 91.44 797 ILE A O 1
ATOM 6385 N N . PRO A 1 798 ? 29.078 -10.121 -16.167 1.00 88.94 798 PRO A N 1
ATOM 6386 C CA . PRO A 1 798 ? 29.340 -10.949 -17.335 1.00 88.94 798 PRO A CA 1
ATOM 6387 C C . PRO A 1 798 ? 30.179 -12.191 -17.005 1.00 88.94 798 PRO A C 1
ATOM 6389 O O . PRO A 1 798 ? 31.198 -12.136 -16.313 1.00 88.94 798 PRO A O 1
ATOM 6392 N N . ARG A 1 799 ? 29.757 -13.348 -17.513 1.00 86.06 799 ARG A N 1
ATOM 6393 C CA . ARG A 1 799 ? 30.430 -14.622 -17.252 1.00 86.06 799 ARG A CA 1
ATOM 6394 C C . ARG A 1 799 ? 31.838 -14.642 -17.858 1.00 86.06 799 ARG A C 1
ATOM 6396 O O . ARG A 1 799 ? 32.021 -14.414 -19.052 1.00 86.06 799 ARG A O 1
ATOM 6403 N N . GLY A 1 800 ? 32.829 -14.925 -17.011 1.00 82.25 800 GLY A N 1
ATOM 6404 C CA . GLY A 1 800 ? 34.259 -14.848 -17.335 1.00 82.25 800 GLY A CA 1
ATOM 6405 C C . GLY A 1 800 ? 34.942 -13.549 -16.888 1.00 82.25 800 GLY A C 1
ATOM 6406 O O . GLY A 1 800 ? 36.170 -13.494 -16.884 1.00 82.25 800 GLY A O 1
ATOM 6407 N N . GLN A 1 801 ? 34.186 -12.530 -16.465 1.00 83.25 801 GLN A N 1
ATOM 6408 C CA . GLN A 1 801 ? 34.749 -11.315 -15.881 1.00 83.25 801 GLN A CA 1
ATOM 6409 C C . GLN A 1 801 ? 35.141 -11.542 -14.415 1.00 83.25 801 GLN A C 1
ATOM 6411 O O . GLN A 1 801 ? 34.402 -12.147 -13.637 1.00 83.25 801 GLN A O 1
ATOM 6416 N N . THR A 1 802 ? 36.312 -11.042 -14.023 1.00 82.19 802 THR A N 1
ATOM 6417 C CA . THR A 1 802 ? 36.762 -11.054 -12.627 1.00 82.19 802 THR A CA 1
ATOM 6418 C C . THR A 1 802 ? 36.182 -9.855 -11.867 1.00 82.19 802 THR A C 1
ATOM 6420 O O . THR A 1 802 ? 36.402 -8.723 -12.312 1.00 82.19 802 THR A O 1
ATOM 6423 N N . PRO A 1 803 ? 35.483 -10.064 -10.735 1.00 86.00 803 PRO A N 1
ATOM 6424 C CA . PRO A 1 803 ? 34.933 -8.976 -9.930 1.00 86.00 803 PRO A CA 1
ATOM 6425 C C . PRO A 1 803 ? 36.048 -8.123 -9.312 1.00 86.00 803 PRO A C 1
ATOM 6427 O O . PRO A 1 803 ? 37.141 -8.613 -9.021 1.00 86.00 803 PRO A O 1
ATOM 6430 N N . LYS A 1 804 ? 35.757 -6.841 -9.086 1.00 85.19 804 LYS A N 1
ATOM 6431 C CA . LYS A 1 804 ? 36.626 -5.927 -8.333 1.00 85.19 804 LYS A CA 1
ATOM 6432 C C . LYS A 1 804 ? 36.445 -6.180 -6.832 1.00 85.19 804 LYS A C 1
ATOM 6434 O O . LYS A 1 804 ? 35.349 -6.500 -6.380 1.00 85.19 804 LYS A O 1
ATOM 6439 N N . THR A 1 805 ? 37.511 -6.017 -6.053 1.00 80.94 805 THR A N 1
ATOM 6440 C CA . THR A 1 805 ? 37.497 -6.187 -4.589 1.00 80.94 805 THR A CA 1
ATOM 6441 C C . THR A 1 805 ? 37.858 -4.870 -3.895 1.00 80.94 805 THR A C 1
ATOM 6443 O O . THR A 1 805 ? 39.043 -4.612 -3.671 1.00 80.94 805 THR A O 1
ATOM 6446 N N . PRO A 1 806 ? 36.865 -4.017 -3.579 1.00 81.38 806 PRO A N 1
ATOM 6447 C CA . PRO A 1 806 ? 37.070 -2.811 -2.778 1.00 81.38 806 PRO A CA 1
ATOM 6448 C C . PRO A 1 806 ? 37.660 -3.121 -1.398 1.00 81.38 806 PRO A C 1
ATOM 6450 O O . PRO A 1 806 ? 37.448 -4.206 -0.862 1.00 81.38 806 PRO A O 1
ATOM 6453 N N . GLU A 1 807 ? 38.339 -2.154 -0.774 1.00 73.81 807 GLU A N 1
ATOM 6454 C CA . GLU A 1 807 ? 38.978 -2.355 0.540 1.00 73.81 807 GLU A CA 1
ATOM 6455 C C . GLU A 1 807 ? 37.986 -2.782 1.636 1.00 73.81 807 GLU A C 1
ATOM 6457 O O . GLU A 1 807 ? 38.300 -3.667 2.442 1.00 73.81 807 GLU A O 1
ATOM 6462 N N . TRP A 1 808 ? 36.778 -2.205 1.618 1.00 79.12 808 TRP A N 1
ATOM 6463 C CA . TRP A 1 808 ? 35.681 -2.500 2.547 1.00 79.12 808 TRP A CA 1
ATOM 6464 C C . TRP A 1 808 ? 35.050 -3.883 2.334 1.00 79.12 808 TRP A C 1
ATOM 6466 O O . TRP A 1 808 ? 34.355 -4.375 3.219 1.00 79.12 808 TRP A O 1
ATOM 6476 N N . TYR A 1 809 ? 35.282 -4.527 1.188 1.00 80.44 809 TYR A N 1
ATOM 6477 C CA . TYR A 1 809 ? 34.689 -5.818 0.854 1.00 80.44 809 TYR A CA 1
ATOM 6478 C C . TYR A 1 809 ? 35.474 -6.964 1.507 1.00 80.44 809 TYR A C 1
ATOM 6480 O O . TYR A 1 809 ? 36.706 -7.025 1.421 1.00 80.44 809 TYR A O 1
ATOM 6488 N N . ASN A 1 810 ? 34.769 -7.881 2.172 1.00 76.12 810 ASN A N 1
ATOM 6489 C CA . ASN A 1 810 ? 35.337 -9.002 2.920 1.00 76.12 810 ASN A CA 1
ATOM 6490 C C . ASN A 1 810 ? 34.928 -10.368 2.337 1.00 76.12 810 ASN A C 1
ATOM 6492 O O . ASN A 1 810 ? 34.098 -11.065 2.925 1.00 76.12 810 ASN A O 1
ATOM 6496 N N . PRO A 1 811 ? 35.478 -10.781 1.181 1.00 70.88 811 PRO A N 1
ATOM 6497 C CA . PRO A 1 811 ? 35.182 -12.098 0.626 1.00 70.88 811 PRO A CA 1
ATOM 6498 C C . PRO A 1 811 ? 35.803 -13.240 1.449 1.00 70.88 811 PRO A C 1
ATOM 6500 O O . PRO A 1 811 ? 35.206 -14.306 1.514 1.00 70.88 811 PRO A O 1
ATOM 6503 N N . ASP A 1 812 ? 36.947 -13.008 2.103 1.00 65.56 812 ASP A N 1
ATOM 6504 C CA . ASP A 1 812 ? 37.749 -14.039 2.790 1.00 65.56 812 ASP A CA 1
ATOM 6505 C C . ASP A 1 812 ? 37.478 -14.134 4.305 1.00 65.56 812 ASP A C 1
ATOM 6507 O O . ASP A 1 812 ? 38.210 -14.800 5.033 1.00 65.56 812 ASP A O 1
ATOM 6511 N N . GLY A 1 813 ? 36.462 -13.431 4.815 1.00 62.62 813 GLY A N 1
ATOM 6512 C CA . GLY A 1 813 ? 36.200 -13.354 6.257 1.00 62.62 813 GLY A CA 1
ATOM 6513 C C . GLY A 1 813 ? 35.701 -14.652 6.894 1.00 62.62 813 GLY A C 1
ATOM 6514 O O . GLY A 1 813 ? 35.736 -14.770 8.114 1.00 62.62 813 GLY A O 1
ATOM 6515 N N . HIS A 1 814 ? 35.207 -15.587 6.085 1.00 70.19 814 HIS A N 1
ATOM 6516 C CA . HIS A 1 814 ? 34.581 -16.829 6.527 1.00 70.19 814 HIS A CA 1
ATOM 6517 C C . HIS A 1 814 ? 35.448 -18.048 6.200 1.00 70.19 814 HIS A C 1
ATOM 6519 O O . HIS A 1 814 ? 36.392 -17.971 5.413 1.00 70.19 814 HIS A O 1
ATOM 6525 N N . HIS A 1 815 ? 35.119 -19.207 6.772 1.00 67.38 815 HIS A N 1
ATOM 6526 C CA . HIS A 1 815 ? 35.809 -20.447 6.430 1.00 67.38 815 HIS A CA 1
ATOM 6527 C C . HIS A 1 815 ? 35.580 -20.804 4.948 1.00 67.38 815 HIS A C 1
ATOM 6529 O O . HIS A 1 815 ? 34.517 -20.549 4.377 1.00 67.38 815 HIS A O 1
ATOM 6535 N N . ASN A 1 816 ? 36.572 -21.433 4.305 1.00 68.75 816 ASN A N 1
ATOM 6536 C CA . ASN A 1 816 ? 36.458 -21.864 2.901 1.00 68.75 816 ASN A CA 1
ATOM 6537 C C . ASN A 1 816 ? 35.324 -22.878 2.672 1.00 68.75 816 ASN A C 1
ATOM 6539 O O . ASN A 1 816 ? 34.842 -23.006 1.552 1.00 68.75 816 ASN A O 1
ATOM 6543 N N . THR A 1 817 ? 34.917 -23.597 3.721 1.00 77.31 817 THR A N 1
ATOM 6544 C CA . THR A 1 817 ? 33.782 -24.527 3.721 1.00 77.31 817 THR A CA 1
ATOM 6545 C C . THR A 1 817 ? 32.518 -23.901 4.321 1.00 77.31 817 THR A C 1
ATOM 6547 O O . THR A 1 817 ? 31.597 -24.630 4.665 1.00 77.31 817 THR A O 1
ATOM 6550 N N . SER A 1 818 ? 32.449 -22.576 4.502 1.00 82.06 818 SER A N 1
ATOM 6551 C CA . SER A 1 818 ? 31.246 -21.933 5.043 1.00 82.06 818 SER A CA 1
ATOM 6552 C C . SER A 1 818 ? 30.086 -21.979 4.037 1.00 82.06 818 SER A C 1
ATOM 6554 O O . SER A 1 818 ? 30.210 -21.497 2.910 1.00 82.06 818 SER A O 1
ATOM 6556 N N . ALA A 1 819 ? 28.937 -22.492 4.470 1.00 79.75 819 ALA A N 1
ATOM 6557 C CA . ALA A 1 819 ? 27.643 -22.413 3.807 1.00 79.75 819 ALA A CA 1
ATOM 6558 C C . ALA A 1 819 ? 26.691 -21.541 4.638 1.00 79.75 819 ALA A C 1
ATOM 6560 O O . ALA A 1 819 ? 26.647 -21.646 5.863 1.00 79.75 819 ALA A O 1
ATOM 6561 N N . PHE A 1 820 ? 25.924 -20.683 3.967 1.00 77.88 820 PHE A N 1
ATOM 6562 C CA . PHE A 1 820 ? 25.051 -19.694 4.602 1.00 77.88 820 PHE A CA 1
ATOM 6563 C C . PHE A 1 820 ? 23.601 -19.973 4.226 1.00 77.88 820 PHE A C 1
ATOM 6565 O O . PHE A 1 820 ? 23.289 -20.057 3.037 1.00 77.88 820 PHE A O 1
ATOM 6572 N N . ILE A 1 821 ? 22.718 -20.090 5.216 1.00 74.44 821 ILE A N 1
ATOM 6573 C CA . ILE A 1 821 ? 21.283 -20.263 4.978 1.00 74.44 821 ILE A CA 1
ATOM 6574 C C . ILE A 1 821 ? 20.468 -19.775 6.177 1.00 74.44 821 ILE A C 1
ATOM 6576 O O . ILE A 1 821 ? 20.775 -20.113 7.314 1.00 74.44 821 ILE A O 1
ATOM 6580 N N . ASP A 1 822 ? 19.435 -18.968 5.916 1.00 67.62 822 ASP A N 1
ATOM 6581 C CA . ASP A 1 822 ? 18.454 -18.499 6.911 1.00 67.62 822 ASP A CA 1
ATOM 6582 C C . ASP A 1 822 ? 19.056 -17.913 8.214 1.00 67.62 822 ASP A C 1
ATOM 6584 O O . ASP A 1 822 ? 18.492 -18.088 9.290 1.00 67.62 822 ASP A O 1
ATOM 6588 N N . GLY A 1 823 ? 20.204 -17.229 8.150 1.00 69.44 823 GLY A N 1
ATOM 6589 C CA . GLY A 1 823 ? 20.822 -16.608 9.339 1.00 69.44 823 GLY A CA 1
ATOM 6590 C C . GLY A 1 823 ? 21.844 -17.464 10.060 1.00 69.44 823 GLY A C 1
ATOM 6591 O O . GLY A 1 823 ? 22.437 -17.002 11.027 1.00 69.44 823 GLY A O 1
ATOM 6592 N N . GLN A 1 824 ? 22.089 -18.675 9.568 1.00 79.44 824 GLN A N 1
ATOM 6593 C CA . GLN A 1 824 ? 23.086 -19.580 10.113 1.00 79.44 824 GLN A CA 1
ATOM 6594 C C . GLN A 1 824 ? 24.265 -19.700 9.141 1.00 79.44 824 GLN A C 1
ATOM 6596 O O . GLN A 1 824 ? 24.087 -19.841 7.926 1.00 79.44 824 GLN A O 1
ATOM 6601 N N . GLU A 1 825 ? 25.480 -19.639 9.681 1.00 85.38 825 GLU A N 1
ATOM 6602 C CA . GLU A 1 825 ? 26.717 -19.927 8.957 1.00 85.38 825 GLU A CA 1
ATOM 6603 C C . GLU A 1 825 ? 27.284 -21.254 9.463 1.00 85.38 825 GLU A C 1
ATOM 6605 O O . GLU A 1 825 ? 27.705 -21.370 10.614 1.00 85.38 825 GLU A O 1
ATOM 6610 N N . PHE A 1 826 ? 27.307 -22.252 8.582 1.00 88.50 826 PHE A N 1
ATOM 6611 C CA . PHE A 1 826 ? 27.820 -23.588 8.859 1.00 88.50 826 PHE A CA 1
ATOM 6612 C C . PHE A 1 826 ? 29.158 -23.791 8.177 1.00 88.50 826 PHE A C 1
ATOM 6614 O O . PHE A 1 826 ? 29.259 -23.540 6.986 1.00 88.50 826 PHE A O 1
ATOM 6621 N N . TRP A 1 827 ? 30.158 -24.318 8.872 1.00 88.50 827 TRP A N 1
ATOM 6622 C CA . TRP A 1 827 ? 31.433 -24.681 8.263 1.00 88.50 827 TRP A CA 1
ATOM 6623 C C . TRP A 1 827 ? 31.770 -26.150 8.513 1.00 88.50 827 TRP A C 1
ATOM 6625 O O . TRP A 1 827 ? 31.644 -26.679 9.622 1.00 88.50 827 TRP A O 1
ATOM 6635 N N . PHE A 1 828 ? 32.169 -26.831 7.439 1.00 89.88 828 PHE A N 1
ATOM 6636 C CA . PHE A 1 828 ? 32.383 -28.277 7.422 1.00 89.88 828 PHE A CA 1
ATOM 6637 C C . PHE A 1 828 ? 33.846 -28.619 7.723 1.00 89.88 828 PHE A C 1
ATOM 6639 O O . PHE A 1 828 ? 34.751 -28.164 7.017 1.00 89.88 828 PHE A O 1
ATOM 6646 N N . VAL A 1 829 ? 34.075 -29.459 8.739 1.00 88.69 829 VAL A N 1
ATOM 6647 C CA . VAL A 1 829 ? 35.406 -29.903 9.180 1.00 88.69 829 VAL A CA 1
ATOM 6648 C C . VAL A 1 829 ? 35.626 -31.363 8.807 1.00 88.69 829 VAL A C 1
ATOM 6650 O O . VAL A 1 829 ? 35.074 -32.275 9.424 1.00 88.69 829 VAL A O 1
ATOM 6653 N N . THR A 1 830 ? 36.453 -31.593 7.787 1.00 87.00 830 THR A N 1
ATOM 6654 C CA . THR A 1 830 ? 36.831 -32.944 7.339 1.00 87.00 830 THR A CA 1
ATOM 6655 C C . THR A 1 830 ? 38.036 -33.506 8.095 1.00 87.00 830 THR A C 1
ATOM 6657 O O . THR A 1 830 ? 38.091 -34.712 8.336 1.00 87.00 830 THR A O 1
ATOM 6660 N N . GLU A 1 831 ? 38.975 -32.644 8.495 1.00 83.94 831 GLU A N 1
ATOM 6661 C CA . GLU A 1 831 ? 40.152 -32.964 9.307 1.00 83.94 831 GLU A CA 1
ATOM 6662 C C . GLU A 1 831 ? 40.430 -31.821 10.310 1.00 83.94 831 GLU A C 1
ATOM 6664 O O . GLU A 1 831 ? 40.353 -30.653 9.921 1.00 83.94 831 GLU A O 1
ATOM 6669 N N . PRO A 1 832 ? 40.790 -32.116 11.576 1.00 90.12 832 PRO A N 1
ATOM 6670 C CA . PRO A 1 832 ? 40.936 -33.451 12.155 1.00 90.12 832 PRO A CA 1
ATOM 6671 C C . PRO A 1 832 ? 39.580 -34.119 12.424 1.00 90.12 832 PRO A C 1
ATOM 6673 O O . PRO A 1 832 ? 38.617 -33.458 12.796 1.00 90.12 832 PRO A O 1
ATOM 6676 N N . LYS A 1 833 ? 39.514 -35.449 12.311 1.00 90.00 833 LYS A N 1
ATOM 6677 C CA . LYS A 1 833 ? 38.350 -36.222 12.783 1.00 90.00 833 LYS A CA 1
ATOM 6678 C C . LYS A 1 833 ? 38.374 -36.355 14.302 1.00 90.00 833 LYS A C 1
ATOM 6680 O O . LYS A 1 833 ? 39.362 -36.833 14.867 1.00 90.00 833 LYS A O 1
ATOM 6685 N N . LEU A 1 834 ? 37.276 -35.985 14.952 1.00 93.38 834 LEU A N 1
ATOM 6686 C CA . LEU A 1 834 ? 37.170 -35.889 16.409 1.00 93.38 834 LEU A CA 1
ATOM 6687 C C . LEU A 1 834 ? 36.001 -36.724 16.942 1.00 93.38 834 LEU A C 1
ATOM 6689 O O . LEU A 1 834 ? 35.053 -37.038 16.217 1.00 93.38 834 LEU A O 1
ATOM 6693 N N . SER A 1 835 ? 36.093 -37.130 18.209 1.00 93.44 835 SER A N 1
ATOM 6694 C CA . SER A 1 835 ? 34.936 -37.659 18.942 1.00 93.44 835 SER A CA 1
ATOM 6695 C C . SER A 1 835 ? 33.879 -36.568 19.140 1.00 93.44 835 SER A C 1
ATOM 6697 O O . SER A 1 835 ? 34.179 -35.386 18.995 1.00 93.44 835 SER A O 1
ATOM 6699 N N . TYR A 1 836 ? 32.643 -36.943 19.476 1.00 92.12 836 TYR A N 1
ATOM 6700 C CA . TYR A 1 836 ? 31.541 -35.981 19.604 1.00 92.12 836 TYR A CA 1
ATOM 6701 C C . TYR A 1 836 ? 31.851 -34.856 20.612 1.00 92.12 836 TYR A C 1
ATOM 6703 O O . TYR A 1 836 ? 31.709 -33.682 20.289 1.00 92.12 836 TYR A O 1
ATOM 6711 N N . GLU A 1 837 ? 32.351 -35.198 21.804 1.00 90.00 837 GLU A N 1
ATOM 6712 C CA . GLU A 1 837 ? 32.729 -34.215 22.837 1.00 90.00 837 GLU A CA 1
ATOM 6713 C C . GLU A 1 837 ? 33.929 -33.350 22.412 1.00 90.00 837 GLU A C 1
ATOM 6715 O O . GLU A 1 837 ? 33.938 -32.138 22.622 1.00 90.00 837 GLU A O 1
ATOM 6720 N N . GLU A 1 838 ? 34.934 -33.946 21.756 1.00 94.19 838 GLU A N 1
ATOM 6721 C CA . GLU A 1 838 ? 36.066 -33.194 21.195 1.00 94.19 838 GLU A CA 1
ATOM 6722 C C . GLU A 1 838 ? 35.606 -32.222 20.095 1.00 94.19 838 GLU A C 1
ATOM 6724 O O . GLU A 1 838 ? 36.122 -31.110 20.026 1.00 94.19 838 GLU A O 1
ATOM 6729 N N . ALA A 1 839 ? 34.634 -32.608 19.261 1.00 93.38 839 ALA A N 1
ATOM 6730 C CA . ALA A 1 839 ? 34.059 -31.763 18.214 1.00 93.38 839 ALA A CA 1
ATOM 6731 C C . ALA A 1 839 ? 33.249 -30.595 18.798 1.00 93.38 839 ALA A C 1
ATOM 6733 O O . ALA A 1 839 ? 33.414 -29.459 18.358 1.00 93.38 839 ALA A O 1
ATOM 6734 N N . VAL A 1 840 ? 32.432 -30.846 19.830 1.00 92.19 840 VAL A N 1
ATOM 6735 C CA . VAL A 1 840 ? 31.711 -29.793 20.571 1.00 92.19 840 VAL A CA 1
ATOM 6736 C C . VAL A 1 840 ? 32.698 -28.779 21.151 1.00 92.19 840 VAL A C 1
ATOM 6738 O O . VAL A 1 840 ? 32.540 -27.573 20.944 1.00 92.19 840 VAL A O 1
ATOM 6741 N N . LEU A 1 841 ? 33.754 -29.260 21.816 1.00 92.44 841 LEU A N 1
ATOM 6742 C CA . LEU A 1 841 ? 34.815 -28.408 22.352 1.00 92.44 841 LEU A CA 1
ATOM 6743 C C . LEU A 1 841 ? 35.544 -27.641 21.243 1.00 92.44 841 LEU A C 1
ATOM 6745 O O . LEU A 1 841 ? 35.783 -26.442 21.385 1.00 92.44 841 LEU A O 1
ATOM 6749 N N . TYR A 1 842 ? 35.847 -28.295 20.123 1.00 94.44 842 TYR A N 1
ATOM 6750 C CA . TYR A 1 842 ? 36.519 -27.675 18.986 1.00 94.44 842 TYR A CA 1
ATOM 6751 C C . TYR A 1 842 ? 35.701 -26.524 18.392 1.00 94.44 842 TYR A C 1
ATOM 6753 O O . TYR A 1 842 ? 36.234 -25.422 18.253 1.00 94.44 842 TYR A O 1
ATOM 6761 N N . CYS A 1 843 ? 34.405 -26.726 18.125 1.00 93.19 843 CYS A N 1
ATOM 6762 C CA . CYS A 1 843 ? 33.537 -25.640 17.671 1.00 93.19 843 CYS A CA 1
ATOM 6763 C C . CYS A 1 843 ? 33.503 -24.505 18.712 1.00 93.19 843 CYS A C 1
ATOM 6765 O O . CYS A 1 843 ? 33.745 -23.352 18.356 1.00 93.19 843 CYS A O 1
ATOM 6767 N N . SER A 1 844 ? 33.322 -24.832 20.002 1.00 90.25 844 SER A N 1
ATOM 6768 C CA . SER A 1 844 ? 33.272 -23.835 21.089 1.00 90.25 844 SER A CA 1
ATOM 6769 C C . SER A 1 844 ? 34.545 -22.993 21.209 1.00 90.25 844 SER A C 1
ATOM 6771 O O . SER A 1 844 ? 34.473 -21.796 21.474 1.00 90.25 844 SER A O 1
ATOM 6773 N N . SER A 1 845 ? 35.711 -23.587 20.937 1.00 89.62 845 SER A N 1
ATOM 6774 C CA . SER A 1 845 ? 36.999 -22.887 20.967 1.00 89.62 845 SER A CA 1
ATOM 6775 C C . SER A 1 845 ? 37.194 -21.897 19.810 1.00 89.62 845 SER A C 1
ATOM 6777 O O . SER A 1 845 ? 38.001 -20.980 19.932 1.00 89.62 845 SER A O 1
ATOM 6779 N N . ASN A 1 846 ? 36.428 -22.043 18.723 1.00 86.81 846 ASN A N 1
ATOM 6780 C CA . ASN A 1 846 ? 36.464 -21.194 17.528 1.00 86.81 846 ASN A CA 1
ATOM 6781 C C . ASN A 1 846 ? 35.224 -20.283 17.427 1.00 86.81 846 ASN A C 1
ATOM 6783 O O . ASN A 1 846 ? 34.695 -20.077 16.335 1.00 86.81 846 ASN A O 1
ATOM 6787 N N . ASN A 1 847 ? 34.716 -19.768 18.558 1.00 85.31 847 ASN A N 1
ATOM 6788 C CA . ASN A 1 847 ? 33.516 -18.909 18.618 1.00 85.31 847 ASN A CA 1
ATOM 6789 C C . ASN A 1 847 ? 32.308 -19.481 17.845 1.00 85.31 847 ASN A C 1
ATOM 6791 O O . ASN A 1 847 ? 31.517 -18.752 17.245 1.00 85.31 847 ASN A O 1
ATOM 6795 N N . SER A 1 848 ? 32.195 -20.806 17.835 1.00 89.94 848 SER A N 1
ATOM 6796 C CA . SER A 1 848 ? 31.168 -21.561 17.126 1.00 89.94 848 SER A CA 1
ATOM 6797 C C . SER A 1 848 ? 30.514 -22.555 18.090 1.00 89.94 848 SER A C 1
ATOM 6799 O O . SER A 1 848 ? 31.013 -22.814 19.180 1.00 89.94 848 SER A O 1
ATOM 6801 N N . LYS A 1 849 ? 29.398 -23.158 17.708 1.00 91.19 849 LYS A N 1
ATOM 6802 C CA . LYS A 1 849 ? 28.806 -24.328 18.373 1.00 91.19 849 LYS A CA 1
ATOM 6803 C C . LYS A 1 849 ? 28.730 -25.483 17.375 1.00 91.19 849 LYS A C 1
ATOM 6805 O O . LYS A 1 849 ? 28.967 -25.286 16.187 1.00 91.19 849 LYS A O 1
ATOM 6810 N N . LEU A 1 850 ? 28.456 -26.700 17.837 1.00 91.62 850 LEU A N 1
ATOM 6811 C CA . LEU A 1 850 ? 28.161 -27.798 16.913 1.00 91.62 850 LEU A CA 1
ATOM 6812 C C . LEU A 1 850 ? 26.866 -27.459 16.154 1.00 91.62 850 LEU A C 1
ATOM 6814 O O . LEU A 1 850 ? 25.926 -26.958 16.768 1.00 91.62 850 LEU A O 1
ATOM 6818 N N . ALA A 1 851 ? 26.833 -27.693 14.843 1.00 88.88 851 ALA A N 1
ATOM 6819 C CA . ALA A 1 851 ? 25.760 -27.194 13.989 1.00 88.88 851 ALA A CA 1
ATOM 6820 C C . ALA A 1 851 ? 24.383 -27.731 14.384 1.00 88.88 851 ALA A C 1
ATOM 6822 O O . ALA A 1 851 ? 24.198 -28.947 14.451 1.00 88.88 851 ALA A O 1
ATOM 6823 N N . SER A 1 852 ? 23.428 -26.824 14.583 1.00 85.69 852 SER A N 1
ATOM 6824 C CA . SER A 1 852 ? 22.031 -27.122 14.890 1.00 85.69 852 SER A CA 1
ATOM 6825 C C . SER A 1 852 ? 21.142 -26.416 13.864 1.00 85.69 852 SER A C 1
ATOM 6827 O O . SER A 1 852 ? 20.756 -25.273 14.086 1.00 85.69 852 SER A O 1
ATOM 6829 N N . PRO A 1 853 ? 20.826 -27.045 12.718 1.00 78.12 853 PRO A N 1
ATOM 6830 C CA . PRO A 1 853 ? 19.985 -26.416 11.704 1.00 78.12 853 PRO A CA 1
ATOM 6831 C C . PRO A 1 853 ? 18.578 -26.121 12.231 1.00 78.12 853 PRO A C 1
ATOM 6833 O O . PRO A 1 853 ? 17.850 -27.032 12.635 1.00 78.12 853 PRO A O 1
ATOM 6836 N N . ASP A 1 854 ? 18.172 -24.856 12.148 1.00 70.25 854 ASP A N 1
ATOM 6837 C CA . ASP A 1 854 ? 16.894 -24.383 12.689 1.00 70.25 854 ASP A CA 1
ATOM 6838 C C . ASP A 1 854 ? 15.729 -24.611 11.708 1.00 70.25 854 ASP A C 1
ATOM 6840 O O . ASP A 1 854 ? 14.571 -24.769 12.113 1.00 70.25 854 ASP A O 1
ATOM 6844 N N . THR A 1 855 ? 16.023 -24.683 10.402 1.00 65.69 855 THR A N 1
ATOM 6845 C CA . THR A 1 855 ? 15.029 -24.897 9.339 1.00 65.69 855 THR A CA 1
ATOM 6846 C C . THR A 1 855 ? 15.247 -26.222 8.602 1.00 65.69 855 THR A C 1
ATOM 6848 O O . THR A 1 855 ? 16.369 -26.695 8.416 1.00 65.69 855 THR A O 1
ATOM 6851 N N . LEU A 1 856 ? 14.160 -26.829 8.099 1.00 67.19 856 LEU A N 1
ATOM 6852 C CA . LEU A 1 856 ? 14.248 -28.016 7.229 1.00 67.19 856 LEU A CA 1
ATOM 6853 C C . LEU A 1 856 ? 15.126 -27.745 5.999 1.00 67.19 856 LEU A C 1
ATOM 6855 O O . LEU A 1 856 ? 15.804 -28.640 5.502 1.00 67.19 856 LEU A O 1
ATOM 6859 N N . LYS A 1 857 ? 15.116 -26.502 5.509 1.00 68.62 857 LYS A N 1
ATOM 6860 C CA . LYS A 1 857 ? 15.941 -26.100 4.379 1.00 68.62 857 LYS A CA 1
ATOM 6861 C C . LYS A 1 857 ? 17.417 -26.029 4.758 1.00 68.62 857 LYS A C 1
ATOM 6863 O O . LYS A 1 857 ? 18.227 -26.512 3.979 1.00 68.62 857 LYS A O 1
ATOM 6868 N N . ALA A 1 858 ? 17.751 -25.522 5.946 1.00 76.00 858 ALA A N 1
ATOM 6869 C CA . ALA A 1 858 ? 19.106 -25.580 6.484 1.00 76.00 858 ALA A CA 1
ATOM 6870 C C . ALA A 1 858 ? 19.598 -27.029 6.595 1.00 76.00 858 ALA A C 1
ATOM 6872 O O . ALA A 1 858 ? 20.696 -27.339 6.144 1.00 76.00 858 ALA A O 1
ATOM 6873 N N . ALA A 1 859 ? 18.753 -27.945 7.081 1.00 76.06 859 ALA A N 1
ATOM 6874 C CA . ALA A 1 859 ? 19.081 -29.369 7.152 1.00 76.06 859 ALA A CA 1
ATOM 6875 C C . ALA A 1 859 ? 19.280 -30.016 5.764 1.00 76.06 859 ALA A C 1
ATOM 6877 O O . ALA A 1 859 ? 20.244 -30.752 5.564 1.00 76.06 859 ALA A O 1
ATOM 6878 N N . LEU A 1 860 ? 18.407 -29.721 4.793 1.00 74.56 860 LEU A N 1
ATOM 6879 C CA . LEU A 1 860 ? 18.547 -30.177 3.401 1.00 74.56 860 LEU A CA 1
ATOM 6880 C C . LEU A 1 860 ? 19.805 -29.606 2.733 1.00 74.56 860 LEU A C 1
ATOM 6882 O O . LEU A 1 860 ? 20.503 -30.319 2.019 1.00 74.56 860 LEU A O 1
ATOM 6886 N N . HIS A 1 861 ? 20.116 -28.337 2.988 1.00 77.31 861 HIS A N 1
ATOM 6887 C CA . HIS A 1 861 ? 21.291 -27.681 2.432 1.00 77.31 861 HIS A CA 1
ATOM 6888 C C . HIS A 1 861 ? 22.587 -28.241 3.033 1.00 77.31 861 HIS A C 1
ATOM 6890 O O . HIS A 1 861 ? 23.523 -28.551 2.300 1.00 77.31 861 HIS A O 1
ATOM 6896 N N . LEU A 1 862 ? 22.614 -28.472 4.351 1.00 80.94 862 LEU A N 1
ATOM 6897 C CA . LEU A 1 862 ? 23.684 -29.214 5.020 1.00 80.94 862 LEU A CA 1
ATOM 6898 C C . LEU A 1 862 ? 23.856 -30.606 4.403 1.00 80.94 862 LEU A C 1
ATOM 6900 O O . LEU A 1 862 ? 24.981 -31.020 4.150 1.00 80.94 862 LEU A O 1
ATOM 6904 N N . GLN A 1 863 ? 22.760 -31.320 4.132 1.00 79.75 863 GLN A N 1
ATOM 6905 C CA . GLN A 1 863 ? 22.796 -32.642 3.507 1.00 79.75 863 GLN A CA 1
ATOM 6906 C C . GLN A 1 863 ? 23.416 -32.601 2.099 1.00 79.75 863 GLN A C 1
ATOM 6908 O O . GLN A 1 863 ? 24.277 -33.430 1.796 1.00 79.75 863 GLN A O 1
ATOM 6913 N N . GLU A 1 864 ? 23.023 -31.634 1.262 1.00 79.62 864 GLU A N 1
ATOM 6914 C CA . GLU A 1 864 ? 23.624 -31.410 -0.060 1.00 79.62 864 GLU A CA 1
ATOM 6915 C C . GLU A 1 864 ? 25.127 -31.115 0.053 1.00 79.62 864 GLU A C 1
ATOM 6917 O O . GLU A 1 864 ? 25.928 -31.787 -0.596 1.00 79.62 864 GLU A O 1
ATOM 6922 N N . GLN A 1 865 ? 25.533 -30.199 0.934 1.00 83.12 865 GLN A N 1
ATOM 6923 C CA . GLN A 1 865 ? 26.945 -29.850 1.137 1.00 83.12 865 GLN A CA 1
ATOM 6924 C C . GLN A 1 865 ? 27.776 -31.018 1.695 1.00 83.12 865 GLN A C 1
ATOM 6926 O O . GLN A 1 865 ? 28.891 -31.283 1.243 1.00 83.12 865 GLN A O 1
ATOM 6931 N N . ILE A 1 866 ? 27.212 -31.803 2.617 1.00 85.25 866 ILE A N 1
ATOM 6932 C CA . ILE A 1 866 ? 27.836 -33.036 3.114 1.00 85.25 866 ILE A CA 1
ATOM 6933 C C . ILE A 1 866 ? 28.008 -34.038 1.977 1.00 85.25 866 ILE A C 1
ATOM 6935 O O . ILE A 1 866 ? 29.047 -34.698 1.911 1.00 85.25 866 ILE A O 1
ATOM 6939 N N . SER A 1 867 ? 27.022 -34.175 1.085 1.00 80.50 867 SER A N 1
ATOM 6940 C CA . SER A 1 867 ? 27.128 -35.074 -0.068 1.00 80.50 867 SER A CA 1
ATOM 6941 C C . SER A 1 867 ? 28.255 -34.652 -1.018 1.00 80.50 867 SER A C 1
ATOM 6943 O O . SER A 1 867 ? 28.988 -35.508 -1.512 1.00 80.50 867 SER A O 1
ATOM 6945 N N . GLU A 1 868 ? 28.463 -33.343 -1.177 1.00 77.38 868 GLU A N 1
ATOM 6946 C CA . GLU A 1 868 ? 29.527 -32.763 -1.996 1.00 77.38 868 GLU A CA 1
ATOM 6947 C C . GLU A 1 868 ? 30.921 -32.995 -1.379 1.00 77.38 868 GLU A C 1
ATOM 6949 O O . GLU A 1 868 ? 31.878 -33.302 -2.091 1.00 77.38 868 GLU A O 1
ATOM 6954 N N . HIS A 1 869 ? 31.045 -32.935 -0.047 1.00 77.75 869 HIS A N 1
ATOM 6955 C CA . HIS A 1 869 ? 32.316 -33.132 0.669 1.00 77.75 869 HIS A CA 1
ATOM 6956 C C . HIS A 1 869 ? 32.654 -34.594 1.016 1.00 77.75 869 HIS A C 1
ATOM 6958 O O . HIS A 1 869 ? 33.826 -34.923 1.201 1.00 77.75 869 HIS A O 1
ATOM 6964 N N . SER A 1 870 ? 31.663 -35.487 1.124 1.00 72.00 870 SER A N 1
ATOM 6965 C CA . SER A 1 870 ? 31.875 -36.877 1.578 1.00 72.00 870 SER A CA 1
ATOM 6966 C C . SER A 1 870 ? 32.447 -37.806 0.495 1.00 72.00 870 SER A C 1
ATOM 6968 O O . SER A 1 870 ? 32.913 -38.908 0.805 1.00 72.00 870 SER A O 1
ATOM 6970 N N . GLY A 1 871 ? 32.432 -37.386 -0.776 1.00 65.25 871 GLY A N 1
ATOM 6971 C CA . GLY A 1 871 ? 32.778 -38.251 -1.904 1.00 65.25 871 GLY A CA 1
ATOM 6972 C C . GLY A 1 871 ? 31.859 -39.489 -1.989 1.00 65.25 871 GLY A C 1
ATOM 6973 O O . GLY A 1 871 ? 30.743 -39.471 -1.476 1.00 65.25 871 GLY A O 1
ATOM 6974 N N . PRO A 1 872 ? 32.293 -40.604 -2.608 1.00 61.78 872 PRO A N 1
ATOM 6975 C CA . PRO A 1 872 ? 31.457 -41.799 -2.788 1.00 61.78 872 PRO A CA 1
ATOM 6976 C C . PRO A 1 872 ? 31.239 -42.637 -1.507 1.00 61.78 872 PRO A C 1
ATOM 6978 O O . PRO A 1 872 ? 30.645 -43.714 -1.580 1.00 61.78 872 PRO A O 1
ATOM 6981 N N . HIS A 1 873 ? 31.736 -42.205 -0.341 1.00 61.91 873 HIS A N 1
ATOM 6982 C CA . HIS A 1 873 ? 31.686 -42.977 0.902 1.00 61.91 873 HIS A CA 1
ATOM 6983 C C . HIS A 1 873 ? 30.591 -42.485 1.857 1.00 61.91 873 HIS A C 1
ATOM 6985 O O . HIS A 1 873 ? 30.427 -41.292 2.093 1.00 61.91 873 HIS A O 1
ATOM 6991 N N . PHE A 1 874 ? 29.863 -43.432 2.457 1.00 68.44 874 PHE A N 1
ATOM 6992 C CA . PHE A 1 874 ? 28.801 -43.160 3.427 1.00 68.44 874 PHE A CA 1
ATOM 6993 C C . PHE A 1 874 ? 29.415 -42.812 4.793 1.00 68.44 874 PHE A C 1
ATOM 6995 O O . PHE A 1 874 ? 29.605 -43.681 5.644 1.00 68.44 874 PHE A O 1
ATOM 7002 N N . ILE A 1 875 ? 29.786 -41.547 4.980 1.00 75.25 875 ILE A N 1
ATOM 7003 C CA . ILE A 1 875 ? 30.403 -41.045 6.213 1.00 75.25 875 ILE A CA 1
ATOM 7004 C C . ILE A 1 875 ? 29.345 -40.289 7.026 1.00 75.25 875 ILE A C 1
ATOM 7006 O O . ILE A 1 875 ? 28.561 -39.516 6.478 1.00 75.25 875 ILE A O 1
ATOM 7010 N N . ARG A 1 876 ? 29.300 -40.547 8.337 1.00 84.38 876 ARG A N 1
ATOM 7011 C CA . ARG A 1 876 ? 28.462 -39.817 9.298 1.00 84.38 876 ARG A CA 1
ATOM 7012 C C . ARG A 1 876 ? 29.207 -38.574 9.775 1.00 84.38 876 ARG A C 1
ATOM 7014 O O . ARG A 1 876 ? 30.425 -38.628 9.935 1.00 84.38 876 ARG A O 1
ATOM 7021 N N . TRP A 1 877 ? 28.475 -37.485 9.969 1.00 89.06 877 TRP A N 1
ATOM 7022 C CA . TRP A 1 877 ? 29.022 -36.212 10.430 1.00 89.06 877 TRP A CA 1
ATOM 7023 C C . TRP A 1 877 ? 28.382 -35.822 11.757 1.00 89.06 877 TRP A C 1
ATOM 7025 O O . TRP A 1 877 ? 27.157 -35.877 11.867 1.00 89.06 877 TRP A O 1
ATOM 7035 N N . TRP A 1 878 ? 29.171 -35.416 12.755 1.00 91.62 878 TRP A N 1
ATOM 7036 C CA . TRP A 1 878 ? 28.603 -34.911 14.009 1.00 91.62 878 TRP A CA 1
ATOM 7037 C C . TRP A 1 878 ? 27.919 -33.555 13.782 1.00 91.62 878 TRP A C 1
ATOM 7039 O O . TRP A 1 878 ? 28.521 -32.635 13.226 1.00 91.62 878 TRP A O 1
ATOM 7049 N N . ALA A 1 879 ? 26.663 -33.455 14.218 1.00 88.81 879 ALA A N 1
ATOM 7050 C CA . ALA A 1 879 ? 25.833 -32.251 14.197 1.00 88.81 879 ALA A CA 1
ATOM 7051 C C . ALA A 1 879 ? 24.812 -32.349 15.342 1.00 88.81 879 ALA A C 1
ATOM 7053 O O . ALA A 1 879 ? 24.326 -33.444 15.631 1.00 88.81 879 ALA A O 1
ATOM 7054 N N . ASP A 1 880 ? 24.479 -31.239 15.997 1.00 85.38 880 ASP A N 1
ATOM 7055 C CA . ASP A 1 880 ? 23.532 -31.229 17.110 1.00 85.38 880 ASP A CA 1
ATOM 7056 C C . ASP A 1 880 ? 22.085 -31.253 16.603 1.00 85.38 880 ASP A C 1
ATOM 7058 O O . ASP A 1 880 ? 21.441 -30.230 16.399 1.00 85.38 880 ASP A O 1
ATOM 7062 N N . LEU A 1 881 ? 21.559 -32.462 16.409 1.00 72.88 881 LEU A N 1
ATOM 7063 C CA . LEU A 1 881 ? 20.165 -32.706 16.031 1.00 72.88 881 LEU A CA 1
ATOM 7064 C C . LEU A 1 881 ? 19.309 -33.124 17.239 1.00 72.88 881 LEU A C 1
ATOM 7066 O O . LEU A 1 881 ? 18.370 -33.907 17.096 1.00 72.88 881 LEU A O 1
ATOM 7070 N N . ARG A 1 882 ? 19.651 -32.687 18.460 1.00 64.25 882 ARG A N 1
ATOM 7071 C CA . ARG A 1 882 ? 18.825 -32.970 19.655 1.00 64.25 882 ARG A CA 1
ATOM 7072 C C . ARG A 1 882 ? 17.538 -32.152 19.668 1.00 64.25 882 ARG A C 1
ATOM 7074 O O . ARG A 1 882 ? 16.520 -32.628 20.163 1.00 64.25 882 ARG A O 1
ATOM 7081 N N . TYR A 1 883 ? 17.596 -30.952 19.099 1.00 56.59 883 TYR A N 1
ATOM 7082 C CA . TYR A 1 883 ? 16.484 -30.017 18.995 1.00 56.59 883 TYR A CA 1
ATOM 7083 C C . TYR A 1 883 ? 16.324 -29.568 17.543 1.00 56.59 883 TYR A C 1
ATOM 7085 O O . TYR A 1 883 ? 16.517 -28.389 17.258 1.00 56.59 883 TYR A O 1
ATOM 7093 N N . PRO A 1 884 ? 15.996 -30.468 16.594 1.00 48.31 884 PRO A N 1
ATOM 7094 C CA . PRO A 1 884 ? 15.589 -29.977 15.294 1.00 48.31 884 PRO A CA 1
ATOM 7095 C C . PRO A 1 884 ? 14.379 -29.074 15.551 1.00 48.31 884 PRO A C 1
ATOM 7097 O O . PRO A 1 884 ? 13.448 -29.476 16.263 1.00 48.31 884 PRO A O 1
ATOM 7100 N N . GLY A 1 885 ? 14.424 -27.840 15.046 1.00 49.12 885 GLY A N 1
ATOM 7101 C CA . GLY A 1 885 ? 13.317 -26.895 15.162 1.00 49.12 885 GLY A CA 1
ATOM 7102 C C . GLY A 1 885 ? 11.981 -27.543 14.753 1.00 49.12 885 GLY A C 1
ATOM 7103 O O . GLY A 1 885 ? 11.966 -28.628 14.162 1.00 49.12 885 GLY A O 1
ATOM 7104 N N . PRO A 1 886 ? 10.827 -26.918 15.039 1.00 46.88 886 PRO A N 1
ATOM 7105 C CA . PRO A 1 886 ? 9.485 -27.515 14.898 1.00 46.88 886 PRO A CA 1
ATOM 7106 C C . PRO A 1 886 ? 9.062 -27.965 13.473 1.00 46.88 886 PRO A C 1
ATOM 7108 O O . PRO A 1 886 ? 7.888 -28.237 13.235 1.00 46.88 886 PRO A O 1
ATOM 7111 N N . HIS A 1 887 ? 9.991 -28.088 12.526 1.00 46.12 887 HIS A N 1
ATOM 7112 C CA . HIS A 1 887 ? 9.785 -28.236 11.091 1.00 46.12 887 HIS A CA 1
ATOM 7113 C C . HIS A 1 887 ? 10.230 -29.586 10.498 1.00 46.12 887 HIS A C 1
ATOM 7115 O O . HIS A 1 887 ? 10.088 -29.783 9.290 1.00 46.12 887 HIS A O 1
ATOM 7121 N N . VAL A 1 888 ? 10.716 -30.543 11.301 1.00 43.88 888 VAL A N 1
ATOM 7122 C CA . VAL A 1 888 ? 10.812 -31.947 10.853 1.00 43.88 888 VAL A CA 1
ATOM 7123 C C . VAL A 1 888 ? 9.395 -32.540 10.885 1.00 43.88 888 VAL A C 1
ATOM 7125 O O . VAL A 1 888 ? 8.714 -32.382 11.901 1.00 43.88 888 VAL A O 1
ATOM 7128 N N . PRO A 1 889 ? 8.897 -33.163 9.795 1.00 42.41 889 PRO A N 1
ATOM 7129 C CA . PRO A 1 889 ? 7.484 -33.499 9.631 1.00 42.41 889 PRO A CA 1
ATOM 7130 C C . PRO A 1 889 ? 6.888 -34.182 10.864 1.00 42.41 889 PRO A C 1
ATOM 7132 O O . PRO A 1 889 ? 7.429 -35.170 11.360 1.00 42.41 889 PRO A O 1
ATOM 7135 N N . PHE A 1 890 ? 5.731 -33.682 11.309 1.00 39.41 890 PHE A N 1
ATOM 7136 C CA . PHE A 1 890 ? 4.966 -34.117 12.489 1.00 39.41 890 PHE A CA 1
ATOM 7137 C C . PHE A 1 890 ? 4.771 -35.638 12.640 1.00 39.41 890 PHE A C 1
ATOM 7139 O O . PHE A 1 890 ? 4.456 -36.094 13.735 1.00 39.41 890 PHE A O 1
ATOM 7146 N N . MET A 1 891 ? 5.006 -36.441 11.594 1.00 42.16 891 MET A N 1
ATOM 7147 C CA . MET A 1 891 ? 5.047 -37.903 11.707 1.00 42.16 891 MET A CA 1
ATOM 7148 C C . MET A 1 891 ? 6.097 -38.434 12.704 1.00 42.16 891 MET A C 1
ATOM 7150 O O . MET A 1 891 ? 6.012 -39.605 13.067 1.00 42.16 891 MET A O 1
ATOM 7154 N N . PHE A 1 892 ? 7.019 -37.606 13.212 1.00 39.12 892 PHE A N 1
ATOM 7155 C CA . PHE A 1 892 ? 8.044 -38.038 14.173 1.00 39.12 892 PHE A CA 1
ATOM 7156 C C . PHE A 1 892 ? 7.989 -37.361 15.559 1.00 39.12 892 PHE A C 1
ATOM 7158 O O . PHE A 1 892 ? 8.744 -37.742 16.453 1.00 39.12 892 PHE A O 1
ATOM 7165 N N . SER A 1 893 ? 7.071 -36.415 15.814 1.00 41.94 893 SER A N 1
ATOM 7166 C CA . SER A 1 893 ? 7.061 -35.634 17.072 1.00 41.94 893 SER A CA 1
ATOM 7167 C C . SER A 1 893 ? 6.760 -36.467 18.328 1.00 41.94 893 SER A C 1
ATOM 7169 O O . SER A 1 893 ? 7.302 -36.190 19.400 1.00 41.94 893 SER A O 1
ATOM 7171 N N . HIS A 1 894 ? 5.979 -37.543 18.204 1.00 40.84 894 HIS A N 1
ATOM 7172 C CA . HIS A 1 894 ? 5.670 -38.438 19.326 1.00 40.84 894 HIS A CA 1
ATOM 7173 C C . HIS A 1 894 ? 6.857 -39.320 19.766 1.00 40.84 894 HIS A C 1
ATOM 7175 O O . HIS A 1 894 ? 6.747 -40.025 20.767 1.00 40.84 894 HIS A O 1
ATOM 7181 N N . MET A 1 895 ? 8.007 -39.268 19.078 1.00 44.06 895 MET A N 1
ATOM 7182 C CA . MET A 1 895 ? 9.224 -39.987 19.478 1.00 44.06 895 MET A CA 1
ATOM 7183 C C . MET A 1 895 ? 10.272 -39.125 20.209 1.00 44.06 895 MET A C 1
ATOM 7185 O O . MET A 1 895 ? 11.322 -39.656 20.560 1.00 44.06 895 MET A O 1
ATOM 7189 N N . ARG A 1 896 ? 9.996 -37.853 20.548 1.00 43.66 896 ARG A N 1
ATOM 7190 C CA . ARG A 1 896 ? 10.965 -36.957 21.233 1.00 43.66 896 ARG A CA 1
ATOM 7191 C C . ARG A 1 896 ? 11.591 -37.546 22.508 1.00 43.66 896 ARG A C 1
ATOM 7193 O O . ARG A 1 896 ? 12.788 -37.397 22.727 1.00 43.66 896 ARG A O 1
ATOM 7200 N N . TYR A 1 897 ? 10.806 -38.241 23.336 1.00 43.62 897 TYR A N 1
ATOM 7201 C CA . TYR A 1 897 ? 11.316 -38.892 24.556 1.00 43.62 897 TYR A CA 1
ATOM 7202 C C . TYR A 1 897 ? 11.969 -40.259 24.272 1.00 43.62 897 TYR A C 1
ATOM 7204 O O . TYR A 1 897 ? 12.858 -40.705 25.002 1.00 43.62 897 TYR A O 1
ATOM 7212 N N . TYR A 1 898 ? 11.543 -40.921 23.190 1.00 46.38 898 TYR A N 1
ATOM 7213 C CA . TYR A 1 898 ? 12.061 -42.221 22.764 1.00 46.38 898 TYR A CA 1
ATOM 7214 C C . TYR A 1 898 ? 13.465 -42.107 22.155 1.00 46.38 898 TYR A C 1
ATOM 7216 O O . TYR A 1 898 ? 14.296 -42.983 22.387 1.00 46.38 898 TYR A O 1
ATOM 7224 N N . GLU A 1 899 ? 13.759 -41.047 21.399 1.00 46.94 899 GLU A N 1
ATOM 7225 C CA . GLU A 1 899 ? 15.015 -40.945 20.648 1.00 46.94 899 GLU A CA 1
ATOM 7226 C C . GLU A 1 899 ? 16.228 -40.639 21.528 1.00 46.94 899 GLU A C 1
ATOM 7228 O O . GLU A 1 899 ? 17.211 -41.382 21.459 1.00 46.94 899 GLU A O 1
ATOM 7233 N N . SER A 1 900 ? 16.148 -39.646 22.421 1.00 47.22 900 SER A N 1
ATOM 7234 C CA . SER A 1 900 ? 17.264 -39.307 23.320 1.00 47.22 900 SER A CA 1
ATOM 7235 C C . SER A 1 900 ? 17.549 -40.413 24.344 1.00 47.22 900 SER A C 1
ATOM 7237 O O . SER A 1 900 ? 18.709 -40.729 24.608 1.00 47.22 900 SER A O 1
ATOM 7239 N N . SER A 1 901 ? 16.502 -41.061 24.869 1.00 55.12 901 SER A N 1
ATOM 7240 C CA . SER A 1 901 ? 16.644 -42.106 25.890 1.00 55.12 901 SER A CA 1
ATOM 7241 C C . SER A 1 901 ? 17.109 -43.454 25.323 1.00 55.12 901 SER A C 1
ATOM 7243 O O . SER A 1 901 ? 17.861 -44.164 25.991 1.00 55.12 901 SER A O 1
ATOM 7245 N N . PHE A 1 902 ? 16.692 -43.842 24.106 1.00 51.69 902 PHE A N 1
ATOM 7246 C CA . PHE A 1 902 ? 17.003 -45.176 23.564 1.00 51.69 902 PHE A CA 1
ATOM 7247 C C . PHE A 1 902 ? 18.068 -45.206 22.463 1.00 51.69 902 PHE A C 1
ATOM 7249 O O . PHE A 1 902 ? 18.820 -46.193 22.400 1.00 51.69 902 PHE A O 1
ATOM 7256 N N . ARG A 1 903 ? 18.148 -44.193 21.586 1.00 53.84 903 ARG A N 1
ATOM 7257 C CA . ARG A 1 903 ? 18.989 -44.266 20.374 1.00 53.84 903 ARG A CA 1
ATOM 7258 C C . ARG A 1 903 ? 20.441 -43.816 20.599 1.00 53.84 903 ARG A C 1
ATOM 7260 O O . ARG A 1 903 ? 21.322 -44.318 19.908 1.00 53.84 903 ARG A O 1
ATOM 7267 N N . GLY A 1 904 ? 20.721 -43.024 21.635 1.00 63.69 904 GLY A N 1
ATOM 7268 C CA . GLY A 1 904 ? 22.080 -42.654 22.060 1.00 63.69 904 GLY A CA 1
ATOM 7269 C C . GLY A 1 904 ? 22.314 -41.137 22.065 1.00 63.69 904 GLY A C 1
ATOM 7270 O O . GLY A 1 904 ? 21.617 -40.418 21.355 1.00 63.69 904 GLY A O 1
ATOM 7271 N N . PRO A 1 905 ? 23.271 -40.632 22.863 1.00 77.19 905 PRO A N 1
ATOM 7272 C CA . PRO A 1 905 ? 23.398 -39.198 23.134 1.00 77.19 905 PRO A CA 1
ATOM 7273 C C . PRO A 1 905 ? 24.086 -38.392 22.020 1.00 77.19 905 PRO A C 1
ATOM 7275 O O . PRO A 1 905 ? 24.080 -37.168 22.090 1.00 77.19 905 PRO A O 1
ATOM 7278 N N . CYS A 1 906 ? 24.673 -39.052 21.016 1.00 84.62 906 CYS A N 1
ATOM 7279 C CA . CYS A 1 906 ? 25.531 -38.417 20.014 1.00 84.62 906 CYS A CA 1
ATOM 7280 C C . CYS A 1 906 ? 24.866 -38.428 18.626 1.00 84.62 906 CYS A C 1
ATOM 7282 O O . CYS A 1 906 ? 24.973 -39.433 17.912 1.00 84.62 906 CYS A O 1
ATOM 7284 N N . PRO A 1 907 ? 24.122 -37.364 18.264 1.00 86.81 907 PRO A N 1
ATOM 7285 C CA . PRO A 1 907 ? 23.490 -37.214 16.956 1.00 86.81 907 PRO A CA 1
ATOM 7286 C C . PRO A 1 907 ? 24.507 -37.001 15.831 1.00 86.81 907 PRO A C 1
ATOM 7288 O O . PRO A 1 907 ? 25.532 -36.342 15.996 1.00 86.81 907 PRO A O 1
ATOM 7291 N N . SER A 1 908 ? 24.187 -37.546 14.663 1.00 85.12 908 SER A N 1
ATOM 7292 C CA . SER A 1 908 ? 24.931 -37.377 13.419 1.00 85.12 908 SER A CA 1
ATOM 7293 C C . SER A 1 908 ? 23.977 -37.197 12.242 1.00 85.12 908 SER A C 1
ATOM 7295 O O . SER A 1 908 ? 22.856 -37.707 12.253 1.00 85.12 908 SER A O 1
ATOM 7297 N N . ILE A 1 909 ? 24.431 -36.488 11.217 1.00 85.06 909 ILE A N 1
ATOM 7298 C CA . ILE A 1 909 ? 23.722 -36.289 9.952 1.00 85.06 909 ILE A CA 1
ATOM 7299 C C . ILE A 1 909 ? 24.388 -37.124 8.850 1.00 85.06 909 ILE A C 1
ATOM 7301 O O . ILE A 1 909 ? 25.584 -37.432 8.913 1.00 85.06 909 ILE A O 1
ATOM 7305 N N . THR A 1 910 ? 23.605 -37.539 7.850 1.00 79.94 910 THR A N 1
ATOM 7306 C CA . THR A 1 910 ? 24.085 -38.357 6.727 1.00 79.94 910 THR A CA 1
ATOM 7307 C C . THR A 1 910 ? 23.669 -37.753 5.388 1.00 79.94 910 THR A C 1
ATOM 7309 O O . THR A 1 910 ? 22.606 -37.144 5.311 1.00 79.94 910 THR A O 1
ATOM 7312 N N . PRO A 1 911 ? 24.430 -37.978 4.303 1.00 75.62 911 PRO A N 1
ATOM 7313 C CA . PRO A 1 911 ? 24.086 -37.437 2.988 1.00 75.62 911 PRO A CA 1
ATOM 7314 C C . PRO A 1 911 ? 22.804 -38.030 2.378 1.00 75.62 911 PRO A C 1
ATOM 7316 O O . PRO A 1 911 ? 22.270 -37.467 1.433 1.00 75.62 911 PRO A O 1
ATOM 7319 N N . VAL A 1 912 ? 22.270 -39.146 2.895 1.00 72.06 912 VAL A N 1
ATOM 7320 C CA . VAL A 1 912 ? 21.159 -39.888 2.252 1.00 72.06 912 VAL A CA 1
ATOM 7321 C C . VAL A 1 912 ? 19.858 -39.846 3.059 1.00 72.06 912 VAL A C 1
ATOM 7323 O O . VAL A 1 912 ? 18.788 -40.078 2.504 1.00 72.06 912 VAL A O 1
ATOM 7326 N N . SER A 1 913 ? 19.924 -39.513 4.350 1.00 69.56 913 SER A N 1
ATOM 7327 C CA . SER A 1 913 ? 18.749 -39.390 5.215 1.00 69.56 913 SER A CA 1
ATOM 7328 C C . SER A 1 913 ? 18.824 -38.146 6.095 1.00 69.56 913 SER A C 1
ATOM 7330 O O . SER A 1 913 ? 19.858 -37.900 6.721 1.00 69.56 913 SER A O 1
ATOM 7332 N N . LEU A 1 914 ? 17.699 -37.426 6.173 1.00 61.31 914 LEU A N 1
ATOM 7333 C CA . LEU A 1 914 ? 17.447 -36.360 7.150 1.00 61.31 914 LEU A CA 1
ATOM 7334 C C . LEU A 1 914 ? 17.147 -36.909 8.553 1.00 61.31 914 LEU A C 1
ATOM 7336 O O . LEU A 1 914 ? 17.201 -36.143 9.511 1.00 61.31 914 LEU A O 1
ATOM 7340 N N . ASP A 1 915 ? 16.829 -38.206 8.686 1.00 64.88 915 ASP A N 1
ATOM 7341 C CA . ASP A 1 915 ? 16.646 -38.816 10.005 1.00 64.88 915 ASP A CA 1
ATOM 7342 C C . ASP A 1 915 ? 17.977 -38.771 10.771 1.00 64.88 915 ASP A C 1
ATOM 7344 O O . ASP A 1 915 ? 18.973 -39.329 10.286 1.00 64.88 915 ASP A O 1
ATOM 7348 N N . PRO A 1 916 ? 18.014 -38.157 11.968 1.00 65.00 916 PRO A N 1
ATOM 7349 C CA . PRO A 1 916 ? 19.226 -38.085 12.764 1.00 65.00 916 PRO A CA 1
ATOM 7350 C C . PRO A 1 916 ? 19.738 -39.491 13.097 1.00 65.00 916 PRO A C 1
ATOM 7352 O O . PRO A 1 916 ? 19.046 -40.321 13.694 1.00 65.00 916 PRO A O 1
ATOM 7355 N N . GLY A 1 917 ? 20.986 -39.775 12.733 1.00 67.56 917 GLY A N 1
ATOM 7356 C CA . GLY A 1 917 ? 21.668 -40.991 13.148 1.00 67.56 917 GLY A CA 1
ATOM 7357 C C . GLY A 1 917 ? 22.198 -40.822 14.566 1.00 67.56 917 GLY A C 1
ATOM 7358 O O . GLY A 1 917 ? 23.189 -40.130 14.763 1.00 67.56 917 GLY A O 1
ATOM 7359 N N . TYR A 1 918 ? 21.596 -41.466 15.560 1.00 71.81 918 TYR A N 1
ATOM 7360 C CA . TYR A 1 918 ? 22.113 -41.432 16.931 1.00 71.81 918 TYR A CA 1
ATOM 7361 C C . TYR A 1 918 ? 23.111 -42.573 17.163 1.00 71.81 918 TYR A C 1
ATOM 7363 O O . TYR A 1 918 ? 22.797 -43.749 16.955 1.00 71.81 918 TYR A O 1
ATOM 7371 N N . SER A 1 919 ? 24.329 -42.233 17.590 1.00 73.50 919 SER A N 1
ATOM 7372 C CA . SER A 1 919 ? 25.347 -43.200 18.004 1.00 73.50 919 SER A CA 1
ATOM 7373 C C . SER A 1 919 ? 25.382 -43.321 19.526 1.00 73.50 919 SER A C 1
ATOM 7375 O O . SER A 1 919 ? 25.376 -42.325 20.250 1.00 73.50 919 SER A O 1
ATOM 7377 N N . ARG A 1 920 ? 25.484 -44.557 20.034 1.00 72.81 920 ARG A N 1
ATOM 7378 C CA . ARG A 1 920 ? 25.848 -44.812 21.441 1.00 72.81 920 ARG A CA 1
ATOM 7379 C C . ARG A 1 920 ? 27.354 -44.685 21.689 1.00 72.81 920 ARG A C 1
ATOM 7381 O O . ARG A 1 920 ? 27.766 -44.549 22.835 1.00 72.81 920 ARG A O 1
ATOM 7388 N N . ILE A 1 921 ? 28.171 -44.764 20.636 1.00 80.62 921 ILE A N 1
ATOM 7389 C CA . ILE A 1 921 ? 29.632 -44.697 20.712 1.00 80.62 921 ILE A CA 1
ATOM 7390 C C . ILE A 1 921 ? 30.055 -43.281 20.323 1.00 80.62 921 ILE A C 1
ATOM 7392 O O . ILE A 1 921 ? 30.326 -42.995 19.161 1.00 80.62 921 ILE A O 1
ATOM 7396 N N . CYS A 1 922 ? 30.107 -42.392 21.308 1.00 85.88 922 CYS A N 1
ATOM 7397 C CA . CYS A 1 922 ? 30.496 -40.991 21.114 1.00 85.88 922 CYS A CA 1
ATOM 7398 C C . CYS A 1 922 ? 31.999 -40.794 20.879 1.00 85.88 922 CYS A C 1
ATOM 7400 O O . CYS A 1 922 ? 32.415 -39.741 20.409 1.00 85.88 922 CYS A O 1
ATOM 7402 N N . ASN A 1 923 ? 32.808 -41.814 21.184 1.00 86.75 923 ASN A N 1
ATOM 7403 C CA . ASN A 1 923 ? 34.269 -41.780 21.060 1.00 86.75 923 ASN A CA 1
ATOM 7404 C C . ASN A 1 923 ? 34.757 -42.045 19.624 1.00 86.75 923 ASN A C 1
ATOM 7406 O O . ASN A 1 923 ? 35.961 -42.019 19.370 1.00 86.75 923 ASN A O 1
ATOM 7410 N N . GLU A 1 924 ? 33.851 -42.361 18.695 1.00 87.50 924 GLU A N 1
ATOM 7411 C CA . GLU A 1 924 ? 34.195 -42.580 17.292 1.00 87.50 924 GLU A CA 1
ATOM 7412 C C . GLU A 1 924 ? 34.637 -41.259 16.649 1.00 87.50 924 GLU A C 1
ATOM 7414 O O . GLU A 1 924 ? 33.947 -40.246 16.749 1.00 87.50 924 GLU A O 1
ATOM 7419 N N . LYS A 1 925 ? 35.806 -41.258 16.000 1.00 89.81 925 LYS A N 1
ATOM 7420 C CA . LYS A 1 925 ? 36.355 -40.056 15.366 1.00 89.81 925 LYS A CA 1
ATOM 7421 C C . LYS A 1 925 ? 35.737 -39.855 13.987 1.00 89.81 925 LYS A C 1
ATOM 7423 O O . LYS A 1 925 ? 36.044 -40.609 13.064 1.00 89.81 925 LYS A O 1
ATOM 7428 N N . GLN A 1 926 ? 34.894 -38.836 13.851 1.00 89.56 926 GLN A N 1
ATOM 7429 C CA . GLN A 1 926 ? 34.166 -38.510 12.621 1.00 89.56 926 GLN A CA 1
ATOM 7430 C C . GLN A 1 926 ? 34.418 -37.046 12.213 1.00 89.56 926 GLN A C 1
ATOM 7432 O O . GLN A 1 926 ? 34.880 -36.254 13.041 1.00 89.56 926 GLN A O 1
ATOM 7437 N N . PRO A 1 927 ? 34.170 -36.679 10.942 1.00 92.62 927 PRO A N 1
ATOM 7438 C CA . PRO A 1 927 ? 34.033 -35.276 10.561 1.00 92.62 927 PRO A CA 1
ATOM 7439 C C . PRO A 1 927 ? 32.805 -34.654 11.239 1.00 92.62 927 PRO A C 1
ATOM 7441 O O . PRO A 1 927 ? 31.917 -35.358 11.725 1.00 92.62 927 PRO A O 1
ATOM 7444 N N . PHE A 1 928 ? 32.755 -33.332 11.296 1.00 93.12 928 PHE A N 1
ATOM 7445 C CA . PHE A 1 928 ? 31.703 -32.617 12.012 1.00 93.12 928 PHE A CA 1
ATOM 7446 C C . PHE A 1 928 ? 31.436 -31.252 11.389 1.00 93.12 928 PHE A C 1
ATOM 7448 O O . PHE A 1 928 ? 32.247 -30.731 10.621 1.00 93.12 928 PHE A O 1
ATOM 7455 N N . VAL A 1 929 ? 30.265 -30.702 11.686 1.00 92.81 929 VAL A N 1
ATOM 7456 C CA . VAL A 1 929 ? 29.846 -29.389 11.196 1.00 92.81 929 VAL A CA 1
ATOM 7457 C C . VAL A 1 929 ? 29.730 -28.450 12.382 1.00 92.81 929 VAL A C 1
ATOM 7459 O O . VAL A 1 929 ? 29.072 -28.772 13.373 1.00 92.81 929 VAL A O 1
ATOM 7462 N N . CYS A 1 930 ? 30.371 -27.295 12.283 1.00 92.31 930 CYS A N 1
ATOM 7463 C CA . CYS A 1 930 ? 30.235 -26.228 13.261 1.00 92.31 930 CYS A CA 1
ATOM 7464 C C . CYS A 1 930 ? 29.329 -25.124 12.698 1.00 92.31 930 CYS A C 1
ATOM 7466 O O . CYS A 1 930 ? 29.265 -24.919 11.491 1.00 92.31 930 CYS A O 1
ATOM 7468 N N . GLU A 1 931 ? 28.646 -24.408 13.578 1.00 90.38 931 GLU A N 1
ATOM 7469 C CA . GLU A 1 931 ? 27.825 -23.230 13.295 1.00 90.38 931 GLU A CA 1
ATOM 7470 C C . GLU A 1 931 ? 28.420 -22.040 14.042 1.00 90.38 931 GLU A C 1
ATOM 7472 O O . GLU A 1 931 ? 28.666 -22.136 15.247 1.00 90.38 931 GLU A O 1
ATOM 7477 N N . THR A 1 932 ? 28.696 -20.936 13.355 1.00 85.00 932 THR A N 1
ATOM 7478 C CA . THR A 1 932 ? 29.270 -19.752 14.008 1.00 85.00 932 THR A CA 1
ATOM 7479 C C . THR A 1 932 ? 28.233 -19.081 14.913 1.00 85.00 932 THR A C 1
ATOM 7481 O O . THR A 1 932 ? 27.034 -19.125 14.649 1.00 85.00 932 THR A O 1
ATOM 7484 N N . LEU A 1 933 ? 28.675 -18.471 16.020 1.00 80.00 933 LEU A N 1
ATOM 7485 C CA . LEU A 1 933 ? 27.756 -17.762 16.925 1.00 80.00 933 LEU A CA 1
ATOM 7486 C C . LEU A 1 933 ? 27.266 -16.428 16.342 1.00 80.00 933 LEU A C 1
ATOM 7488 O O . LEU A 1 933 ? 26.151 -16.014 16.635 1.00 80.00 933 LEU A O 1
ATOM 7492 N N . ASN A 1 934 ? 28.096 -15.775 15.522 1.00 75.50 934 ASN A N 1
ATOM 7493 C CA . ASN A 1 934 ? 27.767 -14.561 14.780 1.00 75.50 934 ASN A CA 1
ATOM 7494 C C . ASN A 1 934 ? 28.123 -14.782 13.308 1.00 75.50 934 ASN A C 1
ATOM 7496 O O . ASN A 1 934 ? 29.262 -15.144 13.006 1.00 75.50 934 ASN A O 1
ATOM 7500 N N . VAL A 1 935 ? 27.176 -14.524 12.404 1.00 73.88 935 VAL A N 1
ATOM 7501 C CA . VAL A 1 935 ? 27.406 -14.648 10.960 1.00 73.88 935 VAL A CA 1
ATOM 7502 C C . VAL A 1 935 ? 28.433 -13.621 10.496 1.00 73.88 935 VAL A C 1
ATOM 7504 O O . VAL A 1 935 ? 28.390 -12.444 10.864 1.00 73.88 935 VAL A O 1
ATOM 7507 N N . THR A 1 936 ? 29.359 -14.062 9.654 1.00 76.56 936 THR A N 1
ATOM 7508 C CA . THR A 1 936 ? 30.398 -13.193 9.114 1.00 76.56 936 THR A CA 1
ATOM 7509 C C . THR A 1 936 ? 29.822 -12.181 8.112 1.00 76.56 936 THR A C 1
ATOM 7511 O O . THR A 1 936 ? 29.348 -12.549 7.030 1.00 76.56 936 THR A O 1
ATOM 7514 N N . SER A 1 937 ? 29.919 -10.888 8.444 1.00 77.94 937 SER A N 1
ATOM 7515 C CA . SER A 1 937 ? 29.526 -9.781 7.557 1.00 77.94 937 SER A CA 1
ATOM 7516 C C . SER A 1 937 ? 30.398 -9.710 6.297 1.00 77.94 937 SER A C 1
ATOM 7518 O O . SER A 1 937 ? 31.615 -9.921 6.345 1.00 77.94 937 SER A O 1
ATOM 7520 N N . VAL A 1 938 ? 29.782 -9.357 5.162 1.00 78.31 938 VAL A N 1
ATOM 7521 C CA . VAL A 1 938 ? 30.495 -9.104 3.895 1.00 78.31 938 VAL A CA 1
ATOM 7522 C C . VAL A 1 938 ? 31.251 -7.765 3.904 1.00 78.31 938 VAL A C 1
ATOM 7524 O O . VAL A 1 938 ? 32.127 -7.546 3.069 1.00 78.31 938 VAL A O 1
ATOM 7527 N N . GLU A 1 939 ? 30.948 -6.866 4.841 1.00 77.12 939 GLU A N 1
ATOM 7528 C CA . GLU A 1 939 ? 31.557 -5.535 4.948 1.00 77.12 939 GLU A CA 1
ATOM 7529 C C . GLU A 1 939 ? 32.537 -5.474 6.137 1.00 77.12 939 GLU A C 1
ATOM 7531 O O . GLU A 1 939 ? 32.211 -5.914 7.241 1.00 77.12 939 GLU A O 1
ATOM 7536 N N . LYS A 1 940 ? 33.744 -4.926 5.929 1.00 70.19 940 LYS A N 1
ATOM 7537 C CA . LYS A 1 940 ? 34.736 -4.684 6.993 1.00 70.19 940 LYS A CA 1
ATOM 7538 C C . LYS A 1 940 ? 34.394 -3.390 7.736 1.00 70.19 940 LYS A C 1
ATOM 7540 O O . LYS A 1 940 ? 34.521 -2.312 7.164 1.00 70.19 940 LYS A O 1
ATOM 7545 N N . GLY A 1 941 ? 34.022 -3.486 9.011 1.00 62.28 941 GLY A N 1
ATOM 7546 C CA . GLY A 1 941 ? 33.752 -2.326 9.867 1.00 62.28 941 GLY A CA 1
ATOM 7547 C C . GLY A 1 941 ? 32.743 -2.634 10.970 1.00 62.28 941 GLY A C 1
ATOM 7548 O O . GLY A 1 941 ? 32.060 -3.656 10.929 1.00 62.28 941 GLY A O 1
ATOM 7549 N N . THR A 1 942 ? 32.660 -1.765 11.978 1.00 53.62 942 THR A N 1
ATOM 7550 C CA . THR A 1 942 ? 31.565 -1.807 12.955 1.00 53.62 942 THR A CA 1
ATOM 7551 C C . THR A 1 942 ? 30.248 -1.483 12.248 1.00 53.62 942 THR A C 1
ATOM 7553 O O . THR A 1 942 ? 30.239 -0.535 11.461 1.00 53.62 942 THR A O 1
ATOM 7556 N N . PRO A 1 943 ? 29.147 -2.207 12.523 1.00 54.34 943 PRO A N 1
ATOM 7557 C CA . PRO A 1 943 ? 27.835 -1.786 12.059 1.00 54.34 943 PRO A CA 1
ATOM 7558 C C . PRO A 1 943 ? 27.576 -0.378 12.599 1.00 54.34 943 PRO A C 1
ATOM 7560 O O . PRO A 1 943 ? 27.565 -0.166 13.813 1.00 54.34 943 PRO A O 1
ATOM 7563 N N . GLU A 1 944 ? 27.453 0.600 11.701 1.00 48.19 944 GLU A N 1
ATOM 7564 C CA . GLU A 1 944 ? 26.944 1.916 12.075 1.00 48.19 944 GLU A CA 1
ATOM 7565 C C . GLU A 1 944 ? 25.556 1.739 12.716 1.00 48.19 944 GLU A C 1
ATOM 7567 O O . GLU A 1 944 ? 24.831 0.798 12.366 1.00 48.19 944 GLU A O 1
ATOM 7572 N N . PRO A 1 945 ? 25.190 2.586 13.694 1.00 48.44 945 PRO A N 1
ATOM 7573 C CA . PRO A 1 945 ? 23.902 2.480 14.363 1.00 48.44 945 PRO A CA 1
ATOM 7574 C C . PRO A 1 945 ? 22.753 2.601 13.354 1.00 48.44 945 PRO A C 1
ATOM 7576 O O . PRO A 1 945 ? 22.936 3.049 12.222 1.00 48.44 945 PRO A O 1
ATOM 7579 N N . HIS A 1 946 ? 21.571 2.155 13.783 1.00 46.00 946 HIS A N 1
ATOM 7580 C CA . HIS A 1 946 ? 20.347 2.091 12.981 1.00 46.00 946 HIS A CA 1
ATOM 7581 C C . HIS A 1 946 ? 20.138 3.346 12.117 1.00 46.00 946 HIS A C 1
ATOM 7583 O O . HIS A 1 946 ? 20.487 4.447 12.549 1.00 46.00 946 HIS A O 1
ATOM 7589 N N . PRO A 1 947 ? 19.606 3.173 10.890 1.00 51.47 947 PRO A N 1
ATOM 7590 C CA . PRO A 1 947 ? 19.656 4.192 9.854 1.00 51.47 947 PRO A CA 1
ATOM 7591 C C . PRO A 1 947 ? 19.054 5.497 10.360 1.00 51.47 947 PRO A C 1
ATOM 7593 O O . PRO A 1 947 ? 17.993 5.493 10.985 1.00 51.47 947 PRO A O 1
ATOM 7596 N N . VAL A 1 948 ? 19.753 6.597 10.066 1.00 54.16 948 VAL A N 1
ATOM 7597 C CA . VAL A 1 948 ? 19.257 7.963 10.243 1.00 54.16 948 VAL A CA 1
ATOM 7598 C C . VAL A 1 948 ? 17.824 7.984 9.721 1.00 54.16 948 VAL A C 1
ATOM 7600 O O . VAL A 1 948 ? 17.588 7.593 8.574 1.00 54.16 948 VAL A O 1
ATOM 7603 N N . GLY A 1 949 ? 16.862 8.321 10.582 1.00 58.47 949 GLY A N 1
ATOM 7604 C CA . GLY A 1 949 ? 15.463 8.356 10.177 1.00 58.47 949 GLY A CA 1
ATOM 7605 C C . GLY A 1 949 ? 15.258 9.306 8.995 1.00 58.47 949 GLY A C 1
ATOM 7606 O O . GLY A 1 949 ? 16.154 10.052 8.603 1.00 58.47 949 GLY A O 1
ATOM 7607 N N . THR A 1 950 ? 14.088 9.251 8.376 1.00 65.94 950 THR A N 1
ATOM 7608 C CA . THR A 1 950 ? 13.762 10.090 7.218 1.00 65.94 950 THR A CA 1
ATOM 7609 C C . THR A 1 950 ? 12.940 11.288 7.672 1.00 65.94 950 THR A C 1
ATOM 7611 O O . THR A 1 950 ? 12.092 11.157 8.551 1.00 65.94 950 THR A O 1
ATOM 7614 N N . GLN A 1 951 ? 13.137 12.456 7.062 1.00 66.50 951 GLN A N 1
ATOM 7615 C CA . GLN A 1 951 ? 12.285 13.607 7.346 1.00 66.50 951 GLN A CA 1
ATOM 7616 C C . GLN A 1 951 ? 10.815 13.275 7.028 1.00 66.50 951 GLN A C 1
ATOM 7618 O O . GLN A 1 951 ? 10.498 12.752 5.954 1.00 66.50 951 GLN A O 1
ATOM 7623 N N . CYS A 1 952 ? 9.899 13.555 7.961 1.00 73.81 952 CYS A N 1
ATOM 7624 C CA . CYS A 1 952 ? 8.473 13.320 7.731 1.00 73.81 952 CYS A CA 1
ATOM 7625 C C . CYS A 1 952 ? 7.972 14.179 6.556 1.00 73.81 952 CYS A C 1
ATOM 7627 O O . CYS A 1 952 ? 8.135 15.401 6.551 1.00 73.81 952 CYS A O 1
ATOM 7629 N N . GLY A 1 953 ? 7.359 13.541 5.553 1.00 65.38 953 GLY A N 1
ATOM 7630 C CA . GLY A 1 953 ? 6.804 14.227 4.387 1.00 65.38 953 GLY A CA 1
ATOM 7631 C C . GLY A 1 953 ? 5.574 15.069 4.744 1.00 65.38 953 GLY A C 1
ATOM 7632 O O . GLY A 1 953 ? 4.910 14.822 5.749 1.00 65.38 953 GLY A O 1
ATOM 7633 N N . GLY A 1 954 ? 5.220 16.040 3.894 1.00 60.22 954 GLY A N 1
ATOM 7634 C CA . GLY A 1 954 ? 4.137 17.002 4.170 1.00 60.22 954 GLY A CA 1
ATOM 7635 C C . GLY A 1 954 ? 2.748 16.398 4.443 1.00 60.22 954 GLY A C 1
ATOM 7636 O O . GLY A 1 954 ? 1.959 17.021 5.148 1.00 60.22 954 GLY A O 1
ATOM 7637 N N . ASN A 1 955 ? 2.473 15.189 3.941 1.00 65.56 955 ASN A N 1
ATOM 7638 C CA . ASN A 1 955 ? 1.210 14.460 4.149 1.00 65.56 955 ASN A CA 1
ATOM 7639 C C . ASN A 1 955 ? 1.315 13.363 5.225 1.00 65.56 955 ASN A C 1
ATOM 7641 O O . ASN A 1 955 ? 0.417 12.535 5.358 1.00 65.56 955 ASN A O 1
ATOM 7645 N N . THR A 1 956 ? 2.422 13.320 5.963 1.00 80.31 956 THR A N 1
ATOM 7646 C CA . THR A 1 956 ? 2.643 12.353 7.041 1.00 80.31 956 THR A CA 1
ATOM 7647 C C . THR A 1 956 ? 2.528 13.049 8.387 1.00 80.31 956 THR A C 1
ATOM 7649 O O . THR A 1 956 ? 2.895 14.216 8.537 1.00 80.31 956 THR A O 1
ATOM 7652 N N . TYR A 1 957 ? 2.000 12.343 9.377 1.00 87.81 957 TYR A N 1
ATOM 7653 C CA . TYR A 1 957 ? 1.860 12.860 10.726 1.00 87.81 957 TYR A CA 1
ATOM 7654 C C . TYR A 1 957 ? 3.083 12.452 11.541 1.00 87.81 957 TYR A C 1
ATOM 7656 O O . TYR A 1 957 ? 3.316 11.268 11.761 1.00 87.81 957 TYR A O 1
ATOM 7664 N N . HIS A 1 958 ? 3.878 13.431 11.963 1.00 87.12 958 HIS A N 1
ATOM 7665 C CA . HIS A 1 958 ? 5.014 13.199 12.848 1.00 87.12 958 HIS A CA 1
ATOM 7666 C C . HIS A 1 958 ? 4.519 13.058 14.289 1.00 87.12 958 HIS A C 1
ATOM 7668 O O . HIS A 1 958 ? 3.776 13.922 14.759 1.00 87.12 958 HIS A O 1
ATOM 7674 N N . PHE A 1 959 ? 4.933 11.993 14.972 1.00 89.44 959 PHE A N 1
ATOM 7675 C CA . PHE A 1 959 ? 4.757 11.851 16.409 1.00 89.44 959 PHE A CA 1
ATOM 7676 C C . PHE A 1 959 ? 5.970 11.175 17.040 1.00 89.44 959 PHE A C 1
ATOM 7678 O O . PHE A 1 959 ? 6.396 10.112 16.584 1.00 89.44 959 PHE A O 1
ATOM 7685 N N . LYS A 1 960 ? 6.531 11.796 18.085 1.00 86.69 960 LYS A N 1
ATOM 7686 C CA . LYS A 1 960 ? 7.769 11.343 18.748 1.00 86.69 960 LYS A CA 1
ATOM 7687 C C . LYS A 1 960 ? 8.928 11.156 17.754 1.00 86.69 960 LYS A C 1
ATOM 7689 O O . LYS A 1 960 ? 9.533 12.143 17.356 1.00 86.69 960 LYS A O 1
ATOM 7694 N N . ASN A 1 961 ? 9.264 9.915 17.396 1.00 86.19 961 ASN A N 1
ATOM 7695 C CA . ASN A 1 961 ? 10.344 9.535 16.478 1.00 86.19 961 ASN A CA 1
ATOM 7696 C C . ASN A 1 961 ? 9.840 8.742 15.254 1.00 86.19 961 ASN A C 1
ATOM 7698 O O . ASN A 1 961 ? 10.639 8.083 14.584 1.00 86.19 961 ASN A O 1
ATOM 7702 N N . LYS A 1 962 ? 8.532 8.765 14.965 1.00 90.50 962 LYS A N 1
ATOM 7703 C CA . LYS A 1 962 ? 7.915 8.067 13.827 1.00 90.50 962 LYS A CA 1
ATOM 7704 C C . LYS A 1 962 ? 7.072 9.017 12.977 1.00 90.50 962 LYS A C 1
ATOM 7706 O O . LYS A 1 962 ? 6.431 9.942 13.476 1.00 90.50 962 LYS A O 1
ATOM 7711 N N . CYS A 1 963 ? 7.037 8.750 11.680 1.00 90.69 963 CYS A N 1
ATOM 7712 C CA . CYS A 1 963 ? 6.151 9.389 10.719 1.00 90.69 963 CYS A CA 1
ATOM 7713 C C . CYS A 1 963 ? 5.049 8.403 10.320 1.00 90.69 963 CYS A C 1
ATOM 7715 O O . CYS A 1 963 ? 5.333 7.280 9.903 1.00 90.69 963 CYS A O 1
ATOM 7717 N N . TYR A 1 964 ? 3.797 8.841 10.402 1.00 92.06 964 TYR A N 1
ATOM 7718 C CA . TYR A 1 964 ? 2.613 8.050 10.087 1.00 92.06 964 TYR A CA 1
ATOM 7719 C C . TYR A 1 964 ? 1.991 8.531 8.780 1.00 92.06 964 TYR A C 1
ATOM 7721 O O . TYR A 1 964 ? 1.504 9.659 8.686 1.00 92.06 964 TYR A O 1
ATOM 7729 N N . GLN A 1 965 ? 2.006 7.683 7.758 1.00 88.25 965 GLN A N 1
ATOM 7730 C CA . GLN A 1 965 ? 1.415 7.968 6.458 1.00 88.25 965 GLN A CA 1
ATOM 7731 C C . GLN A 1 965 ? 0.035 7.317 6.370 1.00 88.25 965 GLN A C 1
ATOM 7733 O O . GLN A 1 965 ? -0.076 6.095 6.251 1.00 88.25 965 GLN A O 1
ATOM 7738 N N . ILE A 1 966 ? -1.014 8.143 6.414 1.00 86.94 966 ILE A N 1
ATOM 7739 C CA . ILE A 1 966 ? -2.368 7.702 6.066 1.00 86.94 966 ILE A CA 1
ATOM 7740 C C . ILE A 1 966 ? -2.386 7.449 4.559 1.00 86.94 966 ILE A C 1
ATOM 7742 O O . ILE A 1 966 ? -2.006 8.313 3.766 1.00 86.94 966 ILE A O 1
ATOM 7746 N N . LEU A 1 967 ? -2.782 6.242 4.173 1.00 82.38 967 LEU A N 1
ATOM 7747 C CA . LEU A 1 967 ? -2.912 5.870 2.773 1.00 82.38 967 LEU A CA 1
ATOM 7748 C C . LEU A 1 967 ? -4.092 6.623 2.153 1.00 82.38 967 LEU A C 1
ATOM 7750 O O . LEU A 1 967 ? -5.087 6.876 2.826 1.00 82.38 967 LEU A O 1
ATOM 7754 N N . SER A 1 968 ? -3.991 6.968 0.868 1.00 67.19 968 SER A N 1
ATOM 7755 C CA . SER A 1 968 ? -5.083 7.632 0.134 1.00 67.19 968 SER A CA 1
ATOM 7756 C C . SER A 1 968 ? -6.373 6.803 0.109 1.00 67.19 968 SER A C 1
ATOM 7758 O O . SER A 1 968 ? -7.459 7.362 0.009 1.00 67.19 968 SER A O 1
ATOM 7760 N N . GLU A 1 969 ? -6.262 5.481 0.260 1.00 66.88 969 GLU A N 1
ATOM 7761 C CA . GLU A 1 969 ? -7.372 4.536 0.366 1.00 66.88 969 GLU A CA 1
ATOM 7762 C C . GLU A 1 969 ? -7.045 3.435 1.386 1.00 66.88 969 GLU A C 1
ATOM 7764 O O . GLU A 1 969 ? -5.880 3.144 1.664 1.00 66.88 969 GLU A O 1
ATOM 7769 N N . SER A 1 970 ? -8.082 2.780 1.910 1.00 74.62 970 SER A N 1
ATOM 7770 C CA . SER A 1 970 ? -7.947 1.613 2.786 1.00 74.62 970 SER A CA 1
ATOM 7771 C C . SER A 1 970 ? -7.961 0.319 1.958 1.00 74.62 970 SER A C 1
ATOM 7773 O O . SER A 1 970 ? -8.987 -0.028 1.375 1.00 74.62 970 SER A O 1
ATOM 7775 N N . TYR A 1 971 ? -6.850 -0.422 1.915 1.00 77.19 971 TYR A N 1
ATOM 7776 C CA . TYR A 1 971 ? -6.685 -1.607 1.059 1.00 77.19 971 TYR A CA 1
ATOM 7777 C C . TYR A 1 971 ? -7.067 -2.908 1.777 1.00 77.19 971 TYR A C 1
ATOM 7779 O O . TYR A 1 971 ? -6.470 -3.248 2.796 1.00 77.19 971 TYR A O 1
ATOM 7787 N N . PHE A 1 972 ? -8.008 -3.687 1.235 1.00 79.31 972 PHE A N 1
ATOM 7788 C CA . PHE A 1 972 ? -8.456 -4.945 1.852 1.00 79.31 972 PHE A CA 1
ATOM 7789 C C . PHE A 1 972 ? -7.563 -6.142 1.473 1.00 79.31 972 PHE A C 1
ATOM 7791 O O . PHE A 1 972 ? -7.724 -6.775 0.423 1.00 79.31 972 PHE A O 1
ATOM 7798 N N . GLN A 1 973 ? -6.595 -6.458 2.332 1.00 83.19 973 GLN A N 1
ATOM 7799 C CA . GLN A 1 973 ? -5.487 -7.376 2.044 1.00 83.19 973 GLN A CA 1
ATOM 7800 C C . GLN A 1 973 ? -5.189 -8.298 3.232 1.00 83.19 973 GLN A C 1
ATOM 7802 O O . GLN A 1 973 ? -5.615 -8.042 4.361 1.00 83.19 973 GLN A O 1
ATOM 7807 N N . ASN A 1 974 ? -4.465 -9.396 2.990 1.00 88.25 974 ASN A N 1
ATOM 7808 C CA . ASN A 1 974 ? -3.950 -10.206 4.100 1.00 88.25 974 ASN A CA 1
ATOM 7809 C C . ASN A 1 974 ? -2.769 -9.496 4.778 1.00 88.25 974 ASN A C 1
ATOM 7811 O O . ASN A 1 974 ? -2.200 -8.556 4.222 1.00 88.25 974 ASN A O 1
ATOM 7815 N N . PHE A 1 975 ? -2.389 -9.941 5.975 1.00 90.06 975 PHE A N 1
ATOM 7816 C CA . PHE A 1 975 ? -1.356 -9.261 6.761 1.00 90.06 975 PHE A CA 1
ATOM 7817 C C . PHE A 1 975 ? -0.026 -9.135 6.008 1.00 90.06 975 PHE A C 1
ATOM 7819 O O . PHE A 1 975 ? 0.657 -8.112 6.063 1.00 90.06 975 PHE A O 1
ATOM 7826 N N . LYS A 1 976 ? 0.366 -10.200 5.303 1.00 85.81 976 LYS A N 1
ATOM 7827 C CA . LYS A 1 976 ? 1.629 -10.245 4.569 1.00 85.81 976 LYS A CA 1
ATOM 7828 C C . LYS A 1 976 ? 1.635 -9.242 3.419 1.00 85.81 976 LYS A C 1
ATOM 7830 O O . LYS A 1 976 ? 2.581 -8.474 3.317 1.00 85.81 976 LYS A O 1
ATOM 7835 N N . GLU A 1 977 ? 0.583 -9.226 2.604 1.00 84.94 977 GLU A N 1
ATOM 7836 C CA . GLU A 1 977 ? 0.374 -8.245 1.532 1.00 84.94 977 GLU A CA 1
ATOM 7837 C C . GLU A 1 977 ? 0.383 -6.813 2.085 1.00 84.94 977 GLU A C 1
ATOM 7839 O O . GLU A 1 977 ? 1.073 -5.960 1.535 1.00 84.94 977 GLU A O 1
ATOM 7844 N N . ALA A 1 978 ? -0.295 -6.572 3.212 1.00 89.75 978 ALA A N 1
ATOM 7845 C CA . ALA A 1 978 ? -0.361 -5.262 3.852 1.00 89.75 978 ALA A CA 1
ATOM 7846 C C . ALA A 1 978 ? 1.021 -4.760 4.312 1.00 89.75 978 ALA A C 1
ATOM 7848 O O . ALA A 1 978 ? 1.399 -3.621 4.036 1.00 89.75 978 ALA A O 1
ATOM 7849 N N . ASN A 1 979 ? 1.813 -5.620 4.960 1.00 91.56 979 ASN A N 1
ATOM 7850 C CA . ASN A 1 979 ? 3.164 -5.255 5.381 1.00 91.56 979 ASN A CA 1
ATOM 7851 C C . ASN A 1 979 ? 4.116 -5.069 4.194 1.00 91.56 979 ASN A C 1
ATOM 7853 O O . ASN A 1 979 ? 4.914 -4.138 4.195 1.00 91.56 979 ASN A O 1
ATOM 7857 N N . GLU A 1 980 ? 4.022 -5.919 3.169 1.00 87.56 980 GLU A N 1
ATOM 7858 C CA . GLU A 1 980 ? 4.791 -5.755 1.931 1.00 87.56 980 GLU A CA 1
ATOM 7859 C C . GLU A 1 980 ? 4.428 -4.447 1.210 1.00 87.56 980 GLU A C 1
ATOM 7861 O O . GLU A 1 980 ? 5.311 -3.779 0.678 1.00 87.56 980 GLU A O 1
ATOM 7866 N N . PHE A 1 981 ? 3.155 -4.042 1.229 1.00 86.81 981 PHE A N 1
ATOM 7867 C CA . PHE A 1 981 ? 2.719 -2.754 0.694 1.00 86.81 981 PHE A CA 1
ATOM 7868 C C . PHE A 1 981 ? 3.340 -1.582 1.467 1.00 86.81 981 PHE A C 1
ATOM 7870 O O . PHE A 1 981 ? 3.890 -0.674 0.854 1.00 86.81 981 PHE A O 1
ATOM 7877 N N . CYS A 1 982 ? 3.362 -1.624 2.803 1.00 90.69 982 CYS A N 1
ATOM 7878 C CA . CYS A 1 982 ? 4.060 -0.597 3.583 1.00 90.69 982 CYS A CA 1
ATOM 7879 C C . CYS A 1 982 ? 5.580 -0.590 3.344 1.00 90.69 982 CYS A C 1
ATOM 7881 O O . CYS A 1 982 ? 6.180 0.482 3.298 1.00 90.69 982 CYS A O 1
ATOM 7883 N N . GLN A 1 983 ? 6.201 -1.749 3.101 1.00 87.88 983 GLN A N 1
ATOM 7884 C CA . GLN A 1 983 ? 7.614 -1.833 2.701 1.00 87.88 983 GLN A CA 1
ATOM 7885 C C . GLN A 1 983 ? 7.875 -1.197 1.330 1.00 87.88 983 GLN A C 1
ATOM 7887 O O . GLN A 1 983 ? 8.927 -0.587 1.130 1.00 87.88 983 GLN A O 1
ATOM 7892 N N . GLN A 1 984 ? 6.916 -1.276 0.399 1.00 83.38 984 GLN A N 1
ATOM 7893 C CA . GLN A 1 984 ? 6.974 -0.538 -0.870 1.00 83.38 984 GLN A CA 1
ATOM 7894 C C . GLN A 1 984 ? 6.966 0.977 -0.673 1.00 83.38 984 GLN A C 1
ATOM 7896 O O . GLN A 1 984 ? 7.522 1.693 -1.504 1.00 83.38 984 GLN A O 1
ATOM 7901 N N . LEU A 1 985 ? 6.403 1.439 0.445 1.00 80.19 985 LEU A N 1
ATOM 7902 C CA . LEU A 1 985 ? 6.351 2.827 0.894 1.00 80.19 985 LEU A CA 1
ATOM 7903 C C . LEU A 1 985 ? 7.410 3.127 1.967 1.00 80.19 985 LEU A C 1
ATOM 7905 O O . LEU A 1 985 ? 7.128 3.877 2.898 1.00 80.19 985 LEU A O 1
ATOM 7909 N N . LYS A 1 986 ? 8.611 2.528 1.868 1.00 80.38 986 LYS A N 1
ATOM 7910 C CA . LYS A 1 986 ? 9.777 2.741 2.762 1.00 80.38 986 LYS A CA 1
ATOM 7911 C C . LYS A 1 986 ? 9.519 2.520 4.267 1.00 80.38 986 LYS A C 1
ATOM 7913 O O . LYS A 1 986 ? 10.317 2.959 5.092 1.00 80.38 986 LYS A O 1
ATOM 7918 N N . GLY A 1 987 ? 8.443 1.821 4.626 1.00 87.00 987 GLY A N 1
ATOM 7919 C CA . GLY A 1 987 ? 7.982 1.678 6.003 1.00 87.00 987 GLY A CA 1
ATOM 7920 C C . GLY A 1 987 ? 7.526 0.270 6.383 1.00 87.00 987 GLY A C 1
ATOM 7921 O O . GLY A 1 987 ? 7.882 -0.728 5.756 1.00 87.00 987 GLY A O 1
ATOM 7922 N N . SER A 1 988 ? 6.718 0.189 7.434 1.00 90.69 988 SER A N 1
ATOM 7923 C CA . SER A 1 988 ? 6.097 -1.038 7.939 1.00 90.69 988 SER A CA 1
ATOM 7924 C C . SER A 1 988 ? 4.647 -0.784 8.344 1.00 90.69 988 SER A C 1
ATOM 7926 O O . SER A 1 988 ? 4.186 0.360 8.368 1.00 90.69 988 SER A O 1
ATOM 7928 N N . LEU A 1 989 ? 3.924 -1.851 8.696 1.00 93.31 989 LEU A N 1
ATOM 7929 C CA . LEU A 1 989 ? 2.697 -1.699 9.482 1.00 93.31 989 LEU A CA 1
ATOM 7930 C C . LEU A 1 989 ? 2.998 -1.045 10.841 1.00 93.31 989 LEU A C 1
ATOM 7932 O O . LEU A 1 989 ? 4.142 -1.051 11.304 1.00 93.31 989 LEU A O 1
ATOM 7936 N N . LEU A 1 990 ? 1.952 -0.498 11.461 1.00 94.00 990 LEU A N 1
ATOM 7937 C CA . LEU A 1 990 ? 2.009 0.205 12.744 1.00 94.00 990 LEU A CA 1
ATOM 7938 C C . LEU A 1 990 ? 2.624 -0.645 13.859 1.00 94.00 990 LEU A C 1
ATOM 7940 O O . LEU A 1 990 ? 2.199 -1.779 14.067 1.00 94.00 990 LEU A O 1
ATOM 7944 N N . THR A 1 991 ? 3.553 -0.079 14.619 1.00 92.62 991 THR A N 1
ATOM 7945 C CA . THR A 1 991 ? 4.082 -0.668 15.855 1.00 92.62 991 THR A CA 1
ATOM 7946 C C . THR A 1 991 ? 3.868 0.318 16.986 1.00 92.62 991 THR A C 1
ATOM 7948 O O . THR A 1 991 ? 4.032 1.520 16.782 1.00 92.62 991 THR A O 1
ATOM 7951 N N . ILE A 1 992 ? 3.430 -0.176 18.143 1.00 93.19 992 ILE A N 1
ATOM 7952 C CA . ILE A 1 992 ? 2.916 0.665 19.229 1.00 93.19 992 ILE A CA 1
ATOM 7953 C C . ILE A 1 992 ? 3.705 0.358 20.502 1.00 93.19 992 ILE A C 1
ATOM 7955 O O . ILE A 1 992 ? 3.614 -0.751 21.026 1.00 93.19 992 ILE A O 1
ATOM 7959 N N . SER A 1 993 ? 4.496 1.322 20.972 1.00 89.81 993 SER A N 1
ATOM 7960 C CA . SER A 1 993 ? 5.407 1.178 22.110 1.00 89.81 993 SER A CA 1
ATOM 7961 C C . SER A 1 993 ? 4.754 1.481 23.452 1.00 89.81 993 SER A C 1
ATOM 7963 O O . SER A 1 993 ? 5.154 0.910 24.458 1.00 89.81 993 SER A O 1
ATOM 7965 N N . ASP A 1 994 ? 3.774 2.386 23.487 1.00 91.44 994 ASP A N 1
ATOM 7966 C CA . ASP A 1 994 ? 3.147 2.854 24.723 1.00 91.44 994 ASP A CA 1
ATOM 7967 C C . ASP A 1 994 ? 1.717 3.384 24.506 1.00 91.44 994 ASP A C 1
ATOM 7969 O O . ASP A 1 994 ? 1.238 3.542 23.378 1.00 91.44 994 ASP A O 1
ATOM 7973 N N . GLN A 1 995 ? 1.030 3.682 25.614 1.00 91.19 995 GLN A N 1
ATOM 7974 C CA . GLN A 1 995 ? -0.343 4.198 25.619 1.00 91.19 995 GLN A CA 1
ATOM 7975 C C . GLN A 1 995 ? -0.482 5.544 24.895 1.00 91.19 995 GLN A C 1
ATOM 7977 O O . GLN A 1 995 ? -1.497 5.807 24.251 1.00 91.19 995 GLN A O 1
ATOM 7982 N N . VAL A 1 996 ? 0.533 6.399 24.982 1.00 93.44 996 VAL A N 1
ATOM 7983 C CA . VAL A 1 996 ? 0.528 7.725 24.359 1.00 93.44 996 VAL A CA 1
ATOM 7984 C C . VAL A 1 996 ? 0.591 7.603 22.835 1.00 93.44 996 VAL A C 1
ATOM 7986 O O . VAL A 1 996 ? -0.105 8.325 22.123 1.00 93.44 996 VAL A O 1
ATOM 7989 N N . GLU A 1 997 ? 1.400 6.674 22.323 1.00 93.62 997 GLU A N 1
ATOM 7990 C CA . GLU A 1 997 ? 1.456 6.339 20.900 1.00 93.62 997 GLU A CA 1
ATOM 7991 C C . GLU A 1 997 ? 0.142 5.709 20.415 1.00 93.62 997 GLU A C 1
ATOM 7993 O O . GLU A 1 997 ? -0.361 6.092 19.357 1.00 93.62 997 GLU A O 1
ATOM 7998 N N . GLN A 1 998 ? -0.473 4.828 21.213 1.00 94.25 998 GLN A N 1
ATOM 7999 C CA . GLN A 1 998 ? -1.810 4.297 20.928 1.00 94.25 998 GLN A CA 1
ATOM 8000 C C . GLN A 1 998 ? -2.857 5.410 20.816 1.00 94.25 998 GLN A C 1
ATOM 8002 O O . GLN A 1 998 ? -3.651 5.420 19.876 1.00 94.25 998 GLN A O 1
ATOM 8007 N N . ASP A 1 999 ? -2.867 6.349 21.759 1.00 93.75 999 ASP A N 1
ATOM 8008 C CA . ASP A 1 999 ? -3.801 7.471 21.771 1.00 93.75 999 ASP A CA 1
ATOM 8009 C C . ASP A 1 999 ? -3.581 8.371 20.551 1.00 93.75 999 ASP A C 1
ATOM 8011 O O . ASP A 1 999 ? -4.535 8.701 19.845 1.00 93.75 999 ASP A O 1
ATOM 8015 N N . PHE A 1 1000 ? -2.330 8.679 20.206 1.00 94.12 1000 PHE A N 1
ATOM 8016 C CA . PHE A 1 1000 ? -2.027 9.409 18.979 1.00 94.12 1000 PHE A CA 1
ATOM 8017 C C . PHE A 1 1000 ? -2.590 8.708 17.732 1.00 94.12 1000 PHE A C 1
ATOM 8019 O O . PHE A 1 1000 ? -3.269 9.350 16.925 1.00 94.12 1000 PHE A O 1
ATOM 8026 N N . ILE A 1 1001 ? -2.385 7.395 17.590 1.00 93.75 1001 ILE A N 1
ATOM 8027 C CA . ILE A 1 1001 ? -2.929 6.608 16.472 1.00 93.75 1001 ILE A CA 1
ATOM 8028 C C . ILE A 1 1001 ? -4.466 6.642 16.476 1.00 93.75 1001 ILE A C 1
ATOM 8030 O O . ILE A 1 1001 ? -5.077 6.826 15.420 1.00 93.75 1001 ILE A O 1
ATOM 8034 N N . THR A 1 1002 ? -5.104 6.555 17.646 1.00 92.56 1002 THR A N 1
ATOM 8035 C CA . THR A 1 1002 ? -6.561 6.703 17.800 1.00 92.56 1002 THR A CA 1
ATOM 8036 C C . THR A 1 1002 ? -7.051 8.059 17.273 1.00 92.56 1002 THR A C 1
ATOM 8038 O O . THR A 1 1002 ? -8.122 8.127 16.669 1.00 92.56 1002 THR A O 1
ATOM 8041 N N . THR A 1 1003 ? -6.258 9.137 17.380 1.00 90.75 1003 THR A N 1
ATOM 8042 C CA . THR A 1 1003 ? -6.622 10.444 16.790 1.00 90.75 1003 THR A CA 1
ATOM 8043 C C . THR A 1 1003 ? -6.648 10.455 15.254 1.00 90.75 1003 THR A C 1
ATOM 8045 O O . THR A 1 1003 ? -7.308 11.313 14.654 1.00 90.75 1003 THR A O 1
ATOM 8048 N N . LEU A 1 1004 ? -5.943 9.519 14.605 1.00 91.25 1004 LEU A N 1
ATOM 8049 C CA . LEU A 1 1004 ? -5.878 9.386 13.145 1.00 91.25 1004 LEU A CA 1
ATOM 8050 C C . LEU A 1 1004 ? -7.040 8.560 12.577 1.00 91.25 1004 LEU A C 1
ATOM 8052 O O . LEU A 1 1004 ? -7.404 8.749 11.419 1.00 91.25 1004 LEU A O 1
ATOM 8056 N N . LEU A 1 1005 ? -7.646 7.681 13.380 1.00 90.25 1005 LEU A N 1
ATOM 8057 C CA . LEU A 1 1005 ? -8.662 6.718 12.944 1.00 90.25 1005 LEU A CA 1
ATOM 8058 C C . LEU A 1 1005 ? -9.896 7.336 12.241 1.00 90.25 1005 LEU A C 1
ATOM 8060 O O . LEU A 1 1005 ? -10.274 6.827 11.182 1.00 90.25 1005 LEU A O 1
ATOM 8064 N N . PRO A 1 1006 ? -10.489 8.457 12.708 1.00 84.25 1006 PRO A N 1
ATOM 8065 C CA . PRO A 1 1006 ? -11.621 9.077 12.009 1.00 84.25 1006 PRO A CA 1
ATOM 8066 C C . PRO A 1 1006 ? -11.243 9.753 10.689 1.00 84.25 1006 PRO A C 1
ATOM 8068 O O . PRO A 1 1006 ? -12.122 10.060 9.889 1.00 84.25 1006 PRO A O 1
ATOM 8071 N N . LYS A 1 1007 ? -9.944 10.000 10.463 1.00 83.19 1007 LYS A N 1
ATOM 8072 C CA . LYS A 1 1007 ? -9.405 10.595 9.230 1.00 83.19 1007 LYS A CA 1
ATOM 8073 C C . LYS A 1 1007 ? -9.135 9.542 8.154 1.00 83.19 1007 LYS A C 1
ATOM 8075 O O . LYS A 1 1007 ? -8.695 9.899 7.064 1.00 83.19 1007 LYS A O 1
ATOM 8080 N N . LEU A 1 1008 ? -9.336 8.257 8.460 1.00 83.00 1008 LEU A N 1
ATOM 8081 C CA . LEU A 1 1008 ? -9.074 7.185 7.512 1.00 83.00 1008 LEU A CA 1
ATOM 8082 C C . LEU A 1 1008 ? -10.122 7.161 6.393 1.00 83.00 1008 LEU A C 1
ATOM 8084 O O . LEU A 1 1008 ? -11.325 7.189 6.675 1.00 83.00 1008 LEU A O 1
ATOM 8088 N N . PRO A 1 1009 ? -9.690 7.027 5.129 1.00 69.69 1009 PRO A N 1
ATOM 8089 C CA . PRO A 1 1009 ? -10.600 6.946 3.996 1.00 69.69 1009 PRO A CA 1
ATOM 8090 C C . PRO A 1 1009 ? -11.494 5.707 4.108 1.00 69.69 1009 PRO A C 1
ATOM 8092 O O . PRO A 1 1009 ? -11.022 4.611 4.430 1.00 69.69 1009 PRO A O 1
ATOM 8095 N N . ASN A 1 1010 ? -12.786 5.891 3.825 1.00 66.38 1010 ASN A N 1
ATOM 8096 C CA . ASN A 1 1010 ? -13.868 4.899 3.933 1.00 66.38 1010 ASN A CA 1
ATOM 8097 C C . ASN A 1 1010 ? -14.190 4.413 5.360 1.00 66.38 1010 ASN A C 1
ATOM 8099 O O . ASN A 1 1010 ? -15.007 3.505 5.503 1.00 66.38 1010 ASN A O 1
ATOM 8103 N N . GLN A 1 1011 ? -13.561 4.984 6.399 1.00 76.19 1011 GLN A N 1
ATOM 8104 C CA . GLN A 1 1011 ? -13.783 4.648 7.815 1.00 76.19 1011 GLN A CA 1
ATOM 8105 C C . GLN A 1 1011 ? -13.854 3.124 8.081 1.00 76.19 1011 GLN A C 1
ATOM 8107 O O . GLN A 1 1011 ? -14.865 2.607 8.570 1.00 76.19 1011 GLN A O 1
ATOM 8112 N N . PRO A 1 1012 ? -12.800 2.357 7.734 1.00 81.00 1012 PRO A N 1
ATOM 8113 C CA . PRO A 1 1012 ? -12.805 0.910 7.902 1.00 81.00 1012 PRO A CA 1
ATOM 8114 C C . PRO A 1 1012 ? -12.880 0.558 9.384 1.00 81.00 1012 PRO A C 1
ATOM 8116 O O . PRO A 1 1012 ? -12.092 1.064 10.174 1.00 81.00 1012 PRO A O 1
ATOM 8119 N N . ARG A 1 1013 ? -13.768 -0.370 9.751 1.00 80.38 1013 ARG A N 1
ATOM 8120 C CA . ARG A 1 1013 ? -13.966 -0.783 11.153 1.00 80.38 1013 ARG A CA 1
ATOM 8121 C C . ARG A 1 1013 ? -12.785 -1.531 11.771 1.00 80.38 1013 ARG A C 1
ATOM 8123 O O . ARG A 1 1013 ? -12.676 -1.583 12.992 1.00 80.38 1013 ARG A O 1
ATOM 8130 N N . LYS A 1 1014 ? -11.959 -2.175 10.942 1.00 86.38 1014 LYS A N 1
ATOM 8131 C CA . LYS A 1 1014 ? -10.837 -3.033 11.350 1.00 86.38 1014 LYS A CA 1
ATOM 8132 C C . LYS A 1 1014 ? -9.607 -2.675 10.535 1.00 86.38 1014 LYS A C 1
ATOM 8134 O O . LYS A 1 1014 ? -9.656 -2.773 9.309 1.00 86.38 1014 LYS A O 1
ATOM 8139 N N . VAL A 1 1015 ? -8.525 -2.301 11.210 1.00 91.44 1015 VAL A N 1
ATOM 8140 C CA . VAL A 1 1015 ? -7.278 -1.846 10.581 1.00 91.44 1015 VAL A CA 1
ATOM 8141 C C . VAL A 1 1015 ? -6.121 -2.721 11.044 1.00 91.44 1015 VAL A C 1
ATOM 8143 O O . VAL A 1 1015 ? -5.942 -2.912 12.243 1.00 91.44 1015 VAL A O 1
ATOM 8146 N N . TRP A 1 1016 ? -5.334 -3.267 10.119 1.00 94.62 1016 TRP A N 1
ATOM 8147 C CA . TRP A 1 1016 ? -4.148 -4.055 10.461 1.00 94.62 1016 TRP A CA 1
ATOM 8148 C C . TRP A 1 1016 ? -3.148 -3.243 11.297 1.00 94.62 1016 TRP A C 1
ATOM 8150 O O . TRP A 1 1016 ? -2.845 -2.097 10.970 1.00 94.62 1016 TRP A O 1
ATOM 8160 N N . ILE A 1 1017 ? -2.591 -3.869 12.335 1.00 94.50 1017 ILE A N 1
ATOM 8161 C CA . ILE A 1 1017 ? -1.409 -3.376 13.056 1.00 94.50 1017 ILE A CA 1
ATOM 8162 C C . ILE A 1 1017 ? -0.287 -4.402 12.921 1.00 94.50 1017 ILE A C 1
ATOM 8164 O O . ILE A 1 1017 ? -0.534 -5.567 12.649 1.00 94.50 1017 ILE A O 1
ATOM 8168 N N . GLY A 1 1018 ? 0.960 -3.992 13.088 1.00 92.88 1018 GLY A N 1
ATOM 8169 C CA . GLY A 1 1018 ? 2.156 -4.779 12.803 1.00 92.88 1018 GLY A CA 1
ATOM 8170 C C . GLY A 1 1018 ? 2.516 -5.854 13.831 1.00 92.88 1018 GLY A C 1
ATOM 8171 O O . GLY A 1 1018 ? 3.696 -6.171 13.949 1.00 92.88 1018 GLY A O 1
ATOM 8172 N N . LEU A 1 1019 ? 1.559 -6.403 14.583 1.00 92.19 1019 LEU A N 1
ATOM 8173 C CA . LEU A 1 1019 ? 1.816 -7.396 15.632 1.00 92.19 1019 LEU A CA 1
ATOM 8174 C C . LEU A 1 1019 ? 1.499 -8.813 15.142 1.00 92.19 1019 LEU A C 1
ATOM 8176 O O . LEU A 1 1019 ? 0.373 -9.093 14.715 1.00 92.19 1019 LEU A O 1
ATOM 8180 N N . LYS A 1 1020 ? 2.485 -9.712 15.237 1.00 87.12 1020 LYS A N 1
ATOM 8181 C CA . LYS A 1 1020 ? 2.345 -11.136 14.906 1.00 87.12 1020 LYS A CA 1
ATOM 8182 C C . LYS A 1 1020 ? 2.544 -12.010 16.137 1.00 87.12 1020 LYS A C 1
ATOM 8184 O O . LYS A 1 1020 ? 3.506 -11.827 16.880 1.00 87.12 1020 LYS A O 1
ATOM 8189 N N . PHE A 1 1021 ? 1.698 -13.025 16.283 1.00 78.00 1021 PHE A N 1
ATOM 8190 C CA . PHE A 1 1021 ? 1.852 -14.073 17.288 1.00 78.00 1021 PHE A CA 1
ATOM 8191 C C . PHE A 1 1021 ? 2.278 -15.363 16.606 1.00 78.00 1021 PHE A C 1
ATOM 8193 O O . PHE A 1 1021 ? 1.544 -15.948 15.802 1.00 78.00 1021 PHE A O 1
ATOM 8200 N N . LYS A 1 1022 ? 3.456 -15.838 16.984 1.00 66.81 1022 LYS A N 1
ATOM 8201 C CA . LYS A 1 1022 ? 3.963 -17.149 16.616 1.00 66.81 1022 LYS A CA 1
ATOM 8202 C C . LYS A 1 1022 ? 4.485 -17.773 17.893 1.00 66.81 1022 LYS A C 1
ATOM 8204 O O . LYS A 1 1022 ? 5.401 -17.232 18.475 1.00 66.81 1022 LYS A O 1
ATOM 8209 N N . ARG A 1 1023 ? 3.926 -18.876 18.392 1.00 51.69 1023 ARG A N 1
ATOM 8210 C CA . ARG A 1 1023 ? 4.512 -19.485 19.602 1.00 51.69 1023 ARG A CA 1
ATOM 8211 C C . ARG A 1 1023 ? 5.932 -19.994 19.282 1.00 51.69 1023 ARG A C 1
ATOM 8213 O O . ARG A 1 1023 ? 6.061 -20.745 18.312 1.00 51.69 1023 ARG A O 1
ATOM 8220 N N . PRO A 1 1024 ? 6.960 -19.667 20.086 1.00 51.75 1024 PRO A N 1
ATOM 8221 C CA . PRO A 1 1024 ? 6.913 -18.902 21.343 1.00 51.75 1024 PRO A CA 1
ATOM 8222 C C . PRO A 1 1024 ? 7.080 -17.371 21.202 1.00 51.75 1024 PRO A C 1
ATOM 8224 O O . PRO A 1 1024 ? 6.719 -16.649 22.126 1.00 51.75 1024 PRO A O 1
ATOM 8227 N N . ASP A 1 1025 ? 7.565 -16.873 20.067 1.00 64.56 1025 ASP A N 1
ATOM 8228 C CA . ASP A 1 1025 ? 7.935 -15.471 19.853 1.00 64.56 1025 ASP A CA 1
ATOM 8229 C C . ASP A 1 1025 ? 6.794 -14.599 19.283 1.00 64.56 1025 ASP A C 1
ATOM 8231 O O . ASP A 1 1025 ? 6.475 -14.621 18.090 1.00 64.56 1025 ASP A O 1
ATOM 8235 N N . THR A 1 1026 ? 6.189 -13.771 20.138 1.00 77.00 1026 THR A N 1
ATOM 8236 C CA . THR A 1 1026 ? 5.357 -12.643 19.678 1.00 77.00 1026 THR A CA 1
ATOM 8237 C C . THR A 1 1026 ? 6.286 -11.483 19.327 1.00 77.00 1026 THR A C 1
ATOM 8239 O O . THR A 1 1026 ? 7.149 -11.142 20.132 1.00 77.00 1026 THR A O 1
ATOM 8242 N N . GLN A 1 1027 ? 6.153 -10.898 18.134 1.00 80.94 1027 GLN A N 1
ATOM 8243 C CA . GLN A 1 1027 ? 7.059 -9.846 17.654 1.00 80.94 1027 GLN A CA 1
ATOM 8244 C C . GLN A 1 1027 ? 6.313 -8.799 16.817 1.00 80.94 1027 GLN A C 1
ATOM 8246 O O . GLN A 1 1027 ? 5.367 -9.117 16.085 1.00 80.94 1027 GLN A O 1
ATOM 8251 N N . TRP A 1 1028 ? 6.772 -7.550 16.900 1.00 88.50 1028 TRP A N 1
ATOM 8252 C CA . TRP A 1 1028 ? 6.400 -6.494 15.961 1.00 88.50 1028 TRP A CA 1
ATOM 8253 C C . TRP A 1 1028 ? 7.122 -6.682 14.616 1.00 88.50 1028 TRP A C 1
ATOM 8255 O O . TRP A 1 1028 ? 8.233 -7.203 14.559 1.00 88.50 1028 TRP A O 1
ATOM 8265 N N . VAL A 1 1029 ? 6.516 -6.237 13.510 1.00 86.69 1029 VAL A N 1
ATOM 8266 C CA . VAL A 1 1029 ? 7.098 -6.338 12.150 1.00 86.69 1029 VAL A CA 1
ATOM 8267 C C . VAL A 1 1029 ? 8.403 -5.559 11.947 1.00 86.69 1029 VAL A C 1
ATOM 8269 O O . VAL A 1 1029 ? 9.106 -5.821 10.972 1.00 86.69 1029 VAL A O 1
ATOM 8272 N N . ASP A 1 1030 ? 8.708 -4.602 12.825 1.00 81.31 1030 ASP A N 1
ATOM 8273 C CA . ASP A 1 1030 ? 9.958 -3.831 12.847 1.00 81.31 1030 ASP A CA 1
ATOM 8274 C C . ASP A 1 1030 ? 11.000 -4.403 13.829 1.00 81.31 1030 ASP A C 1
ATOM 8276 O O . ASP A 1 1030 ? 12.065 -3.814 13.997 1.00 81.31 1030 ASP A O 1
ATOM 8280 N N . ASN A 1 1031 ? 10.709 -5.551 14.456 1.00 78.56 1031 ASN A N 1
ATOM 8281 C CA . ASN A 1 1031 ? 11.507 -6.210 15.498 1.00 78.56 1031 ASN A CA 1
ATOM 8282 C C . ASN A 1 1031 ? 11.691 -5.404 16.798 1.00 78.56 1031 ASN A C 1
ATOM 8284 O O . ASN A 1 1031 ? 12.593 -5.701 17.585 1.00 78.56 1031 ASN A O 1
ATOM 8288 N N . SER A 1 1032 ? 10.840 -4.406 17.049 1.00 81.12 1032 SER A N 1
ATOM 8289 C CA . SER A 1 1032 ? 10.793 -3.718 18.342 1.00 81.12 1032 SER A CA 1
ATOM 8290 C C . SER A 1 1032 ? 10.325 -4.662 19.467 1.00 81.12 1032 SER A C 1
ATOM 8292 O O . SER A 1 1032 ? 9.534 -5.583 19.219 1.00 81.12 1032 SER A O 1
ATOM 8294 N N . PRO A 1 1033 ? 10.817 -4.477 20.709 1.00 78.94 1033 PRO A N 1
ATOM 8295 C CA . PRO A 1 1033 ? 10.344 -5.247 21.856 1.00 78.94 1033 PRO A CA 1
ATOM 8296 C C . PRO A 1 1033 ? 8.877 -4.921 22.171 1.00 78.94 1033 PRO A C 1
ATOM 8298 O O . PRO A 1 1033 ? 8.405 -3.807 21.948 1.00 78.94 1033 PRO A O 1
ATOM 8301 N N . ILE A 1 1034 ? 8.143 -5.899 22.703 1.00 83.06 1034 ILE A N 1
ATOM 8302 C CA . ILE A 1 1034 ? 6.747 -5.710 23.115 1.00 83.06 1034 ILE A CA 1
ATOM 8303 C C . ILE A 1 1034 ? 6.733 -5.235 24.566 1.00 83.06 1034 ILE A C 1
ATOM 8305 O O . ILE A 1 1034 ? 6.876 -6.039 25.481 1.00 83.06 1034 ILE A O 1
ATOM 8309 N N . GLU A 1 1035 ? 6.547 -3.933 24.762 1.00 83.25 1035 GLU A N 1
ATOM 8310 C CA . GLU A 1 1035 ? 6.431 -3.314 26.094 1.00 83.25 1035 GLU A CA 1
ATOM 8311 C C . GLU A 1 1035 ? 4.986 -2.911 26.433 1.00 83.25 1035 GLU A C 1
ATOM 8313 O O . GLU A 1 1035 ? 4.656 -2.674 27.592 1.00 83.25 1035 GLU A O 1
ATOM 8318 N N . TYR A 1 1036 ? 4.100 -2.883 25.432 1.00 88.12 1036 TYR A N 1
ATOM 8319 C CA . TYR A 1 1036 ? 2.721 -2.425 25.561 1.00 88.12 1036 TYR A CA 1
ATOM 8320 C C . TYR A 1 1036 ? 1.755 -3.299 24.757 1.00 88.12 1036 TYR A C 1
ATOM 8322 O O . TYR A 1 1036 ? 2.041 -3.684 23.621 1.00 88.12 1036 TYR A O 1
ATOM 8330 N N . LEU A 1 1037 ? 0.591 -3.590 25.344 1.00 87.38 1037 LEU A N 1
ATOM 8331 C CA . LEU A 1 1037 ? -0.495 -4.347 24.724 1.00 87.38 1037 LEU A CA 1
ATOM 8332 C C . LEU A 1 1037 ? -1.848 -3.689 25.030 1.00 87.38 1037 LEU A C 1
ATOM 8334 O O . LEU A 1 1037 ? -2.125 -3.372 26.183 1.00 87.38 1037 LEU A O 1
ATOM 8338 N N . ASN A 1 1038 ? -2.714 -3.558 24.020 1.00 88.06 1038 ASN A N 1
ATOM 8339 C CA . ASN A 1 1038 ? -4.057 -2.970 24.157 1.00 88.06 1038 ASN A CA 1
ATOM 8340 C C . ASN A 1 1038 ? -5.174 -3.894 23.631 1.00 88.06 1038 ASN A C 1
ATOM 8342 O O . ASN A 1 1038 ? -6.105 -3.453 22.951 1.00 88.06 1038 ASN A O 1
ATOM 8346 N N . PHE A 1 1039 ? -5.076 -5.205 23.885 1.00 84.88 1039 PHE A N 1
ATOM 8347 C CA . PHE A 1 10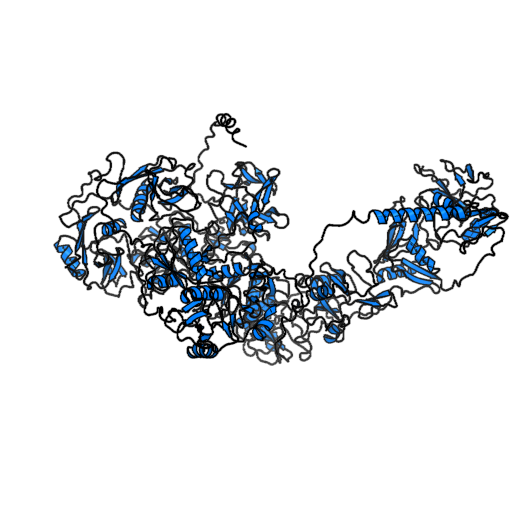39 ? -6.151 -6.136 23.520 1.00 84.88 1039 PHE A CA 1
ATOM 8348 C C . PHE A 1 1039 ? -7.438 -5.803 24.254 1.00 84.88 1039 PHE A C 1
ATOM 8350 O O . PHE A 1 1039 ? -7.428 -5.480 25.441 1.00 84.88 1039 PHE A O 1
ATOM 8357 N N . ASN A 1 1040 ? -8.563 -5.936 23.554 1.00 78.69 1040 ASN A N 1
ATOM 8358 C CA . ASN A 1 1040 ? -9.851 -5.714 24.179 1.00 78.69 1040 ASN A CA 1
ATOM 8359 C C . ASN A 1 1040 ? -10.057 -6.695 25.360 1.00 78.69 1040 ASN A C 1
ATOM 8361 O O . ASN A 1 1040 ? -9.918 -7.910 25.168 1.00 78.69 1040 ASN A O 1
ATOM 8365 N N . PRO A 1 1041 ? -10.437 -6.214 26.560 1.00 69.75 1041 PRO A N 1
ATOM 8366 C CA . PRO A 1 1041 ? -10.599 -7.047 27.755 1.00 69.75 1041 PRO A CA 1
ATOM 8367 C C . PRO A 1 1041 ? -11.542 -8.249 27.584 1.00 69.75 1041 PRO A C 1
ATOM 8369 O O . PRO A 1 1041 ? -11.348 -9.286 28.225 1.00 69.75 1041 PRO A O 1
ATOM 8372 N N . LEU A 1 1042 ? -12.530 -8.155 26.683 1.00 68.69 1042 LEU A N 1
ATOM 8373 C CA . LEU A 1 1042 ? -13.480 -9.237 26.414 1.00 68.69 1042 LEU A CA 1
ATOM 8374 C C . LEU A 1 1042 ? -12.839 -10.475 25.769 1.00 68.69 1042 LEU A C 1
ATOM 8376 O O . LEU A 1 1042 ? -13.435 -11.549 25.859 1.00 68.69 1042 LEU A O 1
ATOM 8380 N N . LEU A 1 1043 ? -11.646 -10.351 25.171 1.00 64.56 1043 LEU A N 1
ATOM 8381 C CA . LEU A 1 1043 ? -10.916 -11.445 24.516 1.00 64.56 1043 LEU A CA 1
ATOM 8382 C C . LEU A 1 1043 ? -10.299 -12.438 25.509 1.00 64.56 1043 LEU A C 1
ATOM 8384 O O . LEU A 1 1043 ? -10.139 -13.618 25.187 1.00 64.56 1043 LEU A O 1
ATOM 8388 N N . HIS A 1 1044 ? -9.967 -11.992 26.722 1.00 53.06 1044 HIS A N 1
ATOM 8389 C CA . HIS A 1 1044 ? -9.380 -12.859 27.738 1.00 53.06 1044 HIS A CA 1
ATOM 8390 C C . HIS A 1 1044 ? -10.392 -13.929 28.182 1.00 53.06 1044 HIS A C 1
ATOM 8392 O O . HIS A 1 1044 ? -11.459 -13.617 28.712 1.00 53.06 1044 HIS A O 1
ATOM 8398 N N . GLY A 1 1045 ? -10.047 -15.202 27.954 1.00 47.62 1045 GLY A N 1
ATOM 8399 C CA . GLY A 1 1045 ? -10.886 -16.367 28.259 1.00 47.62 1045 GLY A CA 1
ATOM 8400 C C . GLY A 1 1045 ? -11.786 -16.861 27.113 1.00 47.62 1045 GLY A C 1
ATOM 8401 O O . GLY A 1 1045 ? -12.497 -17.849 27.307 1.00 47.62 1045 GLY A O 1
ATOM 8402 N N . GLN A 1 1046 ? -11.773 -16.226 25.927 1.00 49.59 1046 GLN A N 1
ATOM 8403 C CA . GLN A 1 1046 ? -12.537 -16.681 24.751 1.00 49.59 1046 GLN A CA 1
ATOM 8404 C C . GLN A 1 1046 ? -11.831 -17.827 23.988 1.00 49.59 1046 GLN A C 1
ATOM 8406 O O . GLN A 1 1046 ? -10.702 -17.682 23.531 1.00 49.59 1046 GLN A O 1
ATOM 8411 N N . PHE A 1 1047 ? -12.527 -18.952 23.779 1.00 48.53 1047 PHE A N 1
ATOM 8412 C CA . PHE A 1 1047 ? -12.162 -20.062 22.894 1.00 48.53 1047 PHE A CA 1
ATOM 8413 C C . PHE A 1 1047 ? -12.717 -19.728 21.504 1.00 48.53 1047 PHE A C 1
ATOM 8415 O O . PHE A 1 1047 ? -13.845 -20.081 21.163 1.00 48.53 1047 PHE A O 1
ATOM 8422 N N . ARG A 1 1048 ? -11.949 -19.000 20.687 1.00 53.16 1048 ARG A N 1
ATOM 8423 C CA . ARG A 1 1048 ? -12.326 -18.741 19.290 1.00 53.16 1048 ARG A CA 1
ATOM 8424 C C . ARG A 1 1048 ? -11.864 -19.891 18.399 1.00 53.16 1048 ARG A C 1
ATOM 8426 O O . ARG A 1 1048 ? -10.673 -20.178 18.314 1.00 53.16 1048 ARG A O 1
ATOM 8433 N N . SER A 1 1049 ? -12.802 -20.519 17.689 1.00 51.28 1049 SER A N 1
ATOM 8434 C CA . SER A 1 1049 ? -12.498 -21.505 16.651 1.00 51.28 1049 SER A CA 1
ATOM 8435 C C . SER A 1 1049 ? -11.933 -20.798 15.414 1.00 51.28 1049 SER A C 1
ATOM 8437 O O . SER A 1 1049 ? -12.669 -20.439 14.493 1.00 51.28 1049 SER A O 1
ATOM 8439 N N . ILE A 1 1050 ? -10.626 -20.555 15.401 1.00 52.69 1050 ILE A N 1
ATOM 8440 C CA . ILE A 1 1050 ? -9.922 -20.087 14.206 1.00 52.69 1050 ILE A CA 1
ATOM 8441 C C . ILE A 1 1050 ? -9.658 -21.325 13.346 1.00 52.69 1050 ILE A C 1
ATOM 8443 O O . ILE A 1 1050 ? -9.005 -22.268 13.791 1.00 52.69 1050 ILE A O 1
ATOM 8447 N N . PHE A 1 1051 ? -10.205 -21.360 12.128 1.00 53.19 1051 PHE A N 1
ATOM 8448 C CA . PHE A 1 1051 ? -9.943 -22.451 11.188 1.00 53.19 1051 PHE A CA 1
ATOM 8449 C C . PHE A 1 1051 ? -8.494 -22.363 10.712 1.00 53.19 1051 PHE A C 1
ATOM 8451 O O . PHE A 1 1051 ? -8.173 -21.649 9.769 1.00 53.19 1051 PHE A O 1
ATOM 8458 N N . ILE A 1 1052 ? -7.623 -23.104 11.384 1.00 49.88 1052 ILE A N 1
ATOM 8459 C CA . ILE A 1 1052 ? -6.224 -23.245 11.011 1.00 49.88 1052 ILE A CA 1
ATOM 8460 C C . ILE A 1 1052 ? -6.104 -24.532 10.206 1.00 49.88 1052 ILE A C 1
ATOM 8462 O O . ILE A 1 1052 ? -6.330 -25.621 10.730 1.00 49.88 1052 ILE A O 1
ATOM 8466 N N . ASN A 1 1053 ? -5.762 -24.430 8.925 1.00 50.53 1053 ASN A N 1
ATOM 8467 C CA . ASN A 1 1053 ? -5.385 -25.589 8.136 1.00 50.53 1053 ASN A CA 1
ATOM 8468 C C . ASN A 1 1053 ? -3.953 -26.001 8.523 1.00 50.53 1053 ASN A C 1
ATOM 8470 O O . ASN A 1 1053 ? -3.005 -25.313 8.143 1.00 50.53 1053 ASN A O 1
ATOM 8474 N N . PRO A 1 1054 ? -3.744 -27.136 9.217 1.00 49.53 1054 PRO A N 1
ATOM 8475 C CA . PRO A 1 1054 ? -2.408 -27.543 9.654 1.00 49.53 1054 PRO A CA 1
ATOM 8476 C C . PRO A 1 1054 ? -1.462 -27.862 8.484 1.00 49.53 1054 PRO A C 1
ATOM 8478 O O . PRO A 1 1054 ? -0.254 -27.975 8.683 1.00 49.53 1054 PRO A O 1
ATOM 8481 N N . PHE A 1 1055 ? -1.981 -28.006 7.258 1.00 46.28 1055 PHE A N 1
ATOM 8482 C CA . PHE A 1 1055 ? -1.170 -28.221 6.060 1.00 46.28 1055 PHE A CA 1
ATOM 8483 C C . PHE A 1 1055 ? -0.575 -26.924 5.476 1.00 46.28 1055 PHE A C 1
ATOM 8485 O O . PHE A 1 1055 ? 0.351 -27.002 4.667 1.00 46.28 1055 PHE A O 1
ATOM 8492 N N . GLU A 1 1056 ? -1.047 -25.740 5.885 1.00 51.28 1056 GLU A N 1
ATOM 8493 C CA . GLU A 1 1056 ? -0.543 -24.440 5.424 1.00 51.28 1056 GLU A CA 1
ATOM 8494 C C . GLU A 1 1056 ? 0.097 -23.672 6.591 1.00 51.28 1056 GLU A C 1
ATOM 8496 O O . GLU A 1 1056 ? -0.588 -23.102 7.431 1.00 51.28 1056 GLU A O 1
ATOM 8501 N N . HIS A 1 1057 ? 1.437 -23.648 6.639 1.00 49.50 1057 HIS A N 1
ATOM 8502 C CA . HIS A 1 1057 ? 2.210 -23.041 7.739 1.00 49.50 1057 HIS A CA 1
ATOM 8503 C C . HIS A 1 1057 ? 1.823 -21.585 8.039 1.00 49.50 1057 HIS A C 1
ATOM 8505 O O . HIS A 1 1057 ? 1.781 -21.199 9.202 1.00 49.50 1057 HIS A O 1
ATOM 8511 N N . ASP A 1 1058 ? 1.520 -20.794 7.006 1.00 53.62 1058 ASP A N 1
ATOM 8512 C CA . ASP A 1 1058 ? 1.159 -19.379 7.139 1.00 53.62 1058 ASP A CA 1
ATOM 8513 C C . ASP A 1 1058 ? -0.187 -19.199 7.900 1.00 53.62 1058 ASP A C 1
ATOM 8515 O O . ASP A 1 1058 ? -0.462 -18.110 8.394 1.00 53.62 1058 ASP A O 1
ATOM 8519 N N . GLN A 1 1059 ? -1.010 -20.254 8.049 1.00 56.62 1059 GLN A N 1
ATOM 8520 C CA . GLN A 1 1059 ? -2.252 -20.220 8.839 1.00 56.62 1059 GLN A CA 1
ATOM 8521 C C . GLN A 1 1059 ? -2.054 -20.477 10.339 1.00 56.62 1059 GLN A C 1
ATOM 8523 O O . GLN A 1 1059 ? -2.984 -20.233 11.106 1.00 56.62 1059 GLN A O 1
ATOM 8528 N N . LEU A 1 1060 ? -0.877 -20.952 10.768 1.00 61.62 1060 LEU A N 1
ATOM 8529 C CA . LEU A 1 1060 ? -0.555 -21.146 12.191 1.00 61.62 1060 LEU A CA 1
ATOM 8530 C C . LEU A 1 1060 ? -0.187 -19.830 12.896 1.00 61.62 1060 LEU A C 1
ATOM 8532 O O . LEU A 1 1060 ? -0.144 -19.795 14.124 1.00 61.62 1060 LEU A O 1
ATOM 8536 N N . GLU A 1 1061 ? 0.098 -18.771 12.135 1.00 76.12 1061 GLU A N 1
ATOM 8537 C CA . GLU A 1 1061 ? 0.418 -17.444 12.660 1.00 76.12 1061 GLU A CA 1
ATOM 8538 C C . GLU A 1 1061 ? -0.870 -16.624 12.828 1.00 76.12 1061 GLU A C 1
ATOM 8540 O O . GLU A 1 1061 ? -1.729 -16.564 11.937 1.00 76.12 1061 GLU A O 1
ATOM 8545 N N . LEU A 1 1062 ? -1.002 -15.990 13.992 1.00 84.62 1062 LEU A N 1
ATOM 8546 C CA . LEU A 1 1062 ? -2.075 -15.043 14.273 1.00 84.62 1062 LEU A CA 1
ATOM 8547 C C . LEU A 1 1062 ? -1.535 -13.624 14.106 1.00 84.62 1062 LEU A C 1
ATOM 8549 O O . LEU A 1 1062 ? -0.362 -13.357 14.369 1.00 84.62 1062 LEU A O 1
ATOM 8553 N N . CYS A 1 1063 ? -2.397 -12.711 13.690 1.00 89.56 1063 CYS A N 1
ATOM 8554 C CA . CYS A 1 1063 ? -2.041 -11.324 13.436 1.00 89.56 1063 CYS A CA 1
ATOM 8555 C C . CYS A 1 1063 ? -3.084 -10.393 14.053 1.00 89.56 1063 CYS A C 1
ATOM 8557 O O . CYS A 1 1063 ? -4.279 -10.702 14.011 1.00 89.56 1063 CYS A O 1
ATOM 8559 N N . ALA A 1 1064 ? -2.643 -9.265 14.616 1.00 92.06 1064 ALA A N 1
ATOM 8560 C CA . ALA A 1 1064 ? -3.528 -8.327 15.302 1.00 92.06 1064 ALA A CA 1
ATOM 8561 C C . ALA A 1 1064 ? -4.045 -7.207 14.388 1.00 92.06 1064 ALA A C 1
ATOM 8563 O O . ALA A 1 1064 ? -3.331 -6.707 13.522 1.00 92.06 1064 ALA A O 1
ATOM 8564 N N . TYR A 1 1065 ? -5.275 -6.771 14.627 1.00 91.81 1065 TYR A N 1
ATOM 8565 C CA . TYR A 1 1065 ? -5.896 -5.593 14.031 1.00 91.81 1065 TYR A CA 1
ATOM 8566 C C . TYR A 1 1065 ? -6.532 -4.728 15.128 1.00 91.81 1065 TYR A C 1
ATOM 8568 O O . TYR A 1 1065 ? -6.828 -5.203 16.222 1.00 91.81 1065 TYR A O 1
ATOM 8576 N N . MET A 1 1066 ? -6.763 -3.456 14.827 1.00 92.12 1066 MET A N 1
ATOM 8577 C CA . MET A 1 1066 ? -7.336 -2.454 15.721 1.00 92.12 1066 MET A CA 1
ATOM 8578 C C . MET A 1 1066 ? -8.751 -2.068 15.273 1.00 92.12 1066 MET A C 1
ATOM 8580 O O . MET A 1 1066 ? -9.024 -1.982 14.071 1.00 92.12 1066 MET A O 1
ATOM 8584 N N . TYR A 1 1067 ? -9.649 -1.833 16.233 1.00 87.31 1067 TYR A N 1
ATOM 8585 C CA . TYR A 1 1067 ? -11.016 -1.378 15.975 1.00 87.31 1067 TYR A CA 1
ATOM 8586 C C . TYR A 1 1067 ? -11.098 0.139 15.767 1.00 87.31 1067 TYR A C 1
ATOM 8588 O O . TYR A 1 1067 ? -10.475 0.923 16.485 1.00 87.31 1067 TYR A O 1
ATOM 8596 N N . ASN A 1 1068 ? -11.925 0.543 14.806 1.00 86.19 1068 ASN A N 1
ATOM 8597 C CA . ASN A 1 1068 ? -12.224 1.930 14.468 1.00 86.19 1068 ASN A CA 1
ATOM 8598 C C . ASN A 1 1068 ? -13.746 2.115 14.390 1.00 86.19 1068 ASN A C 1
ATOM 8600 O O . ASN A 1 1068 ? -14.375 1.798 13.380 1.00 86.19 1068 ASN A O 1
ATOM 8604 N N . ASP A 1 1069 ? -14.330 2.564 15.494 1.00 77.50 1069 ASP A N 1
ATOM 8605 C CA . ASP A 1 1069 ? -15.748 2.897 15.615 1.00 77.50 1069 ASP A CA 1
ATOM 8606 C C . ASP A 1 1069 ? -15.836 4.119 16.537 1.00 77.50 1069 ASP A C 1
ATOM 8608 O O . ASP A 1 1069 ? -15.552 4.026 17.728 1.00 77.50 1069 ASP A O 1
ATOM 8612 N N . ASP A 1 1070 ? -16.139 5.280 15.962 1.00 66.69 1070 ASP A N 1
ATOM 8613 C CA . ASP A 1 1070 ? -16.073 6.604 16.595 1.00 66.69 1070 ASP A CA 1
ATOM 8614 C C . ASP A 1 1070 ? -17.093 6.815 17.726 1.00 66.69 1070 ASP A C 1
ATOM 8616 O O . ASP A 1 1070 ? -16.959 7.763 18.504 1.00 66.69 1070 ASP A O 1
ATOM 8620 N N . HIS A 1 1071 ? -18.080 5.924 17.835 1.00 61.69 1071 HIS A N 1
ATOM 8621 C CA . HIS A 1 1071 ? -19.108 5.926 18.877 1.00 61.69 1071 HIS A CA 1
ATOM 8622 C C . HIS A 1 1071 ? -18.904 4.816 19.921 1.00 61.69 1071 HIS A C 1
ATOM 8624 O O . HIS A 1 1071 ? -19.764 4.619 20.779 1.00 61.69 1071 HIS A O 1
ATOM 8630 N N . SER A 1 1072 ? -17.811 4.054 19.837 1.00 69.38 1072 SER A N 1
ATOM 8631 C CA . SER A 1 1072 ? -17.563 2.892 20.691 1.00 69.38 1072 SER A CA 1
ATOM 8632 C C . SER A 1 1072 ? -16.343 3.101 21.582 1.00 69.38 1072 SER A C 1
ATOM 8634 O O . SER A 1 1072 ? -15.267 3.455 21.103 1.00 69.38 1072 SER A O 1
ATOM 8636 N N . ASP A 1 1073 ? -16.457 2.746 22.863 1.00 69.19 1073 ASP A N 1
ATOM 8637 C CA . ASP A 1 1073 ? -15.313 2.678 23.789 1.00 69.19 1073 ASP A CA 1
ATOM 8638 C C . ASP A 1 1073 ? -14.257 1.640 23.362 1.00 69.19 1073 ASP A C 1
ATOM 8640 O O . ASP A 1 1073 ? -13.154 1.600 23.905 1.00 69.19 1073 ASP A O 1
ATOM 8644 N N . MET A 1 1074 ? -14.568 0.794 22.370 1.00 74.00 1074 MET A N 1
ATOM 8645 C CA . MET A 1 1074 ? -13.613 -0.138 21.766 1.00 74.00 1074 MET A CA 1
ATOM 8646 C C . MET A 1 1074 ? -12.634 0.529 20.793 1.00 74.00 1074 MET A C 1
ATOM 8648 O O . MET A 1 1074 ? -11.704 -0.139 20.332 1.00 74.00 1074 MET A O 1
ATOM 8652 N N . MET A 1 1075 ? -12.835 1.799 20.436 1.00 84.25 1075 MET A N 1
ATOM 8653 C CA . MET A 1 1075 ? -11.965 2.513 19.506 1.00 84.25 1075 MET A CA 1
ATOM 8654 C C . MET A 1 1075 ? -10.503 2.465 19.973 1.00 84.25 1075 MET A C 1
ATOM 8656 O O . MET A 1 1075 ? -10.184 2.797 21.112 1.00 84.25 1075 MET A O 1
ATOM 8660 N N . GLY A 1 1076 ? -9.604 2.015 19.097 1.00 87.50 1076 GLY A N 1
ATOM 8661 C CA . GLY A 1 1076 ? -8.184 1.857 19.420 1.00 87.50 1076 GLY A CA 1
ATOM 8662 C C . GLY A 1 1076 ? -7.815 0.543 20.126 1.00 87.50 1076 GLY A C 1
ATOM 8663 O O . GLY A 1 1076 ? -6.630 0.234 20.230 1.00 87.50 1076 GLY A O 1
ATOM 8664 N N . THR A 1 1077 ? -8.783 -0.268 20.571 1.00 87.56 1077 THR A N 1
ATOM 8665 C CA . THR A 1 1077 ? -8.508 -1.604 21.142 1.00 87.56 1077 THR A CA 1
ATOM 8666 C C . THR A 1 1077 ? -8.191 -2.633 20.058 1.00 87.56 1077 THR A C 1
ATOM 8668 O O . THR A 1 1077 ? -8.608 -2.491 18.902 1.00 87.56 1077 THR A O 1
ATOM 8671 N N . TRP A 1 1078 ? -7.431 -3.668 20.419 1.00 90.00 1078 TRP A N 1
ATOM 8672 C CA . TRP A 1 1078 ? -6.926 -4.675 19.482 1.00 90.00 1078 TRP A CA 1
ATOM 8673 C C . TRP A 1 1078 ? -7.664 -6.012 19.599 1.00 90.00 1078 TRP A C 1
ATOM 8675 O O . TRP A 1 1078 ? -8.149 -6.385 20.668 1.00 90.00 1078 TRP A O 1
ATOM 8685 N N . ASP A 1 1079 ? -7.690 -6.760 18.501 1.00 86.56 1079 ASP A N 1
ATOM 8686 C CA . ASP A 1 1079 ? -8.141 -8.153 18.388 1.00 86.56 1079 ASP A CA 1
ATOM 8687 C C . ASP A 1 1079 ? -7.251 -8.876 17.362 1.00 86.56 1079 ASP A C 1
ATOM 8689 O O . ASP A 1 1079 ? -6.415 -8.248 16.715 1.00 86.56 1079 ASP A O 1
ATOM 8693 N N . TYR A 1 1080 ? -7.362 -10.194 17.233 1.00 86.06 1080 TYR A N 1
ATOM 8694 C CA . TYR A 1 1080 ? -6.503 -10.995 16.364 1.00 86.06 1080 TYR A CA 1
ATOM 8695 C C . TYR A 1 1080 ? -7.291 -12.014 15.540 1.00 86.06 1080 TYR A C 1
ATOM 8697 O O . TYR A 1 1080 ? -8.374 -12.467 15.907 1.00 86.06 1080 TYR A O 1
ATOM 8705 N N . THR A 1 1081 ? -6.733 -12.385 14.391 1.00 83.12 1081 THR A N 1
ATOM 8706 C CA . THR A 1 1081 ? -7.287 -13.404 13.487 1.00 83.12 1081 THR A CA 1
ATOM 8707 C C . THR A 1 1081 ? -6.155 -14.134 12.763 1.00 83.12 1081 THR A C 1
ATOM 8709 O O . THR A 1 1081 ? -4.982 -13.845 13.014 1.00 83.12 1081 THR A O 1
ATOM 8712 N N . SER A 1 1082 ? -6.460 -15.090 11.878 1.00 80.69 1082 SER A N 1
ATOM 8713 C CA . SER A 1 1082 ? -5.415 -15.708 11.054 1.00 80.69 1082 SER A CA 1
ATOM 8714 C C . SER A 1 1082 ? -4.722 -14.642 10.205 1.00 80.69 1082 SER A C 1
ATOM 8716 O O . SER A 1 1082 ? -5.385 -13.832 9.560 1.00 80.69 1082 SER A O 1
ATOM 8718 N N . CYS A 1 1083 ? -3.391 -14.678 10.113 1.00 85.44 1083 CYS A N 1
ATOM 8719 C CA . CYS A 1 1083 ? -2.646 -13.785 9.216 1.00 85.44 1083 CYS A CA 1
ATOM 8720 C C . CYS A 1 1083 ? -3.046 -13.927 7.732 1.00 85.44 1083 CYS A C 1
ATOM 8722 O O . CYS A 1 1083 ? -2.708 -13.066 6.916 1.00 85.44 1083 CYS A O 1
ATOM 8724 N N . THR A 1 1084 ? -3.746 -15.013 7.377 1.00 80.19 1084 THR A N 1
ATOM 8725 C CA . THR A 1 1084 ? -4.274 -15.258 6.026 1.00 80.19 1084 THR A CA 1
ATOM 8726 C C . THR A 1 1084 ? -5.644 -14.638 5.764 1.00 80.19 1084 THR A C 1
ATOM 8728 O O . THR A 1 1084 ? -6.018 -14.484 4.598 1.00 80.19 1084 THR A O 1
ATOM 8731 N N . ASP A 1 1085 ? -6.366 -14.237 6.813 1.00 81.06 1085 ASP A N 1
ATOM 8732 C CA . ASP A 1 1085 ? -7.596 -13.468 6.660 1.00 81.06 1085 ASP A CA 1
ATOM 8733 C C . ASP A 1 1085 ? -7.276 -12.079 6.107 1.00 81.06 1085 ASP A C 1
ATOM 8735 O O . ASP A 1 1085 ? -6.156 -11.581 6.219 1.00 81.06 1085 ASP A O 1
ATOM 8739 N N . ARG A 1 1086 ? -8.266 -11.439 5.486 1.00 83.19 1086 ARG A N 1
ATOM 8740 C CA . ARG A 1 1086 ? -8.119 -10.086 4.945 1.00 83.19 1086 ARG A CA 1
ATOM 8741 C C . ARG A 1 1086 ? -8.733 -9.056 5.890 1.00 83.19 1086 ARG A C 1
ATOM 8743 O O . ARG A 1 1086 ? -9.853 -9.253 6.349 1.00 83.19 1086 ARG A O 1
ATOM 8750 N N . GLN A 1 1087 ? -8.005 -7.971 6.148 1.00 86.44 1087 GLN A N 1
ATOM 8751 C CA . GLN A 1 1087 ? -8.470 -6.760 6.843 1.00 86.44 1087 GLN A CA 1
ATOM 8752 C C . GLN A 1 1087 ? -7.962 -5.523 6.087 1.00 86.44 1087 GLN A C 1
ATOM 8754 O O . GLN A 1 1087 ? -7.231 -5.653 5.101 1.00 86.44 1087 GLN A O 1
ATOM 8759 N N . PHE A 1 1088 ? -8.362 -4.323 6.509 1.00 89.31 1088 PHE A N 1
ATOM 8760 C CA . PHE A 1 1088 ? -7.936 -3.096 5.842 1.00 89.31 1088 PHE A CA 1
ATOM 8761 C C . PHE A 1 1088 ? -6.535 -2.661 6.287 1.00 89.31 1088 PHE A C 1
ATOM 8763 O O . PHE A 1 1088 ? -6.233 -2.607 7.477 1.00 89.31 1088 PHE A O 1
ATOM 8770 N N . ASN A 1 1089 ? -5.685 -2.331 5.320 1.00 88.00 1089 ASN A N 1
ATOM 8771 C CA . ASN A 1 1089 ? -4.444 -1.597 5.514 1.00 88.00 1089 ASN A CA 1
ATOM 8772 C C . ASN A 1 1089 ? -4.694 -0.122 5.192 1.00 88.00 1089 ASN A C 1
ATOM 8774 O O . ASN A 1 1089 ? -5.059 0.195 4.059 1.00 88.00 1089 ASN A O 1
ATOM 8778 N N . SER A 1 1090 ? -4.507 0.759 6.171 1.00 86.00 1090 SER A N 1
ATOM 8779 C CA . SER A 1 1090 ? -4.852 2.183 6.036 1.00 86.00 1090 SER A CA 1
ATOM 8780 C C . SER A 1 1090 ? -3.743 3.128 6.493 1.00 86.00 1090 SER A C 1
ATOM 8782 O O . SER A 1 1090 ? -3.778 4.310 6.154 1.00 86.00 1090 SER A O 1
ATOM 8784 N N . ILE A 1 1091 ? -2.770 2.640 7.268 1.00 92.00 1091 ILE A N 1
ATOM 8785 C CA . ILE A 1 1091 ? -1.676 3.453 7.803 1.00 92.00 1091 ILE A CA 1
ATOM 8786 C C . ILE A 1 1091 ? -0.377 2.654 7.707 1.00 92.00 1091 ILE A C 1
ATOM 8788 O O . ILE A 1 1091 ? -0.301 1.525 8.190 1.00 92.00 1091 ILE A O 1
ATOM 8792 N N . CYS A 1 1092 ? 0.651 3.275 7.136 1.00 92.75 1092 CYS A N 1
ATOM 8793 C CA . CYS A 1 1092 ? 2.026 2.789 7.187 1.00 92.75 1092 CYS A CA 1
ATOM 8794 C C . CYS A 1 1092 ? 2.877 3.742 8.035 1.00 92.75 1092 CYS A C 1
ATOM 8796 O O . CYS A 1 1092 ? 2.583 4.937 8.113 1.00 92.75 1092 CYS A O 1
ATOM 8798 N N . GLN A 1 1093 ? 3.939 3.234 8.656 1.00 92.50 1093 GLN A N 1
ATOM 8799 C CA . GLN A 1 1093 ? 4.863 4.036 9.461 1.00 92.50 1093 GLN A CA 1
ATOM 8800 C C . GLN A 1 1093 ? 6.312 3.896 8.997 1.00 92.50 1093 GLN A C 1
ATOM 8802 O O . GLN A 1 1093 ? 6.693 2.870 8.436 1.00 92.50 1093 GLN A O 1
ATOM 8807 N N . TYR A 1 1094 ? 7.136 4.896 9.294 1.00 88.25 1094 TYR A N 1
ATOM 8808 C CA . TYR A 1 1094 ? 8.594 4.839 9.167 1.00 88.25 1094 TYR A CA 1
ATOM 8809 C C . TYR A 1 1094 ? 9.256 5.745 10.219 1.00 88.25 1094 TYR A C 1
ATOM 8811 O O . TYR A 1 1094 ? 8.598 6.612 10.792 1.00 88.25 1094 TYR A O 1
ATOM 8819 N N . PHE A 1 1095 ? 10.545 5.548 10.510 1.00 85.44 1095 PHE A N 1
ATOM 8820 C CA . PHE A 1 1095 ? 11.255 6.325 11.537 1.00 85.44 1095 PHE A CA 1
ATOM 8821 C C . PHE A 1 1095 ? 11.616 7.738 11.059 1.00 85.44 1095 PHE A C 1
ATOM 8823 O O . PHE A 1 1095 ? 12.077 7.916 9.929 1.00 85.44 1095 PHE A O 1
ATOM 8830 N N . ALA A 1 1096 ? 11.435 8.725 11.939 1.00 82.12 1096 ALA A N 1
ATOM 8831 C CA . ALA A 1 1096 ? 11.758 10.130 11.709 1.00 82.12 1096 ALA A CA 1
ATOM 8832 C C . ALA A 1 1096 ? 13.246 10.427 11.971 1.00 82.12 1096 ALA A C 1
ATOM 8834 O O . ALA A 1 1096 ? 13.857 9.835 12.861 1.00 82.12 1096 ALA A O 1
ATOM 8835 N N . ASP A 1 1097 ? 13.836 11.350 11.206 1.00 73.25 1097 ASP A N 1
ATOM 8836 C CA . ASP A 1 1097 ? 15.234 11.796 11.353 1.00 73.25 1097 ASP A CA 1
ATOM 8837 C C . ASP A 1 1097 ? 15.481 12.569 12.658 1.00 73.25 1097 ASP A C 1
ATOM 8839 O O . ASP A 1 1097 ? 16.552 12.488 13.263 1.00 73.25 1097 ASP A O 1
ATOM 8843 N N . LYS A 1 1098 ? 14.474 13.333 13.082 1.00 70.81 1098 LYS A N 1
ATOM 8844 C CA . LYS A 1 1098 ? 14.480 14.193 14.263 1.00 70.81 1098 LYS A CA 1
ATOM 8845 C C . LYS A 1 1098 ? 13.270 13.894 15.128 1.00 70.81 1098 LYS A C 1
ATOM 8847 O O . LYS A 1 1098 ? 12.243 13.449 14.634 1.00 70.81 1098 LYS A O 1
ATOM 8852 N N . LEU A 1 1099 ? 13.393 14.209 16.414 1.00 74.56 1099 LEU A N 1
ATOM 8853 C CA . LEU A 1 1099 ? 12.260 14.221 17.333 1.00 74.56 1099 LEU A CA 1
ATOM 8854 C C . LEU A 1 1099 ? 11.267 15.322 16.944 1.00 74.56 1099 LEU A C 1
ATOM 8856 O O . LEU A 1 1099 ? 11.661 16.393 16.476 1.00 74.56 1099 LEU A O 1
ATOM 8860 N N . GLU A 1 1100 ? 9.982 15.049 17.143 1.00 80.69 1100 GLU A N 1
ATOM 8861 C CA . GLU A 1 1100 ? 8.895 15.995 16.907 1.00 80.69 1100 GLU A CA 1
ATOM 8862 C C . GLU A 1 1100 ? 9.116 17.322 17.648 1.00 80.69 1100 GLU A C 1
ATOM 8864 O O . GLU A 1 1100 ? 9.321 17.357 18.862 1.00 80.69 1100 GLU A O 1
ATOM 8869 N N . GLU A 1 1101 ? 9.034 18.437 16.916 1.00 66.44 1101 GLU A N 1
ATOM 8870 C CA . GLU A 1 1101 ? 8.986 19.762 17.529 1.00 66.44 1101 GLU A CA 1
ATOM 8871 C C . GLU A 1 1101 ? 7.567 20.041 18.051 1.00 66.44 1101 GLU A C 1
ATOM 8873 O O . GLU A 1 1101 ? 6.599 19.933 17.287 1.00 66.44 1101 GLU A O 1
ATOM 8878 N N . PRO A 1 1102 ? 7.407 20.440 19.325 1.00 62.25 1102 PRO A N 1
ATOM 8879 C CA . PRO A 1 1102 ? 6.096 20.654 19.913 1.00 62.25 1102 PRO A CA 1
ATOM 8880 C C . PRO A 1 1102 ? 5.387 21.831 19.234 1.00 62.25 1102 PRO A C 1
ATOM 8882 O O . PRO A 1 1102 ? 5.804 22.984 19.343 1.00 62.25 1102 PRO A O 1
ATOM 8885 N N . LYS A 1 1103 ? 4.271 21.544 18.554 1.00 66.12 1103 LYS A N 1
ATOM 8886 C CA . LYS A 1 1103 ? 3.326 22.547 18.031 1.00 66.12 1103 LYS A CA 1
ATOM 8887 C C . LYS A 1 1103 ? 2.020 22.504 18.831 1.00 66.12 1103 LYS A C 1
ATOM 8889 O O . LYS A 1 1103 ? 1.035 21.942 18.351 1.00 66.12 1103 LYS A O 1
ATOM 8894 N N . PRO A 1 1104 ? 2.002 23.028 20.069 1.00 66.94 1104 PRO A N 1
ATOM 8895 C CA . PRO A 1 1104 ? 0.802 23.029 20.890 1.00 66.94 1104 PRO A CA 1
ATOM 8896 C C . PRO A 1 1104 ? -0.263 23.951 20.282 1.00 66.94 1104 PRO A C 1
ATOM 8898 O O . PRO A 1 1104 ? -0.050 25.153 20.129 1.00 66.94 1104 PRO A O 1
ATOM 8901 N N . GLU A 1 1105 ? -1.432 23.397 19.966 1.00 72.25 1105 GLU A N 1
ATOM 8902 C CA . GLU A 1 1105 ? -2.626 24.197 19.688 1.00 72.25 1105 GLU A CA 1
ATOM 8903 C C . GLU A 1 1105 ? -3.294 24.549 21.017 1.00 72.25 1105 GLU A C 1
ATOM 8905 O O . GLU A 1 1105 ? -3.552 23.675 21.849 1.00 72.25 1105 GLU A O 1
ATOM 8910 N N . ASN A 1 1106 ? -3.535 25.840 21.252 1.00 81.44 1106 ASN A N 1
ATOM 8911 C CA . ASN A 1 1106 ? -4.146 26.295 22.501 1.00 81.44 1106 ASN A CA 1
ATOM 8912 C C . ASN A 1 1106 ? -5.662 26.132 22.493 1.00 81.44 1106 ASN A C 1
ATOM 8914 O O . ASN A 1 1106 ? -6.220 25.802 23.528 1.00 81.44 1106 ASN A O 1
ATOM 8918 N N . ASN A 1 1107 ? -6.311 26.327 21.345 1.00 85.12 1107 ASN A N 1
ATOM 8919 C CA . ASN A 1 1107 ? -7.748 26.138 21.180 1.00 85.12 1107 ASN A CA 1
ATOM 8920 C C . ASN A 1 1107 ? -7.976 25.143 20.043 1.00 85.12 1107 ASN A C 1
ATOM 8922 O O . ASN A 1 1107 ? -7.423 25.339 18.962 1.00 85.12 1107 ASN A O 1
ATOM 8926 N N . PHE A 1 1108 ? -8.796 24.123 20.268 1.00 87.62 1108 PHE A N 1
ATOM 8927 C CA . PHE A 1 1108 ? -9.137 23.126 19.252 1.00 87.62 1108 PHE A CA 1
ATOM 8928 C C . PHE A 1 1108 ? -10.526 22.534 19.524 1.00 87.62 1108 PHE A C 1
ATOM 8930 O O . PHE A 1 1108 ? -11.008 22.554 20.657 1.00 87.62 1108 PHE A O 1
ATOM 8937 N N . THR A 1 1109 ? -11.186 22.017 18.486 1.00 83.44 1109 THR A N 1
ATOM 8938 C CA . THR A 1 1109 ? -12.541 21.450 18.577 1.00 83.44 1109 THR A CA 1
ATOM 8939 C C . THR A 1 1109 ? -12.528 19.975 18.169 1.00 83.44 1109 THR A C 1
ATOM 8941 O O . THR A 1 1109 ? -11.942 19.624 17.148 1.00 83.44 1109 THR A O 1
ATOM 8944 N N . VAL A 1 1110 ? -13.171 19.109 18.958 1.00 80.38 1110 VAL A N 1
ATOM 8945 C CA . VAL A 1 1110 ? -13.196 17.642 18.806 1.00 80.38 1110 VAL A CA 1
ATOM 8946 C C . VAL A 1 1110 ? -14.632 17.153 18.998 1.00 80.38 1110 VAL A C 1
ATOM 8948 O O . VAL A 1 1110 ? -15.191 17.387 20.061 1.00 80.38 1110 VAL A O 1
ATOM 8951 N N . GLN A 1 1111 ? -15.257 16.504 18.003 1.00 73.12 1111 GLN A N 1
ATOM 8952 C CA . GLN A 1 1111 ? -16.656 16.019 18.088 1.00 73.12 1111 GLN A CA 1
ATOM 8953 C C . GLN A 1 1111 ? -17.620 17.054 18.731 1.00 73.12 1111 GLN A C 1
ATOM 8955 O O . GLN A 1 1111 ? -18.296 16.767 19.716 1.00 73.12 1111 GLN A O 1
ATOM 8960 N N . ASN A 1 1112 ? -17.630 18.296 18.225 1.00 73.62 1112 ASN A N 1
ATOM 8961 C CA . ASN A 1 1112 ? -18.395 19.447 18.752 1.00 73.62 1112 ASN A CA 1
ATOM 8962 C C . ASN A 1 1112 ? -18.014 19.963 20.159 1.00 73.62 1112 ASN A C 1
ATOM 8964 O O . ASN A 1 1112 ? -18.583 20.956 20.609 1.00 73.62 1112 ASN A O 1
ATOM 8968 N N . HIS A 1 1113 ? -17.021 19.379 20.830 1.00 78.06 1113 HIS A N 1
ATOM 8969 C CA . HIS A 1 1113 ? -16.463 19.900 22.077 1.00 78.06 1113 HIS A CA 1
ATOM 8970 C C . HIS A 1 1113 ? -15.314 20.852 21.764 1.00 78.06 1113 HIS A C 1
ATOM 8972 O O . HIS A 1 1113 ? -14.356 20.480 21.093 1.00 78.06 1113 HIS A O 1
ATOM 8978 N N . THR A 1 1114 ? -15.396 22.093 22.236 1.00 86.81 1114 THR A N 1
ATOM 8979 C CA . THR A 1 1114 ? -14.305 23.062 22.065 1.00 86.81 1114 THR A CA 1
ATOM 8980 C C . THR A 1 1114 ? -13.477 23.111 23.335 1.00 86.81 1114 THR A C 1
ATOM 8982 O O . THR A 1 1114 ? -14.003 23.452 24.395 1.00 86.81 1114 THR A O 1
ATOM 8985 N N . PHE A 1 1115 ? -12.194 22.790 23.210 1.00 91.44 1115 PHE A N 1
ATOM 8986 C CA . PHE A 1 1115 ? -11.219 22.783 24.290 1.00 91.44 1115 PHE A CA 1
ATOM 8987 C C . PHE A 1 1115 ? -10.274 23.978 24.178 1.00 91.44 1115 PHE A C 1
ATOM 8989 O O . PHE A 1 1115 ? -9.961 24.462 23.086 1.00 91.44 1115 PHE A O 1
ATOM 8996 N N . LYS A 1 1116 ? -9.797 24.436 25.333 1.00 91.31 1116 LYS A N 1
ATOM 8997 C CA . LYS A 1 1116 ? -8.768 25.455 25.480 1.00 91.31 1116 LYS A CA 1
ATOM 8998 C C . LYS A 1 1116 ? -7.768 25.020 26.539 1.00 91.31 1116 LYS A C 1
ATOM 9000 O O . LYS A 1 1116 ? -8.119 24.903 27.707 1.00 91.31 1116 LYS A O 1
ATOM 9005 N N . VAL A 1 1117 ? -6.518 24.834 26.147 1.00 90.25 1117 VAL A N 1
ATOM 9006 C CA . VAL A 1 1117 ? -5.421 24.578 27.080 1.00 90.25 1117 VAL A CA 1
ATOM 9007 C C . VAL A 1 1117 ? -4.878 25.913 27.573 1.00 90.25 1117 VAL A C 1
ATOM 9009 O O . VAL A 1 1117 ? -4.515 26.779 26.774 1.00 90.25 1117 VAL A O 1
ATOM 9012 N N . VAL A 1 1118 ? -4.822 26.086 28.891 1.00 88.75 1118 VAL A N 1
ATOM 9013 C CA . VAL A 1 1118 ? -4.287 27.286 29.535 1.00 88.75 1118 VAL A CA 1
ATOM 9014 C C . VAL A 1 1118 ? -3.043 26.892 30.317 1.00 88.75 1118 VAL A C 1
ATOM 9016 O O . VAL A 1 1118 ? -3.121 26.136 31.281 1.00 88.75 1118 VAL A O 1
ATOM 9019 N N . GLN A 1 1119 ? -1.888 27.379 29.866 1.00 84.88 1119 GLN A N 1
ATOM 9020 C CA . GLN A 1 1119 ? -0.593 27.050 30.450 1.00 84.88 1119 GLN A CA 1
ATOM 9021 C C . GLN A 1 1119 ? -0.088 28.234 31.274 1.00 84.88 1119 GLN A C 1
ATOM 9023 O O . GLN A 1 1119 ? 0.129 29.323 30.740 1.00 84.88 1119 GLN A O 1
ATOM 9028 N N . GLN A 1 1120 ? 0.050 28.018 32.575 1.00 83.75 1120 GLN A N 1
ATOM 9029 C CA . GLN A 1 1120 ? 0.546 28.981 33.548 1.00 83.75 1120 GLN A CA 1
ATOM 9030 C C . GLN A 1 1120 ? 1.199 28.168 34.666 1.00 83.75 1120 GLN A C 1
ATOM 9032 O O . GLN A 1 1120 ? 0.585 27.240 35.187 1.00 83.75 1120 GLN A O 1
ATOM 9037 N N . ASP A 1 1121 ? 2.453 28.480 34.982 1.00 84.81 1121 ASP A N 1
ATOM 9038 C CA . ASP A 1 1121 ? 3.179 27.779 36.038 1.00 84.81 1121 ASP A CA 1
ATOM 9039 C C . ASP A 1 1121 ? 2.536 28.042 37.405 1.00 84.81 1121 ASP A C 1
ATOM 9041 O O . ASP A 1 1121 ? 2.022 29.137 37.657 1.00 84.81 1121 ASP A O 1
ATOM 9045 N N . ASN A 1 1122 ? 2.612 27.037 38.277 1.00 88.88 1122 ASN A N 1
ATOM 9046 C CA . ASN A 1 1122 ? 2.167 27.077 39.667 1.00 88.88 1122 ASN A CA 1
ATOM 9047 C C . ASN A 1 1122 ? 0.661 27.333 39.839 1.00 88.88 1122 ASN A C 1
ATOM 9049 O O . ASN A 1 1122 ? 0.247 28.225 40.576 1.00 88.88 1122 ASN A O 1
ATOM 9053 N N . LEU A 1 1123 ? -0.165 26.561 39.129 1.00 92.06 1123 LEU A N 1
ATOM 9054 C CA . LEU A 1 1123 ? -1.616 26.557 39.302 1.00 92.06 1123 LEU A CA 1
ATOM 9055 C C . LEU A 1 1123 ? -2.047 25.431 40.242 1.00 92.06 1123 LEU A C 1
ATOM 9057 O O . LEU A 1 1123 ? -1.857 24.252 39.927 1.00 92.06 1123 LEU A O 1
ATOM 9061 N N . THR A 1 1124 ? -2.715 25.800 41.333 1.00 95.44 1124 THR A N 1
ATOM 9062 C CA . THR A 1 1124 ? -3.533 24.858 42.109 1.00 95.44 1124 THR A CA 1
ATOM 9063 C C . THR A 1 1124 ? -4.783 24.467 41.317 1.00 95.44 1124 THR A C 1
ATOM 9065 O O . THR A 1 1124 ? -5.167 25.142 40.350 1.00 95.44 1124 THR A O 1
ATOM 9068 N N . TRP A 1 1125 ? -5.469 23.395 41.720 1.00 94.69 1125 TRP A N 1
ATOM 9069 C CA . TRP A 1 1125 ? -6.708 22.989 41.045 1.00 94.69 1125 TRP A CA 1
ATOM 9070 C C . TRP A 1 1125 ? -7.802 24.067 41.149 1.00 94.69 1125 TRP A C 1
ATOM 9072 O O . TRP A 1 1125 ? -8.530 24.335 40.187 1.00 94.69 1125 TRP A O 1
ATOM 9082 N N . ALA A 1 1126 ? -7.888 24.743 42.299 1.00 93.56 1126 ALA A N 1
ATOM 9083 C CA . ALA A 1 1126 ? -8.834 25.836 42.514 1.00 93.56 1126 ALA A CA 1
ATOM 9084 C C . ALA A 1 1126 ? -8.528 27.046 41.612 1.00 93.56 1126 ALA A C 1
ATOM 9086 O O . ALA A 1 1126 ? -9.444 27.598 40.988 1.00 93.56 1126 ALA A O 1
ATOM 9087 N N . ASP A 1 1127 ? -7.249 27.415 41.482 1.00 94.38 1127 ASP A N 1
ATOM 9088 C CA . ASP A 1 1127 ? -6.813 28.489 40.584 1.00 94.38 1127 ASP A CA 1
ATOM 9089 C C . ASP A 1 1127 ? -7.112 28.144 39.121 1.00 94.38 1127 ASP A C 1
ATOM 9091 O O . ASP A 1 1127 ? -7.624 28.981 38.375 1.00 94.38 1127 ASP A O 1
ATOM 9095 N N . ALA A 1 1128 ? -6.857 26.896 38.717 1.00 95.06 1128 ALA A N 1
ATOM 9096 C CA . ALA A 1 1128 ? -7.159 26.383 37.385 1.00 95.06 1128 ALA A CA 1
ATOM 9097 C C . ALA A 1 1128 ? -8.657 26.482 37.046 1.00 95.06 1128 ALA A C 1
ATOM 9099 O O . ALA A 1 1128 ? -9.022 26.970 35.970 1.00 95.06 1128 ALA A O 1
ATOM 9100 N N . LEU A 1 1129 ? -9.536 26.091 37.975 1.00 93.62 1129 LEU A N 1
ATOM 9101 C CA . LEU A 1 1129 ? -10.985 26.211 37.805 1.00 93.62 1129 LEU A CA 1
ATOM 9102 C C . LEU A 1 1129 ? -11.419 27.673 37.645 1.00 93.62 1129 LEU A C 1
ATOM 9104 O O . LEU A 1 1129 ? -12.206 28.005 36.751 1.00 93.62 1129 LEU A O 1
ATOM 9108 N N . GLN A 1 1130 ? -10.900 28.567 38.488 1.00 93.00 1130 GLN A N 1
ATOM 9109 C CA . GLN A 1 1130 ? -11.199 29.994 38.396 1.00 93.00 1130 GLN A CA 1
ATOM 9110 C C . GLN A 1 1130 ? -10.672 30.601 37.085 1.00 93.00 1130 GLN A C 1
ATOM 9112 O O . GLN A 1 1130 ? -11.347 31.435 36.472 1.00 93.00 1130 GLN A O 1
ATOM 9117 N N . LEU A 1 1131 ? -9.508 30.150 36.618 1.00 92.81 1131 LEU A N 1
ATOM 9118 C CA . LEU A 1 1131 ? -8.906 30.576 35.362 1.00 92.81 1131 LEU A CA 1
ATOM 9119 C C . LEU A 1 1131 ? -9.749 30.149 34.154 1.00 92.81 1131 LEU A C 1
ATOM 9121 O O . LEU A 1 1131 ? -10.032 30.990 33.301 1.00 92.81 1131 LEU A O 1
ATOM 9125 N N . CYS A 1 1132 ? -10.233 28.904 34.097 1.00 93.88 1132 CYS A N 1
ATOM 9126 C CA . CYS A 1 1132 ? -11.167 28.469 33.051 1.00 93.88 1132 CYS A CA 1
ATOM 9127 C C . CYS A 1 1132 ? -12.449 29.316 33.055 1.00 93.88 1132 CYS A C 1
ATOM 9129 O O . CYS A 1 1132 ? -12.855 29.838 32.011 1.00 93.88 1132 CYS A O 1
ATOM 9131 N N . ARG A 1 1133 ? -13.026 29.558 34.240 1.00 93.00 1133 ARG A N 1
ATOM 9132 C CA . ARG A 1 1133 ? -14.239 30.377 34.400 1.00 93.00 1133 ARG A CA 1
ATOM 9133 C C . ARG A 1 1133 ? -14.047 31.824 33.966 1.00 93.00 1133 ARG A C 1
ATOM 9135 O O . ARG A 1 1133 ? -14.976 32.419 33.426 1.00 93.00 1133 ARG A O 1
ATOM 9142 N N . SER A 1 1134 ? -12.844 32.377 34.121 1.00 92.12 1134 SER A N 1
ATOM 9143 C CA . SER A 1 1134 ? -12.518 33.720 33.621 1.00 92.12 1134 SER A CA 1
ATOM 9144 C C . SER A 1 1134 ? -12.660 33.844 32.095 1.00 92.12 1134 SER A C 1
ATOM 9146 O O . SER A 1 1134 ? -12.938 34.929 31.585 1.00 92.12 1134 SER A O 1
ATOM 9148 N N . PHE A 1 1135 ? -12.547 32.727 31.367 1.00 88.44 1135 PHE A N 1
ATOM 9149 C CA . PHE A 1 1135 ? -12.777 32.640 29.925 1.00 88.44 1135 PHE A CA 1
ATOM 9150 C C . PHE A 1 1135 ? -14.205 32.199 29.551 1.00 88.44 1135 PHE A C 1
ATOM 9152 O O . PHE A 1 1135 ? -14.449 31.933 28.376 1.00 88.44 1135 PHE A O 1
ATOM 9159 N N . ASN A 1 1136 ? -15.146 32.135 30.504 1.00 88.62 1136 ASN A N 1
ATOM 9160 C CA . ASN A 1 1136 ? -16.472 31.512 30.347 1.00 88.62 1136 ASN A CA 1
ATOM 9161 C C . ASN A 1 1136 ? -16.405 30.031 29.919 1.00 88.62 1136 ASN A C 1
ATOM 9163 O O . ASN A 1 1136 ? -17.241 29.565 29.145 1.00 88.62 1136 ASN A O 1
ATOM 9167 N N . LEU A 1 1137 ? -15.397 29.308 30.405 1.00 91.00 1137 LEU A N 1
ATOM 9168 C CA . LEU A 1 1137 ? -15.206 27.872 30.200 1.00 91.00 1137 LEU A CA 1
ATOM 9169 C C . LEU A 1 1137 ? -15.248 27.145 31.555 1.00 91.00 1137 LEU A C 1
ATOM 9171 O O . LEU A 1 1137 ? -15.115 27.773 32.605 1.00 91.00 1137 LEU A O 1
ATOM 9175 N N . GLU A 1 1138 ? -15.381 25.823 31.536 1.00 92.12 1138 GLU A N 1
ATOM 9176 C CA . GLU A 1 1138 ? -15.219 24.956 32.717 1.00 92.12 1138 GLU A CA 1
ATOM 9177 C C . GLU A 1 1138 ? -13.940 24.110 32.561 1.00 92.12 1138 GLU A C 1
ATOM 9179 O O . GLU A 1 1138 ? -13.379 24.054 31.464 1.00 92.12 1138 GLU A O 1
ATOM 9184 N N . LEU A 1 1139 ? -13.457 23.460 33.626 1.00 94.06 1139 LEU A N 1
ATOM 9185 C CA . LEU A 1 1139 ? -12.402 22.444 33.500 1.00 94.06 1139 LEU A CA 1
ATOM 9186 C C . LEU A 1 1139 ? -12.913 21.244 32.688 1.00 94.06 1139 LEU A C 1
ATOM 9188 O O . LEU A 1 1139 ? -14.063 20.844 32.831 1.00 94.06 1139 LEU A O 1
ATOM 9192 N N . ALA A 1 1140 ? -12.052 20.686 31.835 1.00 92.06 1140 ALA A N 1
ATOM 9193 C CA . ALA A 1 1140 ? -12.396 19.675 30.837 1.00 92.06 1140 ALA A CA 1
ATOM 9194 C C . ALA A 1 1140 ? -12.990 18.394 31.432 1.00 92.06 1140 ALA A C 1
ATOM 9196 O O . ALA A 1 1140 ? -12.360 17.777 32.294 1.00 92.06 1140 ALA A O 1
ATOM 9197 N N . SER A 1 1141 ? -14.138 17.971 30.896 1.00 89.75 1141 SER A N 1
ATOM 9198 C CA . SER A 1 1141 ? -14.659 16.608 31.006 1.00 89.75 1141 SER A CA 1
ATOM 9199 C C . SER A 1 1141 ? -14.229 15.733 29.825 1.00 89.75 1141 SER A C 1
ATOM 9201 O O . SER A 1 1141 ? -14.009 16.218 28.710 1.00 89.75 1141 SER A O 1
ATOM 9203 N N . VAL A 1 1142 ? -14.069 14.430 30.078 1.00 87.81 1142 VAL A N 1
ATOM 9204 C CA . VAL A 1 1142 ? -13.641 13.449 29.071 1.00 87.81 1142 VAL A CA 1
ATOM 9205 C C . VAL A 1 1142 ? -14.751 12.416 28.846 1.00 87.81 1142 VAL A C 1
ATOM 9207 O O . VAL A 1 1142 ? -14.896 11.500 29.656 1.00 87.81 1142 VAL A O 1
ATOM 9210 N N . PRO A 1 1143 ? -15.545 12.545 27.766 1.00 81.31 1143 PRO A N 1
ATOM 9211 C CA . PRO A 1 1143 ? -16.731 11.717 27.561 1.00 81.31 1143 PRO A CA 1
ATOM 9212 C C . PRO A 1 1143 ? -16.437 10.329 26.976 1.00 81.31 1143 PRO A C 1
ATOM 9214 O O . PRO A 1 1143 ? -17.180 9.397 27.256 1.00 81.31 1143 PRO A O 1
ATOM 9217 N N . ASN A 1 1144 ? -15.396 10.178 26.148 1.00 81.62 1144 ASN A N 1
ATOM 9218 C CA . ASN A 1 1144 ? -15.122 8.945 25.402 1.00 81.62 1144 ASN A CA 1
ATOM 9219 C C . ASN A 1 1144 ? -13.626 8.762 25.081 1.00 81.62 1144 ASN A C 1
ATOM 9221 O O . ASN A 1 1144 ? -12.809 9.671 25.271 1.00 81.62 1144 ASN A O 1
ATOM 9225 N N . ALA A 1 1145 ? -13.283 7.587 24.541 1.00 84.94 1145 ALA A N 1
ATOM 9226 C CA . ALA A 1 1145 ? -11.914 7.212 24.183 1.00 84.94 1145 ALA A CA 1
ATOM 9227 C C . ALA A 1 1145 ? -11.262 8.143 23.139 1.00 84.94 1145 ALA A C 1
ATOM 9229 O O . ALA A 1 1145 ? -10.057 8.390 23.204 1.00 84.94 1145 ALA A O 1
ATOM 9230 N N . TYR A 1 1146 ? -12.033 8.696 22.196 1.00 87.69 1146 TYR A N 1
ATOM 9231 C CA . TYR A 1 1146 ? -11.498 9.593 21.167 1.00 87.69 1146 TYR A CA 1
ATOM 9232 C C . TYR A 1 1146 ? -11.082 10.951 21.741 1.00 87.69 1146 TYR A C 1
ATOM 9234 O O . TYR A 1 1146 ? -9.984 11.435 21.463 1.00 87.69 1146 TYR A O 1
ATOM 9242 N N . VAL A 1 1147 ? -11.927 11.559 22.581 1.00 88.81 1147 VAL A N 1
ATOM 9243 C CA . VAL A 1 1147 ? -11.589 12.816 23.262 1.00 88.81 1147 VAL A CA 1
ATOM 9244 C C . VAL A 1 1147 ? -10.387 12.611 24.180 1.00 88.81 1147 VAL A C 1
ATOM 9246 O O . VAL A 1 1147 ? -9.456 13.413 24.123 1.00 88.81 1147 VAL A O 1
ATOM 9249 N N . GLN A 1 1148 ? -10.348 11.511 24.943 1.00 90.69 1148 GLN A N 1
ATOM 9250 C CA . GLN A 1 1148 ? -9.183 11.149 25.757 1.00 90.69 1148 GLN A CA 1
ATOM 9251 C C . GLN A 1 1148 ? -7.904 11.120 24.917 1.00 90.69 1148 GLN A C 1
ATOM 9253 O O . GLN A 1 1148 ? -6.929 11.777 25.265 1.00 90.69 1148 GLN A O 1
ATOM 9258 N N . ALA A 1 1149 ? -7.929 10.427 23.779 1.00 91.88 1149 ALA A N 1
ATOM 9259 C CA . ALA A 1 1149 ? -6.779 10.299 22.897 1.00 91.88 1149 ALA A CA 1
ATOM 9260 C C . ALA A 1 1149 ? -6.251 11.654 22.382 1.00 91.88 1149 ALA A C 1
ATOM 9262 O O . ALA A 1 1149 ? -5.036 11.894 22.344 1.00 91.88 1149 ALA A O 1
ATOM 9263 N N . VAL A 1 1150 ? -7.154 12.576 22.023 1.00 90.88 1150 VAL A N 1
ATOM 9264 C CA . VAL A 1 1150 ? -6.772 13.931 21.596 1.00 90.88 1150 VAL A CA 1
ATOM 9265 C C . VAL A 1 1150 ? -6.150 14.720 22.749 1.00 90.88 1150 VAL A C 1
ATOM 9267 O O . VAL A 1 1150 ? -5.123 15.373 22.551 1.00 90.88 1150 VAL A O 1
ATOM 9270 N N . LEU A 1 1151 ? -6.721 14.641 23.954 1.00 92.62 1151 LEU A N 1
ATOM 9271 C CA . LEU A 1 1151 ? -6.177 15.322 25.131 1.00 92.62 1151 LEU A CA 1
ATOM 9272 C C . LEU A 1 1151 ? -4.811 14.752 25.537 1.00 92.62 1151 LEU A C 1
ATOM 9274 O O . LEU A 1 1151 ? -3.878 15.535 25.720 1.00 92.62 1151 LEU A O 1
ATOM 9278 N N . THR A 1 1152 ? -4.646 13.423 25.574 1.00 93.38 1152 THR A N 1
ATOM 9279 C CA . THR A 1 1152 ? -3.357 12.752 25.825 1.00 93.38 1152 THR A CA 1
ATOM 9280 C C . THR A 1 1152 ? -2.284 13.264 24.867 1.00 93.38 1152 THR A C 1
ATOM 9282 O O . THR A 1 1152 ? -1.198 13.660 25.291 1.00 93.38 1152 THR A O 1
ATOM 9285 N N . THR A 1 1153 ? -2.599 13.336 23.570 1.00 91.38 1153 THR A N 1
ATOM 9286 C CA . THR A 1 1153 ? -1.665 13.826 22.546 1.00 91.38 1153 THR A CA 1
ATOM 9287 C C . THR A 1 1153 ? -1.234 15.275 22.819 1.00 91.38 1153 THR A C 1
ATOM 9289 O O . THR A 1 1153 ? -0.063 15.627 22.658 1.00 91.38 1153 THR A O 1
ATOM 9292 N N . GLN A 1 1154 ? -2.159 16.133 23.262 1.00 89.69 1154 GLN A N 1
ATOM 9293 C CA . GLN A 1 1154 ? -1.888 17.543 23.572 1.00 89.69 1154 GLN A CA 1
ATOM 9294 C C . GLN A 1 1154 ? -1.078 17.738 24.861 1.00 89.69 1154 GLN A C 1
ATOM 9296 O O . GLN A 1 1154 ? -0.247 18.652 24.913 1.00 89.69 1154 GLN A O 1
ATOM 9301 N N . VAL A 1 1155 ? -1.306 16.902 25.878 1.00 92.19 1155 VAL A N 1
ATOM 9302 C CA . VAL A 1 1155 ? -0.540 16.885 27.135 1.00 92.19 1155 VAL A CA 1
ATOM 9303 C C . VAL A 1 1155 ? 0.873 16.362 26.886 1.00 92.19 1155 VAL A C 1
ATOM 9305 O O . VAL A 1 1155 ? 1.848 17.018 27.255 1.00 92.19 1155 VAL A O 1
ATOM 9308 N N . SER A 1 1156 ? 1.003 15.238 26.175 1.00 90.06 1156 SER A N 1
ATOM 9309 C CA . SER A 1 1156 ? 2.296 14.624 25.864 1.00 90.06 1156 SER A CA 1
ATOM 9310 C C . SER A 1 1156 ? 3.206 15.561 25.065 1.00 90.06 1156 SER A C 1
ATOM 9312 O O . SER A 1 1156 ? 4.353 15.778 25.451 1.00 90.06 1156 SER A O 1
ATOM 9314 N N . ARG A 1 1157 ? 2.676 16.237 24.032 1.00 87.62 1157 ARG A N 1
ATOM 9315 C CA . ARG A 1 1157 ? 3.422 17.251 23.257 1.00 87.62 1157 ARG A CA 1
ATOM 9316 C C . ARG A 1 1157 ? 3.938 18.418 24.098 1.00 87.62 1157 ARG A C 1
ATOM 9318 O O . ARG A 1 1157 ? 4.908 19.059 23.712 1.00 87.62 1157 ARG A O 1
ATOM 9325 N N . ARG A 1 1158 ? 3.289 18.732 25.220 1.00 87.25 1158 ARG A N 1
ATOM 9326 C CA . ARG A 1 1158 ? 3.732 19.791 26.142 1.00 87.25 1158 ARG A CA 1
ATOM 9327 C C . ARG A 1 1158 ? 4.739 19.286 27.174 1.00 87.25 1158 ARG A C 1
ATOM 9329 O O . ARG A 1 1158 ? 5.457 20.103 27.743 1.00 87.25 1158 ARG A O 1
ATOM 9336 N N . GLY A 1 1159 ? 4.785 17.977 27.427 1.00 88.44 1159 GLY A N 1
ATOM 9337 C CA . GLY A 1 1159 ? 5.664 17.364 28.425 1.00 88.44 1159 GLY A CA 1
ATOM 9338 C C . GLY A 1 1159 ? 5.380 17.826 29.858 1.00 88.44 1159 GLY A C 1
ATOM 9339 O O . GLY A 1 1159 ? 6.287 17.835 30.689 1.00 88.44 1159 GLY A O 1
ATOM 9340 N N . LYS A 1 1160 ? 4.149 18.272 30.140 1.00 89.56 1160 LYS A N 1
ATOM 9341 C CA . LYS A 1 1160 ? 3.721 18.782 31.448 1.00 89.56 1160 LYS A CA 1
ATOM 9342 C C . LYS A 1 1160 ? 2.327 18.247 31.799 1.00 89.56 1160 LYS A C 1
ATOM 9344 O O . LYS A 1 1160 ? 1.460 18.327 30.929 1.00 89.56 1160 LYS A O 1
ATOM 9349 N N . PRO A 1 1161 ? 2.097 17.760 33.032 1.00 93.50 1161 PRO A N 1
ATOM 9350 C CA . PRO A 1 1161 ? 0.771 17.345 33.488 1.00 93.50 1161 PRO A CA 1
ATOM 9351 C C . PRO A 1 1161 ? -0.173 18.550 33.581 1.00 93.50 1161 PRO A C 1
ATOM 9353 O O . PRO A 1 1161 ? 0.258 19.653 33.933 1.00 93.50 1161 PRO A O 1
ATOM 9356 N N . LEU A 1 1162 ? -1.454 18.345 33.260 1.00 94.44 1162 LEU A N 1
ATOM 9357 C CA . LEU A 1 1162 ? -2.469 19.403 33.245 1.00 94.44 1162 LEU A CA 1
ATOM 9358 C C . LEU A 1 1162 ? -3.707 19.003 34.050 1.00 94.44 1162 LEU A C 1
ATOM 9360 O O . LEU A 1 1162 ? -4.204 17.881 33.928 1.00 94.44 1162 LEU A O 1
ATOM 9364 N N . TRP A 1 1163 ? -4.249 19.954 34.811 1.00 96.69 1163 TRP A N 1
ATOM 9365 C CA . TRP A 1 1163 ? -5.499 19.767 35.546 1.00 96.69 1163 TRP A CA 1
ATOM 9366 C C . TRP A 1 1163 ? -6.693 19.530 34.612 1.00 96.69 1163 TRP A C 1
ATOM 9368 O O . TRP A 1 1163 ? -6.837 20.198 33.581 1.00 96.69 1163 TRP A O 1
ATOM 9378 N N . ILE A 1 1164 ? -7.573 18.609 35.016 1.00 94.88 1164 ILE A N 1
ATOM 9379 C CA . ILE A 1 1164 ? -8.864 18.325 34.375 1.00 94.88 1164 ILE A CA 1
ATOM 9380 C C . ILE A 1 1164 ? -10.007 18.486 35.388 1.00 94.88 1164 ILE A C 1
ATOM 9382 O O . ILE A 1 1164 ? -9.783 18.657 36.587 1.00 94.88 1164 ILE A O 1
ATOM 9386 N N . GLY A 1 1165 ? -11.254 18.465 34.914 1.00 92.19 1165 GLY A N 1
ATOM 9387 C CA . GLY A 1 1165 ? -12.435 18.784 35.724 1.00 92.19 1165 GLY A CA 1
ATOM 9388 C C . GLY A 1 1165 ? -12.922 17.670 36.645 1.00 92.19 1165 GLY A C 1
ATOM 9389 O O . GLY A 1 1165 ? -14.039 17.769 37.141 1.00 92.19 1165 GLY A O 1
ATOM 9390 N N . LEU A 1 1166 ? -12.149 16.600 36.842 1.00 90.38 1166 LEU A N 1
ATOM 9391 C CA . LEU A 1 1166 ? -12.533 15.475 37.692 1.00 90.38 1166 LEU A CA 1
ATOM 9392 C C . LEU A 1 1166 ? -12.026 15.710 39.120 1.00 90.38 1166 LEU A C 1
ATOM 9394 O O . LEU A 1 1166 ? -10.845 15.989 39.326 1.00 90.38 1166 LEU A O 1
ATOM 9398 N N . PHE A 1 1167 ? -12.920 15.613 40.102 1.00 89.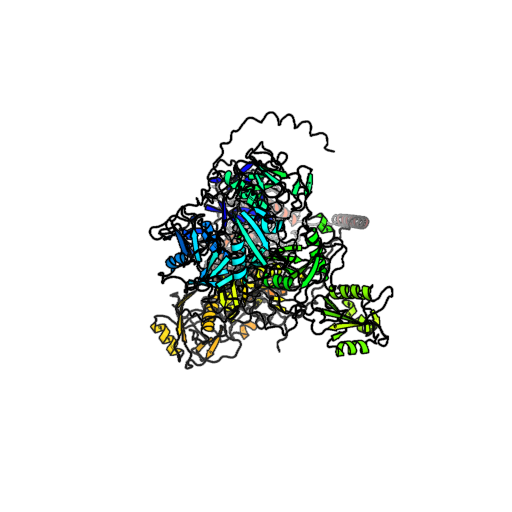88 1167 PHE A N 1
ATOM 9399 C CA . PHE A 1 1167 ? -12.595 15.854 41.510 1.00 89.88 1167 PHE A CA 1
ATOM 9400 C C . PHE A 1 1167 ? -13.521 15.079 42.453 1.00 89.88 1167 PHE A C 1
ATOM 9402 O O . PHE A 1 1167 ? -14.587 14.617 42.044 1.00 89.88 1167 PHE A O 1
ATOM 9409 N N . SER A 1 1168 ? -13.120 14.957 43.714 1.00 87.31 1168 SER A N 1
ATOM 9410 C CA . SER A 1 1168 ? -13.860 14.324 44.804 1.00 87.31 1168 SER A CA 1
ATOM 9411 C C . SER A 1 1168 ? -14.116 15.332 45.929 1.00 87.31 1168 SER A C 1
ATOM 9413 O O . SER A 1 1168 ? -13.270 16.164 46.247 1.00 87.31 1168 SER A O 1
ATOM 9415 N N . GLU A 1 1169 ? -15.311 15.271 46.523 1.00 82.38 1169 GLU A N 1
ATOM 9416 C CA . GLU A 1 1169 ? -15.688 16.067 47.708 1.00 82.38 1169 GLU A CA 1
ATOM 9417 C C . GLU A 1 1169 ? -15.528 15.283 49.019 1.00 82.38 1169 GLU A C 1
ATOM 9419 O O . GLU A 1 1169 ? -15.736 15.830 50.101 1.00 82.38 1169 GLU A O 1
ATOM 9424 N N . ASP A 1 1170 ? -15.203 13.997 48.923 1.00 79.69 1170 ASP A N 1
ATOM 9425 C CA . ASP A 1 1170 ? -15.154 13.027 50.010 1.00 79.69 1170 ASP A CA 1
ATOM 9426 C C . ASP A 1 1170 ? -13.791 12.326 50.083 1.00 79.69 1170 ASP A C 1
ATOM 9428 O O . ASP A 1 1170 ? -13.711 11.116 50.278 1.00 79.69 1170 ASP A O 1
ATOM 9432 N N . ASP A 1 1171 ? -12.723 13.115 49.936 1.00 77.06 1171 ASP A N 1
ATOM 9433 C CA . ASP A 1 1171 ? -11.321 12.701 50.092 1.00 77.06 1171 ASP A CA 1
ATOM 9434 C C . ASP A 1 1171 ? -10.903 11.503 49.216 1.00 77.06 1171 ASP A C 1
ATOM 9436 O O . ASP A 1 1171 ? -10.174 10.610 49.643 1.00 77.06 1171 ASP A O 1
ATOM 9440 N N . GLY A 1 1172 ? -11.351 11.488 47.958 1.00 74.12 1172 GLY A N 1
ATOM 9441 C CA . GLY A 1 1172 ? -10.965 10.492 46.952 1.00 74.12 1172 GLY A CA 1
ATOM 9442 C C . GLY A 1 1172 ? -11.837 9.234 46.918 1.00 74.12 1172 GLY A C 1
ATOM 9443 O O . GLY A 1 1172 ? -11.567 8.331 46.126 1.00 74.12 1172 GLY A O 1
ATOM 9444 N N . GLU A 1 1173 ? -12.901 9.156 47.726 1.00 70.62 1173 GLU A N 1
ATOM 9445 C CA . GLU A 1 1173 ? -13.842 8.028 47.684 1.00 70.62 1173 GLU A CA 1
ATOM 9446 C C . GLU A 1 1173 ? -14.689 8.042 46.398 1.00 70.62 1173 GLU A C 1
ATOM 9448 O O . GLU A 1 1173 ? -14.815 7.006 45.736 1.00 70.62 1173 GLU A O 1
ATOM 9453 N N . HIS A 1 1174 ? -15.249 9.197 46.014 1.00 74.94 1174 HIS A N 1
ATOM 9454 C CA . HIS A 1 1174 ? -16.085 9.338 44.821 1.00 74.94 1174 HIS A CA 1
ATOM 9455 C C . HIS A 1 1174 ? -15.731 10.564 43.975 1.00 74.94 1174 HIS A C 1
ATOM 9457 O O . HIS A 1 1174 ? -15.729 11.695 44.460 1.00 74.94 1174 HIS A O 1
ATOM 9463 N N . TYR A 1 1175 ? -15.535 10.351 42.672 1.00 83.75 1175 TYR A N 1
ATOM 9464 C CA . TYR A 1 1175 ? -15.209 11.416 41.721 1.00 83.75 1175 TYR A CA 1
ATOM 9465 C C . TYR A 1 1175 ? -16.412 11.838 40.869 1.00 83.75 1175 TYR A C 1
ATOM 9467 O O . TYR A 1 1175 ? -17.244 11.014 40.483 1.00 83.75 1175 TYR A O 1
ATOM 9475 N N . LYS A 1 1176 ? -16.485 13.133 40.542 1.00 81.50 1176 LYS A N 1
ATOM 9476 C CA . LYS A 1 1176 ? -17.463 13.733 39.622 1.00 81.50 1176 LYS A CA 1
ATOM 9477 C C . LYS A 1 1176 ? -16.826 14.846 38.785 1.00 81.50 1176 LYS A C 1
ATOM 9479 O O . LYS A 1 1176 ? -15.834 15.446 39.197 1.00 81.50 1176 LYS A O 1
ATOM 9484 N N . TRP A 1 1177 ? -17.404 15.132 37.619 1.00 86.62 1177 TRP A N 1
ATOM 9485 C CA . TRP A 1 1177 ? -16.953 16.221 36.747 1.00 86.62 1177 TRP A CA 1
ATOM 9486 C C . TRP A 1 1177 ? -17.521 17.582 37.179 1.00 86.62 1177 TRP A C 1
ATOM 9488 O O . TRP A 1 1177 ? -18.670 17.675 37.617 1.00 86.62 1177 TRP A O 1
ATOM 9498 N N . THR A 1 1178 ? -16.747 18.660 37.018 1.00 87.12 1178 THR A N 1
ATOM 9499 C CA . THR A 1 1178 ? -17.149 20.043 37.351 1.00 87.12 1178 THR A CA 1
ATOM 9500 C C . THR A 1 1178 ? -18.349 20.557 36.558 1.00 87.12 1178 THR A C 1
ATOM 9502 O O . THR A 1 1178 ? -19.113 21.372 37.072 1.00 87.12 1178 THR A O 1
ATOM 9505 N N . ASP A 1 1179 ? -18.544 20.073 35.332 1.00 82.44 1179 ASP A N 1
ATOM 9506 C CA . ASP A 1 1179 ? -19.675 20.422 34.463 1.00 82.44 1179 ASP A CA 1
ATOM 9507 C C . ASP A 1 1179 ? -20.940 19.578 34.739 1.00 82.44 1179 ASP A C 1
ATOM 9509 O O . ASP A 1 1179 ? -21.977 19.797 34.115 1.00 82.44 1179 ASP A O 1
ATOM 9513 N N . ASN A 1 1180 ? -20.884 18.643 35.699 1.00 74.62 1180 ASN A N 1
ATOM 9514 C CA . ASN A 1 1180 ? -21.907 17.628 35.983 1.00 74.62 1180 ASN A CA 1
ATOM 9515 C C . ASN A 1 1180 ? -22.207 16.672 34.813 1.00 74.62 1180 ASN A C 1
ATOM 9517 O O . ASN A 1 1180 ? -23.275 16.054 34.788 1.00 74.62 1180 ASN A O 1
ATOM 9521 N N . SER A 1 1181 ? -21.283 16.526 33.859 1.00 73.25 1181 SER A N 1
ATOM 9522 C CA . SER A 1 1181 ? -21.363 15.479 32.840 1.00 73.25 1181 SER A CA 1
ATOM 9523 C C . SER A 1 1181 ? -21.253 14.082 33.465 1.00 73.25 1181 SER A C 1
ATOM 9525 O O . SER A 1 1181 ? -20.666 13.885 34.534 1.00 73.25 1181 SER A O 1
ATOM 9527 N N . HIS A 1 1182 ? -21.861 13.091 32.813 1.00 63.94 1182 HIS A N 1
ATOM 9528 C CA . HIS A 1 1182 ? -21.786 11.695 33.239 1.00 63.94 1182 HIS A CA 1
ATOM 9529 C C . HIS A 1 1182 ? -20.482 11.043 32.750 1.00 63.94 1182 HIS A C 1
ATOM 9531 O O . HIS A 1 1182 ? -20.107 11.197 31.592 1.00 63.94 1182 HIS A O 1
ATOM 9537 N N . SER A 1 1183 ? -19.804 10.286 33.620 1.00 63.88 1183 SER A N 1
ATOM 9538 C CA . SER A 1 1183 ? -18.628 9.480 33.263 1.00 63.88 1183 SER A CA 1
ATOM 9539 C C . SER A 1 1183 ? -19.029 8.082 32.790 1.00 63.88 1183 SER A C 1
ATOM 9541 O O . SER A 1 1183 ? -19.263 7.189 33.608 1.00 63.88 1183 SER A O 1
ATOM 9543 N N . GLU A 1 1184 ? -19.081 7.878 31.475 1.00 64.81 1184 GLU A N 1
ATOM 9544 C CA . GLU A 1 1184 ? -19.199 6.539 30.870 1.00 64.81 1184 GLU A CA 1
ATOM 9545 C C . GLU A 1 1184 ? -17.807 5.918 30.642 1.00 64.81 1184 GLU A C 1
ATOM 9547 O O . GLU A 1 1184 ? -17.597 4.732 30.890 1.00 64.81 1184 GLU A O 1
ATOM 9552 N N . PHE A 1 1185 ? -16.814 6.753 30.327 1.00 75.88 1185 PHE A N 1
ATOM 9553 C CA . PHE A 1 1185 ? -15.423 6.376 30.082 1.00 75.88 1185 PHE A CA 1
ATOM 9554 C C . PHE A 1 1185 ? -14.511 6.618 31.301 1.00 75.88 1185 PHE A C 1
ATOM 9556 O O . PHE A 1 1185 ? -14.733 7.547 32.082 1.00 75.88 1185 PHE A O 1
ATOM 9563 N N . ASN A 1 1186 ? -13.458 5.806 31.461 1.00 80.31 1186 ASN A N 1
ATOM 9564 C CA . ASN A 1 1186 ? -12.383 6.064 32.422 1.00 80.31 1186 ASN A CA 1
ATOM 9565 C C . ASN A 1 1186 ? -11.001 5.620 31.902 1.00 80.31 1186 ASN A C 1
ATOM 9567 O O . ASN A 1 1186 ? -10.899 4.685 31.107 1.00 80.31 1186 ASN A O 1
ATOM 9571 N N . ARG A 1 1187 ? -9.936 6.308 32.340 1.00 85.94 1187 ARG A N 1
ATOM 9572 C CA . ARG A 1 1187 ? -8.536 5.982 32.002 1.00 85.94 1187 ARG A CA 1
ATOM 9573 C C . ARG A 1 1187 ? -7.580 6.261 33.165 1.00 85.94 1187 ARG A C 1
ATOM 9575 O O . ARG A 1 1187 ? -6.566 6.939 33.028 1.00 85.94 1187 ARG A O 1
ATOM 9582 N N . TRP A 1 1188 ? -7.930 5.743 34.335 1.00 85.44 1188 TRP A N 1
ATOM 9583 C CA . TRP A 1 1188 ? -7.074 5.800 35.517 1.00 85.44 1188 TRP A CA 1
ATOM 9584 C C . TRP A 1 1188 ? -5.811 4.939 35.361 1.00 85.44 1188 TRP A C 1
ATOM 9586 O O . TRP A 1 1188 ? -5.822 3.941 34.639 1.00 85.44 1188 TRP A O 1
ATOM 9596 N N . THR A 1 1189 ? -4.724 5.329 36.030 1.00 84.00 1189 THR A N 1
ATOM 9597 C CA . THR A 1 1189 ? -3.503 4.509 36.114 1.00 84.00 1189 THR A CA 1
ATOM 9598 C C . THR A 1 1189 ? -3.708 3.287 37.015 1.00 84.00 1189 THR A C 1
ATOM 9600 O O . THR A 1 1189 ? -4.398 3.359 38.028 1.00 84.00 1189 THR A O 1
ATOM 9603 N N . SER A 1 1190 ? -3.052 2.166 36.705 1.00 74.81 1190 SER A N 1
ATOM 9604 C CA . SER A 1 1190 ? -3.009 1.005 37.606 1.00 74.81 1190 SER A CA 1
ATOM 9605 C C . SER A 1 1190 ? -2.222 1.265 38.897 1.00 74.81 1190 SER A C 1
ATOM 9607 O O . SER A 1 1190 ? -2.356 0.509 39.858 1.00 74.81 1190 SER A O 1
ATOM 9609 N N . GLU A 1 1191 ? -1.380 2.300 38.922 1.00 77.38 1191 GLU A N 1
ATOM 9610 C CA . GLU A 1 1191 ? -0.622 2.705 40.106 1.00 77.38 1191 GLU A CA 1
ATOM 9611 C C . GLU A 1 1191 ? -1.546 3.310 41.176 1.00 77.38 1191 GLU A C 1
ATOM 9613 O O . GLU A 1 1191 ? -2.557 3.945 40.872 1.00 77.38 1191 GLU A O 1
ATOM 9618 N N . ALA A 1 1192 ? -1.215 3.115 42.454 1.00 74.50 1192 ALA A N 1
ATOM 9619 C CA . ALA A 1 1192 ? -1.989 3.711 43.539 1.00 74.50 1192 ALA A CA 1
ATOM 9620 C C . ALA A 1 1192 ? -1.865 5.244 43.488 1.00 74.50 1192 ALA A C 1
ATOM 9622 O O . ALA A 1 1192 ? -0.757 5.778 43.527 1.00 74.50 1192 ALA A O 1
ATOM 9623 N N . THR A 1 1193 ? -2.999 5.941 43.410 1.00 79.38 1193 THR A N 1
ATOM 9624 C CA . THR A 1 1193 ? -3.074 7.408 43.467 1.00 79.38 1193 THR A CA 1
ATOM 9625 C C . THR A 1 1193 ? -4.034 7.818 44.578 1.00 79.38 1193 THR A C 1
ATOM 9627 O O . THR A 1 1193 ? -5.060 7.169 44.780 1.00 79.38 1193 THR A O 1
ATOM 9630 N N . GLU A 1 1194 ? -3.684 8.863 45.324 1.00 79.56 1194 GLU A N 1
ATOM 9631 C CA . GLU A 1 1194 ? -4.462 9.379 46.454 1.00 79.56 1194 GLU A CA 1
ATOM 9632 C C . GLU A 1 1194 ? -4.626 10.890 46.295 1.00 79.56 1194 GLU A C 1
ATOM 9634 O O . GLU A 1 1194 ? -3.670 11.581 45.952 1.00 79.56 1194 GLU A O 1
ATOM 9639 N N . GLY A 1 1195 ? -5.831 11.405 46.545 1.00 86.12 1195 GLY A N 1
ATOM 9640 C CA . GLY A 1 1195 ? -6.109 12.839 46.504 1.00 86.12 1195 GLY A CA 1
ATOM 9641 C C . GLY A 1 1195 ? -7.466 13.193 45.903 1.00 86.12 1195 GLY A C 1
ATOM 9642 O O . GLY A 1 1195 ? -8.091 12.405 45.189 1.00 86.12 1195 GLY A O 1
ATOM 9643 N N . SER A 1 1196 ? -7.929 14.403 46.198 1.00 90.81 1196 SER A N 1
ATOM 9644 C CA . SER A 1 1196 ? -9.272 14.861 45.827 1.00 90.81 1196 SER A CA 1
ATOM 9645 C C . SER A 1 1196 ? -9.340 15.477 44.428 1.00 90.81 1196 SER A C 1
ATOM 9647 O O . SER A 1 1196 ? -10.431 15.590 43.877 1.00 90.81 1196 SER A O 1
ATOM 9649 N N . CYS A 1 1197 ? -8.211 15.842 43.818 1.00 93.50 1197 CYS A N 1
ATOM 9650 C CA . CYS A 1 1197 ? -8.169 16.510 42.517 1.00 93.50 1197 CYS A CA 1
ATOM 9651 C C . CYS A 1 1197 ? -7.378 15.699 41.488 1.00 93.50 1197 CYS A C 1
ATOM 9653 O O . CYS A 1 1197 ? -6.373 15.072 41.817 1.00 93.50 1197 CYS A O 1
ATOM 9655 N N . VAL A 1 1198 ? -7.831 15.703 40.230 1.00 93.38 1198 VAL A N 1
ATOM 9656 C CA . VAL A 1 1198 ? -7.308 14.810 39.183 1.00 93.38 1198 VAL A CA 1
ATOM 9657 C C . VAL A 1 1198 ? -6.676 15.592 38.041 1.00 93.38 1198 VAL A C 1
ATOM 9659 O O . VAL A 1 1198 ? -7.232 16.580 37.553 1.00 93.38 1198 VAL A O 1
ATOM 9662 N N . PHE A 1 1199 ? -5.537 15.102 37.562 1.00 94.38 1199 PHE A N 1
ATOM 9663 C CA . PHE A 1 1199 ? -4.845 15.615 36.387 1.00 94.38 1199 PHE A CA 1
ATOM 9664 C C . PHE A 1 1199 ? -4.644 14.524 35.331 1.00 94.38 1199 PHE A C 1
ATOM 9666 O O . PHE A 1 1199 ? -4.615 13.328 35.634 1.00 94.38 1199 PHE A O 1
ATOM 9673 N N . LEU A 1 1200 ? -4.507 14.956 34.077 1.00 94.12 1200 LEU A N 1
ATOM 9674 C CA . LEU A 1 1200 ? -4.058 14.110 32.976 1.00 94.12 1200 LEU A CA 1
ATOM 9675 C C . LEU A 1 1200 ? -2.535 14.224 32.885 1.00 94.12 1200 LEU A C 1
ATOM 9677 O O . LEU A 1 1200 ? -2.004 15.317 32.654 1.00 94.12 1200 LEU A O 1
ATOM 9681 N N . ASP A 1 1201 ? -1.840 13.110 33.104 1.00 94.19 1201 ASP A N 1
ATOM 9682 C CA . ASP A 1 1201 ? -0.380 13.067 33.074 1.00 94.19 1201 ASP A CA 1
ATOM 9683 C C . ASP A 1 1201 ? 0.155 12.848 31.645 1.00 94.19 1201 ASP A C 1
ATOM 9685 O O . ASP A 1 1201 ? -0.568 12.543 30.694 1.00 94.19 1201 ASP A O 1
ATOM 9689 N N . THR A 1 1202 ? 1.458 13.043 31.484 1.00 91.50 1202 THR A N 1
ATOM 9690 C CA . THR A 1 1202 ? 2.209 12.929 30.228 1.00 91.50 1202 THR A CA 1
ATOM 9691 C C . THR A 1 1202 ? 2.245 11.519 29.636 1.00 91.50 1202 THR A C 1
ATOM 9693 O O . THR A 1 1202 ? 2.544 11.383 28.448 1.00 91.50 1202 THR A O 1
ATOM 9696 N N . ASP A 1 1203 ? 1.905 10.498 30.426 1.00 91.31 1203 ASP A N 1
ATOM 9697 C CA . ASP A 1 1203 ? 1.740 9.097 30.020 1.00 91.31 1203 ASP A CA 1
ATOM 9698 C C . ASP A 1 1203 ? 0.320 8.765 29.508 1.00 91.31 1203 ASP A C 1
ATOM 9700 O O . ASP A 1 1203 ? 0.081 7.658 29.025 1.00 91.31 1203 ASP A O 1
ATOM 9704 N N . GLY A 1 1204 ? -0.609 9.728 29.564 1.00 90.81 1204 GLY A N 1
ATOM 9705 C CA . GLY A 1 1204 ? -1.987 9.577 29.097 1.00 90.81 1204 GLY A CA 1
ATOM 9706 C C . GLY A 1 1204 ? -2.963 8.989 30.115 1.00 90.81 1204 GLY A C 1
ATOM 9707 O O . GLY A 1 1204 ? -4.130 8.792 29.768 1.00 90.81 1204 GLY A O 1
ATOM 9708 N N . PHE A 1 1205 ? -2.534 8.730 31.352 1.00 92.50 1205 PHE A N 1
ATOM 9709 C CA . PHE A 1 1205 ? -3.404 8.238 32.419 1.00 92.50 1205 PHE A CA 1
ATOM 9710 C C . PHE A 1 1205 ? -3.876 9.359 33.351 1.00 92.50 1205 PHE A C 1
ATOM 9712 O O . PHE A 1 1205 ? -3.241 10.406 33.501 1.00 92.50 1205 PHE A O 1
ATOM 9719 N N . TRP A 1 1206 ? -5.021 9.132 33.992 1.00 92.12 1206 TRP A N 1
ATOM 9720 C CA . TRP A 1 1206 ? -5.544 10.003 35.041 1.00 92.12 1206 TRP A CA 1
ATOM 9721 C C . TRP A 1 1206 ? -4.900 9.641 36.375 1.00 92.12 1206 TRP A C 1
ATOM 9723 O O . TRP A 1 1206 ? -4.872 8.465 36.755 1.00 92.12 1206 TRP A O 1
ATOM 9733 N N . LYS A 1 1207 ? -4.408 10.656 37.086 1.00 92.56 1207 LYS A N 1
ATOM 9734 C CA . LYS A 1 1207 ? -3.794 10.522 38.410 1.00 92.56 1207 LYS A CA 1
ATOM 9735 C C . LYS A 1 1207 ? -4.423 11.526 39.368 1.00 92.56 1207 LYS A C 1
ATOM 9737 O O . LYS A 1 1207 ? -4.716 12.656 38.980 1.00 92.56 1207 LYS A O 1
ATOM 9742 N N . ALA A 1 1208 ? -4.653 11.096 40.603 1.00 91.38 1208 ALA A N 1
ATOM 9743 C CA . ALA A 1 1208 ? -5.160 11.946 41.673 1.00 91.38 1208 ALA A CA 1
ATOM 9744 C C . ALA A 1 1208 ? -4.021 12.441 42.576 1.00 91.38 1208 ALA A C 1
ATOM 9746 O O . ALA A 1 1208 ? -3.051 11.715 42.797 1.00 91.38 1208 ALA A O 1
ATOM 9747 N N . THR A 1 1209 ? -4.149 13.671 43.074 1.00 92.25 1209 THR A N 1
ATOM 9748 C CA . THR A 1 1209 ? -3.256 14.275 44.074 1.00 92.25 1209 THR A CA 1
ATOM 9749 C C . THR A 1 1209 ? -4.009 15.314 44.921 1.00 92.25 1209 THR A C 1
ATOM 9751 O O . THR A 1 1209 ? -5.205 15.557 44.710 1.00 92.25 1209 THR A O 1
ATOM 9754 N N . ASP A 1 1210 ? -3.338 15.897 45.914 1.00 92.25 1210 ASP A N 1
ATOM 9755 C CA . ASP A 1 1210 ? -3.872 17.002 46.715 1.00 92.25 1210 ASP A CA 1
ATOM 9756 C C . ASP A 1 1210 ? -4.206 18.208 45.813 1.00 92.25 1210 ASP A C 1
ATOM 9758 O O . ASP A 1 1210 ? -3.467 18.549 44.891 1.00 92.25 1210 ASP A O 1
ATOM 9762 N N . CYS A 1 1211 ? -5.346 18.851 46.058 1.00 93.50 1211 CYS A N 1
ATOM 9763 C CA . CYS A 1 1211 ? -5.823 19.989 45.274 1.00 93.50 1211 CYS A CA 1
ATOM 9764 C C . CYS A 1 1211 ? -4.927 21.234 45.393 1.00 93.50 1211 CYS A C 1
ATOM 9766 O O . CYS A 1 1211 ? -4.989 22.104 44.518 1.00 93.50 1211 CYS A O 1
ATOM 9768 N N . GLU A 1 1212 ? -4.117 21.313 46.455 1.00 93.19 1212 GLU A N 1
ATOM 9769 C CA . GLU A 1 1212 ? -3.145 22.387 46.699 1.00 93.19 1212 GLU A CA 1
ATOM 9770 C C . GLU A 1 1212 ? -1.808 22.176 45.960 1.00 93.19 1212 GLU A C 1
ATOM 9772 O O . GLU A 1 1212 ? -0.941 23.048 46.005 1.00 93.19 1212 GLU A O 1
ATOM 9777 N N . GLU A 1 1213 ? -1.619 21.045 45.270 1.00 93.50 1213 GLU A N 1
ATOM 9778 C CA . GLU A 1 1213 ? -0.431 20.823 44.440 1.00 93.50 1213 GLU A CA 1
ATOM 9779 C C . GLU A 1 1213 ? -0.385 21.777 43.239 1.00 93.50 1213 GLU A C 1
ATOM 9781 O O . GLU A 1 1213 ? -1.393 22.109 42.609 1.00 93.50 1213 GLU A O 1
ATOM 9786 N N . GLU A 1 1214 ? 0.825 22.204 42.894 1.00 92.75 1214 GLU A N 1
ATOM 9787 C CA . GLU A 1 1214 ? 1.070 23.201 41.856 1.00 92.75 1214 GLU A CA 1
ATOM 9788 C C . GLU A 1 1214 ? 1.449 22.523 40.525 1.00 92.75 1214 GLU A C 1
ATOM 9790 O O . GLU A 1 1214 ? 2.555 22.001 40.369 1.00 92.75 1214 GLU A O 1
ATOM 9795 N N . LEU A 1 1215 ? 0.554 22.564 39.525 1.00 93.31 1215 LEU A N 1
ATOM 9796 C CA . LEU A 1 1215 ? 0.823 22.075 38.161 1.00 93.31 1215 LEU A CA 1
ATOM 9797 C C . LEU A 1 1215 ? 1.050 23.226 37.169 1.00 93.31 1215 LEU A C 1
ATOM 9799 O O . LEU A 1 1215 ? 0.774 24.392 37.443 1.00 93.31 1215 LEU A O 1
ATOM 9803 N N . SER A 1 1216 ? 1.547 22.902 35.973 1.00 90.12 1216 SER A N 1
ATOM 9804 C CA . SER A 1 1216 ? 1.910 23.894 34.945 1.00 90.12 1216 SER A CA 1
ATOM 9805 C C . SER A 1 1216 ? 0.747 24.344 34.044 1.00 90.12 1216 SER A C 1
ATOM 9807 O O . SER A 1 1216 ? 0.982 24.986 33.016 1.00 90.12 1216 SER A O 1
ATOM 9809 N N . GLY A 1 1217 ? -0.502 23.989 34.352 1.00 92.81 1217 GLY A N 1
ATOM 9810 C CA . GLY A 1 1217 ? -1.639 24.366 33.515 1.00 92.81 1217 GLY A CA 1
ATOM 9811 C C . GLY A 1 1217 ? -2.904 23.548 33.734 1.00 92.81 1217 GLY A C 1
ATOM 9812 O O . GLY A 1 1217 ? -2.973 22.663 34.585 1.00 92.81 1217 GLY A O 1
ATOM 9813 N N . ALA A 1 1218 ? -3.906 23.844 32.910 1.00 94.69 1218 ALA A N 1
ATOM 9814 C CA . ALA A 1 1218 ? -5.211 23.203 32.935 1.00 94.69 1218 ALA A CA 1
ATOM 9815 C C . ALA A 1 1218 ? -5.824 23.097 31.536 1.00 94.69 1218 ALA A C 1
ATOM 9817 O O . ALA A 1 1218 ? -5.526 23.893 30.637 1.00 94.69 1218 ALA A O 1
ATOM 9818 N N . ILE A 1 1219 ? -6.713 22.123 31.361 1.00 94.44 1219 ILE A N 1
ATOM 9819 C CA . ILE A 1 1219 ? -7.524 21.967 30.155 1.00 94.44 1219 ILE A CA 1
ATOM 9820 C C . ILE A 1 1219 ? -8.931 22.470 30.472 1.00 94.44 1219 ILE A C 1
ATOM 9822 O O . ILE A 1 1219 ? -9.589 21.964 31.376 1.00 94.44 1219 ILE A O 1
ATOM 9826 N N . CYS A 1 1220 ? -9.399 23.458 29.717 1.00 94.25 1220 CYS A N 1
ATOM 9827 C CA . CYS A 1 1220 ? -10.740 24.019 29.820 1.00 94.25 1220 CYS A CA 1
ATOM 9828 C C . CYS A 1 1220 ? -11.597 23.599 28.615 1.00 94.25 1220 CYS A C 1
ATOM 9830 O O . CYS A 1 1220 ? -11.059 23.331 27.540 1.00 94.25 1220 CYS A O 1
ATOM 9832 N N . HIS A 1 1221 ? -12.923 23.605 28.738 1.00 92.12 1221 HIS A N 1
ATOM 9833 C CA . HIS A 1 1221 ? -13.838 23.342 27.624 1.00 92.12 1221 HIS A CA 1
ATOM 9834 C C . HIS A 1 1221 ? -15.146 24.135 27.717 1.00 92.12 1221 HIS A C 1
ATOM 9836 O O . HIS A 1 1221 ? -15.479 24.701 28.760 1.00 92.12 1221 HIS A O 1
ATOM 9842 N N . ILE A 1 1222 ? -15.886 24.178 26.605 1.00 87.06 1222 ILE A N 1
ATOM 9843 C CA . ILE A 1 1222 ? -17.270 24.660 26.587 1.00 87.06 1222 ILE A CA 1
ATOM 9844 C C . ILE A 1 1222 ? -18.178 23.533 27.114 1.00 87.06 1222 ILE A C 1
ATOM 9846 O O . ILE A 1 1222 ? -18.237 22.480 26.471 1.00 87.06 1222 ILE A O 1
ATOM 9850 N N . PRO A 1 1223 ? -18.891 23.725 28.239 1.00 75.06 1223 PRO A N 1
ATOM 9851 C CA . PRO A 1 1223 ? -19.793 22.712 28.779 1.00 75.06 1223 PRO A CA 1
ATOM 9852 C C . PRO A 1 1223 ? -20.989 22.475 27.845 1.00 75.06 1223 PRO A C 1
ATOM 9854 O O . PRO A 1 1223 ? -21.590 23.423 27.328 1.00 75.06 1223 PRO A O 1
ATOM 9857 N N . SER A 1 1224 ? -21.342 21.204 27.629 1.00 65.38 1224 SER A N 1
ATOM 9858 C CA . SER A 1 1224 ? -22.489 20.817 26.800 1.00 65.38 1224 SER A CA 1
ATOM 9859 C C . SER A 1 1224 ? -23.794 21.167 27.522 1.00 65.38 1224 SER A C 1
ATOM 9861 O O . SER A 1 1224 ? -24.080 20.655 28.603 1.00 65.38 1224 SER A O 1
ATOM 9863 N N . ILE A 1 1225 ? -24.587 22.085 26.961 1.00 53.97 1225 ILE A N 1
ATOM 9864 C CA . ILE A 1 1225 ? -25.830 22.576 27.576 1.00 53.97 1225 ILE A CA 1
ATOM 9865 C C . ILE A 1 1225 ? -26.974 21.588 27.298 1.00 53.97 1225 ILE A C 1
ATOM 9867 O O . ILE A 1 1225 ? -27.921 21.926 26.592 1.00 53.97 1225 ILE A O 1
ATOM 9871 N N . ASP A 1 1226 ? -26.939 20.390 27.879 1.00 51.00 1226 ASP A N 1
ATOM 9872 C CA . ASP A 1 1226 ? -28.142 19.552 27.980 1.00 51.00 1226 ASP A CA 1
ATOM 9873 C C . ASP A 1 1226 ? -28.875 19.874 29.289 1.00 51.00 1226 ASP A C 1
ATOM 9875 O O . ASP A 1 1226 ? -28.651 19.313 30.358 1.00 51.00 1226 ASP A O 1
ATOM 9879 N N . LYS A 1 1227 ? -29.759 20.876 29.214 1.00 38.72 1227 LYS A N 1
ATOM 9880 C CA . LYS A 1 1227 ? -30.442 21.531 30.349 1.00 38.72 1227 LYS A CA 1
ATOM 9881 C C . LYS A 1 1227 ? -31.533 20.704 31.053 1.00 38.72 1227 LYS A C 1
ATOM 9883 O O . LYS A 1 1227 ? -32.336 21.270 31.794 1.00 38.72 1227 LYS A O 1
ATOM 9888 N N . THR A 1 1228 ? -31.582 19.390 30.878 1.00 41.59 1228 THR A N 1
ATOM 9889 C CA . THR A 1 1228 ? -32.571 18.518 31.535 1.00 41.59 1228 THR A CA 1
ATOM 9890 C C . THR A 1 1228 ? -31.920 17.612 32.573 1.00 41.59 1228 THR A C 1
ATOM 9892 O O . THR A 1 1228 ? -32.001 16.394 32.476 1.00 41.59 1228 THR A O 1
ATOM 9895 N N . ILE A 1 1229 ? -31.280 18.196 33.589 1.00 41.81 1229 ILE A N 1
ATOM 9896 C CA . ILE A 1 1229 ? -30.774 17.443 34.744 1.00 41.81 1229 ILE A CA 1
ATOM 9897 C C . ILE A 1 1229 ? -31.420 18.017 36.009 1.00 41.81 1229 ILE A C 1
ATOM 9899 O O . ILE A 1 1229 ? -31.046 19.076 36.508 1.00 41.81 1229 ILE A O 1
ATOM 9903 N N . THR A 1 1230 ? -32.448 17.332 36.511 1.00 41.84 1230 THR A N 1
ATOM 9904 C CA . THR A 1 1230 ? -32.993 17.551 37.857 1.00 41.84 1230 THR A CA 1
ATOM 9905 C C . THR A 1 1230 ? -31.984 17.085 38.917 1.00 41.84 1230 THR A C 1
ATOM 9907 O O . THR A 1 1230 ? -31.319 16.067 38.700 1.00 41.84 1230 THR A O 1
ATOM 9910 N N . PRO A 1 1231 ? -31.874 17.776 40.069 1.00 42.53 1231 PRO A N 1
ATOM 9911 C CA . PRO A 1 1231 ? -30.898 17.463 41.110 1.00 42.53 1231 PRO A CA 1
ATOM 9912 C C . PRO A 1 1231 ? -31.356 16.241 41.921 1.00 42.53 1231 PRO A C 1
ATOM 9914 O O . PRO A 1 1231 ? -31.897 16.374 43.011 1.00 42.53 1231 PRO A O 1
ATOM 9917 N N . ASP A 1 1232 ? -31.155 15.045 41.375 1.00 51.34 1232 ASP A N 1
ATOM 9918 C CA . ASP A 1 1232 ? -31.312 13.765 42.074 1.00 51.34 1232 ASP A CA 1
ATOM 9919 C C . ASP A 1 1232 ? -29.968 13.020 42.081 1.00 51.34 1232 ASP A C 1
ATOM 9921 O O . ASP A 1 1232 ? -29.181 13.165 41.143 1.00 51.34 1232 ASP A O 1
ATOM 9925 N N . LYS A 1 1233 ? -29.712 12.245 43.150 1.00 57.34 1233 LYS A N 1
ATOM 9926 C CA . LYS A 1 1233 ? -28.406 11.644 43.494 1.00 57.34 1233 LYS A CA 1
ATOM 9927 C C . LYS A 1 1233 ? -27.666 11.019 42.284 1.00 57.34 1233 LYS A C 1
ATOM 9929 O O . LYS A 1 1233 ? -28.239 10.143 41.634 1.00 57.34 1233 LYS A O 1
ATOM 9934 N N . PRO A 1 1234 ? -26.409 11.420 42.006 1.00 59.84 1234 PRO A N 1
ATOM 9935 C CA . PRO A 1 1234 ? -25.572 10.827 40.958 1.00 59.84 1234 PRO A CA 1
ATOM 9936 C C . PRO A 1 1234 ? -25.089 9.408 41.317 1.00 59.84 1234 PRO A C 1
ATOM 9938 O O . PRO A 1 1234 ? -25.042 9.043 42.492 1.00 59.84 1234 PRO A O 1
ATOM 9941 N N . CYS A 1 1235 ? -24.735 8.612 40.301 1.00 72.38 1235 CYS A N 1
ATOM 9942 C CA . CYS A 1 1235 ? -24.069 7.320 40.485 1.00 72.38 1235 CYS A CA 1
ATOM 9943 C C . CYS A 1 1235 ? -22.624 7.546 40.965 1.00 72.38 1235 CYS A C 1
ATOM 9945 O O . CYS A 1 1235 ? -21.943 8.453 40.496 1.00 72.38 1235 CYS A O 1
ATOM 9947 N N . HIS A 1 1236 ? -22.185 6.752 41.937 1.00 66.31 1236 HIS A N 1
ATOM 9948 C CA . HIS A 1 1236 ? -20.903 6.899 42.623 1.00 66.31 1236 HIS A CA 1
ATOM 9949 C C . HIS A 1 1236 ? -19.768 6.192 41.849 1.00 66.31 1236 HIS A C 1
ATOM 9951 O O . HIS A 1 1236 ? -19.922 5.028 41.482 1.00 66.31 1236 HIS A O 1
ATOM 9957 N N . HIS A 1 1237 ? -18.628 6.862 41.622 1.00 68.75 1237 HIS A N 1
ATOM 9958 C CA . HIS A 1 1237 ? -17.463 6.318 40.900 1.00 68.75 1237 HIS A CA 1
ATOM 9959 C C . HIS A 1 1237 ? -16.201 6.362 41.772 1.00 68.75 1237 HIS A C 1
ATOM 9961 O O . HIS A 1 1237 ? -15.771 7.448 42.149 1.00 68.75 1237 HIS A O 1
ATOM 9967 N N . LYS A 1 1238 ? -15.592 5.205 42.060 1.00 65.88 1238 LYS A N 1
ATOM 9968 C CA . LYS A 1 1238 ? -14.314 5.108 42.794 1.00 65.88 1238 LYS A CA 1
ATOM 9969 C C . LYS A 1 1238 ? -13.111 5.279 41.858 1.00 65.88 1238 LYS A C 1
ATOM 9971 O O . LYS A 1 1238 ? -13.207 4.902 40.687 1.00 65.88 1238 LYS A O 1
ATOM 9976 N N . SER A 1 1239 ? -11.974 5.769 42.365 1.00 60.94 1239 SER A N 1
ATOM 9977 C CA . SER A 1 1239 ? -10.694 5.701 41.634 1.00 60.94 1239 SER A CA 1
ATOM 9978 C C . SER A 1 1239 ? -10.351 4.242 41.315 1.00 60.94 1239 SER A C 1
ATOM 9980 O O . SER A 1 1239 ? -10.561 3.350 42.140 1.00 60.94 1239 SER A O 1
ATOM 9982 N N . ASN A 1 1240 ? -9.904 3.970 40.083 1.00 62.47 1240 ASN A N 1
ATOM 9983 C CA . ASN A 1 1240 ? -9.686 2.608 39.563 1.00 62.47 1240 ASN A CA 1
ATOM 9984 C C . ASN A 1 1240 ? -10.913 1.667 39.599 1.00 62.47 1240 ASN A C 1
ATOM 9986 O O . ASN A 1 1240 ? -10.777 0.462 39.383 1.00 62.47 1240 ASN A O 1
ATOM 9990 N N . GLY A 1 1241 ? -12.118 2.191 39.848 1.00 65.44 1241 GLY A N 1
ATOM 9991 C CA . GLY A 1 1241 ? -13.363 1.425 39.876 1.00 65.44 1241 GLY A CA 1
ATOM 9992 C C . GLY A 1 1241 ? -14.097 1.382 38.532 1.00 65.44 1241 GLY A C 1
ATOM 9993 O O . GLY A 1 1241 ? -13.856 2.182 37.630 1.00 65.44 1241 GLY A O 1
ATOM 9994 N N . GLN A 1 1242 ? -15.046 0.451 38.402 1.00 66.31 1242 GLN A N 1
ATOM 9995 C CA . GLN A 1 1242 ? -15.946 0.363 37.248 1.00 66.31 1242 GLN A CA 1
ATOM 9996 C C . GLN A 1 1242 ? -16.819 1.623 37.073 1.00 66.31 1242 GLN A C 1
ATOM 9998 O O . GLN A 1 1242 ? -17.367 2.153 38.041 1.00 66.31 1242 GLN A O 1
ATOM 10003 N N . SER A 1 1243 ? -17.017 2.058 35.822 1.00 72.00 1243 SER A N 1
ATOM 10004 C CA . SER A 1 1243 ? -17.950 3.142 35.482 1.00 72.00 1243 SER A CA 1
ATOM 10005 C C . SER A 1 1243 ? -19.407 2.695 35.649 1.00 72.00 1243 SER A C 1
ATOM 10007 O O . SER A 1 1243 ? -19.833 1.710 35.040 1.00 72.00 1243 SER A O 1
ATOM 10009 N N . TRP A 1 1244 ? -20.176 3.426 36.459 1.00 79.25 1244 TRP A N 1
ATOM 10010 C CA . TRP A 1 1244 ? -21.616 3.249 36.642 1.00 79.25 1244 TRP A CA 1
ATOM 10011 C C . TRP A 1 1244 ? -22.431 4.233 35.789 1.00 79.25 1244 TRP A C 1
ATOM 10013 O O . TRP A 1 1244 ? -22.413 5.440 36.004 1.00 79.25 1244 TRP A O 1
ATOM 10023 N N . ILE A 1 1245 ? -23.201 3.701 34.848 1.00 78.62 1245 ILE A N 1
ATOM 10024 C CA . ILE A 1 1245 ? -24.077 4.412 33.918 1.00 78.62 1245 ILE A CA 1
ATOM 10025 C C . ILE A 1 1245 ? -25.453 4.598 34.562 1.00 78.62 1245 ILE A C 1
ATOM 10027 O O . ILE A 1 1245 ? -26.049 3.650 35.081 1.00 78.62 1245 ILE A O 1
ATOM 10031 N N . ARG A 1 1246 ? -25.990 5.818 34.521 1.00 76.94 1246 ARG A N 1
ATOM 10032 C CA . ARG A 1 1246 ? -27.311 6.133 35.077 1.00 76.94 1246 ARG A CA 1
ATOM 10033 C C . ARG A 1 1246 ? -28.415 5.838 34.062 1.00 76.94 1246 ARG A C 1
ATOM 10035 O O . ARG A 1 1246 ? -28.395 6.356 32.953 1.00 76.94 1246 ARG A O 1
ATOM 10042 N N . PHE A 1 1247 ? -29.457 5.128 34.489 1.00 83.44 1247 PHE A N 1
ATOM 10043 C CA . PHE A 1 1247 ? -30.727 5.068 33.760 1.00 83.44 1247 PHE A CA 1
ATOM 10044 C C . PHE A 1 1247 ? -31.896 5.186 34.744 1.00 83.44 1247 PHE A C 1
ATOM 10046 O O . PHE A 1 1247 ? -32.076 4.356 35.640 1.00 83.44 1247 PHE A O 1
ATOM 10053 N N . LYS A 1 1248 ? -32.685 6.260 34.597 1.00 82.69 1248 LYS A N 1
ATOM 10054 C CA . LYS A 1 1248 ? -33.704 6.698 35.570 1.00 82.69 1248 LYS A CA 1
ATOM 10055 C C . LYS A 1 1248 ? -33.081 6.959 36.962 1.00 82.69 1248 LYS A C 1
ATOM 10057 O O . LYS A 1 1248 ? -32.277 7.885 37.109 1.00 82.69 1248 LYS A O 1
ATOM 10062 N N . LYS A 1 1249 ? -33.466 6.182 37.984 1.00 81.56 1249 LYS A N 1
ATOM 10063 C CA . LYS A 1 1249 ? -32.953 6.254 39.368 1.00 81.56 1249 LYS A CA 1
ATOM 10064 C C . LYS A 1 1249 ? -31.920 5.170 39.692 1.00 81.56 1249 LYS A C 1
ATOM 10066 O O . LYS A 1 1249 ? -31.388 5.166 40.798 1.00 81.56 1249 LYS A O 1
ATOM 10071 N N . ASN A 1 1250 ? -31.640 4.276 38.747 1.00 87.69 1250 ASN A N 1
ATOM 10072 C CA . ASN A 1 1250 ? -30.779 3.113 38.941 1.00 87.69 1250 ASN A CA 1
ATOM 10073 C C . ASN A 1 1250 ? -29.423 3.333 38.262 1.00 87.69 1250 ASN A C 1
ATOM 10075 O O . ASN A 1 1250 ? -29.307 4.127 37.322 1.00 87.69 1250 ASN A O 1
ATOM 10079 N N . CYS A 1 1251 ? -28.412 2.613 38.739 1.00 87.56 1251 CYS A N 1
ATOM 10080 C CA . CYS A 1 1251 ? -27.051 2.660 38.212 1.00 87.56 1251 CYS A CA 1
ATOM 10081 C C . CYS A 1 1251 ? -26.665 1.282 37.666 1.00 87.56 1251 CYS A C 1
ATOM 10083 O O . CYS A 1 1251 ? -26.956 0.269 38.299 1.00 87.56 1251 CYS A O 1
ATOM 10085 N N . TYR A 1 1252 ? -26.001 1.236 36.513 1.00 89.31 1252 TYR A N 1
ATOM 10086 C CA . TYR A 1 1252 ? -25.634 0.007 35.804 1.00 89.31 1252 TYR A CA 1
ATOM 10087 C C . TYR A 1 1252 ? -24.149 0.019 35.475 1.00 89.31 1252 TYR A C 1
ATOM 10089 O O . TYR A 1 1252 ? -23.616 1.061 35.132 1.00 89.31 1252 TYR A O 1
ATOM 10097 N N . THR A 1 1253 ? -23.470 -1.119 35.514 1.00 85.50 1253 THR A N 1
ATOM 10098 C CA . THR A 1 1253 ? -22.086 -1.209 35.037 1.00 85.50 1253 THR A CA 1
ATOM 10099 C C . THR A 1 1253 ? -21.871 -2.474 34.221 1.00 85.50 1253 THR A C 1
ATOM 10101 O O . THR A 1 1253 ? -22.376 -3.545 34.571 1.00 85.50 1253 THR A O 1
ATOM 10104 N N . LEU A 1 1254 ? -21.158 -2.342 33.101 1.00 84.88 1254 LEU A N 1
ATOM 10105 C CA . LEU A 1 1254 ? -20.811 -3.441 32.206 1.00 84.88 1254 LEU A CA 1
ATOM 10106 C C . LEU A 1 1254 ? -19.442 -3.990 32.625 1.00 84.88 1254 LEU A C 1
ATOM 10108 O O . LEU A 1 1254 ? -18.425 -3.304 32.533 1.00 84.88 1254 LEU A O 1
ATOM 10112 N N . LEU A 1 1255 ? -19.396 -5.244 33.069 1.00 80.38 1255 LEU A N 1
ATOM 10113 C CA . LEU A 1 1255 ? -18.147 -5.902 33.443 1.00 80.38 1255 LEU A CA 1
ATOM 10114 C C . LEU A 1 1255 ? -17.454 -6.450 32.198 1.00 80.38 1255 LEU A C 1
ATOM 10116 O O . LEU A 1 1255 ? -17.737 -7.560 31.742 1.00 80.38 1255 LEU A O 1
ATOM 10120 N N . LEU A 1 1256 ? -16.527 -5.661 31.660 1.00 74.00 1256 LEU A N 1
ATOM 10121 C CA . LEU A 1 1256 ? -15.750 -6.017 30.469 1.00 74.00 1256 LEU A CA 1
ATOM 10122 C C . LEU A 1 1256 ? -14.477 -6.820 30.793 1.00 74.00 1256 LEU A C 1
ATOM 10124 O O . LEU A 1 1256 ? -13.872 -7.398 29.895 1.00 74.00 1256 LEU A O 1
ATOM 10128 N N . MET A 1 1257 ? -14.078 -6.894 32.068 1.00 66.81 1257 MET A N 1
ATOM 10129 C CA . MET A 1 1257 ? -12.846 -7.562 32.506 1.00 66.81 1257 MET A CA 1
ATOM 10130 C C . MET A 1 1257 ? -12.859 -9.081 32.255 1.00 66.81 1257 MET A C 1
ATOM 10132 O O . MET A 1 1257 ? -13.913 -9.720 32.166 1.00 66.81 1257 MET A O 1
ATOM 10136 N N . SER A 1 1258 ? -11.669 -9.679 32.187 1.00 59.12 1258 SER A N 1
ATOM 10137 C CA . SER A 1 1258 ? -11.460 -11.123 32.004 1.00 59.12 1258 SER A CA 1
ATOM 10138 C C . SER A 1 1258 ? -12.068 -11.967 33.132 1.00 59.12 1258 SER A C 1
ATOM 10140 O O . SER A 1 1258 ? -12.720 -12.979 32.883 1.00 59.12 1258 SER A O 1
ATOM 10142 N N . SER A 1 1259 ? -11.931 -11.502 34.374 1.00 62.59 1259 SER A N 1
ATOM 10143 C CA . SER A 1 1259 ? -12.377 -12.154 35.612 1.00 62.59 1259 SER A CA 1
ATOM 10144 C C . SER A 1 1259 ? -13.879 -12.011 35.904 1.00 62.59 1259 SER A C 1
ATOM 10146 O O . SER A 1 1259 ? -14.322 -12.260 37.023 1.00 62.59 1259 SER A O 1
ATOM 10148 N N . ARG A 1 1260 ? -14.694 -11.631 34.908 1.00 70.62 1260 ARG A N 1
ATOM 10149 C CA . ARG A 1 1260 ? -16.150 -11.418 35.060 1.00 70.62 1260 ARG A CA 1
ATOM 10150 C C . ARG A 1 1260 ? -16.945 -12.686 35.398 1.00 70.62 1260 ARG A C 1
ATOM 10152 O O . ARG A 1 1260 ? -18.086 -12.599 35.845 1.00 70.62 1260 ARG A O 1
ATOM 10159 N N . TRP A 1 1261 ? -16.348 -13.856 35.187 1.00 67.81 1261 TRP A N 1
ATOM 10160 C CA . TRP A 1 1261 ? -16.880 -15.152 35.597 1.00 67.81 1261 TRP A CA 1
ATOM 10161 C C . TRP A 1 1261 ? -15.958 -15.727 36.674 1.00 67.81 1261 TRP A C 1
ATOM 10163 O O . TRP A 1 1261 ? -14.759 -15.853 36.437 1.00 67.81 1261 TRP A O 1
ATOM 10173 N N . GLY A 1 1262 ? -16.492 -16.074 37.846 1.00 57.09 1262 GLY A N 1
ATOM 10174 C CA . GLY A 1 1262 ? -15.707 -16.754 38.878 1.00 57.09 1262 GLY A CA 1
ATOM 10175 C C . GLY A 1 1262 ? -15.409 -18.220 38.526 1.00 57.09 1262 GLY A C 1
ATOM 10176 O O . GLY A 1 1262 ? -15.760 -18.700 37.440 1.00 57.09 1262 GLY A O 1
ATOM 10177 N N . ASN A 1 1263 ? -14.701 -18.922 39.418 1.00 53.94 1263 ASN A N 1
ATOM 10178 C CA . ASN A 1 1263 ? -14.131 -20.254 39.183 1.00 53.94 1263 ASN A CA 1
ATOM 10179 C C . ASN A 1 1263 ? -15.217 -21.331 38.961 1.00 53.94 1263 ASN A C 1
ATOM 10181 O O . ASN A 1 1263 ? -15.564 -22.097 39.855 1.00 53.94 1263 ASN A O 1
ATOM 10185 N N . GLY A 1 1264 ? -15.716 -21.424 37.728 1.00 50.81 1264 GLY A N 1
ATOM 10186 C CA . GLY A 1 1264 ? -16.440 -22.569 37.171 1.00 50.81 1264 GLY A CA 1
ATOM 10187 C C . GLY A 1 1264 ? -17.940 -22.641 37.468 1.00 50.81 1264 GLY A C 1
ATOM 10188 O O . GLY A 1 1264 ? -18.710 -22.932 36.548 1.00 50.81 1264 GLY A O 1
ATOM 10189 N N . ASP A 1 1265 ? -18.384 -22.341 38.688 1.00 51.41 1265 ASP A N 1
ATOM 10190 C CA . ASP A 1 1265 ? -19.768 -22.608 39.094 1.00 51.41 1265 ASP A CA 1
ATOM 10191 C C . ASP A 1 1265 ? -20.746 -21.452 38.817 1.00 51.41 1265 ASP A C 1
ATOM 10193 O O . ASP A 1 1265 ? -20.468 -20.273 39.014 1.00 51.41 1265 ASP A O 1
ATOM 10197 N N . ILE A 1 1266 ? -21.957 -21.810 38.370 1.00 51.91 1266 ILE A N 1
ATOM 10198 C CA . ILE A 1 1266 ? -23.071 -20.887 38.049 1.00 51.91 1266 ILE A CA 1
ATOM 10199 C C . ILE A 1 1266 ? -23.502 -20.048 39.279 1.00 51.91 1266 ILE A C 1
ATOM 10201 O O . ILE A 1 1266 ? -24.222 -19.062 39.139 1.00 51.91 1266 ILE A O 1
ATOM 10205 N N . SER A 1 1267 ? -23.052 -20.417 40.483 1.00 49.97 1267 SER A N 1
ATOM 10206 C CA . SER A 1 1267 ? -23.426 -19.805 41.762 1.00 49.97 1267 SER A CA 1
ATOM 10207 C C . SER A 1 1267 ? -22.670 -18.527 42.138 1.00 49.97 1267 SER A C 1
ATOM 10209 O O . SER A 1 1267 ? -22.927 -17.990 43.217 1.00 49.97 1267 SER A O 1
ATOM 10211 N N . ASP A 1 1268 ? -21.762 -18.018 41.301 1.00 54.56 1268 ASP A N 1
ATOM 10212 C CA . ASP A 1 1268 ? -20.963 -16.816 41.597 1.00 54.56 1268 ASP A CA 1
ATOM 10213 C C . ASP A 1 1268 ? -21.751 -15.500 41.436 1.00 54.56 1268 ASP A C 1
ATOM 10215 O O . ASP A 1 1268 ? -21.320 -14.532 40.814 1.00 54.56 1268 ASP A O 1
ATOM 10219 N N . HIS A 1 1269 ? -22.918 -15.424 42.080 1.00 62.31 1269 HIS A N 1
ATOM 10220 C CA . HIS A 1 1269 ? -23.767 -14.229 42.156 1.00 62.31 1269 HIS A CA 1
ATOM 10221 C C . HIS A 1 1269 ? -23.131 -13.067 42.934 1.00 62.31 1269 HIS A C 1
ATOM 10223 O O . HIS A 1 1269 ? -23.684 -11.971 42.978 1.00 62.31 1269 HIS A O 1
ATOM 10229 N N . LYS A 1 1270 ? -21.970 -13.295 43.560 1.00 70.56 1270 LYS A N 1
ATOM 10230 C CA . LYS A 1 1270 ? -21.313 -12.324 44.436 1.00 70.56 1270 LYS A CA 1
ATOM 10231 C C . LYS A 1 1270 ? -20.466 -11.282 43.707 1.00 70.56 1270 LYS A C 1
ATOM 10233 O O . LYS A 1 1270 ? -20.108 -10.303 44.351 1.00 70.56 1270 LYS A O 1
ATOM 10238 N N . ILE A 1 1271 ? -20.182 -11.429 42.409 1.00 78.75 1271 ILE A N 1
ATOM 10239 C CA . ILE A 1 1271 ? -19.286 -10.495 41.701 1.00 78.75 1271 ILE A CA 1
ATOM 10240 C C . ILE A 1 1271 ? -19.792 -9.042 41.724 1.00 78.75 1271 ILE A C 1
ATOM 10242 O O . ILE A 1 1271 ? -19.026 -8.113 41.967 1.00 78.75 1271 ILE A O 1
ATOM 10246 N N . CYS A 1 1272 ? -21.101 -8.833 41.569 1.00 85.19 1272 CYS A N 1
ATOM 10247 C CA . CYS A 1 1272 ? -21.682 -7.495 41.669 1.00 85.19 1272 CYS A CA 1
ATOM 10248 C C . CYS A 1 1272 ? -21.639 -6.967 43.110 1.00 85.19 1272 CYS A C 1
ATOM 10250 O O . CYS A 1 1272 ? -21.297 -5.807 43.320 1.00 85.19 1272 CYS A O 1
ATOM 10252 N N . SER A 1 1273 ? -21.867 -7.842 44.098 1.00 81.75 1273 SER A N 1
ATOM 10253 C CA . SER A 1 1273 ? -21.811 -7.479 45.521 1.00 81.75 1273 SER A CA 1
ATOM 10254 C C . SER A 1 1273 ? -20.398 -7.143 46.017 1.00 81.75 1273 SER A C 1
ATOM 10256 O O . SER A 1 1273 ? -20.241 -6.437 47.010 1.00 81.75 1273 SER A O 1
ATOM 10258 N N . THR A 1 1274 ? -19.359 -7.658 45.343 1.00 78.75 1274 THR A N 1
ATOM 10259 C CA . THR A 1 1274 ? -17.960 -7.308 45.630 1.00 78.75 1274 THR A CA 1
ATOM 10260 C C . THR A 1 1274 ? -17.567 -5.946 45.066 1.00 78.75 1274 THR A C 1
ATOM 10262 O O . THR A 1 1274 ? -16.665 -5.321 45.613 1.00 78.75 1274 THR A O 1
ATOM 10265 N N . LEU A 1 1275 ? -18.241 -5.480 44.008 1.00 76.62 1275 LEU A N 1
ATOM 10266 C CA . LEU A 1 1275 ? -18.022 -4.151 43.428 1.00 76.62 1275 LEU A CA 1
ATOM 10267 C C . LEU A 1 1275 ? -18.722 -3.065 44.249 1.00 76.62 1275 LEU A C 1
ATOM 10269 O O . LEU A 1 1275 ? -18.106 -2.069 44.617 1.00 76.62 1275 LEU A O 1
ATOM 10273 N N . ASP A 1 1276 ? -19.995 -3.286 44.577 1.00 78.81 1276 ASP A N 1
ATOM 10274 C CA . ASP A 1 1276 ? -20.757 -2.464 45.514 1.00 78.81 1276 ASP A CA 1
ATOM 10275 C C . ASP A 1 1276 ? -21.648 -3.369 46.362 1.00 78.81 1276 ASP A C 1
ATOM 10277 O O . ASP A 1 1276 ? -22.277 -4.289 45.847 1.00 78.81 1276 ASP A O 1
ATOM 10281 N N . LYS A 1 1277 ? -21.760 -3.091 47.663 1.00 79.50 1277 LYS A N 1
ATOM 10282 C CA . LYS A 1 1277 ? -22.585 -3.889 48.585 1.00 79.50 1277 LYS A CA 1
ATOM 10283 C C . LYS A 1 1277 ? -24.069 -3.972 48.184 1.00 79.50 1277 LYS A C 1
ATOM 10285 O O . LYS A 1 1277 ? -24.748 -4.890 48.634 1.00 79.50 1277 LYS A O 1
ATOM 10290 N N . HIS A 1 1278 ? -24.568 -3.029 47.382 1.00 83.12 1278 HIS A N 1
ATOM 10291 C CA . HIS A 1 1278 ? -25.930 -3.010 46.835 1.00 83.12 1278 HIS A CA 1
ATOM 10292 C C . HIS A 1 1278 ? -25.997 -3.447 45.361 1.00 83.12 1278 HIS A C 1
ATOM 10294 O O . HIS A 1 1278 ? -27.071 -3.403 44.763 1.00 83.12 1278 HIS A O 1
ATOM 10300 N N . GLY A 1 1279 ? -24.867 -3.816 44.756 1.00 86.31 1279 GLY A N 1
ATOM 10301 C CA . GLY A 1 1279 ? -24.791 -4.262 43.373 1.00 86.31 1279 GLY A CA 1
ATOM 10302 C C . GLY A 1 1279 ? -25.274 -5.703 43.215 1.00 86.31 1279 GLY A C 1
ATOM 10303 O O . GLY A 1 1279 ? -24.746 -6.626 43.835 1.00 86.31 1279 GLY A O 1
ATOM 10304 N N . GLU A 1 1280 ? -26.233 -5.915 42.320 1.00 88.31 1280 GLU A N 1
ATOM 10305 C CA . GLU A 1 1280 ? -26.785 -7.231 41.976 1.00 88.31 1280 GLU A CA 1
ATOM 10306 C C . GLU A 1 1280 ? -26.628 -7.506 40.470 1.00 88.31 1280 GLU A C 1
ATOM 10308 O O . GLU A 1 1280 ? -26.408 -6.587 39.683 1.00 88.31 1280 GLU A O 1
ATOM 10313 N N . ILE A 1 1281 ? -26.716 -8.773 40.045 1.00 88.50 1281 ILE A N 1
ATOM 10314 C CA . ILE A 1 1281 ? -26.727 -9.120 38.610 1.00 88.50 1281 ILE A CA 1
ATOM 10315 C C . ILE A 1 1281 ? -27.985 -8.535 37.958 1.00 88.50 1281 ILE A C 1
ATOM 10317 O O . ILE A 1 1281 ? -29.044 -8.501 38.583 1.00 88.50 1281 ILE A O 1
ATOM 10321 N N . LEU A 1 1282 ? -27.876 -8.116 36.694 1.00 91.44 1282 LEU A N 1
ATOM 10322 C CA . LEU A 1 1282 ? -28.945 -7.474 35.935 1.00 91.44 1282 LEU A CA 1
ATOM 10323 C C . LEU A 1 1282 ? -30.308 -8.172 36.071 1.00 91.44 1282 LEU A C 1
ATOM 10325 O O . LEU A 1 1282 ? -30.493 -9.337 35.694 1.00 91.44 1282 LEU A O 1
ATOM 10329 N N . THR A 1 1283 ? -31.270 -7.380 36.535 1.00 90.94 1283 THR A N 1
ATOM 10330 C CA . THR A 1 1283 ? -32.708 -7.640 36.502 1.00 90.94 1283 THR A CA 1
ATOM 10331 C C . THR A 1 1283 ? -33.359 -6.615 35.585 1.00 90.94 1283 THR A C 1
ATOM 10333 O O . THR A 1 1283 ? -32.969 -5.451 35.602 1.00 90.94 1283 THR A O 1
ATOM 10336 N N . ILE A 1 1284 ? -34.345 -7.032 34.791 1.00 91.06 1284 ILE A N 1
ATOM 10337 C CA . ILE A 1 1284 ? -35.075 -6.134 33.887 1.00 91.06 1284 ILE A CA 1
ATOM 10338 C C . ILE A 1 1284 ? -36.517 -6.012 34.381 1.00 91.06 1284 ILE A C 1
ATOM 10340 O O . ILE A 1 1284 ? -37.211 -7.018 34.549 1.00 91.06 1284 ILE A O 1
ATOM 10344 N N . ARG A 1 1285 ? -36.957 -4.781 34.641 1.00 88.25 1285 ARG A N 1
ATOM 10345 C CA . ARG A 1 1285 ? -38.273 -4.448 35.200 1.00 88.25 1285 ARG A CA 1
ATOM 10346 C C . ARG A 1 1285 ? -39.288 -4.057 34.133 1.00 88.25 1285 ARG A C 1
ATOM 10348 O O . ARG A 1 1285 ? -40.468 -4.336 34.315 1.00 88.25 1285 ARG A O 1
ATOM 10355 N N . ASP A 1 1286 ? -38.846 -3.430 33.043 1.00 87.06 1286 ASP A N 1
ATOM 10356 C CA . ASP A 1 1286 ? -39.718 -2.950 31.969 1.00 87.06 1286 ASP A CA 1
ATOM 10357 C C . ASP A 1 1286 ? -39.040 -2.959 30.582 1.00 87.06 1286 ASP A C 1
ATOM 10359 O O . ASP A 1 1286 ? -37.840 -3.204 30.437 1.00 87.06 1286 ASP A O 1
ATOM 10363 N N . GLU A 1 1287 ? -39.832 -2.687 29.542 1.00 87.19 1287 GLU A N 1
ATOM 10364 C CA . GLU A 1 1287 ? -39.368 -2.640 28.150 1.00 87.19 1287 GLU A CA 1
ATOM 10365 C C . GLU A 1 1287 ? -38.347 -1.517 27.898 1.00 87.19 1287 GLU A C 1
ATOM 10367 O O . GLU A 1 1287 ? -37.419 -1.683 27.105 1.00 87.19 1287 GLU A O 1
ATOM 10372 N N . ALA A 1 1288 ? -38.468 -0.378 28.589 1.00 89.38 1288 ALA A N 1
ATOM 10373 C CA . ALA A 1 1288 ? -37.543 0.739 28.419 1.00 89.38 1288 ALA A CA 1
ATOM 10374 C C . ALA A 1 1288 ? -36.145 0.389 28.952 1.00 89.38 1288 ALA A C 1
ATOM 10376 O O . ALA A 1 1288 ? -35.149 0.706 28.306 1.00 89.38 1288 ALA A O 1
ATOM 10377 N N . GLU A 1 1289 ? -36.067 -0.304 30.091 1.00 93.19 1289 GLU A N 1
ATOM 10378 C CA . GLU A 1 1289 ? -34.825 -0.852 30.640 1.00 93.19 1289 GLU A CA 1
ATOM 10379 C C . GLU A 1 1289 ? -34.226 -1.920 29.714 1.00 93.19 1289 GLU A C 1
ATOM 10381 O O . GLU A 1 1289 ? -33.028 -1.885 29.439 1.00 93.19 1289 GLU A O 1
ATOM 10386 N N . ASN A 1 1290 ? -35.048 -2.811 29.149 1.00 92.69 1290 ASN A N 1
ATOM 10387 C CA . ASN A 1 1290 ? -34.596 -3.796 28.160 1.00 92.69 1290 ASN A CA 1
ATOM 10388 C C . ASN A 1 1290 ? -33.938 -3.131 26.939 1.00 92.69 1290 ASN A C 1
ATOM 10390 O O . ASN A 1 1290 ? -32.850 -3.519 26.510 1.00 92.69 1290 ASN A O 1
ATOM 10394 N N . ASN A 1 1291 ? -34.592 -2.099 26.402 1.00 92.25 1291 ASN A N 1
ATOM 10395 C CA . ASN A 1 1291 ? -34.103 -1.348 25.250 1.00 92.25 1291 ASN A CA 1
ATOM 10396 C C . ASN A 1 1291 ? -32.834 -0.551 25.574 1.00 92.25 1291 ASN A C 1
ATOM 10398 O O . ASN A 1 1291 ? -31.939 -0.484 24.731 1.00 92.25 1291 ASN A O 1
ATOM 10402 N N . PHE A 1 1292 ? -32.724 -0.000 26.786 1.00 92.06 1292 PHE A N 1
ATOM 10403 C CA . PHE A 1 1292 ? -31.502 0.642 27.268 1.00 92.06 1292 PHE A CA 1
ATOM 10404 C C . PHE A 1 1292 ? -30.326 -0.345 27.285 1.00 92.06 1292 PHE A C 1
ATOM 10406 O O . PHE A 1 1292 ? -29.306 -0.078 26.656 1.00 92.06 1292 PHE A O 1
ATOM 10413 N N . ILE A 1 1293 ? -30.479 -1.524 27.899 1.00 92.44 1293 ILE A N 1
ATOM 10414 C CA . ILE A 1 1293 ? -29.410 -2.540 27.935 1.00 92.44 1293 ILE A CA 1
ATOM 10415 C C . ILE A 1 1293 ? -29.035 -3.014 26.525 1.00 92.44 1293 ILE A C 1
ATOM 10417 O O . ILE A 1 1293 ? -27.852 -3.161 26.219 1.00 92.44 1293 ILE A O 1
ATOM 10421 N N . MET A 1 1294 ? -30.015 -3.198 25.635 1.00 90.44 1294 MET A N 1
ATOM 10422 C CA . MET A 1 1294 ? -29.750 -3.515 24.229 1.00 90.44 1294 MET A CA 1
ATOM 10423 C C . MET A 1 1294 ? -28.891 -2.427 23.561 1.00 90.44 1294 MET A C 1
ATOM 10425 O O . MET A 1 1294 ? -27.956 -2.750 22.829 1.00 90.44 1294 MET A O 1
ATOM 10429 N N . GLN A 1 1295 ? -29.184 -1.144 23.797 1.00 86.06 1295 GLN A N 1
ATOM 10430 C CA . GLN A 1 1295 ? -28.383 -0.040 23.260 1.00 86.06 1295 GLN A CA 1
ATOM 10431 C C . GLN A 1 1295 ? -26.951 -0.051 23.808 1.00 86.06 1295 GLN A C 1
ATOM 10433 O O . GLN A 1 1295 ? -26.029 0.146 23.024 1.00 86.06 1295 GLN A O 1
ATOM 10438 N N . GLN A 1 1296 ? -26.762 -0.375 25.091 1.00 86.31 1296 GLN A N 1
ATOM 10439 C CA . GLN A 1 1296 ? -25.437 -0.508 25.713 1.00 86.31 1296 GLN A CA 1
ATOM 10440 C C . GLN A 1 1296 ? -24.637 -1.717 25.188 1.00 86.31 1296 GLN A C 1
ATOM 10442 O O . GLN A 1 1296 ? -23.411 -1.687 25.164 1.00 86.31 1296 GLN A O 1
ATOM 10447 N N . LEU A 1 1297 ? -25.305 -2.784 24.731 1.00 85.88 1297 LEU A N 1
ATOM 10448 C CA . LEU A 1 1297 ? -24.647 -3.971 24.165 1.00 85.88 1297 LEU A CA 1
ATOM 10449 C C . LEU A 1 1297 ? -24.201 -3.775 22.703 1.00 85.88 1297 LEU A C 1
ATOM 10451 O O . LEU A 1 1297 ? -23.187 -4.338 22.290 1.00 85.88 1297 LEU A O 1
ATOM 10455 N N . LYS A 1 1298 ? -24.941 -2.991 21.904 1.00 81.00 1298 LYS A N 1
ATOM 10456 C CA . LYS A 1 1298 ? -24.695 -2.813 20.456 1.00 81.00 1298 LYS A CA 1
ATOM 10457 C C . LYS A 1 1298 ? -23.251 -2.432 20.081 1.00 81.00 1298 LYS A C 1
ATOM 10459 O O . LYS A 1 1298 ? -22.767 -3.009 19.100 1.00 81.00 1298 LYS A O 1
ATOM 10464 N N . PRO A 1 1299 ? -22.556 -1.531 20.806 1.00 76.06 1299 PRO A N 1
ATOM 10465 C CA . PRO A 1 1299 ? -21.157 -1.202 20.532 1.00 76.06 1299 PRO A CA 1
ATOM 10466 C C . PRO A 1 1299 ? -20.219 -2.416 20.568 1.00 76.06 1299 PRO A C 1
ATOM 10468 O O . PRO A 1 1299 ? -19.226 -2.432 19.852 1.00 76.06 1299 PRO A O 1
ATOM 10471 N N . PHE A 1 1300 ? -20.558 -3.465 21.327 1.00 78.75 1300 PHE A N 1
ATOM 10472 C CA . PHE A 1 1300 ? -19.724 -4.653 21.539 1.00 78.75 1300 PHE A CA 1
ATOM 10473 C C . PHE A 1 1300 ? -20.086 -5.847 20.646 1.00 78.75 1300 PHE A C 1
ATOM 10475 O O . PHE A 1 1300 ? -19.540 -6.928 20.847 1.00 78.75 1300 PHE A O 1
ATOM 10482 N N . LYS A 1 1301 ? -20.975 -5.691 19.655 1.00 77.38 1301 LYS A N 1
ATOM 10483 C CA . LYS A 1 1301 ? -21.545 -6.802 18.858 1.00 77.38 1301 LYS A CA 1
ATOM 10484 C C . LYS A 1 1301 ? -20.533 -7.769 18.220 1.00 77.38 1301 LYS A C 1
ATOM 10486 O O . LYS A 1 1301 ? -20.878 -8.920 17.965 1.00 77.38 1301 LYS A O 1
ATOM 10491 N N . ASP A 1 1302 ? -19.312 -7.304 17.944 1.00 69.50 1302 ASP A N 1
ATOM 10492 C CA . ASP A 1 1302 ? -18.241 -8.105 17.334 1.00 69.50 1302 ASP A CA 1
ATOM 10493 C C . ASP A 1 1302 ? -17.473 -8.960 18.371 1.00 69.50 1302 ASP A C 1
ATOM 10495 O O . ASP A 1 1302 ? -16.742 -9.883 18.005 1.00 69.50 1302 ASP A O 1
ATOM 10499 N N . LEU A 1 1303 ? -17.645 -8.675 19.668 1.00 74.50 1303 LEU A N 1
ATOM 10500 C CA . LEU A 1 1303 ? -16.987 -9.357 20.790 1.00 74.50 1303 LEU A CA 1
ATOM 10501 C C . LEU A 1 1303 ? -17.974 -10.072 21.722 1.00 74.50 1303 LEU A C 1
ATOM 10503 O O . LEU A 1 1303 ? -17.657 -11.149 22.231 1.00 74.50 1303 LEU A O 1
ATOM 10507 N N . ALA A 1 1304 ? -19.156 -9.492 21.931 1.00 81.25 1304 ALA A N 1
ATOM 10508 C CA . ALA A 1 1304 ? -20.210 -10.003 22.790 1.00 81.25 1304 ALA A CA 1
ATOM 10509 C C . ALA A 1 1304 ? -21.571 -9.942 22.088 1.00 81.25 1304 ALA A C 1
ATOM 10511 O O . ALA A 1 1304 ? -21.996 -8.911 21.571 1.00 81.25 1304 ALA A O 1
ATOM 10512 N N . MET A 1 1305 ? -22.268 -11.072 22.098 1.00 83.62 1305 MET A N 1
ATOM 10513 C CA . MET A 1 1305 ? -23.590 -11.237 21.501 1.00 83.62 1305 MET A CA 1
ATOM 10514 C C . MET A 1 1305 ? -24.708 -11.222 22.542 1.00 83.62 1305 MET A C 1
ATOM 10516 O O . MET A 1 1305 ? -25.872 -11.069 22.166 1.00 83.62 1305 MET A O 1
ATOM 10520 N N . PHE A 1 1306 ? -24.369 -11.388 23.826 1.00 88.75 1306 PHE A N 1
ATOM 10521 C CA . PHE A 1 1306 ? -25.346 -11.516 24.898 1.00 88.75 1306 PHE A CA 1
ATOM 10522 C C . PHE A 1 1306 ? -24.998 -10.705 26.155 1.00 88.75 1306 PHE A C 1
ATOM 10524 O O . PHE A 1 1306 ? -23.835 -10.432 26.451 1.00 88.75 1306 PHE A O 1
ATOM 10531 N N . VAL A 1 1307 ? -26.022 -10.388 26.946 1.00 90.69 1307 VAL A N 1
ATOM 10532 C CA . VAL A 1 1307 ? -25.906 -9.952 28.344 1.00 90.69 1307 VAL A CA 1
ATOM 10533 C C . VAL A 1 1307 ? -26.533 -11.006 29.246 1.00 90.69 1307 VAL A C 1
ATOM 10535 O O . VAL A 1 1307 ? -27.653 -11.447 28.992 1.00 90.69 1307 VAL A O 1
ATOM 10538 N N . TRP A 1 1308 ? -25.834 -11.410 30.306 1.00 88.81 1308 TRP A N 1
ATOM 10539 C CA . TRP A 1 1308 ? -26.366 -12.382 31.262 1.00 88.81 1308 TRP A CA 1
ATOM 10540 C C . TRP A 1 1308 ? -27.511 -11.793 32.098 1.00 88.81 1308 TRP A C 1
ATOM 10542 O O . TRP A 1 1308 ? -27.352 -10.765 32.754 1.00 88.81 1308 TRP A O 1
ATOM 10552 N N . LEU A 1 1309 ? -28.655 -12.484 32.104 1.00 89.88 1309 LEU A N 1
ATOM 10553 C CA . LEU A 1 1309 ? -29.806 -12.165 32.942 1.00 89.88 1309 LEU A CA 1
ATOM 10554 C C . LEU A 1 1309 ? -29.785 -13.002 34.223 1.00 89.88 1309 LEU A C 1
ATOM 10556 O O . LEU A 1 1309 ? -29.766 -14.238 34.183 1.00 89.88 1309 LEU A O 1
ATOM 10560 N N . GLY A 1 1310 ? -29.830 -12.321 35.367 1.00 86.12 1310 GLY A N 1
ATOM 10561 C CA . GLY A 1 1310 ? -29.723 -12.927 36.688 1.00 86.12 1310 GLY A CA 1
ATOM 10562 C C . GLY A 1 1310 ? -31.000 -13.624 37.139 1.00 86.12 1310 GLY A C 1
ATOM 10563 O O . GLY A 1 1310 ? -31.629 -13.179 38.092 1.00 86.12 1310 GLY A O 1
ATOM 10564 N N . MET A 1 1311 ? -31.399 -14.707 36.474 1.00 84.50 1311 MET A N 1
ATOM 10565 C CA . MET A 1 1311 ? -32.628 -15.443 36.783 1.00 84.50 1311 MET A CA 1
ATOM 10566 C C . MET A 1 1311 ? -32.375 -16.880 37.242 1.00 84.50 1311 MET A C 1
ATOM 10568 O O . MET A 1 1311 ? -31.409 -17.526 36.840 1.00 84.50 1311 MET A O 1
ATOM 10572 N N . SER A 1 1312 ? -33.275 -17.389 38.082 1.00 75.31 1312 SER A N 1
ATOM 10573 C CA . SER A 1 1312 ? -33.235 -18.746 38.617 1.00 75.31 1312 SER A CA 1
ATOM 10574 C C . SER A 1 1312 ? -34.635 -19.355 38.727 1.00 75.31 1312 SER A C 1
ATOM 10576 O O . SER A 1 1312 ? -35.658 -18.665 38.735 1.00 75.31 1312 SER A O 1
ATOM 10578 N N . THR A 1 1313 ? -34.683 -20.685 38.799 1.00 67.81 1313 THR A N 1
ATOM 10579 C CA . THR A 1 1313 ? -35.928 -21.445 38.937 1.00 67.81 1313 THR A CA 1
ATOM 10580 C C . THR A 1 1313 ? -36.116 -21.870 40.387 1.00 67.81 1313 THR A C 1
ATOM 10582 O O . THR A 1 1313 ? -35.292 -22.633 40.905 1.00 67.81 1313 THR A O 1
ATOM 10585 N N . ASN A 1 1314 ? -37.208 -21.467 41.039 1.00 63.28 1314 ASN A N 1
ATOM 10586 C CA . ASN A 1 1314 ? -37.555 -22.068 42.323 1.00 63.28 1314 ASN A CA 1
ATOM 10587 C C . ASN A 1 1314 ? -38.288 -23.402 42.092 1.00 63.28 1314 ASN A C 1
ATOM 10589 O O . ASN A 1 1314 ? -39.419 -23.405 41.605 1.00 63.28 1314 ASN A O 1
ATOM 10593 N N . LYS A 1 1315 ? -37.667 -24.534 42.458 1.00 60.53 1315 LYS A N 1
ATOM 10594 C CA . LYS A 1 1315 ? -38.268 -25.875 42.297 1.00 60.53 1315 LYS A CA 1
ATOM 10595 C C . LYS A 1 1315 ? -39.577 -26.052 43.074 1.00 60.53 1315 LYS A C 1
ATOM 10597 O O . LYS A 1 1315 ? -40.351 -26.925 42.706 1.00 60.53 1315 LYS A O 1
ATOM 10602 N N . THR A 1 1316 ? -39.809 -25.281 44.141 1.00 56.59 1316 THR A N 1
ATOM 10603 C CA . THR A 1 1316 ? -41.031 -25.416 44.954 1.00 56.59 1316 THR A CA 1
ATOM 10604 C C . THR A 1 1316 ? -42.243 -24.731 44.336 1.00 56.59 1316 THR A C 1
ATOM 10606 O O . THR A 1 1316 ? -43.350 -25.232 44.498 1.00 56.59 1316 THR A O 1
ATOM 10609 N N . ASP A 1 1317 ? -42.041 -23.616 43.625 1.00 58.84 1317 ASP A N 1
ATOM 10610 C CA . ASP A 1 1317 ? -43.145 -22.747 43.188 1.00 58.84 1317 ASP A CA 1
ATOM 10611 C C . ASP A 1 1317 ? -43.369 -22.790 41.666 1.00 58.84 1317 ASP A C 1
ATOM 10613 O O . ASP A 1 1317 ? -44.329 -22.197 41.180 1.00 58.84 1317 ASP A O 1
ATOM 10617 N N . GLU A 1 1318 ? -42.464 -23.426 40.907 1.00 64.56 1318 GLU A N 1
ATOM 10618 C CA . GLU A 1 1318 ? -42.411 -23.403 39.431 1.00 64.56 1318 GLU A CA 1
ATOM 10619 C C . GLU A 1 1318 ? -42.362 -21.977 38.826 1.00 64.56 1318 GLU A C 1
ATOM 10621 O O . GLU A 1 1318 ? -42.602 -21.783 37.635 1.00 64.56 1318 GLU A O 1
ATOM 10626 N N . GLN A 1 1319 ? -42.026 -20.956 39.627 1.00 70.44 1319 GLN A N 1
ATOM 10627 C CA . GLN A 1 1319 ? -41.961 -19.557 39.188 1.00 70.44 1319 GLN A CA 1
ATOM 10628 C C . GLN A 1 1319 ? -40.527 -19.113 38.889 1.00 70.44 1319 GLN A C 1
ATOM 10630 O O . GLN A 1 1319 ? -39.573 -19.493 39.576 1.00 70.44 1319 GLN A O 1
ATOM 10635 N N . LEU A 1 1320 ? -40.406 -18.257 37.873 1.00 78.75 1320 LEU A N 1
ATOM 10636 C CA . LEU A 1 1320 ? -39.188 -17.522 37.553 1.00 78.75 1320 LEU A CA 1
ATOM 10637 C C . LEU A 1 1320 ? -38.966 -16.425 38.594 1.00 78.75 1320 LEU A C 1
ATOM 10639 O O . LEU A 1 1320 ? -39.816 -15.547 38.772 1.00 78.75 1320 LEU A O 1
ATOM 10643 N N . LYS A 1 1321 ? -37.814 -16.472 39.262 1.00 81.56 1321 LYS A N 1
ATOM 10644 C CA . LYS A 1 1321 ? -37.354 -15.408 40.152 1.00 81.56 1321 LYS A CA 1
ATOM 10645 C C . LYS A 1 1321 ? -36.035 -14.855 39.651 1.00 81.56 1321 LYS A C 1
ATOM 10647 O O . LYS A 1 1321 ? -35.175 -15.596 39.169 1.00 81.56 1321 LYS A O 1
ATOM 10652 N N . TRP A 1 1322 ? -35.874 -13.555 39.802 1.00 86.44 1322 TRP A N 1
ATOM 10653 C CA . TRP A 1 1322 ? -34.571 -12.923 39.735 1.00 86.44 1322 TRP A CA 1
ATOM 10654 C C . TRP A 1 1322 ? -33.711 -13.399 40.916 1.00 86.44 1322 TRP A C 1
ATOM 10656 O O . TRP A 1 1322 ? -34.220 -13.861 41.940 1.00 86.44 1322 TRP A O 1
ATOM 10666 N N . LEU A 1 1323 ? -32.391 -13.320 40.774 1.00 81.62 1323 LEU A N 1
ATOM 10667 C CA . LEU A 1 1323 ? -31.436 -13.731 41.807 1.00 81.62 1323 LEU A CA 1
ATOM 10668 C C . LEU A 1 1323 ? -31.511 -12.878 43.080 1.00 81.62 1323 LEU A C 1
ATOM 10670 O O . LEU A 1 1323 ? -31.062 -13.323 44.132 1.00 81.62 1323 LEU A O 1
ATOM 10674 N N . ASP A 1 1324 ? -32.130 -11.700 43.001 1.00 82.38 1324 ASP A N 1
ATOM 10675 C CA . ASP A 1 1324 ? -32.443 -10.833 44.140 1.00 82.38 1324 ASP A CA 1
ATOM 10676 C C . ASP A 1 1324 ? -33.681 -11.286 44.947 1.00 82.38 1324 ASP A C 1
ATOM 10678 O O . ASP A 1 1324 ? -34.064 -10.653 45.930 1.00 82.38 1324 ASP A O 1
ATOM 10682 N N . GLY A 1 1325 ? -34.333 -12.378 44.530 1.00 81.00 1325 GLY A N 1
ATOM 10683 C CA . GLY A 1 1325 ? -35.513 -12.956 45.173 1.00 81.00 1325 GLY A CA 1
ATOM 10684 C C . GLY A 1 1325 ? -36.859 -12.414 44.679 1.00 81.00 1325 GLY A C 1
ATOM 10685 O O . GLY A 1 1325 ? -37.896 -12.967 45.059 1.00 81.00 1325 GLY A O 1
ATOM 10686 N N . THR A 1 1326 ? -36.872 -11.389 43.823 1.00 86.56 1326 THR A N 1
ATOM 10687 C CA . THR A 1 1326 ? -38.102 -10.828 43.239 1.00 86.56 1326 THR A CA 1
ATOM 10688 C C . THR A 1 1326 ? -38.644 -11.684 42.089 1.00 86.56 1326 THR A C 1
ATOM 10690 O O . THR A 1 1326 ? -37.919 -12.468 41.473 1.00 86.56 1326 THR A O 1
ATOM 10693 N N . TYR A 1 1327 ? -39.937 -11.563 41.784 1.00 83.44 1327 TYR A N 1
ATOM 10694 C CA . TYR A 1 1327 ? -40.563 -12.293 40.680 1.00 83.44 1327 TYR A CA 1
ATOM 10695 C C . TYR A 1 1327 ? -40.296 -11.622 39.328 1.00 83.44 1327 TYR A C 1
ATOM 10697 O O . TYR A 1 1327 ? -40.255 -10.395 39.217 1.00 83.44 1327 TYR A O 1
ATOM 10705 N N . VAL A 1 1328 ? -40.155 -12.438 38.281 1.00 82.88 1328 VAL A N 1
ATOM 10706 C CA . VAL A 1 1328 ? -40.087 -11.947 36.899 1.00 82.88 1328 VAL A CA 1
ATOM 10707 C C . VAL A 1 1328 ? -41.490 -11.526 36.458 1.00 82.88 1328 VAL A C 1
ATOM 10709 O O . VAL A 1 1328 ? -42.344 -12.384 36.259 1.00 82.88 1328 VAL A O 1
ATOM 10712 N N . GLN A 1 1329 ? -41.719 -10.213 36.345 1.00 79.25 1329 GLN A N 1
ATOM 10713 C CA . GLN A 1 1329 ? -43.002 -9.618 35.929 1.00 79.25 1329 GLN A CA 1
ATOM 10714 C C . GLN A 1 1329 ? -42.975 -9.035 34.504 1.00 79.25 1329 GLN A C 1
ATOM 10716 O O . GLN A 1 1329 ? -44.024 -8.818 33.912 1.00 79.25 1329 GLN A O 1
ATOM 10721 N N . PHE A 1 1330 ? -41.787 -8.814 33.933 1.00 84.38 1330 PHE A N 1
ATOM 10722 C CA . PHE A 1 1330 ? -41.583 -8.455 32.529 1.00 84.38 1330 PHE A CA 1
ATOM 10723 C C . PHE A 1 1330 ? -40.711 -9.521 31.867 1.00 84.38 1330 PHE A C 1
ATOM 10725 O O . PHE A 1 1330 ? -39.776 -10.028 32.490 1.00 84.38 1330 PHE A O 1
ATOM 10732 N N . SER A 1 1331 ? -41.000 -9.861 30.611 1.00 82.81 1331 SER A N 1
ATOM 10733 C CA . SER A 1 1331 ? -40.146 -10.750 29.828 1.00 82.81 1331 SER A CA 1
ATOM 10734 C C . SER A 1 1331 ? -40.248 -10.484 28.334 1.00 82.81 1331 SER A C 1
ATOM 10736 O O . SER A 1 1331 ? -41.324 -10.140 27.854 1.00 82.81 1331 SER A O 1
ATOM 10738 N N . ASN A 1 1332 ? -39.147 -10.693 27.611 1.00 86.38 1332 ASN A N 1
ATOM 10739 C CA . ASN A 1 1332 ? -39.083 -10.536 26.157 1.00 86.38 1332 ASN A CA 1
ATOM 10740 C C . ASN A 1 1332 ? -38.453 -11.765 25.482 1.00 86.38 1332 ASN A C 1
ATOM 10742 O O . ASN A 1 1332 ? -37.434 -11.672 24.803 1.00 86.38 1332 ASN A O 1
ATOM 10746 N N . TRP A 1 1333 ? -39.001 -12.953 25.744 1.00 85.81 1333 TRP A N 1
ATOM 10747 C CA . TRP A 1 1333 ? -38.468 -14.214 25.219 1.00 85.81 1333 TRP A CA 1
ATOM 10748 C C . TRP A 1 1333 ? -38.514 -14.281 23.689 1.00 85.81 1333 TRP A C 1
ATOM 10750 O O . TRP A 1 1333 ? -39.513 -13.920 23.068 1.00 85.81 1333 TRP A O 1
ATOM 10760 N N . LYS A 1 1334 ? -37.455 -14.818 23.079 1.00 78.19 1334 LYS A N 1
ATOM 10761 C CA . LYS A 1 1334 ? -37.384 -15.073 21.636 1.00 78.19 1334 LYS A CA 1
ATOM 10762 C C . LYS A 1 1334 ? -38.541 -15.974 21.190 1.00 78.19 1334 LYS A C 1
ATOM 10764 O O . LYS A 1 1334 ? -38.802 -17.003 21.809 1.00 78.19 1334 LYS A O 1
ATOM 10769 N N . TYR A 1 1335 ? -39.228 -15.577 20.116 1.00 72.56 1335 TYR A N 1
ATOM 10770 C CA . TYR A 1 1335 ? -40.483 -16.170 19.613 1.00 72.56 1335 TYR A CA 1
ATOM 10771 C C . TYR A 1 1335 ? -41.737 -15.964 20.491 1.00 72.56 1335 TYR A C 1
ATOM 10773 O O . TYR A 1 1335 ? -42.803 -16.461 20.133 1.00 72.56 1335 TYR A O 1
ATOM 10781 N N . GLY A 1 1336 ? -41.648 -15.244 21.617 1.00 67.31 1336 GLY A N 1
ATOM 10782 C CA . GLY A 1 1336 ? -42.784 -14.982 22.514 1.00 67.31 1336 GLY A CA 1
ATOM 10783 C C . GLY A 1 1336 ? -43.308 -16.212 23.272 1.00 67.31 1336 GLY A C 1
ATOM 10784 O O . GLY A 1 1336 ? -44.398 -16.173 23.843 1.00 67.31 1336 GLY A O 1
ATOM 10785 N N . GLU A 1 1337 ? -42.568 -17.325 23.274 1.00 70.62 1337 GLU A N 1
ATOM 10786 C CA . GLU A 1 1337 ? -42.979 -18.573 23.924 1.00 70.62 1337 GLU A CA 1
ATOM 10787 C C . GLU A 1 1337 ? -42.429 -18.690 25.353 1.00 70.62 1337 GLU A C 1
ATOM 10789 O O . GLU A 1 1337 ? -41.312 -18.260 25.644 1.00 70.62 1337 GLU A O 1
ATOM 10794 N N . ARG A 1 1338 ? -43.198 -19.310 26.262 1.00 77.25 1338 ARG A N 1
ATOM 10795 C CA . ARG A 1 1338 ? -42.736 -19.582 27.630 1.00 77.25 1338 ARG A CA 1
ATOM 10796 C C . ARG A 1 1338 ? -41.635 -20.661 27.603 1.00 77.25 1338 ARG A C 1
ATOM 10798 O O . ARG A 1 1338 ? -41.890 -21.755 27.092 1.00 77.25 1338 ARG A O 1
ATOM 10805 N N . PRO A 1 1339 ? -40.441 -20.416 28.176 1.00 71.31 1339 PRO A N 1
ATOM 10806 C CA . PRO A 1 1339 ? -39.345 -21.384 28.158 1.00 71.31 1339 PRO A CA 1
ATOM 10807 C C . PRO A 1 1339 ? -39.667 -22.647 28.970 1.00 71.31 1339 PRO A C 1
ATOM 10809 O O . PRO A 1 1339 ? -40.364 -22.599 29.984 1.00 71.31 1339 PRO A O 1
ATOM 10812 N N . ASN A 1 1340 ? -39.134 -23.796 28.540 1.00 67.94 1340 ASN A N 1
ATOM 10813 C CA . ASN A 1 1340 ? -39.313 -25.062 29.250 1.00 67.94 1340 ASN A CA 1
ATOM 10814 C C . ASN A 1 1340 ? -38.384 -25.150 30.476 1.00 67.94 1340 ASN A C 1
ATOM 10816 O O . ASN A 1 1340 ? -37.168 -25.288 30.348 1.00 67.94 1340 ASN A O 1
ATOM 10820 N N . MET A 1 1341 ? -38.983 -25.118 31.666 1.00 63.56 1341 MET A N 1
ATOM 10821 C CA . MET A 1 1341 ? -38.305 -24.972 32.959 1.00 63.56 1341 MET A CA 1
ATOM 10822 C C . MET A 1 1341 ? -37.825 -26.295 33.584 1.00 63.56 1341 MET A C 1
ATOM 10824 O O . MET A 1 1341 ? -37.377 -26.304 34.728 1.00 63.56 1341 MET A O 1
ATOM 10828 N N . THR A 1 1342 ? -37.920 -27.432 32.883 1.00 64.62 1342 THR A N 1
ATOM 10829 C CA . THR A 1 1342 ? -37.598 -28.751 33.469 1.00 64.62 1342 THR A CA 1
ATOM 10830 C C . THR A 1 1342 ? -36.123 -28.933 33.838 1.00 64.62 1342 THR A C 1
ATOM 10832 O O . THR A 1 1342 ? -35.813 -29.712 34.738 1.00 64.62 1342 THR A O 1
ATOM 10835 N N . ASN A 1 1343 ? -35.208 -28.235 33.158 1.00 64.69 1343 ASN A N 1
ATOM 10836 C CA . ASN A 1 1343 ? -33.761 -28.372 33.341 1.00 64.69 1343 ASN A CA 1
ATOM 10837 C C . ASN A 1 1343 ? -33.135 -27.046 33.792 1.00 64.69 1343 ASN A C 1
ATOM 10839 O O . ASN A 1 1343 ? -33.638 -25.977 33.469 1.00 64.69 1343 ASN A O 1
ATOM 10843 N N . SER A 1 1344 ? -31.996 -27.106 34.491 1.00 68.12 1344 SER A N 1
ATOM 10844 C CA . SER A 1 1344 ? -31.209 -25.912 34.835 1.00 68.12 1344 SER A CA 1
ATOM 10845 C C . SER A 1 1344 ? -30.747 -25.175 33.569 1.00 68.12 1344 SER A C 1
ATOM 10847 O O . SER A 1 1344 ? -30.091 -25.800 32.727 1.00 68.12 1344 SER A O 1
ATOM 10849 N N . PHE A 1 1345 ? -31.021 -23.875 33.467 1.00 79.56 1345 PHE A N 1
ATOM 10850 C CA . PHE A 1 1345 ? -30.641 -23.019 32.337 1.00 79.56 1345 PHE A CA 1
ATOM 10851 C C . PHE A 1 1345 ? -30.042 -21.691 32.822 1.00 79.56 1345 PHE A C 1
ATOM 10853 O O . PHE A 1 1345 ? -30.153 -21.345 33.997 1.00 79.56 1345 PHE A O 1
ATOM 10860 N N . ILE A 1 1346 ? -29.427 -20.954 31.897 1.00 81.06 1346 ILE A N 1
ATOM 10861 C CA . ILE A 1 1346 ? -29.092 -19.530 32.033 1.00 81.06 1346 ILE A CA 1
ATOM 10862 C C . ILE A 1 1346 ? -29.852 -18.765 30.951 1.00 81.06 1346 ILE A C 1
ATOM 10864 O O . ILE A 1 1346 ? -30.125 -19.336 29.899 1.00 81.06 1346 ILE A O 1
ATOM 10868 N N . ALA A 1 1347 ? -30.218 -17.508 31.191 1.00 87.69 1347 ALA A N 1
ATOM 10869 C CA . ALA A 1 1347 ? -30.816 -16.662 30.166 1.00 87.69 1347 ALA A CA 1
ATOM 10870 C C . ALA A 1 1347 ? -29.879 -15.526 29.759 1.00 87.69 1347 ALA A C 1
ATOM 10872 O O . ALA A 1 1347 ? -29.177 -14.955 30.598 1.00 87.69 1347 ALA A O 1
ATOM 10873 N N . GLY A 1 1348 ? -29.892 -15.204 28.469 1.00 90.69 1348 GLY A N 1
ATOM 10874 C CA . GLY A 1 1348 ? -29.148 -14.090 27.901 1.00 90.69 1348 GLY A CA 1
ATOM 10875 C C . GLY A 1 1348 ? -30.042 -13.184 27.066 1.00 90.69 1348 GLY A C 1
ATOM 10876 O O . GLY A 1 1348 ? -30.883 -13.680 26.320 1.00 90.69 1348 GLY A O 1
ATOM 10877 N N . LEU A 1 1349 ? -29.843 -11.873 27.182 1.00 92.75 1349 LEU A N 1
ATOM 10878 C CA . LEU A 1 1349 ? -30.407 -10.866 26.282 1.00 92.75 1349 LEU A CA 1
ATOM 10879 C C . LEU A 1 1349 ? -29.491 -10.733 25.065 1.00 92.75 1349 LEU A C 1
ATOM 10881 O O . LEU A 1 1349 ? -28.305 -10.480 25.246 1.00 92.75 1349 LEU A O 1
ATOM 10885 N N . ASN A 1 1350 ? -30.012 -10.920 23.854 1.00 90.94 1350 ASN A N 1
ATOM 10886 C CA . ASN A 1 1350 ? -29.239 -10.859 22.610 1.00 90.94 1350 ASN A CA 1
ATOM 10887 C C . ASN A 1 1350 ? -29.184 -9.434 22.004 1.00 90.94 1350 ASN A C 1
ATOM 10889 O O . ASN A 1 1350 ? -29.815 -8.499 22.497 1.00 90.94 1350 ASN A O 1
ATOM 10893 N N . LEU A 1 1351 ? -28.480 -9.262 20.880 1.00 86.44 1351 LEU A N 1
ATOM 10894 C CA . LEU A 1 1351 ? -28.349 -7.971 20.173 1.00 86.44 1351 LEU A CA 1
ATOM 10895 C C . LEU A 1 1351 ? -29.671 -7.357 19.654 1.00 86.44 1351 LEU A C 1
ATOM 10897 O O . LEU A 1 1351 ? -29.692 -6.169 19.327 1.00 86.44 1351 LEU A O 1
ATOM 10901 N N . ASN A 1 1352 ? -30.758 -8.135 19.590 1.00 87.38 1352 ASN A N 1
ATOM 10902 C CA . ASN A 1 1352 ? -32.097 -7.674 19.203 1.00 87.38 1352 ASN A CA 1
ATOM 10903 C C . ASN A 1 1352 ? -32.968 -7.295 20.417 1.00 87.38 1352 ASN A C 1
ATOM 10905 O O . ASN A 1 1352 ? -34.118 -6.904 20.240 1.00 87.38 1352 ASN A O 1
ATOM 10909 N N . GLY A 1 1353 ? -32.447 -7.432 21.642 1.00 88.69 1353 GLY A N 1
ATOM 10910 C CA . GLY A 1 1353 ? -33.195 -7.204 22.877 1.00 88.69 1353 GLY A CA 1
ATOM 10911 C C . GLY A 1 1353 ? -34.101 -8.370 23.287 1.00 88.69 1353 GLY A C 1
ATOM 10912 O O . GLY A 1 1353 ? -34.898 -8.207 24.210 1.00 88.69 1353 GLY A O 1
ATOM 10913 N N . GLU A 1 1354 ? -33.996 -9.529 22.633 1.00 91.06 1354 GLU A N 1
ATOM 10914 C CA . GLU A 1 1354 ? -34.781 -10.734 22.933 1.00 91.06 1354 GLU A CA 1
ATOM 10915 C C . GLU A 1 1354 ? -34.028 -11.651 23.910 1.00 91.06 1354 GLU A C 1
ATOM 10917 O O . GLU A 1 1354 ? -32.795 -11.691 23.925 1.00 91.06 1354 GLU A O 1
ATOM 10922 N N . TRP A 1 1355 ? -34.760 -12.406 24.730 1.00 90.75 1355 TRP A N 1
ATOM 10923 C CA . TRP A 1 1355 ? -34.198 -13.294 25.749 1.00 90.75 1355 TRP A CA 1
ATOM 10924 C C . TRP A 1 1355 ? -34.165 -14.739 25.254 1.00 90.75 1355 TRP A C 1
ATOM 10926 O O . TRP A 1 1355 ? -35.165 -15.265 24.761 1.00 90.75 1355 TRP A O 1
ATOM 10936 N N . GLU A 1 1356 ? -33.029 -15.410 25.426 1.00 87.69 1356 GLU A N 1
ATOM 10937 C CA . GLU A 1 1356 ? -32.819 -16.800 25.013 1.00 87.69 1356 GLU A CA 1
ATOM 10938 C C . GLU A 1 1356 ? -32.347 -17.655 26.188 1.00 87.69 1356 GLU A C 1
ATOM 10940 O O . GLU A 1 1356 ? -31.523 -17.220 26.992 1.00 87.69 1356 GLU A O 1
ATOM 10945 N N . THR A 1 1357 ? -32.845 -18.891 26.287 1.00 85.06 1357 THR A N 1
ATOM 10946 C CA . THR A 1 1357 ? -32.355 -19.865 27.271 1.00 85.06 1357 THR A CA 1
ATOM 10947 C C . THR A 1 1357 ? -31.156 -20.632 26.728 1.00 85.06 1357 THR A C 1
ATOM 10949 O O . THR A 1 1357 ? -31.252 -21.301 25.699 1.00 85.06 1357 THR A O 1
ATOM 10952 N N . ILE A 1 1358 ? -30.056 -20.620 27.472 1.00 81.81 1358 ILE A N 1
ATOM 10953 C CA . ILE A 1 1358 ? -28.827 -21.343 27.175 1.00 81.81 1358 ILE A CA 1
ATOM 10954 C C . ILE A 1 1358 ? -28.752 -22.600 28.043 1.00 81.81 1358 ILE A C 1
ATOM 10956 O O . ILE A 1 1358 ? -28.750 -22.557 29.276 1.00 81.81 1358 ILE A O 1
ATOM 10960 N N . SER A 1 1359 ? -28.677 -23.751 27.377 1.00 77.31 1359 SER A N 1
ATOM 10961 C CA . SER A 1 1359 ? -28.458 -25.053 28.011 1.00 77.31 1359 SER A CA 1
ATOM 10962 C C . SER A 1 1359 ? -27.013 -25.211 28.499 1.00 77.31 1359 SER A C 1
ATOM 10964 O O . SER A 1 1359 ? -26.101 -24.689 27.860 1.00 77.31 1359 SER A O 1
ATOM 10966 N N . LYS A 1 1360 ? -26.774 -26.062 29.507 1.00 71.62 1360 LYS A N 1
ATOM 10967 C CA . LYS A 1 1360 ? -25.419 -26.389 30.005 1.00 71.62 1360 LYS A CA 1
ATOM 10968 C C . LYS A 1 1360 ? -24.395 -26.773 28.924 1.00 71.62 1360 LYS A C 1
ATOM 10970 O O . LYS A 1 1360 ? -23.231 -26.444 29.080 1.00 71.62 1360 LYS A O 1
ATOM 10975 N N . GLN A 1 1361 ? -24.811 -27.428 27.836 1.00 70.44 1361 GLN A N 1
ATOM 10976 C CA . GLN A 1 1361 ? -23.910 -27.841 26.743 1.00 70.44 1361 GLN A CA 1
ATOM 10977 C C . GLN A 1 1361 ? -23.299 -26.665 25.965 1.00 70.44 1361 GLN A C 1
ATOM 10979 O O . GLN A 1 1361 ? -22.258 -26.824 25.345 1.00 70.44 1361 GLN A O 1
ATOM 10984 N N . HIS A 1 1362 ? -23.941 -25.497 25.999 1.00 72.50 1362 HIS A N 1
ATOM 10985 C CA . HIS A 1 1362 ? -23.520 -24.295 25.276 1.00 72.50 1362 HIS A CA 1
ATOM 10986 C C . HIS A 1 1362 ? -23.017 -23.200 26.231 1.00 72.50 1362 HIS A C 1
ATOM 10988 O O . HIS A 1 1362 ? -22.855 -22.050 25.829 1.00 72.50 1362 HIS A O 1
ATOM 10994 N N . LEU A 1 1363 ? -22.807 -23.541 27.510 1.00 74.31 1363 LEU A N 1
ATOM 10995 C CA . LEU A 1 1363 ? -22.495 -22.577 28.560 1.00 74.31 1363 LEU A CA 1
ATOM 10996 C C . LEU A 1 1363 ? -21.144 -21.893 28.338 1.00 74.31 1363 LEU A C 1
ATOM 10998 O O . LEU A 1 1363 ? -21.054 -20.685 28.523 1.00 74.31 1363 LEU A O 1
ATOM 11002 N N . ASP A 1 1364 ? -20.122 -22.639 27.923 1.00 70.75 1364 ASP A N 1
ATOM 11003 C CA . ASP A 1 1364 ? -18.778 -22.085 27.731 1.00 70.75 1364 ASP A CA 1
ATOM 11004 C C . ASP A 1 1364 ? -18.759 -21.076 26.578 1.00 70.75 1364 ASP A C 1
ATOM 11006 O O . ASP A 1 1364 ? -18.286 -19.954 26.746 1.00 70.75 1364 ASP A O 1
ATOM 11010 N N . VAL A 1 1365 ? -19.396 -21.417 25.452 1.00 72.00 1365 VAL A N 1
ATOM 11011 C CA . VAL A 1 1365 ? -19.563 -20.509 24.303 1.00 72.00 1365 VAL A CA 1
ATOM 11012 C C . VAL A 1 1365 ? -20.352 -19.259 24.702 1.00 72.00 1365 VAL A C 1
ATOM 11014 O O . VAL A 1 1365 ? -19.967 -18.141 24.359 1.00 72.00 1365 VAL A O 1
ATOM 11017 N N . PHE A 1 1366 ? -21.430 -19.424 25.476 1.00 78.69 1366 PHE A N 1
ATOM 11018 C CA . PHE A 1 1366 ? -22.214 -18.299 25.978 1.00 78.69 1366 PHE A CA 1
ATOM 11019 C C . PHE A 1 1366 ? -21.391 -17.387 26.887 1.00 78.69 1366 PHE A C 1
ATOM 11021 O O . PHE A 1 1366 ? -21.346 -16.188 26.631 1.00 78.69 1366 PHE A O 1
ATOM 11028 N N . LYS A 1 1367 ? -20.706 -17.922 27.909 1.00 76.19 1367 LYS A N 1
ATOM 11029 C CA . LYS A 1 1367 ? -19.878 -17.131 28.840 1.00 76.19 1367 LYS A CA 1
ATOM 11030 C C . LYS A 1 1367 ? -18.845 -16.283 28.097 1.00 76.19 1367 LYS A C 1
ATOM 11032 O O . LYS A 1 1367 ? -18.588 -15.139 28.470 1.00 76.19 1367 LYS A O 1
ATOM 11037 N N . GLN A 1 1368 ? -18.292 -16.829 27.019 1.00 70.88 1368 GLN A N 1
ATOM 11038 C CA . GLN A 1 1368 ? -17.315 -16.150 26.180 1.00 70.88 1368 GLN A CA 1
ATOM 11039 C C . GLN A 1 1368 ? -17.922 -14.995 25.397 1.00 70.88 1368 GLN A C 1
ATOM 11041 O O . GLN A 1 1368 ? -17.359 -13.905 25.405 1.00 70.88 1368 GLN A O 1
ATOM 11046 N N . GLN A 1 1369 ? -19.089 -15.203 24.791 1.00 79.00 1369 GLN A N 1
ATOM 11047 C CA . GLN A 1 1369 ? -19.802 -14.198 24.000 1.00 79.00 1369 GLN A CA 1
ATOM 11048 C C . GLN A 1 1369 ? -20.753 -13.324 24.835 1.00 79.00 1369 GLN A C 1
ATOM 11050 O O . GLN A 1 1369 ? -21.649 -12.695 24.270 1.00 79.00 1369 GLN A O 1
ATOM 11055 N N . SER A 1 1370 ? -20.588 -13.284 26.161 1.00 84.75 1370 SER A N 1
ATOM 11056 C CA . SER A 1 1370 ? -21.483 -12.554 27.062 1.00 84.75 1370 SER A CA 1
ATOM 11057 C C . SER A 1 1370 ? -20.771 -11.523 27.928 1.00 84.75 1370 SER A C 1
ATOM 11059 O O . SER A 1 1370 ? -19.674 -11.762 28.447 1.00 84.75 1370 SER A O 1
ATOM 11061 N N . ILE A 1 1371 ? -21.464 -10.408 28.149 1.00 85.44 1371 ILE A N 1
ATOM 11062 C CA . ILE A 1 1371 ? -21.126 -9.386 29.143 1.00 85.44 1371 ILE A CA 1
ATOM 11063 C C . ILE A 1 1371 ? -21.968 -9.628 30.401 1.00 85.44 1371 ILE A C 1
ATOM 11065 O O . ILE A 1 1371 ? -23.157 -9.951 30.326 1.00 85.44 1371 ILE A O 1
ATOM 11069 N N . VAL A 1 1372 ? -21.349 -9.469 31.571 1.00 86.50 1372 VAL A N 1
ATOM 11070 C CA . VAL A 1 1372 ? -22.063 -9.440 32.852 1.00 86.50 1372 VAL A CA 1
ATOM 11071 C C . VAL A 1 1372 ? -22.382 -7.987 33.172 1.00 86.50 1372 VAL A C 1
ATOM 11073 O O . VAL A 1 1372 ? -21.490 -7.144 33.143 1.00 86.50 1372 VAL A O 1
ATOM 11076 N N . VAL A 1 1373 ? -23.645 -7.688 33.464 1.00 89.38 1373 VAL A N 1
ATOM 11077 C CA . VAL A 1 1373 ? -24.079 -6.343 33.858 1.00 89.38 1373 VAL A CA 1
ATOM 11078 C C . VAL A 1 1373 ? -24.502 -6.373 35.318 1.00 89.38 1373 VAL A C 1
ATOM 11080 O O . VAL A 1 1373 ? -25.297 -7.229 35.714 1.00 89.38 1373 VAL A O 1
ATOM 11083 N N . CYS A 1 1374 ? -23.974 -5.443 36.107 1.00 89.69 1374 CYS A N 1
ATOM 11084 C CA . CYS A 1 1374 ? -24.383 -5.232 37.490 1.00 89.69 1374 CYS A CA 1
ATOM 11085 C C . CYS A 1 1374 ? -25.302 -4.015 37.587 1.00 89.69 1374 CYS A C 1
ATOM 11087 O O . CYS A 1 1374 ? -25.095 -3.022 36.891 1.00 89.69 1374 CYS A O 1
ATOM 11089 N N . LYS A 1 1375 ? -26.308 -4.090 38.455 1.00 91.25 1375 LYS A N 1
ATOM 11090 C CA . LYS A 1 1375 ? -27.330 -3.067 38.675 1.00 91.25 1375 LYS A CA 1
ATOM 11091 C C . LYS A 1 1375 ? -27.403 -2.723 40.162 1.00 91.25 1375 LYS A C 1
ATOM 11093 O O . LYS A 1 1375 ? -27.504 -3.618 40.996 1.00 91.25 1375 LYS A O 1
ATOM 11098 N N . ILE A 1 1376 ? -27.390 -1.431 40.480 1.00 88.38 1376 ILE A N 1
ATOM 11099 C CA . ILE A 1 1376 ? -27.794 -0.882 41.778 1.00 88.38 1376 ILE A CA 1
ATOM 11100 C C . ILE A 1 1376 ? -29.198 -0.315 41.594 1.00 88.38 1376 ILE A C 1
ATOM 11102 O O . ILE A 1 1376 ? -29.403 0.661 40.864 1.00 88.38 1376 ILE A O 1
ATOM 11106 N N . GLU A 1 1377 ? -30.167 -0.955 42.236 1.00 87.38 1377 GLU A N 1
ATOM 11107 C CA . GLU A 1 1377 ? -31.573 -0.577 42.156 1.00 87.38 1377 GLU A CA 1
ATOM 11108 C C . GLU A 1 1377 ? -31.965 0.279 43.363 1.00 87.38 1377 GLU A C 1
ATOM 11110 O O . GLU A 1 1377 ? -31.944 -0.186 44.501 1.00 87.38 1377 GLU A O 1
ATOM 11115 N N . ASN A 1 1378 ? -32.327 1.535 43.105 1.00 83.44 1378 ASN A N 1
ATOM 11116 C CA . ASN A 1 1378 ? -32.792 2.479 44.123 1.00 83.44 1378 ASN A CA 1
ATOM 11117 C C . ASN A 1 1378 ? -34.326 2.545 44.208 1.00 83.44 1378 ASN A C 1
ATOM 11119 O O . ASN A 1 1378 ? -34.868 3.157 45.131 1.00 83.44 1378 ASN A O 1
ATOM 11123 N N . ASP A 1 1379 ? -35.031 1.952 43.242 1.00 81.88 1379 ASP A N 1
ATOM 11124 C CA . ASP A 1 1379 ? -36.489 1.854 43.251 1.00 81.88 1379 ASP A CA 1
ATOM 11125 C C . ASP A 1 1379 ? -36.976 0.824 44.293 1.00 81.88 1379 ASP A C 1
ATOM 11127 O O . ASP A 1 1379 ? -36.315 -0.173 44.589 1.00 81.88 1379 ASP A O 1
ATOM 11131 N N . THR A 1 1380 ? -38.154 1.054 44.881 1.00 82.88 1380 THR A N 1
ATOM 11132 C CA . THR A 1 1380 ? -38.731 0.156 45.896 1.00 82.88 1380 THR A CA 1
ATOM 11133 C C . THR A 1 1380 ? -39.145 -1.182 45.283 1.00 82.88 1380 THR A C 1
ATOM 11135 O O . THR A 1 1380 ? -39.920 -1.208 44.327 1.00 82.88 1380 THR A O 1
ATOM 11138 N N . LYS A 1 1381 ? -38.723 -2.301 45.885 1.00 82.69 1381 LYS A N 1
ATOM 11139 C CA . LYS A 1 1381 ? -39.023 -3.659 45.389 1.00 82.69 1381 LYS A CA 1
ATOM 11140 C C . LYS A 1 1381 ? -40.420 -4.192 45.774 1.00 82.69 1381 LYS A C 1
ATOM 11142 O O . LYS A 1 1381 ? -40.754 -5.322 45.420 1.00 82.69 1381 LYS A O 1
ATOM 11147 N N . ASP A 1 1382 ? -41.249 -3.400 46.464 1.00 82.00 1382 ASP A N 1
ATOM 11148 C CA . ASP A 1 1382 ? -42.533 -3.827 47.054 1.00 82.00 1382 ASP A CA 1
ATOM 11149 C C . ASP A 1 1382 ? -43.508 -4.465 46.053 1.00 82.00 1382 ASP A C 1
ATOM 11151 O O . ASP A 1 1382 ? -44.229 -5.400 46.399 1.00 82.00 1382 ASP A O 1
ATOM 11155 N N . GLU A 1 1383 ? -43.553 -3.980 44.809 1.00 79.44 1383 GLU A N 1
ATOM 11156 C CA . GLU A 1 1383 ? -44.418 -4.549 43.768 1.00 79.44 1383 GLU A CA 1
ATOM 11157 C C . GLU A 1 1383 ? -43.858 -5.856 43.189 1.00 79.44 1383 GLU A C 1
ATOM 11159 O O . GLU A 1 1383 ? -44.614 -6.799 42.948 1.00 79.44 1383 GLU A O 1
ATOM 11164 N N . PHE A 1 1384 ? -42.536 -5.951 43.035 1.00 83.88 1384 PHE A N 1
ATOM 11165 C CA . PHE A 1 1384 ? -41.848 -7.110 42.458 1.00 83.88 1384 PHE A CA 1
ATOM 11166 C C . PHE A 1 1384 ? -41.728 -8.292 43.433 1.00 83.88 1384 PHE A C 1
ATOM 11168 O O . PHE A 1 1384 ? -41.492 -9.427 43.017 1.00 83.88 1384 PHE A O 1
ATOM 11175 N N . LEU A 1 1385 ? -41.920 -8.048 44.733 1.00 83.25 1385 LEU A N 1
ATOM 11176 C CA . LEU A 1 1385 ? -42.040 -9.092 45.756 1.00 83.25 1385 LEU A CA 1
ATOM 11177 C C . LEU A 1 1385 ? -43.410 -9.783 45.746 1.00 83.25 1385 LEU A C 1
ATOM 11179 O O . LEU A 1 1385 ? -43.544 -10.884 46.285 1.00 83.25 1385 LEU A O 1
ATOM 11183 N N . LYS A 1 1386 ? -44.421 -9.175 45.115 1.00 80.88 1386 LYS A N 1
ATOM 11184 C CA . LYS A 1 1386 ? -45.759 -9.759 45.009 1.00 80.88 1386 LYS A CA 1
ATOM 11185 C C . LYS A 1 1386 ? -45.767 -10.842 43.940 1.00 80.88 1386 LYS A C 1
ATOM 11187 O O . LYS A 1 1386 ? -45.408 -10.610 42.784 1.00 80.88 1386 LYS A O 1
ATOM 11192 N N . GLY A 1 1387 ? -46.203 -12.036 44.336 1.00 77.19 1387 GLY A N 1
ATOM 11193 C CA . GLY A 1 1387 ? -46.387 -13.148 43.411 1.00 77.19 1387 GLY A CA 1
ATOM 11194 C C . GLY A 1 1387 ? -47.464 -12.846 42.366 1.00 77.19 1387 GLY A C 1
ATOM 11195 O O . GLY A 1 1387 ? -48.290 -11.941 42.517 1.00 77.19 1387 GLY A O 1
ATOM 11196 N N . VAL A 1 1388 ? -47.497 -13.655 41.307 1.00 78.31 1388 VAL A N 1
ATOM 11197 C CA . VAL A 1 1388 ? -48.461 -13.488 40.204 1.00 78.31 1388 VAL A CA 1
ATOM 11198 C C . VAL A 1 1388 ? -49.916 -13.480 40.687 1.00 78.31 1388 VAL A C 1
ATOM 11200 O O . VAL A 1 1388 ? -50.718 -12.714 40.170 1.00 78.31 1388 VAL A O 1
ATOM 11203 N N . VAL A 1 1389 ? -50.250 -14.279 41.706 1.00 76.75 1389 VAL A N 1
ATOM 11204 C CA . VAL A 1 1389 ? -51.623 -14.427 42.231 1.00 76.75 1389 VAL A CA 1
ATOM 11205 C C . VAL A 1 1389 ? -51.813 -13.726 43.589 1.00 76.75 1389 VAL A C 1
ATOM 11207 O O . VAL A 1 1389 ? -52.729 -14.040 44.339 1.00 76.75 1389 VAL A O 1
ATOM 11210 N N . ASP A 1 1390 ? -50.947 -12.767 43.924 1.00 76.88 1390 ASP A N 1
ATOM 11211 C CA . ASP A 1 1390 ? -51.063 -11.954 45.142 1.00 76.88 1390 ASP A CA 1
ATOM 11212 C C . ASP A 1 1390 ? -51.976 -10.737 44.894 1.00 76.88 1390 ASP A C 1
ATOM 11214 O O . ASP A 1 1390 ? -51.522 -9.622 44.603 1.00 76.88 1390 ASP A O 1
ATOM 11218 N N . ILE A 1 1391 ? -53.284 -11.004 44.899 1.00 79.62 1391 ILE A N 1
ATOM 11219 C CA . ILE A 1 1391 ? -54.369 -10.062 44.600 1.00 79.62 1391 ILE A CA 1
ATOM 11220 C C . ILE A 1 1391 ? -55.398 -10.041 45.735 1.00 79.62 1391 ILE A C 1
ATOM 11222 O O . ILE A 1 1391 ? -55.563 -11.020 46.460 1.00 79.62 1391 ILE A O 1
ATOM 11226 N N . ASN A 1 1392 ? -56.142 -8.940 45.861 1.00 70.19 1392 ASN A N 1
ATOM 11227 C CA . ASN A 1 1392 ? -57.249 -8.860 46.814 1.00 70.19 1392 ASN A CA 1
ATOM 11228 C C . ASN A 1 1392 ? -58.407 -9.738 46.323 1.00 70.19 1392 ASN A C 1
ATOM 11230 O O . ASN A 1 1392 ? -59.158 -9.334 45.431 1.00 70.19 1392 ASN A O 1
ATOM 11234 N N . THR A 1 1393 ? -58.548 -10.939 46.883 1.00 67.00 1393 THR A N 1
ATOM 11235 C CA . THR A 1 1393 ? -59.638 -11.855 46.539 1.00 67.00 1393 THR A CA 1
ATOM 11236 C C . THR A 1 1393 ? -60.880 -11.619 47.407 1.00 67.00 1393 THR A C 1
ATOM 11238 O O . THR A 1 1393 ? -60.769 -11.326 48.601 1.00 67.00 1393 THR A O 1
ATOM 11241 N N . PRO A 1 1394 ? -62.093 -11.754 46.841 1.00 66.75 1394 PRO A N 1
ATOM 11242 C CA . PRO A 1 1394 ? -63.319 -11.885 47.628 1.00 66.75 1394 PRO A CA 1
ATOM 11243 C C . PRO A 1 1394 ? -63.210 -13.067 48.609 1.00 66.75 1394 PRO A C 1
ATOM 11245 O O . PRO A 1 1394 ? -62.591 -14.075 48.274 1.00 66.75 1394 PRO A O 1
ATOM 11248 N N . GLN A 1 1395 ? -63.832 -12.963 49.792 1.00 59.72 1395 GLN A N 1
ATOM 11249 C CA . GLN A 1 1395 ? -63.609 -13.836 50.967 1.00 59.72 1395 GLN A CA 1
ATOM 11250 C C . GLN A 1 1395 ? -63.835 -15.360 50.793 1.00 59.72 1395 GLN A C 1
ATOM 11252 O O . GLN A 1 1395 ? -63.564 -16.098 51.731 1.00 59.72 1395 GLN A O 1
ATOM 11257 N N . ASP A 1 1396 ? -64.230 -15.862 49.622 1.00 75.12 1396 ASP A N 1
ATOM 11258 C CA . ASP A 1 1396 ? -64.516 -17.288 49.381 1.00 75.12 1396 ASP A CA 1
ATOM 11259 C C . ASP A 1 1396 ? -63.912 -17.846 48.076 1.00 75.12 1396 ASP A C 1
ATOM 11261 O O . ASP A 1 1396 ? -64.228 -18.973 47.685 1.00 75.12 1396 ASP A O 1
ATOM 11265 N N . ILE A 1 1397 ? -63.065 -17.081 47.373 1.00 79.38 1397 ILE A N 1
ATOM 11266 C CA . ILE A 1 1397 ? -62.505 -17.464 46.066 1.00 79.38 1397 ILE A CA 1
ATOM 11267 C C . ILE A 1 1397 ? -60.978 -17.513 46.136 1.00 79.38 1397 ILE A C 1
ATOM 11269 O O . ILE A 1 1397 ? -60.326 -16.560 46.561 1.00 79.38 1397 ILE A O 1
ATOM 11273 N N . SER A 1 1398 ? -60.404 -18.614 45.656 1.00 82.38 1398 SER A N 1
ATOM 11274 C CA . SER A 1 1398 ? -58.964 -18.766 45.446 1.00 82.38 1398 SER A CA 1
ATOM 11275 C C . SER A 1 1398 ? -58.669 -18.851 43.952 1.00 82.38 1398 SER A C 1
ATOM 11277 O O . SER A 1 1398 ? -59.256 -19.674 43.255 1.00 82.38 1398 SER A O 1
ATOM 11279 N N . TYR A 1 1399 ? -57.775 -18.001 43.448 1.00 88.31 1399 TYR A N 1
ATOM 11280 C CA . TYR A 1 1399 ? -57.309 -18.072 42.063 1.00 88.31 1399 TYR A CA 1
ATOM 11281 C C . TYR A 1 1399 ? -56.021 -18.893 41.977 1.00 88.31 1399 TYR A C 1
ATOM 11283 O O . TYR A 1 1399 ? -55.221 -18.923 42.912 1.00 88.31 1399 TYR A O 1
ATOM 11291 N N . ARG A 1 1400 ? -55.792 -19.537 40.833 1.00 86.19 1400 ARG A N 1
ATOM 11292 C CA . ARG A 1 1400 ? -54.517 -20.168 40.478 1.00 86.19 1400 ARG A CA 1
ATOM 11293 C C . ARG A 1 1400 ? -54.190 -19.922 39.011 1.00 86.19 1400 ARG A C 1
ATOM 11295 O O . ARG A 1 1400 ? -55.072 -19.920 38.158 1.00 86.19 1400 ARG A O 1
ATOM 11302 N N . ARG A 1 1401 ? -52.905 -19.773 38.712 1.00 86.75 1401 ARG A N 1
ATOM 11303 C CA . ARG A 1 1401 ? -52.379 -19.627 37.349 1.00 86.75 1401 ARG A CA 1
ATOM 11304 C C . ARG A 1 1401 ? -51.843 -20.973 36.865 1.00 86.75 1401 ARG A C 1
ATOM 11306 O O . ARG A 1 1401 ? -51.035 -21.593 37.550 1.00 86.75 1401 ARG A O 1
ATOM 11313 N N . VAL A 1 1402 ? -52.293 -21.421 35.697 1.00 87.00 1402 VAL A N 1
ATOM 11314 C CA . VAL A 1 1402 ? -51.804 -22.612 34.988 1.00 87.00 1402 VAL A CA 1
ATOM 11315 C C . VAL A 1 1402 ? -50.783 -22.155 33.954 1.00 87.00 1402 VAL A C 1
ATOM 11317 O O . VAL A 1 1402 ? -51.145 -21.495 32.988 1.00 87.00 1402 VAL A O 1
ATOM 11320 N N . ALA A 1 1403 ? -49.514 -22.504 34.149 1.00 83.00 1403 ALA A N 1
ATOM 11321 C CA . ALA A 1 1403 ? -48.401 -22.109 33.282 1.00 83.00 1403 ALA A CA 1
ATOM 11322 C C . ALA A 1 1403 ? -48.048 -23.208 32.259 1.00 83.00 1403 ALA A C 1
ATOM 11324 O O . ALA A 1 1403 ? -46.936 -23.734 32.254 1.00 83.00 1403 ALA A O 1
ATOM 11325 N N . LYS A 1 1404 ? -49.013 -23.604 31.422 1.00 82.19 1404 LYS A N 1
ATOM 11326 C CA . LYS A 1 1404 ? -48.842 -24.639 30.387 1.00 82.19 1404 LYS A CA 1
ATOM 11327 C C . LYS A 1 1404 ? -49.400 -24.146 29.056 1.00 82.19 1404 LYS A C 1
ATOM 11329 O O . LYS A 1 1404 ? -50.454 -23.517 29.032 1.00 82.19 1404 LYS A O 1
ATOM 11334 N N . LYS A 1 1405 ? -48.736 -24.506 27.952 1.00 84.81 1405 LYS A N 1
ATOM 11335 C CA . LYS A 1 1405 ? -49.235 -24.240 26.597 1.00 84.81 1405 LYS A CA 1
ATOM 11336 C C . LYS A 1 1405 ? -50.441 -25.140 26.311 1.00 84.81 1405 LYS A C 1
ATOM 11338 O O . LYS A 1 1405 ? -50.277 -26.351 26.175 1.00 84.81 1405 LYS A O 1
ATOM 11343 N N . LEU A 1 1406 ? -51.636 -24.555 26.269 1.00 88.38 1406 LEU A N 1
ATOM 11344 C CA . LEU A 1 1406 ? -52.915 -25.269 26.189 1.00 88.38 1406 LEU A CA 1
ATOM 11345 C C . LEU A 1 1406 ? -53.872 -24.537 25.239 1.00 88.38 1406 LEU A C 1
ATOM 11347 O O . LEU A 1 1406 ? -53.866 -23.305 25.162 1.00 88.38 1406 LEU A O 1
ATOM 11351 N N . ASN A 1 1407 ? -54.726 -25.279 24.535 1.00 91.00 1407 ASN A N 1
ATOM 11352 C CA . ASN A 1 1407 ? -55.930 -24.687 23.941 1.00 91.00 1407 ASN A CA 1
ATOM 11353 C C . ASN A 1 1407 ? -57.026 -24.493 25.004 1.00 91.00 1407 ASN A C 1
ATOM 11355 O O . ASN A 1 1407 ? -56.887 -24.965 26.136 1.00 91.00 1407 ASN A O 1
ATOM 11359 N N . TRP A 1 1408 ? -58.115 -23.800 24.664 1.00 90.12 1408 TRP A N 1
ATOM 11360 C CA . TRP A 1 1408 ? -59.137 -23.444 25.654 1.00 90.12 1408 TRP A CA 1
ATOM 11361 C C . TRP A 1 1408 ? -59.800 -24.677 26.295 1.00 90.12 1408 TRP A C 1
ATOM 11363 O O . TRP A 1 1408 ? -60.003 -24.719 27.507 1.00 90.12 1408 TRP A O 1
ATOM 11373 N N . TYR A 1 1409 ? -60.056 -25.731 25.515 1.00 85.06 1409 TYR A N 1
ATOM 11374 C CA . TYR A 1 1409 ? -60.642 -26.979 26.021 1.00 85.06 1409 TYR A CA 1
ATOM 11375 C C . TYR A 1 1409 ? -59.714 -27.726 26.985 1.00 85.06 1409 TYR A C 1
ATOM 11377 O O . TYR A 1 1409 ? -60.155 -28.233 28.015 1.00 85.06 1409 TYR A O 1
ATOM 11385 N N . GLN A 1 1410 ? -58.418 -27.769 26.678 1.00 87.44 1410 GLN A N 1
ATOM 11386 C CA . GLN A 1 1410 ? -57.410 -28.336 27.570 1.00 87.44 1410 GLN A CA 1
ATOM 11387 C C . GLN A 1 1410 ? -57.278 -27.508 28.852 1.00 87.44 1410 GLN A C 1
ATOM 11389 O O . GLN A 1 1410 ? -57.159 -28.079 29.932 1.00 87.44 1410 GLN A O 1
ATOM 11394 N N . ALA A 1 1411 ? -57.341 -26.176 28.754 1.00 89.44 1411 ALA A N 1
ATOM 11395 C CA . ALA A 1 1411 ? -57.332 -25.285 29.910 1.00 89.44 1411 ALA A CA 1
ATOM 11396 C C . ALA A 1 1411 ? -58.556 -25.505 30.809 1.00 89.44 1411 ALA A C 1
ATOM 11398 O O . ALA A 1 1411 ? -58.419 -25.590 32.028 1.00 89.44 1411 ALA A O 1
ATOM 11399 N N . LEU A 1 1412 ? -59.735 -25.680 30.214 1.00 83.81 1412 LEU A N 1
ATOM 11400 C CA . LEU A 1 1412 ? -60.964 -26.006 30.930 1.00 83.81 1412 LEU A CA 1
ATOM 11401 C C . LEU A 1 1412 ? -60.847 -27.341 31.680 1.00 83.81 1412 LEU A C 1
ATOM 11403 O O . LEU A 1 1412 ? -61.178 -27.416 32.863 1.00 83.81 1412 LEU A O 1
ATOM 11407 N N . GLN A 1 1413 ? -60.321 -28.372 31.015 1.00 80.12 1413 GLN A N 1
ATOM 11408 C CA . GLN A 1 1413 ? -60.072 -29.679 31.623 1.00 80.12 1413 GLN A CA 1
ATOM 11409 C C . GLN A 1 1413 ? -59.047 -29.593 32.766 1.00 80.12 1413 GLN A C 1
ATOM 11411 O O . GLN A 1 1413 ? -59.245 -30.189 33.826 1.00 80.12 1413 GLN A O 1
ATOM 11416 N N . GLU A 1 1414 ? -57.969 -28.832 32.575 1.00 82.38 1414 GLU A N 1
ATOM 11417 C CA . GLU A 1 1414 ? -56.917 -28.637 33.575 1.00 82.38 1414 GLU A CA 1
ATOM 11418 C C . GLU A 1 1414 ? -57.422 -27.846 34.789 1.00 82.38 1414 GLU A C 1
ATOM 11420 O O . GLU A 1 1414 ? -57.050 -28.154 35.923 1.00 82.38 1414 GLU A O 1
ATOM 11425 N N . CYS A 1 1415 ? -58.289 -26.848 34.585 1.00 86.38 1415 CYS A N 1
ATOM 11426 C CA . CYS A 1 1415 ? -58.946 -26.131 35.675 1.00 86.38 1415 CYS A CA 1
ATOM 11427 C C . CYS A 1 1415 ? -59.908 -27.046 36.449 1.00 86.38 1415 CYS A C 1
ATOM 11429 O O . CYS A 1 1415 ? -59.872 -27.042 37.684 1.00 86.38 1415 CYS A O 1
ATOM 11431 N N . GLY A 1 1416 ? -60.675 -27.873 35.730 1.00 77.94 1416 GLY A N 1
ATOM 11432 C CA . GLY A 1 1416 ? -61.666 -28.803 36.277 1.00 77.94 1416 GLY A CA 1
ATOM 11433 C C . GLY A 1 1416 ? -61.096 -29.994 37.049 1.00 77.94 1416 GLY A C 1
ATOM 11434 O O . GLY A 1 1416 ? -61.733 -30.462 37.990 1.00 77.94 1416 GLY A O 1
ATOM 11435 N N . SER A 1 1417 ? -59.889 -30.467 36.720 1.00 71.88 1417 SER A N 1
ATOM 11436 C CA . SER A 1 1417 ? -59.280 -31.652 37.356 1.00 71.88 1417 SER A CA 1
ATOM 11437 C C . SER A 1 1417 ? -59.101 -31.534 38.879 1.00 71.88 1417 SER A C 1
ATOM 11439 O O . SER A 1 1417 ? -59.129 -32.547 39.573 1.00 71.88 1417 SER A O 1
ATOM 11441 N N . ASN A 1 1418 ? -58.996 -30.307 39.403 1.00 66.31 1418 ASN A N 1
ATOM 11442 C CA . ASN A 1 1418 ? -58.883 -30.001 40.835 1.00 66.31 1418 ASN A CA 1
ATOM 11443 C C . ASN A 1 1418 ? -60.172 -29.393 41.428 1.00 66.31 1418 ASN A C 1
ATOM 11445 O O . ASN A 1 1418 ? -60.099 -28.638 42.398 1.00 66.31 1418 ASN A O 1
ATOM 11449 N N . GLY A 1 1419 ? -61.338 -29.659 40.826 1.00 69.44 1419 GLY A N 1
ATOM 11450 C CA . GLY A 1 1419 ? -62.625 -29.115 41.281 1.00 69.44 1419 GLY A CA 1
ATOM 11451 C C . GLY A 1 1419 ? -62.765 -27.599 41.096 1.00 69.44 1419 GLY A C 1
ATOM 11452 O O . GLY A 1 1419 ? -63.500 -26.961 41.841 1.00 69.44 1419 GLY A O 1
ATOM 11453 N N . GLY A 1 1420 ? -62.016 -27.020 40.154 1.00 80.25 1420 GLY A N 1
ATOM 11454 C CA . GLY A 1 1420 ? -62.033 -25.594 39.836 1.00 80.25 1420 GLY A CA 1
ATOM 11455 C C . GLY A 1 1420 ? -62.701 -25.270 38.507 1.00 80.25 1420 GLY A C 1
ATOM 11456 O O . GLY A 1 1420 ? -63.053 -26.154 37.729 1.00 80.25 1420 GLY A O 1
ATOM 11457 N N . HIS A 1 1421 ? -62.790 -23.981 38.200 1.00 85.56 1421 HIS A N 1
ATOM 11458 C CA . HIS A 1 1421 ? -63.300 -23.469 36.928 1.00 85.56 1421 HIS A CA 1
ATOM 11459 C C . HIS A 1 1421 ? -62.312 -22.485 36.300 1.00 85.56 1421 HIS A C 1
ATOM 11461 O O . HIS A 1 1421 ? -61.467 -21.922 36.995 1.00 85.56 1421 HIS A O 1
ATOM 11467 N N . LEU A 1 1422 ? -62.393 -22.271 34.984 1.00 90.12 1422 LEU A N 1
ATOM 11468 C CA . LEU A 1 1422 ? -61.732 -21.116 34.371 1.00 90.12 1422 LEU A CA 1
ATOM 11469 C C . LEU A 1 1422 ? -62.340 -19.826 34.942 1.00 90.12 1422 LEU A C 1
ATOM 11471 O O . LEU A 1 1422 ? -63.545 -19.765 35.180 1.00 90.12 1422 LEU A O 1
ATOM 11475 N N . ALA A 1 1423 ? -61.508 -18.808 35.162 1.00 90.00 1423 ALA A N 1
ATOM 11476 C CA . ALA A 1 1423 ? -61.901 -17.551 35.795 1.00 90.00 1423 ALA A CA 1
ATOM 11477 C C . ALA A 1 1423 ? -63.085 -16.882 35.085 1.00 90.00 1423 ALA A C 1
ATOM 11479 O O . ALA A 1 1423 ? -63.005 -16.570 33.894 1.00 90.00 1423 ALA A O 1
ATOM 11480 N N . SER A 1 1424 ? -64.156 -16.637 35.840 1.00 88.38 1424 SER A N 1
ATOM 11481 C CA . SER A 1 1424 ? -65.278 -15.790 35.444 1.00 88.38 1424 SER A CA 1
ATOM 11482 C C . SER A 1 1424 ? -65.089 -14.370 35.956 1.00 88.38 1424 SER A C 1
ATOM 11484 O O . SER A 1 1424 ? -64.759 -14.176 37.126 1.00 88.38 1424 SER A O 1
ATOM 11486 N N . ILE A 1 1425 ? -65.350 -13.369 35.121 1.00 87.75 1425 ILE A N 1
ATOM 11487 C CA . ILE A 1 1425 ? -65.181 -11.963 35.493 1.00 87.75 1425 ILE A CA 1
ATOM 11488 C C . ILE A 1 1425 ? -66.558 -11.316 35.638 1.00 87.75 1425 ILE A C 1
ATOM 11490 O O . ILE A 1 1425 ? -67.222 -10.981 34.657 1.00 87.75 1425 ILE A O 1
ATOM 11494 N N . THR A 1 1426 ? -67.008 -11.171 36.885 1.00 84.62 1426 THR A N 1
ATOM 11495 C CA . THR A 1 1426 ? -68.367 -10.710 37.220 1.00 84.62 1426 THR A C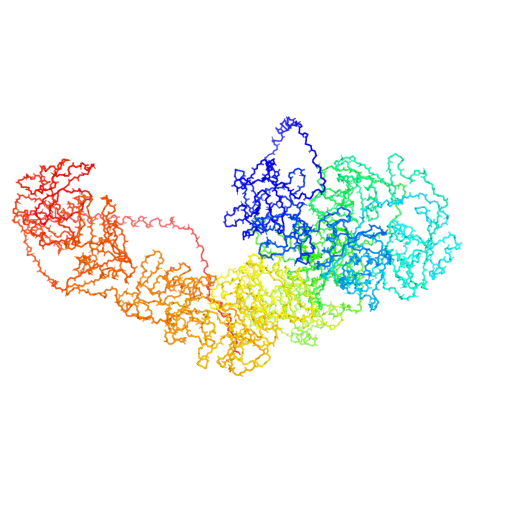A 1
ATOM 11496 C C . THR A 1 1426 ? -68.475 -9.213 37.480 1.00 84.62 1426 THR A C 1
ATOM 11498 O O . THR A 1 1426 ? -69.579 -8.668 37.449 1.00 84.62 1426 THR A O 1
ATOM 11501 N N . ASP A 1 1427 ? -67.353 -8.546 37.742 1.00 85.81 1427 ASP A N 1
ATOM 11502 C CA . ASP A 1 1427 ? -67.277 -7.131 38.089 1.00 85.81 1427 ASP A CA 1
ATOM 11503 C C . ASP A 1 1427 ? -65.923 -6.520 37.695 1.00 85.81 1427 ASP A C 1
ATOM 11505 O O . ASP A 1 1427 ? -64.972 -7.212 37.315 1.00 85.81 1427 ASP A O 1
ATOM 11509 N N . LYS A 1 1428 ? -65.847 -5.189 37.799 1.00 83.69 1428 LYS A N 1
ATOM 11510 C CA . LYS A 1 1428 ? -64.659 -4.406 37.453 1.00 83.69 1428 LYS A CA 1
ATOM 11511 C C . LYS A 1 1428 ? -63.438 -4.781 38.298 1.00 83.69 1428 LYS A C 1
ATOM 11513 O O . LYS A 1 1428 ? -62.340 -4.859 37.759 1.00 83.69 1428 LYS A O 1
ATOM 11518 N N . THR A 1 1429 ? -63.619 -5.046 39.591 1.00 84.81 1429 THR A N 1
ATOM 11519 C CA . THR A 1 1429 ? -62.521 -5.397 40.507 1.00 84.81 1429 THR A CA 1
ATOM 11520 C C . THR A 1 1429 ? -61.893 -6.736 40.130 1.00 84.81 1429 THR A C 1
ATOM 11522 O O . THR A 1 1429 ? -60.674 -6.873 40.099 1.00 84.81 1429 THR A O 1
ATOM 11525 N N . THR A 1 1430 ? -62.717 -7.717 39.768 1.00 87.06 1430 THR A N 1
ATOM 11526 C CA . THR A 1 1430 ? -62.262 -9.011 39.262 1.00 87.06 1430 THR A CA 1
ATOM 11527 C C . THR A 1 1430 ? -61.518 -8.836 37.942 1.00 87.06 1430 THR A C 1
ATOM 11529 O O . THR A 1 1430 ? -60.460 -9.432 37.769 1.00 87.06 1430 THR A O 1
ATOM 11532 N N . ASN A 1 1431 ? -61.995 -7.968 37.043 1.00 87.62 1431 ASN A N 1
ATOM 11533 C CA . ASN A 1 1431 ? -61.291 -7.668 35.796 1.00 87.62 1431 ASN A CA 1
ATOM 11534 C C . ASN A 1 1431 ? -59.899 -7.072 36.036 1.00 87.62 1431 ASN A C 1
ATOM 11536 O O . ASN A 1 1431 ? -58.926 -7.526 35.444 1.00 87.62 1431 ASN A O 1
ATOM 11540 N N . GLU A 1 1432 ? -59.799 -6.088 36.932 1.00 85.62 1432 GLU A N 1
ATOM 11541 C CA . GLU A 1 1432 ? -58.530 -5.462 37.318 1.00 85.62 1432 GLU A CA 1
ATOM 11542 C C . GLU A 1 1432 ? -57.567 -6.485 37.935 1.00 85.62 1432 GLU A C 1
ATOM 11544 O O . GLU A 1 1432 ? -56.390 -6.519 37.582 1.00 85.62 1432 GLU A O 1
ATOM 11549 N N . ASN A 1 1433 ? -58.075 -7.374 38.790 1.00 87.88 1433 ASN A N 1
ATOM 11550 C CA . ASN A 1 1433 ? -57.305 -8.465 39.379 1.00 87.88 1433 ASN A CA 1
ATOM 11551 C C . ASN A 1 1433 ? -56.800 -9.470 38.327 1.00 87.88 1433 ASN A C 1
ATOM 11553 O O . ASN A 1 1433 ? -55.636 -9.863 38.373 1.00 87.88 1433 ASN A O 1
ATOM 11557 N N . MET A 1 1434 ? -57.643 -9.887 37.375 1.00 89.94 1434 MET A N 1
ATOM 11558 C CA . MET A 1 1434 ? -57.242 -10.827 36.319 1.00 89.94 1434 MET A CA 1
ATOM 11559 C C . MET A 1 1434 ? -56.252 -10.186 35.335 1.00 89.94 1434 MET A C 1
ATOM 11561 O O . MET A 1 1434 ? -55.284 -10.828 34.929 1.00 89.94 1434 MET A O 1
ATOM 11565 N N . ALA A 1 1435 ? -56.441 -8.902 35.011 1.00 87.56 1435 ALA A N 1
ATOM 11566 C CA . ALA A 1 1435 ? -55.488 -8.117 34.232 1.00 87.56 1435 ALA A CA 1
ATOM 11567 C C . ALA A 1 1435 ? -54.140 -7.987 34.956 1.00 87.56 1435 ALA A C 1
ATOM 11569 O O . ALA A 1 1435 ? -53.092 -8.102 34.329 1.00 87.56 1435 ALA A O 1
ATOM 11570 N N . LEU A 1 1436 ? -54.150 -7.798 36.280 1.00 85.88 1436 LEU A N 1
ATOM 11571 C CA . LEU A 1 1436 ? -52.936 -7.749 37.095 1.00 85.88 1436 LEU A CA 1
ATOM 11572 C C . LEU A 1 1436 ? -52.213 -9.104 37.136 1.00 85.88 1436 LEU A C 1
ATOM 11574 O O . LEU A 1 1436 ? -50.987 -9.127 37.052 1.00 85.88 1436 LEU A O 1
ATOM 11578 N N . ILE A 1 1437 ? -52.948 -10.223 37.206 1.00 88.69 1437 ILE A N 1
ATOM 11579 C CA . ILE A 1 1437 ? -52.380 -11.578 37.086 1.00 88.69 1437 ILE A CA 1
ATOM 11580 C C . ILE A 1 1437 ? -51.678 -11.743 35.733 1.00 88.69 1437 ILE A C 1
ATOM 11582 O O . ILE A 1 1437 ? -50.524 -12.160 35.705 1.00 88.69 1437 ILE A O 1
ATOM 11586 N N . ALA A 1 1438 ? -52.344 -11.403 34.625 1.00 87.12 1438 ALA A N 1
ATOM 11587 C CA . ALA A 1 1438 ? -51.770 -11.537 33.285 1.00 87.12 1438 ALA A CA 1
ATOM 11588 C C . ALA A 1 1438 ? -50.546 -10.626 33.082 1.00 87.12 1438 ALA A C 1
ATOM 11590 O O . ALA A 1 1438 ? -49.519 -11.083 32.585 1.00 87.12 1438 ALA A O 1
ATOM 11591 N N . LYS A 1 1439 ? -50.605 -9.376 33.570 1.00 81.31 1439 LYS A N 1
ATOM 11592 C CA . LYS A 1 1439 ? -49.467 -8.442 33.566 1.00 81.31 1439 LYS A CA 1
ATOM 11593 C C . LYS A 1 1439 ? -48.272 -8.972 34.350 1.00 81.31 1439 LYS A C 1
ATOM 11595 O O . LYS A 1 1439 ? -47.164 -8.954 33.837 1.00 81.31 1439 LYS A O 1
ATOM 11600 N N . ARG A 1 1440 ? -48.484 -9.464 35.577 1.00 83.06 1440 ARG A N 1
ATOM 11601 C CA . ARG A 1 1440 ? -47.405 -10.022 36.413 1.00 83.06 1440 ARG A CA 1
ATOM 11602 C C . ARG A 1 1440 ? -46.871 -11.353 35.902 1.00 83.06 1440 ARG A C 1
ATOM 11604 O O . ARG A 1 1440 ? -45.751 -11.716 36.237 1.00 83.06 1440 ARG A O 1
ATOM 11611 N N . ASP A 1 1441 ? -47.681 -12.118 35.180 1.00 82.56 1441 ASP A N 1
ATOM 11612 C CA . ASP A 1 1441 ? -47.248 -13.361 34.548 1.00 82.56 1441 ASP A CA 1
ATOM 11613 C C . ASP A 1 1441 ? -46.439 -13.104 33.271 1.00 82.56 1441 ASP A C 1
ATOM 11615 O O . ASP A 1 1441 ? -45.492 -13.840 32.999 1.00 82.56 1441 ASP A O 1
ATOM 11619 N N . GLY A 1 1442 ? -46.804 -12.067 32.512 1.00 80.00 1442 GLY A N 1
ATOM 11620 C CA . GLY A 1 1442 ? -46.142 -11.666 31.274 1.00 80.00 1442 GLY A CA 1
ATOM 11621 C C . GLY A 1 1442 ? -46.583 -12.443 30.029 1.00 80.00 1442 GLY A C 1
ATOM 11622 O O . GLY A 1 1442 ? -46.030 -12.209 28.957 1.00 80.00 1442 GLY A O 1
ATOM 11623 N N . PHE A 1 1443 ? -47.573 -13.337 30.126 1.00 85.00 1443 PHE A N 1
ATOM 11624 C CA . PHE A 1 1443 ? -48.061 -14.141 28.999 1.00 85.00 1443 PHE A CA 1
ATOM 11625 C C . PHE A 1 1443 ? -49.586 -14.090 28.839 1.00 85.00 1443 PHE A C 1
ATOM 11627 O O . PHE A 1 1443 ? -50.313 -13.663 29.732 1.00 85.00 1443 PHE A O 1
ATOM 11634 N N . SER A 1 1444 ? -50.078 -14.564 27.688 1.00 87.75 1444 SER A N 1
ATOM 11635 C CA . SER A 1 1444 ? -51.507 -14.713 27.413 1.00 87.75 1444 SER A CA 1
ATOM 11636 C C . SER A 1 1444 ? -52.130 -15.869 28.205 1.00 87.75 1444 SER A C 1
ATOM 11638 O O . SER A 1 1444 ? -51.681 -17.019 28.119 1.00 87.75 1444 SER A O 1
ATOM 11640 N N . LEU A 1 1445 ? -53.192 -15.571 28.959 1.00 92.69 1445 LEU A N 1
ATOM 11641 C CA . LEU A 1 1445 ? -53.852 -16.517 29.861 1.00 92.69 1445 LEU A CA 1
ATOM 11642 C C . LEU A 1 1445 ? -55.342 -16.673 29.535 1.00 92.69 1445 LEU A C 1
ATOM 11644 O O . LEU A 1 1445 ? -56.099 -15.703 29.539 1.00 92.69 1445 LEU A O 1
ATOM 11648 N N . TRP A 1 1446 ? -55.780 -17.911 29.302 1.00 94.88 1446 TRP A N 1
ATOM 11649 C CA . TRP A 1 1446 ? -57.190 -18.247 29.095 1.00 94.88 1446 TRP A CA 1
ATOM 11650 C C . TRP A 1 1446 ? -58.077 -17.908 30.298 1.00 94.88 1446 TRP A C 1
ATOM 11652 O O . TRP A 1 1446 ? -57.705 -18.164 31.447 1.00 94.88 1446 TRP A O 1
ATOM 11662 N N . ILE A 1 1447 ? -59.287 -17.421 30.008 1.00 93.44 1447 ILE A N 1
ATOM 11663 C CA . ILE A 1 1447 ? -60.380 -17.218 30.969 1.00 93.44 1447 ILE A CA 1
ATOM 11664 C C . ILE A 1 1447 ? -61.640 -17.975 30.521 1.00 93.44 1447 ILE A C 1
ATOM 11666 O O . ILE A 1 1447 ? -61.689 -18.545 29.431 1.00 93.44 1447 ILE A O 1
ATOM 11670 N N . GLY A 1 1448 ? -62.671 -18.019 31.367 1.00 89.06 1448 GLY A N 1
ATOM 11671 C CA . GLY A 1 1448 ? -63.837 -18.885 31.161 1.00 89.06 1448 GLY A CA 1
ATOM 11672 C C . GLY A 1 1448 ? -64.845 -18.414 30.111 1.00 89.06 1448 GLY A C 1
ATOM 11673 O O . GLY A 1 1448 ? -65.870 -19.069 29.952 1.00 89.06 1448 GLY A O 1
ATOM 11674 N N . LEU A 1 1449 ? -64.614 -17.289 29.429 1.00 89.06 1449 LEU A N 1
ATOM 11675 C CA . LEU A 1 1449 ? -65.581 -16.694 28.504 1.00 89.06 1449 LEU A CA 1
ATOM 11676 C C . LEU A 1 1449 ? -65.450 -17.310 27.107 1.00 89.06 1449 LEU A C 1
ATOM 11678 O O . LEU A 1 1449 ? -64.368 -17.294 26.514 1.00 89.06 1449 LEU A O 1
ATOM 11682 N N . SER A 1 1450 ? -66.554 -17.823 26.560 1.00 86.25 1450 SER A N 1
ATOM 11683 C CA . SER A 1 1450 ? -66.567 -18.415 25.217 1.00 86.25 1450 SER A CA 1
ATOM 11684 C C . SER A 1 1450 ? -67.900 -18.224 24.490 1.00 86.25 1450 SER A C 1
ATOM 11686 O O . SER A 1 1450 ? -68.949 -18.065 25.112 1.00 86.25 1450 SER A O 1
ATOM 11688 N N . LYS A 1 1451 ? -67.846 -18.249 23.159 1.00 80.25 1451 LYS A N 1
ATOM 11689 C CA . LYS A 1 1451 ? -68.967 -18.239 22.218 1.00 80.25 1451 LYS A CA 1
ATOM 11690 C C . LYS A 1 1451 ? -68.804 -19.458 21.312 1.00 80.25 1451 LYS A C 1
ATOM 11692 O O . LYS A 1 1451 ? -68.043 -19.444 20.352 1.00 80.25 1451 LYS A O 1
ATOM 11697 N N . GLN A 1 1452 ? -69.493 -20.538 21.668 1.00 69.19 1452 GLN A N 1
ATOM 11698 C CA . GLN A 1 1452 ? -69.370 -21.856 21.023 1.00 69.19 1452 GLN A CA 1
ATOM 11699 C C . GLN A 1 1452 ? -70.416 -22.079 19.913 1.00 69.19 1452 GLN A C 1
ATOM 11701 O O . GLN A 1 1452 ? -70.671 -23.214 19.514 1.00 69.19 1452 GLN A O 1
ATOM 11706 N N . ASP A 1 1453 ? -71.109 -21.021 19.483 1.00 65.12 1453 ASP A N 1
ATOM 11707 C CA . ASP A 1 1453 ? -72.197 -21.103 18.512 1.00 65.12 1453 ASP A CA 1
ATOM 11708 C C . ASP A 1 1453 ? -72.136 -19.965 17.490 1.00 65.12 1453 ASP A C 1
ATOM 11710 O O . ASP A 1 1453 ? -72.136 -18.787 17.848 1.00 65.12 1453 ASP A O 1
ATOM 11714 N N . VAL A 1 1454 ? -72.158 -20.362 16.219 1.00 59.44 1454 VAL A N 1
ATOM 11715 C CA . VAL A 1 1454 ? -72.207 -19.516 15.016 1.00 59.44 1454 VAL A CA 1
ATOM 11716 C C . VAL A 1 1454 ? -73.574 -18.810 14.882 1.00 59.44 1454 VAL A C 1
ATOM 11718 O O . VAL A 1 1454 ? -73.706 -17.788 14.215 1.00 59.44 1454 VAL A O 1
ATOM 11721 N N . SER A 1 1455 ? -74.631 -19.296 15.548 1.00 56.41 1455 SER A N 1
ATOM 11722 C CA . SER A 1 1455 ? -76.010 -18.793 15.385 1.00 56.41 1455 SER A CA 1
ATOM 11723 C C . SER A 1 1455 ? -76.386 -17.556 16.234 1.00 56.41 1455 SER A C 1
ATOM 11725 O O . SER A 1 1455 ? -77.535 -17.412 16.648 1.00 56.41 1455 SER A O 1
ATOM 11727 N N . ARG A 1 1456 ? -75.446 -16.614 16.438 1.00 60.75 1456 ARG A N 1
ATOM 11728 C CA . ARG A 1 1456 ? -75.631 -15.317 17.149 1.00 60.75 1456 ARG A CA 1
ATOM 11729 C C . ARG A 1 1456 ? -75.975 -15.390 18.644 1.00 60.75 1456 ARG A C 1
ATOM 11731 O O . ARG A 1 1456 ? -76.574 -14.463 19.194 1.00 60.75 1456 ARG A O 1
ATOM 11738 N N . TRP A 1 1457 ? -75.566 -16.446 19.339 1.00 62.62 1457 TRP A N 1
ATOM 11739 C CA . TRP A 1 1457 ? -75.703 -16.496 20.799 1.00 62.62 1457 TRP A CA 1
ATOM 11740 C C . TRP A 1 1457 ? -74.631 -15.644 21.504 1.00 62.62 1457 TRP A C 1
ATOM 11742 O O . TRP A 1 1457 ? -73.509 -15.529 21.003 1.00 62.62 1457 TRP A O 1
ATOM 11752 N N . PRO A 1 1458 ? -74.957 -15.018 22.653 1.00 71.12 1458 PRO A N 1
ATOM 11753 C CA . PRO A 1 1458 ? -73.993 -14.245 23.427 1.00 71.12 1458 PRO A CA 1
ATOM 11754 C C . PRO A 1 1458 ? -72.930 -15.152 24.061 1.00 71.12 1458 PRO A C 1
ATOM 11756 O O . PRO A 1 1458 ? -73.155 -16.342 24.267 1.00 71.12 1458 PRO A O 1
ATOM 11759 N N . PHE A 1 1459 ? -71.779 -14.569 24.405 1.00 80.00 1459 PHE A N 1
ATOM 11760 C CA . PHE A 1 1459 ? -70.753 -15.250 25.195 1.00 80.00 1459 PHE A CA 1
ATOM 11761 C C . PHE A 1 1459 ? -71.327 -15.765 26.528 1.00 80.00 1459 PHE A C 1
ATOM 11763 O O . PHE A 1 1459 ? -72.124 -15.077 27.169 1.00 80.00 1459 PHE A O 1
ATOM 11770 N N . GLU A 1 1460 ? -70.882 -16.944 26.957 1.00 78.31 1460 GLU A N 1
ATOM 11771 C CA . GLU A 1 1460 ? -71.232 -17.579 28.232 1.00 78.31 1460 GLU A CA 1
ATOM 11772 C C . GLU A 1 1460 ? -69.952 -17.859 29.039 1.00 78.31 1460 GLU A C 1
ATOM 11774 O O . GLU A 1 1460 ? -68.893 -18.149 28.468 1.00 78.31 1460 GLU A O 1
ATOM 11779 N N . TRP A 1 1461 ? -70.039 -17.773 30.370 1.00 84.69 1461 TRP A N 1
ATOM 11780 C CA . TRP A 1 1461 ? -68.958 -18.203 31.258 1.00 84.69 1461 TRP A CA 1
ATOM 11781 C C . TRP A 1 1461 ? -69.012 -19.720 31.469 1.00 84.69 1461 TRP A C 1
ATOM 11783 O O . TRP A 1 1461 ? -70.078 -20.297 31.683 1.00 84.69 1461 TRP A O 1
ATOM 11793 N N . SER A 1 1462 ? -67.851 -20.375 31.465 1.00 78.19 1462 SER A N 1
ATOM 11794 C CA . SER A 1 1462 ? -67.725 -21.832 31.594 1.00 78.19 1462 SER A CA 1
ATOM 11795 C C . SER A 1 1462 ? -68.261 -22.412 32.909 1.00 78.19 1462 SER A C 1
ATOM 11797 O O . SER A 1 1462 ? -68.559 -23.605 32.983 1.00 78.19 1462 SER A O 1
ATOM 11799 N N . ASP A 1 1463 ? -68.374 -21.590 33.949 1.00 73.94 1463 ASP A N 1
ATOM 11800 C CA . ASP A 1 1463 ? -68.944 -21.945 35.254 1.00 73.94 1463 ASP A CA 1
ATOM 11801 C C . ASP A 1 1463 ? -70.472 -21.742 35.331 1.00 73.94 1463 ASP A C 1
ATOM 11803 O O . ASP A 1 1463 ? -71.095 -22.073 36.335 1.00 73.94 1463 ASP A O 1
ATOM 11807 N N . GLY A 1 1464 ? -71.095 -21.221 34.268 1.00 69.31 1464 GLY A N 1
ATOM 11808 C CA . GLY A 1 1464 ? -72.527 -20.935 34.205 1.00 69.31 1464 GLY A CA 1
ATOM 11809 C C . GLY A 1 1464 ? -72.948 -19.607 34.842 1.00 69.31 1464 GLY A C 1
ATOM 11810 O O . GLY A 1 1464 ? -74.145 -19.318 34.898 1.00 69.31 1464 GLY A O 1
ATOM 11811 N N . THR A 1 1465 ? -72.011 -18.779 35.311 1.00 72.31 1465 THR A N 1
ATOM 11812 C CA . THR A 1 1465 ? -72.336 -17.440 35.813 1.00 72.31 1465 THR A CA 1
ATOM 11813 C C . THR A 1 1465 ? -72.859 -16.543 34.685 1.00 72.31 1465 THR A C 1
ATOM 11815 O O . THR A 1 1465 ? -72.449 -16.625 33.527 1.00 72.31 1465 THR A O 1
ATOM 11818 N N . ALA A 1 1466 ? -73.810 -15.663 35.004 1.00 68.38 1466 ALA A N 1
ATOM 11819 C CA . ALA A 1 1466 ? -74.348 -14.731 34.017 1.00 68.38 1466 ALA A CA 1
ATOM 11820 C C . ALA A 1 1466 ? -73.307 -13.656 33.657 1.00 68.38 1466 ALA A C 1
ATOM 11822 O O . ALA A 1 1466 ? -72.709 -13.049 34.549 1.00 68.38 1466 ALA A O 1
ATOM 11823 N N . VAL A 1 1467 ? -73.143 -13.357 32.362 1.00 73.75 1467 VAL A N 1
ATOM 11824 C CA . VAL A 1 1467 ? -72.267 -12.275 31.879 1.00 73.75 1467 VAL A CA 1
ATOM 11825 C C . VAL A 1 1467 ? -72.863 -10.913 32.256 1.00 73.75 1467 VAL A C 1
ATOM 11827 O O . VAL A 1 1467 ? -73.659 -10.334 31.521 1.00 73.75 1467 VAL A O 1
ATOM 11830 N N . LYS A 1 1468 ? -72.503 -10.412 33.442 1.00 75.75 1468 LYS A N 1
ATOM 11831 C CA . LYS A 1 1468 ? -72.948 -9.107 33.970 1.00 75.75 1468 LYS A CA 1
ATOM 11832 C C . LYS A 1 1468 ? -71.987 -7.962 33.656 1.00 75.75 1468 LYS A C 1
ATOM 11834 O O . LYS A 1 1468 ? -72.404 -6.808 33.659 1.00 75.75 1468 LYS A O 1
ATOM 11839 N N . PHE A 1 1469 ? -70.721 -8.277 33.405 1.00 80.38 1469 PHE A N 1
ATOM 11840 C CA . PHE A 1 1469 ? -69.648 -7.314 33.193 1.00 80.38 1469 PHE A CA 1
ATOM 11841 C C . PHE A 1 1469 ? -69.020 -7.523 31.809 1.00 80.38 1469 PHE A C 1
ATOM 11843 O O . PHE A 1 1469 ? -68.717 -8.652 31.427 1.00 80.38 1469 PHE A O 1
ATOM 11850 N N . LYS A 1 1470 ? -68.838 -6.430 31.064 1.00 70.00 1470 LYS A N 1
ATOM 11851 C CA . LYS A 1 1470 ? -68.072 -6.358 29.814 1.00 70.00 1470 LYS A CA 1
ATOM 11852 C C . LYS A 1 1470 ? -67.083 -5.205 29.944 1.00 70.00 1470 LYS A C 1
ATOM 11854 O O . LYS A 1 1470 ? -67.448 -4.159 30.475 1.00 70.00 1470 LYS A O 1
ATOM 11859 N N . THR A 1 1471 ? -65.851 -5.419 29.499 1.00 77.75 1471 THR A N 1
ATOM 11860 C CA . THR A 1 1471 ? -64.791 -4.408 29.537 1.00 77.75 1471 THR A CA 1
ATOM 11861 C C . THR A 1 1471 ? -64.947 -3.418 28.378 1.00 77.75 1471 THR A C 1
ATOM 11863 O O . THR A 1 1471 ? -65.451 -3.789 27.314 1.00 77.75 1471 THR A O 1
ATOM 11866 N N . ASP A 1 1472 ? -64.540 -2.165 28.576 1.00 72.69 1472 ASP A N 1
ATOM 11867 C CA . ASP A 1 1472 ? -64.605 -1.134 27.539 1.00 72.69 1472 ASP A CA 1
ATOM 11868 C C . ASP A 1 1472 ? -63.637 -1.484 26.392 1.00 72.69 1472 ASP A C 1
ATOM 11870 O O . ASP A 1 1472 ? -62.472 -1.795 26.631 1.00 72.69 1472 ASP A O 1
ATOM 11874 N N . GLY A 1 1473 ? -64.117 -1.454 25.143 1.00 71.12 1473 GLY A N 1
ATOM 11875 C CA . GLY A 1 1473 ? -63.306 -1.717 23.943 1.00 71.12 1473 GLY A CA 1
ATOM 11876 C C . GLY A 1 1473 ? -63.215 -3.181 23.489 1.00 71.12 1473 GLY A C 1
ATOM 11877 O O . GLY A 1 1473 ? -62.659 -3.439 22.426 1.00 71.12 1473 GLY A O 1
ATOM 11878 N N . PHE A 1 1474 ? -63.784 -4.139 24.229 1.00 76.06 1474 PHE A N 1
ATOM 11879 C CA . PHE A 1 1474 ? -63.942 -5.511 23.730 1.00 76.06 1474 PHE A CA 1
ATOM 11880 C C . PHE A 1 1474 ? -65.122 -5.574 22.745 1.00 76.06 1474 PHE A C 1
ATOM 11882 O O . PHE A 1 1474 ? -66.273 -5.779 23.143 1.00 76.06 1474 PHE A O 1
ATOM 11889 N N . GLU A 1 1475 ? -64.837 -5.355 21.460 1.00 65.62 1475 GLU A N 1
ATOM 11890 C CA . GLU A 1 1475 ? -65.781 -5.534 20.352 1.00 65.62 1475 GLU A CA 1
ATOM 11891 C C . GLU A 1 1475 ? -65.594 -6.922 19.715 1.00 65.62 1475 GLU A C 1
ATOM 11893 O O . GLU A 1 1475 ? -64.481 -7.307 19.367 1.00 65.62 1475 GLU A O 1
ATOM 11898 N N . ASP A 1 1476 ? -66.688 -7.682 19.576 1.00 61.56 1476 ASP A N 1
ATOM 11899 C CA . ASP A 1 1476 ? -66.722 -8.871 18.711 1.00 61.56 1476 ASP A CA 1
ATOM 11900 C C . ASP A 1 1476 ? -66.569 -8.359 17.274 1.00 61.56 1476 ASP A C 1
ATOM 11902 O O . ASP A 1 1476 ? -67.376 -7.549 16.819 1.00 61.56 1476 ASP A O 1
ATOM 11906 N N . ASP A 1 1477 ? -65.540 -8.816 16.570 1.00 64.12 1477 ASP A N 1
ATOM 11907 C CA . ASP A 1 1477 ? -65.132 -8.449 15.205 1.00 64.12 1477 ASP A CA 1
ATOM 11908 C C . ASP A 1 1477 ? -66.207 -8.725 14.128 1.00 64.12 1477 ASP A C 1
ATOM 11910 O O . ASP A 1 1477 ? -65.988 -8.517 12.936 1.00 64.12 1477 ASP A O 1
ATOM 11914 N N . GLY A 1 1478 ? -67.402 -9.158 14.540 1.00 59.84 1478 GLY A N 1
ATOM 11915 C CA . GLY A 1 1478 ? -68.589 -9.336 13.705 1.00 59.84 1478 GLY A CA 1
ATOM 11916 C C . GLY A 1 1478 ? -68.574 -10.617 12.877 1.00 59.84 1478 GLY A C 1
ATOM 11917 O O . GLY A 1 1478 ? -69.592 -10.961 12.275 1.00 59.84 1478 GLY A O 1
ATOM 11918 N N . ASP A 1 1479 ? -67.450 -11.334 12.859 1.00 59.19 1479 ASP A N 1
ATOM 11919 C CA . ASP A 1 1479 ? -67.342 -12.632 12.211 1.00 59.19 1479 ASP A CA 1
ATOM 11920 C C . ASP A 1 1479 ? -67.997 -13.717 13.079 1.00 59.19 1479 ASP A C 1
ATOM 11922 O O . ASP A 1 1479 ? -67.397 -14.255 14.011 1.00 59.19 1479 ASP A O 1
ATOM 11926 N N . ASP A 1 1480 ? -69.269 -13.999 12.794 1.00 61.06 1480 ASP A N 1
ATOM 11927 C CA . ASP A 1 1480 ? -70.051 -15.069 13.420 1.00 61.06 1480 ASP A CA 1
ATOM 11928 C C . ASP A 1 1480 ? -69.682 -16.467 12.872 1.00 61.06 1480 ASP A C 1
ATOM 11930 O O . ASP A 1 1480 ? -70.306 -17.437 13.289 1.00 61.06 1480 ASP A O 1
ATOM 11934 N N . SER A 1 1481 ? -68.726 -16.606 11.936 1.00 63.62 1481 SER A N 1
ATOM 11935 C CA . SER A 1 1481 ? -68.479 -17.873 11.220 1.00 63.62 1481 SER A CA 1
ATOM 11936 C C . SER A 1 1481 ? -67.764 -18.964 12.032 1.00 63.62 1481 SER A C 1
ATOM 11938 O O . SER A 1 1481 ? -67.905 -20.145 11.703 1.00 63.62 1481 SER A O 1
ATOM 11940 N N . GLU A 1 1482 ? -67.058 -18.601 13.107 1.00 70.50 1482 GLU A N 1
ATOM 11941 C CA . GLU A 1 1482 ? -66.245 -19.518 13.916 1.00 70.50 1482 GLU A CA 1
ATOM 11942 C C . GLU A 1 1482 ? -66.500 -19.385 15.428 1.00 70.50 1482 GLU A C 1
ATOM 11944 O O . GLU A 1 1482 ? -66.975 -18.364 15.929 1.00 70.50 1482 GLU A O 1
ATOM 11949 N N . GLU A 1 1483 ? -66.163 -20.439 16.178 1.00 75.69 1483 GLU A N 1
ATOM 11950 C CA . GLU A 1 1483 ? -66.170 -20.427 17.644 1.00 75.69 1483 GLU A CA 1
ATOM 11951 C C . GLU A 1 1483 ? -65.087 -19.493 18.203 1.00 75.69 1483 GLU A C 1
ATOM 11953 O O . GLU A 1 1483 ? -63.950 -19.488 17.729 1.00 75.69 1483 GLU A O 1
ATOM 11958 N N . LYS A 1 1484 ? -65.415 -18.719 19.244 1.00 84.94 1484 LYS A N 1
ATOM 11959 C CA . LYS A 1 1484 ? -64.490 -17.747 19.847 1.00 84.94 1484 LYS A CA 1
ATOM 11960 C C . LYS A 1 1484 ? -64.343 -17.959 21.343 1.00 84.94 1484 LYS A C 1
ATOM 11962 O O . LYS A 1 1484 ? -65.324 -17.984 22.082 1.00 84.94 1484 LYS A O 1
ATOM 11967 N N . CYS A 1 1485 ? -63.106 -18.048 21.803 1.00 89.38 1485 CYS A N 1
ATOM 11968 C CA . CYS A 1 1485 ? -62.741 -18.135 23.209 1.00 89.38 1485 CYS A CA 1
ATOM 11969 C C . CYS A 1 1485 ? -61.862 -16.943 23.584 1.00 89.38 1485 CYS A C 1
ATOM 11971 O O . CYS A 1 1485 ? -61.100 -16.441 22.757 1.00 89.38 1485 CYS A O 1
ATOM 11973 N N . VAL A 1 1486 ? -61.970 -16.484 24.831 1.00 91.94 1486 VAL A N 1
ATOM 11974 C CA . VAL A 1 1486 ? -61.320 -15.244 25.275 1.00 91.94 1486 VAL A CA 1
ATOM 11975 C C . VAL A 1 1486 ? -60.149 -15.536 26.205 1.00 91.94 1486 VAL A C 1
ATOM 11977 O O . VAL A 1 1486 ? -60.261 -16.331 27.141 1.00 91.94 1486 VAL A O 1
ATOM 11980 N N . PHE A 1 1487 ? -59.032 -14.856 25.967 1.00 93.00 1487 PHE A N 1
ATOM 11981 C CA . PHE A 1 1487 ? -57.885 -14.800 26.871 1.00 93.00 1487 PHE A CA 1
ATOM 11982 C C . PHE A 1 1487 ? -57.580 -13.352 27.255 1.00 93.00 1487 PHE A C 1
ATOM 11984 O O . PHE A 1 1487 ? -58.034 -12.410 26.602 1.00 93.00 1487 PHE A O 1
ATOM 11991 N N . ILE A 1 1488 ? -56.796 -13.188 28.316 1.00 91.31 1488 ILE A N 1
ATOM 11992 C CA . ILE A 1 1488 ? -56.218 -11.906 28.715 1.00 91.31 1488 ILE A CA 1
ATOM 11993 C C . ILE A 1 1488 ? -54.761 -11.896 28.260 1.00 91.31 1488 ILE A C 1
ATOM 11995 O O . ILE A 1 1488 ? -54.018 -12.827 28.575 1.00 91.31 1488 ILE A O 1
ATOM 11999 N N . ASP A 1 1489 ? -54.365 -10.890 27.486 1.00 86.44 1489 ASP A N 1
ATOM 12000 C CA . ASP A 1 1489 ? -52.979 -10.720 27.047 1.00 86.44 1489 ASP A CA 1
ATOM 12001 C C . ASP A 1 1489 ? -52.069 -10.179 28.169 1.00 86.44 1489 ASP A C 1
ATOM 12003 O O . ASP A 1 1489 ? -52.527 -9.802 29.251 1.00 86.44 1489 ASP A O 1
ATOM 12007 N N . SER A 1 1490 ? -50.760 -10.111 27.918 1.00 80.25 1490 SER A N 1
ATOM 12008 C CA . SER A 1 1490 ? -49.778 -9.604 28.889 1.00 80.25 1490 SER A CA 1
ATOM 12009 C C . SER A 1 1490 ? -49.953 -8.118 29.236 1.00 80.25 1490 SER A C 1
ATOM 12011 O O . SER A 1 1490 ? -49.368 -7.640 30.206 1.00 80.25 1490 SER A O 1
ATOM 12013 N N . THR A 1 1491 ? -50.783 -7.377 28.494 1.00 78.44 1491 THR A N 1
ATOM 12014 C CA . THR A 1 1491 ? -51.136 -5.978 28.780 1.00 78.44 1491 THR A CA 1
ATOM 12015 C C . THR A 1 1491 ? -52.420 -5.845 29.601 1.00 78.44 1491 THR A C 1
ATOM 12017 O O . THR A 1 1491 ? -52.749 -4.747 30.057 1.00 78.44 1491 THR A O 1
ATOM 12020 N N . GLY A 1 1492 ? -53.116 -6.956 29.865 1.00 85.31 1492 GLY A N 1
ATOM 12021 C CA . GLY A 1 1492 ? -54.361 -7.004 30.624 1.00 85.31 1492 GLY A CA 1
ATOM 12022 C C . GLY A 1 1492 ? -55.628 -6.815 29.783 1.00 85.31 1492 GLY A C 1
ATOM 12023 O O . GLY A 1 1492 ? -56.708 -6.692 30.363 1.00 85.31 1492 GLY A O 1
ATOM 12024 N N . ASN A 1 1493 ? -55.522 -6.793 28.452 1.00 86.75 1493 ASN A N 1
ATOM 12025 C CA . ASN A 1 1493 ? -56.664 -6.628 27.555 1.00 86.75 1493 ASN A CA 1
ATOM 12026 C C . ASN A 1 1493 ? -57.263 -7.980 27.161 1.00 86.75 1493 ASN A C 1
ATOM 12028 O O . ASN A 1 1493 ? -56.575 -9.000 27.104 1.00 86.75 1493 ASN A O 1
ATOM 12032 N N . TRP A 1 1494 ? -58.567 -7.987 26.889 1.00 89.81 1494 TRP A N 1
ATOM 12033 C CA . TRP A 1 1494 ? -59.275 -9.186 26.447 1.00 89.81 1494 TRP A CA 1
ATOM 12034 C C . TRP A 1 1494 ? -59.167 -9.323 24.937 1.00 89.81 1494 TRP A C 1
ATOM 12036 O O . TRP A 1 1494 ? -59.458 -8.378 24.208 1.00 89.81 1494 TRP A O 1
ATOM 12046 N N . SER A 1 1495 ? -58.809 -10.514 24.474 1.00 87.75 1495 SER A N 1
ATOM 12047 C CA . SER A 1 1495 ? -58.742 -10.844 23.053 1.00 87.75 1495 SER A CA 1
ATOM 12048 C C . SER A 1 1495 ? -59.483 -12.148 22.786 1.00 87.75 1495 SER A C 1
ATOM 12050 O O . SER A 1 1495 ? -59.334 -13.121 23.529 1.00 87.75 1495 SER A O 1
ATOM 12052 N N . ALA A 1 1496 ? -60.299 -12.161 21.732 1.00 87.06 1496 ALA A N 1
ATOM 12053 C CA . ALA A 1 1496 ? -61.043 -13.333 21.290 1.00 87.06 1496 ALA A CA 1
ATOM 12054 C C . ALA A 1 1496 ? -60.333 -13.989 20.103 1.00 87.06 1496 ALA A C 1
ATOM 12056 O O . ALA A 1 1496 ? -59.975 -13.318 19.139 1.00 87.06 1496 ALA A O 1
ATOM 12057 N N . VAL A 1 1497 ? -60.132 -15.302 20.170 1.00 88.06 1497 VAL A N 1
ATOM 12058 C CA . VAL A 1 1497 ? -59.563 -16.102 19.076 1.00 88.06 1497 VAL A CA 1
ATOM 12059 C C . VAL A 1 1497 ? -60.269 -17.450 18.996 1.00 88.06 1497 VAL A C 1
ATOM 12061 O O . VAL A 1 1497 ? -61.010 -17.827 19.905 1.00 88.06 1497 VAL A O 1
ATOM 12064 N N . ASN A 1 1498 ? -60.016 -18.199 17.924 1.00 85.25 1498 ASN A N 1
ATOM 12065 C CA . ASN A 1 1498 ? -60.514 -19.561 17.769 1.00 85.25 1498 ASN A CA 1
ATOM 12066 C C . ASN A 1 1498 ? -60.156 -20.427 19.000 1.00 85.25 1498 ASN A C 1
ATOM 12068 O O . ASN A 1 1498 ? -59.011 -20.418 19.463 1.00 85.25 1498 ASN A O 1
ATOM 12072 N N . CYS A 1 1499 ? -61.119 -21.180 19.538 1.00 86.00 1499 CYS A N 1
ATOM 12073 C CA . CYS A 1 1499 ? -60.955 -21.969 20.768 1.00 86.00 1499 CYS A CA 1
ATOM 12074 C C . CYS A 1 1499 ? -59.879 -23.070 20.676 1.00 86.00 1499 CYS A C 1
ATOM 12076 O O . CYS A 1 1499 ? -59.375 -23.538 21.705 1.00 86.00 1499 CYS A O 1
ATOM 12078 N N . HIS A 1 1500 ? -59.488 -23.462 19.459 1.00 84.31 1500 HIS A N 1
ATOM 12079 C CA . HIS A 1 1500 ? -58.396 -24.399 19.198 1.00 84.31 1500 HIS A CA 1
ATOM 12080 C C . HIS A 1 1500 ? -57.003 -23.755 19.159 1.00 84.31 1500 HIS A C 1
ATOM 12082 O O . HIS A 1 1500 ? -56.007 -24.486 19.181 1.00 84.31 1500 HIS A O 1
ATOM 12088 N N . ALA A 1 1501 ? -56.905 -22.422 19.139 1.00 87.81 1501 ALA A N 1
ATOM 12089 C CA . ALA A 1 1501 ? -55.630 -21.732 19.289 1.00 87.81 1501 ALA A CA 1
ATOM 12090 C C . ALA A 1 1501 ? -54.992 -22.089 20.640 1.00 87.81 1501 ALA A C 1
ATOM 12092 O O . ALA A 1 1501 ? -55.680 -22.325 21.631 1.00 87.81 1501 ALA A O 1
ATOM 12093 N N . THR A 1 1502 ? -53.665 -22.153 20.703 1.00 88.00 1502 THR A N 1
ATOM 12094 C CA . THR A 1 1502 ? -52.953 -22.424 21.960 1.00 88.00 1502 THR A CA 1
ATOM 12095 C C . THR A 1 1502 ? -52.494 -21.123 22.598 1.00 88.00 1502 THR A C 1
ATOM 12097 O O . THR A 1 1502 ? -51.859 -20.321 21.918 1.00 88.00 1502 THR A O 1
ATOM 12100 N N . GLN A 1 1503 ? -52.730 -20.957 23.897 1.00 89.00 1503 GLN A N 1
ATOM 12101 C CA . GLN A 1 1503 ? -52.172 -19.864 24.698 1.00 89.00 1503 GLN A CA 1
ATOM 12102 C C . GLN A 1 1503 ? -51.194 -20.418 25.732 1.00 89.00 1503 GLN A C 1
ATOM 12104 O O . GLN A 1 1503 ? -51.132 -21.628 25.957 1.00 89.00 1503 GLN A O 1
ATOM 12109 N N . GLN A 1 1504 ? -50.398 -19.538 26.332 1.00 86.94 1504 GLN A N 1
ATOM 12110 C CA . GLN A 1 1504 ? -49.278 -19.911 27.204 1.00 86.94 1504 GLN A CA 1
ATOM 12111 C C . GLN A 1 1504 ? -49.709 -20.280 28.634 1.00 86.94 1504 GLN A C 1
ATOM 12113 O O . GLN A 1 1504 ? -48.878 -20.714 29.438 1.00 86.94 1504 GLN A O 1
ATOM 12118 N N . GLY A 1 1505 ? -50.994 -20.123 28.956 1.00 90.06 1505 GLY A N 1
ATOM 12119 C CA . GLY A 1 1505 ? -51.543 -20.521 30.239 1.00 90.06 1505 GLY A CA 1
ATOM 12120 C C . GLY A 1 1505 ? -53.038 -20.267 30.384 1.00 90.06 1505 GLY A C 1
ATOM 12121 O O . GLY A 1 1505 ? -53.745 -19.983 29.417 1.00 90.06 1505 GLY A O 1
ATOM 12122 N N . ALA A 1 1506 ? -53.518 -20.379 31.620 1.00 92.75 1506 ALA A N 1
ATOM 12123 C CA . ALA A 1 1506 ? -54.906 -20.129 31.994 1.00 92.75 1506 ALA A CA 1
ATOM 12124 C C . ALA A 1 1506 ? -55.023 -19.621 33.433 1.00 92.75 1506 ALA A C 1
ATOM 12126 O O . ALA A 1 1506 ? -54.172 -19.925 34.274 1.00 92.75 1506 ALA A O 1
ATOM 12127 N N . ILE A 1 1507 ? -56.095 -18.891 33.734 1.00 92.94 1507 ILE A N 1
ATOM 12128 C CA . ILE A 1 1507 ? -56.455 -18.515 35.102 1.00 92.94 1507 ILE A CA 1
ATOM 12129 C C . ILE A 1 1507 ? -57.631 -19.384 35.537 1.00 92.94 1507 ILE A C 1
ATOM 12131 O O . ILE A 1 1507 ? -58.705 -19.333 34.939 1.00 92.94 1507 ILE A O 1
ATOM 12135 N N . CYS A 1 1508 ? -57.433 -20.174 36.588 1.00 90.75 1508 CYS A N 1
ATOM 12136 C CA . CYS A 1 1508 ? -58.495 -20.950 37.216 1.00 90.75 1508 CYS A CA 1
ATOM 12137 C C . CYS A 1 1508 ? -58.884 -20.337 38.563 1.00 90.75 1508 CYS A C 1
ATOM 12139 O O . CYS A 1 1508 ? -58.075 -19.654 39.196 1.00 90.75 1508 CYS A O 1
ATOM 12141 N N . TYR A 1 1509 ? -60.080 -20.651 39.047 1.00 87.88 1509 TYR A N 1
ATOM 12142 C CA . TYR A 1 1509 ? -60.511 -20.340 40.402 1.00 87.88 1509 TYR A CA 1
ATOM 12143 C C . TYR A 1 1509 ? -61.238 -21.520 41.054 1.00 87.88 1509 TYR A C 1
ATOM 12145 O O . TYR A 1 1509 ? -61.873 -22.323 40.369 1.00 87.88 1509 TYR A O 1
ATOM 12153 N N . ASN A 1 1510 ? -61.147 -21.602 42.382 1.00 80.06 1510 ASN A N 1
ATOM 12154 C CA . ASN A 1 1510 ? -61.842 -22.575 43.221 1.00 80.06 1510 ASN A CA 1
ATOM 12155 C C . ASN A 1 1510 ? -62.563 -21.840 44.363 1.00 80.06 1510 ASN A C 1
ATOM 12157 O O . ASN A 1 1510 ? -61.991 -20.925 44.968 1.00 80.06 1510 ASN A O 1
ATOM 12161 N N . HIS A 1 1511 ? -63.772 -22.282 44.713 1.00 70.44 1511 HIS A N 1
ATOM 12162 C CA . HIS A 1 1511 ? -64.461 -21.838 45.925 1.00 70.44 1511 HIS A CA 1
ATOM 12163 C C . HIS A 1 1511 ? -63.919 -22.567 47.162 1.00 70.44 1511 HIS A C 1
ATOM 12165 O O . HIS A 1 1511 ? -63.838 -23.792 47.182 1.00 70.44 1511 HIS A O 1
ATOM 12171 N N . LEU A 1 1512 ? -63.567 -21.821 48.214 1.00 63.94 1512 LEU A N 1
ATOM 12172 C CA . LEU A 1 1512 ? -62.976 -22.379 49.443 1.00 63.94 1512 LEU A CA 1
ATOM 12173 C C . LEU A 1 1512 ? -63.973 -23.209 50.278 1.00 63.94 1512 LEU A C 1
ATOM 12175 O O . LEU A 1 1512 ? -63.547 -24.043 51.074 1.00 63.94 1512 LEU A O 1
ATOM 12179 N N . ASN A 1 1513 ? -65.282 -22.995 50.091 1.00 52.66 1513 ASN A N 1
ATOM 12180 C CA . ASN A 1 1513 ? -66.347 -23.555 50.932 1.00 52.66 1513 ASN A CA 1
ATOM 12181 C C . ASN A 1 1513 ? -67.192 -24.670 50.282 1.00 52.66 1513 ASN A C 1
ATOM 12183 O O . ASN A 1 1513 ? -68.105 -25.186 50.929 1.00 52.66 1513 ASN A O 1
ATOM 12187 N N . GLU A 1 1514 ? -66.881 -25.121 49.063 1.00 41.19 1514 GLU A N 1
ATOM 12188 C CA . GLU A 1 1514 ? -67.470 -26.359 48.529 1.00 41.19 1514 GLU A CA 1
ATOM 12189 C C . GLU A 1 1514 ? -66.633 -27.570 48.946 1.00 41.19 1514 GLU A C 1
ATOM 12191 O O . GLU A 1 1514 ? -65.886 -28.175 48.179 1.00 41.19 1514 GLU A O 1
ATOM 12196 N N . GLY A 1 1515 ? -66.777 -27.940 50.220 1.00 39.50 1515 GLY A N 1
ATOM 12197 C CA . GLY A 1 1515 ? -66.426 -29.276 50.675 1.00 39.50 1515 GLY A CA 1
ATOM 12198 C C . GLY A 1 1515 ? -67.224 -30.301 49.873 1.00 39.50 1515 GLY A C 1
ATOM 12199 O O . GLY A 1 1515 ? -68.455 -30.245 49.854 1.00 39.50 1515 GLY A O 1
ATOM 12200 N N . THR A 1 1516 ? -66.495 -31.200 49.209 1.00 33.72 1516 THR A N 1
ATOM 12201 C CA . THR A 1 1516 ? -66.926 -32.460 48.582 1.00 33.72 1516 THR A CA 1
ATOM 12202 C C . THR A 1 1516 ? -68.315 -32.912 49.041 1.00 33.72 1516 THR A C 1
ATOM 12204 O O . THR A 1 1516 ? -68.457 -33.666 50.006 1.00 33.72 1516 THR A O 1
ATOM 12207 N N . SER A 1 1517 ? -69.369 -32.438 48.375 1.00 31.80 1517 SER A N 1
ATOM 12208 C CA . SER A 1 1517 ? -70.703 -32.986 48.583 1.00 31.80 1517 SER A CA 1
ATOM 12209 C C . SER A 1 1517 ? -70.748 -34.310 47.840 1.00 31.80 1517 SER A C 1
ATOM 12211 O O . SER A 1 1517 ? -71.075 -34.349 46.656 1.00 31.80 1517 SER A O 1
ATOM 12213 N N . ASP A 1 1518 ? -70.409 -35.385 48.554 1.00 31.92 1518 ASP A N 1
ATOM 12214 C CA . ASP A 1 1518 ? -70.674 -36.780 48.203 1.00 31.92 1518 ASP A CA 1
ATOM 12215 C C . ASP A 1 1518 ? -72.188 -36.982 47.991 1.00 31.92 1518 ASP A C 1
ATOM 12217 O O . ASP A 1 1518 ? -72.905 -37.572 48.798 1.00 31.92 1518 ASP A O 1
ATOM 12221 N N . ARG A 1 1519 ? -72.721 -36.469 46.882 1.00 31.27 1519 ARG A N 1
ATOM 12222 C CA . ARG A 1 1519 ? -74.050 -36.803 46.367 1.00 31.27 1519 ARG A CA 1
ATOM 12223 C C . ARG A 1 1519 ? -73.909 -37.955 45.381 1.00 31.27 1519 ARG A C 1
ATOM 12225 O O . ARG A 1 1519 ? -74.288 -37.853 44.219 1.00 31.27 1519 ARG A O 1
ATOM 12232 N N . PHE A 1 1520 ? -73.395 -39.086 45.856 1.00 33.53 1520 PHE A N 1
ATOM 12233 C CA . PHE A 1 1520 ? -73.562 -40.352 45.150 1.00 33.53 1520 PHE A CA 1
ATOM 12234 C C . PHE A 1 1520 ? -75.036 -40.767 45.262 1.00 33.53 1520 PHE A C 1
ATOM 12236 O O . PHE A 1 1520 ? -75.479 -41.352 46.253 1.00 33.53 1520 PHE A O 1
ATOM 12243 N N . SER A 1 1521 ? -75.832 -40.401 44.256 1.00 35.19 1521 SER A N 1
ATOM 12244 C CA . SER A 1 1521 ? -77.196 -40.889 44.082 1.00 35.19 1521 SER A CA 1
ATOM 12245 C C . SER A 1 1521 ? -77.167 -42.418 43.962 1.00 35.19 1521 SER A C 1
ATOM 12247 O O . SER A 1 1521 ? -76.476 -42.985 43.119 1.00 35.19 1521 SER A O 1
ATOM 12249 N N . LYS A 1 1522 ? -77.885 -43.095 44.871 1.00 37.94 1522 LYS A N 1
ATOM 12250 C CA . LYS A 1 1522 ? -77.986 -44.561 44.959 1.00 37.94 1522 LYS A CA 1
ATOM 12251 C C . LYS A 1 1522 ? -78.306 -45.160 43.586 1.00 37.94 1522 LYS A C 1
ATOM 12253 O O . LYS A 1 1522 ? -79.414 -44.979 43.084 1.00 37.94 1522 LYS A O 1
ATOM 12258 N N . SER A 1 1523 ? -77.359 -45.906 43.015 1.00 40.66 1523 SER A N 1
ATOM 12259 C CA . SER A 1 1523 ? -77.553 -46.654 41.772 1.00 40.66 1523 SER A CA 1
ATOM 12260 C C . SER A 1 1523 ? -78.699 -47.655 41.951 1.00 40.66 1523 SER A C 1
ATOM 12262 O O . SER A 1 1523 ? -78.578 -48.616 42.716 1.00 40.66 1523 SER A O 1
ATOM 12264 N N . SER A 1 1524 ? -79.820 -47.435 41.268 1.00 46.03 1524 SER A N 1
ATOM 12265 C CA . SER A 1 1524 ? -80.873 -48.444 41.159 1.00 46.03 1524 SER A CA 1
ATOM 12266 C C . SER A 1 1524 ? -80.344 -49.604 40.319 1.00 46.03 1524 SER A C 1
ATOM 12268 O O . SER A 1 1524 ? -79.850 -49.395 39.214 1.00 46.03 1524 SER A O 1
ATOM 12270 N N . SER A 1 1525 ? -80.462 -50.833 40.825 1.00 57.47 1525 SER A N 1
ATOM 12271 C CA . SER A 1 1525 ? -79.987 -52.063 40.170 1.00 57.47 1525 SER A CA 1
ATOM 12272 C C . SER A 1 1525 ? -80.644 -52.362 38.817 1.00 57.47 1525 SER A C 1
ATOM 12274 O O . SER A 1 1525 ? -80.275 -53.341 38.176 1.00 57.47 1525 SER A O 1
ATOM 12276 N N . SER A 1 1526 ? -81.629 -51.559 38.409 1.00 61.84 1526 SER A N 1
ATOM 12277 C CA . SER A 1 1526 ? -82.366 -51.714 37.151 1.00 61.84 1526 SER A CA 1
ATOM 12278 C C . SER A 1 1526 ? -81.784 -50.879 36.001 1.00 61.84 1526 SER A C 1
ATOM 12280 O O . SER A 1 1526 ? -82.225 -51.038 34.868 1.00 61.84 1526 SER A O 1
ATOM 12282 N N . CYS A 1 1527 ? -80.810 -50.001 36.275 1.00 74.44 1527 CYS A N 1
ATOM 12283 C CA . CYS A 1 1527 ? -80.129 -49.181 35.269 1.00 74.44 1527 CYS A CA 1
ATOM 12284 C C . CYS A 1 1527 ? -78.787 -49.798 34.827 1.00 74.44 1527 CYS A C 1
ATOM 12286 O O . CYS A 1 1527 ? -78.180 -50.539 35.608 1.00 74.44 1527 CYS A O 1
ATOM 12288 N N . PRO A 1 1528 ? -78.300 -49.489 33.607 1.00 70.19 1528 PRO A N 1
ATOM 12289 C CA . PRO A 1 1528 ? -77.006 -49.962 33.110 1.00 70.19 1528 PRO A CA 1
ATOM 12290 C C . PRO A 1 1528 ? -75.869 -49.683 34.105 1.00 70.19 1528 PRO A C 1
ATOM 12292 O O . PRO A 1 1528 ? -75.797 -48.605 34.703 1.00 70.19 1528 PRO A O 1
ATOM 12295 N N . LYS A 1 1529 ? -74.987 -50.668 34.328 1.00 62.88 1529 LYS A N 1
ATOM 12296 C CA . LYS A 1 1529 ? -73.846 -50.504 35.243 1.00 62.88 1529 LYS A CA 1
ATOM 12297 C C . LYS A 1 1529 ? -72.832 -49.527 34.647 1.00 62.88 1529 LYS A C 1
ATOM 12299 O O . LYS A 1 1529 ? -72.504 -49.615 33.473 1.00 62.88 1529 LYS A O 1
ATOM 12304 N N . SER A 1 1530 ? -72.341 -48.624 35.488 1.00 54.25 1530 SER A N 1
ATOM 12305 C CA . SER A 1 1530 ? -71.418 -47.546 35.137 1.00 54.25 1530 SER A CA 1
ATOM 12306 C C . SER A 1 1530 ? -70.003 -47.840 35.629 1.00 54.25 1530 SER A C 1
ATOM 12308 O O . SER A 1 1530 ? -69.847 -48.280 36.770 1.00 54.25 1530 SER A O 1
ATOM 12310 N N . ASP A 1 1531 ? -68.989 -47.535 34.813 1.00 50.97 1531 ASP A N 1
ATOM 12311 C CA . ASP A 1 1531 ? -67.551 -47.651 35.130 1.00 50.97 1531 ASP A CA 1
ATOM 12312 C C . ASP A 1 1531 ? -67.055 -46.567 36.120 1.00 50.97 1531 ASP A C 1
ATOM 12314 O O . ASP A 1 1531 ? -65.965 -46.014 36.014 1.00 50.97 1531 ASP A O 1
ATOM 12318 N N . GLY A 1 1532 ? -67.860 -46.256 37.138 1.00 52.69 1532 GLY A N 1
ATOM 12319 C CA . GLY A 1 1532 ? -67.456 -45.446 38.290 1.00 52.69 1532 GLY A CA 1
ATOM 12320 C C . GLY A 1 1532 ? -67.607 -43.927 38.152 1.00 52.69 1532 GLY A C 1
ATOM 12321 O O . GLY A 1 1532 ? -67.539 -43.248 39.172 1.00 52.69 1532 GLY A O 1
ATOM 12322 N N . GLN A 1 1533 ? -67.876 -43.377 36.961 1.00 49.31 1533 GLN A N 1
ATOM 12323 C CA . GLN A 1 1533 ? -68.036 -41.919 36.771 1.00 49.31 1533 GLN A CA 1
ATOM 12324 C C . GLN A 1 1533 ? -69.433 -41.447 36.334 1.00 49.31 1533 GLN A C 1
ATOM 12326 O O . GLN A 1 1533 ? -69.761 -40.275 36.519 1.00 49.31 1533 GLN A O 1
ATOM 12331 N N . SER A 1 1534 ? -70.299 -42.322 35.824 1.00 51.47 1534 SER A N 1
ATOM 12332 C CA . SER A 1 1534 ? -71.611 -41.914 35.297 1.00 51.47 1534 SER A CA 1
ATOM 12333 C C . SER A 1 1534 ? -72.767 -42.431 36.156 1.00 51.47 1534 SER A C 1
ATOM 12335 O O . SER A 1 1534 ? -73.107 -43.611 36.094 1.00 51.47 1534 SER A O 1
ATOM 12337 N N . SER A 1 1535 ? -73.397 -41.592 36.978 1.00 62.66 1535 SER A N 1
ATOM 12338 C CA . SER A 1 1535 ? -74.587 -41.999 37.733 1.00 62.66 1535 SER A CA 1
ATOM 12339 C C . SER A 1 1535 ? -75.830 -41.946 36.837 1.00 62.66 1535 SER A C 1
ATOM 12341 O O . SER A 1 1535 ? -76.387 -40.888 36.562 1.00 62.66 1535 SER A O 1
ATOM 12343 N N . TRP A 1 1536 ? -76.281 -43.111 36.369 1.00 76.94 1536 TRP A N 1
ATOM 12344 C CA . TRP A 1 1536 ? -77.600 -43.251 35.752 1.00 76.94 1536 TRP A CA 1
ATOM 12345 C C . TRP A 1 1536 ? -78.693 -42.949 36.788 1.00 76.94 1536 TRP A C 1
ATOM 12347 O O . TRP A 1 1536 ? -78.798 -43.621 37.815 1.00 76.94 1536 TRP A O 1
ATOM 12357 N N . VAL A 1 1537 ? -79.517 -41.940 36.516 1.00 79.88 1537 VAL A N 1
ATOM 12358 C CA . VAL A 1 1537 ? -80.626 -41.497 37.366 1.00 79.88 1537 VAL A CA 1
ATOM 12359 C C . VAL A 1 1537 ? -81.918 -42.134 36.863 1.00 79.88 1537 VAL A C 1
ATOM 12361 O O . VAL A 1 1537 ? -82.354 -41.863 35.748 1.00 79.88 1537 VAL A O 1
ATOM 12364 N N . LEU A 1 1538 ? -82.542 -42.994 37.672 1.00 79.06 1538 LEU A N 1
ATOM 12365 C CA . LEU A 1 1538 ? -83.833 -43.599 37.335 1.00 79.06 1538 LEU A CA 1
ATOM 12366 C C . LEU A 1 1538 ? -84.955 -42.561 37.482 1.00 79.06 1538 LEU A C 1
ATOM 12368 O O . LEU A 1 1538 ? -85.170 -42.030 38.572 1.00 79.06 1538 LEU A O 1
ATOM 12372 N N . PHE A 1 1539 ? -85.712 -42.331 36.414 1.00 82.69 1539 PHE A N 1
ATOM 12373 C CA . PHE A 1 1539 ? -86.962 -41.579 36.439 1.00 82.69 1539 PHE A CA 1
ATOM 12374 C C . PHE A 1 1539 ? -88.039 -42.391 35.711 1.00 82.69 1539 PHE A C 1
ATOM 12376 O O . PHE A 1 1539 ? -87.994 -42.579 34.493 1.00 82.69 1539 PHE A O 1
ATOM 12383 N N . LYS A 1 1540 ? -89.009 -42.898 36.487 1.00 80.06 1540 LYS A N 1
ATOM 12384 C CA . LYS A 1 1540 ? -90.000 -43.900 36.052 1.00 80.06 1540 LYS A CA 1
ATOM 12385 C C . LYS A 1 1540 ? -89.301 -45.162 35.512 1.00 80.06 1540 LYS A C 1
ATOM 12387 O O . LYS A 1 1540 ? -88.476 -45.727 36.220 1.00 80.06 1540 LYS A O 1
ATOM 12392 N N . ASP A 1 1541 ? -89.604 -45.579 34.284 1.00 79.62 1541 ASP A N 1
ATOM 12393 C CA . ASP A 1 1541 ? -89.084 -46.812 33.668 1.00 79.62 1541 ASP A CA 1
ATOM 12394 C C . ASP A 1 1541 ? -87.802 -46.594 32.840 1.00 79.62 1541 ASP A C 1
ATOM 12396 O O . ASP A 1 1541 ? -87.346 -47.493 32.133 1.00 79.62 1541 ASP A O 1
ATOM 12400 N N . HIS A 1 1542 ? -87.232 -45.386 32.897 1.00 85.56 1542 HIS A N 1
ATOM 12401 C CA . HIS A 1 1542 ? -86.067 -44.994 32.110 1.00 85.56 1542 HIS A CA 1
ATOM 12402 C C . HIS A 1 1542 ? -84.950 -44.466 33.006 1.00 85.56 1542 HIS A C 1
ATOM 12404 O O . HIS A 1 1542 ? -85.178 -43.824 34.032 1.00 85.56 1542 HIS A O 1
ATOM 12410 N N . CYS A 1 1543 ? -83.725 -44.728 32.586 1.00 87.25 1543 CYS A N 1
ATOM 12411 C CA . CYS A 1 1543 ? -82.506 -44.275 33.221 1.00 87.25 1543 CYS A CA 1
ATOM 12412 C C . CYS A 1 1543 ? -81.925 -43.122 32.400 1.00 87.25 1543 CYS A C 1
ATOM 12414 O O . CYS A 1 1543 ? -81.810 -43.237 31.181 1.00 87.25 1543 CYS A O 1
ATOM 12416 N N . TYR A 1 1544 ? -81.545 -42.029 33.060 1.00 88.44 1544 TYR A N 1
ATOM 12417 C CA . TYR A 1 1544 ? -81.003 -40.822 32.436 1.00 88.44 1544 TYR A CA 1
ATOM 12418 C C . TYR A 1 1544 ? -79.571 -40.597 32.898 1.00 88.44 1544 TYR A C 1
ATOM 12420 O O . TYR A 1 1544 ? -79.296 -40.589 34.098 1.00 88.44 1544 TYR A O 1
ATOM 12428 N N . ASN A 1 1545 ? -78.655 -40.406 31.959 1.00 85.12 1545 ASN A N 1
ATOM 12429 C CA . ASN A 1 1545 ? -77.268 -40.085 32.244 1.00 85.12 1545 ASN A CA 1
ATOM 12430 C C . ASN A 1 1545 ? -77.006 -38.625 31.879 1.00 85.12 1545 ASN A C 1
ATOM 12432 O O . ASN A 1 1545 ? -77.056 -38.250 30.708 1.00 85.12 1545 ASN A O 1
ATOM 12436 N N . PHE A 1 1546 ? -76.753 -37.819 32.907 1.00 77.75 1546 PHE A N 1
ATOM 12437 C CA . PHE A 1 1546 ? -76.405 -36.405 32.780 1.00 77.75 1546 PHE A CA 1
ATOM 12438 C C . PHE A 1 1546 ? -74.886 -36.176 32.802 1.00 77.75 1546 PHE A C 1
ATOM 12440 O O . PHE A 1 1546 ? -74.441 -35.072 32.502 1.00 77.75 1546 PHE A O 1
ATOM 12447 N N . ASN A 1 1547 ? -74.098 -37.188 33.195 1.00 65.25 1547 ASN A N 1
ATOM 12448 C CA . ASN A 1 1547 ? -72.656 -37.070 33.411 1.00 65.25 1547 ASN A CA 1
ATOM 12449 C C . ASN A 1 1547 ? -71.872 -37.809 32.325 1.00 65.25 1547 ASN A C 1
ATOM 12451 O O . ASN A 1 1547 ? -71.206 -38.826 32.554 1.00 65.25 1547 ASN A O 1
ATOM 12455 N N . THR A 1 1548 ? -72.009 -37.296 31.112 1.00 55.22 1548 THR A N 1
ATOM 12456 C CA . THR A 1 1548 ? -71.346 -37.795 29.916 1.00 55.22 1548 THR A CA 1
ATOM 12457 C C . THR A 1 1548 ? -70.032 -37.047 29.736 1.00 55.22 1548 THR A C 1
ATOM 12459 O O . THR A 1 1548 ? -70.014 -35.910 29.283 1.00 55.22 1548 THR A O 1
ATOM 12462 N N . TYR A 1 1549 ? -68.933 -37.688 30.142 1.00 53.28 1549 TYR A N 1
ATOM 12463 C CA . TYR A 1 1549 ? -67.551 -37.269 29.891 1.00 53.28 1549 TYR A CA 1
ATOM 12464 C C . TYR A 1 1549 ? -67.211 -35.826 30.295 1.00 53.28 1549 TYR A C 1
ATOM 12466 O O . TYR A 1 1549 ? -67.106 -34.940 29.452 1.00 53.28 1549 TYR A O 1
ATOM 12474 N N . ASN A 1 1550 ? -66.931 -35.615 31.584 1.00 54.56 1550 ASN A N 1
ATOM 12475 C CA . ASN A 1 1550 ? -66.003 -34.574 32.048 1.00 54.56 1550 ASN A CA 1
ATOM 12476 C C . ASN A 1 1550 ? -66.255 -33.162 31.477 1.00 54.56 1550 ASN A C 1
ATOM 12478 O O . ASN A 1 1550 ? -65.322 -32.474 31.068 1.00 54.56 1550 ASN A O 1
ATOM 12482 N N . PHE A 1 1551 ? -67.523 -32.747 31.426 1.00 56.41 1551 PHE A N 1
ATOM 12483 C CA . PHE A 1 1551 ? -67.921 -31.442 30.900 1.00 56.41 1551 PHE A CA 1
ATOM 12484 C C . PHE A 1 1551 ? -67.490 -31.230 29.428 1.00 56.41 1551 PHE A C 1
ATOM 12486 O O . PHE A 1 1551 ? -66.913 -30.217 29.061 1.00 56.41 1551 PHE A O 1
ATOM 12493 N N . SER A 1 1552 ? -67.747 -32.185 28.541 1.00 64.12 1552 SER A N 1
ATOM 12494 C CA . SER A 1 1552 ? -67.534 -31.993 27.099 1.00 64.12 1552 SER A CA 1
ATOM 12495 C C . SER A 1 1552 ? -68.817 -31.524 26.399 1.00 64.12 1552 SER A C 1
ATOM 12497 O O . SER A 1 1552 ? -69.933 -31.862 26.800 1.00 64.12 1552 SER A O 1
ATOM 12499 N N . VAL A 1 1553 ? -68.657 -30.698 25.361 1.00 71.75 1553 VAL A N 1
ATOM 12500 C CA . VAL A 1 1553 ? -69.730 -30.270 24.452 1.00 71.75 1553 VAL A CA 1
ATOM 12501 C C . VAL A 1 1553 ? -69.508 -30.917 23.091 1.00 71.75 1553 VAL A C 1
ATOM 12503 O O . VAL A 1 1553 ? -68.387 -30.951 22.580 1.00 71.75 1553 VAL A O 1
ATOM 12506 N N . PHE A 1 1554 ? -70.578 -31.444 22.512 1.00 78.06 1554 PHE A N 1
ATOM 12507 C CA . PHE A 1 1554 ? -70.523 -32.281 21.319 1.00 78.06 1554 PHE A CA 1
ATOM 12508 C C . PHE A 1 1554 ? -71.331 -31.654 20.192 1.00 78.06 1554 PHE A C 1
ATOM 12510 O O . PHE A 1 1554 ? -72.302 -30.937 20.451 1.00 78.06 1554 PHE A O 1
ATOM 12517 N N . THR A 1 1555 ? -70.958 -31.945 18.948 1.00 82.50 1555 THR A N 1
ATOM 12518 C CA . THR A 1 1555 ? -71.872 -31.757 17.814 1.00 82.50 1555 THR A CA 1
ATOM 12519 C C . THR A 1 1555 ? -73.048 -32.726 17.949 1.00 82.50 1555 THR A C 1
ATOM 12521 O O . THR A 1 1555 ? -72.990 -33.684 18.729 1.00 82.50 1555 THR A O 1
ATOM 12524 N N . MET A 1 1556 ? -74.126 -32.513 17.195 1.00 82.75 1556 MET A N 1
ATOM 12525 C CA . MET A 1 1556 ? -75.280 -33.412 17.265 1.00 82.75 1556 MET A CA 1
ATOM 12526 C C . MET A 1 1556 ? -74.921 -34.862 16.888 1.00 82.75 1556 MET A C 1
ATOM 12528 O O . MET A 1 1556 ? -75.461 -35.804 17.469 1.00 82.75 1556 MET A O 1
ATOM 12532 N N . ASP A 1 1557 ? -74.021 -35.071 15.926 1.00 81.31 1557 ASP A N 1
ATOM 12533 C CA . ASP A 1 1557 ? -73.647 -36.422 15.492 1.00 81.31 1557 ASP A CA 1
ATOM 12534 C C . ASP A 1 1557 ? -72.701 -37.112 16.479 1.00 81.31 1557 ASP A C 1
ATOM 12536 O O . ASP A 1 1557 ? -72.891 -38.291 16.788 1.00 81.31 1557 ASP A O 1
ATOM 12540 N N . ASP A 1 1558 ? -71.761 -36.370 17.069 1.00 82.81 1558 ASP A N 1
ATOM 12541 C CA . ASP A 1 1558 ? -70.919 -36.900 18.144 1.00 82.81 1558 ASP A CA 1
ATOM 12542 C C . ASP A 1 1558 ? -71.759 -37.253 19.379 1.00 82.81 1558 ASP A C 1
ATOM 12544 O O . ASP A 1 1558 ? -71.561 -38.302 19.991 1.00 82.81 1558 ASP A O 1
ATOM 12548 N N . ALA A 1 1559 ? -72.757 -36.425 19.707 1.00 83.81 1559 ALA A N 1
ATOM 12549 C CA . ALA A 1 1559 ? -73.673 -36.649 20.821 1.00 83.81 1559 ALA A CA 1
ATOM 12550 C C . ALA A 1 1559 ? -74.421 -37.987 20.723 1.00 83.81 1559 ALA A C 1
ATOM 12552 O O . ALA A 1 1559 ? -74.580 -38.692 21.724 1.00 83.81 1559 ALA A O 1
ATOM 12553 N N . LYS A 1 1560 ? -74.850 -38.362 19.511 1.00 81.12 1560 LYS A N 1
ATOM 12554 C CA . LYS A 1 1560 ? -75.501 -39.655 19.252 1.00 81.12 1560 LYS A CA 1
ATOM 12555 C C . LYS A 1 1560 ? -74.558 -40.814 19.549 1.00 81.12 1560 LYS A C 1
ATOM 12557 O O . LYS A 1 1560 ? -74.933 -41.737 20.273 1.00 81.12 1560 LYS A O 1
ATOM 12562 N N . ASN A 1 1561 ? -73.338 -40.739 19.019 1.00 82.38 1561 ASN A N 1
ATOM 12563 C CA . ASN A 1 1561 ? -72.327 -41.776 19.204 1.00 82.38 1561 ASN A CA 1
ATOM 12564 C C . ASN A 1 1561 ? -71.983 -41.940 20.688 1.00 82.38 1561 ASN A C 1
ATOM 12566 O O . ASN A 1 1561 ? -71.925 -43.061 21.187 1.00 82.38 1561 ASN A O 1
ATOM 12570 N N . VAL A 1 1562 ? -71.853 -40.830 21.420 1.00 81.25 1562 VAL A N 1
ATOM 12571 C CA . VAL A 1 1562 ? -71.588 -40.838 22.863 1.00 81.25 1562 VAL A CA 1
ATOM 12572 C C . VAL A 1 1562 ? -72.675 -41.600 23.626 1.00 81.25 1562 VAL A C 1
ATOM 12574 O O . VAL A 1 1562 ? -72.349 -42.495 24.407 1.00 81.25 1562 VAL A O 1
ATOM 12577 N N . CYS A 1 1563 ? -73.962 -41.333 23.376 1.00 85.31 1563 CYS A N 1
ATOM 12578 C CA . CYS A 1 1563 ? -75.029 -42.056 24.075 1.00 85.31 1563 CYS A CA 1
ATOM 12579 C C . CYS A 1 1563 ? -75.033 -43.559 23.791 1.00 85.31 1563 CYS A C 1
ATOM 12581 O O . CYS A 1 1563 ? -75.272 -44.329 24.720 1.00 85.31 1563 CYS A O 1
ATOM 12583 N N . GLN A 1 1564 ? -74.712 -43.968 22.563 1.00 82.00 1564 GLN A N 1
ATOM 12584 C CA . GLN A 1 1564 ? -74.622 -45.380 22.182 1.00 82.00 1564 GLN A CA 1
ATOM 12585 C C . GLN A 1 1564 ? -73.394 -46.079 22.783 1.00 82.00 1564 GLN A C 1
ATOM 12587 O O . GLN A 1 1564 ? -73.444 -47.273 23.074 1.00 82.00 1564 GLN A O 1
ATOM 12592 N N . THR A 1 1565 ? -72.291 -45.348 22.992 1.00 78.56 1565 THR A N 1
ATOM 12593 C CA . THR A 1 1565 ? -71.084 -45.899 23.636 1.00 78.56 1565 THR A CA 1
ATOM 12594 C C . THR A 1 1565 ? -71.254 -46.144 25.132 1.00 78.56 1565 THR A C 1
ATOM 12596 O O . THR A 1 1565 ? -70.602 -47.038 25.667 1.00 78.56 1565 THR A O 1
ATOM 12599 N N . LEU A 1 1566 ? -72.130 -45.389 25.805 1.00 75.50 1566 LEU A N 1
ATOM 12600 C CA . LEU A 1 1566 ? -72.415 -45.585 27.231 1.00 75.50 1566 LEU A CA 1
ATOM 12601 C C . LEU A 1 1566 ? -73.177 -46.880 27.500 1.00 75.50 1566 LEU A C 1
ATOM 12603 O O . LEU A 1 1566 ? -72.908 -47.559 28.485 1.00 75.50 1566 LEU A O 1
ATOM 12607 N N . ASP A 1 1567 ? -74.167 -47.180 26.662 1.00 76.12 1567 ASP A N 1
ATOM 12608 C CA . ASP A 1 1567 ? -74.917 -48.427 26.686 1.00 76.12 1567 ASP A CA 1
ATOM 12609 C C . ASP A 1 1567 ? -75.599 -48.620 25.326 1.00 76.12 1567 ASP A C 1
ATOM 12611 O O . ASP A 1 1567 ? -76.151 -47.682 24.756 1.00 76.12 1567 ASP A O 1
ATOM 12615 N N . SER A 1 1568 ? -75.610 -49.843 24.800 1.00 79.25 1568 SER A N 1
ATOM 12616 C CA . SER A 1 1568 ? -76.224 -50.110 23.488 1.00 79.25 1568 SER A CA 1
ATOM 12617 C C . SER A 1 1568 ? -77.733 -49.821 23.425 1.00 79.25 1568 SER A C 1
ATOM 12619 O O . SER A 1 1568 ? -78.273 -49.652 22.335 1.00 79.25 1568 SER A O 1
ATOM 12621 N N . SER A 1 1569 ? -78.419 -49.767 24.574 1.00 78.31 1569 SER A N 1
ATOM 12622 C CA . SER A 1 1569 ? -79.839 -49.407 24.680 1.00 78.31 1569 SER A CA 1
ATOM 12623 C C . SER A 1 1569 ? -80.076 -47.914 24.950 1.00 78.31 1569 SER A C 1
ATOM 12625 O O . SER A 1 1569 ? -81.224 -47.474 25.018 1.00 78.31 1569 SER A O 1
ATOM 12627 N N . SER A 1 1570 ? -79.005 -47.133 25.106 1.00 84.00 1570 SER A N 1
ATOM 12628 C CA . SER A 1 1570 ? -79.040 -45.709 25.418 1.00 84.00 1570 SER A CA 1
ATOM 12629 C C . SER A 1 1570 ? -79.098 -44.855 24.152 1.00 84.00 1570 SER A C 1
ATOM 12631 O O . SER A 1 1570 ? -78.217 -44.906 23.295 1.00 84.00 1570 SER A O 1
ATOM 12633 N N . ASN A 1 1571 ? -80.124 -44.011 24.072 1.00 87.25 1571 ASN A N 1
ATOM 12634 C CA . ASN A 1 1571 ? -80.327 -43.055 22.991 1.00 87.25 1571 ASN A CA 1
ATOM 12635 C C . ASN A 1 1571 ? -80.178 -41.615 23.492 1.00 87.25 1571 ASN A C 1
ATOM 12637 O O . ASN A 1 1571 ? -80.249 -41.338 24.690 1.00 87.25 1571 ASN A O 1
ATOM 12641 N N . LEU A 1 1572 ? -79.991 -40.685 22.556 1.00 87.69 1572 LEU A N 1
ATOM 12642 C CA . LEU A 1 1572 ? -80.027 -39.253 22.844 1.00 87.69 1572 LEU A CA 1
ATOM 12643 C C . LEU A 1 1572 ? -81.419 -38.844 23.369 1.00 87.69 1572 LEU A C 1
ATOM 12645 O O . LEU A 1 1572 ? -82.427 -39.456 23.014 1.00 87.69 1572 LEU A O 1
ATOM 12649 N N . LEU A 1 1573 ? -81.466 -37.826 24.232 1.00 89.19 1573 LEU A N 1
ATOM 12650 C CA . LEU A 1 1573 ? -82.664 -37.404 24.955 1.00 89.19 1573 LEU A CA 1
ATOM 12651 C C . LEU A 1 1573 ? -83.893 -37.198 24.047 1.00 89.19 1573 LEU A C 1
ATOM 12653 O O . LEU A 1 1573 ? -83.934 -36.294 23.211 1.00 89.19 1573 LEU A O 1
ATOM 12657 N N . THR A 1 1574 ? -84.927 -38.006 24.288 1.00 87.62 1574 THR A N 1
ATOM 12658 C CA . THR A 1 1574 ? -86.298 -37.803 23.800 1.00 87.62 1574 THR A CA 1
ATOM 12659 C C . THR A 1 1574 ? -87.193 -37.443 24.976 1.00 87.62 1574 THR A C 1
ATOM 12661 O O . THR A 1 1574 ? -87.076 -38.068 26.028 1.00 87.62 1574 THR A O 1
ATOM 12664 N N . ILE A 1 1575 ? -88.097 -36.474 24.813 1.00 87.31 1575 ILE A N 1
ATOM 12665 C CA . ILE A 1 1575 ? -88.971 -35.991 25.893 1.00 87.31 1575 ILE A CA 1
ATOM 12666 C C . ILE A 1 1575 ? -90.431 -36.273 25.527 1.00 87.31 1575 ILE A C 1
ATOM 12668 O O . ILE A 1 1575 ? -90.968 -35.691 24.592 1.00 87.31 1575 ILE A O 1
ATOM 12672 N N . LYS A 1 1576 ? -91.094 -37.164 26.269 1.00 83.50 1576 LYS A N 1
ATOM 12673 C CA . LYS A 1 1576 ? -92.466 -37.624 25.973 1.00 83.50 1576 LYS A CA 1
ATOM 12674 C C . LYS A 1 1576 ? -93.540 -36.935 26.811 1.00 83.50 1576 LYS A C 1
ATOM 12676 O O . LYS A 1 1576 ? -94.724 -37.100 26.547 1.00 83.50 1576 LYS A O 1
ATOM 12681 N N . SER A 1 1577 ? -93.154 -36.200 27.850 1.00 86.19 1577 SER A N 1
ATOM 12682 C CA . SER A 1 1577 ? -94.097 -35.565 28.773 1.00 86.19 1577 SER A CA 1
ATOM 12683 C C . SER A 1 1577 ? -93.532 -34.281 29.363 1.00 86.19 1577 SER A C 1
ATOM 12685 O O . SER A 1 1577 ? -92.314 -34.111 29.447 1.00 86.19 1577 SER A O 1
ATOM 12687 N N . LYS A 1 1578 ? -94.419 -33.396 29.825 1.00 85.88 1578 LYS A N 1
ATOM 12688 C CA . LYS A 1 1578 ? -94.010 -32.171 30.514 1.00 85.88 1578 LYS A CA 1
ATOM 12689 C C . LYS A 1 1578 ? -93.235 -32.483 31.795 1.00 85.88 1578 LYS A C 1
ATOM 12691 O O . LYS A 1 1578 ? -92.232 -31.838 32.062 1.00 85.88 1578 LYS A O 1
ATOM 12696 N N . GLU A 1 1579 ? -93.640 -33.502 32.554 1.00 85.75 1579 GLU A N 1
ATOM 12697 C CA . GLU A 1 1579 ? -92.945 -33.888 33.789 1.00 85.75 1579 GLU A CA 1
ATOM 12698 C C . GLU A 1 1579 ? -91.516 -34.364 33.518 1.00 85.75 1579 GLU A C 1
ATOM 12700 O O . GLU A 1 1579 ? -90.631 -34.159 34.342 1.00 85.75 1579 GLU A O 1
ATOM 12705 N N . GLU A 1 1580 ? -91.289 -35.005 32.370 1.00 90.00 1580 GLU A N 1
ATOM 12706 C CA . GLU A 1 1580 ? -89.950 -35.383 31.923 1.00 90.00 1580 GLU A CA 1
ATOM 12707 C C . GLU A 1 1580 ? -89.127 -34.151 31.526 1.00 90.00 1580 GLU A C 1
ATOM 12709 O O . GLU A 1 1580 ? -87.979 -34.042 31.945 1.00 90.00 1580 GLU A O 1
ATOM 12714 N N . ASN A 1 1581 ? -89.712 -33.196 30.793 1.00 89.38 1581 ASN A N 1
ATOM 12715 C CA . ASN A 1 1581 ? -89.051 -31.933 30.449 1.00 89.38 1581 ASN A CA 1
ATOM 12716 C C . ASN A 1 1581 ? -88.628 -31.153 31.696 1.00 89.38 1581 ASN A C 1
ATOM 12718 O O . ASN A 1 1581 ? -87.478 -30.737 31.813 1.00 89.38 1581 ASN A O 1
ATOM 12722 N N . ASP A 1 1582 ? -89.557 -31.008 32.642 1.00 87.50 1582 ASP A N 1
ATOM 12723 C CA . ASP A 1 1582 ? -89.344 -30.303 33.900 1.00 87.50 1582 ASP A CA 1
ATOM 12724 C C . ASP A 1 1582 ? -88.291 -31.044 34.747 1.00 87.50 1582 ASP A C 1
ATOM 12726 O O . ASP A 1 1582 ? -87.385 -30.411 35.276 1.00 87.50 1582 ASP A O 1
ATOM 12730 N N . PHE A 1 1583 ? -88.322 -32.386 34.806 1.00 88.88 1583 PHE A N 1
ATOM 12731 C CA . PHE A 1 1583 ? -87.303 -33.195 35.492 1.00 88.88 1583 PHE A CA 1
ATOM 12732 C C . PHE A 1 1583 ? -85.899 -32.971 34.924 1.00 88.88 1583 PHE A C 1
ATOM 12734 O O . PHE A 1 1583 ? -84.963 -32.709 35.682 1.00 88.88 1583 PHE A O 1
ATOM 12741 N N . VAL A 1 1584 ? -85.743 -33.086 33.604 1.00 86.94 1584 VAL A N 1
ATOM 12742 C CA . VAL A 1 1584 ? -84.438 -32.946 32.953 1.00 86.94 1584 VAL A CA 1
ATOM 12743 C C . VAL A 1 1584 ? -83.954 -31.501 33.085 1.00 86.94 1584 VAL A C 1
ATOM 12745 O O . VAL A 1 1584 ? -82.812 -31.283 33.490 1.00 86.94 1584 VAL A O 1
ATOM 12748 N N . SER A 1 1585 ? -84.814 -30.518 32.808 1.00 83.62 1585 SER A N 1
ATOM 12749 C CA . SER A 1 1585 ? -84.470 -29.100 32.917 1.00 83.62 1585 SER A CA 1
ATOM 12750 C C . SER A 1 1585 ? -84.081 -28.721 34.343 1.00 83.62 1585 SER A C 1
ATOM 12752 O O . SER A 1 1585 ? -83.025 -28.125 34.530 1.00 83.62 1585 SER A O 1
ATOM 12754 N N . ASP A 1 1586 ? -84.853 -29.122 35.358 1.00 80.38 1586 ASP A N 1
ATOM 12755 C CA . ASP A 1 1586 ? -84.527 -28.870 36.766 1.00 80.38 1586 ASP A CA 1
ATOM 12756 C C . ASP A 1 1586 ? -83.222 -29.546 37.182 1.00 80.38 1586 ASP A C 1
ATOM 12758 O O . ASP A 1 1586 ? -82.454 -28.976 37.960 1.00 80.38 1586 ASP A O 1
ATOM 12762 N N . TYR A 1 1587 ? -82.963 -30.765 36.700 1.00 81.88 1587 TYR A N 1
ATOM 12763 C CA . TYR A 1 1587 ? -81.725 -31.473 37.012 1.00 81.88 1587 TYR A CA 1
ATOM 12764 C C . TYR A 1 1587 ? -80.514 -30.741 36.426 1.00 81.88 1587 TYR A C 1
ATOM 12766 O O . TYR A 1 1587 ? -79.517 -30.557 37.125 1.00 81.88 1587 TYR A O 1
ATOM 12774 N N . ILE A 1 1588 ? -80.604 -30.275 35.176 1.00 78.00 1588 ILE A N 1
ATOM 12775 C CA . ILE A 1 1588 ? -79.530 -29.511 34.530 1.00 78.00 1588 ILE A CA 1
ATOM 12776 C C . ILE A 1 1588 ? -79.392 -28.123 35.163 1.00 78.00 1588 ILE A C 1
ATOM 12778 O O . ILE A 1 1588 ? -78.278 -27.678 35.401 1.00 78.00 1588 ILE A O 1
ATOM 12782 N N . ASN A 1 1589 ? -80.494 -27.439 35.474 1.00 71.12 1589 ASN A N 1
ATOM 12783 C CA . ASN A 1 1589 ? -80.475 -26.099 36.067 1.00 71.12 1589 ASN A CA 1
ATOM 12784 C C . ASN A 1 1589 ? -79.922 -26.107 37.504 1.00 71.12 1589 ASN A C 1
ATOM 12786 O O . ASN A 1 1589 ? -79.319 -25.138 37.947 1.00 71.12 1589 ASN A O 1
ATOM 12790 N N . LYS A 1 1590 ? -80.063 -27.228 38.226 1.00 67.19 1590 LYS A N 1
ATOM 12791 C CA . LYS A 1 1590 ? -79.398 -27.458 39.522 1.00 67.19 1590 LYS A CA 1
ATOM 12792 C C . LYS A 1 1590 ? -77.918 -27.831 39.391 1.00 67.19 1590 LYS A C 1
ATOM 12794 O O . LYS A 1 1590 ? -77.224 -27.824 40.400 1.00 67.19 1590 LYS A O 1
ATOM 12799 N N . ASN A 1 1591 ? -77.454 -28.170 38.187 1.00 63.22 1591 ASN A N 1
ATOM 12800 C CA . ASN A 1 1591 ? -76.070 -28.541 37.887 1.00 63.22 1591 ASN A CA 1
ATOM 12801 C C . ASN A 1 1591 ? -75.582 -27.839 36.593 1.00 63.22 1591 ASN A C 1
ATOM 12803 O O . ASN A 1 1591 ? -75.203 -28.515 35.622 1.00 63.22 1591 ASN A O 1
ATOM 12807 N N . PRO A 1 1592 ? -75.635 -26.491 36.525 1.00 55.78 1592 PRO A N 1
ATOM 12808 C CA . PRO A 1 1592 ? -75.215 -25.762 35.337 1.00 55.78 1592 PRO A CA 1
ATOM 12809 C C . PRO A 1 1592 ? -73.706 -25.944 35.171 1.00 55.78 1592 PRO A C 1
ATOM 12811 O O . PRO A 1 1592 ? -72.949 -25.850 36.131 1.00 55.78 1592 PRO A O 1
ATOM 12814 N N . SER A 1 1593 ? -73.234 -26.279 33.975 1.00 55.88 1593 SER A N 1
ATOM 12815 C CA . SER A 1 1593 ? -71.796 -26.197 33.680 1.00 55.88 1593 SER A CA 1
ATOM 12816 C C . SER A 1 1593 ? -71.575 -26.078 32.163 1.00 55.88 1593 SER A C 1
ATOM 12818 O O . SER A 1 1593 ? -72.304 -26.672 31.376 1.00 55.88 1593 SER A O 1
ATOM 12820 N N . ILE A 1 1594 ? -70.594 -25.278 31.741 1.00 57.91 1594 ILE A N 1
ATOM 12821 C CA . ILE A 1 1594 ? -70.199 -24.937 30.353 1.00 57.91 1594 ILE A CA 1
ATOM 12822 C C . ILE A 1 1594 ? -71.253 -24.276 29.464 1.00 57.91 1594 ILE A C 1
ATOM 12824 O O . ILE A 1 1594 ? -70.997 -23.194 28.958 1.00 57.91 1594 ILE A O 1
ATOM 12828 N N . THR A 1 1595 ? -72.390 -24.920 29.211 1.00 64.56 1595 THR A N 1
ATOM 12829 C CA . THR A 1 1595 ? -73.486 -24.342 28.429 1.00 64.56 1595 THR A CA 1
ATOM 12830 C C . THR A 1 1595 ? -74.822 -24.841 28.964 1.00 64.56 1595 THR A C 1
ATOM 12832 O O . THR A 1 1595 ? -74.960 -25.998 29.370 1.00 64.56 1595 THR A O 1
ATOM 12835 N N . SER A 1 1596 ? -75.827 -23.967 28.971 1.00 68.19 1596 SER A N 1
ATOM 12836 C CA . SER A 1 1596 ? -77.185 -24.283 29.444 1.00 68.19 1596 SER A CA 1
ATOM 12837 C C . SER A 1 1596 ? -77.992 -25.148 28.461 1.00 68.19 1596 SER A C 1
ATOM 12839 O O . SER A 1 1596 ? -79.154 -25.464 28.713 1.00 68.19 1596 SER A O 1
ATOM 12841 N N . ARG A 1 1597 ? -77.385 -25.538 27.335 1.00 78.75 1597 ARG A N 1
ATOM 12842 C CA . ARG A 1 1597 ? -78.044 -26.152 26.177 1.00 78.75 1597 ARG A CA 1
ATOM 12843 C C . ARG A 1 1597 ? -77.785 -27.652 26.101 1.00 78.75 1597 ARG A C 1
ATOM 12845 O O . ARG A 1 1597 ? -76.633 -28.084 26.156 1.00 78.75 1597 ARG A O 1
ATOM 12852 N N . VAL A 1 1598 ? -78.845 -28.439 25.924 1.00 85.31 1598 VAL A N 1
ATOM 12853 C CA . VAL A 1 1598 ? -78.790 -29.903 25.769 1.00 85.31 1598 VAL A CA 1
ATOM 12854 C C . VAL A 1 1598 ? -79.433 -30.332 24.459 1.00 85.31 1598 VAL A C 1
ATOM 12856 O O . VAL A 1 1598 ? -80.542 -29.906 24.154 1.00 85.31 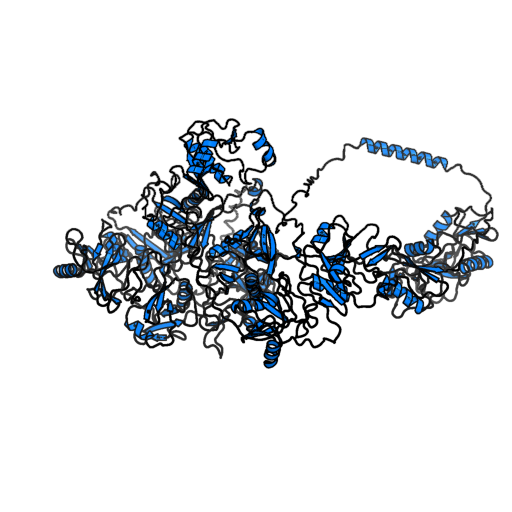1598 VAL A O 1
ATOM 12859 N N . TRP A 1 1599 ? -78.768 -31.204 23.705 1.00 89.75 1599 TRP A N 1
ATOM 12860 C CA . TRP A 1 1599 ? -79.305 -31.757 22.463 1.00 89.75 1599 TRP A CA 1
ATOM 12861 C C . TRP A 1 1599 ? -80.571 -32.590 22.680 1.00 89.75 1599 TRP A C 1
ATOM 12863 O O . TRP A 1 1599 ? -80.621 -33.454 23.557 1.00 89.75 1599 TRP A O 1
ATOM 12873 N N . LEU A 1 1600 ? -81.568 -32.370 21.822 1.00 89.06 1600 LEU A N 1
ATOM 12874 C CA . LEU A 1 1600 ? -82.785 -33.172 21.736 1.00 89.06 1600 LEU A CA 1
ATOM 12875 C C . LEU A 1 1600 ? -82.738 -34.050 20.486 1.00 89.06 1600 LEU A C 1
ATOM 12877 O O . LEU A 1 1600 ? -82.459 -33.562 19.392 1.00 89.06 1600 LEU A O 1
ATOM 12881 N N . ALA A 1 1601 ? -83.092 -35.329 20.620 1.00 87.75 1601 ALA A N 1
ATOM 12882 C CA . ALA A 1 1601 ? -83.166 -36.297 19.520 1.00 87.75 1601 ALA A CA 1
ATOM 12883 C C . ALA A 1 1601 ? -84.404 -36.096 18.619 1.00 87.75 1601 ALA A C 1
ATOM 12885 O O . ALA A 1 1601 ? -85.103 -37.045 18.256 1.00 87.75 1601 ALA A O 1
ATOM 12886 N N . LEU A 1 1602 ? -84.704 -34.841 18.293 1.00 84.88 1602 LEU A N 1
ATOM 12887 C CA . LEU A 1 1602 ? -85.872 -34.408 17.544 1.00 84.88 1602 LEU A CA 1
ATOM 12888 C C . LEU A 1 1602 ? -85.538 -34.315 16.051 1.00 84.88 1602 LEU A C 1
ATOM 12890 O O . LEU A 1 1602 ? -84.540 -33.704 15.667 1.00 84.88 1602 LEU A O 1
ATOM 12894 N N . ILE A 1 1603 ? -86.375 -34.903 15.197 1.00 80.12 1603 ILE A N 1
ATOM 12895 C CA . ILE A 1 1603 ? -86.255 -34.768 13.744 1.00 80.12 1603 ILE A CA 1
ATOM 12896 C C . ILE A 1 1603 ? -86.988 -33.495 13.331 1.00 80.12 1603 ILE A C 1
ATOM 12898 O O . ILE A 1 1603 ? -88.218 -33.444 13.370 1.00 80.12 1603 ILE A O 1
ATOM 12902 N N . VAL A 1 1604 ? -86.247 -32.478 12.904 1.00 77.69 1604 VAL A N 1
ATOM 12903 C CA . VAL A 1 1604 ? -86.807 -31.281 12.267 1.00 77.69 1604 VAL A CA 1
ATOM 12904 C C . VAL A 1 1604 ? -86.651 -31.375 10.748 1.00 77.69 1604 VAL A C 1
ATOM 12906 O O . VAL A 1 1604 ? -85.634 -31.853 10.246 1.00 77.69 1604 VAL A O 1
ATOM 12909 N N . ASP A 1 1605 ? -87.686 -30.978 10.009 1.00 73.44 1605 ASP A N 1
ATOM 12910 C CA . ASP A 1 1605 ? -87.632 -30.893 8.551 1.00 73.44 1605 ASP A CA 1
ATOM 12911 C C . ASP A 1 1605 ? -86.726 -29.733 8.089 1.00 73.44 1605 ASP A C 1
ATOM 12913 O O . ASP A 1 1605 ? -86.258 -28.914 8.881 1.00 73.44 1605 ASP A O 1
ATOM 12917 N N . ALA A 1 1606 ? -86.502 -29.619 6.776 1.00 67.12 1606 ALA A N 1
ATOM 12918 C CA . ALA A 1 1606 ? -85.714 -28.527 6.195 1.00 67.12 1606 ALA A CA 1
ATOM 12919 C C . ALA A 1 1606 ? -86.306 -27.119 6.442 1.00 67.12 1606 ALA A C 1
ATOM 12921 O O . ALA A 1 1606 ? -85.630 -26.124 6.199 1.00 67.12 1606 ALA A O 1
ATOM 12922 N N . LYS A 1 1607 ? -87.562 -27.013 6.900 1.00 65.81 1607 LYS A N 1
ATOM 12923 C CA . LYS A 1 1607 ? -88.212 -25.754 7.297 1.00 65.81 1607 LYS A CA 1
ATOM 12924 C C . LYS A 1 1607 ? -88.104 -25.495 8.807 1.00 65.81 1607 LYS A C 1
ATOM 12926 O O . LYS A 1 1607 ? -88.629 -24.487 9.277 1.00 65.81 1607 LYS A O 1
ATOM 12931 N N . GLY A 1 1608 ? -87.449 -26.384 9.557 1.00 65.62 1608 GLY A N 1
ATOM 12932 C CA . GLY A 1 1608 ? -87.311 -26.323 11.009 1.00 65.62 1608 GLY A CA 1
ATOM 12933 C C . GLY A 1 1608 ? -88.531 -26.829 11.790 1.00 65.62 1608 GLY A C 1
ATOM 12934 O O . GLY A 1 1608 ? -88.566 -26.678 13.010 1.00 65.62 1608 GLY A O 1
ATOM 12935 N N . ASN A 1 1609 ? -89.533 -27.424 11.134 1.00 72.81 1609 ASN A N 1
ATOM 12936 C CA . ASN A 1 1609 ? -90.711 -27.962 11.815 1.00 72.81 1609 ASN A CA 1
ATOM 12937 C C . ASN A 1 1609 ? -90.420 -29.365 12.362 1.00 72.81 1609 ASN A C 1
ATOM 12939 O O . ASN A 1 1609 ? -89.883 -30.203 11.634 1.00 72.81 1609 ASN A O 1
ATOM 12943 N N . PRO A 1 1610 ? -90.802 -29.672 13.610 1.00 74.56 1610 PRO A N 1
ATOM 12944 C CA . PRO A 1 1610 ? -90.604 -31.000 14.172 1.00 74.56 1610 PRO A CA 1
ATOM 12945 C C . PRO A 1 1610 ? -91.539 -32.024 13.514 1.00 74.56 1610 PRO A C 1
ATOM 12947 O O . PRO A 1 1610 ? -92.748 -31.821 13.436 1.00 74.56 1610 PRO A O 1
ATOM 12950 N N . THR A 1 1611 ? -90.973 -33.135 13.052 1.00 78.38 1611 THR A N 1
ATOM 12951 C CA . THR A 1 1611 ? -91.693 -34.228 12.369 1.00 78.38 1611 THR A CA 1
ATOM 12952 C C . THR A 1 1611 ? -91.898 -35.457 13.253 1.00 78.38 1611 THR A C 1
ATOM 12954 O O . THR A 1 1611 ? -92.794 -36.253 12.992 1.00 78.38 1611 THR A O 1
ATOM 12957 N N . GLY A 1 1612 ? -91.102 -35.604 14.312 1.00 81.00 1612 GLY A N 1
ATOM 12958 C CA . GLY A 1 1612 ? -91.148 -36.735 15.237 1.00 81.00 1612 GLY A CA 1
ATOM 12959 C C . GLY A 1 1612 ? -89.824 -36.899 15.979 1.00 81.00 1612 GLY A C 1
ATOM 12960 O O . GLY A 1 1612 ? -88.872 -36.151 15.742 1.00 81.00 1612 GLY A O 1
ATOM 12961 N N . TRP A 1 1613 ? -89.749 -37.877 16.878 1.00 84.25 1613 TRP A N 1
ATOM 12962 C CA . TRP A 1 1613 ? -88.503 -38.247 17.553 1.00 84.25 1613 TRP A CA 1
ATOM 12963 C C . TRP A 1 1613 ? -87.700 -39.257 16.724 1.00 84.25 1613 TRP A C 1
ATOM 12965 O O . TRP A 1 1613 ? -88.262 -40.069 15.990 1.00 84.25 1613 TRP A O 1
ATOM 12975 N N . GLN A 1 1614 ? -86.371 -39.251 16.857 1.00 75.69 1614 GLN A N 1
ATOM 12976 C CA . GLN A 1 1614 ? -85.498 -40.205 16.154 1.00 75.69 1614 GLN A CA 1
ATOM 12977 C C . GLN A 1 1614 ? -85.689 -41.667 16.581 1.00 75.69 1614 GLN A C 1
ATOM 12979 O O . GLN A 1 1614 ? -85.342 -42.561 15.814 1.00 75.69 1614 GLN A O 1
ATOM 12984 N N . ASP A 1 1615 ? -86.267 -41.929 17.757 1.00 72.25 1615 ASP A N 1
ATOM 12985 C CA . ASP A 1 1615 ? -86.622 -43.283 18.214 1.00 72.25 1615 ASP A CA 1
ATOM 12986 C C . ASP A 1 1615 ? -87.908 -43.832 17.553 1.00 72.25 1615 ASP A C 1
ATOM 12988 O O . ASP A 1 1615 ? -88.338 -44.943 17.863 1.00 72.25 1615 ASP A O 1
ATOM 12992 N N . GLY A 1 1616 ? -88.522 -43.062 16.645 1.00 73.56 1616 GLY A N 1
ATOM 12993 C CA . GLY A 1 1616 ? -89.769 -43.399 15.959 1.00 73.56 1616 GLY A CA 1
ATOM 12994 C C . GLY A 1 1616 ? -91.033 -43.114 16.773 1.00 73.56 1616 GLY A C 1
ATOM 12995 O O . GLY A 1 1616 ? -92.125 -43.415 16.297 1.00 73.56 1616 GLY A O 1
ATOM 12996 N N . SER A 1 1617 ? -90.918 -42.552 17.983 1.00 74.56 1617 SER A N 1
ATOM 12997 C CA . SER A 1 1617 ? -92.082 -42.179 18.791 1.00 74.56 1617 SER A CA 1
ATOM 12998 C C . SER A 1 1617 ? -92.745 -40.878 18.319 1.00 74.56 1617 SER A C 1
ATOM 13000 O O . SER A 1 1617 ? -92.091 -39.975 17.786 1.00 74.56 1617 SER A O 1
ATOM 13002 N N . GLU A 1 1618 ? -94.067 -40.791 18.498 1.00 74.50 1618 GLU A N 1
ATOM 13003 C CA . GLU A 1 1618 ? -94.860 -39.614 18.126 1.00 74.50 1618 GLU A CA 1
ATOM 13004 C C . GLU A 1 1618 ? -94.548 -38.402 19.028 1.00 74.50 1618 GLU A C 1
ATOM 13006 O O . GLU A 1 1618 ? -94.160 -38.537 20.193 1.00 74.50 1618 GLU A O 1
ATOM 13011 N N . LEU A 1 1619 ? -94.679 -37.192 18.470 1.00 78.81 1619 LEU A N 1
ATOM 13012 C CA . LEU A 1 1619 ? -94.394 -35.927 19.155 1.00 78.81 1619 LEU A CA 1
ATOM 13013 C C . LEU A 1 1619 ? -95.602 -35.453 19.985 1.00 78.81 1619 LEU A C 1
ATOM 13015 O O . LEU A 1 1619 ? -96.235 -34.451 19.657 1.00 78.81 1619 LEU A O 1
ATOM 13019 N N . ASP A 1 1620 ? -95.913 -36.161 21.070 1.00 76.88 1620 ASP A N 1
ATOM 13020 C CA . ASP A 1 1620 ? -97.072 -35.850 21.930 1.00 76.88 1620 ASP A CA 1
ATOM 13021 C C . ASP A 1 1620 ? -96.887 -34.585 22.789 1.00 76.88 1620 ASP A C 1
ATOM 13023 O O . ASP A 1 1620 ? -97.852 -33.974 23.253 1.00 76.88 1620 ASP A O 1
ATOM 13027 N N . PHE A 1 1621 ? -95.638 -34.178 23.014 1.00 83.19 1621 PHE A N 1
ATOM 13028 C CA . PHE A 1 1621 ? -95.265 -33.025 23.825 1.00 83.19 1621 PHE A CA 1
ATOM 13029 C C . PHE A 1 1621 ? -94.185 -32.200 23.115 1.00 83.19 1621 PHE A C 1
ATOM 13031 O O . PHE A 1 1621 ? -93.236 -32.749 22.555 1.00 83.19 1621 PHE A O 1
ATOM 13038 N N . SER A 1 1622 ? -94.306 -30.871 23.163 1.00 81.38 1622 SER A N 1
ATOM 13039 C CA . SER A 1 1622 ? -93.262 -29.945 22.717 1.00 81.38 1622 SER A CA 1
ATOM 13040 C C . SER A 1 1622 ? -93.276 -28.656 23.543 1.00 81.38 1622 SER A C 1
ATOM 13042 O O . SER A 1 1622 ? -94.330 -28.239 24.023 1.00 81.38 1622 SER A O 1
ATOM 13044 N N . SER A 1 1623 ? -92.105 -28.037 23.719 1.00 85.00 1623 SER A N 1
ATOM 13045 C CA . SER A 1 1623 ? -91.909 -26.852 24.570 1.00 85.00 1623 SER A CA 1
ATOM 13046 C C . SER A 1 1623 ? -91.077 -25.774 23.862 1.00 85.00 1623 SER A C 1
ATOM 13048 O O . SER A 1 1623 ? -90.089 -25.284 24.395 1.00 85.00 1623 SER A O 1
ATOM 13050 N N . TRP A 1 1624 ? -91.418 -25.430 22.618 1.00 81.88 1624 TRP A N 1
ATOM 13051 C CA . TRP A 1 1624 ? -90.658 -24.457 21.820 1.00 81.88 1624 TRP A CA 1
ATOM 13052 C C . TRP A 1 1624 ? -90.750 -23.025 22.364 1.00 81.88 1624 TRP A C 1
ATOM 13054 O O . TRP A 1 1624 ? -91.838 -22.541 22.677 1.00 81.88 1624 TRP A O 1
ATOM 13064 N N . ASP A 1 1625 ? -89.620 -22.319 22.406 1.00 72.06 1625 ASP A N 1
ATOM 13065 C CA . ASP A 1 1625 ? -89.584 -20.890 22.712 1.00 72.06 1625 ASP A CA 1
ATOM 13066 C C . ASP A 1 1625 ? -90.079 -20.065 21.510 1.00 72.06 1625 ASP A C 1
ATOM 13068 O O . ASP A 1 1625 ? -89.377 -19.853 20.519 1.00 72.06 1625 ASP A O 1
ATOM 13072 N N . LEU A 1 1626 ? -91.323 -19.590 21.591 1.00 61.03 1626 LEU A N 1
ATOM 13073 C CA . LEU A 1 1626 ? -91.965 -18.797 20.537 1.00 61.03 1626 LEU A CA 1
ATOM 13074 C C . LEU A 1 1626 ? -91.360 -17.391 20.375 1.00 61.03 1626 LEU A C 1
ATOM 13076 O O . LEU A 1 1626 ? -91.628 -16.733 19.361 1.00 61.03 1626 LEU A O 1
ATOM 13080 N N . SER A 1 1627 ? -90.554 -16.920 21.336 1.00 58.28 1627 SER A N 1
ATOM 13081 C CA . SER A 1 1627 ? -90.004 -15.560 21.326 1.00 58.28 1627 SER A CA 1
ATOM 13082 C C . SER A 1 1627 ? -89.005 -15.311 20.183 1.00 58.28 1627 SER A C 1
ATOM 13084 O O . SER A 1 1627 ? -88.888 -14.176 19.720 1.00 58.28 1627 SER A O 1
ATOM 13086 N N . ASN A 1 1628 ? -88.399 -16.367 19.622 1.00 50.59 1628 ASN A N 1
ATOM 13087 C CA . ASN A 1 1628 ? -87.422 -16.285 18.526 1.00 50.59 1628 ASN A CA 1
ATOM 13088 C C . ASN A 1 1628 ? -88.001 -16.456 17.104 1.00 50.59 1628 ASN A C 1
ATOM 13090 O O . ASN A 1 1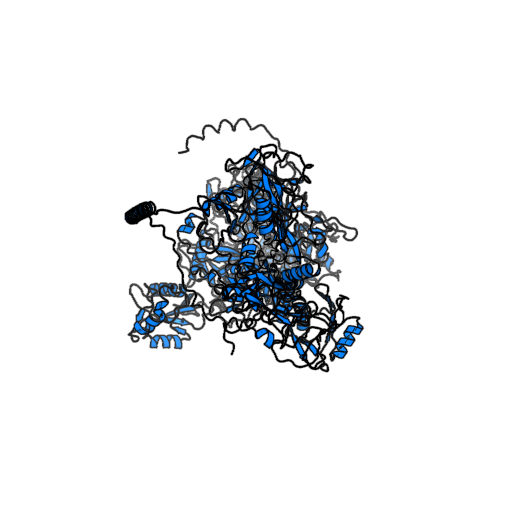628 ? -87.257 -16.469 16.124 1.00 50.59 1628 ASN A O 1
ATOM 13094 N N . SER A 1 1629 ? -89.328 -16.512 16.936 1.00 43.44 1629 SER A N 1
ATOM 13095 C CA . SER A 1 1629 ? -89.982 -16.758 15.632 1.00 43.44 1629 SER A CA 1
ATOM 13096 C C . SER A 1 1629 ? -89.856 -15.633 14.579 1.00 43.44 1629 SER A C 1
ATOM 13098 O O . SER A 1 1629 ? -90.401 -15.760 13.484 1.00 43.44 1629 SER A O 1
ATOM 13100 N N . LYS A 1 1630 ? -89.119 -14.543 14.844 1.00 39.50 1630 LYS A N 1
ATOM 13101 C CA . LYS A 1 1630 ? -88.944 -13.417 13.900 1.00 39.50 1630 LYS A CA 1
ATOM 13102 C C . LYS A 1 1630 ? -87.608 -13.359 13.145 1.00 39.50 1630 LYS A C 1
ATOM 13104 O O . LYS A 1 1630 ? -87.361 -12.369 12.466 1.00 39.50 1630 LYS A O 1
ATOM 13109 N N . ALA A 1 1631 ? -86.790 -14.409 13.165 1.00 41.97 1631 ALA A N 1
ATOM 13110 C CA . ALA A 1 1631 ? -85.528 -14.452 12.416 1.00 41.97 1631 ALA A CA 1
ATOM 13111 C C . ALA A 1 1631 ? -85.507 -15.539 11.320 1.00 41.97 1631 ALA A C 1
ATOM 13113 O O . ALA A 1 1631 ? -84.575 -16.327 11.226 1.00 41.97 1631 ALA A O 1
ATOM 13114 N N . GLN A 1 1632 ? -86.534 -15.595 10.463 1.00 36.44 1632 GLN A N 1
ATOM 13115 C CA . GLN A 1 1632 ? -86.500 -16.395 9.229 1.00 36.44 1632 GLN A CA 1
ATOM 13116 C C . GLN A 1 1632 ? -85.744 -15.639 8.124 1.00 36.44 1632 GLN A C 1
ATOM 13118 O O . GLN A 1 1632 ? -86.346 -15.080 7.213 1.00 36.44 1632 GLN A O 1
ATOM 13123 N N . HIS A 1 1633 ? -84.415 -15.630 8.194 1.00 41.56 1633 HIS A N 1
ATOM 13124 C CA . HIS A 1 1633 ? -83.586 -15.506 6.997 1.00 41.56 1633 HIS A CA 1
ATOM 13125 C C . HIS A 1 1633 ? -82.817 -16.814 6.849 1.00 41.56 1633 HIS A C 1
ATOM 13127 O O . HIS A 1 1633 ? -82.070 -17.211 7.736 1.00 41.56 1633 HIS A O 1
ATOM 13133 N N . SER A 1 1634 ? -83.096 -17.506 5.748 1.00 40.94 1634 SER A N 1
ATOM 13134 C CA . SER A 1 1634 ? -82.504 -18.768 5.318 1.00 40.94 1634 SER A CA 1
ATOM 13135 C C . SER A 1 1634 ? -80.988 -18.800 5.539 1.00 40.94 1634 SER A C 1
ATOM 13137 O O . SER A 1 1634 ? -80.243 -18.190 4.775 1.00 40.94 1634 SER A O 1
ATOM 13139 N N . LEU A 1 1635 ? -80.534 -19.523 6.566 1.00 49.12 1635 LEU A N 1
ATOM 13140 C CA . LEU A 1 1635 ? -79.157 -19.998 6.632 1.00 49.12 1635 LEU A CA 1
ATOM 13141 C C . LEU A 1 1635 ? -78.986 -21.022 5.505 1.00 49.12 1635 LEU A C 1
ATOM 13143 O O . LEU A 1 1635 ? -79.521 -22.128 5.577 1.00 49.12 1635 LEU A O 1
ATOM 13147 N N . ASP A 1 1636 ? -78.298 -20.615 4.442 1.00 50.50 1636 ASP A N 1
ATOM 13148 C CA . ASP A 1 1636 ? -77.988 -21.433 3.271 1.00 50.50 1636 ASP A CA 1
ATOM 13149 C C . ASP A 1 1636 ? -77.412 -22.797 3.693 1.00 50.50 1636 ASP A C 1
ATOM 13151 O O . ASP A 1 1636 ? -76.327 -22.893 4.262 1.00 50.50 1636 ASP A O 1
ATOM 13155 N N . GLY A 1 1637 ? -78.169 -23.866 3.443 1.00 58.09 1637 GLY A N 1
ATOM 13156 C CA . GLY A 1 1637 ? -77.689 -25.251 3.482 1.00 58.09 1637 GLY A CA 1
ATOM 13157 C C . GLY A 1 1637 ? -77.335 -25.865 4.844 1.00 58.09 1637 GLY A C 1
ATOM 13158 O O . GLY A 1 1637 ? -76.972 -27.040 4.867 1.00 58.09 1637 GLY A O 1
ATOM 13159 N N . THR A 1 1638 ? -77.444 -25.151 5.969 1.00 59.84 1638 THR A N 1
ATOM 13160 C CA . THR A 1 1638 ? -77.118 -25.734 7.288 1.00 59.84 1638 THR A CA 1
ATOM 13161 C C . THR A 1 1638 ? -78.296 -26.514 7.872 1.00 59.84 1638 THR A C 1
ATOM 13163 O O . THR A 1 1638 ? -79.423 -26.027 7.953 1.00 59.84 1638 THR A O 1
ATOM 13166 N N . GLN A 1 1639 ? -78.040 -27.764 8.267 1.00 70.88 1639 GLN A N 1
ATOM 13167 C CA . GLN A 1 1639 ? -79.033 -28.619 8.909 1.00 70.88 1639 GLN A CA 1
ATOM 13168 C C . GLN A 1 1639 ? -79.294 -28.107 10.333 1.00 70.88 1639 GLN A C 1
ATOM 13170 O O . GLN A 1 1639 ? -78.362 -27.958 11.127 1.00 70.88 1639 GLN A O 1
ATOM 13175 N N . LEU A 1 1640 ? -80.560 -27.827 10.647 1.00 77.94 1640 LEU A N 1
ATOM 13176 C CA . LEU A 1 1640 ? -80.987 -27.365 11.967 1.00 77.94 1640 LEU A CA 1
ATOM 13177 C C . LEU A 1 1640 ? -81.321 -28.557 12.866 1.00 77.94 1640 LEU A C 1
ATOM 13179 O O . LEU A 1 1640 ? -81.865 -29.560 12.412 1.00 77.94 1640 LEU A O 1
ATOM 13183 N N . CYS A 1 1641 ? -80.993 -28.428 14.145 1.00 85.12 1641 CYS A N 1
ATOM 13184 C CA . CYS A 1 1641 ? -81.247 -29.390 15.209 1.00 85.12 1641 CYS A CA 1
ATOM 13185 C C . CYS A 1 1641 ? -81.881 -28.676 16.406 1.00 85.12 1641 CYS A C 1
ATOM 13187 O O . CYS A 1 1641 ? -81.831 -27.451 16.506 1.00 85.12 1641 CYS A O 1
ATOM 13189 N N . ALA A 1 1642 ? -82.500 -29.431 17.312 1.00 85.88 1642 ALA A N 1
ATOM 13190 C CA . ALA A 1 1642 ? -83.176 -28.868 18.476 1.00 85.88 1642 ALA A CA 1
ATOM 13191 C C . ALA A 1 1642 ? -82.325 -29.004 19.742 1.00 85.88 1642 ALA A C 1
ATOM 13193 O O . ALA A 1 1642 ? -81.749 -30.062 20.007 1.00 85.88 1642 ALA A O 1
ATOM 13194 N N . VAL A 1 1643 ? -82.299 -27.946 20.548 1.00 86.25 1643 VAL A N 1
ATOM 13195 C CA . VAL A 1 1643 ? -81.686 -27.934 21.880 1.00 86.25 1643 VAL A CA 1
ATOM 13196 C C . VAL A 1 1643 ? -82.697 -27.476 22.924 1.00 86.25 1643 VAL A C 1
ATOM 13198 O O . VAL A 1 1643 ? -83.549 -26.636 22.649 1.00 86.25 1643 VAL A O 1
ATOM 13201 N N . MET A 1 1644 ? -82.600 -28.021 24.132 1.00 86.69 1644 MET A N 1
ATOM 13202 C CA . MET A 1 1644 ? -83.333 -27.566 25.310 1.00 86.69 1644 MET A CA 1
ATOM 13203 C C . MET A 1 1644 ? -82.457 -26.620 26.134 1.00 86.69 1644 MET A C 1
ATOM 13205 O O . MET A 1 1644 ? -81.312 -26.951 26.444 1.00 86.69 1644 MET A O 1
ATOM 13209 N N . LEU A 1 1645 ? -83.014 -25.476 26.527 1.00 79.62 1645 LEU A N 1
ATOM 13210 C CA . LEU A 1 1645 ? -82.407 -24.498 27.428 1.00 79.62 1645 LEU A CA 1
ATOM 13211 C C . LEU A 1 1645 ? -82.767 -24.836 28.878 1.00 79.62 1645 LEU A C 1
ATOM 13213 O O . LEU A 1 1645 ? -83.930 -24.744 29.264 1.00 79.62 1645 LEU A O 1
ATOM 13217 N N . SER A 1 1646 ? -81.784 -25.173 29.711 1.00 73.56 1646 SER A N 1
ATOM 13218 C CA . SER A 1 1646 ? -82.015 -25.559 31.112 1.00 73.56 1646 SER A CA 1
ATOM 13219 C C . SER A 1 1646 ? -82.607 -24.444 31.977 1.00 73.56 1646 SER A C 1
ATOM 13221 O O . SER A 1 1646 ? -83.314 -24.723 32.943 1.00 73.56 1646 SER A O 1
ATOM 13223 N N . SER A 1 1647 ? -82.344 -23.180 31.629 1.00 71.50 1647 SER A N 1
ATOM 13224 C CA . SER A 1 1647 ? -82.819 -22.007 32.371 1.00 71.50 1647 SER A CA 1
ATOM 13225 C C . SER A 1 1647 ? -84.339 -21.831 32.320 1.00 71.50 1647 SER A C 1
ATOM 13227 O O . SER A 1 1647 ? -84.920 -21.279 33.251 1.00 71.50 1647 SER A O 1
ATOM 13229 N N . SER A 1 1648 ? -84.983 -22.300 31.247 1.00 77.56 1648 SER A N 1
ATOM 13230 C CA . SER A 1 1648 ? -86.423 -22.130 31.002 1.00 77.56 1648 SER A CA 1
ATOM 13231 C C . SER A 1 1648 ? -87.165 -23.437 30.715 1.00 77.56 1648 SER A C 1
ATOM 13233 O O . SER A 1 1648 ? -88.393 -23.437 30.687 1.00 77.56 1648 SER A O 1
ATOM 13235 N N . GLY A 1 1649 ? -86.452 -24.535 30.453 1.00 78.69 1649 GLY A N 1
ATOM 13236 C CA . GLY A 1 1649 ? -87.025 -25.773 29.921 1.00 78.69 1649 GLY A CA 1
ATOM 13237 C C . GLY A 1 1649 ? -87.590 -25.628 28.504 1.00 78.69 1649 GLY A C 1
ATOM 13238 O O . GLY A 1 1649 ? -88.301 -26.520 28.037 1.00 78.69 1649 GLY A O 1
ATOM 13239 N N . SER A 1 1650 ? -87.323 -24.509 27.822 1.00 83.56 1650 SER A N 1
ATOM 13240 C CA . SER A 1 1650 ? -87.810 -24.242 26.468 1.00 83.56 1650 SER A CA 1
ATOM 13241 C C . SER A 1 1650 ? -86.846 -24.766 25.403 1.00 83.56 1650 SER A C 1
ATOM 13243 O O . SER A 1 1650 ? -85.658 -24.966 25.661 1.00 83.56 1650 SER A O 1
ATOM 13245 N N . TRP A 1 1651 ? -87.364 -25.060 24.214 1.00 86.56 1651 TRP A N 1
ATOM 13246 C CA . TRP A 1 1651 ? -86.620 -25.654 23.107 1.00 86.56 1651 TRP A CA 1
ATOM 13247 C C . TRP A 1 1651 ? -86.382 -24.618 22.013 1.00 86.56 1651 TRP A C 1
ATOM 13249 O O . TRP A 1 1651 ? -87.282 -23.848 21.672 1.00 86.56 1651 TRP A O 1
ATOM 13259 N N . THR A 1 1652 ? -85.187 -24.620 21.433 1.00 82.12 1652 THR A N 1
ATOM 13260 C CA . THR A 1 1652 ? -84.778 -23.714 20.353 1.00 82.12 1652 THR A CA 1
ATOM 13261 C C . THR A 1 1652 ? -84.009 -24.465 19.269 1.00 82.12 1652 THR A C 1
ATOM 13263 O O . THR A 1 1652 ? -83.657 -25.636 19.424 1.00 82.12 1652 THR A O 1
ATOM 13266 N N . GLN A 1 1653 ? -83.800 -23.807 18.128 1.00 78.31 1653 GLN A N 1
ATOM 13267 C CA . GLN A 1 1653 ? -83.045 -24.355 17.002 1.00 78.31 1653 GLN A CA 1
ATOM 13268 C C . GLN A 1 1653 ? -81.568 -23.943 17.093 1.00 78.31 1653 GLN A C 1
ATOM 13270 O O . GLN A 1 1653 ? -81.263 -22.808 17.451 1.00 78.31 1653 GLN A O 1
ATOM 13275 N N . ALA A 1 1654 ? -80.671 -24.859 16.735 1.00 77.25 1654 ALA A N 1
ATOM 13276 C CA . ALA A 1 1654 ? -79.227 -24.656 16.633 1.00 77.25 1654 ALA A CA 1
ATOM 13277 C C . ALA A 1 1654 ? -78.675 -25.400 15.401 1.00 77.25 1654 ALA A C 1
ATOM 13279 O O . ALA A 1 1654 ? -79.334 -26.297 14.870 1.00 77.25 1654 ALA A O 1
ATOM 13280 N N . SER A 1 1655 ? -77.475 -25.056 14.932 1.00 77.81 1655 SER A N 1
ATOM 13281 C CA . SER A 1 1655 ? -76.839 -25.761 13.809 1.00 77.81 1655 SER A CA 1
ATOM 13282 C C . SER A 1 1655 ? -76.335 -27.133 14.257 1.00 77.81 1655 SER A C 1
ATOM 13284 O O . SER A 1 1655 ? -75.579 -27.227 15.221 1.00 77.81 1655 SER A O 1
ATOM 13286 N N . CYS A 1 1656 ? -76.713 -28.206 13.556 1.00 77.38 1656 CYS A N 1
ATOM 13287 C CA . CYS A 1 1656 ? -76.325 -29.570 13.937 1.00 77.38 1656 CYS A CA 1
ATOM 13288 C C . CYS A 1 1656 ? -74.803 -29.793 13.925 1.00 77.38 1656 CYS A C 1
ATOM 13290 O O . CYS A 1 1656 ? -74.283 -30.537 14.759 1.00 77.38 1656 CYS A O 1
ATOM 13292 N N . SER A 1 1657 ? -74.112 -29.187 12.953 1.00 75.38 1657 SER A N 1
ATOM 13293 C CA . SER A 1 1657 ? -72.676 -29.371 12.711 1.00 75.38 1657 SER A CA 1
ATOM 13294 C C . SER A 1 1657 ? -71.819 -28.277 13.341 1.00 75.38 1657 SER A C 1
ATOM 13296 O O . SER A 1 1657 ? -70.704 -28.559 13.770 1.00 75.38 1657 SER A O 1
ATOM 13298 N N . ASN A 1 1658 ? -72.325 -27.039 13.388 1.00 72.81 1658 ASN A N 1
ATOM 13299 C CA . ASN A 1 1658 ? -71.518 -25.874 13.765 1.00 72.81 1658 ASN A CA 1
ATOM 13300 C C . ASN A 1 1658 ? -71.746 -25.438 15.214 1.00 72.81 1658 ASN A C 1
ATOM 13302 O O . ASN A 1 1658 ? -70.936 -24.694 15.756 1.00 72.81 1658 ASN A O 1
ATOM 13306 N N . SER A 1 1659 ? -72.839 -25.870 15.843 1.00 74.25 1659 SER A N 1
ATOM 13307 C CA . SER A 1 1659 ? -73.084 -25.614 17.259 1.00 74.25 1659 SER A CA 1
ATOM 13308 C C . SER A 1 1659 ? -72.650 -26.839 18.066 1.00 74.25 1659 SER A C 1
ATOM 13310 O O . SER A 1 1659 ? -72.799 -27.981 17.625 1.00 74.25 1659 SER A O 1
ATOM 13312 N N . ARG A 1 1660 ? -72.128 -26.618 19.274 1.00 75.94 1660 ARG A N 1
ATOM 13313 C CA . ARG A 1 1660 ? -71.846 -27.689 20.239 1.00 75.94 1660 ARG A CA 1
ATOM 13314 C C . ARG A 1 1660 ? -72.712 -27.510 21.479 1.00 75.94 1660 ARG A C 1
ATOM 13316 O O . ARG A 1 1660 ? -72.937 -26.395 21.941 1.00 75.94 1660 ARG A O 1
ATOM 13323 N N . SER A 1 1661 ? -73.254 -28.601 22.005 1.00 78.25 1661 SER A N 1
ATOM 13324 C CA . SER A 1 1661 ? -74.127 -28.595 23.186 1.00 78.25 1661 SER A CA 1
ATOM 13325 C C . SER A 1 1661 ? -73.933 -29.858 24.018 1.00 78.25 1661 SER A C 1
ATOM 13327 O O . SER A 1 1661 ? -73.252 -30.803 23.607 1.00 78.25 1661 SER A O 1
ATOM 13329 N N . ARG A 1 1662 ? -74.489 -29.859 25.231 1.00 79.94 1662 ARG A N 1
ATOM 13330 C CA . ARG A 1 1662 ? -74.411 -31.000 26.143 1.00 79.94 1662 ARG A CA 1
ATOM 13331 C C . ARG A 1 1662 ? -75.276 -32.160 25.681 1.00 79.94 1662 ARG A C 1
ATOM 13333 O O . ARG A 1 1662 ? -76.245 -32.003 24.940 1.00 79.94 1662 ARG A O 1
ATOM 13340 N N . VAL A 1 1663 ? -74.936 -33.330 26.199 1.00 84.88 1663 VAL A N 1
ATOM 13341 C CA . VAL A 1 1663 ? -75.578 -34.595 25.866 1.00 84.88 1663 VAL A CA 1
ATOM 13342 C C . VAL A 1 1663 ? -76.186 -35.168 27.128 1.00 84.88 1663 VAL A C 1
ATOM 13344 O O . VAL A 1 1663 ? -75.479 -35.372 28.111 1.00 84.88 1663 VAL A O 1
ATOM 13347 N N . VAL A 1 1664 ? -77.486 -35.437 27.083 1.00 86.44 1664 VAL A N 1
ATOM 13348 C CA . VAL A 1 1664 ? -78.181 -36.245 28.084 1.00 86.44 1664 VAL A CA 1
ATOM 13349 C C . VAL A 1 1664 ? -78.649 -37.511 27.384 1.00 86.44 1664 VAL A C 1
ATOM 13351 O O . VAL A 1 1664 ? -79.279 -37.444 26.327 1.00 86.44 1664 VAL A O 1
ATOM 13354 N N . CYS A 1 1665 ? -78.318 -38.660 27.960 1.00 88.19 1665 CYS A N 1
ATOM 13355 C CA . CYS A 1 1665 ? -78.639 -39.958 27.376 1.00 88.19 1665 CYS A CA 1
ATOM 13356 C C . CYS A 1 1665 ? -79.748 -40.655 28.161 1.00 88.19 1665 CYS A C 1
ATOM 13358 O O . CYS A 1 1665 ? -79.796 -40.555 29.386 1.00 88.19 1665 CYS A O 1
ATOM 13360 N N . LYS A 1 1666 ? -80.632 -41.371 27.464 1.00 88.38 1666 LYS A N 1
ATOM 13361 C CA . LYS A 1 1666 ? -81.825 -42.034 28.003 1.00 88.38 1666 LYS A CA 1
ATOM 13362 C C . LYS A 1 1666 ? -81.828 -43.512 27.604 1.00 88.38 1666 LYS A C 1
ATOM 13364 O O . LYS A 1 1666 ? -81.788 -43.821 26.417 1.00 88.38 1666 LYS A O 1
ATOM 13369 N N . ALA A 1 1667 ? -81.917 -44.415 28.582 1.00 84.75 1667 ALA A N 1
ATOM 13370 C CA . ALA A 1 1667 ? -81.928 -45.871 28.389 1.00 84.75 1667 ALA A CA 1
ATOM 13371 C C . ALA A 1 1667 ? -83.140 -46.542 29.077 1.00 84.75 1667 ALA A C 1
ATOM 13373 O O . ALA A 1 1667 ? -83.569 -46.064 30.132 1.00 84.75 1667 ALA A O 1
ATOM 13374 N N . PRO A 1 1668 ? -83.691 -47.652 28.549 1.00 78.94 1668 PRO A N 1
ATOM 13375 C CA . PRO A 1 1668 ? -84.689 -48.471 29.245 1.00 78.94 1668 PRO A CA 1
ATOM 13376 C C . PRO A 1 1668 ? -84.053 -49.323 30.361 1.00 78.94 1668 PRO A C 1
ATOM 13378 O O . PRO A 1 1668 ? -82.921 -49.791 30.232 1.00 78.94 1668 PRO A O 1
ATOM 13381 N N . ALA A 1 1669 ? -84.783 -49.582 31.447 1.00 65.44 1669 ALA A N 1
ATOM 13382 C CA . ALA A 1 1669 ? -84.336 -50.469 32.531 1.00 65.44 1669 ALA A CA 1
ATOM 13383 C C . ALA A 1 1669 ? -84.508 -51.975 32.169 1.00 65.44 1669 ALA A C 1
ATOM 13385 O O . ALA A 1 1669 ? -85.606 -52.378 31.790 1.00 65.44 1669 ALA A O 1
ATOM 13386 N N . HIS A 1 1670 ? -83.464 -52.824 32.282 1.00 56.09 1670 HIS A N 1
ATOM 13387 C CA . HIS A 1 1670 ? -83.424 -54.198 31.701 1.00 56.09 1670 HIS A CA 1
ATOM 13388 C C . HIS A 1 1670 ? -83.022 -55.348 32.678 1.00 56.09 1670 HIS A C 1
ATOM 13390 O O . HIS A 1 1670 ? -82.112 -55.159 33.487 1.00 56.09 1670 HIS A O 1
ATOM 13396 N N . PRO A 1 1671 ? -83.582 -56.585 32.559 1.00 41.03 1671 PRO A N 1
ATOM 13397 C CA . PRO A 1 1671 ? -83.076 -57.827 33.183 1.00 41.03 1671 PRO A CA 1
ATOM 13398 C C . PRO A 1 1671 ? -82.143 -58.640 32.238 1.00 41.03 1671 PRO A C 1
ATOM 13400 O O . PRO A 1 1671 ? -82.489 -58.875 31.085 1.00 41.03 1671 PRO A O 1
ATOM 13403 N N . GLY A 1 1672 ? -80.958 -59.062 32.719 1.00 36.72 1672 GLY A N 1
ATOM 13404 C CA . GLY A 1 1672 ? -79.767 -59.414 31.899 1.00 36.72 1672 GLY A CA 1
ATOM 13405 C C . GLY A 1 1672 ? -79.592 -60.840 31.316 1.00 36.72 1672 GLY A C 1
ATOM 13406 O O . GLY A 1 1672 ? -80.470 -61.681 31.479 1.00 36.72 1672 GLY A O 1
ATOM 13407 N N . THR A 1 1673 ? -78.450 -61.083 30.612 1.00 40.31 1673 THR A N 1
ATOM 13408 C CA . THR A 1 1673 ? -77.791 -62.363 30.133 1.00 40.31 1673 THR A CA 1
ATOM 13409 C C . THR A 1 1673 ? -76.562 -62.053 29.173 1.00 40.31 1673 THR A C 1
ATOM 13411 O O . THR A 1 1673 ? -76.116 -60.914 29.237 1.00 40.31 1673 THR A O 1
ATOM 13414 N N . PRO A 1 1674 ? -75.911 -62.954 28.356 1.00 46.06 1674 PRO A N 1
ATOM 13415 C CA . PRO A 1 1674 ? -74.605 -63.643 28.579 1.00 46.06 1674 PRO A CA 1
ATOM 13416 C C . PRO A 1 1674 ? -73.427 -63.406 27.551 1.00 46.06 1674 PRO A C 1
ATOM 13418 O O . PRO A 1 1674 ? -73.610 -62.881 26.460 1.00 46.06 1674 PRO A O 1
ATOM 13421 N N . VAL A 1 1675 ? -72.200 -63.880 27.882 1.00 40.94 1675 VAL A N 1
ATOM 13422 C CA . VAL A 1 1675 ? -70.842 -63.392 27.454 1.00 40.94 1675 VAL A CA 1
ATOM 13423 C C . VAL A 1 1675 ? -70.037 -64.304 26.472 1.00 40.94 1675 VAL A C 1
ATOM 13425 O O . VAL A 1 1675 ? -68.816 -64.396 26.534 1.00 40.94 1675 VAL A O 1
ATOM 13428 N N . ALA A 1 1676 ? -70.644 -65.005 25.509 1.00 43.38 1676 ALA A N 1
ATOM 13429 C CA . ALA A 1 1676 ? -69.882 -65.992 24.706 1.00 43.38 1676 ALA A CA 1
ATOM 13430 C C . ALA A 1 1676 ? -69.059 -65.450 23.501 1.00 43.38 1676 ALA A C 1
ATOM 13432 O O . ALA A 1 1676 ? -68.220 -66.180 22.978 1.00 43.38 1676 ALA A O 1
ATOM 13433 N N . LEU A 1 1677 ? -69.236 -64.200 23.044 1.00 45.75 1677 LEU A N 1
ATOM 13434 C CA . LEU A 1 1677 ? -68.632 -63.740 21.772 1.00 45.75 1677 LEU A CA 1
ATOM 13435 C C . LEU A 1 1677 ? -67.193 -63.180 21.893 1.00 45.75 1677 LEU A C 1
ATOM 13437 O O . LEU A 1 1677 ? -66.441 -63.180 20.920 1.00 45.75 1677 LEU A O 1
ATOM 13441 N N . ILE A 1 1678 ? -66.782 -62.724 23.081 1.00 50.25 1678 ILE A N 1
ATOM 13442 C CA . ILE A 1 1678 ? -65.534 -61.953 23.272 1.00 50.25 1678 ILE A CA 1
ATOM 13443 C C . ILE A 1 1678 ? -64.276 -62.835 23.167 1.00 50.25 1678 ILE A C 1
ATOM 13445 O O . ILE A 1 1678 ? -63.238 -62.392 22.675 1.00 50.25 1678 ILE A O 1
ATOM 13449 N N . PHE A 1 1679 ? -64.366 -64.115 23.538 1.00 50.59 1679 PHE A N 1
ATOM 13450 C CA . PHE A 1 1679 ? -63.214 -65.024 23.498 1.00 50.59 1679 PHE A CA 1
ATOM 13451 C C . PHE A 1 1679 ? -62.717 -65.340 22.079 1.00 50.59 1679 PHE A C 1
ATOM 13453 O O . PHE A 1 1679 ? -61.546 -65.673 21.903 1.00 50.59 1679 PHE A O 1
ATOM 13460 N N . PHE A 1 1680 ? -63.564 -65.202 21.055 1.00 52.06 1680 PHE A N 1
ATOM 13461 C CA . PHE A 1 1680 ? -63.192 -65.557 19.684 1.00 52.06 1680 PHE A CA 1
ATOM 13462 C C . PHE A 1 1680 ? -62.286 -64.502 19.019 1.00 52.06 1680 PHE A C 1
ATOM 13464 O O . PHE A 1 1680 ? -61.429 -64.840 18.206 1.00 52.06 1680 PHE A O 1
ATOM 13471 N N . ILE A 1 1681 ? -62.421 -63.228 19.402 1.00 60.78 1681 ILE A N 1
ATOM 13472 C CA . ILE A 1 1681 ? -61.710 -62.101 18.771 1.00 60.78 1681 ILE A CA 1
ATOM 13473 C C . ILE A 1 1681 ? -60.238 -62.038 19.219 1.00 60.78 1681 ILE A C 1
ATOM 13475 O O . ILE A 1 1681 ? -59.352 -61.731 18.421 1.00 60.78 1681 ILE A O 1
ATOM 13479 N N . ILE A 1 1682 ? -59.953 -62.403 20.472 1.00 64.06 1682 ILE A N 1
ATOM 13480 C CA . ILE A 1 1682 ? -58.603 -62.316 21.058 1.00 64.06 1682 ILE A CA 1
ATOM 13481 C C . ILE A 1 1682 ? -57.626 -63.298 20.387 1.00 64.06 1682 ILE A C 1
ATOM 13483 O O . ILE A 1 1682 ? -56.461 -62.968 20.168 1.00 64.06 1682 ILE A O 1
ATOM 13487 N N . ILE A 1 1683 ? -58.096 -64.486 19.993 1.00 73.94 1683 ILE A N 1
ATOM 13488 C CA . ILE A 1 1683 ? -57.245 -65.527 19.392 1.00 73.94 1683 ILE A CA 1
ATOM 13489 C C . ILE A 1 1683 ? -56.754 -65.118 17.991 1.00 73.94 1683 ILE A C 1
ATOM 13491 O O . ILE A 1 1683 ? -55.617 -65.416 17.621 1.00 73.94 1683 ILE A O 1
ATOM 13495 N N . VAL A 1 1684 ? -57.570 -64.388 17.225 1.00 73.56 1684 VAL A N 1
ATOM 13496 C CA . VAL A 1 1684 ? -57.231 -63.967 15.854 1.00 73.56 1684 VAL A CA 1
ATOM 13497 C C . VAL A 1 1684 ? -56.105 -62.925 15.843 1.00 73.56 1684 VAL A C 1
ATOM 13499 O O . VAL A 1 1684 ? -55.210 -62.989 14.998 1.00 73.56 1684 VAL A O 1
ATOM 13502 N N . LEU A 1 1685 ? -56.094 -62.006 16.813 1.00 71.56 1685 LEU A N 1
ATOM 13503 C CA . LEU A 1 1685 ? -55.096 -60.933 16.891 1.00 71.56 1685 LEU A CA 1
ATOM 13504 C C . LEU A 1 1685 ? -53.688 -61.447 17.233 1.00 71.56 1685 LEU A C 1
ATOM 13506 O O . LEU A 1 1685 ? -52.699 -60.942 16.699 1.00 71.56 1685 LEU A O 1
ATOM 13510 N N . ILE A 1 1686 ? -53.584 -62.492 18.059 1.00 74.75 1686 ILE A N 1
ATOM 13511 C CA . ILE A 1 1686 ? -52.290 -63.077 18.449 1.00 74.75 1686 ILE A CA 1
ATOM 13512 C C . ILE A 1 1686 ? -51.604 -63.754 17.250 1.00 74.75 1686 ILE A C 1
ATOM 13514 O O . ILE A 1 1686 ? -50.389 -63.632 17.074 1.00 74.75 1686 ILE A O 1
ATOM 13518 N N . LEU A 1 1687 ? -52.371 -64.422 16.382 1.00 78.38 1687 LEU A N 1
ATOM 13519 C CA . LEU A 1 1687 ? -51.829 -65.097 15.197 1.00 78.38 1687 LEU A CA 1
ATOM 13520 C C . LEU A 1 1687 ? -51.281 -64.109 14.155 1.00 78.38 1687 LEU A C 1
ATOM 13522 O O . LEU A 1 1687 ? -50.234 -64.368 13.561 1.00 78.38 1687 LEU A O 1
ATOM 13526 N N . ALA A 1 1688 ? -51.935 -62.959 13.967 1.00 72.56 1688 ALA A N 1
ATOM 13527 C CA . ALA A 1 1688 ? -51.482 -61.934 13.024 1.00 72.56 1688 ALA A CA 1
ATOM 13528 C C . ALA A 1 1688 ? -50.130 -61.312 13.432 1.00 72.56 1688 ALA A C 1
ATOM 13530 O O . ALA A 1 1688 ? -49.259 -61.100 12.583 1.00 72.56 1688 ALA A O 1
ATOM 13531 N N . ALA A 1 1689 ? -49.916 -61.086 14.733 1.00 71.25 1689 ALA A N 1
ATOM 13532 C CA . ALA A 1 1689 ? -48.675 -60.510 15.253 1.00 71.25 1689 ALA A CA 1
ATOM 13533 C C . ALA A 1 1689 ? -47.459 -61.437 15.052 1.00 71.25 1689 ALA A C 1
ATOM 13535 O O . ALA A 1 1689 ? -46.375 -60.982 14.679 1.00 71.25 1689 ALA A O 1
ATOM 13536 N N . ALA A 1 1690 ? -47.644 -62.751 15.226 1.00 78.06 1690 ALA A N 1
ATOM 13537 C CA . ALA A 1 1690 ? -46.579 -63.735 15.033 1.00 78.06 1690 ALA A CA 1
ATOM 13538 C C . ALA A 1 1690 ? -46.090 -63.796 13.572 1.00 78.06 1690 ALA A C 1
ATOM 13540 O O . ALA A 1 1690 ? -44.887 -63.899 13.320 1.00 78.06 1690 ALA A O 1
ATOM 13541 N N . VAL A 1 1691 ? -47.002 -63.674 12.600 1.00 80.44 1691 VAL A N 1
ATOM 13542 C CA . VAL A 1 1691 ? -46.658 -63.685 11.166 1.00 80.44 1691 VAL A CA 1
ATOM 13543 C C . VAL A 1 1691 ? -45.838 -62.449 10.778 1.00 80.44 1691 VAL A C 1
ATOM 13545 O O . VAL A 1 1691 ? -44.845 -62.573 10.056 1.00 80.44 1691 VAL A O 1
ATOM 13548 N N . GLY A 1 1692 ? -46.191 -61.269 11.301 1.00 74.50 1692 GLY A N 1
ATOM 13549 C CA . GLY A 1 1692 ? -45.457 -60.024 11.041 1.00 74.50 1692 GLY A CA 1
ATOM 13550 C C . GLY A 1 1692 ? -44.002 -60.065 11.526 1.00 74.50 1692 GLY A C 1
ATOM 13551 O O . GLY A 1 1692 ? -43.093 -59.632 10.815 1.00 74.50 1692 GLY A O 1
ATOM 13552 N N . PHE A 1 1693 ? -43.755 -60.664 12.694 1.00 73.44 1693 PHE A N 1
ATOM 13553 C CA . PHE A 1 1693 ? -42.407 -60.776 13.259 1.00 73.44 1693 PHE A CA 1
ATOM 13554 C C . PHE A 1 1693 ? -41.494 -61.719 12.455 1.00 73.44 1693 PHE A C 1
ATOM 13556 O O . PHE A 1 1693 ? -40.310 -61.434 12.254 1.00 73.44 1693 PHE A O 1
ATOM 13563 N N . ILE A 1 1694 ? -42.044 -62.818 11.928 1.00 76.56 1694 ILE A N 1
ATOM 13564 C CA . ILE A 1 1694 ? -41.293 -63.775 11.099 1.00 76.56 1694 ILE A CA 1
ATOM 13565 C C . ILE A 1 1694 ? -40.871 -63.137 9.766 1.00 76.56 1694 ILE A C 1
ATOM 13567 O O . ILE A 1 1694 ? -39.746 -63.352 9.304 1.00 76.56 1694 ILE A O 1
ATOM 13571 N N . LEU A 1 1695 ? -41.736 -62.318 9.158 1.00 70.19 1695 LEU A N 1
ATOM 13572 C CA . LEU A 1 1695 ? -41.424 -61.609 7.911 1.00 70.19 1695 LEU A CA 1
ATOM 13573 C C . LEU A 1 1695 ? -40.323 -60.555 8.097 1.00 70.19 1695 LEU A C 1
ATOM 13575 O O . LEU A 1 1695 ? -39.459 -60.415 7.229 1.00 70.19 1695 LEU A O 1
ATOM 13579 N N . TYR A 1 1696 ? -40.305 -59.870 9.242 1.00 68.69 1696 TYR A N 1
ATOM 13580 C CA . TYR A 1 1696 ? -39.266 -58.898 9.588 1.00 68.69 1696 TYR A CA 1
ATOM 13581 C C . TYR A 1 1696 ? -37.880 -59.551 9.745 1.00 68.69 1696 TYR A C 1
ATOM 13583 O O . TYR A 1 1696 ? -36.899 -59.076 9.169 1.00 68.69 1696 TYR A O 1
ATOM 13591 N N . GLN A 1 1697 ? -37.797 -60.689 10.445 1.00 67.62 1697 GLN A N 1
ATOM 13592 C CA . GLN A 1 1697 ? -36.543 -61.439 10.625 1.00 67.62 1697 GLN A CA 1
ATOM 13593 C C . GLN A 1 1697 ? -35.924 -61.890 9.292 1.00 67.62 1697 GLN A C 1
ATOM 13595 O O . GLN A 1 1697 ? -34.707 -61.831 9.119 1.00 67.62 1697 GLN A O 1
ATOM 13600 N N . LYS A 1 1698 ? -36.746 -62.297 8.316 1.00 66.88 1698 LYS A N 1
ATOM 13601 C CA . LYS A 1 1698 ? -36.245 -62.887 7.064 1.00 66.88 1698 LYS A CA 1
ATOM 13602 C C . LYS A 1 1698 ? -35.621 -61.881 6.087 1.00 66.88 1698 LYS A C 1
ATOM 13604 O O . LYS A 1 1698 ? -34.829 -62.287 5.242 1.00 66.88 1698 LYS A O 1
ATOM 13609 N N . ASN A 1 1699 ? -35.926 -60.587 6.210 1.00 55.72 1699 ASN A N 1
ATOM 13610 C CA . ASN A 1 1699 ? -35.487 -59.555 5.258 1.00 55.72 1699 ASN A CA 1
ATOM 13611 C C . ASN A 1 1699 ? -34.413 -58.591 5.801 1.00 55.72 1699 ASN A C 1
ATOM 13613 O O . ASN A 1 1699 ? -34.082 -57.603 5.143 1.00 55.72 1699 ASN A O 1
ATOM 13617 N N . LYS A 1 1700 ? -33.805 -58.897 6.956 1.00 49.44 1700 LYS A N 1
ATOM 13618 C CA . LYS A 1 1700 ? -32.816 -58.035 7.632 1.00 49.44 1700 LYS A CA 1
ATOM 13619 C C . LYS A 1 1700 ? -31.568 -57.700 6.791 1.00 49.44 1700 LYS A C 1
ATOM 13621 O O . LYS A 1 1700 ? -30.960 -56.657 6.997 1.00 49.44 1700 LYS A O 1
ATOM 13626 N N . HIS A 1 1701 ? -31.191 -58.523 5.810 1.00 50.41 1701 HIS A N 1
ATOM 13627 C CA . HIS A 1 1701 ? -29.961 -58.318 5.025 1.00 50.41 1701 HIS A CA 1
ATOM 13628 C C . HIS A 1 1701 ? -30.074 -57.345 3.837 1.00 50.41 1701 HIS A C 1
ATOM 13630 O O . HIS A 1 1701 ? -29.074 -57.124 3.161 1.00 50.41 1701 HIS A O 1
ATOM 13636 N N . ARG A 1 1702 ? -31.242 -56.750 3.555 1.00 53.88 1702 ARG A N 1
ATOM 13637 C CA . ARG A 1 1702 ? -31.403 -55.832 2.404 1.00 53.88 1702 ARG A CA 1
ATOM 13638 C C . ARG A 1 1702 ? -31.310 -54.338 2.720 1.00 53.88 1702 ARG A C 1
ATOM 13640 O O . ARG A 1 1702 ? -31.456 -53.538 1.805 1.00 53.88 1702 ARG A O 1
ATOM 13647 N N . PHE A 1 1703 ? -31.022 -53.950 3.961 1.00 43.09 1703 PHE A N 1
ATOM 13648 C CA . PHE A 1 1703 ? -31.048 -52.541 4.360 1.00 43.09 1703 PHE A CA 1
ATOM 13649 C C . PHE A 1 1703 ? -29.814 -52.129 5.174 1.00 43.09 1703 PHE A C 1
ATOM 13651 O O . PHE A 1 1703 ? -29.950 -51.866 6.358 1.00 43.09 1703 P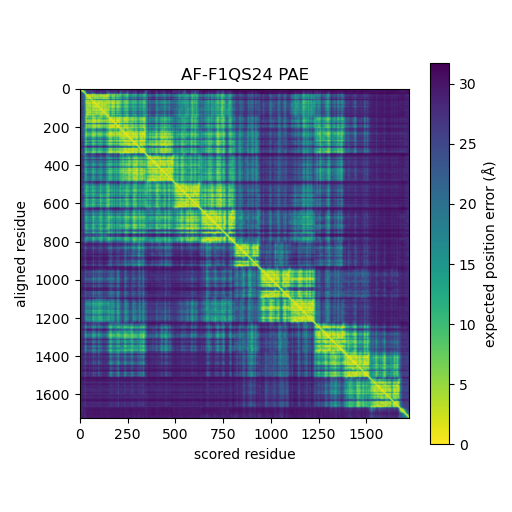HE A O 1
ATOM 13658 N N . HIS A 1 1704 ? -28.615 -52.052 4.575 1.00 31.59 1704 HIS A N 1
ATOM 13659 C CA . HIS A 1 1704 ? -27.507 -51.268 5.153 1.00 31.59 1704 HIS A CA 1
ATOM 13660 C C . HIS A 1 1704 ? -26.506 -50.731 4.111 1.00 31.59 1704 HIS A C 1
ATOM 13662 O O . HIS A 1 1704 ? -26.072 -51.463 3.224 1.00 31.59 1704 HIS A O 1
ATOM 13668 N N . SER A 1 1705 ? -26.100 -49.471 4.351 1.00 33.06 1705 SER A N 1
ATOM 13669 C CA . SER A 1 1705 ? -25.042 -48.624 3.752 1.00 33.06 1705 SER A CA 1
ATOM 13670 C C . SER A 1 1705 ? -25.616 -47.457 2.927 1.00 33.06 1705 SER A C 1
ATOM 13672 O O . SER A 1 1705 ? -26.270 -47.694 1.914 1.00 33.06 1705 SER A O 1
ATOM 13674 N N . PRO A 1 1706 ? -25.434 -46.202 3.396 1.00 35.84 1706 PRO A N 1
ATOM 13675 C CA . PRO A 1 1706 ? -24.148 -45.537 3.199 1.00 35.84 1706 PRO A CA 1
ATOM 13676 C C . PRO A 1 1706 ? -23.557 -44.870 4.452 1.00 35.84 1706 PRO A C 1
ATOM 13678 O O . PRO A 1 1706 ? -24.235 -44.277 5.287 1.00 35.84 1706 PRO A O 1
ATOM 13681 N N . VAL A 1 1707 ? -22.235 -44.988 4.515 1.00 31.47 1707 VAL A N 1
ATOM 13682 C CA . VAL A 1 1707 ? -21.278 -44.454 5.486 1.00 31.47 1707 VAL A CA 1
ATOM 13683 C C . VAL A 1 1707 ? -21.314 -42.919 5.528 1.00 31.47 1707 VAL A C 1
ATOM 13685 O O . VAL A 1 1707 ? -21.159 -42.269 4.496 1.00 31.47 1707 VAL A O 1
ATOM 13688 N N . ARG A 1 1708 ? -21.448 -42.336 6.727 1.00 29.31 1708 ARG A N 1
ATOM 13689 C CA . ARG A 1 1708 ? -21.232 -40.905 7.004 1.00 29.31 1708 ARG A CA 1
ATOM 13690 C C . ARG A 1 1708 ? -20.053 -40.799 7.976 1.00 29.31 1708 ARG A C 1
ATOM 13692 O O . ARG A 1 1708 ? -20.155 -41.246 9.114 1.00 29.31 1708 ARG A O 1
ATOM 13699 N N . TYR A 1 1709 ? -18.914 -40.298 7.497 1.00 28.91 1709 TYR A N 1
ATOM 13700 C CA . TYR A 1 1709 ? -17.707 -40.085 8.300 1.00 28.91 1709 TYR A CA 1
ATOM 13701 C C . TYR A 1 1709 ? -17.904 -38.880 9.229 1.00 28.91 1709 TYR A C 1
ATOM 13703 O O . TYR A 1 1709 ? -18.113 -37.771 8.748 1.00 28.91 1709 TYR A O 1
ATOM 13711 N N . GLN A 1 1710 ? -17.784 -39.089 10.540 1.00 28.59 1710 GLN A N 1
ATOM 13712 C CA . GLN A 1 1710 ? -17.605 -38.030 11.533 1.00 28.59 1710 GLN A CA 1
ATOM 13713 C C . GLN A 1 1710 ? -16.352 -38.389 12.339 1.00 28.59 1710 GLN A C 1
ATOM 13715 O O . GLN A 1 1710 ? -16.371 -39.296 13.168 1.00 28.59 1710 GLN A O 1
ATOM 13720 N N . ARG A 1 1711 ? -15.219 -37.759 12.004 1.00 28.48 1711 ARG A N 1
ATOM 13721 C CA . ARG A 1 1711 ? -13.996 -37.821 12.813 1.00 28.48 1711 ARG A CA 1
ATOM 13722 C C . ARG A 1 1711 ? -14.094 -36.711 13.856 1.00 28.48 1711 ARG A C 1
ATOM 13724 O O . ARG A 1 1711 ? -13.905 -35.552 13.513 1.00 28.48 1711 ARG A O 1
ATOM 13731 N N . ASN A 1 1712 ? -14.405 -37.091 15.090 1.00 31.25 1712 ASN A N 1
ATOM 13732 C CA . ASN A 1 1712 ? -14.176 -36.268 16.271 1.00 31.25 1712 ASN A CA 1
ATOM 13733 C C . ASN A 1 1712 ? -12.680 -36.350 16.599 1.00 31.25 1712 ASN A C 1
ATOM 13735 O O . ASN A 1 1712 ? -12.152 -37.454 16.751 1.00 31.25 1712 ASN A O 1
ATOM 13739 N N . PHE A 1 1713 ? -12.006 -35.208 16.658 1.00 30.75 1713 PHE A N 1
ATOM 13740 C CA . PHE A 1 1713 ? -10.706 -35.067 17.306 1.00 30.75 1713 PHE A CA 1
ATOM 13741 C C . PHE A 1 1713 ? -10.974 -34.284 18.598 1.00 30.75 1713 PHE A C 1
ATOM 13743 O O . PHE A 1 1713 ? -11.664 -33.272 18.544 1.00 30.75 1713 PHE A O 1
ATOM 13750 N N . ASP A 1 1714 ? -10.550 -34.836 19.735 1.00 32.72 1714 ASP A N 1
ATOM 13751 C CA . ASP A 1 1714 ? -10.771 -34.315 21.091 1.00 32.72 1714 ASP A CA 1
ATOM 13752 C C . ASP A 1 1714 ? -10.045 -32.971 21.297 1.00 32.72 1714 ASP A C 1
ATOM 13754 O O . ASP A 1 1714 ? -8.826 -32.898 21.150 1.00 32.72 1714 ASP A O 1
ATOM 13758 N N . ASP A 1 1715 ? -10.794 -31.932 21.678 1.00 36.84 1715 ASP A N 1
ATOM 13759 C CA . ASP A 1 1715 ? -10.365 -30.528 21.844 1.00 36.84 1715 ASP A CA 1
ATOM 13760 C C . ASP A 1 1715 ? -9.686 -30.217 23.203 1.00 36.84 1715 ASP A C 1
ATOM 13762 O O . ASP A 1 1715 ? -9.606 -29.064 23.622 1.00 36.84 1715 ASP A O 1
ATOM 13766 N N . ALA A 1 1716 ? -9.197 -31.217 23.942 1.00 33.16 1716 ALA A N 1
ATOM 13767 C CA . ALA A 1 1716 ? -8.786 -31.007 25.338 1.00 33.16 1716 ALA A CA 1
ATOM 13768 C C . ALA A 1 1716 ? -7.321 -30.564 25.568 1.00 33.16 1716 ALA A C 1
ATOM 13770 O O . ALA A 1 1716 ? -6.981 -30.256 26.706 1.00 33.16 1716 ALA A O 1
ATOM 13771 N N . ASP A 1 1717 ? -6.457 -30.486 24.546 1.00 30.28 1717 ASP A N 1
ATOM 13772 C CA . ASP A 1 1717 ? -4.992 -30.414 24.762 1.00 30.28 1717 ASP A CA 1
ATOM 13773 C C . ASP A 1 1717 ? -4.281 -29.108 24.337 1.00 30.28 1717 ASP A C 1
ATOM 13775 O O . ASP A 1 1717 ? -3.055 -29.066 24.235 1.00 30.28 1717 ASP A O 1
ATOM 13779 N N . SER A 1 1718 ? -4.995 -27.991 24.148 1.00 30.55 1718 SER A N 1
ATOM 13780 C CA . SER A 1 1718 ? -4.366 -26.668 23.938 1.00 30.55 1718 SER A CA 1
ATOM 13781 C C . SER A 1 1718 ? -4.608 -25.703 25.102 1.00 30.55 1718 SER A C 1
ATOM 13783 O O . SER A 1 1718 ? -4.997 -24.551 24.914 1.00 30.55 1718 SER A O 1
ATOM 13785 N N . THR A 1 1719 ? -4.403 -26.184 26.324 1.00 28.92 1719 THR A N 1
ATOM 13786 C CA . THR A 1 1719 ? -4.460 -25.385 27.553 1.00 28.92 1719 THR A CA 1
ATOM 13787 C C . THR A 1 1719 ? -3.262 -24.439 27.674 1.00 28.92 1719 THR A C 1
ATOM 13789 O O . THR A 1 1719 ? -2.135 -24.835 27.383 1.00 28.92 1719 THR A O 1
ATOM 13792 N N . SER A 1 1720 ? -3.513 -23.238 28.207 1.00 29.77 1720 SER A N 1
ATOM 13793 C CA . SER A 1 1720 ? -2.534 -22.239 28.671 1.00 29.77 1720 SER A CA 1
ATOM 13794 C C . SER A 1 1720 ? -1.856 -21.392 27.580 1.00 29.77 1720 SER A C 1
ATOM 13796 O O . SER A 1 1720 ? -0.781 -21.701 27.073 1.00 29.77 1720 SER A O 1
ATOM 13798 N N . MET A 1 1721 ? -2.496 -20.275 27.224 1.00 36.59 1721 MET A N 1
ATOM 13799 C CA . MET A 1 1721 ? -1.845 -19.112 26.619 1.00 36.59 1721 MET A CA 1
ATOM 13800 C C . MET A 1 1721 ? -2.206 -17.924 27.513 1.00 36.59 1721 MET A C 1
ATOM 13802 O O . MET A 1 1721 ? -3.388 -17.626 27.647 1.00 36.59 1721 MET A O 1
ATOM 13806 N N . ILE A 1 1722 ? -1.196 -17.264 28.086 1.00 31.66 1722 ILE A N 1
ATOM 13807 C CA . ILE A 1 1722 ? -1.289 -16.115 29.006 1.00 31.66 1722 ILE A CA 1
ATOM 13808 C C . ILE A 1 1722 ? -1.600 -16.505 30.463 1.00 31.66 1722 ILE A C 1
ATOM 13810 O O . ILE A 1 1722 ? -2.697 -16.295 30.963 1.00 31.66 1722 ILE A O 1
ATOM 13814 N N . ASN A 1 1723 ? -0.596 -17.046 31.147 1.00 29.91 1723 ASN A N 1
ATOM 13815 C CA . ASN A 1 1723 ? -0.282 -16.702 32.533 1.00 29.91 1723 ASN A CA 1
ATOM 13816 C C . ASN A 1 1723 ? 1.245 -16.610 32.585 1.00 29.91 1723 ASN A C 1
ATOM 13818 O O . ASN A 1 1723 ? 1.893 -17.541 32.115 1.00 29.91 1723 ASN A O 1
ATOM 13822 N N . ASP A 1 1724 ? 1.766 -15.459 33.008 1.00 30.16 1724 ASP A N 1
ATOM 13823 C CA . ASP A 1 1724 ? 2.981 -15.286 33.823 1.00 30.16 1724 ASP A CA 1
ATOM 13824 C C . ASP A 1 1724 ? 3.489 -13.843 33.666 1.00 30.16 1724 ASP A C 1
ATOM 13826 O O . ASP A 1 1724 ? 4.146 -13.477 32.692 1.00 30.16 1724 ASP A O 1
ATOM 13830 N N . ALA A 1 1725 ? 3.113 -13.024 34.646 1.00 29.53 1725 ALA A N 1
ATOM 13831 C CA . ALA A 1 1725 ? 3.831 -11.835 35.085 1.00 29.53 1725 ALA A CA 1
ATOM 13832 C C . ALA A 1 1725 ? 3.669 -11.767 36.616 1.00 29.53 1725 ALA A C 1
ATOM 13834 O O . ALA A 1 1725 ? 2.903 -10.961 37.136 1.00 29.53 1725 ALA A O 1
ATOM 13835 N N . ASP A 1 1726 ? 4.312 -12.722 37.288 1.00 29.73 1726 ASP A N 1
ATOM 13836 C CA . ASP A 1 1726 ? 5.102 -12.505 38.508 1.00 29.73 1726 ASP A CA 1
ATOM 13837 C C . ASP A 1 1726 ? 6.571 -12.716 38.094 1.00 29.73 1726 ASP A C 1
ATOM 13839 O O . ASP A 1 1726 ? 7.469 -12.067 38.679 1.00 29.73 1726 ASP A O 1
#

Nearest PDB structures (foldseek):
  5ao6-assembly1_A  TM=9.029E-01  e=1.378E-36  Homo sapiens
  5e4k-assembly1_A  TM=8.907E-01  e=6.497E-36  Homo sapiens
  5xtw-assembly3_C  TM=8.872E-01  e=1.486E-35  Homo sapiens
  5xtw-assembly8_H  TM=8.872E-01  e=3.967E-35  Homo sapiens
  6ioe-assembly2_B  TM=8.701E-01  e=3.226E-35  Homo sapiens

Solvent-accessible surface area (backbone atoms only — not comparable to full-atom values): 96089 Å² total; per-residue (Å²): 141,88,90,79,72,75,80,73,58,70,72,65,67,76,76,72,85,73,85,80,87,75,79,84,79,80,77,60,92,64,93,71,79,63,45,36,51,19,35,65,86,80,67,30,17,52,28,58,55,96,83,40,54,30,54,38,72,73,81,48,74,54,41,28,37,33,32,63,20,55,79,42,23,42,34,32,65,68,77,54,27,20,44,27,41,44,77,91,80,43,46,46,42,70,36,61,82,84,52,92,56,49,38,47,45,48,56,53,72,35,34,45,26,32,96,84,49,33,17,52,24,80,42,80,90,46,28,49,32,50,31,68,87,48,83,51,42,34,24,32,69,97,51,95,50,44,54,50,78,72,68,62,74,86,44,39,23,36,42,71,80,40,38,31,47,40,47,29,29,55,16,32,47,93,93,41,59,39,76,64,69,41,76,54,49,101,90,35,94,49,38,26,33,31,47,34,57,45,24,77,79,67,68,34,23,19,30,53,47,54,67,53,84,54,59,59,98,73,31,49,64,41,88,85,83,50,38,22,38,30,79,40,77,48,19,49,36,28,50,67,59,44,34,53,44,18,43,46,26,70,30,27,31,33,75,58,68,49,79,70,64,52,57,76,56,68,81,54,86,80,65,60,67,51,26,38,35,17,40,29,42,53,44,87,82,32,13,53,36,33,61,74,69,55,32,69,30,36,58,53,45,58,87,87,69,67,83,72,61,94,81,66,70,50,39,28,25,25,40,32,72,86,74,25,37,48,60,38,46,44,78,51,62,36,20,32,30,28,29,36,67,59,64,88,76,74,76,71,79,79,86,63,83,38,66,32,54,51,61,94,86,37,50,46,51,66,38,28,25,37,36,77,43,72,86,90,57,59,34,25,50,68,59,47,40,55,53,21,46,74,72,73,24,34,38,30,83,69,61,48,68,66,51,54,52,48,44,65,73,77,43,55,98,58,45,80,49,48,30,34,39,21,40,35,33,37,21,74,74,29,38,46,48,38,77,83,68,54,81,71,68,38,69,54,30,21,64,78,15,78,64,67,61,56,73,82,38,74,37,28,31,27,30,37,41,67,79,63,29,29,41,73,40,71,37,76,54,64,31,17,35,31,29,28,31,80,40,90,50,64,57,87,84,61,76,63,86,76,49,65,89,79,63,84,56,46,72,56,93,64,30,25,34,36,81,43,80,65,70,36,40,56,91,74,47,52,24,31,79,62,65,41,73,58,56,49,52,53,49,37,59,60,40,61,78,61,57,56,87,63,70,48,40,27,42,43,14,38,31,19,89,81,48,77,22,50,45,32,27,31,41,86,84,72,50,78,41,83,65,59,41,70,53,56,29,78,70,39,70,69,60,59,33,35,26,32,28,29,30,37,36,94,73,66,51,24,27,41,66,40,54,43,83,82,44,68,25,16,30,34,40,70,46,77,41,95,70,78,86,69,79,69,81,72,69,88,71,43,42,47,84,46,67,57,52,92,88,35,48,69,61,90,82,39,47,47,22,37,35,81,49,48,68,61,35,43,86,66,61,34,23,50,65,58,43,36,54,54,16,44,56,33,65,27,25,25,42,76,63,64,49,73,65,53,53,56,50,51,42,53,55,49,56,73,49,41,81,68,70,50,56,26,39,35,20,43,28,29,68,28,63,83,58,61,66,35,73,41,31,70,71,67,52,34,70,34,42,60,76,70,69,71,88,73,63,64,90,56,96,72,63,42,44,23,31,26,41,34,35,46,69,80,77,89,67,62,79,73,54,68,78,77,50,98,70,77,79,71,54,50,51,71,43,66,19,22,44,75,18,63,38,32,33,36,31,30,32,54,20,61,57,80,68,44,80,47,90,50,54,33,87,78,70,56,62,96,52,52,47,67,40,86,68,44,34,36,33,62,38,72,72,79,54,32,23,51,68,56,41,40,50,51,22,48,74,66,64,19,36,47,24,57,51,66,42,58,62,40,46,52,50,51,24,53,53,43,44,70,72,46,57,101,50,97,58,60,26,40,27,45,60,87,69,61,33,98,58,66,67,74,93,53,62,92,40,64,74,54,44,60,76,70,46,26,87,35,36,19,44,38,60,88,43,90,66,68,45,45,33,75,64,43,76,53,63,32,28,36,33,26,20,48,76,67,55,66,47,43,56,66,72,79,73,72,74,80,76,81,31,44,76,62,52,96,80,32,49,70,52,60,52,34,19,38,34,65,42,94,53,52,44,80,33,27,52,63,58,40,34,53,51,17,37,29,66,52,26,30,40,41,76,60,66,41,64,45,54,44,23,43,53,42,60,47,49,86,74,41,45,89,58,58,52,44,32,53,38,21,41,38,45,36,95,89,61,66,44,34,80,85,70,53,80,86,78,46,85,55,62,42,46,59,58,52,85,48,87,74,90,72,91,54,52,90,91,43,72,68,38,73,30,35,28,32,29,29,35,42,42,99,90,30,81,54,40,57,25,29,51,70,45,49,29,69,49,69,42,26,38,42,52,29,26,37,51,25,52,57,70,57,78,68,77,83,74,46,67,53,75,54,97,91,40,44,38,35,55,48,79,43,77,70,30,26,50,66,53,39,42,52,53,22,42,75,72,76,25,38,35,30,76,60,64,41,53,62,58,43,16,49,48,28,43,57,26,36,58,65,71,44,43,27,37,38,18,43,32,27,94,60,76,37,57,38,51,48,37,75,75,69,60,76,54,70,45,86,53,56,46,93,64,93,62,62,34,28,28,30,28,43,34,50,67,48,29,39,45,37,30,59,44,80,48,66,32,49,23,26,34,18,20,57,74,82,86,74,87,83,72,76,101,64,91,78,67,76,28,41,77,84,48,74,48,37,41,76,57,94,80,26,30,33,30,74,45,50,56,55,75,68,61,60,95,84,55,93,78,59,67,53,64,28,35,73,76,34,86,68,23,32,55,29,77,64,76,46,70,68,55,41,52,49,53,26,59,71,44,54,75,41,55,94,67,26,51,28,35,47,42,34,54,46,78,42,87,89,73,80,42,59,23,34,75,89,71,30,46,51,40,44,74,50,38,58,92,74,54,83,78,83,76,90,59,84,63,46,40,29,35,31,79,85,48,31,33,45,80,43,47,73,92,49,42,68,65,46,60,36,28,35,37,45,35,28,30,36,74,68,68,82,59,73,70,41,64,46,54,52,80,71,62,95,61,64,98,52,54,46,73,46,78,44,88,45,79,33,26,50,64,54,40,43,49,62,22,38,77,76,75,26,31,33,37,72,54,63,42,70,67,51,45,54,47,54,21,48,29,18,28,33,60,42,40,38,24,34,40,18,43,32,25,60,38,45,86,77,59,74,66,40,23,40,63,53,57,74,78,75,45,82,67,91,87,71,68,81,89,75,70,48,86,56,44,35,27,33,27,30,32,39,86,36,48,74,47,76,41,54,40,79,50,69,34,53,18,24,35,23,33,34,61,74,79,73,67,84,75,84,76,76,71,80,72,56,90,46,42,81,87,52,96,83,72,42,66,50,43,76,57,87,74,32,22,35,33,72,54,59,63,90,87,52,66,30,31,56,67,55,33,44,52,53,20,37,70,74,35,88,70,21,35,46,30,73,64,76,39,68,69,52,41,51,50,53,16,51,53,39,52,76,56,59,49,54,57,61,35,30,46,39,39,49,39,44,47,101,86,66,49,78,79,29,36,74,89,72,48,78,71,83,42,86,49,68,55,71,88,67,76,83,67,89,67,85,67,81,90,64,57,61,32,38,28,36,33,24,92,75,49,30,30,48,80,44,43,30,80,67,26,53,32,30,53,36,25,37,24,69,54,67,88,90,88,91,84,79,72,68,71,63,59,61,61,57,56,57,57,56,55,56,54,55,54,55,57,55,66,75,56,64,88,79,74,84,85,85,88,80,92,77,86,84,75,84,85,81,82,82,76,87,82,90,83,87,90,130

Mean predicted aligned error: 21.31 Å

Radius of gyration: 48.97 Å; Cα contacts (8 Å, |Δi|>4): 3491; chains: 1; bounding box: 150×108×108 Å

InterPro domains:
  IPR000562 Fibronectin type II domain [PF00040] (167-208)
  IPR000562 Fibronectin type II domain [PS51092] (162-210)
  IPR000562 Fibronectin type II domain [SM00059] (160-208)
  IPR000562 Fibronectin type II domain [cd00062] (161-208)
  IPR000772 Ricin B, lectin domain [PF24562] (33-141)
  IPR000772 Ricin B, lectin domain [SM00458] (32-141)
  IPR001304 C-type lectin-like [PF00059] (237-340)
  IPR001304 C-type lectin-like [PF00059] (378-484)
  IPR001304 C-type lectin-like [PF00059] (528-623)
  IPR001304 C-type lectin-like [PF00059] (669-795)
  IPR001304 C-type lectin-like [PF00059] (974-1093)
  IPR001304 C-type lectin-like [PF00059] (1123-1221)
  IPR001304 C-type lectin-like [PF00059] (1270-1357)
  IPR001304 C-type lectin-like [PF00059] (1405-1509)
  IPR001304 C-type lectin-like [PF00059] (1555-1666)
  IPR001304 C-type lectin-like [PS50041] (224-339)
  IPR001304 C-type lectin-like [PS50041] (365-484)
  IPR001304 C-type lectin-like [PS50041] (504-612)
  IPR001304 C-type lectin-like [PS50041] (655-796)
  IPR001304 C-type lectin-like [PS50041] (959-1086)

Secondary structure (DSSP, 8-state):
---SSTTSSTTTGGG-------PPPP----S---B-EEETTT--EEEEETTEEEEE-TT--STT-EEE-GGGBEEETTTTEEEEEETTTTEEEEE-TT-SSB-B-EEETTEEE-TT--EEEE-GGGBEEEETT----EEETT-SSBTTSSPPPP--EESTTTTTPPP-SSEEETTEEE-SPBPP-SS-SS-EEESSSBHHHH--EEEE----SSS-TT-EEPTTT-EEEEEEEEEEE-HHHHHHHHHHTT-EE----STTTHHHHHT-TT--SEEEEEEE--STTS-SEETTS----B--BPTT--S--TT----EEEEETTS-EEEE-TTS-EEEEEEEES-------------EE--TT-EEETTEEEEEE-SS--B-HHHHHHHHHHTT-EE----SHHHHHHHHHHS-SSTT-EEEEEEEEETTTTEEEETT--------BPTTPSPPPPTT-EEEEEEETTT--EEEE-TTS-BEEEEEEE-SEE-TTS--TTS-SSS--EEETTEEEEEEEEEE-GGGS------SHHHHHHHHHHHGGG--SS--EEEEEEEESSSSSB-EEE-TT--EE------BPTT-S-SSSEEEEEESSSSTT-EEEE-TTT--EEEEEEEE-SS----PPPP----TTSPPPTT-B--TT-SEEEEEE-GGG-SS-B-HHHHHHHHHHTT-BS---SSHHHHHHHHHHHHHH-SS-EEEEEEEE---GGGTS--EETT-----B--S-GGG-S--TT---EEEEEE-PPP---TTGGGT-S-PPPSEEEEEE-TT--BEEEEEEETTPPPP--TTB-TTSS-TTEEEETTEEEEEEEEEEE-HHHHHHHHHHTTEEE----SHHHHHHHHHHHHHHHTTS---EE---SS--TTS-GGGGGGHHHHHHHT-SEEEE-SS-SS-EEES-TTS-EEEEEEESSPPPSB-S---SS--PBPPPTTEEEETTEEEEEEEEEEEEEHHHHHHHHHHTTSBS----SHHHHHHHHHHGGGSTT--SEEEEEEEE-SS-EEETT--------B-GGGTT--------TT-GGGS-EEEEEE--TTSTTTT-EEEEETTSEEEEEEEEEEBSSPPP----SEEEETTEEEEEEEEEEE-HHHHHHHHHHTT-EEPP--SHHHHHHHHHHHHHHTS-EEEEEEESSTTSSEEETT--------B-SS----SEEEE-TTS-EEEE-TT--EEEEEEE------------PPP--TTPPPPEEETTEEEEEE-SGGGS-SS-TT-TTHHHHH-TTEEE----SHHHHHHHHHHHGGGTTT--EEEE-EEE-TTT--EEETTS-B-----BGGGPPP-TTS-EEEEEETTS-EEEEEGGGHHHHHHTEEEEEEE--S-TTTTTS-TT-S---TTEEEEEE-S-EEHHHHHHHHHTTT-EEPP--SHHHHHHHHHHHHHHTS-EEEEEEE--SSSPPPEETT--------TT----S-TTS-EEEEE-TTS-EEEEETTSEESEEEEEEETT-----------TTSPP-SSS--EEEETTEEEE---TTT--B-HHHHHHHHHHH-TT-EE----SHHHHHHHHHHHHTS--S-SEEEE-EEE-TTS-EEEETTS-------B-GGGTT-----TTPPEEEEEETTTTEEEEEETTT--BB--EEEE--------SHHHHHHHHHHHHHHHHHHHHHTGGG--------------S---SS----

Organism: Danio rerio (NCBI:txid7955)

Foldseek 3Di:
DPPPPPPPPPPVVVPPPDDDPDDDDFPFVDPPQKFFKAWPPPRWTFFADPQFTFTHHPVPPPRRIWHQFPLRWIARDPVRFTWFADPVVQAIGTDHPQDLTGRHWDDFFFWTAGPVCFTWAADPPRHIGTHNPHPIGIDTPPDPGHPPPDHDDWWWFFDFPQQTQTAGAQADDPNGTDGDFDQADPVGNATKHASDNYCVPPVHIGGTQAADAFQDDQWDADPPQRKTKHFRQSHFFFLVSVQVSQVRHVWGFDDDQFPVVCVVVLVDPPDDQKAFGQWFQLPVFFATDGLVQFAPQFAQADPDQDLPPLQDQFGTWIQGPVRHIDTDRRGGGGTGMIMDHNDPPPPPPDLAWFPFDDDPQWDDTSQKTKHWQADPAFWFLVVVQVVLVVVVWGFDDDADVLSVVVCLPPHPPPQAAKEFGQWKAALQGRGIAGPVRDRRNHAGAGYNPDDRRDHRDIWTWIAGSNSRHIYIHDRGGTGITMIMDGGPDGPPPDDDPQDDPPAPWGDDDQKTKHWFFDWDFLVPAQAAADADPRSLVVVLVRLLVVQDSDKAKEFHQWWQPPLQQFIFRQGPVRDTHHHNAAQADQCPPPGRTATKIFISDVVGGHIYGDHRGPGIGIYMHMGGRDDDDPDDPPDPQFDLPFDDDPQWDFDRPDFKTKHWFAPLQALFFFFLSSQQVVLVLQVWGFDDDNDVVSLVRVLVVVVLAEPAKFWAFGQWFQSDSNSVSDIAGPVGGYPRGDQDSSSPRDDDPQQLGGKIKIAADDDPDDPVVCVPDVDDPDRIHIDGFHRGQGGIYMTMDGHPDHTHADPFFDPPQDDPQWDHYDNWTKRWFFPPFFFLVVVQVVQVVVQWGFAADAEPSSLLSVLVSCPVVVPPDWFWAFHPPLCHHPHPDPVCPVCNVVCCVPQAPTWTHTNPDSPTRHDNCRGDGGIGMIIHPGDHHRTPDDSDPDDQFAAAHPQWDDAFFKTKHFDPAWDWAFQVVLQVVLSSNSFGFADAAAPLSLLLVLLCQVVFRSSFFKEFGQWKDDPPDTAGPVRDDHPDAQAFQLQQLDPDPAPQDPSDPQQNMKGKIAGGDPPFLSRSHMDIHRSRHIGIHGMTMTTHNDTDQQDADQWDADPNKIKGWDFAWFDFLVNQQVVLVVVVWGFDDDAHSNSLSVVLNNQLSVQWKAFGQWFAPPFQAFIAGPLRDAHPDAFADPDDAGEGTWIQHNSSHIHHDHRNDITRTTMIIHRDPPPPDDPDDDDTDGHVAFGWDDDDNKTKGWPRHSCQDPDDDPPPQCPLCVRPVQKGWDDDDDPVSLVVVLVVCQSCVVFAFWEWFQWDADPVPRFIDGPVRFGRLAAAAVVQADDDPPDDWTWIQGNVSHIDTHDPVCVSVNVSRYIIMIMRDPDDCVVRNQDLQNADDDPFKGKDKFQAWDFLVVQQLVLPVVPWGFDDDQDPRSLVSQLSSLSRRQWKAFGQWWDQALPPDHIAGQARDDNNDDDPPPDDPPRSPAIWGWIQGNNSDIDIDHRRHIIRIYMIMDTNPPDPPPPPPDQDPQDDDFPPQWRFDDDPQKTKTQRQPRPDWAFLVVLQVSQCVRDVQKGFDDDADPVSLLVVLQVCLVVPGRAQKEFYQFDADPVRHTPAGPVPHHCNDAAADPPPVPPPDDPPPFDWGWIAGSVPSHIDIGGRGRHIGGTMMMGGGDDDDDDDPPVVVVVVVVVVVVVVVVVVVVCVPPDDDDDDDDDDDDPDPPDDDDDDDD

pLDDT: mean 77.05, std 15.5, range [23.3, 96.69]